Protein 2EBW (pdb70)

Foldseek 3Di:
DPDDDDDDAAQQQALAEEEEDDCAVVGPVVCCVLQVNRNHHYDDVVDVVRHQAYEYDDDDPVCLVVCPPGWYFHPVQSVVCVVVVHRDDRPVRTPSD

Structure (mmCIF, N/CA/C/O backbone):
data_2EBW
#
_entry.id   2EBW
#
loop_
_atom_site.group_PDB
_atom_site.id
_atom_site.type_symbol
_atom_site.label_atom_id
_atom_site.label_alt_id
_atom_site.label_comp_id
_atom_site.label_asym_id
_atom_site.label_entity_id
_atom_site.label_seq_id
_atom_site.pdbx_PDB_ins_code
_atom_site.Cartn_x
_atom_site.Cartn_y
_atom_site.Cartn_z
_atom_site.occupancy
_atom_site.B_iso_or_equiv
_atom_site.auth_seq_id
_atom_site.auth_comp_id
_atom_site.auth_asym_id
_atom_site.auth_atom_id
_atom_site.pdbx_PDB_model_num
ATOM 1 N N . GLY A 1 1 ? -8.580 23.520 -10.836 1.00 0.00 37 GLY A N 1
ATOM 2 C CA . GLY A 1 1 ? -9.092 23.256 -9.504 1.00 0.00 37 GLY A CA 1
ATOM 3 C C . GLY A 1 1 ? -8.009 22.802 -8.546 1.00 0.00 37 GLY A C 1
ATOM 4 O O . GLY A 1 1 ? -7.257 21.874 -8.843 1.00 0.00 37 GLY A O 1
ATOM 8 N N . SER A 1 2 ? -7.928 23.459 -7.393 1.00 0.00 38 SER A N 1
ATOM 9 C CA . SER A 1 2 ? -6.925 23.121 -6.390 1.00 0.00 38 SER A CA 1
ATOM 10 C C . SER A 1 2 ? -7.254 23.775 -5.051 1.00 0.00 38 SER A C 1
ATOM 11 O O . SER A 1 2 ? -7.955 24.785 -4.997 1.00 0.00 38 SER A O 1
ATOM 19 N N . SER A 1 3 ? -6.741 23.191 -3.973 1.00 0.00 39 SER A N 1
ATOM 20 C CA . SER A 1 3 ? -6.983 23.713 -2.633 1.00 0.00 39 SER A CA 1
ATOM 21 C C . SER A 1 3 ? -5.813 24.574 -2.166 1.00 0.00 39 SER A C 1
ATOM 22 O O . SER A 1 3 ? -4.738 24.557 -2.764 1.00 0.00 39 SER A O 1
ATOM 30 N N . GLY A 1 4 ? -6.032 25.328 -1.093 1.00 0.00 40 GLY A N 1
ATOM 31 C CA . GLY A 1 4 ? -4.988 26.185 -0.563 1.00 0.00 40 GLY A CA 1
ATOM 32 C C . GLY A 1 4 ? -3.947 25.413 0.224 1.00 0.00 40 GLY A C 1
ATOM 33 O O . GLY A 1 4 ? -2.769 25.407 -0.133 1.00 0.00 40 GLY A O 1
ATOM 37 N N . SER A 1 5 ? -4.382 24.762 1.298 1.00 0.00 41 SER A N 1
ATOM 38 C CA . SER A 1 5 ? -3.478 23.988 2.140 1.00 0.00 41 SER A CA 1
ATOM 39 C C . SER A 1 5 ? -3.995 22.565 2.328 1.00 0.00 41 SER A C 1
ATOM 40 O O . SER A 1 5 ? -4.810 22.300 3.212 1.00 0.00 41 SER A O 1
ATOM 48 N N . SER A 1 6 ? -3.515 21.653 1.489 1.00 0.00 42 SER A N 1
ATOM 49 C CA . SER A 1 6 ? -3.931 20.257 1.559 1.00 0.00 42 SER A CA 1
ATOM 50 C C . SER A 1 6 ? -3.674 19.682 2.948 1.00 0.00 42 SER A C 1
ATOM 51 O O . SER A 1 6 ? -4.554 19.071 3.552 1.00 0.00 42 SER A O 1
ATOM 59 N N . GLY A 1 7 ? -2.458 19.883 3.449 1.00 0.00 43 GLY A N 1
ATOM 60 C CA . GLY A 1 7 ? -2.105 19.379 4.763 1.00 0.00 43 GLY A CA 1
ATOM 61 C C . GLY A 1 7 ? -0.680 18.867 4.824 1.00 0.00 43 GLY A C 1
ATOM 62 O O . GLY A 1 7 ? 0.229 19.585 5.242 1.00 0.00 43 GLY A O 1
ATOM 66 N N . THR A 1 8 ? -0.482 17.620 4.408 1.00 0.00 44 THR A N 1
ATOM 67 C CA . THR A 1 8 ? 0.842 17.011 4.419 1.00 0.00 44 THR A CA 1
ATOM 68 C C . THR A 1 8 ? 1.339 16.749 3.002 1.00 0.00 44 THR A C 1
ATOM 69 O O . THR A 1 8 ? 1.138 15.665 2.454 1.00 0.00 44 THR A O 1
ATOM 80 N N . SER A 1 9 ? 1.990 17.747 2.414 1.00 0.00 45 SER A N 1
ATOM 81 C CA . SER A 1 9 ? 2.513 17.625 1.058 1.00 0.00 45 SER A CA 1
ATOM 82 C C . SER A 1 9 ? 3.695 16.661 1.017 1.00 0.00 45 SER A C 1
ATOM 83 O O . SER A 1 9 ? 4.830 17.039 1.307 1.00 0.00 45 SER A O 1
ATOM 91 N N . SER A 1 10 ? 3.419 15.412 0.655 1.00 0.00 46 SER A N 1
ATOM 92 C CA . SER A 1 10 ? 4.457 14.391 0.579 1.00 0.00 46 SER A CA 1
ATOM 93 C C . SER A 1 10 ? 4.141 13.375 -0.515 1.00 0.00 46 SER A C 1
ATOM 94 O O . SER A 1 10 ? 3.056 12.794 -0.545 1.00 0.00 46 SER A O 1
ATOM 102 N N . THR A 1 11 ? 5.098 13.166 -1.414 1.00 0.00 47 THR A N 1
ATOM 103 C CA . THR A 1 11 ? 4.923 12.222 -2.510 1.00 0.00 47 THR A CA 1
ATOM 104 C C . THR A 1 11 ? 5.731 10.950 -2.275 1.00 0.00 47 THR A C 1
ATOM 105 O O . THR A 1 11 ? 6.385 10.442 -3.186 1.00 0.00 47 THR A O 1
ATOM 116 N N . ILE A 1 12 ? 5.679 10.441 -1.049 1.00 0.00 48 ILE A N 1
ATOM 117 C CA . ILE A 1 12 ? 6.405 9.227 -0.696 1.00 0.00 48 ILE A CA 1
ATOM 118 C C . ILE A 1 12 ? 5.770 7.999 -1.342 1.00 0.00 48 ILE A C 1
ATOM 119 O O . ILE A 1 12 ? 6.411 6.958 -1.483 1.00 0.00 48 ILE A O 1
ATOM 135 N N . PHE A 1 13 ? 4.507 8.130 -1.733 1.00 0.00 49 PHE A N 1
ATOM 136 C CA . PHE A 1 13 ? 3.785 7.032 -2.364 1.00 0.00 49 PHE A CA 1
ATOM 137 C C . PHE A 1 13 ? 3.310 7.425 -3.760 1.00 0.00 49 PHE A C 1
ATOM 138 O O . PHE A 1 13 ? 2.203 7.078 -4.171 1.00 0.00 49 PHE A O 1
ATOM 155 N N . SER A 1 14 ? 4.156 8.151 -4.484 1.00 0.00 50 SER A N 1
ATOM 156 C CA . SER A 1 14 ? 3.822 8.596 -5.832 1.00 0.00 50 SER A CA 1
ATOM 157 C C . SER A 1 14 ? 3.830 7.423 -6.808 1.00 0.00 50 SER A C 1
ATOM 158 O O . SER A 1 14 ? 4.778 6.641 -6.848 1.00 0.00 50 SER A O 1
ATOM 166 N N . GLY A 1 15 ? 2.764 7.309 -7.595 1.00 0.00 51 GLY A N 1
ATOM 167 C CA . GLY A 1 15 ? 2.667 6.230 -8.560 1.00 0.00 51 GLY A CA 1
ATOM 168 C C . GLY A 1 15 ? 2.766 4.863 -7.914 1.00 0.00 51 GLY A C 1
ATOM 169 O O . GLY A 1 15 ? 3.349 3.939 -8.483 1.00 0.00 51 GLY A O 1
ATOM 173 N N . VAL A 1 16 ? 2.197 4.732 -6.719 1.00 0.00 52 VAL A N 1
ATOM 174 C CA . VAL A 1 16 ? 2.224 3.467 -5.994 1.00 0.00 52 VAL A CA 1
ATOM 175 C C . VAL A 1 16 ? 0.814 2.941 -5.754 1.00 0.00 52 VAL A C 1
ATOM 176 O O . VAL A 1 16 ? 0.133 3.364 -4.820 1.00 0.00 52 VAL A O 1
ATOM 189 N N . ALA A 1 17 ? 0.381 2.015 -6.603 1.00 0.00 53 ALA A N 1
ATOM 190 C CA . ALA A 1 17 ? -0.948 1.428 -6.481 1.00 0.00 53 ALA A CA 1
ATOM 191 C C . ALA A 1 17 ? -0.932 0.220 -5.551 1.00 0.00 53 ALA A C 1
ATOM 192 O O . ALA A 1 17 ? -0.083 -0.663 -5.680 1.00 0.00 53 ALA A O 1
ATOM 199 N N . ILE A 1 18 ? -1.874 0.188 -4.615 1.00 0.00 54 ILE A N 1
ATOM 200 C CA . ILE A 1 18 ? -1.968 -0.913 -3.663 1.00 0.00 54 ILE A CA 1
ATOM 201 C C . ILE A 1 18 ? -3.325 -1.601 -3.751 1.00 0.00 54 ILE A C 1
ATOM 202 O O . ILE A 1 18 ? -4.318 -0.992 -4.150 1.00 0.00 54 ILE A O 1
ATOM 218 N N . TYR A 1 19 ? -3.361 -2.875 -3.375 1.00 0.00 55 TYR A N 1
ATOM 219 C CA . TYR A 1 19 ? -4.597 -3.648 -3.412 1.00 0.00 55 TYR A CA 1
ATOM 220 C C . TYR A 1 19 ? -4.723 -4.534 -2.176 1.00 0.00 55 TYR A C 1
ATOM 221 O O . TYR A 1 19 ? -4.014 -5.531 -2.038 1.00 0.00 55 TYR A O 1
ATOM 239 N N . VAL A 1 20 ? -5.631 -4.162 -1.280 1.00 0.00 56 VAL A N 1
ATOM 240 C CA . VAL A 1 20 ? -5.852 -4.923 -0.056 1.00 0.00 56 VAL A CA 1
ATOM 241 C C . VAL A 1 20 ? -6.699 -6.162 -0.324 1.00 0.00 56 VAL A C 1
ATOM 242 O O . VAL A 1 20 ? -7.797 -6.070 -0.870 1.00 0.00 56 VAL A O 1
ATOM 255 N N . ASN A 1 21 ? -6.179 -7.322 0.064 1.00 0.00 57 ASN A N 1
ATOM 256 C CA . ASN A 1 21 ? -6.887 -8.582 -0.135 1.00 0.00 57 ASN A CA 1
ATOM 257 C C . ASN A 1 21 ? -7.074 -9.316 1.189 1.00 0.00 57 ASN A C 1
ATOM 258 O O . ASN A 1 21 ? -6.104 -9.685 1.849 1.00 0.00 57 ASN A O 1
ATOM 269 N N . GLY A 1 22 ? -8.331 -9.524 1.572 1.00 0.00 58 GLY A N 1
ATOM 270 C CA . GLY A 1 22 ? -8.623 -10.213 2.815 1.00 0.00 58 GLY A CA 1
ATOM 271 C C . GLY A 1 22 ? -8.489 -9.309 4.025 1.00 0.00 58 GLY A C 1
ATOM 272 O O . GLY A 1 22 ? -8.381 -8.090 3.888 1.00 0.00 58 GLY A O 1
ATOM 276 N N . TYR A 1 23 ? -8.498 -9.906 5.211 1.00 0.00 59 TYR A N 1
ATOM 277 C CA . TYR A 1 23 ? -8.382 -9.146 6.450 1.00 0.00 59 TYR A CA 1
ATOM 278 C C . TYR A 1 23 ? -7.028 -8.446 6.535 1.00 0.00 59 TYR A C 1
ATOM 279 O O . TYR A 1 23 ? -5.986 -9.051 6.282 1.00 0.00 59 TYR A O 1
ATOM 297 N N . THR A 1 24 ? -7.053 -7.166 6.893 1.00 0.00 60 THR A N 1
ATOM 298 C CA . THR A 1 24 ? -5.830 -6.382 7.011 1.00 0.00 60 THR A CA 1
ATOM 299 C C . THR A 1 24 ? -5.979 -5.285 8.059 1.00 0.00 60 THR A C 1
ATOM 300 O O . THR A 1 24 ? -7.089 -4.842 8.354 1.00 0.00 60 THR A O 1
ATOM 311 N N . ASP A 1 25 ? -4.854 -4.850 8.617 1.00 0.00 61 ASP A N 1
ATOM 312 C CA . ASP A 1 25 ? -4.860 -3.802 9.631 1.00 0.00 61 ASP A CA 1
ATOM 313 C C . ASP A 1 25 ? -3.887 -2.686 9.265 1.00 0.00 61 ASP A C 1
ATOM 314 O O . ASP A 1 25 ? -2.683 -2.902 9.122 1.00 0.00 61 ASP A O 1
ATOM 323 N N . PRO A 1 26 ? -4.418 -1.465 9.109 1.00 0.00 62 PRO A N 1
ATOM 324 C CA . PRO A 1 26 ? -5.849 -1.196 9.277 1.00 0.00 62 PRO A CA 1
ATOM 325 C C . PRO A 1 26 ? -6.689 -1.811 8.162 1.00 0.00 62 PRO A C 1
ATOM 326 O O . PRO A 1 26 ? -6.167 -2.506 7.290 1.00 0.00 62 PRO A O 1
ATOM 337 N N . SER A 1 27 ? -7.992 -1.550 8.196 1.00 0.00 63 SER A N 1
ATOM 338 C CA . SER A 1 27 ? -8.904 -2.081 7.190 1.00 0.00 63 SER A CA 1
ATOM 339 C C . SER A 1 27 ? -8.568 -1.529 5.808 1.00 0.00 63 SER A C 1
ATOM 340 O O . SER A 1 27 ? -7.734 -0.635 5.670 1.00 0.00 63 SER A O 1
ATOM 348 N N . ALA A 1 28 ? -9.225 -2.070 4.787 1.00 0.00 64 ALA A N 1
ATOM 349 C CA . ALA A 1 28 ? -8.999 -1.631 3.415 1.00 0.00 64 ALA A CA 1
ATOM 350 C C . ALA A 1 28 ? -9.463 -0.192 3.215 1.00 0.00 64 ALA A C 1
ATOM 351 O O . ALA A 1 28 ? -8.810 0.588 2.523 1.00 0.00 64 ALA A O 1
ATOM 358 N N . GLU A 1 29 ? -10.593 0.151 3.825 1.00 0.00 65 GLU A N 1
ATOM 359 C CA . GLU A 1 29 ? -11.143 1.496 3.712 1.00 0.00 65 GLU A CA 1
ATOM 360 C C . GLU A 1 29 ? -10.126 2.540 4.161 1.00 0.00 65 GLU A C 1
ATOM 361 O O . GLU A 1 29 ? -9.976 3.587 3.532 1.00 0.00 65 GLU A O 1
ATOM 373 N N . GLU A 1 30 ? -9.429 2.247 5.255 1.00 0.00 66 GLU A N 1
ATOM 374 C CA . GLU A 1 30 ? -8.427 3.161 5.790 1.00 0.00 66 GLU A CA 1
ATOM 375 C C . GLU A 1 30 ? -7.297 3.376 4.788 1.00 0.00 66 GLU A C 1
ATOM 376 O O . GLU A 1 30 ? -6.935 4.512 4.477 1.00 0.00 66 GLU A O 1
ATOM 388 N N . LEU A 1 31 ? -6.743 2.278 4.285 1.00 0.00 67 LEU A N 1
ATOM 389 C CA . LEU A 1 31 ? -5.653 2.345 3.318 1.00 0.00 67 LEU A CA 1
ATOM 390 C C . LEU A 1 31 ? -6.130 2.948 2.000 1.00 0.00 67 LEU A C 1
ATOM 391 O O . LEU A 1 31 ? -5.332 3.459 1.215 1.00 0.00 67 LEU A O 1
ATOM 407 N N . ARG A 1 32 ? -7.437 2.887 1.767 1.00 0.00 68 ARG A N 1
ATOM 408 C CA . ARG A 1 32 ? -8.021 3.428 0.545 1.00 0.00 68 ARG A CA 1
ATOM 409 C C . ARG A 1 32 ? -7.769 4.929 0.440 1.00 0.00 68 ARG A C 1
ATOM 410 O O . ARG A 1 32 ? -7.349 5.427 -0.604 1.00 0.00 68 ARG A O 1
ATOM 431 N N . LYS A 1 33 ? -8.028 5.645 1.529 1.00 0.00 69 LYS A N 1
ATOM 432 C CA . LYS A 1 33 ? -7.828 7.089 1.561 1.00 0.00 69 LYS A CA 1
ATOM 433 C C . LYS A 1 33 ? -6.357 7.430 1.772 1.00 0.00 69 LYS A C 1
ATOM 434 O O . LYS A 1 33 ? -5.752 8.139 0.966 1.00 0.00 69 LYS A O 1
ATOM 453 N N . LEU A 1 34 ? -5.785 6.920 2.857 1.00 0.00 70 LEU A N 1
ATOM 454 C CA . LEU A 1 34 ? -4.383 7.170 3.172 1.00 0.00 70 LEU A CA 1
ATOM 455 C C . LEU A 1 34 ? -3.545 7.255 1.900 1.00 0.00 70 LEU A C 1
ATOM 456 O O . LEU A 1 34 ? -2.582 8.017 1.829 1.00 0.00 70 LEU A O 1
ATOM 472 N N . MET A 1 35 ? -3.922 6.470 0.896 1.00 0.00 71 MET A N 1
ATOM 473 C CA . MET A 1 35 ? -3.208 6.460 -0.375 1.00 0.00 71 MET A CA 1
ATOM 474 C C . MET A 1 35 ? -3.421 7.768 -1.130 1.00 0.00 71 MET A C 1
ATOM 475 O O . MET A 1 35 ? -2.491 8.556 -1.300 1.00 0.00 71 MET A O 1
ATOM 489 N N . MET A 1 36 ? -4.652 7.993 -1.580 1.00 0.00 72 MET A N 1
ATOM 490 C CA . MET A 1 36 ? -4.986 9.207 -2.315 1.00 0.00 72 MET A CA 1
ATOM 491 C C . MET A 1 36 ? -4.404 10.437 -1.627 1.00 0.00 72 MET A C 1
ATOM 492 O O . MET A 1 36 ? -3.831 11.312 -2.278 1.00 0.00 72 MET A O 1
ATOM 506 N N . LEU A 1 37 ? -4.553 10.499 -0.308 1.00 0.00 73 LEU A N 1
ATOM 507 C CA . LEU A 1 37 ? -4.042 11.623 0.469 1.00 0.00 73 LEU A CA 1
ATOM 508 C C . LEU A 1 37 ? -2.522 11.704 0.373 1.00 0.00 73 LEU A C 1
ATOM 509 O O . LEU A 1 37 ? -1.941 12.786 0.457 1.00 0.00 73 LEU A O 1
ATOM 525 N N . HIS A 1 38 ? -1.883 10.552 0.194 1.00 0.00 74 HIS A N 1
ATOM 526 C CA . HIS A 1 38 ? -0.430 10.493 0.084 1.00 0.00 74 HIS A CA 1
ATOM 527 C C . HIS A 1 38 ? -0.002 10.325 -1.371 1.00 0.00 74 HIS A C 1
ATOM 528 O O . HIS A 1 38 ? 1.059 9.770 -1.657 1.00 0.00 74 HIS A O 1
ATOM 542 N N . GLY A 1 39 ? -0.835 10.807 -2.288 1.00 0.00 75 GLY A N 1
ATOM 543 C CA . GLY A 1 39 ? -0.526 10.700 -3.702 1.00 0.00 75 GLY A CA 1
ATOM 544 C C . GLY A 1 39 ? -0.426 9.260 -4.166 1.00 0.00 75 GLY A C 1
ATOM 545 O O . GLY A 1 39 ? 0.456 8.912 -4.950 1.00 0.00 75 GLY A O 1
ATOM 549 N N . GLY A 1 40 ? -1.334 8.419 -3.678 1.00 0.00 76 GLY A N 1
ATOM 550 C CA . GLY A 1 40 ? -1.325 7.018 -4.057 1.00 0.00 76 GLY A CA 1
ATOM 551 C C . GLY A 1 40 ? -2.522 6.640 -4.907 1.00 0.00 76 GLY A C 1
ATOM 552 O O . GLY A 1 40 ? -3.357 7.487 -5.225 1.00 0.00 76 GLY A O 1
ATOM 556 N N . GLN A 1 41 ? -2.605 5.366 -5.278 1.00 0.00 77 GLN A N 1
ATOM 557 C CA . GLN A 1 41 ? -3.708 4.880 -6.098 1.00 0.00 77 GLN A CA 1
ATOM 558 C C . GLN A 1 41 ? -4.371 3.666 -5.456 1.00 0.00 77 GLN A C 1
ATOM 559 O O . GLN A 1 41 ? -3.696 2.803 -4.893 1.00 0.00 77 GLN A O 1
ATOM 573 N N . TYR A 1 42 ? -5.695 3.607 -5.542 1.00 0.00 78 TYR A N 1
ATOM 574 C CA . TYR A 1 42 ? -6.449 2.500 -4.966 1.00 0.00 78 TYR A CA 1
ATOM 575 C C . TYR A 1 42 ? -7.261 1.778 -6.038 1.00 0.00 78 TYR A C 1
ATOM 576 O O . TYR A 1 42 ? -7.935 2.409 -6.852 1.00 0.00 78 TYR A O 1
ATOM 594 N N . HIS A 1 43 ? -7.192 0.451 -6.030 1.00 0.00 79 HIS A N 1
ATOM 595 C CA . HIS A 1 43 ? -7.921 -0.358 -6.999 1.00 0.00 79 HIS A CA 1
ATOM 596 C C . HIS A 1 43 ? -8.843 -1.351 -6.296 1.00 0.00 79 HIS A C 1
ATOM 597 O O . HIS A 1 43 ? -8.404 -2.124 -5.445 1.00 0.00 79 HIS A O 1
ATOM 611 N N . VAL A 1 44 ? -10.122 -1.321 -6.656 1.00 0.00 80 VAL A N 1
ATOM 612 C CA . VAL A 1 44 ? -11.105 -2.218 -6.060 1.00 0.00 80 VAL A CA 1
ATOM 613 C C . VAL A 1 44 ? -10.829 -3.668 -6.443 1.00 0.00 80 VAL A C 1
ATOM 614 O O . VAL A 1 44 ? -10.958 -4.574 -5.618 1.00 0.00 80 VAL A O 1
ATOM 627 N N . TYR A 1 45 ? -10.449 -3.881 -7.697 1.00 0.00 81 TYR A N 1
ATOM 628 C CA . TYR A 1 45 ? -10.157 -5.221 -8.191 1.00 0.00 81 TYR A CA 1
ATOM 629 C C . TYR A 1 45 ? -8.654 -5.427 -8.353 1.00 0.00 81 TYR A C 1
ATOM 630 O O . TYR A 1 45 ? -7.903 -4.471 -8.551 1.00 0.00 81 TYR A O 1
ATOM 648 N N . TYR A 1 46 ? -8.223 -6.680 -8.269 1.00 0.00 82 TYR A N 1
ATOM 649 C CA . TYR A 1 46 ? -6.810 -7.013 -8.405 1.00 0.00 82 TYR A CA 1
ATOM 650 C C . TYR A 1 46 ? -6.365 -6.918 -9.861 1.00 0.00 82 TYR A C 1
ATOM 651 O O . TYR A 1 46 ? -6.865 -7.641 -10.723 1.00 0.00 82 TYR A O 1
ATOM 669 N N . SER A 1 47 ? -5.421 -6.020 -10.128 1.00 0.00 83 SER A N 1
ATOM 670 C CA . SER A 1 47 ? -4.910 -5.827 -11.480 1.00 0.00 83 SER A CA 1
ATOM 671 C C . SER A 1 47 ? -3.415 -6.123 -11.543 1.00 0.00 83 SER A C 1
ATOM 672 O O . SER A 1 47 ? -2.675 -5.842 -10.599 1.00 0.00 83 SER A O 1
ATOM 680 N N . ARG A 1 48 ? -2.977 -6.691 -12.661 1.00 0.00 84 ARG A N 1
ATOM 681 C CA . ARG A 1 48 ? -1.571 -7.027 -12.848 1.00 0.00 84 ARG A CA 1
ATOM 682 C C . ARG A 1 48 ? -0.814 -5.864 -13.484 1.00 0.00 84 ARG A C 1
ATOM 683 O O . ARG A 1 48 ? 0.414 -5.802 -13.423 1.00 0.00 84 ARG A O 1
ATOM 704 N N . SER A 1 49 ? -1.556 -4.946 -14.094 1.00 0.00 85 SER A N 1
ATOM 705 C CA . SER A 1 49 ? -0.955 -3.787 -14.745 1.00 0.00 85 SER A CA 1
ATOM 706 C C . SER A 1 49 ? -1.099 -2.541 -13.877 1.00 0.00 85 SER A C 1
ATOM 707 O O . SER A 1 49 ? -0.129 -1.821 -13.637 1.00 0.00 85 SER A O 1
ATOM 715 N N . LYS A 1 50 ? -2.316 -2.292 -13.408 1.00 0.00 86 LYS A N 1
ATOM 716 C CA . LYS A 1 50 ? -2.590 -1.134 -12.565 1.00 0.00 86 LYS A CA 1
ATOM 717 C C . LYS A 1 50 ? -1.890 -1.265 -11.216 1.00 0.00 86 LYS A C 1
ATOM 718 O O . LYS A 1 50 ? -0.913 -0.567 -10.940 1.00 0.00 86 LYS A O 1
ATOM 737 N N . THR A 1 51 ? -2.393 -2.166 -10.378 1.00 0.00 87 THR A N 1
ATOM 738 C CA . THR A 1 51 ? -1.815 -2.389 -9.059 1.00 0.00 87 THR A CA 1
ATOM 739 C C . THR A 1 51 ? -0.335 -2.741 -9.158 1.00 0.00 87 THR A C 1
ATOM 740 O O . THR A 1 51 ? 0.058 -3.599 -9.950 1.00 0.00 87 THR A O 1
ATOM 751 N N . THR A 1 52 ? 0.483 -2.074 -8.350 1.00 0.00 88 THR A N 1
ATOM 752 C CA . THR A 1 52 ? 1.920 -2.316 -8.348 1.00 0.00 88 THR A CA 1
ATOM 753 C C . THR A 1 52 ? 2.309 -3.308 -7.257 1.00 0.00 88 THR A C 1
ATOM 754 O O . THR A 1 52 ? 3.278 -4.054 -7.399 1.00 0.00 88 THR A O 1
ATOM 765 N N . HIS A 1 53 ? 1.546 -3.313 -6.169 1.00 0.00 89 HIS A N 1
ATOM 766 C CA . HIS A 1 53 ? 1.811 -4.215 -5.054 1.00 0.00 89 HIS A CA 1
ATOM 767 C C . HIS A 1 53 ? 0.513 -4.818 -4.523 1.00 0.00 89 HIS A C 1
ATOM 768 O O . HIS A 1 53 ? -0.576 -4.321 -4.810 1.00 0.00 89 HIS A O 1
ATOM 782 N N . ILE A 1 54 ? 0.638 -5.890 -3.748 1.00 0.00 90 ILE A N 1
ATOM 783 C CA . ILE A 1 54 ? -0.524 -6.559 -3.178 1.00 0.00 90 ILE A CA 1
ATOM 784 C C . ILE A 1 54 ? -0.485 -6.524 -1.654 1.00 0.00 90 ILE A C 1
ATOM 785 O O . ILE A 1 54 ? 0.239 -7.295 -1.023 1.00 0.00 90 ILE A O 1
ATOM 801 N N . ILE A 1 55 ? -1.271 -5.626 -1.068 1.00 0.00 91 ILE A N 1
ATOM 802 C CA . ILE A 1 55 ? -1.328 -5.493 0.382 1.00 0.00 91 ILE A CA 1
ATOM 803 C C . ILE A 1 55 ? -2.105 -6.646 1.010 1.00 0.00 91 ILE A C 1
ATOM 804 O O . ILE A 1 55 ? -3.235 -6.934 0.616 1.00 0.00 91 ILE A O 1
ATOM 820 N N . ALA A 1 56 ? -1.491 -7.301 1.989 1.00 0.00 92 ALA A N 1
ATOM 821 C CA . ALA A 1 56 ? -2.126 -8.420 2.675 1.00 0.00 92 ALA A CA 1
ATOM 822 C C . ALA A 1 56 ? -1.340 -8.819 3.919 1.00 0.00 92 ALA A C 1
ATOM 823 O O . ALA A 1 56 ? -0.127 -8.620 3.991 1.00 0.00 92 ALA A O 1
ATOM 830 N N . THR A 1 57 ? -2.039 -9.383 4.900 1.00 0.00 93 THR A N 1
ATOM 831 C CA . THR A 1 57 ? -1.407 -9.808 6.142 1.00 0.00 93 THR A CA 1
ATOM 832 C C . THR A 1 57 ? -1.138 -11.308 6.137 1.00 0.00 93 THR A C 1
ATOM 833 O O . THR A 1 57 ? -0.098 -11.763 6.611 1.00 0.00 93 THR A O 1
ATOM 844 N N . ASN A 1 58 ? -2.081 -12.072 5.597 1.00 0.00 94 ASN A N 1
ATOM 845 C CA . ASN A 1 58 ? -1.945 -13.523 5.530 1.00 0.00 94 ASN A CA 1
ATOM 846 C C . ASN A 1 58 ? -2.683 -14.083 4.318 1.00 0.00 94 ASN A C 1
ATOM 847 O O . ASN A 1 58 ? -3.723 -13.560 3.914 1.00 0.00 94 ASN A O 1
ATOM 858 N N . LEU A 1 59 ? -2.140 -15.150 3.743 1.00 0.00 95 LEU A N 1
ATOM 859 C CA . LEU A 1 59 ? -2.746 -15.783 2.577 1.00 0.00 95 LEU A CA 1
ATOM 860 C C . LEU A 1 59 ? -2.724 -17.303 2.709 1.00 0.00 95 LEU A C 1
ATOM 861 O O . LEU A 1 59 ? -1.779 -17.891 3.235 1.00 0.00 95 LEU A O 1
ATOM 877 N N . PRO A 1 60 ? -3.788 -17.955 2.218 1.00 0.00 96 PRO A N 1
ATOM 878 C CA . PRO A 1 60 ? -3.913 -19.415 2.267 1.00 0.00 96 PRO A CA 1
ATOM 879 C C . PRO A 1 60 ? -2.931 -20.113 1.332 1.00 0.00 96 PRO A C 1
ATOM 880 O O . PRO A 1 60 ? -2.600 -19.595 0.266 1.00 0.00 96 PRO A O 1
ATOM 891 N N . ASN A 1 61 ? -2.468 -21.290 1.739 1.00 0.00 97 ASN A N 1
ATOM 892 C CA . ASN A 1 61 ? -1.523 -22.059 0.937 1.00 0.00 97 ASN A CA 1
ATOM 893 C C . ASN A 1 61 ? -1.909 -22.026 -0.538 1.00 0.00 97 ASN A C 1
ATOM 894 O O . ASN A 1 61 ? -1.047 -21.975 -1.415 1.00 0.00 97 ASN A O 1
ATOM 905 N N . ALA A 1 62 ? -3.211 -22.054 -0.805 1.00 0.00 98 ALA A N 1
ATOM 906 C CA . ALA A 1 62 ? -3.712 -22.025 -2.173 1.00 0.00 98 ALA A CA 1
ATOM 907 C C . ALA A 1 62 ? -3.375 -20.702 -2.853 1.00 0.00 98 ALA A C 1
ATOM 908 O O . ALA A 1 62 ? -2.749 -20.678 -3.913 1.00 0.00 98 ALA A O 1
ATOM 915 N N . LYS A 1 63 ? -3.794 -19.602 -2.237 1.00 0.00 99 LYS A N 1
ATOM 916 C CA . LYS A 1 63 ? -3.537 -18.274 -2.781 1.00 0.00 99 LYS A CA 1
ATOM 917 C C . LYS A 1 63 ? -2.053 -18.089 -3.085 1.00 0.00 99 LYS A C 1
ATOM 918 O O . LYS A 1 63 ? -1.687 -17.584 -4.147 1.00 0.00 99 LYS A O 1
ATOM 937 N N . ILE A 1 64 ? -1.206 -18.502 -2.149 1.00 0.00 100 ILE A N 1
ATOM 938 C CA . ILE A 1 64 ? 0.237 -18.384 -2.320 1.00 0.00 100 ILE A CA 1
ATOM 939 C C . ILE A 1 64 ? 0.688 -19.009 -3.636 1.00 0.00 100 ILE A C 1
ATOM 940 O O . ILE A 1 64 ? 1.800 -18.764 -4.104 1.00 0.00 100 ILE A O 1
ATOM 956 N N . LYS A 1 65 ? -0.183 -19.818 -4.229 1.00 0.00 101 LYS A N 1
ATOM 957 C CA . LYS A 1 65 ? 0.123 -20.478 -5.493 1.00 0.00 101 LYS A CA 1
ATOM 958 C C . LYS A 1 65 ? -0.283 -19.603 -6.675 1.00 0.00 101 LYS A C 1
ATOM 959 O O . LYS A 1 65 ? 0.299 -19.696 -7.755 1.00 0.00 101 LYS A O 1
ATOM 978 N N . GLU A 1 66 ? -1.284 -18.755 -6.462 1.00 0.00 102 GLU A N 1
ATOM 979 C CA . GLU A 1 66 ? -1.766 -17.864 -7.510 1.00 0.00 102 GLU A CA 1
ATOM 980 C C . GLU A 1 66 ? -0.970 -16.562 -7.527 1.00 0.00 102 GLU A C 1
ATOM 981 O O . GLU A 1 66 ? -1.044 -15.788 -8.482 1.00 0.00 102 GLU A O 1
ATOM 993 N N . LEU A 1 67 ? -0.208 -16.328 -6.464 1.00 0.00 103 LEU A N 1
ATOM 994 C CA . LEU A 1 67 ? 0.602 -15.120 -6.355 1.00 0.00 103 LEU A CA 1
ATOM 995 C C . LEU A 1 67 ? 2.088 -15.463 -6.320 1.00 0.00 103 LEU A C 1
ATOM 996 O O . LEU A 1 67 ? 2.862 -14.846 -5.588 1.00 0.00 103 LEU A O 1
ATOM 1012 N N . LYS A 1 68 ? 2.481 -16.449 -7.119 1.00 0.00 104 LYS A N 1
ATOM 1013 C CA . LYS A 1 68 ? 3.875 -16.873 -7.183 1.00 0.00 104 LYS A CA 1
ATOM 1014 C C . LYS A 1 68 ? 4.680 -15.957 -8.100 1.00 0.00 104 LYS A C 1
ATOM 1015 O O . LYS A 1 68 ? 4.765 -16.188 -9.305 1.00 0.00 104 LYS A O 1
ATOM 1034 N N . GLY A 1 69 ? 5.272 -14.917 -7.519 1.00 0.00 105 GLY A N 1
ATOM 1035 C CA . GLY A 1 69 ? 6.063 -13.984 -8.299 1.00 0.00 105 GLY A CA 1
ATOM 1036 C C . GLY A 1 69 ? 5.836 -12.544 -7.885 1.00 0.00 105 GLY A C 1
ATOM 1037 O O . GLY A 1 69 ? 6.784 -11.769 -7.766 1.00 0.00 105 GLY A O 1
ATOM 1041 N N . GLU A 1 70 ? 4.575 -12.184 -7.666 1.00 0.00 106 GLU A N 1
ATOM 1042 C CA . GLU A 1 70 ? 4.226 -10.826 -7.265 1.00 0.00 106 GLU A CA 1
ATOM 1043 C C . GLU A 1 70 ? 4.830 -10.489 -5.905 1.00 0.00 106 GLU A C 1
ATOM 1044 O O . GLU A 1 70 ? 5.411 -11.347 -5.240 1.00 0.00 106 GLU A O 1
ATOM 1056 N N . LYS A 1 71 ? 4.688 -9.232 -5.497 1.00 0.00 107 LYS A N 1
ATOM 1057 C CA . LYS A 1 71 ? 5.218 -8.779 -4.216 1.00 0.00 107 LYS A CA 1
ATOM 1058 C C . LYS A 1 71 ? 4.088 -8.417 -3.258 1.00 0.00 107 LYS A C 1
ATOM 1059 O O . LYS A 1 71 ? 3.437 -7.384 -3.411 1.00 0.00 107 LYS A O 1
ATOM 1078 N N . VAL A 1 72 ? 3.861 -9.275 -2.268 1.00 0.00 108 VAL A N 1
ATOM 1079 C CA . VAL A 1 72 ? 2.811 -9.045 -1.282 1.00 0.00 108 VAL A CA 1
ATOM 1080 C C . VAL A 1 72 ? 3.379 -8.433 -0.007 1.00 0.00 108 VAL A C 1
ATOM 1081 O O . VAL A 1 72 ? 3.995 -9.125 0.805 1.00 0.00 108 VAL A O 1
ATOM 1094 N N . ILE A 1 73 ? 3.169 -7.132 0.163 1.00 0.00 109 ILE A N 1
ATOM 1095 C CA . ILE A 1 73 ? 3.659 -6.427 1.341 1.00 0.00 109 ILE A CA 1
ATOM 1096 C C . ILE A 1 73 ? 2.561 -6.277 2.388 1.00 0.00 109 ILE A C 1
ATOM 1097 O O . ILE A 1 73 ? 1.394 -6.070 2.054 1.00 0.00 109 ILE A O 1
ATOM 1113 N N . ARG A 1 74 ? 2.942 -6.380 3.657 1.00 0.00 110 ARG A N 1
ATOM 1114 C CA . ARG A 1 74 ? 1.990 -6.255 4.754 1.00 0.00 110 ARG A CA 1
ATOM 1115 C C . ARG A 1 74 ? 1.428 -4.838 4.827 1.00 0.00 110 ARG A C 1
ATOM 1116 O O . ARG A 1 74 ? 2.056 -3.871 4.394 1.00 0.00 110 ARG A O 1
ATOM 1137 N N . PRO A 1 75 ? 0.216 -4.710 5.387 1.00 0.00 111 PRO A N 1
ATOM 1138 C CA . PRO A 1 75 ? -0.457 -3.416 5.530 1.00 0.00 111 PRO A CA 1
ATOM 1139 C C . PRO A 1 75 ? 0.222 -2.520 6.560 1.00 0.00 111 PRO A C 1
ATOM 1140 O O . PRO A 1 75 ? -0.238 -1.410 6.829 1.00 0.00 111 PRO A O 1
ATOM 1151 N N . GLU A 1 76 ? 1.318 -3.008 7.133 1.00 0.00 112 GLU A N 1
ATOM 1152 C CA . GLU A 1 76 ? 2.059 -2.250 8.134 1.00 0.00 112 GLU A CA 1
ATOM 1153 C C . GLU A 1 76 ? 3.157 -1.416 7.481 1.00 0.00 112 GLU A C 1
ATOM 1154 O O . GLU A 1 76 ? 3.629 -0.434 8.055 1.00 0.00 112 GLU A O 1
ATOM 1166 N N . TRP A 1 77 ? 3.558 -1.813 6.279 1.00 0.00 113 TRP A N 1
ATOM 1167 C CA . TRP A 1 77 ? 4.601 -1.103 5.548 1.00 0.00 113 TRP A CA 1
ATOM 1168 C C . TRP A 1 77 ? 4.163 0.320 5.219 1.00 0.00 113 TRP A C 1
ATOM 1169 O O . TRP A 1 77 ? 4.979 1.242 5.200 1.00 0.00 113 TRP A O 1
ATOM 1190 N N . ILE A 1 78 ? 2.871 0.491 4.961 1.00 0.00 114 ILE A N 1
ATOM 1191 C CA . ILE A 1 78 ? 2.325 1.803 4.635 1.00 0.00 114 ILE A CA 1
ATOM 1192 C C . ILE A 1 78 ? 2.001 2.594 5.897 1.00 0.00 114 ILE A C 1
ATOM 1193 O O . ILE A 1 78 ? 2.427 3.739 6.053 1.00 0.00 114 ILE A O 1
ATOM 1209 N N . VAL A 1 79 ? 1.246 1.975 6.799 1.00 0.00 115 VAL A N 1
ATOM 1210 C CA . VAL A 1 79 ? 0.867 2.620 8.051 1.00 0.00 115 VAL A CA 1
ATOM 1211 C C . VAL A 1 79 ? 2.078 3.241 8.738 1.00 0.00 115 VAL A C 1
ATOM 1212 O O . VAL A 1 79 ? 2.076 4.426 9.069 1.00 0.00 115 VAL A O 1
ATOM 1225 N N . GLU A 1 80 ? 3.112 2.431 8.949 1.00 0.00 116 GLU A N 1
ATOM 1226 C CA . GLU A 1 80 ? 4.330 2.902 9.597 1.00 0.00 116 GLU A CA 1
ATOM 1227 C C . GLU A 1 80 ? 4.959 4.046 8.807 1.00 0.00 116 GLU A C 1
ATOM 1228 O O . GLU A 1 80 ? 5.321 5.079 9.371 1.00 0.00 116 GLU A O 1
ATOM 1240 N N . SER A 1 81 ? 5.088 3.853 7.498 1.00 0.00 117 SER A N 1
ATOM 1241 C CA . SER A 1 81 ? 5.677 4.866 6.631 1.00 0.00 117 SER A CA 1
ATOM 1242 C C . SER A 1 81 ? 4.949 6.199 6.778 1.00 0.00 117 SER A C 1
ATOM 1243 O O . SER A 1 81 ? 5.570 7.262 6.764 1.00 0.00 117 SER A O 1
ATOM 1251 N N . ILE A 1 82 ? 3.630 6.132 6.919 1.00 0.00 118 ILE A N 1
ATOM 1252 C CA . ILE A 1 82 ? 2.817 7.332 7.071 1.00 0.00 118 ILE A CA 1
ATOM 1253 C C . ILE A 1 82 ? 3.042 7.980 8.433 1.00 0.00 118 ILE A C 1
ATOM 1254 O O . ILE A 1 82 ? 3.347 9.170 8.524 1.00 0.00 118 ILE A O 1
ATOM 1270 N N . LYS A 1 83 ? 2.891 7.190 9.490 1.00 0.00 119 LYS A N 1
ATOM 1271 C CA . LYS A 1 83 ? 3.080 7.684 10.849 1.00 0.00 119 LYS A CA 1
ATOM 1272 C C . LYS A 1 83 ? 4.422 8.397 10.986 1.00 0.00 119 LYS A C 1
ATOM 1273 O O . LYS A 1 83 ? 4.542 9.377 11.721 1.00 0.00 119 LYS A O 1
ATOM 1292 N N . ALA A 1 84 ? 5.427 7.898 10.274 1.00 0.00 120 ALA A N 1
ATOM 1293 C CA . ALA A 1 84 ? 6.759 8.490 10.315 1.00 0.00 120 ALA A CA 1
ATOM 1294 C C . ALA A 1 84 ? 6.868 9.664 9.348 1.00 0.00 120 ALA A C 1
ATOM 1295 O O . ALA A 1 84 ? 7.680 10.567 9.542 1.00 0.00 120 ALA A O 1
ATOM 1302 N N . GLY A 1 85 ? 6.044 9.644 8.305 1.00 0.00 121 GLY A N 1
ATOM 1303 C CA . GLY A 1 85 ? 6.065 10.712 7.323 1.00 0.00 121 GLY A CA 1
ATOM 1304 C C . GLY A 1 85 ? 7.121 10.499 6.256 1.00 0.00 121 GLY A C 1
ATOM 1305 O O . GLY A 1 85 ? 7.553 11.448 5.603 1.00 0.00 121 GLY A O 1
ATOM 1309 N N . ARG A 1 86 ? 7.538 9.249 6.080 1.00 0.00 122 ARG A N 1
ATOM 1310 C CA . ARG A 1 86 ? 8.552 8.915 5.088 1.00 0.00 122 ARG A CA 1
ATOM 1311 C C . ARG A 1 86 ? 8.408 7.466 4.630 1.00 0.00 122 ARG A C 1
ATOM 1312 O O . ARG A 1 86 ? 7.998 6.598 5.402 1.00 0.00 122 ARG A O 1
ATOM 1333 N N . LEU A 1 87 ? 8.747 7.213 3.371 1.00 0.00 123 LEU A N 1
ATOM 1334 C CA . LEU A 1 87 ? 8.656 5.870 2.810 1.00 0.00 123 LEU A CA 1
ATOM 1335 C C . LEU A 1 87 ? 9.668 4.935 3.465 1.00 0.00 123 LEU A C 1
ATOM 1336 O O . LEU A 1 87 ? 10.864 5.228 3.505 1.00 0.00 123 LEU A O 1
ATOM 1352 N N . LEU A 1 88 ? 9.181 3.810 3.976 1.00 0.00 124 LEU A N 1
ATOM 1353 C CA . LEU A 1 88 ? 10.044 2.830 4.628 1.00 0.00 124 LEU A CA 1
ATOM 1354 C C . LEU A 1 88 ? 10.386 1.687 3.677 1.00 0.00 124 LEU A C 1
ATOM 1355 O O . LEU A 1 88 ? 9.941 1.667 2.530 1.00 0.00 124 LEU A O 1
ATOM 1371 N N . SER A 1 89 ? 11.176 0.736 4.164 1.00 0.00 125 SER A N 1
ATOM 1372 C CA . SER A 1 89 ? 11.579 -0.410 3.357 1.00 0.00 125 SER A CA 1
ATOM 1373 C C . SER A 1 89 ? 10.428 -1.399 3.204 1.00 0.00 125 SER A C 1
ATOM 1374 O O . SER A 1 89 ? 9.490 -1.405 4.003 1.00 0.00 125 SER A O 1
ATOM 1382 N N . TYR A 1 90 ? 10.505 -2.232 2.173 1.00 0.00 126 TYR A N 1
ATOM 1383 C CA . TYR A 1 90 ? 9.469 -3.224 1.913 1.00 0.00 126 TYR A CA 1
ATOM 1384 C C . TYR A 1 90 ? 10.030 -4.639 2.019 1.00 0.00 126 TYR A C 1
ATOM 1385 O O . TYR A 1 90 ? 9.288 -5.598 2.235 1.00 0.00 126 TYR A O 1
ATOM 1403 N N . ILE A 1 91 ? 11.344 -4.760 1.867 1.00 0.00 127 ILE A N 1
ATOM 1404 C CA . ILE A 1 91 ? 12.006 -6.056 1.948 1.00 0.00 127 ILE A CA 1
ATOM 1405 C C . ILE A 1 91 ? 11.511 -6.852 3.151 1.00 0.00 127 ILE A C 1
ATOM 1406 O O . ILE A 1 91 ? 10.988 -7.959 3.022 1.00 0.00 127 ILE A O 1
ATOM 1422 N N . PRO A 1 92 ? 11.678 -6.276 4.351 1.00 0.00 128 PRO A N 1
ATOM 1423 C CA . PRO A 1 92 ? 11.253 -6.913 5.601 1.00 0.00 128 PRO A CA 1
ATOM 1424 C C . PRO A 1 92 ? 9.735 -6.975 5.733 1.00 0.00 128 PRO A C 1
ATOM 1425 O O . PRO A 1 92 ? 9.207 -7.619 6.640 1.00 0.00 128 PRO A O 1
ATOM 1436 N N . TYR A 1 93 ? 9.039 -6.302 4.823 1.00 0.00 129 TYR A N 1
ATOM 1437 C CA . TYR A 1 93 ? 7.581 -6.280 4.840 1.00 0.00 129 TYR A CA 1
ATOM 1438 C C . TYR A 1 93 ? 7.010 -7.261 3.821 1.00 0.00 129 TYR A C 1
ATOM 1439 O O . TYR A 1 93 ? 5.811 -7.255 3.543 1.00 0.00 129 TYR A O 1
ATOM 1457 N N . GLN A 1 94 ? 7.878 -8.103 3.269 1.00 0.00 130 GLN A N 1
ATOM 1458 C CA . GLN A 1 94 ? 7.460 -9.091 2.280 1.00 0.00 130 GLN A CA 1
ATOM 1459 C C . GLN A 1 94 ? 7.131 -10.422 2.947 1.00 0.00 130 GLN A C 1
ATOM 1460 O O . GLN A 1 94 ? 7.994 -11.051 3.561 1.00 0.00 130 GLN A O 1
ATOM 1474 N N . LEU A 1 95 ? 5.878 -10.846 2.823 1.00 0.00 131 LEU A N 1
ATOM 1475 C CA . LEU A 1 95 ? 5.434 -12.104 3.413 1.00 0.00 131 LEU A CA 1
ATOM 1476 C C . LEU A 1 95 ? 6.176 -13.287 2.798 1.00 0.00 131 LEU A C 1
ATOM 1477 O O . LEU A 1 95 ? 7.064 -13.868 3.422 1.00 0.00 131 LEU A O 1
ATOM 1493 N N . TYR A 1 96 ? 5.807 -13.636 1.571 1.00 0.00 132 TYR A N 1
ATOM 1494 C CA . TYR A 1 96 ? 6.437 -14.749 0.871 1.00 0.00 132 TYR A CA 1
ATOM 1495 C C . TYR A 1 96 ? 7.360 -14.245 -0.235 1.00 0.00 132 TYR A C 1
ATOM 1496 O O . TYR A 1 96 ? 6.917 -13.960 -1.349 1.00 0.00 132 TYR A O 1
ATOM 1514 N N . THR A 1 97 ? 8.647 -14.137 0.080 1.00 0.00 133 THR A N 1
ATOM 1515 C CA . THR A 1 97 ? 9.633 -13.668 -0.884 1.00 0.00 133 THR A CA 1
ATOM 1516 C C . THR A 1 97 ? 10.868 -14.561 -0.887 1.00 0.00 133 THR A C 1
ATOM 1517 O O . THR A 1 97 ? 11.104 -15.315 0.058 1.00 0.00 133 THR A O 1
ATOM 1528 N N . GLY A 1 1 ? -15.880 31.424 -2.379 1.00 0.00 37 GLY A N 2
ATOM 1529 C CA . GLY A 1 1 ? -14.953 31.509 -1.266 1.00 0.00 37 GLY A CA 2
ATOM 1530 C C . GLY A 1 1 ? -13.555 31.060 -1.641 1.00 0.00 37 GLY A C 2
ATOM 1531 O O . GLY A 1 1 ? -13.166 31.124 -2.808 1.00 0.00 37 GLY A O 2
ATOM 1535 N N . SER A 1 2 ? -12.795 30.604 -0.650 1.00 0.00 38 SER A N 2
ATOM 1536 C CA . SER A 1 2 ? -11.430 30.146 -0.881 1.00 0.00 38 SER A CA 2
ATOM 1537 C C . SER A 1 2 ? -11.114 28.925 -0.024 1.00 0.00 38 SER A C 2
ATOM 1538 O O . SER A 1 2 ? -11.686 28.742 1.051 1.00 0.00 38 SER A O 2
ATOM 1546 N N . SER A 1 3 ? -10.199 28.091 -0.507 1.00 0.00 39 SER A N 2
ATOM 1547 C CA . SER A 1 3 ? -9.809 26.884 0.212 1.00 0.00 39 SER A CA 2
ATOM 1548 C C . SER A 1 3 ? -8.460 26.369 -0.283 1.00 0.00 39 SER A C 2
ATOM 1549 O O . SER A 1 3 ? -8.225 26.268 -1.486 1.00 0.00 39 SER A O 2
ATOM 1557 N N . GLY A 1 4 ? -7.577 26.045 0.657 1.00 0.00 40 GLY A N 2
ATOM 1558 C CA . GLY A 1 4 ? -6.262 25.545 0.298 1.00 0.00 40 GLY A CA 2
ATOM 1559 C C . GLY A 1 4 ? -6.014 24.143 0.817 1.00 0.00 40 GLY A C 2
ATOM 1560 O O . GLY A 1 4 ? -6.932 23.483 1.305 1.00 0.00 40 GLY A O 2
ATOM 1564 N N . SER A 1 5 ? -4.771 23.685 0.709 1.00 0.00 41 SER A N 2
ATOM 1565 C CA . SER A 1 5 ? -4.406 22.349 1.166 1.00 0.00 41 SER A CA 2
ATOM 1566 C C . SER A 1 5 ? -3.101 22.383 1.956 1.00 0.00 41 SER A C 2
ATOM 1567 O O . SER A 1 5 ? -2.027 22.590 1.393 1.00 0.00 41 SER A O 2
ATOM 1575 N N . SER A 1 6 ? -3.204 22.177 3.265 1.00 0.00 42 SER A N 2
ATOM 1576 C CA . SER A 1 6 ? -2.034 22.187 4.135 1.00 0.00 42 SER A CA 2
ATOM 1577 C C . SER A 1 6 ? -1.342 20.828 4.131 1.00 0.00 42 SER A C 2
ATOM 1578 O O . SER A 1 6 ? -1.892 19.837 4.611 1.00 0.00 42 SER A O 2
ATOM 1586 N N . GLY A 1 7 ? -0.131 20.788 3.584 1.00 0.00 43 GLY A N 2
ATOM 1587 C CA . GLY A 1 7 ? 0.617 19.546 3.526 1.00 0.00 43 GLY A CA 2
ATOM 1588 C C . GLY A 1 7 ? 1.794 19.622 2.573 1.00 0.00 43 GLY A C 2
ATOM 1589 O O . GLY A 1 7 ? 1.663 20.108 1.450 1.00 0.00 43 GLY A O 2
ATOM 1593 N N . THR A 1 8 ? 2.949 19.140 3.022 1.00 0.00 44 THR A N 2
ATOM 1594 C CA . THR A 1 8 ? 4.154 19.158 2.203 1.00 0.00 44 THR A CA 2
ATOM 1595 C C . THR A 1 8 ? 4.012 18.237 0.996 1.00 0.00 44 THR A C 2
ATOM 1596 O O . THR A 1 8 ? 3.097 17.417 0.934 1.00 0.00 44 THR A O 2
ATOM 1607 N N . SER A 1 9 ? 4.925 18.378 0.040 1.00 0.00 45 SER A N 2
ATOM 1608 C CA . SER A 1 9 ? 4.899 17.561 -1.167 1.00 0.00 45 SER A CA 2
ATOM 1609 C C . SER A 1 9 ? 5.678 16.265 -0.963 1.00 0.00 45 SER A C 2
ATOM 1610 O O . SER A 1 9 ? 6.566 15.931 -1.746 1.00 0.00 45 SER A O 2
ATOM 1618 N N . SER A 1 10 ? 5.337 15.538 0.097 1.00 0.00 46 SER A N 2
ATOM 1619 C CA . SER A 1 10 ? 6.006 14.281 0.409 1.00 0.00 46 SER A CA 2
ATOM 1620 C C . SER A 1 10 ? 5.943 13.323 -0.777 1.00 0.00 46 SER A C 2
ATOM 1621 O O . SER A 1 10 ? 6.958 12.767 -1.198 1.00 0.00 46 SER A O 2
ATOM 1629 N N . THR A 1 11 ? 4.741 13.134 -1.314 1.00 0.00 47 THR A N 2
ATOM 1630 C CA . THR A 1 11 ? 4.543 12.244 -2.450 1.00 0.00 47 THR A CA 2
ATOM 1631 C C . THR A 1 11 ? 5.365 10.969 -2.300 1.00 0.00 47 THR A C 2
ATOM 1632 O O . THR A 1 11 ? 6.024 10.530 -3.244 1.00 0.00 47 THR A O 2
ATOM 1643 N N . ILE A 1 12 ? 5.322 10.380 -1.110 1.00 0.00 48 ILE A N 2
ATOM 1644 C CA . ILE A 1 12 ? 6.063 9.154 -0.839 1.00 0.00 48 ILE A CA 2
ATOM 1645 C C . ILE A 1 12 ? 5.430 7.961 -1.547 1.00 0.00 48 ILE A C 2
ATOM 1646 O O . ILE A 1 12 ? 6.118 7.011 -1.921 1.00 0.00 48 ILE A O 2
ATOM 1662 N N . PHE A 1 13 ? 4.115 8.017 -1.728 1.00 0.00 49 PHE A N 2
ATOM 1663 C CA . PHE A 1 13 ? 3.388 6.942 -2.393 1.00 0.00 49 PHE A CA 2
ATOM 1664 C C . PHE A 1 13 ? 2.962 7.359 -3.797 1.00 0.00 49 PHE A C 2
ATOM 1665 O O . PHE A 1 13 ? 1.967 6.866 -4.328 1.00 0.00 49 PHE A O 2
ATOM 1682 N N . SER A 1 14 ? 3.722 8.273 -4.392 1.00 0.00 50 SER A N 2
ATOM 1683 C CA . SER A 1 14 ? 3.421 8.762 -5.733 1.00 0.00 50 SER A CA 2
ATOM 1684 C C . SER A 1 14 ? 3.354 7.608 -6.729 1.00 0.00 50 SER A C 2
ATOM 1685 O O . SER A 1 14 ? 4.223 6.738 -6.748 1.00 0.00 50 SER A O 2
ATOM 1693 N N . GLY A 1 15 ? 2.313 7.609 -7.557 1.00 0.00 51 GLY A N 2
ATOM 1694 C CA . GLY A 1 15 ? 2.150 6.558 -8.545 1.00 0.00 51 GLY A CA 2
ATOM 1695 C C . GLY A 1 15 ? 2.314 5.173 -7.950 1.00 0.00 51 GLY A C 2
ATOM 1696 O O . GLY A 1 15 ? 3.002 4.324 -8.517 1.00 0.00 51 GLY A O 2
ATOM 1700 N N . VAL A 1 16 ? 1.681 4.944 -6.804 1.00 0.00 52 VAL A N 2
ATOM 1701 C CA . VAL A 1 16 ? 1.759 3.653 -6.132 1.00 0.00 52 VAL A CA 2
ATOM 1702 C C . VAL A 1 16 ? 0.371 3.065 -5.907 1.00 0.00 52 VAL A C 2
ATOM 1703 O O . VAL A 1 16 ? -0.372 3.516 -5.036 1.00 0.00 52 VAL A O 2
ATOM 1716 N N . ALA A 1 17 ? 0.027 2.054 -6.698 1.00 0.00 53 ALA A N 2
ATOM 1717 C CA . ALA A 1 17 ? -1.272 1.402 -6.584 1.00 0.00 53 ALA A CA 2
ATOM 1718 C C . ALA A 1 17 ? -1.207 0.214 -5.631 1.00 0.00 53 ALA A C 2
ATOM 1719 O O . ALA A 1 17 ? -0.264 -0.577 -5.673 1.00 0.00 53 ALA A O 2
ATOM 1726 N N . ILE A 1 18 ? -2.215 0.094 -4.773 1.00 0.00 54 ILE A N 2
ATOM 1727 C CA . ILE A 1 18 ? -2.271 -0.999 -3.810 1.00 0.00 54 ILE A CA 2
ATOM 1728 C C . ILE A 1 18 ? -3.601 -1.740 -3.897 1.00 0.00 54 ILE A C 2
ATOM 1729 O O . ILE A 1 18 ? -4.601 -1.190 -4.360 1.00 0.00 54 ILE A O 2
ATOM 1745 N N . TYR A 1 19 ? -3.606 -2.990 -3.448 1.00 0.00 55 TYR A N 2
ATOM 1746 C CA . TYR A 1 19 ? -4.814 -3.807 -3.475 1.00 0.00 55 TYR A CA 2
ATOM 1747 C C . TYR A 1 19 ? -4.925 -4.657 -2.213 1.00 0.00 55 TYR A C 2
ATOM 1748 O O . TYR A 1 19 ? -4.143 -5.585 -2.004 1.00 0.00 55 TYR A O 2
ATOM 1766 N N . VAL A 1 20 ? -5.903 -4.332 -1.373 1.00 0.00 56 VAL A N 2
ATOM 1767 C CA . VAL A 1 20 ? -6.120 -5.066 -0.132 1.00 0.00 56 VAL A CA 2
ATOM 1768 C C . VAL A 1 20 ? -6.833 -6.388 -0.392 1.00 0.00 56 VAL A C 2
ATOM 1769 O O . VAL A 1 20 ? -7.903 -6.419 -0.998 1.00 0.00 56 VAL A O 2
ATOM 1782 N N . ASN A 1 21 ? -6.232 -7.479 0.071 1.00 0.00 57 ASN A N 2
ATOM 1783 C CA . ASN A 1 21 ? -6.809 -8.806 -0.111 1.00 0.00 57 ASN A CA 2
ATOM 1784 C C . ASN A 1 21 ? -7.046 -9.486 1.234 1.00 0.00 57 ASN A C 2
ATOM 1785 O O . ASN A 1 21 ? -6.101 -9.878 1.918 1.00 0.00 57 ASN A O 2
ATOM 1796 N N . GLY A 1 22 ? -8.315 -9.622 1.608 1.00 0.00 58 GLY A N 2
ATOM 1797 C CA . GLY A 1 22 ? -8.653 -10.255 2.869 1.00 0.00 58 GLY A CA 2
ATOM 1798 C C . GLY A 1 22 ? -8.638 -9.280 4.029 1.00 0.00 58 GLY A C 2
ATOM 1799 O O . GLY A 1 22 ? -8.613 -8.065 3.829 1.00 0.00 58 GLY A O 2
ATOM 1803 N N . TYR A 1 23 ? -8.654 -9.811 5.247 1.00 0.00 59 TYR A N 2
ATOM 1804 C CA . TYR A 1 23 ? -8.647 -8.979 6.444 1.00 0.00 59 TYR A CA 2
ATOM 1805 C C . TYR A 1 23 ? -7.262 -8.385 6.686 1.00 0.00 59 TYR A C 2
ATOM 1806 O O . TYR A 1 23 ? -6.253 -9.089 6.633 1.00 0.00 59 TYR A O 2
ATOM 1824 N N . THR A 1 24 ? -7.222 -7.083 6.951 1.00 0.00 60 THR A N 2
ATOM 1825 C CA . THR A 1 24 ? -5.964 -6.392 7.201 1.00 0.00 60 THR A CA 2
ATOM 1826 C C . THR A 1 24 ? -6.142 -5.278 8.225 1.00 0.00 60 THR A C 2
ATOM 1827 O O . THR A 1 24 ? -7.263 -4.857 8.510 1.00 0.00 60 THR A O 2
ATOM 1838 N N . ASP A 1 25 ? -5.030 -4.803 8.776 1.00 0.00 61 ASP A N 2
ATOM 1839 C CA . ASP A 1 25 ? -5.063 -3.735 9.768 1.00 0.00 61 ASP A CA 2
ATOM 1840 C C . ASP A 1 25 ? -4.034 -2.658 9.442 1.00 0.00 61 ASP A C 2
ATOM 1841 O O . ASP A 1 25 ? -2.832 -2.916 9.362 1.00 0.00 61 ASP A O 2
ATOM 1850 N N . PRO A 1 26 ? -4.513 -1.420 9.248 1.00 0.00 62 PRO A N 2
ATOM 1851 C CA . PRO A 1 26 ? -5.940 -1.100 9.341 1.00 0.00 62 PRO A CA 2
ATOM 1852 C C . PRO A 1 26 ? -6.744 -1.697 8.190 1.00 0.00 62 PRO A C 2
ATOM 1853 O O . PRO A 1 26 ? -6.196 -2.387 7.331 1.00 0.00 62 PRO A O 2
ATOM 1864 N N . SER A 1 27 ? -8.045 -1.426 8.180 1.00 0.00 63 SER A N 2
ATOM 1865 C CA . SER A 1 27 ? -8.924 -1.939 7.137 1.00 0.00 63 SER A CA 2
ATOM 1866 C C . SER A 1 27 ? -8.581 -1.321 5.784 1.00 0.00 63 SER A C 2
ATOM 1867 O O . SER A 1 27 ? -7.763 -0.406 5.698 1.00 0.00 63 SER A O 2
ATOM 1875 N N . ALA A 1 28 ? -9.213 -1.829 4.731 1.00 0.00 64 ALA A N 2
ATOM 1876 C CA . ALA A 1 28 ? -8.977 -1.327 3.384 1.00 0.00 64 ALA A CA 2
ATOM 1877 C C . ALA A 1 28 ? -9.482 0.104 3.235 1.00 0.00 64 ALA A C 2
ATOM 1878 O O . ALA A 1 28 ? -8.851 0.929 2.574 1.00 0.00 64 ALA A O 2
ATOM 1885 N N . GLU A 1 29 ? -10.624 0.392 3.852 1.00 0.00 65 GLU A N 2
ATOM 1886 C CA . GLU A 1 29 ? -11.213 1.724 3.786 1.00 0.00 65 GLU A CA 2
ATOM 1887 C C . GLU A 1 29 ? -10.249 2.773 4.335 1.00 0.00 65 GLU A C 2
ATOM 1888 O O . GLU A 1 29 ? -10.045 3.821 3.724 1.00 0.00 65 GLU A O 2
ATOM 1900 N N . GLU A 1 30 ? -9.662 2.481 5.491 1.00 0.00 66 GLU A N 2
ATOM 1901 C CA . GLU A 1 30 ? -8.722 3.399 6.122 1.00 0.00 66 GLU A CA 2
ATOM 1902 C C . GLU A 1 30 ? -7.527 3.666 5.211 1.00 0.00 66 GLU A C 2
ATOM 1903 O O . GLU A 1 30 ? -7.115 4.812 5.028 1.00 0.00 66 GLU A O 2
ATOM 1915 N N . LEU A 1 31 ? -6.974 2.600 4.644 1.00 0.00 67 LEU A N 2
ATOM 1916 C CA . LEU A 1 31 ? -5.826 2.717 3.752 1.00 0.00 67 LEU A CA 2
ATOM 1917 C C . LEU A 1 31 ? -6.204 3.453 2.470 1.00 0.00 67 LEU A C 2
ATOM 1918 O O . LEU A 1 31 ? -5.445 4.284 1.972 1.00 0.00 67 LEU A O 2
ATOM 1934 N N . ARG A 1 32 ? -7.384 3.142 1.942 1.00 0.00 68 ARG A N 2
ATOM 1935 C CA . ARG A 1 32 ? -7.864 3.774 0.719 1.00 0.00 68 ARG A CA 2
ATOM 1936 C C . ARG A 1 32 ? -7.613 5.279 0.750 1.00 0.00 68 ARG A C 2
ATOM 1937 O O . ARG A 1 32 ? -7.143 5.861 -0.227 1.00 0.00 68 ARG A O 2
ATOM 1958 N N . LYS A 1 33 ? -7.931 5.903 1.879 1.00 0.00 69 LYS A N 2
ATOM 1959 C CA . LYS A 1 33 ? -7.741 7.340 2.040 1.00 0.00 69 LYS A CA 2
ATOM 1960 C C . LYS A 1 33 ? -6.263 7.676 2.213 1.00 0.00 69 LYS A C 2
ATOM 1961 O O . LYS A 1 33 ? -5.728 8.543 1.520 1.00 0.00 69 LYS A O 2
ATOM 1980 N N . LEU A 1 34 ? -5.609 6.986 3.140 1.00 0.00 70 LEU A N 2
ATOM 1981 C CA . LEU A 1 34 ? -4.192 7.211 3.403 1.00 0.00 70 LEU A CA 2
ATOM 1982 C C . LEU A 1 34 ? -3.392 7.225 2.104 1.00 0.00 70 LEU A C 2
ATOM 1983 O O . LEU A 1 34 ? -2.348 7.871 2.014 1.00 0.00 70 LEU A O 2
ATOM 1999 N N . MET A 1 35 ? -3.891 6.511 1.101 1.00 0.00 71 MET A N 2
ATOM 2000 C CA . MET A 1 35 ? -3.224 6.445 -0.195 1.00 0.00 71 MET A CA 2
ATOM 2001 C C . MET A 1 35 ? -3.502 7.701 -1.014 1.00 0.00 71 MET A C 2
ATOM 2002 O O . MET A 1 35 ? -2.580 8.420 -1.397 1.00 0.00 71 MET A O 2
ATOM 2016 N N . MET A 1 36 ? -4.779 7.959 -1.279 1.00 0.00 72 MET A N 2
ATOM 2017 C CA . MET A 1 36 ? -5.178 9.129 -2.052 1.00 0.00 72 MET A CA 2
ATOM 2018 C C . MET A 1 36 ? -4.639 10.408 -1.419 1.00 0.00 72 MET A C 2
ATOM 2019 O O . MET A 1 36 ? -4.370 11.390 -2.112 1.00 0.00 72 MET A O 2
ATOM 2033 N N . LEU A 1 37 ? -4.484 10.390 -0.100 1.00 0.00 73 LEU A N 2
ATOM 2034 C CA . LEU A 1 37 ? -3.977 11.549 0.627 1.00 0.00 73 LEU A CA 2
ATOM 2035 C C . LEU A 1 37 ? -2.489 11.750 0.362 1.00 0.00 73 LEU A C 2
ATOM 2036 O O . LEU A 1 37 ? -2.010 12.881 0.273 1.00 0.00 73 LEU A O 2
ATOM 2052 N N . HIS A 1 38 ? -1.761 10.644 0.236 1.00 0.00 74 HIS A N 2
ATOM 2053 C CA . HIS A 1 38 ? -0.326 10.698 -0.021 1.00 0.00 74 HIS A CA 2
ATOM 2054 C C . HIS A 1 38 ? -0.036 10.551 -1.512 1.00 0.00 74 HIS A C 2
ATOM 2055 O O . HIS A 1 38 ? 1.044 10.110 -1.903 1.00 0.00 74 HIS A O 2
ATOM 2069 N N . GLY A 1 39 ? -1.008 10.922 -2.339 1.00 0.00 75 GLY A N 2
ATOM 2070 C CA . GLY A 1 39 ? -0.838 10.823 -3.777 1.00 0.00 75 GLY A CA 2
ATOM 2071 C C . GLY A 1 39 ? -0.648 9.392 -4.240 1.00 0.00 75 GLY A C 2
ATOM 2072 O O . GLY A 1 39 ? 0.255 9.101 -5.024 1.00 0.00 75 GLY A O 2
ATOM 2076 N N . GLY A 1 40 ? -1.500 8.496 -3.753 1.00 0.00 76 GLY A N 2
ATOM 2077 C CA . GLY A 1 40 ? -1.404 7.098 -4.132 1.00 0.00 76 GLY A CA 2
ATOM 2078 C C . GLY A 1 40 ? -2.563 6.652 -5.001 1.00 0.00 76 GLY A C 2
ATOM 2079 O O . GLY A 1 40 ? -3.331 7.477 -5.493 1.00 0.00 76 GLY A O 2
ATOM 2083 N N . GLN A 1 41 ? -2.687 5.342 -5.192 1.00 0.00 77 GLN A N 2
ATOM 2084 C CA . GLN A 1 41 ? -3.760 4.789 -6.009 1.00 0.00 77 GLN A CA 2
ATOM 2085 C C . GLN A 1 41 ? -4.345 3.536 -5.365 1.00 0.00 77 GLN A C 2
ATOM 2086 O O . GLN A 1 41 ? -3.627 2.752 -4.743 1.00 0.00 77 GLN A O 2
ATOM 2100 N N . TYR A 1 42 ? -5.652 3.355 -5.516 1.00 0.00 78 TYR A N 2
ATOM 2101 C CA . TYR A 1 42 ? -6.334 2.199 -4.946 1.00 0.00 78 TYR A CA 2
ATOM 2102 C C . TYR A 1 42 ? -7.079 1.419 -6.025 1.00 0.00 78 TYR A C 2
ATOM 2103 O O . TYR A 1 42 ? -7.754 2.002 -6.875 1.00 0.00 78 TYR A O 2
ATOM 2121 N N . HIS A 1 43 ? -6.953 0.096 -5.984 1.00 0.00 79 HIS A N 2
ATOM 2122 C CA . HIS A 1 43 ? -7.615 -0.765 -6.957 1.00 0.00 79 HIS A CA 2
ATOM 2123 C C . HIS A 1 43 ? -8.430 -1.849 -6.258 1.00 0.00 79 HIS A C 2
ATOM 2124 O O . HIS A 1 43 ? -7.878 -2.716 -5.580 1.00 0.00 79 HIS A O 2
ATOM 2138 N N . VAL A 1 44 ? -9.748 -1.793 -6.425 1.00 0.00 80 VAL A N 2
ATOM 2139 C CA . VAL A 1 44 ? -10.639 -2.769 -5.811 1.00 0.00 80 VAL A CA 2
ATOM 2140 C C . VAL A 1 44 ? -10.176 -4.193 -6.098 1.00 0.00 80 VAL A C 2
ATOM 2141 O O . VAL A 1 44 ? -10.105 -5.028 -5.195 1.00 0.00 80 VAL A O 2
ATOM 2154 N N . TYR A 1 45 ? -9.862 -4.464 -7.359 1.00 0.00 81 TYR A N 2
ATOM 2155 C CA . TYR A 1 45 ? -9.407 -5.788 -7.767 1.00 0.00 81 TYR A CA 2
ATOM 2156 C C . TYR A 1 45 ? -7.899 -5.800 -7.996 1.00 0.00 81 TYR A C 2
ATOM 2157 O O . TYR A 1 45 ? -7.257 -4.750 -8.032 1.00 0.00 81 TYR A O 2
ATOM 2175 N N . TYR A 1 46 ? -7.340 -6.995 -8.149 1.00 0.00 82 TYR A N 2
ATOM 2176 C CA . TYR A 1 46 ? -5.907 -7.146 -8.373 1.00 0.00 82 TYR A CA 2
ATOM 2177 C C . TYR A 1 46 ? -5.564 -6.965 -9.849 1.00 0.00 82 TYR A C 2
ATOM 2178 O O . TYR A 1 46 ? -6.280 -7.447 -10.727 1.00 0.00 82 TYR A O 2
ATOM 2196 N N . SER A 1 47 ? -4.464 -6.269 -10.113 1.00 0.00 83 SER A N 2
ATOM 2197 C CA . SER A 1 47 ? -4.026 -6.021 -11.481 1.00 0.00 83 SER A CA 2
ATOM 2198 C C . SER A 1 47 ? -2.515 -6.190 -11.607 1.00 0.00 83 SER A C 2
ATOM 2199 O O . SER A 1 47 ? -1.762 -5.844 -10.697 1.00 0.00 83 SER A O 2
ATOM 2207 N N . ARG A 1 48 ? -2.078 -6.726 -12.743 1.00 0.00 84 ARG A N 2
ATOM 2208 C CA . ARG A 1 48 ? -0.658 -6.943 -12.988 1.00 0.00 84 ARG A CA 2
ATOM 2209 C C . ARG A 1 48 ? -0.034 -5.732 -13.676 1.00 0.00 84 ARG A C 2
ATOM 2210 O O . ARG A 1 48 ? 1.186 -5.564 -13.673 1.00 0.00 84 ARG A O 2
ATOM 2231 N N . SER A 1 49 ? -0.879 -4.892 -14.264 1.00 0.00 85 SER A N 2
ATOM 2232 C CA . SER A 1 49 ? -0.410 -3.698 -14.960 1.00 0.00 85 SER A CA 2
ATOM 2233 C C . SER A 1 49 ? -0.646 -2.450 -14.115 1.00 0.00 85 SER A C 2
ATOM 2234 O O . SER A 1 49 ? 0.263 -1.647 -13.905 1.00 0.00 85 SER A O 2
ATOM 2242 N N . LYS A 1 50 ? -1.874 -2.292 -13.634 1.00 0.00 86 LYS A N 2
ATOM 2243 C CA . LYS A 1 50 ? -2.233 -1.143 -12.811 1.00 0.00 86 LYS A CA 2
ATOM 2244 C C . LYS A 1 50 ? -1.595 -1.244 -11.429 1.00 0.00 86 LYS A C 2
ATOM 2245 O O . LYS A 1 50 ? -0.672 -0.496 -11.104 1.00 0.00 86 LYS A O 2
ATOM 2264 N N . THR A 1 51 ? -2.092 -2.173 -10.619 1.00 0.00 87 THR A N 2
ATOM 2265 C CA . THR A 1 51 ? -1.571 -2.371 -9.272 1.00 0.00 87 THR A CA 2
ATOM 2266 C C . THR A 1 51 ? -0.103 -2.779 -9.306 1.00 0.00 87 THR A C 2
ATOM 2267 O O . THR A 1 51 ? 0.306 -3.602 -10.126 1.00 0.00 87 THR A O 2
ATOM 2278 N N . THR A 1 52 ? 0.688 -2.199 -8.408 1.00 0.00 88 THR A N 2
ATOM 2279 C CA . THR A 1 52 ? 2.112 -2.502 -8.335 1.00 0.00 88 THR A CA 2
ATOM 2280 C C . THR A 1 52 ? 2.414 -3.450 -7.180 1.00 0.00 88 THR A C 2
ATOM 2281 O O . THR A 1 52 ? 3.213 -4.377 -7.318 1.00 0.00 88 THR A O 2
ATOM 2292 N N . HIS A 1 53 ? 1.770 -3.213 -6.042 1.00 0.00 89 HIS A N 2
ATOM 2293 C CA . HIS A 1 53 ? 1.970 -4.047 -4.862 1.00 0.00 89 HIS A CA 2
ATOM 2294 C C . HIS A 1 53 ? 0.644 -4.622 -4.373 1.00 0.00 89 HIS A C 2
ATOM 2295 O O . HIS A 1 53 ? -0.427 -4.141 -4.745 1.00 0.00 89 HIS A O 2
ATOM 2309 N N . ILE A 1 54 ? 0.723 -5.652 -3.538 1.00 0.00 90 ILE A N 2
ATOM 2310 C CA . ILE A 1 54 ? -0.471 -6.291 -2.998 1.00 0.00 90 ILE A CA 2
ATOM 2311 C C . ILE A 1 54 ? -0.469 -6.261 -1.474 1.00 0.00 90 ILE A C 2
ATOM 2312 O O . ILE A 1 54 ? 0.376 -6.885 -0.831 1.00 0.00 90 ILE A O 2
ATOM 2328 N N . ILE A 1 55 ? -1.421 -5.532 -0.901 1.00 0.00 91 ILE A N 2
ATOM 2329 C CA . ILE A 1 55 ? -1.531 -5.423 0.549 1.00 0.00 91 ILE A CA 2
ATOM 2330 C C . ILE A 1 55 ? -2.360 -6.566 1.125 1.00 0.00 91 ILE A C 2
ATOM 2331 O O . ILE A 1 55 ? -3.555 -6.678 0.854 1.00 0.00 91 ILE A O 2
ATOM 2347 N N . ALA A 1 56 ? -1.717 -7.412 1.923 1.00 0.00 92 ALA A N 2
ATOM 2348 C CA . ALA A 1 56 ? -2.395 -8.545 2.541 1.00 0.00 92 ALA A CA 2
ATOM 2349 C C . ALA A 1 56 ? -1.598 -9.083 3.724 1.00 0.00 92 ALA A C 2
ATOM 2350 O O . ALA A 1 56 ? -0.402 -9.356 3.609 1.00 0.00 92 ALA A O 2
ATOM 2357 N N . THR A 1 57 ? -2.267 -9.234 4.863 1.00 0.00 93 THR A N 2
ATOM 2358 C CA . THR A 1 57 ? -1.620 -9.738 6.068 1.00 0.00 93 THR A CA 2
ATOM 2359 C C . THR A 1 57 ? -1.134 -11.170 5.874 1.00 0.00 93 THR A C 2
ATOM 2360 O O . THR A 1 57 ? 0.051 -11.460 6.032 1.00 0.00 93 THR A O 2
ATOM 2371 N N . ASN A 1 58 ? -2.058 -12.061 5.530 1.00 0.00 94 ASN A N 2
ATOM 2372 C CA . ASN A 1 58 ? -1.723 -13.464 5.313 1.00 0.00 94 ASN A CA 2
ATOM 2373 C C . ASN A 1 58 ? -2.639 -14.087 4.264 1.00 0.00 94 ASN A C 2
ATOM 2374 O O . ASN A 1 58 ? -3.839 -13.810 4.229 1.00 0.00 94 ASN A O 2
ATOM 2385 N N . LEU A 1 59 ? -2.066 -14.928 3.411 1.00 0.00 95 LEU A N 2
ATOM 2386 C CA . LEU A 1 59 ? -2.830 -15.592 2.360 1.00 0.00 95 LEU A CA 2
ATOM 2387 C C . LEU A 1 59 ? -2.766 -17.108 2.515 1.00 0.00 95 LEU A C 2
ATOM 2388 O O . LEU A 1 59 ? -1.763 -17.670 2.955 1.00 0.00 95 LEU A O 2
ATOM 2404 N N . PRO A 1 60 ? -3.860 -17.788 2.142 1.00 0.00 96 PRO A N 2
ATOM 2405 C CA . PRO A 1 60 ? -3.952 -19.248 2.227 1.00 0.00 96 PRO A CA 2
ATOM 2406 C C . PRO A 1 60 ? -3.053 -19.946 1.212 1.00 0.00 96 PRO A C 2
ATOM 2407 O O . PRO A 1 60 ? -2.641 -19.347 0.219 1.00 0.00 96 PRO A O 2
ATOM 2418 N N . ASN A 1 61 ? -2.753 -21.215 1.467 1.00 0.00 97 ASN A N 2
ATOM 2419 C CA . ASN A 1 61 ? -1.902 -21.994 0.575 1.00 0.00 97 ASN A CA 2
ATOM 2420 C C . ASN A 1 61 ? -2.258 -21.729 -0.885 1.00 0.00 97 ASN A C 2
ATOM 2421 O O . ASN A 1 61 ? -1.438 -21.229 -1.653 1.00 0.00 97 ASN A O 2
ATOM 2432 N N . ALA A 1 62 ? -3.488 -22.067 -1.259 1.00 0.00 98 ALA A N 2
ATOM 2433 C CA . ALA A 1 62 ? -3.954 -21.863 -2.625 1.00 0.00 98 ALA A CA 2
ATOM 2434 C C . ALA A 1 62 ? -3.538 -20.492 -3.148 1.00 0.00 98 ALA A C 2
ATOM 2435 O O . ALA A 1 62 ? -2.844 -20.386 -4.159 1.00 0.00 98 ALA A O 2
ATOM 2442 N N . LYS A 1 63 ? -3.968 -19.444 -2.453 1.00 0.00 99 LYS A N 2
ATOM 2443 C CA . LYS A 1 63 ? -3.640 -18.079 -2.846 1.00 0.00 99 LYS A CA 2
ATOM 2444 C C . LYS A 1 63 ? -2.134 -17.906 -3.011 1.00 0.00 99 LYS A C 2
ATOM 2445 O O . LYS A 1 63 ? -1.653 -17.570 -4.094 1.00 0.00 99 LYS A O 2
ATOM 2464 N N . ILE A 1 64 ? -1.394 -18.141 -1.932 1.00 0.00 100 ILE A N 2
ATOM 2465 C CA . ILE A 1 64 ? 0.057 -18.014 -1.960 1.00 0.00 100 ILE A CA 2
ATOM 2466 C C . ILE A 1 64 ? 0.622 -18.449 -3.308 1.00 0.00 100 ILE A C 2
ATOM 2467 O O . ILE A 1 64 ? 1.379 -17.714 -3.943 1.00 0.00 100 ILE A O 2
ATOM 2483 N N . LYS A 1 65 ? 0.248 -19.648 -3.740 1.00 0.00 101 LYS A N 2
ATOM 2484 C CA . LYS A 1 65 ? 0.714 -20.181 -5.015 1.00 0.00 101 LYS A CA 2
ATOM 2485 C C . LYS A 1 65 ? 0.296 -19.276 -6.169 1.00 0.00 101 LYS A C 2
ATOM 2486 O O . LYS A 1 65 ? 1.131 -18.611 -6.781 1.00 0.00 101 LYS A O 2
ATOM 2505 N N . GLU A 1 66 ? -1.001 -19.254 -6.459 1.00 0.00 102 GLU A N 2
ATOM 2506 C CA . GLU A 1 66 ? -1.528 -18.429 -7.540 1.00 0.00 102 GLU A CA 2
ATOM 2507 C C . GLU A 1 66 ? -0.813 -17.082 -7.594 1.00 0.00 102 GLU A C 2
ATOM 2508 O O . GLU A 1 66 ? -0.720 -16.458 -8.652 1.00 0.00 102 GLU A O 2
ATOM 2520 N N . LEU A 1 67 ? -0.310 -16.640 -6.447 1.00 0.00 103 LEU A N 2
ATOM 2521 C CA . LEU A 1 67 ? 0.397 -15.366 -6.362 1.00 0.00 103 LEU A CA 2
ATOM 2522 C C . LEU A 1 67 ? 1.906 -15.584 -6.299 1.00 0.00 103 LEU A C 2
ATOM 2523 O O . LEU A 1 67 ? 2.612 -14.905 -5.554 1.00 0.00 103 LEU A O 2
ATOM 2539 N N . LYS A 1 68 ? 2.394 -16.534 -7.089 1.00 0.00 104 LYS A N 2
ATOM 2540 C CA . LYS A 1 68 ? 3.819 -16.840 -7.127 1.00 0.00 104 LYS A CA 2
ATOM 2541 C C . LYS A 1 68 ? 4.600 -15.712 -7.793 1.00 0.00 104 LYS A C 2
ATOM 2542 O O . LYS A 1 68 ? 4.254 -15.265 -8.886 1.00 0.00 104 LYS A O 2
ATOM 2561 N N . GLY A 1 69 ? 5.657 -15.256 -7.127 1.00 0.00 105 GLY A N 2
ATOM 2562 C CA . GLY A 1 69 ? 6.471 -14.185 -7.670 1.00 0.00 105 GLY A CA 2
ATOM 2563 C C . GLY A 1 69 ? 5.902 -12.813 -7.366 1.00 0.00 105 GLY A C 2
ATOM 2564 O O . GLY A 1 69 ? 6.646 -11.842 -7.232 1.00 0.00 105 GLY A O 2
ATOM 2568 N N . GLU A 1 70 ? 4.580 -12.733 -7.258 1.00 0.00 106 GLU A N 2
ATOM 2569 C CA . GLU A 1 70 ? 3.913 -11.468 -6.971 1.00 0.00 106 GLU A CA 2
ATOM 2570 C C . GLU A 1 70 ? 4.492 -10.820 -5.717 1.00 0.00 106 GLU A C 2
ATOM 2571 O O . GLU A 1 70 ? 5.048 -11.499 -4.853 1.00 0.00 106 GLU A O 2
ATOM 2583 N N . LYS A 1 71 ? 4.359 -9.502 -5.624 1.00 0.00 107 LYS A N 2
ATOM 2584 C CA . LYS A 1 71 ? 4.868 -8.759 -4.477 1.00 0.00 107 LYS A CA 2
ATOM 2585 C C . LYS A 1 71 ? 3.772 -8.543 -3.439 1.00 0.00 107 LYS A C 2
ATOM 2586 O O . LYS A 1 71 ? 2.903 -7.687 -3.608 1.00 0.00 107 LYS A O 2
ATOM 2605 N N . VAL A 1 72 ? 3.819 -9.323 -2.364 1.00 0.00 108 VAL A N 2
ATOM 2606 C CA . VAL A 1 72 ? 2.831 -9.214 -1.297 1.00 0.00 108 VAL A CA 2
ATOM 2607 C C . VAL A 1 72 ? 3.402 -8.474 -0.093 1.00 0.00 108 VAL A C 2
ATOM 2608 O O . VAL A 1 72 ? 4.274 -8.988 0.609 1.00 0.00 108 VAL A O 2
ATOM 2621 N N . ILE A 1 73 ? 2.904 -7.265 0.142 1.00 0.00 109 ILE A N 2
ATOM 2622 C CA . ILE A 1 73 ? 3.363 -6.454 1.263 1.00 0.00 109 ILE A CA 2
ATOM 2623 C C . ILE A 1 73 ? 2.295 -6.360 2.347 1.00 0.00 109 ILE A C 2
ATOM 2624 O O . ILE A 1 73 ? 1.101 -6.461 2.067 1.00 0.00 109 ILE A O 2
ATOM 2640 N N . ARG A 1 74 ? 2.733 -6.163 3.586 1.00 0.00 110 ARG A N 2
ATOM 2641 C CA . ARG A 1 74 ? 1.815 -6.054 4.713 1.00 0.00 110 ARG A CA 2
ATOM 2642 C C . ARG A 1 74 ? 1.266 -4.635 4.832 1.00 0.00 110 ARG A C 2
ATOM 2643 O O . ARG A 1 74 ? 1.871 -3.669 4.368 1.00 0.00 110 ARG A O 2
ATOM 2664 N N . PRO A 1 75 ? 0.093 -4.506 5.469 1.00 0.00 111 PRO A N 2
ATOM 2665 C CA . PRO A 1 75 ? -0.563 -3.210 5.664 1.00 0.00 111 PRO A CA 2
ATOM 2666 C C . PRO A 1 75 ? 0.184 -2.325 6.656 1.00 0.00 111 PRO A C 2
ATOM 2667 O O . PRO A 1 75 ? -0.233 -1.202 6.935 1.00 0.00 111 PRO A O 2
ATOM 2678 N N . GLU A 1 76 ? 1.290 -2.840 7.185 1.00 0.00 112 GLU A N 2
ATOM 2679 C CA . GLU A 1 76 ? 2.094 -2.095 8.146 1.00 0.00 112 GLU A CA 2
ATOM 2680 C C . GLU A 1 76 ? 3.127 -1.225 7.434 1.00 0.00 112 GLU A C 2
ATOM 2681 O O . GLU A 1 76 ? 3.466 -0.138 7.901 1.00 0.00 112 GLU A O 2
ATOM 2693 N N . TRP A 1 77 ? 3.621 -1.712 6.302 1.00 0.00 113 TRP A N 2
ATOM 2694 C CA . TRP A 1 77 ? 4.615 -0.980 5.525 1.00 0.00 113 TRP A CA 2
ATOM 2695 C C . TRP A 1 77 ? 4.150 0.446 5.252 1.00 0.00 113 TRP A C 2
ATOM 2696 O O . TRP A 1 77 ? 4.953 1.380 5.247 1.00 0.00 113 TRP A O 2
ATOM 2717 N N . ILE A 1 78 ? 2.851 0.607 5.026 1.00 0.00 114 ILE A N 2
ATOM 2718 C CA . ILE A 1 78 ? 2.280 1.921 4.753 1.00 0.00 114 IL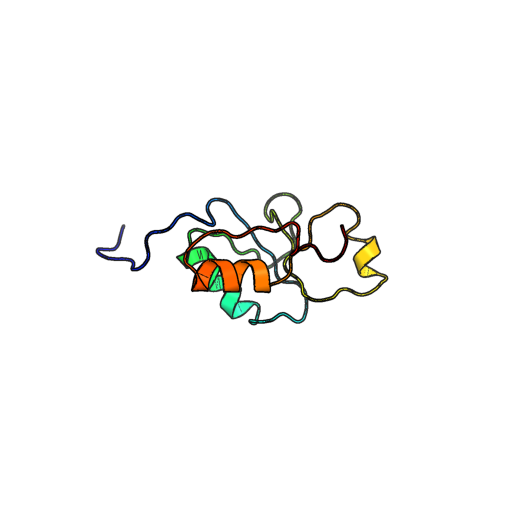E A CA 2
ATOM 2719 C C . ILE A 1 78 ? 1.990 2.673 6.048 1.00 0.00 114 ILE A C 2
ATOM 2720 O O . ILE A 1 78 ? 2.474 3.786 6.254 1.00 0.00 114 ILE A O 2
ATOM 2736 N N . VAL A 1 79 ? 1.197 2.057 6.919 1.00 0.00 115 VAL A N 2
ATOM 2737 C CA . VAL A 1 79 ? 0.844 2.666 8.195 1.00 0.00 115 VAL A CA 2
ATOM 2738 C C . VAL A 1 79 ? 2.067 3.278 8.869 1.00 0.00 115 VAL A C 2
ATOM 2739 O O . VAL A 1 79 ? 2.027 4.416 9.335 1.00 0.00 115 VAL A O 2
ATOM 2752 N N . GLU A 1 80 ? 3.154 2.513 8.917 1.00 0.00 116 GLU A N 2
ATOM 2753 C CA . GLU A 1 80 ? 4.389 2.980 9.535 1.00 0.00 116 GLU A CA 2
ATOM 2754 C C . GLU A 1 80 ? 5.011 4.111 8.720 1.00 0.00 116 GLU A C 2
ATOM 2755 O O . GLU A 1 80 ? 5.480 5.105 9.275 1.00 0.00 116 GLU A O 2
ATOM 2767 N N . SER A 1 81 ? 5.011 3.951 7.400 1.00 0.00 117 SER A N 2
ATOM 2768 C CA . SER A 1 81 ? 5.579 4.955 6.509 1.00 0.00 117 SER A CA 2
ATOM 2769 C C . SER A 1 81 ? 4.901 6.307 6.711 1.00 0.00 117 SER A C 2
ATOM 2770 O O . SER A 1 81 ? 5.546 7.354 6.642 1.00 0.00 117 SER A O 2
ATOM 2778 N N . ILE A 1 82 ? 3.596 6.276 6.960 1.00 0.00 118 ILE A N 2
ATOM 2779 C CA . ILE A 1 82 ? 2.830 7.497 7.173 1.00 0.00 118 ILE A CA 2
ATOM 2780 C C . ILE A 1 82 ? 3.234 8.179 8.476 1.00 0.00 118 ILE A C 2
ATOM 2781 O O . ILE A 1 82 ? 3.673 9.329 8.478 1.00 0.00 118 ILE A O 2
ATOM 2797 N N . LYS A 1 83 ? 3.084 7.461 9.584 1.00 0.00 119 LYS A N 2
ATOM 2798 C CA . LYS A 1 83 ? 3.436 7.994 10.895 1.00 0.00 119 LYS A CA 2
ATOM 2799 C C . LYS A 1 83 ? 4.848 8.571 10.887 1.00 0.00 119 LYS A C 2
ATOM 2800 O O . LYS A 1 83 ? 5.104 9.618 11.480 1.00 0.00 119 LYS A O 2
ATOM 2819 N N . ALA A 1 84 ? 5.760 7.881 10.211 1.00 0.00 120 ALA A N 2
ATOM 2820 C CA . ALA A 1 84 ? 7.145 8.327 10.123 1.00 0.00 120 ALA A CA 2
ATOM 2821 C C . ALA A 1 84 ? 7.277 9.529 9.194 1.00 0.00 120 ALA A C 2
ATOM 2822 O O . ALA A 1 84 ? 8.185 10.345 9.344 1.00 0.00 120 ALA A O 2
ATOM 2829 N N . GLY A 1 85 ? 6.364 9.631 8.232 1.00 0.00 121 GLY A N 2
ATOM 2830 C CA . GLY A 1 85 ? 6.397 10.736 7.292 1.00 0.00 121 GLY A CA 2
ATOM 2831 C C . GLY A 1 85 ? 7.369 10.499 6.153 1.00 0.00 121 GLY A C 2
ATOM 2832 O O . GLY A 1 85 ? 7.939 11.445 5.608 1.00 0.00 121 GLY A O 2
ATOM 2836 N N . ARG A 1 86 ? 7.560 9.234 5.794 1.00 0.00 122 ARG A N 2
ATOM 2837 C CA . ARG A 1 86 ? 8.472 8.876 4.714 1.00 0.00 122 ARG A CA 2
ATOM 2838 C C . ARG A 1 86 ? 8.260 7.429 4.280 1.00 0.00 122 ARG A C 2
ATOM 2839 O O . ARG A 1 86 ? 7.392 6.732 4.808 1.00 0.00 122 ARG A O 2
ATOM 2860 N N . LEU A 1 87 ? 9.057 6.983 3.315 1.00 0.00 123 LEU A N 2
ATOM 2861 C CA . LEU A 1 87 ? 8.956 5.618 2.809 1.00 0.00 123 LEU A CA 2
ATOM 2862 C C . LEU A 1 87 ? 9.967 4.707 3.497 1.00 0.00 123 LEU A C 2
ATOM 2863 O O . LEU A 1 87 ? 11.151 5.033 3.590 1.00 0.00 123 LEU A O 2
ATOM 2879 N N . LEU A 1 88 ? 9.494 3.562 3.976 1.00 0.00 124 LEU A N 2
ATOM 2880 C CA . LEU A 1 88 ? 10.357 2.600 4.653 1.00 0.00 124 LEU A CA 2
ATOM 2881 C C . LEU A 1 88 ? 10.633 1.394 3.762 1.00 0.00 124 LEU A C 2
ATOM 2882 O O . LEU A 1 88 ? 10.125 1.306 2.644 1.00 0.00 124 LEU A O 2
ATOM 2898 N N . SER A 1 89 ? 11.438 0.464 4.266 1.00 0.00 125 SER A N 2
ATOM 2899 C CA . SER A 1 89 ? 11.783 -0.738 3.515 1.00 0.00 125 SER A CA 2
ATOM 2900 C C . SER A 1 89 ? 10.562 -1.636 3.337 1.00 0.00 125 SER A C 2
ATOM 2901 O O . SER A 1 89 ? 9.668 -1.662 4.183 1.00 0.00 125 SER A O 2
ATOM 2909 N N . TYR A 1 90 ? 10.533 -2.370 2.231 1.00 0.00 126 TYR A N 2
ATOM 2910 C CA . TYR A 1 90 ? 9.421 -3.268 1.939 1.00 0.00 126 TYR A CA 2
ATOM 2911 C C . TYR A 1 90 ? 9.888 -4.720 1.908 1.00 0.00 126 TYR A C 2
ATOM 2912 O O . TYR A 1 90 ? 9.078 -5.645 1.962 1.00 0.00 126 TYR A O 2
ATOM 2930 N N . ILE A 1 91 ? 11.200 -4.911 1.821 1.00 0.00 127 ILE A N 2
ATOM 2931 C CA . ILE A 1 91 ? 11.776 -6.250 1.784 1.00 0.00 127 ILE A CA 2
ATOM 2932 C C . ILE A 1 91 ? 11.333 -7.072 2.990 1.00 0.00 127 ILE A C 2
ATOM 2933 O O . ILE A 1 91 ? 10.728 -8.136 2.858 1.00 0.00 127 ILE A O 2
ATOM 2949 N N . PRO A 1 92 ? 11.638 -6.567 4.194 1.00 0.00 128 PRO A N 2
ATOM 2950 C CA . PRO A 1 92 ? 11.279 -7.238 5.447 1.00 0.00 128 PRO A CA 2
ATOM 2951 C C . PRO A 1 92 ? 9.776 -7.212 5.708 1.00 0.00 128 PRO A C 2
ATOM 2952 O O . PRO A 1 92 ? 9.305 -7.715 6.729 1.00 0.00 128 PRO A O 2
ATOM 2963 N N . TYR A 1 93 ? 9.030 -6.623 4.781 1.00 0.00 129 TYR A N 2
ATOM 2964 C CA . TYR A 1 93 ? 7.580 -6.531 4.912 1.00 0.00 129 TYR A CA 2
ATOM 2965 C C . TYR A 1 93 ? 6.882 -7.404 3.874 1.00 0.00 129 TYR A C 2
ATOM 2966 O O . TYR A 1 93 ? 5.671 -7.613 3.937 1.00 0.00 129 TYR A O 2
ATOM 2984 N N . GLN A 1 94 ? 7.657 -7.913 2.921 1.00 0.00 130 GLN A N 2
ATOM 2985 C CA . GLN A 1 94 ? 7.114 -8.764 1.869 1.00 0.00 130 GLN A CA 2
ATOM 2986 C C . GLN A 1 94 ? 6.549 -10.055 2.451 1.00 0.00 130 GLN A C 2
ATOM 2987 O O . GLN A 1 94 ? 6.887 -10.445 3.570 1.00 0.00 130 GLN A O 2
ATOM 3001 N N . LEU A 1 95 ? 5.686 -10.715 1.687 1.00 0.00 131 LEU A N 2
ATOM 3002 C CA . LEU A 1 95 ? 5.073 -11.964 2.127 1.00 0.00 131 LEU A CA 2
ATOM 3003 C C . LEU A 1 95 ? 5.183 -13.035 1.046 1.00 0.00 131 LEU A C 2
ATOM 3004 O O . LEU A 1 95 ? 5.089 -12.740 -0.146 1.00 0.00 131 LEU A O 2
ATOM 3020 N N . TYR A 1 96 ? 5.380 -14.278 1.471 1.00 0.00 132 TYR A N 2
ATOM 3021 C CA . TYR A 1 96 ? 5.503 -15.393 0.540 1.00 0.00 132 TYR A CA 2
ATOM 3022 C C . TYR A 1 96 ? 6.260 -14.973 -0.716 1.00 0.00 132 TYR A C 2
ATOM 3023 O O . TYR A 1 96 ? 5.922 -15.384 -1.827 1.00 0.00 132 TYR A O 2
ATOM 3041 N N . THR A 1 97 ? 7.289 -14.151 -0.533 1.00 0.00 133 THR A N 2
ATOM 3042 C CA . THR A 1 97 ? 8.095 -13.674 -1.649 1.00 0.00 133 THR A CA 2
ATOM 3043 C C . THR A 1 97 ? 9.221 -14.650 -1.971 1.00 0.00 133 THR A C 2
ATOM 3044 O O . THR A 1 97 ? 10.051 -14.961 -1.116 1.00 0.00 133 THR A O 2
ATOM 3055 N N . GLY A 1 1 ? -7.054 29.274 -10.050 1.00 0.00 37 GLY A N 3
ATOM 3056 C CA . GLY A 1 1 ? -5.700 28.770 -9.916 1.00 0.00 37 GLY A CA 3
ATOM 3057 C C . GLY A 1 1 ? -5.301 28.557 -8.469 1.00 0.00 37 GLY A C 3
ATOM 3058 O O . GLY A 1 1 ? -6.152 28.543 -7.580 1.00 0.00 37 GLY A O 3
ATOM 3062 N N . SER A 1 2 ? -4.004 28.388 -8.233 1.00 0.00 38 SER A N 3
ATOM 3063 C CA . SER A 1 2 ? -3.495 28.169 -6.885 1.00 0.00 38 SER A CA 3
ATOM 3064 C C . SER A 1 2 ? -2.693 29.375 -6.404 1.00 0.00 38 SER A C 3
ATOM 3065 O O . SER A 1 2 ? -1.747 29.808 -7.063 1.00 0.00 38 SER A O 3
ATOM 3073 N N . SER A 1 3 ? -3.079 29.913 -5.252 1.00 0.00 39 SER A N 3
ATOM 3074 C CA . SER A 1 3 ? -2.399 31.072 -4.683 1.00 0.00 39 SER A CA 3
ATOM 3075 C C . SER A 1 3 ? -1.263 30.637 -3.763 1.00 0.00 39 SER A C 3
ATOM 3076 O O . SER A 1 3 ? -1.486 30.288 -2.605 1.00 0.00 39 SER A O 3
ATOM 3084 N N . GLY A 1 4 ? -0.041 30.662 -4.288 1.00 0.00 40 GLY A N 3
ATOM 3085 C CA . GLY A 1 4 ? 1.113 30.268 -3.501 1.00 0.00 40 GLY A CA 3
ATOM 3086 C C . GLY A 1 4 ? 2.339 30.018 -4.356 1.00 0.00 40 GLY A C 3
ATOM 3087 O O . GLY A 1 4 ? 2.225 29.731 -5.548 1.00 0.00 40 GLY A O 3
ATOM 3091 N N . SER A 1 5 ? 3.516 30.127 -3.747 1.00 0.00 41 SER A N 3
ATOM 3092 C CA . SER A 1 5 ? 4.769 29.916 -4.462 1.00 0.00 41 SER A CA 3
ATOM 3093 C C . SER A 1 5 ? 5.509 28.700 -3.912 1.00 0.00 41 SER A C 3
ATOM 3094 O O . SER A 1 5 ? 5.997 27.862 -4.670 1.00 0.00 41 SER A O 3
ATOM 3102 N N . SER A 1 6 ? 5.588 28.612 -2.588 1.00 0.00 42 SER A N 3
ATOM 3103 C CA . SER A 1 6 ? 6.272 27.502 -1.935 1.00 0.00 42 SER A CA 3
ATOM 3104 C C . SER A 1 6 ? 5.435 26.228 -2.012 1.00 0.00 42 SER A C 3
ATOM 3105 O O . SER A 1 6 ? 4.704 25.895 -1.080 1.00 0.00 42 SER A O 3
ATOM 3113 N N . GLY A 1 7 ? 5.549 25.519 -3.131 1.00 0.00 43 GLY A N 3
ATOM 3114 C CA . GLY A 1 7 ? 4.798 24.290 -3.310 1.00 0.00 43 GLY A CA 3
ATOM 3115 C C . GLY A 1 7 ? 5.589 23.063 -2.903 1.00 0.00 43 GLY A C 3
ATOM 3116 O O . GLY A 1 7 ? 6.314 22.484 -3.713 1.00 0.00 43 GLY A O 3
ATOM 3120 N N . THR A 1 8 ? 5.453 22.664 -1.642 1.00 0.00 44 THR A N 3
ATOM 3121 C CA . THR A 1 8 ? 6.163 21.500 -1.127 1.00 0.00 44 THR A CA 3
ATOM 3122 C C . THR A 1 8 ? 5.212 20.328 -0.911 1.00 0.00 44 THR A C 3
ATOM 3123 O O . THR A 1 8 ? 4.025 20.519 -0.647 1.00 0.00 44 THR A O 3
ATOM 3134 N N . SER A 1 9 ? 5.742 19.114 -1.025 1.00 0.00 45 SER A N 3
ATOM 3135 C CA . SER A 1 9 ? 4.939 17.910 -0.845 1.00 0.00 45 SER A CA 3
ATOM 3136 C C . SER A 1 9 ? 5.825 16.707 -0.534 1.00 0.00 45 SER A C 3
ATOM 3137 O O . SER A 1 9 ? 7.010 16.693 -0.866 1.00 0.00 45 SER A O 3
ATOM 3145 N N . SER A 1 10 ? 5.241 15.700 0.107 1.00 0.00 46 SER A N 3
ATOM 3146 C CA . SER A 1 10 ? 5.977 14.494 0.467 1.00 0.00 46 SER A CA 3
ATOM 3147 C C . SER A 1 10 ? 6.004 13.506 -0.696 1.00 0.00 46 SER A C 3
ATOM 3148 O O . SER A 1 10 ? 7.053 12.957 -1.036 1.00 0.00 46 SER A O 3
ATOM 3156 N N . THR A 1 11 ? 4.843 13.285 -1.304 1.00 0.00 47 THR A N 3
ATOM 3157 C CA . THR A 1 11 ? 4.732 12.363 -2.427 1.00 0.00 47 THR A CA 3
ATOM 3158 C C . THR A 1 11 ? 5.578 11.116 -2.201 1.00 0.00 47 THR A C 3
ATOM 3159 O O . THR A 1 11 ? 6.363 10.722 -3.065 1.00 0.00 47 THR A O 3
ATOM 3170 N N . ILE A 1 12 ? 5.413 10.498 -1.037 1.00 0.00 48 ILE A N 3
ATOM 3171 C CA . ILE A 1 12 ? 6.161 9.293 -0.699 1.00 0.00 48 ILE A CA 3
ATOM 3172 C C . ILE A 1 12 ? 5.537 8.060 -1.343 1.00 0.00 48 ILE A C 3
ATOM 3173 O O . ILE A 1 12 ? 6.210 7.053 -1.563 1.00 0.00 48 ILE A O 3
ATOM 3189 N N . PHE A 1 13 ? 4.245 8.146 -1.644 1.00 0.00 49 PHE A N 3
ATOM 3190 C CA . PHE A 1 13 ? 3.529 7.037 -2.264 1.00 0.00 49 PHE A CA 3
ATOM 3191 C C . PHE A 1 13 ? 3.019 7.425 -3.648 1.00 0.00 49 PHE A C 3
ATOM 3192 O O . PHE A 1 13 ? 1.910 7.061 -4.038 1.00 0.00 49 PHE A O 3
ATOM 3209 N N . SER A 1 14 ? 3.838 8.167 -4.388 1.00 0.00 50 SER A N 3
ATOM 3210 C CA . SER A 1 14 ? 3.469 8.608 -5.727 1.00 0.00 50 SER A CA 3
ATOM 3211 C C . SER A 1 14 ? 3.473 7.438 -6.706 1.00 0.00 50 SER A C 3
ATOM 3212 O O . SER A 1 14 ? 4.446 6.690 -6.792 1.00 0.00 50 SER A O 3
ATOM 3220 N N . GLY A 1 15 ? 2.377 7.286 -7.443 1.00 0.00 51 GLY A N 3
ATOM 3221 C CA . GLY A 1 15 ? 2.274 6.205 -8.405 1.00 0.00 51 GLY A CA 3
ATOM 3222 C C . GLY A 1 15 ? 2.399 4.840 -7.760 1.00 0.00 51 GLY A C 3
ATOM 3223 O O . GLY A 1 15 ? 3.055 3.948 -8.298 1.00 0.00 51 GLY A O 3
ATOM 3227 N N . VAL A 1 16 ? 1.770 4.675 -6.600 1.00 0.00 52 VAL A N 3
ATOM 3228 C CA . VAL A 1 16 ? 1.814 3.409 -5.879 1.00 0.00 52 VAL A CA 3
ATOM 3229 C C . VAL A 1 16 ? 0.413 2.843 -5.676 1.00 0.00 52 VAL A C 3
ATOM 3230 O O . VAL A 1 16 ? -0.290 3.220 -4.739 1.00 0.00 52 VAL A O 3
ATOM 3243 N N . ALA A 1 17 ? 0.014 1.934 -6.560 1.00 0.00 53 ALA A N 3
ATOM 3244 C CA . ALA A 1 17 ? -1.302 1.314 -6.476 1.00 0.00 53 ALA A CA 3
ATOM 3245 C C . ALA A 1 17 ? -1.259 0.046 -5.630 1.00 0.00 53 ALA A C 3
ATOM 3246 O O . ALA A 1 17 ? -0.566 -0.914 -5.969 1.00 0.00 53 ALA A O 3
ATOM 3253 N N . ILE A 1 18 ? -2.002 0.049 -4.529 1.00 0.00 54 ILE A N 3
ATOM 3254 C CA . ILE A 1 18 ? -2.048 -1.101 -3.635 1.00 0.00 54 ILE A CA 3
ATOM 3255 C C . ILE A 1 18 ? -3.391 -1.817 -3.729 1.00 0.00 54 ILE A C 3
ATOM 3256 O O . ILE A 1 18 ? -4.396 -1.224 -4.122 1.00 0.00 54 ILE A O 3
ATOM 3272 N N . TYR A 1 19 ? -3.401 -3.094 -3.363 1.00 0.00 55 TYR A N 3
ATOM 3273 C CA . TYR A 1 19 ? -4.621 -3.891 -3.406 1.00 0.00 55 TYR A CA 3
ATOM 3274 C C . TYR A 1 19 ? -4.740 -4.772 -2.166 1.00 0.00 55 TYR A C 3
ATOM 3275 O O . TYR A 1 19 ? -4.040 -5.776 -2.033 1.00 0.00 55 TYR A O 3
ATOM 3293 N N . VAL A 1 20 ? -5.633 -4.389 -1.259 1.00 0.00 56 VAL A N 3
ATOM 3294 C CA . VAL A 1 20 ? -5.847 -5.144 -0.030 1.00 0.00 56 VAL A CA 3
ATOM 3295 C C . VAL A 1 20 ? -6.647 -6.413 -0.297 1.00 0.00 56 VAL A C 3
ATOM 3296 O O . VAL A 1 20 ? -7.732 -6.365 -0.876 1.00 0.00 56 VAL A O 3
ATOM 3309 N N . ASN A 1 21 ? -6.105 -7.549 0.131 1.00 0.00 57 ASN A N 3
ATOM 3310 C CA . ASN A 1 21 ? -6.769 -8.833 -0.062 1.00 0.00 57 ASN A CA 3
ATOM 3311 C C . ASN A 1 21 ? -6.961 -9.552 1.270 1.00 0.00 57 ASN A C 3
ATOM 3312 O O . ASN A 1 21 ? -5.996 -9.992 1.895 1.00 0.00 57 ASN A O 3
ATOM 3323 N N . GLY A 1 22 ? -8.214 -9.668 1.699 1.00 0.00 58 GLY A N 3
ATOM 3324 C CA . GLY A 1 22 ? -8.510 -10.334 2.954 1.00 0.00 58 GLY A CA 3
ATOM 3325 C C . GLY A 1 22 ? -8.528 -9.376 4.128 1.00 0.00 58 GLY A C 3
ATOM 3326 O O . GLY A 1 22 ? -8.472 -8.160 3.947 1.00 0.00 58 GLY A O 3
ATOM 3330 N N . TYR A 1 23 ? -8.609 -9.925 5.336 1.00 0.00 59 TYR A N 3
ATOM 3331 C CA . TYR A 1 23 ? -8.639 -9.111 6.545 1.00 0.00 59 TYR A CA 3
ATOM 3332 C C . TYR A 1 23 ? -7.268 -8.504 6.827 1.00 0.00 59 TYR A C 3
ATOM 3333 O O . TYR A 1 23 ? -6.270 -9.217 6.940 1.00 0.00 59 TYR A O 3
ATOM 3351 N N . THR A 1 24 ? -7.226 -7.180 6.940 1.00 0.00 60 THR A N 3
ATOM 3352 C CA . THR A 1 24 ? -5.979 -6.475 7.209 1.00 0.00 60 THR A CA 3
ATOM 3353 C C . THR A 1 24 ? -6.203 -5.303 8.157 1.00 0.00 60 THR A C 3
ATOM 3354 O O . THR A 1 24 ? -7.306 -4.763 8.242 1.00 0.00 60 THR A O 3
ATOM 3365 N N . ASP A 1 25 ? -5.150 -4.913 8.867 1.00 0.00 61 ASP A N 3
ATOM 3366 C CA . ASP A 1 25 ? -5.232 -3.802 9.809 1.00 0.00 61 ASP A CA 3
ATOM 3367 C C . ASP A 1 25 ? -4.150 -2.765 9.522 1.00 0.00 61 ASP A C 3
ATOM 3368 O O . ASP A 1 25 ? -2.956 -3.063 9.519 1.00 0.00 61 ASP A O 3
ATOM 3377 N N . PRO A 1 26 ? -4.576 -1.518 9.272 1.00 0.00 62 PRO A N 3
ATOM 3378 C CA . PRO A 1 26 ? -5.996 -1.152 9.272 1.00 0.00 62 PRO A CA 3
ATOM 3379 C C . PRO A 1 26 ? -6.748 -1.751 8.088 1.00 0.00 62 PRO A C 3
ATOM 3380 O O . PRO A 1 26 ? -6.155 -2.398 7.226 1.00 0.00 62 PRO A O 3
ATOM 3391 N N . SER A 1 27 ? -8.059 -1.529 8.053 1.00 0.00 63 SER A N 3
ATOM 3392 C CA . SER A 1 27 ? -8.893 -2.050 6.976 1.00 0.00 63 SER A CA 3
ATOM 3393 C C . SER A 1 27 ? -8.514 -1.418 5.641 1.00 0.00 63 SER A C 3
ATOM 3394 O O . SER A 1 27 ? -7.684 -0.511 5.584 1.00 0.00 63 SER A O 3
ATOM 3402 N N . ALA A 1 28 ? -9.129 -1.904 4.568 1.00 0.00 64 ALA A N 3
ATOM 3403 C CA . ALA A 1 28 ? -8.858 -1.386 3.232 1.00 0.00 64 ALA A CA 3
ATOM 3404 C C . ALA A 1 28 ? -9.306 0.067 3.105 1.00 0.00 64 ALA A C 3
ATOM 3405 O O . ALA A 1 28 ? -8.586 0.901 2.559 1.00 0.00 64 ALA A O 3
ATOM 3412 N N . GLU A 1 29 ? -10.498 0.360 3.614 1.00 0.00 65 GLU A N 3
ATOM 3413 C CA . GLU A 1 29 ? -11.041 1.712 3.555 1.00 0.00 65 GLU A CA 3
ATOM 3414 C C . GLU A 1 29 ? -10.029 2.728 4.077 1.00 0.00 65 GLU A C 3
ATOM 3415 O O . GLU A 1 29 ? -9.779 3.752 3.442 1.00 0.00 65 GLU A O 3
ATOM 3427 N N . GLU A 1 30 ? -9.451 2.436 5.238 1.00 0.00 66 GLU A N 3
ATOM 3428 C CA . GLU A 1 30 ? -8.468 3.324 5.846 1.00 0.00 66 GLU A CA 3
ATOM 3429 C C . GLU A 1 30 ? -7.311 3.593 4.887 1.00 0.00 66 GLU A C 3
ATOM 3430 O O . GLU A 1 30 ? -6.918 4.741 4.676 1.00 0.00 66 GLU A O 3
ATOM 3442 N N . LEU A 1 31 ? -6.770 2.526 4.310 1.00 0.00 67 LEU A N 3
ATOM 3443 C CA . LEU A 1 31 ? -5.657 2.645 3.373 1.00 0.00 67 LEU A CA 3
ATOM 3444 C C . LEU A 1 31 ? -6.081 3.402 2.118 1.00 0.00 67 LEU A C 3
ATOM 3445 O O . LEU A 1 31 ? -5.290 4.140 1.530 1.00 0.00 67 LEU A O 3
ATOM 3461 N N . ARG A 1 32 ? -7.333 3.215 1.715 1.00 0.00 68 ARG A N 3
ATOM 3462 C CA . ARG A 1 32 ? -7.862 3.882 0.531 1.00 0.00 68 ARG A CA 3
ATOM 3463 C C . ARG A 1 32 ? -7.592 5.382 0.585 1.00 0.00 68 ARG A C 3
ATOM 3464 O O . ARG A 1 32 ? -7.101 5.972 -0.378 1.00 0.00 68 ARG A O 3
ATOM 3485 N N . LYS A 1 33 ? -7.916 5.996 1.718 1.00 0.00 69 LYS A N 3
ATOM 3486 C CA . LYS A 1 33 ? -7.709 7.427 1.900 1.00 0.00 69 LYS A CA 3
ATOM 3487 C C . LYS A 1 33 ? -6.226 7.747 2.057 1.00 0.00 69 LYS A C 3
ATOM 3488 O O . LYS A 1 33 ? -5.665 8.531 1.289 1.00 0.00 69 LYS A O 3
ATOM 3507 N N . LEU A 1 34 ? -5.595 7.135 3.053 1.00 0.00 70 LEU A N 3
ATOM 3508 C CA . LEU A 1 34 ? -4.176 7.353 3.309 1.00 0.00 70 LEU A CA 3
ATOM 3509 C C . LEU A 1 34 ? -3.403 7.500 2.002 1.00 0.00 70 LEU A C 3
ATOM 3510 O O . LEU A 1 34 ? -2.498 8.327 1.895 1.00 0.00 70 LEU A O 3
ATOM 3526 N N . MET A 1 35 ? -3.769 6.695 1.011 1.00 0.00 71 MET A N 3
ATOM 3527 C CA . MET A 1 35 ? -3.112 6.738 -0.291 1.00 0.00 71 MET A CA 3
ATOM 3528 C C . MET A 1 35 ? -3.278 8.109 -0.938 1.00 0.00 71 MET A C 3
ATOM 3529 O O . MET A 1 35 ? -2.308 8.849 -1.102 1.00 0.00 71 MET A O 3
ATOM 3543 N N . MET A 1 36 ? -4.511 8.441 -1.303 1.00 0.00 72 MET A N 3
ATOM 3544 C CA . MET A 1 36 ? -4.803 9.725 -1.932 1.00 0.00 72 MET A CA 3
ATOM 3545 C C . MET A 1 36 ? -4.140 10.867 -1.168 1.00 0.00 72 MET A C 3
ATOM 3546 O O . MET A 1 36 ? -3.455 11.705 -1.756 1.00 0.00 72 MET A O 3
ATOM 3560 N N . LEU A 1 37 ? -4.348 10.894 0.144 1.00 0.00 73 LEU A N 3
ATOM 3561 C CA . LEU A 1 37 ? -3.771 11.934 0.988 1.00 0.00 73 LEU A CA 3
ATOM 3562 C C . LEU A 1 37 ? -2.259 12.009 0.803 1.00 0.00 73 LEU A C 3
ATOM 3563 O O . LEU A 1 37 ? -1.663 13.082 0.906 1.00 0.00 73 LEU A O 3
ATOM 3579 N N . HIS A 1 38 ? -1.644 10.864 0.527 1.00 0.00 74 HIS A N 3
ATOM 3580 C CA . HIS A 1 38 ? -0.201 10.800 0.324 1.00 0.00 74 HIS A CA 3
ATOM 3581 C C . HIS A 1 38 ? 0.132 10.593 -1.151 1.00 0.00 74 HIS A C 3
ATOM 3582 O O . HIS A 1 38 ? 1.183 10.051 -1.490 1.00 0.00 74 HIS A O 3
ATOM 3596 N N . GLY A 1 39 ? -0.773 11.028 -2.023 1.00 0.00 75 GLY A N 3
ATOM 3597 C CA . GLY A 1 39 ? -0.557 10.880 -3.451 1.00 0.00 75 GLY A CA 3
ATOM 3598 C C . GLY A 1 39 ? -0.379 9.432 -3.864 1.00 0.00 75 GLY A C 3
ATOM 3599 O O . GLY A 1 39 ? 0.586 9.088 -4.544 1.00 0.00 75 GLY A O 3
ATOM 3603 N N . GLY A 1 40 ? -1.313 8.581 -3.449 1.00 0.00 76 GLY A N 3
ATOM 3604 C CA . GLY A 1 40 ? -1.235 7.172 -3.788 1.00 0.00 76 GLY A CA 3
ATOM 3605 C C . GLY A 1 40 ? -2.343 6.740 -4.728 1.00 0.00 76 GLY A C 3
ATOM 3606 O O . GLY A 1 40 ? -3.111 7.569 -5.214 1.00 0.00 76 GLY A O 3
ATOM 3610 N N . GLN A 1 41 ? -2.425 5.439 -4.985 1.00 0.00 77 GLN A N 3
ATOM 3611 C CA . GLN A 1 41 ? -3.446 4.899 -5.875 1.00 0.00 77 GLN A CA 3
ATOM 3612 C C . GLN A 1 41 ? -4.105 3.667 -5.263 1.00 0.00 77 GLN A C 3
ATOM 3613 O O . GLN A 1 41 ? -3.458 2.885 -4.567 1.00 0.00 77 GLN A O 3
ATOM 3627 N N . TYR A 1 42 ? -5.397 3.502 -5.527 1.00 0.00 78 TYR A N 3
ATOM 3628 C CA . TYR A 1 42 ? -6.145 2.366 -5.000 1.00 0.00 78 TYR A CA 3
ATOM 3629 C C . TYR A 1 42 ? -6.895 1.644 -6.115 1.00 0.00 78 TYR A C 3
ATOM 3630 O O . TYR A 1 42 ? -7.362 2.265 -7.070 1.00 0.00 78 TYR A O 3
ATOM 3648 N N . HIS A 1 43 ? -7.007 0.325 -5.985 1.00 0.00 79 HIS A N 3
ATOM 3649 C CA . HIS A 1 43 ? -7.702 -0.484 -6.980 1.00 0.00 79 HIS A CA 3
ATOM 3650 C C . HIS A 1 43 ? -8.739 -1.386 -6.319 1.00 0.00 79 HIS A C 3
ATOM 3651 O O . HIS A 1 43 ? -8.473 -2.003 -5.287 1.00 0.00 79 HIS A O 3
ATOM 3665 N N . VAL A 1 44 ? -9.924 -1.457 -6.919 1.00 0.00 80 VAL A N 3
ATOM 3666 C CA . VAL A 1 44 ? -11.001 -2.283 -6.388 1.00 0.00 80 VAL A CA 3
ATOM 3667 C C . VAL A 1 44 ? -10.713 -3.765 -6.599 1.00 0.00 80 VAL A C 3
ATOM 3668 O O . VAL A 1 44 ? -10.997 -4.593 -5.734 1.00 0.00 80 VAL A O 3
ATOM 3681 N N . TYR A 1 45 ? -10.145 -4.092 -7.755 1.00 0.00 81 TYR A N 3
ATOM 3682 C CA . TYR A 1 45 ? -9.819 -5.476 -8.081 1.00 0.00 81 TYR A CA 3
ATOM 3683 C C . TYR A 1 45 ? -8.321 -5.640 -8.321 1.00 0.00 81 TYR A C 3
ATOM 3684 O O . TYR A 1 45 ? -7.625 -4.680 -8.651 1.00 0.00 81 TYR A O 3
ATOM 3702 N N . TYR A 1 46 ? -7.833 -6.864 -8.153 1.00 0.00 82 TYR A N 3
ATOM 3703 C CA . TYR A 1 46 ? -6.418 -7.156 -8.349 1.00 0.00 82 TYR A CA 3
ATOM 3704 C C . TYR A 1 46 ? -6.007 -6.913 -9.797 1.00 0.00 82 TYR A C 3
ATOM 3705 O O . TYR A 1 46 ? -6.765 -7.195 -10.725 1.00 0.00 82 TYR A O 3
ATOM 3723 N N . SER A 1 47 ? -4.801 -6.386 -9.983 1.00 0.00 83 SER A N 3
ATOM 3724 C CA . SER A 1 47 ? -4.289 -6.101 -11.318 1.00 0.00 83 SER A CA 3
ATOM 3725 C C . SER A 1 47 ? -2.809 -6.458 -11.420 1.00 0.00 83 SER A C 3
ATOM 3726 O O . SER A 1 47 ? -2.048 -6.277 -10.469 1.00 0.00 83 SER A O 3
ATOM 3734 N N . ARG A 1 48 ? -2.408 -6.967 -12.580 1.00 0.00 84 ARG A N 3
ATOM 3735 C CA . ARG A 1 48 ? -1.020 -7.352 -12.807 1.00 0.00 84 ARG A CA 3
ATOM 3736 C C . ARG A 1 48 ? -0.225 -6.192 -13.399 1.00 0.00 84 ARG A C 3
ATOM 3737 O O . ARG A 1 48 ? 0.970 -6.048 -13.139 1.00 0.00 84 ARG A O 3
ATOM 3758 N N . SER A 1 49 ? -0.895 -5.367 -14.198 1.00 0.00 85 SER A N 3
ATOM 3759 C CA . SER A 1 49 ? -0.250 -4.223 -14.830 1.00 0.00 85 SER A CA 3
ATOM 3760 C C . SER A 1 49 ? -0.494 -2.949 -14.027 1.00 0.00 85 SER A C 3
ATOM 3761 O O . SER A 1 49 ? 0.445 -2.236 -13.670 1.00 0.00 85 SER A O 3
ATOM 3769 N N . LYS A 1 50 ? -1.762 -2.669 -13.744 1.00 0.00 86 LYS A N 3
ATOM 3770 C CA . LYS A 1 50 ? -2.132 -1.483 -12.982 1.00 0.00 86 LYS A CA 3
ATOM 3771 C C . LYS A 1 50 ? -1.510 -1.515 -11.589 1.00 0.00 86 LYS A C 3
ATOM 3772 O O . LYS A 1 50 ? -0.579 -0.764 -11.296 1.00 0.00 86 LYS A O 3
ATOM 3791 N N . THR A 1 51 ? -2.030 -2.390 -10.734 1.00 0.00 87 THR A N 3
ATOM 3792 C CA . THR A 1 51 ? -1.526 -2.520 -9.373 1.00 0.00 87 THR A CA 3
ATOM 3793 C C . THR A 1 51 ? -0.041 -2.864 -9.367 1.00 0.00 87 THR A C 3
ATOM 3794 O O . THR A 1 51 ? 0.436 -3.619 -10.215 1.00 0.00 87 THR A O 3
ATOM 3805 N N . THR A 1 52 ? 0.688 -2.307 -8.405 1.00 0.00 88 THR A N 3
ATOM 3806 C CA . THR A 1 52 ? 2.120 -2.555 -8.289 1.00 0.00 88 THR A CA 3
ATOM 3807 C C . THR A 1 52 ? 2.415 -3.563 -7.185 1.00 0.00 88 THR A C 3
ATOM 3808 O O . THR A 1 52 ? 3.267 -4.439 -7.341 1.00 0.00 88 THR A O 3
ATOM 3819 N N . HIS A 1 53 ? 1.706 -3.436 -6.068 1.00 0.00 89 HIS A N 3
ATOM 3820 C CA . HIS A 1 53 ? 1.892 -4.338 -4.937 1.00 0.00 89 HIS A CA 3
ATOM 3821 C C . HIS A 1 53 ? 0.550 -4.862 -4.433 1.00 0.00 89 HIS A C 3
ATOM 3822 O O . HIS A 1 53 ? -0.507 -4.386 -4.847 1.00 0.00 89 HIS A O 3
ATOM 3836 N N . ILE A 1 54 ? 0.602 -5.844 -3.539 1.00 0.00 90 ILE A N 3
ATOM 3837 C CA . ILE A 1 54 ? -0.609 -6.431 -2.980 1.00 0.00 90 ILE A CA 3
ATOM 3838 C C . ILE A 1 54 ? -0.549 -6.466 -1.456 1.00 0.00 90 ILE A C 3
ATOM 3839 O O . ILE A 1 54 ? 0.282 -7.164 -0.874 1.00 0.00 90 ILE A O 3
ATOM 3855 N N . ILE A 1 55 ? -1.437 -5.712 -0.817 1.00 0.00 91 ILE A N 3
ATOM 3856 C CA . ILE A 1 55 ? -1.487 -5.660 0.639 1.00 0.00 91 ILE A CA 3
ATOM 3857 C C . ILE A 1 55 ? -2.281 -6.833 1.204 1.00 0.00 91 ILE A C 3
ATOM 3858 O O . ILE A 1 55 ? -3.423 -7.070 0.810 1.00 0.00 91 ILE A O 3
ATOM 3874 N N . ALA A 1 56 ? -1.670 -7.563 2.131 1.00 0.00 92 ALA A N 3
ATOM 3875 C CA . ALA A 1 56 ? -2.321 -8.708 2.754 1.00 0.00 92 ALA A CA 3
ATOM 3876 C C . ALA A 1 56 ? -1.526 -9.206 3.956 1.00 0.00 92 ALA A C 3
ATOM 3877 O O . ALA A 1 56 ? -0.314 -9.410 3.871 1.00 0.00 92 ALA A O 3
ATOM 3884 N N . THR A 1 57 ? -2.214 -9.399 5.077 1.00 0.00 93 THR A N 3
ATOM 3885 C CA . THR A 1 57 ? -1.571 -9.871 6.297 1.00 0.00 93 THR A CA 3
ATOM 3886 C C . THR A 1 57 ? -1.077 -11.304 6.139 1.00 0.00 93 THR A C 3
ATOM 3887 O O . THR A 1 57 ? 0.105 -11.588 6.332 1.00 0.00 93 THR A O 3
ATOM 3898 N N . ASN A 1 58 ? -1.988 -12.204 5.785 1.00 0.00 94 ASN A N 3
ATOM 3899 C CA . ASN A 1 58 ? -1.644 -13.610 5.601 1.00 0.00 94 ASN A CA 3
ATOM 3900 C C . ASN A 1 58 ? -2.541 -14.256 4.550 1.00 0.00 94 ASN A C 3
ATOM 3901 O O . ASN A 1 58 ? -3.745 -14.000 4.503 1.00 0.00 94 ASN A O 3
ATOM 3912 N N . LEU A 1 59 ? -1.947 -15.096 3.709 1.00 0.00 95 LEU A N 3
ATOM 3913 C CA . LEU A 1 59 ? -2.692 -15.781 2.658 1.00 0.00 95 LEU A CA 3
ATOM 3914 C C . LEU A 1 59 ? -2.461 -17.287 2.721 1.00 0.00 95 LEU A C 3
ATOM 3915 O O . LEU A 1 59 ? -1.368 -17.761 3.031 1.00 0.00 95 LEU A O 3
ATOM 3931 N N . PRO A 1 60 ? -3.515 -18.060 2.418 1.00 0.00 96 PRO A N 3
ATOM 3932 C CA . PRO A 1 60 ? -3.451 -19.525 2.430 1.00 0.00 96 PRO A CA 3
ATOM 3933 C C . PRO A 1 60 ? -2.595 -20.078 1.296 1.00 0.00 96 PRO A C 3
ATOM 3934 O O . PRO A 1 60 ? -2.229 -19.352 0.373 1.00 0.00 96 PRO A O 3
ATOM 3945 N N . ASN A 1 61 ? -2.280 -21.367 1.373 1.00 0.00 97 ASN A N 3
ATOM 3946 C CA . ASN A 1 61 ? -1.467 -22.017 0.352 1.00 0.00 97 ASN A CA 3
ATOM 3947 C C . ASN A 1 61 ? -2.021 -21.742 -1.043 1.00 0.00 97 ASN A C 3
ATOM 3948 O O . ASN A 1 61 ? -1.268 -21.506 -1.986 1.00 0.00 97 ASN A O 3
ATOM 3959 N N . ALA A 1 62 ? -3.345 -21.773 -1.164 1.00 0.00 98 ALA A N 3
ATOM 3960 C CA . ALA A 1 62 ? -4.001 -21.525 -2.441 1.00 0.00 98 ALA A CA 3
ATOM 3961 C C . ALA A 1 62 ? -3.666 -20.134 -2.969 1.00 0.00 98 ALA A C 3
ATOM 3962 O O . ALA A 1 62 ? -3.133 -19.988 -4.070 1.00 0.00 98 ALA A O 3
ATOM 3969 N N . LYS A 1 63 ? -3.982 -19.114 -2.179 1.00 0.00 99 LYS A N 3
ATOM 3970 C CA . LYS A 1 63 ? -3.714 -17.734 -2.566 1.00 0.00 99 LYS A CA 3
ATOM 3971 C C . LYS A 1 63 ? -2.251 -17.553 -2.957 1.00 0.00 99 LYS A C 3
ATOM 3972 O O . LYS A 1 63 ? -1.946 -17.080 -4.052 1.00 0.00 99 LYS A O 3
ATOM 3991 N N . ILE A 1 64 ? -1.351 -17.932 -2.056 1.00 0.00 100 ILE A N 3
ATOM 3992 C CA . ILE A 1 64 ? 0.079 -17.813 -2.309 1.00 0.00 100 ILE A CA 3
ATOM 3993 C C . ILE A 1 64 ? 0.429 -18.278 -3.719 1.00 0.00 100 ILE A C 3
ATOM 3994 O O . ILE A 1 64 ? 0.991 -17.523 -4.512 1.00 0.00 100 ILE A O 3
ATOM 4010 N N . LYS A 1 65 ? 0.090 -19.526 -4.025 1.00 0.00 101 LYS A N 3
ATOM 4011 C CA . LYS A 1 65 ? 0.364 -20.092 -5.341 1.00 0.00 101 LYS A CA 3
ATOM 4012 C C . LYS A 1 65 ? -0.135 -19.167 -6.446 1.00 0.00 101 LYS A C 3
ATOM 4013 O O . LYS A 1 65 ? 0.568 -18.921 -7.426 1.00 0.00 101 LYS A O 3
ATOM 4032 N N . GLU A 1 66 ? -1.351 -18.656 -6.281 1.00 0.00 102 GLU A N 3
ATOM 4033 C CA . GLU A 1 66 ? -1.942 -17.757 -7.266 1.00 0.00 102 GLU A CA 3
ATOM 4034 C C . GLU A 1 66 ? -1.102 -16.493 -7.420 1.00 0.00 102 GLU A C 3
ATOM 4035 O O . GLU A 1 66 ? -0.846 -16.036 -8.536 1.00 0.00 102 GLU A O 3
ATOM 4047 N N . LEU A 1 67 ? -0.677 -15.930 -6.294 1.00 0.00 103 LEU A N 3
ATOM 4048 C CA . LEU A 1 67 ? 0.133 -14.717 -6.303 1.00 0.00 103 LEU A CA 3
ATOM 4049 C C . LEU A 1 67 ? 1.612 -15.052 -6.467 1.00 0.00 103 LEU A C 3
ATOM 4050 O O . LEU A 1 67 ? 2.480 -14.357 -5.936 1.00 0.00 103 LEU A O 3
ATOM 4066 N N . LYS A 1 68 ? 1.894 -16.119 -7.206 1.00 0.00 104 LYS A N 3
ATOM 4067 C CA . LYS A 1 68 ? 3.268 -16.545 -7.444 1.00 0.00 104 LYS A CA 3
ATOM 4068 C C . LYS A 1 68 ? 4.107 -15.395 -7.992 1.00 0.00 104 LYS A C 3
ATOM 4069 O O . LYS A 1 68 ? 3.769 -14.799 -9.014 1.00 0.00 104 LYS A O 3
ATOM 4088 N N . GLY A 1 69 ? 5.204 -15.089 -7.306 1.00 0.00 105 GLY A N 3
ATOM 4089 C CA . GLY A 1 69 ? 6.075 -14.012 -7.741 1.00 0.00 105 GLY A CA 3
ATOM 4090 C C . GLY A 1 69 ? 5.620 -12.658 -7.233 1.00 0.00 105 GLY A C 3
ATOM 4091 O O . GLY A 1 69 ? 6.437 -11.841 -6.811 1.00 0.00 105 GLY A O 3
ATOM 4095 N N . GLU A 1 70 ? 4.313 -12.420 -7.276 1.00 0.00 106 GLU A N 3
ATOM 4096 C CA . GLU A 1 70 ? 3.753 -11.154 -6.819 1.00 0.00 106 GLU A CA 3
ATOM 4097 C C . GLU A 1 70 ? 4.431 -10.692 -5.533 1.00 0.00 106 GLU A C 3
ATOM 4098 O O . GLU A 1 70 ? 5.091 -11.474 -4.849 1.00 0.00 106 GLU A O 3
ATOM 4110 N N . LYS A 1 71 ? 4.264 -9.414 -5.209 1.00 0.00 107 LYS A N 3
ATOM 4111 C CA . LYS A 1 71 ? 4.858 -8.845 -4.006 1.00 0.00 107 LYS A CA 3
ATOM 4112 C C . LYS A 1 71 ? 3.795 -8.590 -2.942 1.00 0.00 107 LYS A C 3
ATOM 4113 O O . LYS A 1 71 ? 3.064 -7.602 -3.005 1.00 0.00 107 LYS A O 3
ATOM 4132 N N . VAL A 1 72 ? 3.716 -9.488 -1.964 1.00 0.00 108 VAL A N 3
ATOM 4133 C CA . VAL A 1 72 ? 2.744 -9.359 -0.885 1.00 0.00 108 VAL A CA 3
ATOM 4134 C C . VAL A 1 72 ? 3.328 -8.583 0.291 1.00 0.00 108 VAL A C 3
ATOM 4135 O O . VAL A 1 72 ? 3.993 -9.155 1.155 1.00 0.00 108 VAL A O 3
ATOM 4148 N N . ILE A 1 73 ? 3.074 -7.279 0.317 1.00 0.00 109 ILE A N 3
ATOM 4149 C CA . ILE A 1 73 ? 3.573 -6.426 1.387 1.00 0.00 109 ILE A CA 3
ATOM 4150 C C . ILE A 1 73 ? 2.531 -6.259 2.488 1.00 0.00 109 ILE A C 3
ATOM 4151 O O . ILE A 1 73 ? 1.343 -6.094 2.212 1.00 0.00 109 ILE A O 3
ATOM 4167 N N . ARG A 1 74 ? 2.985 -6.301 3.737 1.00 0.00 110 ARG A N 3
ATOM 4168 C CA . ARG A 1 74 ? 2.092 -6.153 4.880 1.00 0.00 110 ARG A CA 3
ATOM 4169 C C . ARG A 1 74 ? 1.484 -4.754 4.918 1.00 0.00 110 ARG A C 3
ATOM 4170 O O . ARG A 1 74 ? 2.040 -3.794 4.384 1.00 0.00 110 ARG A O 3
ATOM 4191 N N . PRO A 1 75 ? 0.314 -4.635 5.562 1.00 0.00 111 PRO A N 3
ATOM 4192 C CA . PRO A 1 75 ? -0.396 -3.358 5.685 1.00 0.00 111 PRO A CA 3
ATOM 4193 C C . PRO A 1 75 ? 0.324 -2.381 6.608 1.00 0.00 111 PRO A C 3
ATOM 4194 O O . PRO A 1 75 ? -0.110 -1.244 6.783 1.00 0.00 111 PRO A O 3
ATOM 4205 N N . GLU A 1 76 ? 1.428 -2.834 7.196 1.00 0.00 112 GLU A N 3
ATOM 4206 C CA . GLU A 1 76 ? 2.207 -1.998 8.102 1.00 0.00 112 GLU A CA 3
ATOM 4207 C C . GLU A 1 76 ? 3.198 -1.134 7.328 1.00 0.00 112 GLU A C 3
ATOM 4208 O O . GLU A 1 76 ? 3.560 -0.042 7.766 1.00 0.00 112 GLU A O 3
ATOM 4220 N N . TRP A 1 77 ? 3.633 -1.631 6.176 1.00 0.00 113 TRP A N 3
ATOM 4221 C CA . TRP A 1 77 ? 4.583 -0.905 5.340 1.00 0.00 113 TRP A CA 3
ATOM 4222 C C . TRP A 1 77 ? 4.035 0.466 4.959 1.00 0.00 113 TRP A C 3
ATOM 4223 O O . TRP A 1 77 ? 4.796 1.411 4.749 1.00 0.00 113 TRP A O 3
ATOM 4244 N N . ILE A 1 78 ? 2.713 0.567 4.871 1.00 0.00 114 ILE A N 3
ATOM 4245 C CA . ILE A 1 78 ? 2.065 1.823 4.516 1.00 0.00 114 ILE A CA 3
ATOM 4246 C C . ILE A 1 78 ? 1.717 2.633 5.760 1.00 0.00 114 ILE A C 3
ATOM 4247 O O . ILE A 1 78 ? 1.966 3.837 5.820 1.00 0.00 114 ILE A O 3
ATOM 4263 N N . VAL A 1 79 ? 1.140 1.963 6.753 1.00 0.00 115 VAL A N 3
ATOM 4264 C CA . VAL A 1 79 ? 0.760 2.619 7.998 1.00 0.00 115 VAL A CA 3
ATOM 4265 C C . VAL A 1 79 ? 1.959 3.297 8.650 1.00 0.00 115 VAL A C 3
ATOM 4266 O O . VAL A 1 79 ? 1.920 4.488 8.957 1.00 0.00 115 VAL A O 3
ATOM 4279 N N . GLU A 1 80 ? 3.025 2.530 8.860 1.00 0.00 116 GLU A N 3
ATOM 4280 C CA . GLU A 1 80 ? 4.236 3.058 9.476 1.00 0.00 116 GLU A CA 3
ATOM 4281 C C . GLU A 1 80 ? 4.788 4.232 8.673 1.00 0.00 116 GLU A C 3
ATOM 4282 O O . GLU A 1 80 ? 5.135 5.272 9.233 1.00 0.00 116 GLU A O 3
ATOM 4294 N N . SER A 1 81 ? 4.867 4.057 7.358 1.00 0.00 117 SER A N 3
ATOM 4295 C CA . SER A 1 81 ? 5.381 5.100 6.478 1.00 0.00 117 SER A CA 3
ATOM 4296 C C . SER A 1 81 ? 4.654 6.420 6.717 1.00 0.00 117 SER A C 3
ATOM 4297 O O . SER A 1 81 ? 5.257 7.492 6.660 1.00 0.00 117 SER A O 3
ATOM 4305 N N . ILE A 1 82 ? 3.356 6.332 6.983 1.00 0.00 118 ILE A N 3
ATOM 4306 C CA . ILE A 1 82 ? 2.546 7.519 7.232 1.00 0.00 118 ILE A CA 3
ATOM 4307 C C . ILE A 1 82 ? 2.875 8.134 8.588 1.00 0.00 118 ILE A C 3
ATOM 4308 O O . ILE A 1 82 ? 3.199 9.318 8.683 1.00 0.00 118 ILE A O 3
ATOM 4324 N N . LYS A 1 83 ? 2.791 7.322 9.636 1.00 0.00 119 LYS A N 3
ATOM 4325 C CA . LYS A 1 83 ? 3.082 7.784 10.988 1.00 0.00 119 LYS A CA 3
ATOM 4326 C C . LYS A 1 83 ? 4.471 8.411 11.061 1.00 0.00 119 LYS A C 3
ATOM 4327 O O . LYS A 1 83 ? 4.662 9.445 11.700 1.00 0.00 119 LYS A O 3
ATOM 4346 N N . ALA A 1 84 ? 5.436 7.779 10.401 1.00 0.00 120 ALA A N 3
ATOM 4347 C CA . ALA A 1 84 ? 6.806 8.278 10.389 1.00 0.00 120 ALA A CA 3
ATOM 4348 C C . ALA A 1 84 ? 6.935 9.506 9.495 1.00 0.00 120 ALA A C 3
ATOM 4349 O O . ALA A 1 84 ? 7.738 10.399 9.763 1.00 0.00 120 ALA A O 3
ATOM 4356 N N . GLY A 1 85 ? 6.139 9.545 8.431 1.00 0.00 121 GLY A N 3
ATOM 4357 C CA . GLY A 1 85 ? 6.181 10.669 7.514 1.00 0.00 121 GLY A CA 3
ATOM 4358 C C . GLY A 1 85 ? 7.157 10.451 6.375 1.00 0.00 121 GLY A C 3
ATOM 4359 O O . GLY A 1 85 ? 7.683 11.409 5.808 1.00 0.00 121 GLY A O 3
ATOM 4363 N N . ARG A 1 86 ? 7.401 9.189 6.040 1.00 0.00 122 ARG A N 3
ATOM 4364 C CA . ARG A 1 86 ? 8.323 8.848 4.963 1.00 0.00 122 ARG A CA 3
ATOM 4365 C C . ARG A 1 86 ? 8.080 7.426 4.468 1.00 0.00 122 ARG A C 3
ATOM 4366 O O . ARG A 1 86 ? 7.340 6.659 5.087 1.00 0.00 122 ARG A O 3
ATOM 4387 N N . LEU A 1 87 ? 8.706 7.079 3.349 1.00 0.00 123 LEU A N 3
ATOM 4388 C CA . LEU A 1 87 ? 8.558 5.748 2.770 1.00 0.00 123 LEU A CA 3
ATOM 4389 C C . LEU A 1 87 ? 9.585 4.783 3.354 1.00 0.00 123 LEU A C 3
ATOM 4390 O O . LEU A 1 87 ? 10.788 5.047 3.326 1.00 0.00 123 LEU A O 3
ATOM 4406 N N . LEU A 1 88 ? 9.103 3.662 3.880 1.00 0.00 124 LEU A N 3
ATOM 4407 C CA . LEU A 1 88 ? 9.980 2.655 4.469 1.00 0.00 124 LEU A CA 3
ATOM 4408 C C . LEU A 1 88 ? 10.281 1.544 3.468 1.00 0.00 124 LEU A C 3
ATOM 4409 O O . LEU A 1 88 ? 9.735 1.523 2.365 1.00 0.00 124 LEU A O 3
ATOM 4425 N N . SER A 1 89 ? 11.153 0.621 3.862 1.00 0.00 125 SER A N 3
ATOM 4426 C CA . SER A 1 89 ? 11.528 -0.493 2.999 1.00 0.00 125 SER A CA 3
ATOM 4427 C C . SER A 1 89 ? 10.364 -1.465 2.828 1.00 0.00 125 SER A C 3
ATOM 4428 O O . SER A 1 89 ? 9.502 -1.576 3.699 1.00 0.00 125 SER A O 3
ATOM 4436 N N . TYR A 1 90 ? 10.348 -2.165 1.700 1.00 0.00 126 TYR A N 3
ATOM 4437 C CA . TYR A 1 90 ? 9.289 -3.126 1.412 1.00 0.00 126 TYR A CA 3
ATOM 4438 C C . TYR A 1 90 ? 9.832 -4.552 1.417 1.00 0.00 126 TYR A C 3
ATOM 4439 O O . TYR A 1 90 ? 9.077 -5.514 1.563 1.00 0.00 126 TYR A O 3
ATOM 4457 N N . ILE A 1 91 ? 11.144 -4.679 1.256 1.00 0.00 127 ILE A N 3
ATOM 4458 C CA . ILE A 1 91 ? 11.789 -5.986 1.243 1.00 0.00 127 ILE A CA 3
ATOM 4459 C C . ILE A 1 91 ? 11.416 -6.795 2.481 1.00 0.00 127 ILE A C 3
ATOM 4460 O O . ILE A 1 91 ? 10.863 -7.892 2.392 1.00 0.00 127 ILE A O 3
ATOM 4476 N N . PRO A 1 92 ? 11.722 -6.243 3.664 1.00 0.00 128 PRO A N 3
ATOM 4477 C CA . PRO A 1 92 ? 11.425 -6.895 4.943 1.00 0.00 128 PRO A CA 3
ATOM 4478 C C . PRO A 1 92 ? 9.930 -6.936 5.239 1.00 0.00 128 PRO A C 3
ATOM 4479 O O . PRO A 1 92 ? 9.507 -7.444 6.278 1.00 0.00 128 PRO A O 3
ATOM 4490 N N . TYR A 1 93 ? 9.135 -6.400 4.321 1.00 0.00 129 TYR A N 3
ATOM 4491 C CA . TYR A 1 93 ? 7.686 -6.374 4.485 1.00 0.00 129 TYR A CA 3
ATOM 4492 C C . TYR A 1 93 ? 7.012 -7.350 3.525 1.00 0.00 129 TYR A C 3
ATOM 4493 O O . TYR A 1 93 ? 5.812 -7.604 3.624 1.00 0.00 129 TYR A O 3
ATOM 4511 N N . GLN A 1 94 ? 7.794 -7.893 2.598 1.00 0.00 130 GLN A N 3
ATOM 4512 C CA . GLN A 1 94 ? 7.273 -8.841 1.620 1.00 0.00 130 GLN A CA 3
ATOM 4513 C C . GLN A 1 94 ? 6.801 -10.121 2.301 1.00 0.00 130 GLN A C 3
ATOM 4514 O O . GLN A 1 94 ? 7.350 -10.532 3.324 1.00 0.00 130 GLN A O 3
ATOM 4528 N N . LEU A 1 95 ? 5.780 -10.749 1.727 1.00 0.00 131 LEU A N 3
ATOM 4529 C CA . LEU A 1 95 ? 5.233 -11.983 2.279 1.00 0.00 131 LEU A CA 3
ATOM 4530 C C . LEU A 1 95 ? 5.217 -13.089 1.229 1.00 0.00 131 LEU A C 3
ATOM 4531 O O . LEU A 1 95 ? 4.847 -12.860 0.077 1.00 0.00 131 LEU A O 3
ATOM 4547 N N . TYR A 1 96 ? 5.620 -14.289 1.634 1.00 0.00 132 TYR A N 3
ATOM 4548 C CA . TYR A 1 96 ? 5.652 -15.430 0.728 1.00 0.00 132 TYR A CA 3
ATOM 4549 C C . TYR A 1 96 ? 6.405 -15.087 -0.554 1.00 0.00 132 TYR A C 3
ATOM 4550 O O . TYR A 1 96 ? 5.945 -15.383 -1.658 1.00 0.00 132 TYR A O 3
ATOM 4568 N N . THR A 1 97 ? 7.568 -14.461 -0.400 1.00 0.00 133 THR A N 3
ATOM 4569 C CA . THR A 1 97 ? 8.386 -14.076 -1.543 1.00 0.00 133 THR A CA 3
ATOM 4570 C C . THR A 1 97 ? 9.682 -14.878 -1.586 1.00 0.00 133 THR A C 3
ATOM 4571 O O . THR A 1 97 ? 9.903 -15.673 -2.500 1.00 0.00 133 THR A O 3
ATOM 4582 N N . GLY A 1 1 ? -12.634 18.511 2.891 1.00 0.00 37 GLY A N 4
ATOM 4583 C CA . GLY A 1 1 ? -11.312 19.053 2.636 1.00 0.00 37 GLY A CA 4
ATOM 4584 C C . GLY A 1 1 ? -10.590 19.443 3.910 1.00 0.00 37 GLY A C 4
ATOM 4585 O O . GLY A 1 1 ? -10.448 18.632 4.825 1.00 0.00 37 GLY A O 4
ATOM 4589 N N . SER A 1 2 ? -10.131 20.689 3.970 1.00 0.00 38 SER A N 4
ATOM 4590 C CA . SER A 1 2 ? -9.415 21.185 5.140 1.00 0.00 38 SER A CA 4
ATOM 4591 C C . SER A 1 2 ? -9.813 22.624 5.451 1.00 0.00 38 SER A C 4
ATOM 4592 O O . SER A 1 2 ? -9.851 23.476 4.563 1.00 0.00 38 SER A O 4
ATOM 4600 N N . SER A 1 3 ? -10.109 22.888 6.720 1.00 0.00 39 SER A N 4
ATOM 4601 C CA . SER A 1 3 ? -10.508 24.223 7.150 1.00 0.00 39 SER A CA 4
ATOM 4602 C C . SER A 1 3 ? -9.579 25.283 6.565 1.00 0.00 39 SER A C 4
ATOM 4603 O O . SER A 1 3 ? -10.013 26.169 5.831 1.00 0.00 39 SER A O 4
ATOM 4611 N N . GLY A 1 4 ? -8.295 25.184 6.899 1.00 0.00 40 GLY A N 4
ATOM 4612 C CA . GLY A 1 4 ? -7.323 26.139 6.399 1.00 0.00 40 GLY A CA 4
ATOM 4613 C C . GLY A 1 4 ? -5.916 25.577 6.380 1.00 0.00 40 GLY A C 4
ATOM 4614 O O . GLY A 1 4 ? -5.167 25.728 7.345 1.00 0.00 40 GLY A O 4
ATOM 4618 N N . SER A 1 5 ? -5.555 24.926 5.279 1.00 0.00 41 SER A N 4
ATOM 4619 C CA . SER A 1 5 ? -4.229 24.335 5.140 1.00 0.00 41 SER A CA 4
ATOM 4620 C C . SER A 1 5 ? -3.649 24.622 3.758 1.00 0.00 41 SER A C 4
ATOM 4621 O O . SER A 1 5 ? -4.332 24.479 2.744 1.00 0.00 41 SER A O 4
ATOM 4629 N N . SER A 1 6 ? -2.383 25.027 3.727 1.00 0.00 42 SER A N 4
ATOM 4630 C CA . SER A 1 6 ? -1.710 25.337 2.471 1.00 0.00 42 SER A CA 4
ATOM 4631 C C . SER A 1 6 ? -0.916 24.136 1.969 1.00 0.00 42 SER A C 4
ATOM 4632 O O . SER A 1 6 ? 0.285 24.026 2.212 1.00 0.00 42 SER A O 4
ATOM 4640 N N . GLY A 1 7 ? -1.596 23.236 1.266 1.00 0.00 43 GLY A N 4
ATOM 4641 C CA . GLY A 1 7 ? -0.939 22.054 0.740 1.00 0.00 43 GLY A CA 4
ATOM 4642 C C . GLY A 1 7 ? -0.165 21.299 1.804 1.00 0.00 43 GLY A C 4
ATOM 4643 O O . GLY A 1 7 ? 1.001 21.597 2.063 1.00 0.00 43 GLY A O 4
ATOM 4647 N N . THR A 1 8 ? -0.815 20.319 2.423 1.00 0.00 44 THR A N 4
ATOM 4648 C CA . THR A 1 8 ? -0.182 19.522 3.466 1.00 0.00 44 THR A CA 4
ATOM 4649 C C . THR A 1 8 ? -0.155 18.045 3.089 1.00 0.00 44 THR A C 4
ATOM 4650 O O . THR A 1 8 ? -0.398 17.176 3.926 1.00 0.00 44 THR A O 4
ATOM 4661 N N . SER A 1 9 ? 0.143 17.768 1.824 1.00 0.00 45 SER A N 4
ATOM 4662 C CA . SER A 1 9 ? 0.199 16.395 1.335 1.00 0.00 45 SER A CA 4
ATOM 4663 C C . SER A 1 9 ? 1.568 16.087 0.737 1.00 0.00 45 SER A C 4
ATOM 4664 O O . SER A 1 9 ? 2.155 16.916 0.042 1.00 0.00 45 SER A O 4
ATOM 4672 N N . SER A 1 10 ? 2.071 14.887 1.012 1.00 0.00 46 SER A N 4
ATOM 4673 C CA . SER A 1 10 ? 3.373 14.470 0.505 1.00 0.00 46 SER A CA 4
ATOM 4674 C C . SER A 1 10 ? 3.216 13.451 -0.619 1.00 0.00 46 SER A C 4
ATOM 4675 O O . SER A 1 10 ? 2.202 12.759 -0.710 1.00 0.00 46 SER A O 4
ATOM 4683 N N . THR A 1 11 ? 4.230 13.364 -1.476 1.00 0.00 47 THR A N 4
ATOM 4684 C CA . THR A 1 11 ? 4.206 12.432 -2.596 1.00 0.00 47 THR A CA 4
ATOM 4685 C C . THR A 1 11 ? 5.142 11.254 -2.351 1.00 0.00 47 THR A C 4
ATOM 4686 O O . THR A 1 11 ? 5.953 10.905 -3.209 1.00 0.00 47 THR A O 4
ATOM 4697 N N . ILE A 1 12 ? 5.024 10.645 -1.176 1.00 0.00 48 ILE A N 4
ATOM 4698 C CA . ILE A 1 12 ? 5.859 9.505 -0.820 1.00 0.00 48 ILE A CA 4
ATOM 4699 C C . ILE A 1 12 ? 5.278 8.205 -1.367 1.00 0.00 48 ILE A C 4
ATOM 4700 O O . ILE A 1 12 ? 5.902 7.147 -1.277 1.00 0.00 48 ILE A O 4
ATOM 4716 N N . PHE A 1 13 ? 4.080 8.292 -1.936 1.00 0.00 49 PHE A N 4
ATOM 4717 C CA . PHE A 1 13 ? 3.414 7.124 -2.499 1.00 0.00 49 PHE A CA 4
ATOM 4718 C C . PHE A 1 13 ? 3.127 7.324 -3.984 1.00 0.00 49 PHE A C 4
ATOM 4719 O O . PHE A 1 13 ? 2.298 6.626 -4.567 1.00 0.00 49 PHE A O 4
ATOM 4736 N N . SER A 1 14 ? 3.818 8.285 -4.590 1.00 0.00 50 SER A N 4
ATOM 4737 C CA . SER A 1 14 ? 3.634 8.581 -6.006 1.00 0.00 50 SER A CA 4
ATOM 4738 C C . SER A 1 14 ? 3.941 7.356 -6.862 1.00 0.00 50 SER A C 4
ATOM 4739 O O . SER A 1 14 ? 4.985 6.724 -6.709 1.00 0.00 50 SER A O 4
ATOM 4747 N N . GLY A 1 15 ? 3.020 7.027 -7.763 1.00 0.00 51 GLY A N 4
ATOM 4748 C CA . GLY A 1 15 ? 3.209 5.879 -8.630 1.00 0.00 51 GLY A CA 4
ATOM 4749 C C . GLY A 1 15 ? 3.263 4.573 -7.861 1.00 0.00 51 GLY A C 4
ATOM 4750 O O . GLY A 1 15 ? 3.939 3.630 -8.271 1.00 0.00 51 GLY A O 4
ATOM 4754 N N . VAL A 1 16 ? 2.549 4.519 -6.741 1.00 0.00 52 VAL A N 4
ATOM 4755 C CA . VAL A 1 16 ? 2.519 3.320 -5.912 1.00 0.00 52 VAL A CA 4
ATOM 4756 C C . VAL A 1 16 ? 1.085 2.898 -5.609 1.00 0.00 52 VAL A C 4
ATOM 4757 O O . VAL A 1 16 ? 0.457 3.415 -4.685 1.00 0.00 52 VAL A O 4
ATOM 4770 N N . ALA A 1 17 ? 0.574 1.954 -6.392 1.00 0.00 53 ALA A N 4
ATOM 4771 C CA . ALA A 1 17 ? -0.785 1.460 -6.206 1.00 0.00 53 ALA A CA 4
ATOM 4772 C C . ALA A 1 17 ? -0.810 0.265 -5.260 1.00 0.00 53 ALA A C 4
ATOM 4773 O O . ALA A 1 17 ? 0.110 -0.554 -5.255 1.00 0.00 53 ALA A O 4
ATOM 4780 N N . ILE A 1 18 ? -1.867 0.171 -4.460 1.00 0.00 54 ILE A N 4
ATOM 4781 C CA . ILE A 1 18 ? -2.010 -0.925 -3.510 1.00 0.00 54 ILE A CA 4
ATOM 4782 C C . ILE A 1 18 ? -3.376 -1.591 -3.641 1.00 0.00 54 ILE A C 4
ATOM 4783 O O . ILE A 1 18 ? -4.331 -0.981 -4.122 1.00 0.00 54 ILE A O 4
ATOM 4799 N N . TYR A 1 19 ? -3.461 -2.843 -3.207 1.00 0.00 55 TYR A N 4
ATOM 4800 C CA . TYR A 1 19 ? -4.710 -3.592 -3.276 1.00 0.00 55 TYR A CA 4
ATOM 4801 C C . TYR A 1 19 ? -4.869 -4.500 -2.060 1.00 0.00 55 TYR A C 4
ATOM 4802 O O . TYR A 1 19 ? -4.147 -5.486 -1.909 1.00 0.00 55 TYR A O 4
ATOM 4820 N N . VAL A 1 20 ? -5.820 -4.160 -1.196 1.00 0.00 56 VAL A N 4
ATOM 4821 C CA . VAL A 1 20 ? -6.076 -4.945 0.006 1.00 0.00 56 VAL A CA 4
ATOM 4822 C C . VAL A 1 20 ? -6.894 -6.190 -0.314 1.00 0.00 56 VAL A C 4
ATOM 4823 O O . VAL A 1 20 ? -7.956 -6.106 -0.929 1.00 0.00 56 VAL A O 4
ATOM 4836 N N . ASN A 1 21 ? -6.392 -7.346 0.108 1.00 0.00 57 ASN A N 4
ATOM 4837 C CA . ASN A 1 21 ? -7.077 -8.611 -0.134 1.00 0.00 57 ASN A CA 4
ATOM 4838 C C . ASN A 1 21 ? -7.444 -9.291 1.182 1.00 0.00 57 ASN A C 4
ATOM 4839 O O . ASN A 1 21 ? -6.570 -9.697 1.947 1.00 0.00 57 ASN A O 4
ATOM 4850 N N . GLY A 1 22 ? -8.743 -9.413 1.437 1.00 0.00 58 GLY A N 4
ATOM 4851 C CA . GLY A 1 22 ? -9.203 -10.045 2.660 1.00 0.00 58 GLY A CA 4
ATOM 4852 C C . GLY A 1 22 ? -9.193 -9.097 3.842 1.00 0.00 58 GLY A C 4
ATOM 4853 O O . GLY A 1 22 ? -9.363 -7.888 3.679 1.00 0.00 58 GLY A O 4
ATOM 4857 N N . TYR A 1 23 ? -8.994 -9.644 5.036 1.00 0.00 59 TYR A N 4
ATOM 4858 C CA . TYR A 1 23 ? -8.967 -8.838 6.251 1.00 0.00 59 TYR A CA 4
ATOM 4859 C C . TYR A 1 23 ? -7.555 -8.341 6.544 1.00 0.00 59 TYR A C 4
ATOM 4860 O O . TYR A 1 23 ? -6.584 -9.092 6.436 1.00 0.00 59 TYR A O 4
ATOM 4878 N N . THR A 1 24 ? -7.447 -7.069 6.915 1.00 0.00 60 THR A N 4
ATOM 4879 C CA . THR A 1 24 ? -6.155 -6.470 7.224 1.00 0.00 60 THR A CA 4
ATOM 4880 C C . THR A 1 24 ? -6.311 -5.282 8.166 1.00 0.00 60 THR A C 4
ATOM 4881 O O . THR A 1 24 ? -7.362 -4.643 8.205 1.00 0.00 60 THR A O 4
ATOM 4892 N N . ASP A 1 25 ? -5.258 -4.990 8.922 1.00 0.00 61 ASP A N 4
ATOM 4893 C CA . ASP A 1 25 ? -5.278 -3.877 9.863 1.00 0.00 61 ASP A CA 4
ATOM 4894 C C . ASP A 1 25 ? -4.181 -2.868 9.535 1.00 0.00 61 ASP A C 4
ATOM 4895 O O . ASP A 1 25 ? -2.993 -3.191 9.516 1.00 0.00 61 ASP A O 4
ATOM 4904 N N . PRO A 1 26 ? -4.587 -1.618 9.269 1.00 0.00 62 PRO A N 4
ATOM 4905 C CA . PRO A 1 26 ? -5.998 -1.223 9.288 1.00 0.00 62 PRO A CA 4
ATOM 4906 C C . PRO A 1 26 ? -6.785 -1.829 8.131 1.00 0.00 62 PRO A C 4
ATOM 4907 O O . PRO A 1 26 ? -6.220 -2.500 7.268 1.00 0.00 62 PRO A O 4
ATOM 4918 N N . SER A 1 27 ? -8.092 -1.587 8.119 1.00 0.00 63 SER A N 4
ATOM 4919 C CA . SER A 1 27 ? -8.958 -2.112 7.070 1.00 0.00 63 SER A CA 4
ATOM 4920 C C . SER A 1 27 ? -8.610 -1.494 5.719 1.00 0.00 63 SER A C 4
ATOM 4921 O O . SER A 1 27 ? -7.819 -0.555 5.639 1.00 0.00 63 SER A O 4
ATOM 4929 N N . ALA A 1 28 ? -9.207 -2.029 4.659 1.00 0.00 64 ALA A N 4
ATOM 4930 C CA . ALA A 1 28 ? -8.963 -1.530 3.312 1.00 0.00 64 ALA A CA 4
ATOM 4931 C C . ALA A 1 28 ? -9.505 -0.115 3.144 1.00 0.00 64 ALA A C 4
ATOM 4932 O O . ALA A 1 28 ? -8.915 0.706 2.442 1.00 0.00 64 ALA A O 4
ATOM 4939 N N . GLU A 1 29 ? -10.632 0.163 3.792 1.00 0.00 65 GLU A N 4
ATOM 4940 C CA . GLU A 1 29 ? -11.253 1.480 3.712 1.00 0.00 65 GLU A CA 4
ATOM 4941 C C . GLU A 1 29 ? -10.285 2.567 4.170 1.00 0.00 65 GLU A C 4
ATOM 4942 O O . GLU A 1 29 ? -10.043 3.538 3.453 1.00 0.00 65 GLU A O 4
ATOM 4954 N N . GLU A 1 30 ? -9.735 2.396 5.368 1.00 0.00 66 GLU A N 4
ATOM 4955 C CA . GLU A 1 30 ? -8.795 3.363 5.921 1.00 0.00 66 GLU A CA 4
ATOM 4956 C C . GLU A 1 30 ? -7.582 3.527 5.009 1.00 0.00 66 GLU A C 4
ATOM 4957 O O . GLU A 1 30 ? -7.188 4.645 4.675 1.00 0.00 66 GLU A O 4
ATOM 4969 N N . LEU A 1 31 ? -6.995 2.404 4.609 1.00 0.00 67 LEU A N 4
ATOM 4970 C CA . LEU A 1 31 ? -5.827 2.421 3.735 1.00 0.00 67 LEU A CA 4
ATOM 4971 C C . LEU A 1 31 ? -6.133 3.149 2.430 1.00 0.00 67 LEU A C 4
ATOM 4972 O O . LEU A 1 31 ? -5.297 3.887 1.908 1.00 0.00 67 LEU A O 4
ATOM 4988 N N . ARG A 1 32 ? -7.338 2.938 1.910 1.00 0.00 68 ARG A N 4
ATOM 4989 C CA . ARG A 1 32 ? -7.755 3.574 0.666 1.00 0.00 68 ARG A CA 4
ATOM 4990 C C . ARG A 1 32 ? -7.610 5.091 0.756 1.00 0.00 68 ARG A C 4
ATOM 4991 O O . ARG A 1 32 ? -7.163 5.740 -0.189 1.00 0.00 68 ARG A O 4
ATOM 5012 N N . LYS A 1 33 ? -7.992 5.649 1.900 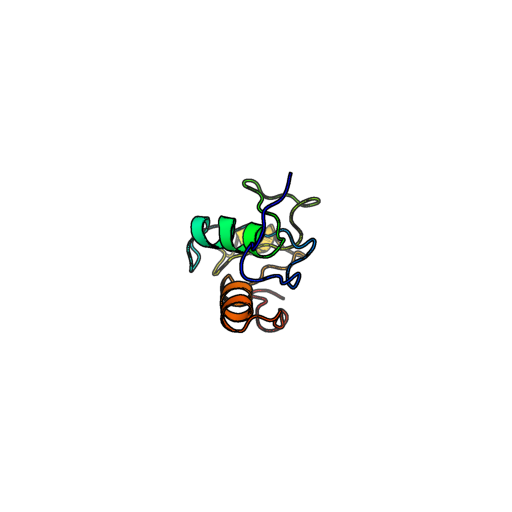1.00 0.00 69 LYS A N 4
ATOM 5013 C CA . LYS A 1 33 ? -7.904 7.089 2.116 1.00 0.00 69 LYS A CA 4
ATOM 5014 C C . LYS A 1 33 ? -6.452 7.527 2.281 1.00 0.00 69 LYS A C 4
ATOM 5015 O O . LYS A 1 33 ? -5.945 8.337 1.504 1.00 0.00 69 LYS A O 4
ATOM 5034 N N . LEU A 1 34 ? -5.788 6.986 3.297 1.00 0.00 70 LEU A N 4
ATOM 5035 C CA . LEU A 1 34 ? -4.393 7.319 3.564 1.00 0.00 70 LEU A CA 4
ATOM 5036 C C . LEU A 1 34 ? -3.633 7.562 2.264 1.00 0.00 70 LEU A C 4
ATOM 5037 O O . LEU A 1 34 ? -2.719 8.384 2.212 1.00 0.00 70 LEU A O 4
ATOM 5053 N N . MET A 1 35 ? -4.020 6.843 1.215 1.00 0.00 71 MET A N 4
ATOM 5054 C CA . MET A 1 35 ? -3.377 6.983 -0.086 1.00 0.00 71 MET A CA 4
ATOM 5055 C C . MET A 1 35 ? -3.768 8.302 -0.747 1.00 0.00 71 MET A C 4
ATOM 5056 O O . MET A 1 35 ? -2.930 9.182 -0.940 1.00 0.00 71 MET A O 4
ATOM 5070 N N . MET A 1 36 ? -5.045 8.430 -1.091 1.00 0.00 72 MET A N 4
ATOM 5071 C CA . MET A 1 36 ? -5.546 9.642 -1.729 1.00 0.00 72 MET A CA 4
ATOM 5072 C C . MET A 1 36 ? -5.086 10.884 -0.973 1.00 0.00 72 MET A C 4
ATOM 5073 O O . MET A 1 36 ? -4.816 11.925 -1.574 1.00 0.00 72 MET A O 4
ATOM 5087 N N . LEU A 1 37 ? -5.000 10.769 0.348 1.00 0.00 73 LEU A N 4
ATOM 5088 C CA . LEU A 1 37 ? -4.573 11.884 1.186 1.00 0.00 73 LEU A CA 4
ATOM 5089 C C . LEU A 1 37 ? -3.065 12.095 1.085 1.00 0.00 73 LEU A C 4
ATOM 5090 O O . LEU A 1 37 ? -2.568 13.203 1.290 1.00 0.00 73 LEU A O 4
ATOM 5106 N N . HIS A 1 38 ? -2.343 11.026 0.766 1.00 0.00 74 HIS A N 4
ATOM 5107 C CA . HIS A 1 38 ? -0.892 11.094 0.635 1.00 0.00 74 HIS A CA 4
ATOM 5108 C C . HIS A 1 38 ? -0.470 10.925 -0.821 1.00 0.00 74 HIS A C 4
ATOM 5109 O O . HIS A 1 38 ? 0.662 10.538 -1.109 1.00 0.00 74 HIS A O 4
ATOM 5123 N N . GLY A 1 39 ? -1.389 11.216 -1.737 1.00 0.00 75 GLY A N 4
ATOM 5124 C CA . GLY A 1 39 ? -1.093 11.089 -3.152 1.00 0.00 75 GLY A CA 4
ATOM 5125 C C . GLY A 1 39 ? -0.779 9.661 -3.552 1.00 0.00 75 GLY A C 4
ATOM 5126 O O . GLY A 1 39 ? 0.250 9.394 -4.172 1.00 0.00 75 GLY A O 4
ATOM 5130 N N . GLY A 1 40 ? -1.669 8.739 -3.196 1.00 0.00 76 GLY A N 4
ATOM 5131 C CA . GLY A 1 40 ? -1.462 7.341 -3.528 1.00 0.00 76 GLY A CA 4
ATOM 5132 C C . GLY A 1 40 ? -2.493 6.821 -4.510 1.00 0.00 76 GLY A C 4
ATOM 5133 O O . GLY A 1 40 ? -3.392 7.554 -4.922 1.00 0.00 76 GLY A O 4
ATOM 5137 N N . GLN A 1 41 ? -2.363 5.553 -4.886 1.00 0.00 77 GLN A N 4
ATOM 5138 C CA . GLN A 1 41 ? -3.290 4.936 -5.828 1.00 0.00 77 GLN A CA 4
ATOM 5139 C C . GLN A 1 41 ? -3.994 3.740 -5.195 1.00 0.00 77 GLN A C 4
ATOM 5140 O O . GLN A 1 41 ? -3.407 3.018 -4.389 1.00 0.00 77 GLN A O 4
ATOM 5154 N N . TYR A 1 42 ? -5.253 3.538 -5.565 1.00 0.00 78 TYR A N 4
ATOM 5155 C CA . TYR A 1 42 ? -6.038 2.431 -5.032 1.00 0.00 78 TYR A CA 4
ATOM 5156 C C . TYR A 1 42 ? -6.851 1.759 -6.134 1.00 0.00 78 TYR A C 4
ATOM 5157 O O . TYR A 1 42 ? -7.587 2.418 -6.868 1.00 0.00 78 TYR A O 4
ATOM 5175 N N . HIS A 1 43 ? -6.714 0.441 -6.242 1.00 0.00 79 HIS A N 4
ATOM 5176 C CA . HIS A 1 43 ? -7.437 -0.322 -7.253 1.00 0.00 79 HIS A CA 4
ATOM 5177 C C . HIS A 1 43 ? -8.393 -1.317 -6.602 1.00 0.00 79 HIS A C 4
ATOM 5178 O O . HIS A 1 43 ? -7.979 -2.166 -5.812 1.00 0.00 79 HIS A O 4
ATOM 5192 N N . VAL A 1 44 ? -9.675 -1.205 -6.937 1.00 0.00 80 VAL A N 4
ATOM 5193 C CA . VAL A 1 44 ? -10.690 -2.095 -6.386 1.00 0.00 80 VAL A CA 4
ATOM 5194 C C . VAL A 1 44 ? -10.481 -3.528 -6.860 1.00 0.00 80 VAL A C 4
ATOM 5195 O O . VAL A 1 44 ? -10.667 -4.479 -6.099 1.00 0.00 80 VAL A O 4
ATOM 5208 N N . TYR A 1 45 ? -10.092 -3.677 -8.122 1.00 0.00 81 TYR A N 4
ATOM 5209 C CA . TYR A 1 45 ? -9.859 -4.996 -8.699 1.00 0.00 81 TYR A CA 4
ATOM 5210 C C . TYR A 1 45 ? -8.367 -5.250 -8.892 1.00 0.00 81 TYR A C 4
ATOM 5211 O O . TYR A 1 45 ? -7.648 -4.411 -9.434 1.00 0.00 81 TYR A O 4
ATOM 5229 N N . TYR A 1 46 ? -7.910 -6.414 -8.445 1.00 0.00 82 TYR A N 4
ATOM 5230 C CA . TYR A 1 46 ? -6.504 -6.780 -8.566 1.00 0.00 82 TYR A CA 4
ATOM 5231 C C . TYR A 1 46 ? -6.020 -6.615 -10.004 1.00 0.00 82 TYR A C 4
ATOM 5232 O O . TYR A 1 46 ? -6.715 -6.984 -10.951 1.00 0.00 82 TYR A O 4
ATOM 5250 N N . SER A 1 47 ? -4.823 -6.059 -10.158 1.00 0.00 83 SER A N 4
ATOM 5251 C CA . SER A 1 47 ? -4.245 -5.842 -11.480 1.00 0.00 83 SER A CA 4
ATOM 5252 C C . SER A 1 47 ? -2.760 -6.191 -11.488 1.00 0.00 83 SER A C 4
ATOM 5253 O O . SER A 1 47 ? -2.024 -5.841 -10.565 1.00 0.00 83 SER A O 4
ATOM 5261 N N . ARG A 1 48 ? -2.327 -6.883 -12.536 1.00 0.00 84 ARG A N 4
ATOM 5262 C CA . ARG A 1 48 ? -0.931 -7.281 -12.665 1.00 0.00 84 ARG A CA 4
ATOM 5263 C C . ARG A 1 48 ? -0.127 -6.214 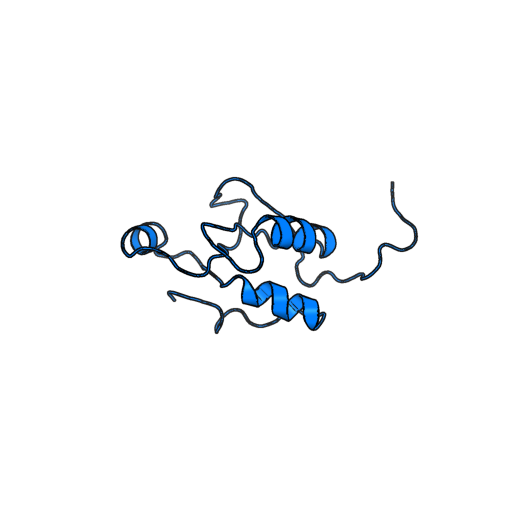-13.404 1.00 0.00 84 ARG A C 4
ATOM 5264 O O . ARG A 1 48 ? 1.102 -6.193 -13.338 1.00 0.00 84 ARG A O 4
ATOM 5285 N N . SER A 1 49 ? -0.830 -5.332 -14.106 1.00 0.00 85 SER A N 4
ATOM 5286 C CA . SER A 1 49 ? -0.183 -4.265 -14.861 1.00 0.00 85 SER A CA 4
ATOM 5287 C C . SER A 1 49 ? -0.259 -2.942 -14.105 1.00 0.00 85 SER A C 4
ATOM 5288 O O . SER A 1 49 ? 0.717 -2.194 -14.039 1.00 0.00 85 SER A O 4
ATOM 5296 N N . LYS A 1 50 ? -1.425 -2.660 -13.535 1.00 0.00 86 LYS A N 4
ATOM 5297 C CA . LYS A 1 50 ? -1.631 -1.428 -12.782 1.00 0.00 86 LYS A CA 4
ATOM 5298 C C . LYS A 1 50 ? -1.012 -1.530 -11.392 1.00 0.00 86 LYS A C 4
ATOM 5299 O O . LYS A 1 50 ? 0.032 -0.937 -11.120 1.00 0.00 86 LYS A O 4
ATOM 5318 N N . THR A 1 51 ? -1.662 -2.289 -10.514 1.00 0.00 87 THR A N 4
ATOM 5319 C CA . THR A 1 51 ? -1.176 -2.469 -9.152 1.00 0.00 87 THR A CA 4
ATOM 5320 C C . THR A 1 51 ? 0.275 -2.936 -9.144 1.00 0.00 87 THR A C 4
ATOM 5321 O O . THR A 1 51 ? 0.677 -3.764 -9.962 1.00 0.00 87 THR A O 4
ATOM 5332 N N . THR A 1 52 ? 1.059 -2.400 -8.213 1.00 0.00 88 THR A N 4
ATOM 5333 C CA . THR A 1 52 ? 2.466 -2.762 -8.099 1.00 0.00 88 THR A CA 4
ATOM 5334 C C . THR A 1 52 ? 2.692 -3.735 -6.947 1.00 0.00 88 THR A C 4
ATOM 5335 O O . THR A 1 52 ? 3.497 -4.661 -7.053 1.00 0.00 88 THR A O 4
ATOM 5346 N N . HIS A 1 53 ? 1.977 -3.519 -5.848 1.00 0.00 89 HIS A N 4
ATOM 5347 C CA . HIS A 1 53 ? 2.099 -4.379 -4.676 1.00 0.00 89 HIS A CA 4
ATOM 5348 C C . HIS A 1 53 ? 0.730 -4.877 -4.222 1.00 0.00 89 HIS A C 4
ATOM 5349 O O . HIS A 1 53 ? -0.302 -4.382 -4.676 1.00 0.00 89 HIS A O 4
ATOM 5363 N N . ILE A 1 54 ? 0.730 -5.858 -3.326 1.00 0.00 90 ILE A N 4
ATOM 5364 C CA . ILE A 1 54 ? -0.512 -6.421 -2.812 1.00 0.00 90 ILE A CA 4
ATOM 5365 C C . ILE A 1 54 ? -0.523 -6.429 -1.287 1.00 0.00 90 ILE A C 4
ATOM 5366 O O . ILE A 1 54 ? 0.362 -7.005 -0.653 1.00 0.00 90 ILE A O 4
ATOM 5382 N N . ILE A 1 55 ? -1.530 -5.786 -0.705 1.00 0.00 91 ILE A N 4
ATOM 5383 C CA . ILE A 1 55 ? -1.657 -5.722 0.746 1.00 0.00 91 ILE A CA 4
ATOM 5384 C C . ILE A 1 55 ? -2.471 -6.896 1.280 1.00 0.00 91 ILE A C 4
ATOM 5385 O O . ILE A 1 55 ? -3.630 -7.080 0.910 1.00 0.00 91 ILE A O 4
ATOM 5401 N N . ALA A 1 56 ? -1.855 -7.687 2.152 1.00 0.00 92 ALA A N 4
ATOM 5402 C CA . ALA A 1 56 ? -2.523 -8.842 2.740 1.00 0.00 92 ALA A CA 4
ATOM 5403 C C . ALA A 1 56 ? -1.797 -9.316 3.994 1.00 0.00 92 ALA A C 4
ATOM 5404 O O . ALA A 1 56 ? -0.576 -9.477 3.995 1.00 0.00 92 ALA A O 4
ATOM 5411 N N . THR A 1 57 ? -2.555 -9.538 5.063 1.00 0.00 93 THR A N 4
ATOM 5412 C CA . THR A 1 57 ? -1.984 -9.991 6.325 1.00 0.00 93 THR A CA 4
ATOM 5413 C C . THR A 1 57 ? -1.401 -11.394 6.192 1.00 0.00 93 THR A C 4
ATOM 5414 O O . THR A 1 57 ? -0.212 -11.606 6.426 1.00 0.00 93 THR A O 4
ATOM 5425 N N . ASN A 1 58 ? -2.246 -12.347 5.814 1.00 0.00 94 ASN A N 4
ATOM 5426 C CA . ASN A 1 58 ? -1.814 -13.730 5.649 1.00 0.00 94 ASN A CA 4
ATOM 5427 C C . ASN A 1 58 ? -2.632 -14.431 4.569 1.00 0.00 94 ASN A C 4
ATOM 5428 O O . ASN A 1 58 ? -3.829 -14.180 4.420 1.00 0.00 94 ASN A O 4
ATOM 5439 N N . LEU A 1 59 ? -1.979 -15.312 3.818 1.00 0.00 95 LEU A N 4
ATOM 5440 C CA . LEU A 1 59 ? -2.646 -16.051 2.751 1.00 0.00 95 LEU A CA 4
ATOM 5441 C C . LEU A 1 59 ? -2.289 -17.532 2.810 1.00 0.00 95 LEU A C 4
ATOM 5442 O O . LEU A 1 59 ? -1.164 -17.913 3.134 1.00 0.00 95 LEU A O 4
ATOM 5458 N N . PRO A 1 60 ? -3.268 -18.390 2.488 1.00 0.00 96 PRO A N 4
ATOM 5459 C CA . PRO A 1 60 ? -3.081 -19.844 2.493 1.00 0.00 96 PRO A CA 4
ATOM 5460 C C . PRO A 1 60 ? -2.164 -20.315 1.369 1.00 0.00 96 PRO A C 4
ATOM 5461 O O . PRO A 1 60 ? -1.858 -19.559 0.448 1.00 0.00 96 PRO A O 4
ATOM 5472 N N . ASN A 1 61 ? -1.730 -21.568 1.451 1.00 0.00 97 ASN A N 4
ATOM 5473 C CA . ASN A 1 61 ? -0.848 -22.140 0.440 1.00 0.00 97 ASN A CA 4
ATOM 5474 C C . ASN A 1 61 ? -1.416 -21.926 -0.960 1.00 0.00 97 ASN A C 4
ATOM 5475 O O . ASN A 1 61 ? -0.695 -21.540 -1.880 1.00 0.00 97 ASN A O 4
ATOM 5486 N N . ALA A 1 62 ? -2.711 -22.179 -1.113 1.00 0.00 98 ALA A N 4
ATOM 5487 C CA . ALA A 1 62 ? -3.376 -22.011 -2.399 1.00 0.00 98 ALA A CA 4
ATOM 5488 C C . ALA A 1 62 ? -3.070 -20.644 -3.001 1.00 0.00 98 ALA A C 4
ATOM 5489 O O . ALA A 1 62 ? -2.497 -20.546 -4.086 1.00 0.00 98 ALA A O 4
ATOM 5496 N N . LYS A 1 63 ? -3.457 -19.590 -2.291 1.00 0.00 99 LYS A N 4
ATOM 5497 C CA . LYS A 1 63 ? -3.224 -18.227 -2.755 1.00 0.00 99 LYS A CA 4
ATOM 5498 C C . LYS A 1 63 ? -1.753 -18.014 -3.098 1.00 0.00 99 LYS A C 4
ATOM 5499 O O . LYS A 1 63 ? -1.421 -17.579 -4.201 1.00 0.00 99 LYS A O 4
ATOM 5518 N N . ILE A 1 64 ? -0.878 -18.323 -2.148 1.00 0.00 100 ILE A N 4
ATOM 5519 C CA . ILE A 1 64 ? 0.557 -18.167 -2.352 1.00 0.00 100 ILE A CA 4
ATOM 5520 C C . ILE A 1 64 ? 0.966 -18.619 -3.750 1.00 0.00 100 ILE A C 4
ATOM 5521 O O . ILE A 1 64 ? 1.464 -17.826 -4.550 1.00 0.00 100 ILE A O 4
ATOM 5537 N N . LYS A 1 65 ? 0.750 -19.897 -4.039 1.00 0.00 101 LYS A N 4
ATOM 5538 C CA . LYS A 1 65 ? 1.093 -20.456 -5.342 1.00 0.00 101 LYS A CA 4
ATOM 5539 C C . LYS A 1 65 ? 0.411 -19.679 -6.463 1.00 0.00 101 LYS A C 4
ATOM 5540 O O . LYS A 1 65 ? 0.988 -19.479 -7.531 1.00 0.00 101 LYS A O 4
ATOM 5559 N N . GLU A 1 66 ? -0.820 -19.244 -6.212 1.00 0.00 102 GLU A N 4
ATOM 5560 C CA . GLU A 1 66 ? -1.579 -18.488 -7.202 1.00 0.00 102 GLU A CA 4
ATOM 5561 C C . GLU A 1 66 ? -0.941 -17.125 -7.452 1.00 0.00 102 GLU A C 4
ATOM 5562 O O . GLU A 1 66 ? -1.007 -16.589 -8.559 1.00 0.00 102 GLU A O 4
ATOM 5574 N N . LEU A 1 67 ? -0.324 -16.568 -6.415 1.00 0.00 103 LEU A N 4
ATOM 5575 C CA . LEU A 1 67 ? 0.326 -15.266 -6.521 1.00 0.00 103 LEU A CA 4
ATOM 5576 C C . LEU A 1 67 ? 1.827 -15.423 -6.743 1.00 0.00 103 LEU A C 4
ATOM 5577 O O . LEU A 1 67 ? 2.631 -14.691 -6.167 1.00 0.00 103 LEU A O 4
ATOM 5593 N N . LYS A 1 68 ? 2.198 -16.382 -7.585 1.00 0.00 104 LYS A N 4
ATOM 5594 C CA . LYS A 1 68 ? 3.602 -16.635 -7.888 1.00 0.00 104 LYS A CA 4
ATOM 5595 C C . LYS A 1 68 ? 4.255 -15.403 -8.507 1.00 0.00 104 LYS A C 4
ATOM 5596 O O . LYS A 1 68 ? 3.715 -14.803 -9.435 1.00 0.00 104 LYS A O 4
ATOM 5615 N N . GLY A 1 69 ? 5.421 -15.032 -7.986 1.00 0.00 105 GLY A N 4
ATOM 5616 C CA . GLY A 1 69 ? 6.129 -13.875 -8.501 1.00 0.00 105 GLY A CA 4
ATOM 5617 C C . GLY A 1 69 ? 5.607 -12.573 -7.926 1.00 0.00 105 GLY A C 4
ATOM 5618 O O . GLY A 1 69 ? 6.365 -11.621 -7.741 1.00 0.00 105 GLY A O 4
ATOM 5622 N N . GLU A 1 70 ? 4.308 -12.531 -7.644 1.00 0.00 106 GLU A N 4
ATOM 5623 C CA . GLU A 1 70 ? 3.686 -11.334 -7.089 1.00 0.00 106 GLU A CA 4
ATOM 5624 C C . GLU A 1 70 ? 4.414 -10.877 -5.828 1.00 0.00 106 GLU A C 4
ATOM 5625 O O . GLU A 1 70 ? 5.254 -11.597 -5.287 1.00 0.00 106 GLU A O 4
ATOM 5637 N N . LYS A 1 71 ? 4.086 -9.676 -5.365 1.00 0.00 107 LYS A N 4
ATOM 5638 C CA . LYS A 1 71 ? 4.707 -9.121 -4.168 1.00 0.00 107 LYS A CA 4
ATOM 5639 C C . LYS A 1 71 ? 3.656 -8.791 -3.114 1.00 0.00 107 LYS A C 4
ATOM 5640 O O . LYS A 1 71 ? 2.985 -7.761 -3.191 1.00 0.00 107 LYS A O 4
ATOM 5659 N N . VAL A 1 72 ? 3.517 -9.671 -2.127 1.00 0.00 108 VAL A N 4
ATOM 5660 C CA . VAL A 1 72 ? 2.549 -9.472 -1.055 1.00 0.00 108 VAL A CA 4
ATOM 5661 C C . VAL A 1 72 ? 3.193 -8.789 0.147 1.00 0.00 108 VAL A C 4
ATOM 5662 O O . VAL A 1 72 ? 3.938 -9.414 0.902 1.00 0.00 108 VAL A O 4
ATOM 5675 N N . ILE A 1 73 ? 2.899 -7.505 0.318 1.00 0.00 109 ILE A N 4
ATOM 5676 C CA . ILE A 1 73 ? 3.448 -6.738 1.429 1.00 0.00 109 ILE A CA 4
ATOM 5677 C C . ILE A 1 73 ? 2.402 -6.522 2.518 1.00 0.00 109 ILE A C 4
ATOM 5678 O O . ILE A 1 73 ? 1.225 -6.309 2.228 1.00 0.00 109 ILE A O 4
ATOM 5694 N N . ARG A 1 74 ? 2.841 -6.577 3.771 1.00 0.00 110 ARG A N 4
ATOM 5695 C CA . ARG A 1 74 ? 1.943 -6.387 4.904 1.00 0.00 110 ARG A CA 4
ATOM 5696 C C . ARG A 1 74 ? 1.392 -4.964 4.927 1.00 0.00 110 ARG A C 4
ATOM 5697 O O . ARG A 1 74 ? 2.004 -4.026 4.417 1.00 0.00 110 ARG A O 4
ATOM 5718 N N . PRO A 1 75 ? 0.207 -4.798 5.533 1.00 0.00 111 PRO A N 4
ATOM 5719 C CA . PRO A 1 75 ? -0.453 -3.493 5.638 1.00 0.00 111 PRO A CA 4
ATOM 5720 C C . PRO A 1 75 ? 0.275 -2.550 6.589 1.00 0.00 111 PRO A C 4
ATOM 5721 O O . PRO A 1 75 ? -0.176 -1.432 6.835 1.00 0.00 111 PRO A O 4
ATOM 5732 N N . GLU A 1 76 ? 1.405 -3.008 7.120 1.00 0.00 112 GLU A N 4
ATOM 5733 C CA . GLU A 1 76 ? 2.195 -2.203 8.044 1.00 0.00 112 GLU A CA 4
ATOM 5734 C C . GLU A 1 76 ? 3.224 -1.364 7.292 1.00 0.00 112 GLU A C 4
ATOM 5735 O O . GLU A 1 76 ? 3.584 -0.269 7.725 1.00 0.00 112 GLU A O 4
ATOM 5747 N N . TRP A 1 77 ? 3.694 -1.886 6.164 1.00 0.00 113 TRP A N 4
ATOM 5748 C CA . TRP A 1 77 ? 4.682 -1.186 5.352 1.00 0.00 113 TRP A CA 4
ATOM 5749 C C . TRP A 1 77 ? 4.239 0.245 5.069 1.00 0.00 113 TRP A C 4
ATOM 5750 O O . TRP A 1 77 ? 5.056 1.167 5.061 1.00 0.00 113 TRP A O 4
ATOM 5771 N N . ILE A 1 78 ? 2.943 0.424 4.837 1.00 0.00 114 ILE A N 4
ATOM 5772 C CA . ILE A 1 78 ? 2.393 1.744 4.555 1.00 0.00 114 ILE A CA 4
ATOM 5773 C C . ILE A 1 78 ? 2.218 2.552 5.837 1.00 0.00 114 ILE A C 4
ATOM 5774 O O . ILE A 1 78 ? 2.760 3.648 5.971 1.00 0.00 114 ILE A O 4
ATOM 5790 N N . VAL A 1 79 ? 1.457 2.001 6.778 1.00 0.00 115 VAL A N 4
ATOM 5791 C CA . VAL A 1 79 ? 1.212 2.668 8.051 1.00 0.00 115 VAL A CA 4
ATOM 5792 C C . VAL A 1 79 ? 2.491 3.290 8.600 1.00 0.00 115 VAL A C 4
ATOM 5793 O O . VAL A 1 79 ? 2.577 4.505 8.774 1.00 0.00 115 VAL A O 4
ATOM 5806 N N . GLU A 1 80 ? 3.483 2.448 8.871 1.00 0.00 116 GLU A N 4
ATOM 5807 C CA . GLU A 1 80 ? 4.758 2.916 9.401 1.00 0.00 116 GLU A CA 4
ATOM 5808 C C . GLU A 1 80 ? 5.282 4.100 8.593 1.00 0.00 116 GLU A C 4
ATOM 5809 O O . GLU A 1 80 ? 5.717 5.105 9.156 1.00 0.00 116 GLU A O 4
ATOM 5821 N N . SER A 1 81 ? 5.236 3.973 7.271 1.00 0.00 117 SER A N 4
ATOM 5822 C CA . SER A 1 81 ? 5.710 5.030 6.385 1.00 0.00 117 SER A CA 4
ATOM 5823 C C . SER A 1 81 ? 4.931 6.322 6.615 1.00 0.00 117 SER A C 4
ATOM 5824 O O . SER A 1 81 ? 5.511 7.406 6.683 1.00 0.00 117 SER A O 4
ATOM 5832 N N . ILE A 1 82 ? 3.613 6.197 6.735 1.00 0.00 118 ILE A N 4
ATOM 5833 C CA . ILE A 1 82 ? 2.754 7.353 6.959 1.00 0.00 118 ILE A CA 4
ATOM 5834 C C . ILE A 1 82 ? 3.062 8.016 8.298 1.00 0.00 118 ILE A C 4
ATOM 5835 O O . ILE A 1 82 ? 3.295 9.223 8.367 1.00 0.00 118 ILE A O 4
ATOM 5851 N N . LYS A 1 83 ? 3.064 7.218 9.360 1.00 0.00 119 LYS A N 4
ATOM 5852 C CA . LYS A 1 83 ? 3.346 7.724 10.698 1.00 0.00 119 LYS A CA 4
ATOM 5853 C C . LYS A 1 83 ? 4.707 8.413 10.743 1.00 0.00 119 LYS A C 4
ATOM 5854 O O . LYS A 1 83 ? 4.880 9.422 11.426 1.00 0.00 119 LYS A O 4
ATOM 5873 N N . ALA A 1 84 ? 5.669 7.861 10.010 1.00 0.00 120 ALA A N 4
ATOM 5874 C CA . ALA A 1 84 ? 7.012 8.424 9.964 1.00 0.00 120 ALA A CA 4
ATOM 5875 C C . ALA A 1 84 ? 7.073 9.624 9.024 1.00 0.00 120 ALA A C 4
ATOM 5876 O O . ALA A 1 84 ? 7.903 10.515 9.193 1.00 0.00 120 ALA A O 4
ATOM 5883 N N . GLY A 1 85 ? 6.186 9.639 8.033 1.00 0.00 121 GLY A N 4
ATOM 5884 C CA . GLY A 1 85 ? 6.157 10.734 7.081 1.00 0.00 121 GLY A CA 4
ATOM 5885 C C . GLY A 1 85 ? 7.141 10.540 5.944 1.00 0.00 121 GLY A C 4
ATOM 5886 O O . GLY A 1 85 ? 7.507 11.497 5.262 1.00 0.00 121 GLY A O 4
ATOM 5890 N N . ARG A 1 86 ? 7.571 9.299 5.741 1.00 0.00 122 ARG A N 4
ATOM 5891 C CA . ARG A 1 86 ? 8.521 8.984 4.681 1.00 0.00 122 ARG A CA 4
ATOM 5892 C C . ARG A 1 86 ? 8.332 7.552 4.190 1.00 0.00 122 ARG A C 4
ATOM 5893 O O . ARG A 1 86 ? 7.880 6.682 4.937 1.00 0.00 122 ARG A O 4
ATOM 5914 N N . LEU A 1 87 ? 8.680 7.313 2.931 1.00 0.00 123 LEU A N 4
ATOM 5915 C CA . LEU A 1 87 ? 8.548 5.986 2.339 1.00 0.00 123 LEU A CA 4
ATOM 5916 C C . LEU A 1 87 ? 9.596 5.032 2.903 1.00 0.00 123 LEU A C 4
ATOM 5917 O O . LEU A 1 87 ? 10.785 5.351 2.944 1.00 0.00 123 LEU A O 4
ATOM 5933 N N . LEU A 1 88 ? 9.147 3.858 3.336 1.00 0.00 124 LEU A N 4
ATOM 5934 C CA . LEU A 1 88 ? 10.046 2.855 3.896 1.00 0.00 124 LEU A CA 4
ATOM 5935 C C . LEU A 1 88 ? 10.257 1.705 2.916 1.00 0.00 124 LEU A C 4
ATOM 5936 O O . LEU A 1 88 ? 9.630 1.655 1.858 1.00 0.00 124 LEU A O 4
ATOM 5952 N N . SER A 1 89 ? 11.143 0.782 3.277 1.00 0.00 125 SER A N 4
ATOM 5953 C CA . SER A 1 89 ? 11.439 -0.366 2.429 1.00 0.00 125 SER A CA 4
ATOM 5954 C C . SER A 1 89 ? 10.291 -1.371 2.457 1.00 0.00 125 SER A C 4
ATOM 5955 O O . SER A 1 89 ? 9.431 -1.325 3.337 1.00 0.00 125 SER A O 4
ATOM 5963 N N . TYR A 1 90 ? 10.285 -2.279 1.487 1.00 0.00 126 TYR A N 4
ATOM 5964 C CA . TYR A 1 90 ? 9.242 -3.295 1.398 1.00 0.00 126 TYR A CA 4
ATOM 5965 C C . TYR A 1 90 ? 9.845 -4.696 1.405 1.00 0.00 126 TYR A C 4
ATOM 5966 O O . TYR A 1 90 ? 9.138 -5.688 1.587 1.00 0.00 126 TYR A O 4
ATOM 5984 N N . ILE A 1 91 ? 11.157 -4.770 1.205 1.00 0.00 127 ILE A N 4
ATOM 5985 C CA . ILE A 1 91 ? 11.856 -6.049 1.190 1.00 0.00 127 ILE A CA 4
ATOM 5986 C C . ILE A 1 91 ? 11.615 -6.823 2.481 1.00 0.00 127 ILE A C 4
ATOM 5987 O O . ILE A 1 91 ? 11.107 -7.944 2.477 1.00 0.00 127 ILE A O 4
ATOM 6003 N N . PRO A 1 92 ? 11.986 -6.211 3.616 1.00 0.00 128 PRO A N 4
ATOM 6004 C CA . PRO A 1 92 ? 11.818 -6.823 4.937 1.00 0.00 128 PRO A CA 4
ATOM 6005 C C . PRO A 1 92 ? 10.354 -6.916 5.351 1.00 0.00 128 PRO A C 4
ATOM 6006 O O . PRO A 1 92 ? 10.036 -7.380 6.446 1.00 0.00 128 PRO A O 4
ATOM 6017 N N . TYR A 1 93 ? 9.465 -6.472 4.469 1.00 0.00 129 TYR A N 4
ATOM 6018 C CA . TYR A 1 93 ? 8.034 -6.503 4.744 1.00 0.00 129 TYR A CA 4
ATOM 6019 C C . TYR A 1 93 ? 7.346 -7.593 3.928 1.00 0.00 129 TYR A C 4
ATOM 6020 O O . TYR A 1 93 ? 6.217 -7.985 4.223 1.00 0.00 129 TYR A O 4
ATOM 6038 N N . GLN A 1 94 ? 8.036 -8.079 2.901 1.00 0.00 130 GLN A N 4
ATOM 6039 C CA . GLN A 1 94 ? 7.492 -9.124 2.042 1.00 0.00 130 GLN A CA 4
ATOM 6040 C C . GLN A 1 94 ? 7.227 -10.399 2.837 1.00 0.00 130 GLN A C 4
ATOM 6041 O O . GLN A 1 94 ? 8.156 -11.040 3.329 1.00 0.00 130 GLN A O 4
ATOM 6055 N N . LEU A 1 95 ? 5.954 -10.760 2.958 1.00 0.00 131 LEU A N 4
ATOM 6056 C CA . LEU A 1 95 ? 5.566 -11.959 3.694 1.00 0.00 131 LEU A CA 4
ATOM 6057 C C . LEU A 1 95 ? 6.335 -13.177 3.194 1.00 0.00 131 LEU A C 4
ATOM 6058 O O . LEU A 1 95 ? 7.136 -13.761 3.924 1.00 0.00 131 LEU A O 4
ATOM 6074 N N . TYR A 1 96 ? 6.087 -13.554 1.945 1.00 0.00 132 TYR A N 4
ATOM 6075 C CA . TYR A 1 96 ? 6.756 -14.704 1.346 1.00 0.00 132 TYR A CA 4
ATOM 6076 C C . TYR A 1 96 ? 7.764 -14.259 0.291 1.00 0.00 132 TYR A C 4
ATOM 6077 O O . TYR A 1 96 ? 7.479 -14.279 -0.906 1.00 0.00 132 TYR A O 4
ATOM 6095 N N . THR A 1 97 ? 8.948 -13.858 0.745 1.00 0.00 133 THR A N 4
ATOM 6096 C CA . THR A 1 97 ? 10.000 -13.408 -0.157 1.00 0.00 133 THR A CA 4
ATOM 6097 C C . THR A 1 97 ? 10.383 -14.504 -1.145 1.00 0.00 133 THR A C 4
ATOM 6098 O O . THR A 1 97 ? 10.162 -14.374 -2.349 1.00 0.00 133 THR A O 4
ATOM 6109 N N . GLY A 1 1 ? -14.939 24.328 3.739 1.00 0.00 37 GLY A N 5
ATOM 6110 C CA . GLY A 1 1 ? -13.493 24.297 3.622 1.00 0.00 37 GLY A CA 5
ATOM 6111 C C . GLY A 1 1 ? -12.799 24.483 4.956 1.00 0.00 37 GLY A C 5
ATOM 6112 O O . GLY A 1 1 ? -12.384 23.513 5.589 1.00 0.00 37 GLY A O 5
ATOM 6116 N N . SER A 1 2 ? -12.671 25.735 5.385 1.00 0.00 38 SER A N 5
ATOM 6117 C CA . SER A 1 2 ? -12.016 26.046 6.650 1.00 0.00 38 SER A CA 5
ATOM 6118 C C . SER A 1 2 ? -10.794 25.158 6.863 1.00 0.00 38 SER A C 5
ATOM 6119 O O . SER A 1 2 ? -10.578 24.633 7.954 1.00 0.00 38 SER A O 5
ATOM 6127 N N . SER A 1 3 ? -9.998 24.996 5.811 1.00 0.00 39 SER A N 5
ATOM 6128 C CA . SER A 1 3 ? -8.799 24.169 5.879 1.00 0.00 39 SER A CA 5
ATOM 6129 C C . SER A 1 3 ? -8.072 24.376 7.205 1.00 0.00 39 SER A C 5
ATOM 6130 O O . SER A 1 3 ? -7.371 25.369 7.392 1.00 0.00 39 SER A O 5
ATOM 6138 N N . GLY A 1 4 ? -8.246 23.429 8.122 1.00 0.00 40 GLY A N 5
ATOM 6139 C CA . GLY A 1 4 ? -7.601 23.524 9.418 1.00 0.00 40 GLY A CA 5
ATOM 6140 C C . GLY A 1 4 ? -6.200 22.946 9.413 1.00 0.00 40 GLY A C 5
ATOM 6141 O O . GLY A 1 4 ? -5.926 21.957 10.093 1.00 0.00 40 GLY A O 5
ATOM 6145 N N . SER A 1 5 ? -5.309 23.562 8.642 1.00 0.00 41 SER A N 5
ATOM 6146 C CA . SER A 1 5 ? -3.930 23.099 8.546 1.00 0.00 41 SER A CA 5
ATOM 6147 C C . SER A 1 5 ? -3.095 24.052 7.697 1.00 0.00 41 SER A C 5
ATOM 6148 O O . SER A 1 5 ? -3.614 25.015 7.132 1.00 0.00 41 SER A O 5
ATOM 6156 N N . SER A 1 6 ? -1.797 23.777 7.612 1.00 0.00 42 SER A N 5
ATOM 6157 C CA . SER A 1 6 ? -0.888 24.611 6.836 1.00 0.00 42 SER A CA 5
ATOM 6158 C C . SER A 1 6 ? -0.599 23.981 5.476 1.00 0.00 42 SER A C 5
ATOM 6159 O O . SER A 1 6 ? -0.660 24.648 4.445 1.00 0.00 42 SER A O 5
ATOM 6167 N N . GLY A 1 7 ? -0.285 22.689 5.484 1.00 0.00 43 GLY A N 5
ATOM 6168 C CA . GLY A 1 7 ? 0.008 21.989 4.247 1.00 0.00 43 GLY A CA 5
ATOM 6169 C C . GLY A 1 7 ? 0.491 20.571 4.484 1.00 0.00 43 GLY A C 5
ATOM 6170 O O . GLY A 1 7 ? 1.649 20.248 4.214 1.00 0.00 43 GLY A O 5
ATOM 6174 N N . THR A 1 8 ? -0.397 19.722 4.991 1.00 0.00 44 THR A N 5
ATOM 6175 C CA . THR A 1 8 ? -0.054 18.332 5.266 1.00 0.00 44 THR A CA 5
ATOM 6176 C C . THR A 1 8 ? -0.234 17.465 4.025 1.00 0.00 44 THR A C 5
ATOM 6177 O O . THR A 1 8 ? -1.297 16.882 3.813 1.00 0.00 44 THR A O 5
ATOM 6188 N N . SER A 1 9 ? 0.812 17.385 3.209 1.00 0.00 45 SER A N 5
ATOM 6189 C CA . SER A 1 9 ? 0.768 16.591 1.987 1.00 0.00 45 SER A CA 5
ATOM 6190 C C . SER A 1 9 ? 2.172 16.183 1.553 1.00 0.00 45 SER A C 5
ATOM 6191 O O . SER A 1 9 ? 3.096 16.997 1.556 1.00 0.00 45 SER A O 5
ATOM 6199 N N . SER A 1 10 ? 2.325 14.916 1.181 1.00 0.00 46 SER A N 5
ATOM 6200 C CA . SER A 1 10 ? 3.618 14.397 0.749 1.00 0.00 46 SER A CA 5
ATOM 6201 C C . SER A 1 10 ? 3.448 13.401 -0.395 1.00 0.00 46 SER A C 5
ATOM 6202 O O . SER A 1 10 ? 2.476 12.647 -0.438 1.00 0.00 46 SER A O 5
ATOM 6210 N N . THR A 1 11 ? 4.402 13.404 -1.320 1.00 0.00 47 THR A N 5
ATOM 6211 C CA . THR A 1 11 ? 4.360 12.503 -2.465 1.00 0.00 47 THR A CA 5
ATOM 6212 C C . THR A 1 11 ? 5.294 11.315 -2.265 1.00 0.00 47 THR A C 5
ATOM 6213 O O . THR A 1 11 ? 6.095 10.989 -3.142 1.00 0.00 47 THR A O 5
ATOM 6224 N N . ILE A 1 12 ? 5.187 10.672 -1.107 1.00 0.00 48 ILE A N 5
ATOM 6225 C CA . ILE A 1 12 ? 6.021 9.519 -0.794 1.00 0.00 48 ILE A CA 5
ATOM 6226 C C . ILE A 1 12 ? 5.463 8.249 -1.426 1.00 0.00 48 ILE A C 5
ATOM 6227 O O . ILE A 1 12 ? 6.165 7.244 -1.550 1.00 0.00 48 ILE A O 5
ATOM 6243 N N . PHE A 1 13 ? 4.197 8.300 -1.826 1.00 0.00 49 PHE A N 5
ATOM 6244 C CA . PHE A 1 13 ? 3.544 7.153 -2.446 1.00 0.00 49 PHE A CA 5
ATOM 6245 C C . PHE A 1 13 ? 3.150 7.466 -3.887 1.00 0.00 49 PHE A C 5
ATOM 6246 O O . PHE A 1 13 ? 2.270 6.820 -4.455 1.00 0.00 49 PHE A O 5
ATOM 6263 N N . SER A 1 14 ? 3.809 8.461 -4.471 1.00 0.00 50 SER A N 5
ATOM 6264 C CA . SER A 1 14 ? 3.525 8.863 -5.844 1.00 0.00 50 SER A CA 5
ATOM 6265 C C . SER A 1 14 ? 3.724 7.694 -6.805 1.00 0.00 50 SER A C 5
ATOM 6266 O O . SER A 1 14 ? 4.824 7.158 -6.928 1.00 0.00 50 SER A O 5
ATOM 6274 N N . GLY A 1 15 ? 2.649 7.305 -7.484 1.00 0.00 51 GLY A N 5
ATOM 6275 C CA . GLY A 1 15 ? 2.725 6.203 -8.424 1.00 0.00 51 GLY A CA 5
ATOM 6276 C C . GLY A 1 15 ? 2.837 4.858 -7.734 1.00 0.00 51 GLY A C 5
ATOM 6277 O O . GLY A 1 15 ? 3.656 4.022 -8.116 1.00 0.00 51 GLY A O 5
ATOM 6281 N N . VAL A 1 16 ? 2.013 4.649 -6.712 1.00 0.00 52 VAL A N 5
ATOM 6282 C CA . VAL A 1 16 ? 2.023 3.396 -5.966 1.00 0.00 52 VAL A CA 5
ATOM 6283 C C . VAL A 1 16 ? 0.609 2.861 -5.770 1.00 0.00 52 VAL A C 5
ATOM 6284 O O . VAL A 1 16 ? -0.114 3.302 -4.878 1.00 0.00 52 VAL A O 5
ATOM 6297 N N . ALA A 1 17 ? 0.222 1.907 -6.611 1.00 0.00 53 ALA A N 5
ATOM 6298 C CA . ALA A 1 17 ? -1.105 1.310 -6.529 1.00 0.00 53 ALA A CA 5
ATOM 6299 C C . ALA A 1 17 ? -1.089 0.053 -5.666 1.00 0.00 53 ALA A C 5
ATOM 6300 O O . ALA A 1 17 ? -0.318 -0.874 -5.917 1.00 0.00 53 ALA A O 5
ATOM 6307 N N . ILE A 1 18 ? -1.943 0.029 -4.648 1.00 0.00 54 ILE A N 5
ATOM 6308 C CA . ILE A 1 18 ? -2.026 -1.115 -3.748 1.00 0.00 54 ILE A CA 5
ATOM 6309 C C . ILE A 1 18 ? -3.369 -1.825 -3.884 1.00 0.00 54 ILE A C 5
ATOM 6310 O O . ILE A 1 18 ? -4.319 -1.276 -4.442 1.00 0.00 54 ILE A O 5
ATOM 6326 N N . TYR A 1 19 ? -3.440 -3.048 -3.370 1.00 0.00 55 TYR A N 5
ATOM 6327 C CA . TYR A 1 19 ? -4.666 -3.834 -3.435 1.00 0.00 55 TYR A CA 5
ATOM 6328 C C . TYR A 1 19 ? -4.830 -4.691 -2.183 1.00 0.00 55 TYR A C 5
ATOM 6329 O O . TYR A 1 19 ? -4.072 -5.634 -1.958 1.00 0.00 55 TYR A O 5
ATOM 6347 N N . VAL A 1 20 ? -5.828 -4.355 -1.371 1.00 0.00 56 VAL A N 5
ATOM 6348 C CA . VAL A 1 20 ? -6.095 -5.093 -0.143 1.00 0.00 56 VAL A CA 5
ATOM 6349 C C . VAL A 1 20 ? -6.852 -6.384 -0.431 1.00 0.00 56 VAL A C 5
ATOM 6350 O O . VAL A 1 20 ? -7.847 -6.384 -1.154 1.00 0.00 56 VAL A O 5
ATOM 6363 N N . ASN A 1 21 ? -6.374 -7.485 0.141 1.00 0.00 57 ASN A N 5
ATOM 6364 C CA . ASN A 1 21 ? -7.006 -8.784 -0.054 1.00 0.00 57 ASN A CA 5
ATOM 6365 C C . ASN A 1 21 ? -7.406 -9.402 1.282 1.00 0.00 57 ASN A C 5
ATOM 6366 O O . ASN A 1 21 ? -6.553 -9.728 2.107 1.00 0.00 57 ASN A O 5
ATOM 6377 N N . GLY A 1 22 ? -8.710 -9.559 1.489 1.00 0.00 58 GLY A N 5
ATOM 6378 C CA . GLY A 1 22 ? -9.200 -10.136 2.727 1.00 0.00 58 GLY A CA 5
ATOM 6379 C C . GLY A 1 22 ? -9.219 -9.137 3.866 1.00 0.00 58 GLY A C 5
ATOM 6380 O O . GLY A 1 22 ? -9.494 -7.954 3.659 1.00 0.00 58 GLY A O 5
ATOM 6384 N N . TYR A 1 23 ? -8.927 -9.611 5.072 1.00 0.00 59 TYR A N 5
ATOM 6385 C CA . TYR A 1 23 ? -8.916 -8.751 6.250 1.00 0.00 59 TYR A CA 5
ATOM 6386 C C . TYR A 1 23 ? -7.495 -8.315 6.592 1.00 0.00 59 TYR A C 5
ATOM 6387 O O . TYR A 1 23 ? -6.608 -9.145 6.791 1.00 0.00 59 TYR A O 5
ATOM 6405 N N . THR A 1 24 ? -7.285 -7.003 6.659 1.00 0.00 60 THR A N 5
ATOM 6406 C CA . THR A 1 24 ? -5.973 -6.454 6.976 1.00 0.00 60 THR A CA 5
ATOM 6407 C C . THR A 1 24 ? -6.074 -5.369 8.041 1.00 0.00 60 THR A C 5
ATOM 6408 O O . THR A 1 24 ? -7.154 -4.835 8.296 1.00 0.00 60 THR A O 5
ATOM 6419 N N . ASP A 1 25 ? -4.944 -5.046 8.659 1.00 0.00 61 ASP A N 5
ATOM 6420 C CA . ASP A 1 25 ? -4.905 -4.021 9.696 1.00 0.00 61 ASP A CA 5
ATOM 6421 C C . ASP A 1 25 ? -3.869 -2.952 9.365 1.00 0.00 61 ASP A C 5
ATOM 6422 O O . ASP A 1 25 ? -2.670 -3.218 9.282 1.00 0.00 61 ASP A O 5
ATOM 6431 N N . PRO A 1 26 ? -4.340 -1.711 9.170 1.00 0.00 62 PRO A N 5
ATOM 6432 C CA . PRO A 1 26 ? -5.765 -1.382 9.265 1.00 0.00 62 PRO A CA 5
ATOM 6433 C C . PRO A 1 26 ? -6.576 -1.976 8.118 1.00 0.00 62 PRO A C 5
ATOM 6434 O O . PRO A 1 26 ? -6.022 -2.600 7.213 1.00 0.00 62 PRO A O 5
ATOM 6445 N N . SER A 1 27 ? -7.889 -1.778 8.163 1.00 0.00 63 SER A N 5
ATOM 6446 C CA . SER A 1 27 ? -8.776 -2.297 7.128 1.00 0.00 63 SER A CA 5
ATOM 6447 C C . SER A 1 27 ? -8.472 -1.654 5.779 1.00 0.00 63 SER A C 5
ATOM 6448 O O . SER A 1 27 ? -7.626 -0.766 5.679 1.00 0.00 63 SER A O 5
ATOM 6456 N N . ALA A 1 28 ? -9.169 -2.110 4.743 1.00 0.00 64 ALA A N 5
ATOM 6457 C CA . ALA A 1 28 ? -8.976 -1.579 3.399 1.00 0.00 64 ALA A CA 5
ATOM 6458 C C . ALA A 1 28 ? -9.472 -0.140 3.301 1.00 0.00 64 ALA A C 5
ATOM 6459 O O . ALA A 1 28 ? -8.845 0.699 2.656 1.00 0.00 64 ALA A O 5
ATOM 6466 N N . GLU A 1 29 ? -10.602 0.136 3.944 1.00 0.00 65 GLU A N 5
ATOM 6467 C CA . GLU A 1 29 ? -11.182 1.474 3.927 1.00 0.00 65 GLU A CA 5
ATOM 6468 C C . GLU A 1 29 ? -10.191 2.504 4.461 1.00 0.00 65 GLU A C 5
ATOM 6469 O O . GLU A 1 29 ? -10.117 3.626 3.961 1.00 0.00 65 GLU A O 5
ATOM 6481 N N . GLU A 1 30 ? -9.432 2.113 5.480 1.00 0.00 66 GLU A N 5
ATOM 6482 C CA . GLU A 1 30 ? -8.446 3.003 6.082 1.00 0.00 66 GLU A CA 5
ATOM 6483 C C . GLU A 1 30 ? -7.338 3.340 5.088 1.00 0.00 66 GLU A C 5
ATOM 6484 O O . GLU A 1 30 ? -7.070 4.511 4.813 1.00 0.00 66 GLU A O 5
ATOM 6496 N N . LEU A 1 31 ? -6.697 2.307 4.554 1.00 0.00 67 LEU A N 5
ATOM 6497 C CA . LEU A 1 31 ? -5.617 2.492 3.591 1.00 0.00 67 LEU A CA 5
ATOM 6498 C C . LEU A 1 31 ? -6.112 3.234 2.353 1.00 0.00 67 LEU A C 5
ATOM 6499 O O . LEU A 1 31 ? -5.437 4.128 1.842 1.00 0.00 67 LEU A O 5
ATOM 6515 N N . ARG A 1 32 ? -7.295 2.858 1.878 1.00 0.00 68 ARG A N 5
ATOM 6516 C CA . ARG A 1 32 ? -7.881 3.489 0.702 1.00 0.00 68 ARG A CA 5
ATOM 6517 C C . ARG A 1 32 ? -7.690 5.002 0.744 1.00 0.00 68 ARG A C 5
ATOM 6518 O O . ARG A 1 32 ? -7.077 5.587 -0.149 1.00 0.00 68 ARG A O 5
ATOM 6539 N N . LYS A 1 33 ? -8.221 5.631 1.788 1.00 0.00 69 LYS A N 5
ATOM 6540 C CA . LYS A 1 33 ? -8.110 7.076 1.948 1.00 0.00 69 LYS A CA 5
ATOM 6541 C C . LYS A 1 33 ? -6.650 7.498 2.080 1.00 0.00 69 LYS A C 5
ATOM 6542 O O . LYS A 1 33 ? -6.141 8.272 1.268 1.00 0.00 69 LYS A O 5
ATOM 6561 N N . LEU A 1 34 ? -5.981 6.984 3.106 1.00 0.00 70 LEU A N 5
ATOM 6562 C CA . LEU A 1 34 ? -4.578 7.307 3.344 1.00 0.00 70 LEU A CA 5
ATOM 6563 C C . LEU A 1 34 ? -3.823 7.456 2.027 1.00 0.00 70 LEU A C 5
ATOM 6564 O O . LEU A 1 34 ? -3.183 8.477 1.779 1.00 0.00 70 LEU A O 5
ATOM 6580 N N . MET A 1 35 ? -3.905 6.431 1.185 1.00 0.00 71 MET A N 5
ATOM 6581 C CA . MET A 1 35 ? -3.232 6.450 -0.109 1.00 0.00 71 MET A CA 5
ATOM 6582 C C . MET A 1 35 ? -3.466 7.776 -0.824 1.00 0.00 71 MET A C 5
ATOM 6583 O O . MET A 1 35 ? -2.549 8.584 -0.970 1.00 0.00 71 MET A O 5
ATOM 6597 N N . MET A 1 36 ? -4.700 7.994 -1.269 1.00 0.00 72 MET A N 5
ATOM 6598 C CA . MET A 1 36 ? -5.054 9.223 -1.968 1.00 0.00 72 MET A CA 5
ATOM 6599 C C . MET A 1 36 ? -4.463 10.440 -1.263 1.00 0.00 72 MET A C 5
ATOM 6600 O O . MET A 1 36 ? -3.843 11.296 -1.894 1.00 0.00 72 MET A O 5
ATOM 6614 N N . LEU A 1 37 ? -4.660 10.510 0.049 1.00 0.00 73 LEU A N 5
ATOM 6615 C CA . LEU A 1 37 ? -4.147 11.623 0.841 1.00 0.00 73 LEU A CA 5
ATOM 6616 C C . LEU A 1 37 ? -2.646 11.796 0.629 1.00 0.00 73 LEU A C 5
ATOM 6617 O O . LEU A 1 37 ? -2.125 12.910 0.687 1.00 0.00 73 LEU A O 5
ATOM 6633 N N . HIS A 1 38 ? -1.957 10.686 0.381 1.00 0.00 74 HIS A N 5
ATOM 6634 C CA . HIS A 1 38 ? -0.516 10.716 0.157 1.00 0.00 74 HIS A CA 5
ATOM 6635 C C . HIS A 1 38 ? -0.194 10.577 -1.328 1.00 0.00 74 HIS A C 5
ATOM 6636 O O . HIS A 1 38 ? 0.880 10.107 -1.699 1.00 0.00 74 HIS A O 5
ATOM 6650 N N . GLY A 1 39 ? -1.134 10.990 -2.174 1.00 0.00 75 GLY A N 5
ATOM 6651 C CA . GLY A 1 39 ? -0.932 10.903 -3.608 1.00 0.00 75 GLY A CA 5
ATOM 6652 C C . GLY A 1 39 ? -0.916 9.471 -4.105 1.00 0.00 75 GLY A C 5
ATOM 6653 O O . GLY A 1 39 ? -0.702 9.220 -5.290 1.00 0.00 75 GLY A O 5
ATOM 6657 N N . GLY A 1 40 ? -1.142 8.527 -3.196 1.00 0.00 76 GLY A N 5
ATOM 6658 C CA . GLY A 1 40 ? -1.147 7.125 -3.568 1.00 0.00 76 GLY A CA 5
ATOM 6659 C C . GLY A 1 40 ? -2.362 6.747 -4.391 1.00 0.00 76 GLY A C 5
ATOM 6660 O O . GLY A 1 40 ? -3.301 7.532 -4.518 1.00 0.00 76 GLY A O 5
ATOM 6664 N N . GLN A 1 41 ? -2.344 5.542 -4.952 1.00 0.00 77 GLN A N 5
ATOM 6665 C CA . GLN A 1 41 ? -3.452 5.064 -5.770 1.00 0.00 77 GLN A CA 5
ATOM 6666 C C . GLN A 1 41 ? -4.045 3.784 -5.189 1.00 0.00 77 GLN A C 5
ATOM 6667 O O . GLN A 1 41 ? -3.334 2.976 -4.591 1.00 0.00 77 GLN A O 5
ATOM 6681 N N . TYR A 1 42 ? -5.349 3.607 -5.368 1.00 0.00 78 TYR A N 5
ATOM 6682 C CA . TYR A 1 42 ? -6.037 2.427 -4.859 1.00 0.00 78 TYR A CA 5
ATOM 6683 C C . TYR A 1 42 ? -6.803 1.721 -5.973 1.00 0.00 78 TYR A C 5
ATOM 6684 O O . TYR A 1 42 ? -7.185 2.338 -6.968 1.00 0.00 78 TYR A O 5
ATOM 6702 N N . HIS A 1 43 ? -7.025 0.422 -5.798 1.00 0.00 79 HIS A N 5
ATOM 6703 C CA . HIS A 1 43 ? -7.747 -0.371 -6.787 1.00 0.00 79 HIS A CA 5
ATOM 6704 C C . HIS A 1 43 ? -8.678 -1.371 -6.108 1.00 0.00 79 HIS A C 5
ATOM 6705 O O . HIS A 1 43 ? -8.301 -2.021 -5.133 1.00 0.00 79 HIS A O 5
ATOM 6719 N N . VAL A 1 44 ? -9.895 -1.488 -6.630 1.00 0.00 80 VAL A N 5
ATOM 6720 C CA . VAL A 1 44 ? -10.879 -2.409 -6.074 1.00 0.00 80 VAL A CA 5
ATOM 6721 C C . VAL A 1 44 ? -10.608 -3.840 -6.524 1.00 0.00 80 VAL A C 5
ATOM 6722 O O . VAL A 1 44 ? -10.750 -4.784 -5.747 1.00 0.00 80 VAL A O 5
ATOM 6735 N N . TYR A 1 45 ? -10.217 -3.994 -7.784 1.00 0.00 81 TYR A N 5
ATOM 6736 C CA . TYR A 1 45 ? -9.927 -5.311 -8.339 1.00 0.00 81 TYR A CA 5
ATOM 6737 C C . TYR A 1 45 ? -8.430 -5.487 -8.572 1.00 0.00 81 TYR A C 5
ATOM 6738 O O . TYR A 1 45 ? -7.762 -4.593 -9.093 1.00 0.00 81 TYR A O 5
ATOM 6756 N N . TYR A 1 46 ? -7.910 -6.646 -8.184 1.00 0.00 82 TYR A N 5
ATOM 6757 C CA . TYR A 1 46 ? -6.491 -6.940 -8.348 1.00 0.00 82 TYR A CA 5
ATOM 6758 C C . TYR A 1 46 ? -6.017 -6.573 -9.751 1.00 0.00 82 TYR A C 5
ATOM 6759 O O . TYR A 1 46 ? -6.765 -6.691 -10.721 1.00 0.00 82 TYR A O 5
ATOM 6777 N N . SER A 1 47 ? -4.768 -6.128 -9.849 1.00 0.00 83 SER A N 5
ATOM 6778 C CA . SER A 1 47 ? -4.194 -5.741 -11.132 1.00 0.00 83 SER A CA 5
ATOM 6779 C C . SER A 1 47 ? -2.738 -6.187 -11.232 1.00 0.00 83 SER A C 5
ATOM 6780 O O . SER A 1 47 ? -2.001 -6.164 -10.246 1.00 0.00 83 SER A O 5
ATOM 6788 N N . ARG A 1 48 ? -2.331 -6.592 -12.430 1.00 0.00 84 ARG A N 5
ATOM 6789 C CA . ARG A 1 48 ? -0.964 -7.044 -12.660 1.00 0.00 84 ARG A CA 5
ATOM 6790 C C . ARG A 1 48 ? -0.080 -5.890 -13.125 1.00 0.00 84 ARG A C 5
ATOM 6791 O O . ARG A 1 48 ? 1.080 -5.785 -12.726 1.00 0.00 84 ARG A O 5
ATOM 6812 N N . SER A 1 49 ? -0.637 -5.029 -13.970 1.00 0.00 85 SER A N 5
ATOM 6813 C CA . SER A 1 49 ? 0.102 -3.885 -14.492 1.00 0.00 85 SER A CA 5
ATOM 6814 C C . SER A 1 49 ? -0.189 -2.630 -13.674 1.00 0.00 85 SER A C 5
ATOM 6815 O O . SER A 1 49 ? 0.726 -1.967 -13.186 1.00 0.00 85 SER A O 5
ATOM 6823 N N . LYS A 1 50 ? -1.471 -2.312 -13.528 1.00 0.00 86 LYS A N 5
ATOM 6824 C CA . LYS A 1 50 ? -1.886 -1.138 -12.768 1.00 0.00 86 LYS A CA 5
ATOM 6825 C C . LYS A 1 50 ? -1.346 -1.194 -11.342 1.00 0.00 86 LYS A C 5
ATOM 6826 O O . LYS A 1 50 ? -0.559 -0.341 -10.931 1.00 0.00 86 LYS A O 5
ATOM 6845 N N . THR A 1 51 ? -1.773 -2.205 -10.592 1.00 0.00 87 THR A N 5
ATOM 6846 C CA . THR A 1 51 ? -1.333 -2.372 -9.212 1.00 0.00 87 THR A CA 5
ATOM 6847 C C . THR A 1 51 ? 0.128 -2.804 -9.150 1.00 0.00 87 THR A C 5
ATOM 6848 O O . THR A 1 51 ? 0.547 -3.720 -9.860 1.00 0.00 87 THR A O 5
ATOM 6859 N N . THR A 1 52 ? 0.901 -2.140 -8.297 1.00 0.00 88 THR A N 5
ATOM 6860 C CA . THR A 1 52 ? 2.316 -2.455 -8.142 1.00 0.00 88 THR A CA 5
ATOM 6861 C C . THR A 1 52 ? 2.529 -3.507 -7.060 1.00 0.00 88 THR A C 5
ATOM 6862 O O . THR A 1 52 ? 3.200 -4.516 -7.285 1.00 0.00 88 THR A O 5
ATOM 6873 N N . HIS A 1 53 ? 1.955 -3.267 -5.886 1.00 0.00 89 HIS A N 5
ATOM 6874 C CA . HIS A 1 53 ? 2.082 -4.196 -4.769 1.00 0.00 89 HIS A CA 5
ATOM 6875 C C . HIS A 1 53 ? 0.711 -4.685 -4.310 1.00 0.00 89 HIS A C 5
ATOM 6876 O O . HIS A 1 53 ? -0.312 -4.078 -4.626 1.00 0.00 89 HIS A O 5
ATOM 6890 N N . ILE A 1 54 ? 0.700 -5.785 -3.565 1.00 0.00 90 ILE A N 5
ATOM 6891 C CA . ILE A 1 54 ? -0.545 -6.354 -3.063 1.00 0.00 90 ILE A CA 5
ATOM 6892 C C . ILE A 1 54 ? -0.551 -6.404 -1.539 1.00 0.00 90 ILE A C 5
ATOM 6893 O O . ILE A 1 54 ? 0.298 -7.051 -0.925 1.00 0.00 90 ILE A O 5
ATOM 6909 N N . ILE A 1 55 ? -1.516 -5.718 -0.934 1.00 0.00 91 ILE A N 5
ATOM 6910 C CA . ILE A 1 55 ? -1.635 -5.686 0.518 1.00 0.00 91 ILE A CA 5
ATOM 6911 C C . ILE A 1 55 ? -2.511 -6.827 1.023 1.00 0.00 91 ILE A C 5
ATOM 6912 O O . ILE A 1 55 ? -3.677 -6.942 0.643 1.00 0.00 91 ILE A O 5
ATOM 6928 N N . ALA A 1 56 ? -1.944 -7.667 1.882 1.00 0.00 92 ALA A N 5
ATOM 6929 C CA . ALA A 1 56 ? -2.675 -8.797 2.442 1.00 0.00 92 ALA A CA 5
ATOM 6930 C C . ALA A 1 56 ? -1.936 -9.391 3.636 1.00 0.00 92 ALA A C 5
ATOM 6931 O O . ALA A 1 56 ? -0.748 -9.706 3.551 1.00 0.00 92 ALA A O 5
ATOM 6938 N N . THR A 1 57 ? -2.646 -9.543 4.750 1.00 0.00 93 THR A N 5
ATOM 6939 C CA . THR A 1 57 ? -2.057 -10.097 5.962 1.00 0.00 93 THR A CA 5
ATOM 6940 C C . THR A 1 57 ? -1.533 -11.509 5.723 1.00 0.00 93 THR A C 5
ATOM 6941 O O . THR A 1 57 ? -0.341 -11.772 5.874 1.00 0.00 93 THR A O 5
ATOM 6952 N N . ASN A 1 58 ? -2.432 -12.413 5.348 1.00 0.00 94 ASN A N 5
ATOM 6953 C CA . ASN A 1 58 ? -2.060 -13.799 5.088 1.00 0.00 94 ASN A CA 5
ATOM 6954 C C . ASN A 1 58 ? -2.978 -14.421 4.040 1.00 0.00 94 ASN A C 5
ATOM 6955 O O . ASN A 1 58 ? -4.199 -14.279 4.106 1.00 0.00 94 ASN A O 5
ATOM 6966 N N . LEU A 1 59 ? -2.381 -15.111 3.074 1.00 0.00 95 LEU A N 5
ATOM 6967 C CA . LEU A 1 59 ? -3.145 -15.756 2.011 1.00 0.00 95 LEU A CA 5
ATOM 6968 C C . LEU A 1 59 ? -3.115 -17.273 2.164 1.00 0.00 95 LEU A C 5
ATOM 6969 O O . LEU A 1 59 ? -2.113 -17.861 2.570 1.00 0.00 95 LEU A O 5
ATOM 6985 N N . PRO A 1 60 ? -4.239 -17.924 1.829 1.00 0.00 96 PRO A N 5
ATOM 6986 C CA . PRO A 1 60 ? -4.366 -19.382 1.917 1.00 0.00 96 PRO A CA 5
ATOM 6987 C C . PRO A 1 60 ? -3.521 -20.102 0.872 1.00 0.00 96 PRO A C 5
ATOM 6988 O O . PRO A 1 60 ? -3.299 -19.587 -0.223 1.00 0.00 96 PRO A O 5
ATOM 6999 N N . ASN A 1 61 ? -3.052 -21.297 1.218 1.00 0.00 97 ASN A N 5
ATOM 7000 C CA . ASN A 1 61 ? -2.230 -22.088 0.309 1.00 0.00 97 ASN A CA 5
ATOM 7001 C C . ASN A 1 61 ? -2.676 -21.891 -1.137 1.00 0.00 97 ASN A C 5
ATOM 7002 O O . ASN A 1 61 ? -1.913 -21.403 -1.971 1.00 0.00 97 ASN A O 5
ATOM 7013 N N . ALA A 1 62 ? -3.915 -22.274 -1.426 1.00 0.00 98 ALA A N 5
ATOM 7014 C CA . ALA A 1 62 ? -4.463 -22.137 -2.770 1.00 0.00 98 ALA A CA 5
ATOM 7015 C C . ALA A 1 62 ? -4.146 -20.765 -3.355 1.00 0.00 98 ALA A C 5
ATOM 7016 O O . ALA A 1 62 ? -3.493 -20.656 -4.393 1.00 0.00 98 ALA A O 5
ATOM 7023 N N . LYS A 1 63 ? -4.615 -19.718 -2.683 1.00 0.00 99 LYS A N 5
ATOM 7024 C CA . LYS A 1 63 ? -4.381 -18.352 -3.135 1.00 0.00 99 LYS A CA 5
ATOM 7025 C C . LYS A 1 63 ? -2.894 -18.100 -3.361 1.00 0.00 99 LYS A C 5
ATOM 7026 O O . LYS A 1 63 ? -2.475 -17.754 -4.466 1.00 0.00 99 LYS A O 5
ATOM 7045 N N . ILE A 1 64 ? -2.102 -18.276 -2.309 1.00 0.00 100 ILE A N 5
ATOM 7046 C CA . ILE A 1 64 ? -0.662 -18.070 -2.394 1.00 0.00 100 ILE A CA 5
ATOM 7047 C C . ILE A 1 64 ? -0.127 -18.489 -3.759 1.00 0.00 100 ILE A C 5
ATOM 7048 O O . ILE A 1 64 ? 0.525 -17.705 -4.450 1.00 0.00 100 ILE A O 5
ATOM 7064 N N . LYS A 1 65 ? -0.408 -19.729 -4.144 1.00 0.00 101 LYS A N 5
ATOM 7065 C CA . LYS A 1 65 ? 0.042 -20.253 -5.428 1.00 0.00 101 LYS A CA 5
ATOM 7066 C C . LYS A 1 65 ? -0.359 -19.320 -6.566 1.00 0.00 101 LYS A C 5
ATOM 7067 O O . LYS A 1 65 ? 0.436 -19.047 -7.465 1.00 0.00 101 LYS A O 5
ATOM 7086 N N . GLU A 1 66 ? -1.595 -18.834 -6.520 1.00 0.00 102 GLU A N 5
ATOM 7087 C CA . GLU A 1 66 ? -2.099 -17.931 -7.548 1.00 0.00 102 GLU A CA 5
ATOM 7088 C C . GLU A 1 66 ? -1.264 -16.656 -7.609 1.00 0.00 102 GLU A C 5
ATOM 7089 O O . GLU A 1 66 ? -1.009 -16.118 -8.688 1.00 0.00 102 GLU A O 5
ATOM 7101 N N . LEU A 1 67 ? -0.841 -16.176 -6.445 1.00 0.00 103 LEU A N 5
ATOM 7102 C CA . LEU A 1 67 ? -0.034 -14.964 -6.365 1.00 0.00 103 LEU A CA 5
ATOM 7103 C C . LEU A 1 67 ? 1.447 -15.282 -6.541 1.00 0.00 103 LEU A C 5
ATOM 7104 O O . LEU A 1 67 ? 2.302 -14.704 -5.869 1.00 0.00 103 LEU A O 5
ATOM 7120 N N . LYS A 1 68 ? 1.745 -16.203 -7.451 1.00 0.00 104 LYS A N 5
ATOM 7121 C CA . LYS A 1 68 ? 3.123 -16.596 -7.720 1.00 0.00 104 LYS A CA 5
ATOM 7122 C C . LYS A 1 68 ? 3.916 -15.434 -8.309 1.00 0.00 104 LYS A C 5
ATOM 7123 O O . LYS A 1 68 ? 3.565 -14.900 -9.360 1.00 0.00 104 LYS A O 5
ATOM 7142 N N . GLY A 1 69 ? 4.988 -15.048 -7.624 1.00 0.00 105 GLY A N 5
ATOM 7143 C CA . GLY A 1 69 ? 5.814 -13.952 -8.096 1.00 0.00 105 GLY A CA 5
ATOM 7144 C C . GLY A 1 69 ? 5.329 -12.604 -7.599 1.00 0.00 105 GLY A C 5
ATOM 7145 O O . GLY A 1 69 ? 6.113 -11.664 -7.473 1.00 0.00 105 GLY A O 5
ATOM 7149 N N . GLU A 1 70 ? 4.033 -12.510 -7.319 1.00 0.00 106 GLU A N 5
ATOM 7150 C CA . GLU A 1 70 ? 3.445 -11.266 -6.836 1.00 0.00 106 GLU A CA 5
ATOM 7151 C C . GLU A 1 70 ? 4.228 -10.722 -5.644 1.00 0.00 106 GLU A C 5
ATOM 7152 O O . GLU A 1 70 ? 4.934 -11.462 -4.959 1.00 0.00 106 GLU A O 5
ATOM 7164 N N . LYS A 1 71 ? 4.097 -9.421 -5.403 1.00 0.00 107 LYS A N 5
ATOM 7165 C CA . LYS A 1 71 ? 4.790 -8.775 -4.294 1.00 0.00 107 LYS A CA 5
ATOM 7166 C C . LYS A 1 71 ? 3.833 -8.504 -3.138 1.00 0.00 107 LYS A C 5
ATOM 7167 O O . LYS A 1 71 ? 3.283 -7.409 -3.018 1.00 0.00 107 LYS A O 5
ATOM 7186 N N . VAL A 1 72 ? 3.639 -9.508 -2.289 1.00 0.00 108 VAL A N 5
ATOM 7187 C CA . VAL A 1 72 ? 2.750 -9.377 -1.140 1.00 0.00 108 VAL A CA 5
ATOM 7188 C C . VAL A 1 72 ? 3.437 -8.642 0.005 1.00 0.00 108 VAL A C 5
ATOM 7189 O O . VAL A 1 72 ? 4.450 -9.102 0.533 1.00 0.00 108 VAL A O 5
ATOM 7202 N N . ILE A 1 73 ? 2.879 -7.497 0.385 1.00 0.00 109 ILE A N 5
ATOM 7203 C CA . ILE A 1 73 ? 3.438 -6.699 1.469 1.00 0.00 109 ILE A CA 5
ATOM 7204 C C . ILE A 1 73 ? 2.407 -6.468 2.569 1.00 0.00 109 ILE A C 5
ATOM 7205 O O . ILE A 1 73 ? 1.222 -6.278 2.293 1.00 0.00 109 ILE A O 5
ATOM 7221 N N . ARG A 1 74 ? 2.866 -6.484 3.816 1.00 0.00 110 ARG A N 5
ATOM 7222 C CA . ARG A 1 74 ? 1.984 -6.276 4.958 1.00 0.00 110 ARG A CA 5
ATOM 7223 C C . ARG A 1 74 ? 1.409 -4.862 4.950 1.00 0.00 110 ARG A C 5
ATOM 7224 O O . ARG A 1 74 ? 2.023 -3.919 4.451 1.00 0.00 110 ARG A O 5
ATOM 7245 N N . PRO A 1 75 ? 0.202 -4.710 5.516 1.00 0.00 111 PRO A N 5
ATOM 7246 C CA . PRO A 1 75 ? -0.481 -3.416 5.587 1.00 0.00 111 PRO A CA 5
ATOM 7247 C C . PRO A 1 75 ? 0.201 -2.452 6.552 1.00 0.00 111 PRO A C 5
ATOM 7248 O O . PRO A 1 75 ? -0.245 -1.319 6.729 1.00 0.00 111 PRO A O 5
ATOM 7259 N N . GLU A 1 76 ? 1.283 -2.910 7.172 1.00 0.00 112 GLU A N 5
ATOM 7260 C CA . GLU A 1 76 ? 2.026 -2.087 8.120 1.00 0.00 112 GLU A CA 5
ATOM 7261 C C . GLU A 1 76 ? 3.057 -1.223 7.399 1.00 0.00 112 GLU A C 5
ATOM 7262 O O . GLU A 1 76 ? 3.292 -0.075 7.775 1.00 0.00 112 GLU A O 5
ATOM 7274 N N . TRP A 1 77 ? 3.669 -1.785 6.363 1.00 0.00 113 TRP A N 5
ATOM 7275 C CA . TRP A 1 77 ? 4.675 -1.067 5.589 1.00 0.00 113 TRP A CA 5
ATOM 7276 C C . TRP A 1 77 ? 4.185 0.329 5.220 1.00 0.00 113 TRP A C 5
ATOM 7277 O O . TRP A 1 77 ? 4.951 1.293 5.249 1.00 0.00 113 TRP A O 5
ATOM 7298 N N . ILE A 1 78 ? 2.906 0.430 4.875 1.00 0.00 114 ILE A N 5
ATOM 7299 C CA . ILE A 1 78 ? 2.315 1.710 4.503 1.00 0.00 114 ILE A CA 5
ATOM 7300 C C . ILE A 1 78 ? 2.138 2.609 5.721 1.00 0.00 114 ILE A C 5
ATOM 7301 O O . ILE A 1 78 ? 2.764 3.665 5.823 1.00 0.00 114 ILE A O 5
ATOM 7317 N N . VAL A 1 79 ? 1.283 2.183 6.645 1.00 0.00 115 VAL A N 5
ATOM 7318 C CA . VAL A 1 79 ? 1.026 2.949 7.859 1.00 0.00 115 VAL A CA 5
ATOM 7319 C C . VAL A 1 79 ? 2.324 3.471 8.465 1.00 0.00 115 VAL A C 5
ATOM 7320 O O . VAL A 1 79 ? 2.441 4.656 8.778 1.00 0.00 115 VAL A O 5
ATOM 7333 N N . GLU A 1 80 ? 3.296 2.579 8.627 1.00 0.00 116 GLU A N 5
ATOM 7334 C CA . GLU A 1 80 ? 4.586 2.952 9.196 1.00 0.00 116 GLU A CA 5
ATOM 7335 C C . GLU A 1 80 ? 5.222 4.090 8.403 1.00 0.00 116 GLU A C 5
ATOM 7336 O O . GLU A 1 80 ? 5.757 5.038 8.978 1.00 0.00 116 GLU A O 5
ATOM 7348 N N . SER A 1 81 ? 5.159 3.989 7.079 1.00 0.00 117 SER A N 5
ATOM 7349 C CA . SER A 1 81 ? 5.732 5.008 6.207 1.00 0.00 117 SER A CA 5
ATOM 7350 C C . SER A 1 81 ? 5.056 6.357 6.431 1.00 0.00 117 SER A C 5
ATOM 7351 O O . SER A 1 81 ? 5.713 7.399 6.433 1.00 0.00 117 SER A O 5
ATOM 7359 N N . ILE A 1 82 ? 3.741 6.330 6.618 1.00 0.00 118 ILE A N 5
ATOM 7360 C CA . ILE A 1 82 ? 2.977 7.550 6.844 1.00 0.00 118 ILE A CA 5
ATOM 7361 C C . ILE A 1 82 ? 3.297 8.156 8.206 1.00 0.00 118 ILE A C 5
ATOM 7362 O O . ILE A 1 82 ? 3.707 9.312 8.303 1.00 0.00 118 ILE A O 5
ATOM 7378 N N . LYS A 1 83 ? 3.109 7.366 9.258 1.00 0.00 119 LYS A N 5
ATOM 7379 C CA . LYS A 1 83 ? 3.381 7.821 10.616 1.00 0.00 119 LYS A CA 5
ATOM 7380 C C . LYS A 1 83 ? 4.787 8.405 10.723 1.00 0.00 119 LYS A C 5
ATOM 7381 O O . LYS A 1 83 ? 5.010 9.383 11.434 1.00 0.00 119 LYS A O 5
ATOM 7400 N N . ALA A 1 84 ? 5.730 7.798 10.011 1.00 0.00 120 ALA A N 5
ATOM 7401 C CA . ALA A 1 84 ? 7.113 8.259 10.023 1.00 0.00 120 ALA A CA 5
ATOM 7402 C C . ALA A 1 84 ? 7.273 9.535 9.203 1.00 0.00 120 ALA A C 5
ATOM 7403 O O . ALA A 1 84 ? 8.119 10.376 9.504 1.00 0.00 120 ALA A O 5
ATOM 7410 N N . GLY A 1 85 ? 6.454 9.672 8.164 1.00 0.00 121 GLY A N 5
ATOM 7411 C CA . GLY A 1 85 ? 6.523 10.848 7.317 1.00 0.00 121 GLY A CA 5
ATOM 7412 C C . GLY A 1 85 ? 7.473 10.667 6.150 1.00 0.00 121 GLY A C 5
ATOM 7413 O O . GLY A 1 85 ? 8.042 11.637 5.648 1.00 0.00 121 GLY A O 5
ATOM 7417 N N . ARG A 1 86 ? 7.647 9.423 5.718 1.00 0.00 122 ARG A N 5
ATOM 7418 C CA . ARG A 1 86 ? 8.538 9.118 4.605 1.00 0.00 122 ARG A CA 5
ATOM 7419 C C . ARG A 1 86 ? 8.308 7.698 4.097 1.00 0.00 122 ARG A C 5
ATOM 7420 O O . ARG A 1 86 ? 7.654 6.889 4.757 1.00 0.00 122 ARG A O 5
ATOM 7441 N N . LEU A 1 87 ? 8.848 7.401 2.921 1.00 0.00 123 LEU A N 5
ATOM 7442 C CA . LEU A 1 87 ? 8.702 6.078 2.323 1.00 0.00 123 LEU A CA 5
ATOM 7443 C C . LEU A 1 87 ? 9.749 5.114 2.871 1.00 0.00 123 LEU A C 5
ATOM 7444 O O . LEU A 1 87 ? 10.940 5.425 2.899 1.00 0.00 123 LEU A O 5
ATOM 7460 N N . LEU A 1 88 ? 9.298 3.942 3.303 1.00 0.00 124 LEU A N 5
ATOM 7461 C CA . LEU A 1 88 ? 10.196 2.930 3.848 1.00 0.00 124 LEU A CA 5
ATOM 7462 C C . LEU A 1 88 ? 10.339 1.754 2.887 1.00 0.00 124 LEU A C 5
ATOM 7463 O O . LEU A 1 88 ? 9.745 1.745 1.809 1.00 0.00 124 LEU A O 5
ATOM 7479 N N . SER A 1 89 ? 11.130 0.763 3.286 1.00 0.00 125 SER A N 5
ATOM 7480 C CA . SER A 1 89 ? 11.353 -0.417 2.459 1.00 0.00 125 SER A CA 5
ATOM 7481 C C . SER A 1 89 ? 10.284 -1.474 2.722 1.00 0.00 125 SER A C 5
ATOM 7482 O O . SER A 1 89 ? 9.551 -1.399 3.708 1.00 0.00 125 SER A O 5
ATOM 7490 N N . TYR A 1 90 ? 10.203 -2.457 1.833 1.00 0.00 126 TYR A N 5
ATOM 7491 C CA . TYR A 1 90 ? 9.223 -3.528 1.966 1.00 0.00 126 TYR A CA 5
ATOM 7492 C C . TYR A 1 90 ? 9.911 -4.873 2.179 1.00 0.00 126 TYR A C 5
ATOM 7493 O O . TYR A 1 90 ? 9.271 -5.860 2.543 1.00 0.00 126 TYR A O 5
ATOM 7511 N N . ILE A 1 91 ? 11.220 -4.903 1.950 1.00 0.00 127 ILE A N 5
ATOM 7512 C CA . ILE A 1 91 ? 11.996 -6.125 2.118 1.00 0.00 127 ILE A CA 5
ATOM 7513 C C . ILE A 1 91 ? 11.588 -6.865 3.387 1.00 0.00 127 ILE A C 5
ATOM 7514 O O . ILE A 1 91 ? 11.173 -8.024 3.354 1.00 0.00 127 ILE A O 5
ATOM 7530 N N . PRO A 1 92 ? 11.706 -6.181 4.535 1.00 0.00 128 PRO A N 5
ATOM 7531 C CA . PRO A 1 92 ? 11.352 -6.753 5.837 1.00 0.00 128 PRO A CA 5
ATOM 7532 C C . PRO A 1 92 ? 9.848 -6.950 5.995 1.00 0.00 128 PRO A C 5
ATOM 7533 O O . PRO A 1 92 ? 9.399 -7.728 6.837 1.00 0.00 128 PRO A O 5
ATOM 7544 N N . TYR A 1 93 ? 9.075 -6.241 5.180 1.00 0.00 129 TYR A N 5
ATOM 7545 C CA . TYR A 1 93 ? 7.621 -6.336 5.231 1.00 0.00 129 TYR A CA 5
ATOM 7546 C C . TYR A 1 93 ? 7.100 -7.289 4.159 1.00 0.00 129 TYR A C 5
ATOM 7547 O O . TYR A 1 93 ? 5.893 -7.481 4.019 1.00 0.00 129 TYR A O 5
ATOM 7565 N N . GLN A 1 94 ? 8.020 -7.882 3.405 1.00 0.00 130 GLN A N 5
ATOM 7566 C CA . GLN A 1 94 ? 7.655 -8.814 2.346 1.00 0.00 130 GLN A CA 5
ATOM 7567 C C . GLN A 1 94 ? 7.010 -10.070 2.924 1.00 0.00 130 GLN A C 5
ATOM 7568 O O . GLN A 1 94 ? 7.382 -10.530 4.004 1.00 0.00 130 GLN A O 5
ATOM 7582 N N . LEU A 1 95 ? 6.042 -10.619 2.199 1.00 0.00 131 LEU A N 5
ATOM 7583 C CA . LEU A 1 95 ? 5.344 -11.822 2.640 1.00 0.00 131 LEU A CA 5
ATOM 7584 C C . LEU A 1 95 ? 5.562 -12.968 1.658 1.00 0.00 131 LEU A C 5
ATOM 7585 O O . LEU A 1 95 ? 5.831 -12.745 0.477 1.00 0.00 131 LEU A O 5
ATOM 7601 N N . TYR A 1 96 ? 5.442 -14.195 2.153 1.00 0.00 132 TYR A N 5
ATOM 7602 C CA . TYR A 1 96 ? 5.625 -15.377 1.319 1.00 0.00 132 TYR A CA 5
ATOM 7603 C C . TYR A 1 96 ? 6.748 -15.162 0.309 1.00 0.00 132 TYR A C 5
ATOM 7604 O O . TYR A 1 96 ? 6.615 -15.501 -0.868 1.00 0.00 132 TYR A O 5
ATOM 7622 N N . THR A 1 97 ? 7.856 -14.595 0.776 1.00 0.00 133 THR A N 5
ATOM 7623 C CA . THR A 1 97 ? 9.003 -14.333 -0.084 1.00 0.00 133 THR A CA 5
ATOM 7624 C C . THR A 1 97 ? 9.247 -15.494 -1.042 1.00 0.00 133 THR A C 5
ATOM 7625 O O . THR A 1 97 ? 9.734 -16.551 -0.641 1.00 0.00 133 THR A O 5
ATOM 7636 N N . GLY A 1 1 ? -19.516 30.231 2.727 1.00 0.00 37 GLY A N 6
ATOM 7637 C CA . GLY A 1 1 ? -18.108 29.927 2.906 1.00 0.00 37 GLY A CA 6
ATOM 7638 C C . GLY A 1 1 ? -17.866 28.461 3.205 1.00 0.00 37 GLY A C 6
ATOM 7639 O O . GLY A 1 1 ? -18.415 27.916 4.163 1.00 0.00 37 GLY A O 6
ATOM 7643 N N . SER A 1 2 ? -17.042 27.819 2.382 1.00 0.00 38 SER A N 6
ATOM 7644 C CA . SER A 1 2 ? -16.733 26.405 2.560 1.00 0.00 38 SER A CA 6
ATOM 7645 C C . SER A 1 2 ? -15.317 26.095 2.086 1.00 0.00 38 SER A C 6
ATOM 7646 O O . SER A 1 2 ? -14.858 26.629 1.076 1.00 0.00 38 SER A O 6
ATOM 7654 N N . SER A 1 3 ? -14.629 25.227 2.821 1.00 0.00 39 SER A N 6
ATOM 7655 C CA . SER A 1 3 ? -13.263 24.848 2.479 1.00 0.00 39 SER A CA 6
ATOM 7656 C C . SER A 1 3 ? -13.059 23.345 2.647 1.00 0.00 39 SER A C 6
ATOM 7657 O O . SER A 1 3 ? -13.784 22.688 3.392 1.00 0.00 39 SER A O 6
ATOM 7665 N N . GLY A 1 4 ? -12.064 22.808 1.946 1.00 0.00 40 GLY A N 6
ATOM 7666 C CA . GLY A 1 4 ? -11.781 21.387 2.031 1.00 0.00 40 GLY A CA 6
ATOM 7667 C C . GLY A 1 4 ? -10.396 21.041 1.520 1.00 0.00 40 GLY A C 6
ATOM 7668 O O . GLY A 1 4 ? -10.233 20.654 0.363 1.00 0.00 40 GLY A O 6
ATOM 7672 N N . SER A 1 5 ? -9.396 21.183 2.384 1.00 0.00 41 SER A N 6
ATOM 7673 C CA . SER A 1 5 ? -8.017 20.887 2.013 1.00 0.00 41 SER A CA 6
ATOM 7674 C C . SER A 1 5 ? -7.716 19.401 2.180 1.00 0.00 41 SER A C 6
ATOM 7675 O O . SER A 1 5 ? -7.951 18.824 3.241 1.00 0.00 41 SER A O 6
ATOM 7683 N N . SER A 1 6 ? -7.195 18.787 1.122 1.00 0.00 42 SER A N 6
ATOM 7684 C CA . SER A 1 6 ? -6.865 17.367 1.149 1.00 0.00 42 SER A CA 6
ATOM 7685 C C . SER A 1 6 ? -5.472 17.143 1.729 1.00 0.00 42 SER A C 6
ATOM 7686 O O . SER A 1 6 ? -5.286 16.330 2.633 1.00 0.00 42 SER A O 6
ATOM 7694 N N . GLY A 1 7 ? -4.494 17.873 1.201 1.00 0.00 43 GLY A N 6
ATOM 7695 C CA . GLY A 1 7 ? -3.129 17.741 1.677 1.00 0.00 43 GLY A CA 6
ATOM 7696 C C . GLY A 1 7 ? -2.108 17.948 0.576 1.00 0.00 43 GLY A C 6
ATOM 7697 O O . GLY A 1 7 ? -1.444 18.983 0.520 1.00 0.00 43 GLY A O 6
ATOM 7701 N N . THR A 1 8 ? -1.979 16.958 -0.303 1.00 0.00 44 THR A N 6
ATOM 7702 C CA . THR A 1 8 ? -1.030 17.035 -1.406 1.00 0.00 44 THR A CA 6
ATOM 7703 C C . THR A 1 8 ? 0.265 17.712 -0.970 1.00 0.00 44 THR A C 6
ATOM 7704 O O . THR A 1 8 ? 0.756 18.621 -1.639 1.00 0.00 44 THR A O 6
ATOM 7715 N N . SER A 1 9 ? 0.814 17.262 0.154 1.00 0.00 45 SER A N 6
ATOM 7716 C CA . SER A 1 9 ? 2.051 17.827 0.680 1.00 0.00 45 SER A CA 6
ATOM 7717 C C . SER A 1 9 ? 3.149 16.770 0.738 1.00 0.00 45 SER A C 6
ATOM 7718 O O . SER A 1 9 ? 4.330 17.092 0.874 1.00 0.00 45 SER A O 6
ATOM 7726 N N . SER A 1 10 ? 2.751 15.506 0.635 1.00 0.00 46 SER A N 6
ATOM 7727 C CA . SER A 1 10 ? 3.700 14.400 0.680 1.00 0.00 46 SER A CA 6
ATOM 7728 C C . SER A 1 10 ? 3.422 13.400 -0.438 1.00 0.00 46 SER A C 6
ATOM 7729 O O . SER A 1 10 ? 2.319 12.864 -0.549 1.00 0.00 46 SER A O 6
ATOM 7737 N N . THR A 1 11 ? 4.432 13.153 -1.267 1.00 0.00 47 THR A N 6
ATOM 7738 C CA . THR A 1 11 ? 4.298 12.219 -2.378 1.00 0.00 47 THR A CA 6
ATOM 7739 C C . THR A 1 11 ? 5.272 11.055 -2.238 1.00 0.00 47 THR A C 6
ATOM 7740 O O . THR A 1 11 ? 5.934 10.668 -3.201 1.00 0.00 47 THR A O 6
ATOM 7751 N N . ILE A 1 12 ? 5.354 10.500 -1.033 1.00 0.00 48 ILE A N 6
ATOM 7752 C CA . ILE A 1 12 ? 6.246 9.378 -0.769 1.00 0.00 48 ILE A CA 6
ATOM 7753 C C . ILE A 1 12 ? 5.750 8.108 -1.454 1.00 0.00 48 ILE A C 6
ATOM 7754 O O . ILE A 1 12 ? 6.541 7.237 -1.816 1.00 0.00 48 ILE A O 6
ATOM 7770 N N . PHE A 1 13 ? 4.437 8.011 -1.629 1.00 0.00 49 PHE A N 6
ATOM 7771 C CA . PHE A 1 13 ? 3.835 6.849 -2.272 1.00 0.00 49 PHE A CA 6
ATOM 7772 C C . PHE A 1 13 ? 3.305 7.207 -3.657 1.00 0.00 49 PHE A C 6
ATOM 7773 O O . PHE A 1 13 ? 2.335 6.618 -4.134 1.00 0.00 49 PHE A O 6
ATOM 7790 N N . SER A 1 14 ? 3.950 8.177 -4.29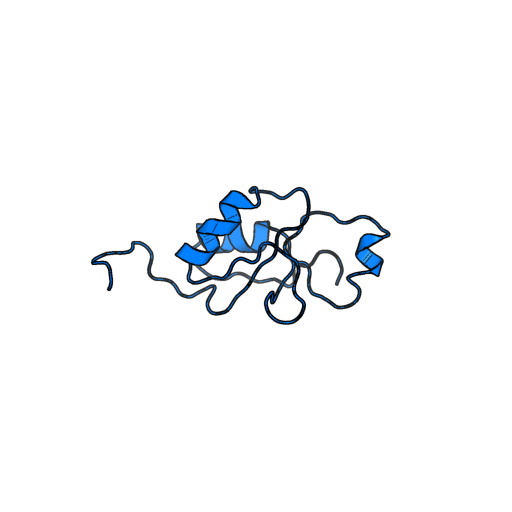8 1.00 0.00 50 SER A N 6
ATOM 7791 C CA . SER A 1 14 ? 3.542 8.617 -5.627 1.00 0.00 50 SER A CA 6
ATOM 7792 C C . SER A 1 14 ? 3.533 7.448 -6.608 1.00 0.00 50 SER A C 6
ATOM 7793 O O . SER A 1 14 ? 4.474 6.658 -6.658 1.00 0.00 50 SER A O 6
ATOM 7801 N N . GLY A 1 15 ? 2.460 7.346 -7.387 1.00 0.00 51 GLY A N 6
ATOM 7802 C CA . GLY A 1 15 ? 2.347 6.271 -8.356 1.00 0.00 51 GLY A CA 6
ATOM 7803 C C . GLY A 1 15 ? 2.435 4.901 -7.715 1.00 0.00 51 GLY A C 6
ATOM 7804 O O . GLY A 1 15 ? 3.074 3.996 -8.251 1.00 0.00 51 GLY A O 6
ATOM 7808 N N . VAL A 1 16 ? 1.792 4.746 -6.562 1.00 0.00 52 VAL A N 6
ATOM 7809 C CA . VAL A 1 16 ? 1.800 3.476 -5.846 1.00 0.00 52 VAL A CA 6
ATOM 7810 C C . VAL A 1 16 ? 0.388 2.925 -5.687 1.00 0.00 52 VAL A C 6
ATOM 7811 O O . VAL A 1 16 ? -0.357 3.345 -4.803 1.00 0.00 52 VAL A O 6
ATOM 7824 N N . ALA A 1 17 ? 0.026 1.982 -6.551 1.00 0.00 53 ALA A N 6
ATOM 7825 C CA . ALA A 1 17 ? -1.296 1.371 -6.506 1.00 0.00 53 ALA A CA 6
ATOM 7826 C C . ALA A 1 17 ? -1.288 0.106 -5.654 1.00 0.00 53 ALA A C 6
ATOM 7827 O O . ALA A 1 17 ? -0.672 -0.896 -6.020 1.00 0.00 53 ALA A O 6
ATOM 7834 N N . ILE A 1 18 ? -1.974 0.159 -4.517 1.00 0.00 54 ILE A N 6
ATOM 7835 C CA . ILE A 1 18 ? -2.045 -0.983 -3.614 1.00 0.00 54 ILE A CA 6
ATOM 7836 C C . ILE A 1 18 ? -3.413 -1.652 -3.681 1.00 0.00 54 ILE A C 6
ATOM 7837 O O . ILE A 1 18 ? -4.427 -0.994 -3.913 1.00 0.00 54 ILE A O 6
ATOM 7853 N N . TYR A 1 19 ? -3.434 -2.964 -3.475 1.00 0.00 55 TYR A N 6
ATOM 7854 C CA . TYR A 1 19 ? -4.678 -3.724 -3.512 1.00 0.00 55 TYR A CA 6
ATOM 7855 C C . TYR A 1 19 ? -4.784 -4.655 -2.309 1.00 0.00 55 TYR A C 6
ATOM 7856 O O . TYR A 1 19 ? -4.135 -5.699 -2.257 1.00 0.00 55 TYR A O 6
ATOM 7874 N N . VAL A 1 20 ? -5.610 -4.269 -1.341 1.00 0.00 56 VAL A N 6
ATOM 7875 C CA . VAL A 1 20 ? -5.804 -5.068 -0.137 1.00 0.00 56 VAL A CA 6
ATOM 7876 C C . VAL A 1 20 ? -6.588 -6.339 -0.443 1.00 0.00 56 VAL A C 6
ATOM 7877 O O . VAL A 1 20 ? -7.659 -6.290 -1.047 1.00 0.00 56 VAL A O 6
ATOM 7890 N N . ASN A 1 21 ? -6.048 -7.477 -0.019 1.00 0.00 57 ASN A N 6
ATOM 7891 C CA . ASN A 1 21 ? -6.697 -8.763 -0.247 1.00 0.00 57 ASN A CA 6
ATOM 7892 C C . ASN A 1 21 ? -7.010 -9.457 1.075 1.00 0.00 57 ASN A C 6
ATOM 7893 O O . ASN A 1 21 ? -6.108 -9.904 1.782 1.00 0.00 57 ASN A O 6
ATOM 7904 N N . GLY A 1 22 ? -8.296 -9.543 1.402 1.00 0.00 58 GLY A N 6
ATOM 7905 C CA . GLY A 1 22 ? -8.705 -10.184 2.639 1.00 0.00 58 GLY A CA 6
ATOM 7906 C C . GLY A 1 22 ? -8.768 -9.214 3.801 1.00 0.00 58 GLY A C 6
ATOM 7907 O O . GLY A 1 22 ? -8.845 -8.001 3.604 1.00 0.00 58 GLY A O 6
ATOM 7911 N N . TYR A 1 23 ? -8.736 -9.748 5.017 1.00 0.00 59 TYR A N 6
ATOM 7912 C CA . TYR A 1 23 ? -8.794 -8.921 6.217 1.00 0.00 59 TYR A CA 6
ATOM 7913 C C . TYR A 1 23 ? -7.408 -8.406 6.591 1.00 0.00 59 TYR A C 6
ATOM 7914 O O . TYR A 1 23 ? -6.410 -9.115 6.454 1.00 0.00 59 TYR A O 6
ATOM 7932 N N . THR A 1 24 ? -7.353 -7.166 7.067 1.00 0.00 60 THR A N 6
ATOM 7933 C CA . THR A 1 24 ? -6.090 -6.554 7.461 1.00 0.00 60 THR A CA 6
ATOM 7934 C C . THR A 1 24 ? -6.314 -5.429 8.465 1.00 0.00 60 THR A C 6
ATOM 7935 O O . THR A 1 24 ? -7.446 -5.160 8.868 1.00 0.00 60 THR A O 6
ATOM 7946 N N . ASP A 1 25 ? -5.229 -4.775 8.866 1.00 0.00 61 ASP A N 6
ATOM 7947 C CA . ASP A 1 25 ? -5.308 -3.677 9.822 1.00 0.00 61 ASP A CA 6
ATOM 7948 C C . ASP A 1 25 ? -4.249 -2.620 9.525 1.00 0.00 61 ASP A C 6
ATOM 7949 O O . ASP A 1 25 ? -3.048 -2.889 9.537 1.00 0.00 61 ASP A O 6
ATOM 7958 N N . PRO A 1 26 ? -4.703 -1.389 9.249 1.00 0.00 62 PRO A N 6
ATOM 7959 C CA . PRO A 1 26 ? -6.131 -1.057 9.230 1.00 0.00 62 PRO A CA 6
ATOM 7960 C C . PRO A 1 26 ? -6.859 -1.695 8.052 1.00 0.00 62 PRO A C 6
ATOM 7961 O O . PRO A 1 26 ? -6.255 -2.403 7.247 1.00 0.00 62 PRO A O 6
ATOM 7972 N N . SER A 1 27 ? -8.160 -1.440 7.958 1.00 0.00 63 SER A N 6
ATOM 7973 C CA . SER A 1 27 ? -8.971 -1.993 6.879 1.00 0.00 63 SER A CA 6
ATOM 7974 C C . SER A 1 27 ? -8.669 -1.292 5.558 1.00 0.00 63 SER A C 6
ATOM 7975 O O . SER A 1 27 ? -8.194 -0.157 5.540 1.00 0.00 63 SER A O 6
ATOM 7983 N N . ALA A 1 28 ? -8.949 -1.977 4.455 1.00 0.00 64 ALA A N 6
ATOM 7984 C CA . ALA A 1 28 ? -8.710 -1.421 3.129 1.00 0.00 64 ALA A CA 6
ATOM 7985 C C . ALA A 1 28 ? -9.292 -0.016 3.009 1.00 0.00 64 ALA A C 6
ATOM 7986 O O . ALA A 1 28 ? -8.664 0.880 2.446 1.00 0.00 64 ALA A O 6
ATOM 7993 N N . GLU A 1 29 ? -10.496 0.168 3.542 1.00 0.00 65 GLU A N 6
ATOM 7994 C CA . GLU A 1 29 ? -11.163 1.464 3.493 1.00 0.00 65 GLU A CA 6
ATOM 7995 C C . GLU A 1 29 ? -10.235 2.572 3.983 1.00 0.00 65 GLU A C 6
ATOM 7996 O O . GLU A 1 29 ? -10.045 3.581 3.304 1.00 0.00 65 GLU A O 6
ATOM 8008 N N . GLU A 1 30 ? -9.659 2.375 5.165 1.00 0.00 66 GLU A N 6
ATOM 8009 C CA . GLU A 1 30 ? -8.752 3.358 5.745 1.00 0.00 66 GLU A CA 6
ATOM 8010 C C . GLU A 1 30 ? -7.559 3.606 4.828 1.00 0.00 66 GLU A C 6
ATOM 8011 O O . GLU A 1 30 ? -7.271 4.745 4.459 1.00 0.00 66 GLU A O 6
ATOM 8023 N N . LEU A 1 31 ? -6.867 2.532 4.463 1.00 0.00 67 LEU A N 6
ATOM 8024 C CA . LEU A 1 31 ? -5.704 2.631 3.588 1.00 0.00 67 LEU A CA 6
ATOM 8025 C C . LEU A 1 31 ? -6.052 3.370 2.301 1.00 0.00 67 LEU A C 6
ATOM 8026 O O . LEU A 1 31 ? -5.255 4.157 1.789 1.00 0.00 67 LEU A O 6
ATOM 8042 N N . ARG A 1 32 ? -7.249 3.114 1.783 1.00 0.00 68 ARG A N 6
ATOM 8043 C CA . ARG A 1 32 ? -7.704 3.756 0.555 1.00 0.00 68 ARG A CA 6
ATOM 8044 C C . ARG A 1 32 ? -7.630 5.276 0.677 1.00 0.00 68 ARG A C 6
ATOM 8045 O O . ARG A 1 32 ? -7.199 5.963 -0.249 1.00 0.00 68 ARG A O 6
ATOM 8066 N N . LYS A 1 33 ? -8.054 5.793 1.825 1.00 0.00 69 LYS A N 6
ATOM 8067 C CA . LYS A 1 33 ? -8.036 7.231 2.069 1.00 0.00 69 LYS A CA 6
ATOM 8068 C C . LYS A 1 33 ? -6.605 7.748 2.166 1.00 0.00 69 LYS A C 6
ATOM 8069 O O . LYS A 1 33 ? -6.240 8.722 1.506 1.00 0.00 69 LYS A O 6
ATOM 8088 N N . LEU A 1 34 ? -5.798 7.091 2.992 1.00 0.00 70 LEU A N 6
ATOM 8089 C CA . LEU A 1 34 ? -4.405 7.484 3.174 1.00 0.00 70 LEU A CA 6
ATOM 8090 C C . LEU A 1 34 ? -3.697 7.622 1.830 1.00 0.00 70 LEU A C 6
ATOM 8091 O O . LEU A 1 34 ? -3.190 8.691 1.492 1.00 0.00 70 LEU A O 6
ATOM 8107 N N . MET A 1 35 ? -3.670 6.535 1.067 1.00 0.00 71 MET A N 6
ATOM 8108 C CA . MET A 1 35 ? -3.028 6.536 -0.243 1.00 0.00 71 MET A CA 6
ATOM 8109 C C . MET A 1 35 ? -3.503 7.720 -1.080 1.00 0.00 71 MET A C 6
ATOM 8110 O O . MET A 1 35 ? -2.715 8.592 -1.442 1.00 0.00 71 MET A O 6
ATOM 8124 N N . MET A 1 36 ? -4.797 7.742 -1.384 1.00 0.00 72 MET A N 6
ATOM 8125 C CA . MET A 1 36 ? -5.376 8.820 -2.177 1.00 0.00 72 MET A CA 6
ATOM 8126 C C . MET A 1 36 ? -5.022 10.181 -1.587 1.00 0.00 72 MET A C 6
ATOM 8127 O O . MET A 1 36 ? -4.312 10.972 -2.209 1.00 0.00 72 MET A O 6
ATOM 8141 N N . LEU A 1 37 ? -5.520 10.448 -0.385 1.00 0.00 73 LEU A N 6
ATOM 8142 C CA . LEU A 1 37 ? -5.255 11.714 0.289 1.00 0.00 73 LEU A CA 6
ATOM 8143 C C . LEU A 1 37 ? -3.783 12.095 0.174 1.00 0.00 73 LEU A C 6
ATOM 8144 O O . LEU A 1 37 ? -3.447 13.261 -0.040 1.00 0.00 73 LEU A O 6
ATOM 8160 N N . HIS A 1 38 ? -2.908 11.105 0.315 1.00 0.00 74 HIS A N 6
ATOM 8161 C CA . HIS A 1 38 ? -1.471 11.336 0.224 1.00 0.00 74 HIS A CA 6
ATOM 8162 C C . HIS A 1 38 ? -1.042 11.528 -1.227 1.00 0.00 74 HIS A C 6
ATOM 8163 O O . HIS A 1 38 ? -0.028 12.167 -1.506 1.00 0.00 74 HIS A O 6
ATOM 8177 N N . GLY A 1 39 ? -1.821 10.970 -2.149 1.00 0.00 75 GLY A N 6
ATOM 8178 C CA . GLY A 1 39 ? -1.505 11.091 -3.560 1.00 0.00 75 GLY A CA 6
ATOM 8179 C C . GLY A 1 39 ? -1.541 9.757 -4.279 1.00 0.00 75 GLY A C 6
ATOM 8180 O O . GLY A 1 39 ? -1.757 9.701 -5.488 1.00 0.00 75 GLY A O 6
ATOM 8184 N N . GLY A 1 40 ? -1.326 8.678 -3.532 1.00 0.00 76 GLY A N 6
ATOM 8185 C CA . GLY A 1 40 ? -1.338 7.353 -4.123 1.00 0.00 76 GLY A CA 6
ATOM 8186 C C . GLY A 1 40 ? -2.697 6.977 -4.678 1.00 0.00 76 GLY A C 6
ATOM 8187 O O . GLY A 1 40 ? -3.604 7.807 -4.730 1.00 0.00 76 GLY A O 6
ATOM 8191 N N . GLN A 1 41 ? -2.837 5.723 -5.097 1.00 0.00 77 GLN A N 6
ATOM 8192 C CA . GLN A 1 41 ? -4.096 5.241 -5.654 1.00 0.00 77 GLN A CA 6
ATOM 8193 C C . GLN A 1 41 ? -4.493 3.909 -5.027 1.00 0.00 77 GLN A C 6
ATOM 8194 O O . GLN A 1 41 ? -3.747 3.339 -4.230 1.00 0.00 77 GLN A O 6
ATOM 8208 N N . TYR A 1 42 ? -5.673 3.418 -5.391 1.00 0.00 78 TYR A N 6
ATOM 8209 C CA . TYR A 1 42 ? -6.171 2.154 -4.862 1.00 0.00 78 TYR A CA 6
ATOM 8210 C C . TYR A 1 42 ? -7.085 1.464 -5.870 1.00 0.00 78 TYR A C 6
ATOM 8211 O O . TYR A 1 42 ? -8.176 1.949 -6.171 1.00 0.00 78 TYR A O 6
ATOM 8229 N N . HIS A 1 43 ? -6.630 0.327 -6.388 1.00 0.00 79 HIS A N 6
ATOM 8230 C CA . HIS A 1 43 ? -7.406 -0.433 -7.362 1.00 0.00 79 HIS A CA 6
ATOM 8231 C C . HIS A 1 43 ? -8.323 -1.433 -6.665 1.00 0.00 79 HIS A C 6
ATOM 8232 O O . HIS A 1 43 ? -7.862 -2.432 -6.111 1.00 0.00 79 HIS A O 6
ATOM 8246 N N . VAL A 1 44 ? -9.623 -1.158 -6.696 1.00 0.00 80 VAL A N 6
ATOM 8247 C CA . VAL A 1 44 ? -10.605 -2.034 -6.068 1.00 0.00 80 VAL A CA 6
ATOM 8248 C C . VAL A 1 44 ? -10.471 -3.465 -6.577 1.00 0.00 80 VAL A C 6
ATOM 8249 O O . VAL A 1 44 ? -10.524 -4.419 -5.801 1.00 0.00 80 VAL A O 6
ATOM 8262 N N . TYR A 1 45 ? -10.296 -3.607 -7.886 1.00 0.00 81 TYR A N 6
ATOM 8263 C CA . TYR A 1 45 ? -10.155 -4.922 -8.500 1.00 0.00 81 TYR A CA 6
ATOM 8264 C C . TYR A 1 45 ? -8.686 -5.262 -8.730 1.00 0.00 81 TYR A C 6
ATOM 8265 O O . TYR A 1 45 ? -7.934 -4.467 -9.294 1.00 0.00 81 TYR A O 6
ATOM 8283 N N . TYR A 1 46 ? -8.284 -6.449 -8.290 1.00 0.00 82 TYR A N 6
ATOM 8284 C CA . TYR A 1 46 ? -6.905 -6.895 -8.445 1.00 0.00 82 TYR A CA 6
ATOM 8285 C C . TYR A 1 46 ? -6.406 -6.638 -9.864 1.00 0.00 82 TYR A C 6
ATOM 8286 O O . TYR A 1 46 ? -7.140 -6.820 -10.835 1.00 0.00 82 TYR A O 6
ATOM 8304 N N . SER A 1 47 ? -5.151 -6.214 -9.975 1.00 0.00 83 SER A N 6
ATOM 8305 C CA . SER A 1 47 ? -4.552 -5.929 -11.274 1.00 0.00 83 SER A CA 6
ATOM 8306 C C . SER A 1 47 ? -3.118 -6.445 -11.336 1.00 0.00 83 SER A C 6
ATOM 8307 O O . SER A 1 47 ? -2.384 -6.391 -10.349 1.00 0.00 83 SER A O 6
ATOM 8315 N N . ARG A 1 48 ? -2.726 -6.946 -12.503 1.00 0.00 84 ARG A N 6
ATOM 8316 C CA . ARG A 1 48 ? -1.381 -7.473 -12.696 1.00 0.00 84 ARG A CA 6
ATOM 8317 C C . ARG A 1 48 ? -0.443 -6.391 -13.222 1.00 0.00 84 ARG A C 6
ATOM 8318 O O . ARG A 1 48 ? 0.756 -6.405 -12.943 1.00 0.00 84 ARG A O 6
ATOM 8339 N N . SER A 1 49 ? -0.997 -5.454 -13.985 1.00 0.00 85 SER A N 6
ATOM 8340 C CA . SER A 1 49 ? -0.210 -4.367 -14.555 1.00 0.00 85 SER A CA 6
ATOM 8341 C C . SER A 1 49 ? -0.437 -3.070 -13.783 1.00 0.00 85 SER A C 6
ATOM 8342 O O . SER A 1 49 ? 0.511 -2.435 -13.320 1.00 0.00 85 SER A O 6
ATOM 8350 N N . LYS A 1 50 ? -1.701 -2.683 -13.649 1.00 0.00 86 LYS A N 6
ATOM 8351 C CA . LYS A 1 50 ? -2.055 -1.463 -12.934 1.00 0.00 86 LYS A CA 6
ATOM 8352 C C . LYS A 1 50 ? -1.457 -1.462 -11.531 1.00 0.00 86 LYS A C 6
ATOM 8353 O O . LYS A 1 50 ? -0.655 -0.593 -11.187 1.00 0.00 86 LYS A O 6
ATOM 8372 N N . THR A 1 51 ? -1.852 -2.442 -10.723 1.00 0.00 87 THR A N 6
ATOM 8373 C CA . THR A 1 51 ? -1.354 -2.554 -9.358 1.00 0.00 87 THR A CA 6
ATOM 8374 C C . THR A 1 51 ? 0.133 -2.887 -9.340 1.00 0.00 87 THR A C 6
ATOM 8375 O O . THR A 1 51 ? 0.618 -3.657 -10.170 1.00 0.00 87 THR A O 6
ATOM 8386 N N . THR A 1 52 ? 0.854 -2.304 -8.388 1.00 0.00 88 THR A N 6
ATOM 8387 C CA . THR A 1 52 ? 2.287 -2.539 -8.262 1.00 0.00 88 THR A CA 6
ATOM 8388 C C . THR A 1 52 ? 2.585 -3.539 -7.150 1.00 0.00 88 THR A C 6
ATOM 8389 O O . THR A 1 52 ? 3.473 -4.382 -7.280 1.00 0.00 88 THR A O 6
ATOM 8400 N N . HIS A 1 53 ? 1.836 -3.440 -6.056 1.00 0.00 89 HIS A N 6
ATOM 8401 C CA . HIS A 1 53 ? 2.020 -4.337 -4.920 1.00 0.00 89 HIS A CA 6
ATOM 8402 C C . HIS A 1 53 ? 0.677 -4.856 -4.416 1.00 0.00 89 HIS A C 6
ATOM 8403 O O . HIS A 1 53 ? -0.374 -4.298 -4.733 1.00 0.00 89 HIS A O 6
ATOM 8417 N N . ILE A 1 54 ? 0.719 -5.926 -3.630 1.00 0.00 90 ILE A N 6
ATOM 8418 C CA . ILE A 1 54 ? -0.494 -6.520 -3.082 1.00 0.00 90 ILE A CA 6
ATOM 8419 C C . ILE A 1 54 ? -0.456 -6.542 -1.558 1.00 0.00 90 ILE A C 6
ATOM 8420 O O . ILE A 1 54 ? 0.233 -7.366 -0.956 1.00 0.00 90 ILE A O 6
ATOM 8436 N N . ILE A 1 55 ? -1.201 -5.632 -0.939 1.00 0.00 91 ILE A N 6
ATOM 8437 C CA . ILE A 1 55 ? -1.254 -5.549 0.515 1.00 0.00 91 ILE A CA 6
ATOM 8438 C C . ILE A 1 55 ? -2.111 -6.667 1.099 1.00 0.00 91 ILE A C 6
ATOM 8439 O O . ILE A 1 55 ? -3.275 -6.827 0.732 1.00 0.00 91 ILE A O 6
ATOM 8455 N N . ALA A 1 56 ? -1.527 -7.438 2.010 1.00 0.00 92 ALA A N 6
ATOM 8456 C CA . ALA A 1 56 ? -2.238 -8.539 2.648 1.00 0.00 92 ALA A CA 6
ATOM 8457 C C . ALA A 1 56 ? -1.460 -9.074 3.846 1.00 0.00 92 ALA A C 6
ATOM 8458 O O . ALA A 1 56 ? -0.263 -9.346 3.751 1.00 0.00 92 ALA A O 6
ATOM 8465 N N . THR A 1 57 ? -2.148 -9.224 4.973 1.00 0.00 93 THR A N 6
ATOM 8466 C CA . THR A 1 57 ? -1.521 -9.725 6.190 1.00 0.00 93 THR A CA 6
ATOM 8467 C C . THR A 1 57 ? -1.075 -11.173 6.023 1.00 0.00 93 THR A C 6
ATOM 8468 O O . THR A 1 57 ? 0.096 -11.497 6.211 1.00 0.00 93 THR A O 6
ATOM 8479 N N . ASN A 1 58 ? -2.018 -12.040 5.668 1.00 0.00 94 ASN A N 6
ATOM 8480 C CA . ASN A 1 58 ? -1.721 -13.455 5.475 1.00 0.00 94 ASN A CA 6
ATOM 8481 C C . ASN A 1 58 ? -2.652 -14.069 4.433 1.00 0.00 94 ASN A C 6
ATOM 8482 O O . ASN A 1 58 ? -3.836 -13.736 4.370 1.00 0.00 94 ASN A O 6
ATOM 8493 N N . LEU A 1 59 ? -2.108 -14.967 3.619 1.00 0.00 95 LEU A N 6
ATOM 8494 C CA . LEU A 1 59 ? -2.890 -15.629 2.580 1.00 0.00 95 LEU A CA 6
ATOM 8495 C C . LEU A 1 59 ? -2.733 -17.144 2.662 1.00 0.00 95 LEU A C 6
ATOM 8496 O O . LEU A 1 59 ? -1.680 -17.664 3.032 1.00 0.00 95 LEU A O 6
ATOM 8512 N N . PRO A 1 60 ? -3.804 -17.870 2.309 1.00 0.00 96 PRO A N 6
ATOM 8513 C CA . PRO A 1 60 ? -3.809 -19.335 2.332 1.00 0.00 96 PRO A CA 6
ATOM 8514 C C . PRO A 1 60 ? -2.921 -19.936 1.247 1.00 0.00 96 PRO A C 6
ATOM 8515 O O . PRO A 1 60 ? -2.511 -19.245 0.315 1.00 0.00 96 PRO A O 6
ATOM 8526 N N . ASN A 1 61 ? -2.629 -21.226 1.374 1.00 0.00 97 ASN A N 6
ATOM 8527 C CA . ASN A 1 61 ? -1.789 -21.919 0.404 1.00 0.00 97 ASN A CA 6
ATOM 8528 C C . ASN A 1 61 ? -2.293 -21.685 -1.017 1.00 0.00 97 ASN A C 6
ATOM 8529 O O . ASN A 1 61 ? -1.530 -21.296 -1.901 1.00 0.00 97 ASN A O 6
ATOM 8540 N N . ALA A 1 62 ? -3.584 -21.923 -1.228 1.00 0.00 98 ALA A N 6
ATOM 8541 C CA . ALA A 1 62 ? -4.190 -21.736 -2.540 1.00 0.00 98 ALA A CA 6
ATOM 8542 C C . ALA A 1 62 ? -3.888 -20.347 -3.092 1.00 0.00 98 ALA A C 6
ATOM 8543 O O . ALA A 1 62 ? -3.531 -20.195 -4.261 1.00 0.00 98 ALA A O 6
ATOM 8550 N N . LYS A 1 63 ? -4.032 -19.334 -2.244 1.00 0.00 99 LYS A N 6
ATOM 8551 C CA . LYS A 1 63 ? -3.774 -17.956 -2.645 1.00 0.00 99 LYS A CA 6
ATOM 8552 C C . LYS A 1 63 ? -2.281 -17.721 -2.853 1.00 0.00 99 LYS A C 6
ATOM 8553 O O . LYS A 1 63 ? -1.880 -16.945 -3.721 1.00 0.00 99 LYS A O 6
ATOM 8572 N N . ILE A 1 64 ? -1.463 -18.396 -2.052 1.00 0.00 100 ILE A N 6
ATOM 8573 C CA . ILE A 1 64 ? -0.015 -18.262 -2.151 1.00 0.00 100 ILE A CA 6
ATOM 8574 C C . ILE A 1 64 ? 0.501 -18.833 -3.467 1.00 0.00 100 ILE A C 6
ATOM 8575 O O . ILE A 1 64 ? 1.316 -18.212 -4.150 1.00 0.00 100 ILE A O 6
ATOM 8591 N N . LYS A 1 65 ? 0.021 -20.021 -3.819 1.00 0.00 101 LYS A N 6
ATOM 8592 C CA . LYS A 1 65 ? 0.431 -20.677 -5.055 1.00 0.00 101 LYS A CA 6
ATOM 8593 C C . LYS A 1 65 ? 0.010 -19.858 -6.271 1.00 0.00 101 LYS A C 6
ATOM 8594 O O . LYS A 1 65 ? 0.734 -19.789 -7.264 1.00 0.00 101 LYS A O 6
ATOM 8613 N N . GLU A 1 66 ? -1.162 -19.238 -6.184 1.00 0.00 102 GLU A N 6
ATOM 8614 C CA . GLU A 1 66 ? -1.677 -18.423 -7.278 1.00 0.00 102 GLU A CA 6
ATOM 8615 C C . GLU A 1 66 ? -1.074 -17.021 -7.244 1.00 0.00 102 GLU A C 6
ATOM 8616 O O . GLU A 1 66 ? -0.972 -16.351 -8.272 1.00 0.00 102 GLU A O 6
ATOM 8628 N N . LEU A 1 67 ? -0.675 -16.585 -6.054 1.00 0.00 103 LEU A N 6
ATOM 8629 C CA . LEU A 1 67 ? -0.081 -15.263 -5.884 1.00 0.00 103 LEU A CA 6
ATOM 8630 C C . LEU A 1 67 ? 1.442 -15.345 -5.895 1.00 0.00 103 LEU A C 6
ATOM 8631 O O . LEU A 1 67 ? 2.119 -14.600 -5.186 1.00 0.00 103 LEU A O 6
ATOM 8647 N N . LYS A 1 68 ? 1.975 -16.253 -6.705 1.00 0.00 104 LYS A N 6
ATOM 8648 C CA . LYS A 1 68 ? 3.418 -16.430 -6.812 1.00 0.00 104 LYS A CA 6
ATOM 8649 C C . LYS A 1 68 ? 4.029 -15.381 -7.735 1.00 0.00 104 LYS A C 6
ATOM 8650 O O . LYS A 1 68 ? 3.475 -15.070 -8.789 1.00 0.00 104 LYS A O 6
ATOM 8669 N N . GLY A 1 69 ? 5.175 -14.840 -7.333 1.00 0.00 105 GLY A N 6
ATOM 8670 C CA . GLY A 1 69 ? 5.842 -13.832 -8.137 1.00 0.00 105 GLY A CA 6
ATOM 8671 C C . GLY A 1 69 ? 5.527 -12.422 -7.678 1.00 0.00 105 GLY A C 6
ATOM 8672 O O . GLY A 1 69 ? 6.432 -11.619 -7.457 1.00 0.00 105 GLY A O 6
ATOM 8676 N N . GLU A 1 70 ? 4.240 -12.121 -7.536 1.00 0.00 106 GLU A N 6
ATOM 8677 C CA . GLU A 1 70 ? 3.809 -10.797 -7.103 1.00 0.00 106 GLU A CA 6
ATOM 8678 C C . GLU A 1 70 ? 4.536 -10.379 -5.828 1.00 0.00 106 GLU A C 6
ATOM 8679 O O . GLU A 1 70 ? 5.376 -11.113 -5.309 1.00 0.00 106 GLU A O 6
ATOM 8691 N N . LYS A 1 71 ? 4.205 -9.193 -5.328 1.00 0.00 107 LYS A N 6
ATOM 8692 C CA . LYS A 1 71 ? 4.824 -8.675 -4.114 1.00 0.00 107 LYS A CA 6
ATOM 8693 C C . LYS A 1 71 ? 3.792 -8.516 -3.002 1.00 0.00 107 LYS A C 6
ATOM 8694 O O . LYS A 1 71 ? 3.004 -7.570 -3.004 1.00 0.00 107 LYS A O 6
ATOM 8713 N N . VAL A 1 72 ? 3.802 -9.447 -2.053 1.00 0.00 108 VAL A N 6
ATOM 8714 C CA . VAL A 1 72 ? 2.868 -9.408 -0.934 1.00 0.00 108 VAL A CA 6
ATOM 8715 C C . VAL A 1 72 ? 3.456 -8.642 0.246 1.00 0.00 108 VAL A C 6
ATOM 8716 O O . VAL A 1 72 ? 4.160 -9.213 1.080 1.00 0.00 108 VAL A O 6
ATOM 8729 N N . ILE A 1 73 ? 3.162 -7.348 0.310 1.00 0.00 109 ILE A N 6
ATOM 8730 C CA . ILE A 1 73 ? 3.660 -6.505 1.390 1.00 0.00 109 ILE A CA 6
ATOM 8731 C C . ILE A 1 73 ? 2.614 -6.341 2.487 1.00 0.00 109 ILE A C 6
ATOM 8732 O O . ILE A 1 73 ? 1.417 -6.265 2.211 1.00 0.00 109 ILE A O 6
ATOM 8748 N N . ARG A 1 74 ? 3.075 -6.286 3.732 1.00 0.00 110 ARG A N 6
ATOM 8749 C CA . ARG A 1 74 ? 2.179 -6.131 4.872 1.00 0.00 110 ARG A CA 6
ATOM 8750 C C . ARG A 1 74 ? 1.655 -4.700 4.960 1.00 0.00 110 ARG A C 6
ATOM 8751 O O . ARG A 1 74 ? 2.289 -3.751 4.499 1.00 0.00 110 ARG A O 6
ATOM 8772 N N . PRO A 1 75 ? 0.469 -4.541 5.566 1.00 0.00 111 PRO A N 6
ATOM 8773 C CA . PRO A 1 75 ? -0.167 -3.230 5.729 1.00 0.00 111 PRO A CA 6
ATOM 8774 C C . PRO A 1 75 ? 0.573 -2.347 6.729 1.00 0.00 111 PRO A C 6
ATOM 8775 O O . PRO A 1 75 ? 0.172 -1.212 6.984 1.00 0.00 111 PRO A O 6
ATOM 8786 N N . GLU A 1 76 ? 1.655 -2.876 7.292 1.00 0.00 112 GLU A N 6
ATOM 8787 C CA . GLU A 1 76 ? 2.450 -2.135 8.264 1.00 0.00 112 GLU A CA 6
ATOM 8788 C C . GLU A 1 76 ? 3.495 -1.269 7.565 1.00 0.00 112 GLU A C 6
ATOM 8789 O O . GLU A 1 76 ? 3.874 -0.211 8.066 1.00 0.00 112 GLU A O 6
ATOM 8801 N N . TRP A 1 77 ? 3.955 -1.727 6.407 1.00 0.00 113 TRP A N 6
ATOM 8802 C CA . TRP A 1 77 ? 4.956 -0.995 5.639 1.00 0.00 113 TRP A CA 6
ATOM 8803 C C . TRP A 1 77 ? 4.462 0.407 5.298 1.00 0.00 113 TRP A C 6
ATOM 8804 O O . TRP A 1 77 ? 5.225 1.372 5.348 1.00 0.00 113 TRP A O 6
ATOM 8825 N N . ILE A 1 78 ? 3.184 0.511 4.951 1.00 0.00 114 ILE A N 6
ATOM 8826 C CA . ILE A 1 78 ? 2.590 1.796 4.603 1.00 0.00 114 ILE A CA 6
ATOM 8827 C C . ILE A 1 78 ? 2.187 2.572 5.852 1.00 0.00 114 ILE A C 6
ATOM 8828 O O . ILE A 1 78 ? 2.538 3.742 6.010 1.00 0.00 114 ILE A O 6
ATOM 8844 N N . VAL A 1 79 ? 1.450 1.913 6.740 1.00 0.00 115 VAL A N 6
ATOM 8845 C CA . VAL A 1 79 ? 1.001 2.539 7.978 1.00 0.00 115 VAL A CA 6
ATOM 8846 C C . VAL A 1 79 ? 2.173 3.142 8.744 1.00 0.00 115 VAL A C 6
ATOM 8847 O O . VAL A 1 79 ? 2.053 4.213 9.339 1.00 0.00 115 VAL A O 6
ATOM 8860 N N . GLU A 1 80 ? 3.306 2.448 8.724 1.00 0.00 116 GLU A N 6
ATOM 8861 C CA . GLU A 1 80 ? 4.501 2.915 9.418 1.00 0.00 116 GLU A CA 6
ATOM 8862 C C . GLU A 1 80 ? 5.188 4.026 8.629 1.00 0.00 116 GLU A C 6
ATOM 8863 O O . GLU A 1 80 ? 5.749 4.957 9.207 1.00 0.00 116 GLU A O 6
ATOM 8875 N N . SER A 1 81 ? 5.141 3.919 7.305 1.00 0.00 117 SER A N 6
ATOM 8876 C CA . SER A 1 81 ? 5.763 4.911 6.436 1.00 0.00 117 SER A CA 6
ATOM 8877 C C . SER A 1 81 ? 5.109 6.278 6.616 1.00 0.00 117 SER A C 6
ATOM 8878 O O . SER A 1 81 ? 5.787 7.305 6.636 1.00 0.00 117 SER A O 6
ATOM 8886 N N . ILE A 1 82 ? 3.786 6.281 6.746 1.00 0.00 118 ILE A N 6
ATOM 8887 C CA . ILE A 1 82 ? 3.040 7.520 6.925 1.00 0.00 118 ILE A CA 6
ATOM 8888 C C . ILE A 1 82 ? 3.328 8.143 8.287 1.00 0.00 118 ILE A C 6
ATOM 8889 O O . ILE A 1 82 ? 3.714 9.309 8.379 1.00 0.00 118 ILE A O 6
ATOM 8905 N N . LYS A 1 83 ? 3.140 7.359 9.342 1.00 0.00 119 LYS A N 6
ATOM 8906 C CA . LYS A 1 83 ? 3.382 7.831 10.700 1.00 0.00 119 LYS A CA 6
ATOM 8907 C C . LYS A 1 83 ? 4.778 8.434 10.826 1.00 0.00 119 LYS A C 6
ATOM 8908 O O . LYS A 1 83 ? 4.958 9.483 11.443 1.00 0.00 119 LYS A O 6
ATOM 8927 N N . ALA A 1 84 ? 5.762 7.764 10.235 1.00 0.00 120 ALA A N 6
ATOM 8928 C CA . ALA A 1 84 ? 7.141 8.236 10.278 1.00 0.00 120 ALA A CA 6
ATOM 8929 C C . ALA A 1 84 ? 7.323 9.478 9.412 1.00 0.00 120 ALA A C 6
ATOM 8930 O O . ALA A 1 84 ? 8.131 10.351 9.725 1.00 0.00 120 ALA A O 6
ATOM 8937 N N . GLY A 1 85 ? 6.567 9.549 8.321 1.00 0.00 121 GLY A N 6
ATOM 8938 C CA . GLY A 1 85 ? 6.662 10.688 7.427 1.00 0.00 121 GLY A CA 6
ATOM 8939 C C . GLY A 1 85 ? 7.640 10.455 6.293 1.00 0.00 121 GLY A C 6
ATOM 8940 O O . GLY A 1 85 ? 8.228 11.401 5.767 1.00 0.00 121 GLY A O 6
ATOM 8944 N N . ARG A 1 86 ? 7.817 9.193 5.916 1.00 0.00 122 ARG A N 6
ATOM 8945 C CA . ARG A 1 86 ? 8.734 8.839 4.839 1.00 0.00 122 ARG A CA 6
ATOM 8946 C C . ARG A 1 86 ? 8.529 7.391 4.405 1.00 0.00 122 ARG A C 6
ATOM 8947 O O . ARG A 1 86 ? 7.757 6.651 5.017 1.00 0.00 122 ARG A O 6
ATOM 8968 N N . LEU A 1 87 ? 9.225 6.992 3.346 1.00 0.00 123 LEU A N 6
ATOM 8969 C CA . LEU A 1 87 ? 9.119 5.632 2.829 1.00 0.00 123 LEU A CA 6
ATOM 8970 C C . LEU A 1 87 ? 10.099 4.703 3.538 1.00 0.00 123 LEU A C 6
ATOM 8971 O O . LEU A 1 87 ? 11.293 4.993 3.628 1.00 0.00 123 LEU A O 6
ATOM 8987 N N . LEU A 1 88 ? 9.588 3.583 4.037 1.00 0.00 124 LEU A N 6
ATOM 8988 C CA . LEU A 1 88 ? 10.418 2.608 4.737 1.00 0.00 124 LEU A CA 6
ATOM 8989 C C . LEU A 1 88 ? 10.708 1.403 3.849 1.00 0.00 124 LEU A C 6
ATOM 8990 O O . LEU A 1 88 ? 10.222 1.318 2.721 1.00 0.00 124 LEU A O 6
ATOM 9006 N N . SER A 1 89 ? 11.502 0.470 4.366 1.00 0.00 125 SER A N 6
ATOM 9007 C CA . SER A 1 89 ? 11.858 -0.731 3.619 1.00 0.00 125 SER A CA 6
ATOM 9008 C C . SER A 1 89 ? 10.636 -1.620 3.406 1.00 0.00 125 SER A C 6
ATOM 9009 O O . SER A 1 89 ? 9.708 -1.623 4.215 1.00 0.00 125 SER A O 6
ATOM 9017 N N . TYR A 1 90 ? 10.644 -2.372 2.311 1.00 0.00 126 TYR A N 6
ATOM 9018 C CA . TYR A 1 90 ? 9.537 -3.264 1.989 1.00 0.00 126 TYR A CA 6
ATOM 9019 C C . TYR A 1 90 ? 10.004 -4.715 1.933 1.00 0.00 126 TYR A C 6
ATOM 9020 O O . TYR A 1 90 ? 9.197 -5.642 2.005 1.00 0.00 126 TYR A O 6
ATOM 9038 N N . ILE A 1 91 ? 11.313 -4.904 1.806 1.00 0.00 127 ILE A N 6
ATOM 9039 C CA . ILE A 1 91 ? 11.890 -6.241 1.742 1.00 0.00 127 ILE A CA 6
ATOM 9040 C C . ILE A 1 91 ? 11.456 -7.084 2.936 1.00 0.00 127 ILE A C 6
ATOM 9041 O O . ILE A 1 91 ? 10.848 -8.145 2.791 1.00 0.00 127 ILE A O 6
ATOM 9057 N N . PRO A 1 92 ? 11.772 -6.602 4.147 1.00 0.00 128 PRO A N 6
ATOM 9058 C CA . PRO A 1 92 ? 11.422 -7.294 5.391 1.00 0.00 128 PRO A CA 6
ATOM 9059 C C . PRO A 1 92 ? 9.923 -7.270 5.666 1.00 0.00 128 PRO A C 6
ATOM 9060 O O . PRO A 1 92 ? 9.463 -7.761 6.697 1.00 0.00 128 PRO A O 6
ATOM 9071 N N . TYR A 1 93 ? 9.165 -6.697 4.737 1.00 0.00 129 TYR A N 6
ATOM 9072 C CA . TYR A 1 93 ? 7.717 -6.608 4.881 1.00 0.00 129 TYR A CA 6
ATOM 9073 C C . TYR A 1 93 ? 7.014 -7.552 3.909 1.00 0.00 129 TYR A C 6
ATOM 9074 O O . TYR A 1 93 ? 5.827 -7.840 4.057 1.00 0.00 129 TYR A O 6
ATOM 9092 N N . GLN A 1 94 ? 7.758 -8.029 2.916 1.00 0.00 130 GLN A N 6
ATOM 9093 C CA . GLN A 1 94 ? 7.207 -8.939 1.919 1.00 0.00 130 GLN A CA 6
ATOM 9094 C C . GLN A 1 94 ? 6.691 -10.216 2.575 1.00 0.00 130 GLN A C 6
ATOM 9095 O O . GLN A 1 94 ? 7.130 -10.589 3.664 1.00 0.00 130 GLN A O 6
ATOM 9109 N N . LEU A 1 95 ? 5.756 -10.883 1.906 1.00 0.00 131 LEU A N 6
ATOM 9110 C CA . LEU A 1 95 ? 5.180 -12.119 2.424 1.00 0.00 131 LEU A CA 6
ATOM 9111 C C . LEU A 1 95 ? 5.250 -13.231 1.382 1.00 0.00 131 LEU A C 6
ATOM 9112 O O . LEU A 1 95 ? 5.018 -12.999 0.195 1.00 0.00 131 LEU A O 6
ATOM 9128 N N . TYR A 1 96 ? 5.571 -14.438 1.834 1.00 0.00 132 TYR A N 6
ATOM 9129 C CA . TYR A 1 96 ? 5.672 -15.586 0.941 1.00 0.00 132 TYR A CA 6
ATOM 9130 C C . TYR A 1 96 ? 6.578 -15.275 -0.246 1.00 0.00 132 TYR A C 6
ATOM 9131 O O . TYR A 1 96 ? 6.245 -15.575 -1.393 1.00 0.00 132 TYR A O 6
ATOM 9149 N N . THR A 1 97 ? 7.728 -14.671 0.038 1.00 0.00 133 THR A N 6
ATOM 9150 C CA . THR A 1 97 ? 8.683 -14.317 -1.005 1.00 0.00 133 THR A CA 6
ATOM 9151 C C . THR A 1 97 ? 10.034 -14.980 -0.760 1.00 0.00 133 THR A C 6
ATOM 9152 O O . THR A 1 97 ? 10.772 -15.274 -1.701 1.00 0.00 133 THR A O 6
ATOM 9163 N N . GLY A 1 1 ? -21.560 21.786 4.273 1.00 0.00 37 GLY A N 7
ATOM 9164 C CA . GLY A 1 1 ? -20.327 21.661 5.028 1.00 0.00 37 GLY A CA 7
ATOM 9165 C C . GLY A 1 1 ? -19.212 21.030 4.217 1.00 0.00 37 GLY A C 7
ATOM 9166 O O . GLY A 1 1 ? -19.302 19.867 3.825 1.00 0.00 37 GLY A O 7
ATOM 9170 N N . SER A 1 2 ? -18.158 21.799 3.964 1.00 0.00 38 SER A N 7
ATOM 9171 C CA . SER A 1 2 ? -17.023 21.311 3.190 1.00 0.00 38 SER A CA 7
ATOM 9172 C C . SER A 1 2 ? -15.708 21.813 3.777 1.00 0.00 38 SER A C 7
ATOM 9173 O O . SER A 1 2 ? -15.469 23.018 3.852 1.00 0.00 38 SER A O 7
ATOM 9181 N N . SER A 1 3 ? -14.858 20.880 4.193 1.00 0.00 39 SER A N 7
ATOM 9182 C CA . SER A 1 3 ? -13.568 21.226 4.778 1.00 0.00 39 SER A CA 7
ATOM 9183 C C . SER A 1 3 ? -12.879 22.319 3.966 1.00 0.00 39 SER A C 7
ATOM 9184 O O . SER A 1 3 ? -12.516 22.113 2.809 1.00 0.00 39 SER A O 7
ATOM 9192 N N . GLY A 1 4 ? -12.704 23.484 4.582 1.00 0.00 40 GLY A N 7
ATOM 9193 C CA . GLY A 1 4 ? -12.060 24.593 3.903 1.00 0.00 40 GLY A CA 7
ATOM 9194 C C . GLY A 1 4 ? -10.704 24.926 4.493 1.00 0.00 40 GLY A C 7
ATOM 9195 O O . GLY A 1 4 ? -10.537 25.964 5.134 1.00 0.00 40 GLY A O 7
ATOM 9199 N N . SER A 1 5 ? -9.734 24.044 4.278 1.00 0.00 41 SER A N 7
ATOM 9200 C CA . SER A 1 5 ? -8.387 24.247 4.798 1.00 0.00 41 SER A CA 7
ATOM 9201 C C . SER A 1 5 ? -7.372 23.420 4.015 1.00 0.00 41 SER A C 7
ATOM 9202 O O . SER A 1 5 ? -7.390 22.190 4.057 1.00 0.00 41 SER A O 7
ATOM 9210 N N . SER A 1 6 ? -6.486 24.106 3.299 1.00 0.00 42 SER A N 7
ATOM 9211 C CA . SER A 1 6 ? -5.465 23.437 2.502 1.00 0.00 42 SER A CA 7
ATOM 9212 C C . SER A 1 6 ? -4.157 23.322 3.279 1.00 0.00 42 SER A C 7
ATOM 9213 O O . SER A 1 6 ? -3.944 24.027 4.265 1.00 0.00 42 SER A O 7
ATOM 9221 N N . GLY A 1 7 ? -3.284 22.427 2.828 1.00 0.00 43 GLY A N 7
ATOM 9222 C CA . GLY A 1 7 ? -2.008 22.236 3.492 1.00 0.00 43 GLY A CA 7
ATOM 9223 C C . GLY A 1 7 ? -0.994 21.536 2.609 1.00 0.00 43 GLY A C 7
ATOM 9224 O O . GLY A 1 7 ? -1.311 21.123 1.493 1.00 0.00 43 GLY A O 7
ATOM 9228 N N . THR A 1 8 ? 0.232 21.404 3.107 1.00 0.00 44 THR A N 7
ATOM 9229 C CA . THR A 1 8 ? 1.297 20.752 2.355 1.00 0.00 44 THR A CA 7
ATOM 9230 C C . THR A 1 8 ? 0.881 19.354 1.913 1.00 0.00 44 THR A C 7
ATOM 9231 O O . THR A 1 8 ? -0.033 18.758 2.483 1.00 0.00 44 THR A O 7
ATOM 9242 N N . SER A 1 9 ? 1.559 18.835 0.894 1.00 0.00 45 SER A N 7
ATOM 9243 C CA . SER A 1 9 ? 1.258 17.506 0.374 1.00 0.00 45 SER A CA 7
ATOM 9244 C C . SER A 1 9 ? 2.478 16.595 0.470 1.00 0.00 45 SER A C 7
ATOM 9245 O O . SER A 1 9 ? 3.598 17.060 0.683 1.00 0.00 45 SER A O 7
ATOM 9253 N N . SER A 1 10 ? 2.252 15.295 0.312 1.00 0.00 46 SER A N 7
ATOM 9254 C CA . SER A 1 10 ? 3.331 14.317 0.384 1.00 0.00 46 SER A CA 7
ATOM 9255 C C . SER A 1 10 ? 3.227 13.307 -0.754 1.00 0.00 46 SER A C 7
ATOM 9256 O O . SER A 1 10 ? 2.271 12.533 -0.829 1.00 0.00 46 SER A O 7
ATOM 9264 N N . THR A 1 11 ? 4.217 13.320 -1.641 1.00 0.00 47 THR A N 7
ATOM 9265 C CA . THR A 1 11 ? 4.237 12.407 -2.777 1.00 0.00 47 THR A CA 7
ATOM 9266 C C . THR A 1 11 ? 5.184 11.239 -2.527 1.00 0.00 47 THR A C 7
ATOM 9267 O O . THR A 1 11 ? 6.073 10.964 -3.334 1.00 0.00 47 THR A O 7
ATOM 9278 N N . ILE A 1 12 ? 4.988 10.554 -1.405 1.00 0.00 48 ILE A N 7
ATOM 9279 C CA . ILE A 1 12 ? 5.823 9.414 -1.050 1.00 0.00 48 ILE A CA 7
ATOM 9280 C C . ILE A 1 12 ? 5.313 8.134 -1.703 1.00 0.00 48 ILE A C 7
ATOM 9281 O O . ILE A 1 12 ? 6.086 7.219 -1.988 1.00 0.00 48 ILE A O 7
ATOM 9297 N N . PHE A 1 13 ? 4.007 8.077 -1.940 1.00 0.00 49 PHE A N 7
ATOM 9298 C CA . PHE A 1 13 ? 3.392 6.909 -2.561 1.00 0.00 49 PHE A CA 7
ATOM 9299 C C . PHE A 1 13 ? 3.104 7.167 -4.037 1.00 0.00 49 PHE A C 7
ATOM 9300 O O . PHE A 1 13 ? 2.305 6.465 -4.656 1.00 0.00 49 PHE A O 7
ATOM 9317 N N . SER A 1 14 ? 3.762 8.178 -4.595 1.00 0.00 50 SER A N 7
ATOM 9318 C CA . SER A 1 14 ? 3.574 8.532 -5.997 1.00 0.00 50 SER A CA 7
ATOM 9319 C C . SER A 1 14 ? 3.932 7.360 -6.905 1.00 0.00 50 SER A C 7
ATOM 9320 O O . SER A 1 14 ? 5.055 6.859 -6.878 1.00 0.00 50 SER A O 7
ATOM 9328 N N . GLY A 1 15 ? 2.966 6.927 -7.711 1.00 0.00 51 GLY A N 7
ATOM 9329 C CA . GLY A 1 15 ? 3.198 5.817 -8.617 1.00 0.00 51 GLY A CA 7
ATOM 9330 C C . GLY A 1 15 ? 3.205 4.479 -7.904 1.00 0.00 51 GLY A C 7
ATOM 9331 O O . GLY A 1 15 ? 3.681 3.482 -8.446 1.00 0.00 51 GLY A O 7
ATOM 9335 N N . VAL A 1 16 ? 2.677 4.457 -6.685 1.00 0.00 52 VAL A N 7
ATOM 9336 C CA . VAL A 1 16 ? 2.625 3.232 -5.896 1.00 0.00 52 VAL A CA 7
ATOM 9337 C C . VAL A 1 16 ? 1.186 2.852 -5.566 1.00 0.00 52 VAL A C 7
ATOM 9338 O O . VAL A 1 16 ? 0.560 3.452 -4.693 1.00 0.00 52 VAL A O 7
ATOM 9351 N N . ALA A 1 17 ? 0.669 1.850 -6.268 1.00 0.00 53 ALA A N 7
ATOM 9352 C CA . ALA A 1 17 ? -0.696 1.387 -6.048 1.00 0.00 53 ALA A CA 7
ATOM 9353 C C . ALA A 1 17 ? -0.724 0.189 -5.105 1.00 0.00 53 ALA A C 7
ATOM 9354 O O . ALA A 1 17 ? 0.207 -0.616 -5.081 1.00 0.00 53 ALA A O 7
ATOM 9361 N N . ILE A 1 18 ? -1.797 0.078 -4.329 1.00 0.00 54 ILE A N 7
ATOM 9362 C CA . ILE A 1 18 ? -1.945 -1.022 -3.384 1.00 0.00 54 ILE A CA 7
ATOM 9363 C C . ILE A 1 18 ? -3.317 -1.676 -3.513 1.00 0.00 54 ILE A C 7
ATOM 9364 O O . ILE A 1 18 ? -4.289 -1.031 -3.908 1.00 0.00 54 ILE A O 7
ATOM 9380 N N . TYR A 1 19 ? -3.389 -2.958 -3.174 1.00 0.00 55 TYR A N 7
ATOM 9381 C CA . TYR A 1 19 ? -4.642 -3.700 -3.252 1.00 0.00 55 TYR A CA 7
ATOM 9382 C C . TYR A 1 19 ? -4.808 -4.618 -2.045 1.00 0.00 55 TYR A C 7
ATOM 9383 O O . TYR A 1 19 ? -4.077 -5.596 -1.889 1.00 0.00 55 TYR A O 7
ATOM 9401 N N . VAL A 1 20 ? -5.775 -4.294 -1.192 1.00 0.00 56 VAL A N 7
ATOM 9402 C CA . VAL A 1 20 ? -6.040 -5.089 0.001 1.00 0.00 56 VAL A CA 7
ATOM 9403 C C . VAL A 1 20 ? -6.774 -6.379 -0.349 1.00 0.00 56 VAL A C 7
ATOM 9404 O O . VAL A 1 20 ? -7.745 -6.367 -1.104 1.00 0.00 56 VAL A O 7
ATOM 9417 N N . ASN A 1 21 ? -6.302 -7.491 0.205 1.00 0.00 57 ASN A N 7
ATOM 9418 C CA . ASN A 1 21 ? -6.913 -8.791 -0.049 1.00 0.00 57 ASN A CA 7
ATOM 9419 C C . ASN A 1 21 ? -7.173 -9.534 1.257 1.00 0.00 57 ASN A C 7
ATOM 9420 O O . ASN A 1 21 ? -6.242 -9.988 1.921 1.00 0.00 57 ASN A O 7
ATOM 9431 N N . GLY A 1 22 ? -8.446 -9.655 1.620 1.00 0.00 58 GLY A N 7
ATOM 9432 C CA . GLY A 1 22 ? -8.806 -10.345 2.845 1.00 0.00 58 GLY A CA 7
ATOM 9433 C C . GLY A 1 22 ? -8.701 -9.452 4.066 1.00 0.00 58 GLY A C 7
ATOM 9434 O O . GLY A 1 22 ? -8.578 -8.233 3.943 1.00 0.00 58 GLY A O 7
ATOM 9438 N N . TYR A 1 23 ? -8.752 -10.058 5.246 1.00 0.00 59 TYR A N 7
ATOM 9439 C CA . TYR A 1 23 ? -8.666 -9.310 6.494 1.00 0.00 59 TYR A CA 7
ATOM 9440 C C . TYR A 1 23 ? -7.276 -8.705 6.672 1.00 0.00 59 TYR A C 7
ATOM 9441 O O . TYR A 1 23 ? -6.269 -9.412 6.640 1.00 0.00 59 TYR A O 7
ATOM 9459 N N . THR A 1 24 ? -7.231 -7.389 6.860 1.00 0.00 60 THR A N 7
ATOM 9460 C CA . THR A 1 24 ? -5.967 -6.687 7.042 1.00 0.00 60 THR A CA 7
ATOM 9461 C C . THR A 1 24 ? -6.116 -5.533 8.027 1.00 0.00 60 THR A C 7
ATOM 9462 O O . THR A 1 24 ? -7.208 -4.993 8.204 1.00 0.00 60 THR A O 7
ATOM 9473 N N . ASP A 1 25 ? -5.012 -5.160 8.665 1.00 0.00 61 ASP A N 7
ATOM 9474 C CA . ASP A 1 25 ? -5.020 -4.068 9.632 1.00 0.00 61 ASP A CA 7
ATOM 9475 C C . ASP A 1 25 ? -3.895 -3.078 9.344 1.00 0.00 61 ASP A C 7
ATOM 9476 O O . ASP A 1 25 ? -2.719 -3.437 9.289 1.00 0.00 61 ASP A O 7
ATOM 9485 N N . PRO A 1 26 ? -4.263 -1.803 9.153 1.00 0.00 62 PRO A N 7
ATOM 9486 C CA . PRO A 1 26 ? -5.660 -1.364 9.215 1.00 0.00 62 PRO A CA 7
ATOM 9487 C C . PRO A 1 26 ? -6.482 -1.879 8.039 1.00 0.00 62 PRO A C 7
ATOM 9488 O O . PRO A 1 26 ? -5.931 -2.324 7.032 1.00 0.00 62 PRO A O 7
ATOM 9499 N N . SER A 1 27 ? -7.803 -1.816 8.173 1.00 0.00 63 SER A N 7
ATOM 9500 C CA . SER A 1 27 ? -8.701 -2.279 7.122 1.00 0.00 63 SER A CA 7
ATOM 9501 C C . SER A 1 27 ? -8.346 -1.640 5.783 1.00 0.00 63 SER A C 7
ATOM 9502 O O . SER A 1 27 ? -7.534 -0.718 5.719 1.00 0.00 63 SER A O 7
ATOM 9510 N N . ALA A 1 28 ? -8.960 -2.138 4.715 1.00 0.00 64 ALA A N 7
ATOM 9511 C CA . ALA A 1 28 ? -8.711 -1.616 3.377 1.00 0.00 64 ALA A CA 7
ATOM 9512 C C . ALA A 1 28 ? -9.112 -0.148 3.277 1.00 0.00 64 ALA A C 7
ATOM 9513 O O . ALA A 1 28 ? -8.344 0.682 2.793 1.00 0.00 64 ALA A O 7
ATOM 9520 N N . GLU A 1 29 ? -10.320 0.163 3.737 1.00 0.00 65 GLU A N 7
ATOM 9521 C CA . GLU A 1 29 ? -10.823 1.531 3.697 1.00 0.00 65 GLU A CA 7
ATOM 9522 C C . GLU A 1 29 ? -9.795 2.505 4.265 1.00 0.00 65 GLU A C 7
ATOM 9523 O O . GLU A 1 29 ? -9.603 3.599 3.735 1.00 0.00 65 GLU A O 7
ATOM 9535 N N . GLU A 1 30 ? -9.138 2.099 5.347 1.00 0.00 66 GLU A N 7
ATOM 9536 C CA . GLU A 1 30 ? -8.131 2.936 5.988 1.00 0.00 66 GLU A CA 7
ATOM 9537 C C . GLU A 1 30 ? -7.006 3.275 5.015 1.00 0.00 66 GLU A C 7
ATOM 9538 O O . GLU A 1 30 ? -6.603 4.432 4.892 1.00 0.00 66 GLU A O 7
ATOM 9550 N N . LEU A 1 31 ? -6.502 2.257 4.326 1.00 0.00 67 LEU A N 7
ATOM 9551 C CA . LEU A 1 31 ? -5.422 2.445 3.363 1.00 0.00 67 LEU A CA 7
ATOM 9552 C C . LEU A 1 31 ? -5.926 3.155 2.111 1.00 0.00 67 LEU A C 7
ATOM 9553 O O . LEU A 1 31 ? -5.157 3.802 1.400 1.00 0.00 67 LEU A O 7
ATOM 9569 N N . ARG A 1 32 ? -7.223 3.031 1.848 1.00 0.00 68 ARG A N 7
ATOM 9570 C CA . ARG A 1 32 ? -7.830 3.662 0.682 1.00 0.00 68 ARG A CA 7
ATOM 9571 C C . ARG A 1 32 ? -7.574 5.166 0.683 1.00 0.00 68 ARG A C 7
ATOM 9572 O O . ARG A 1 32 ? -7.239 5.751 -0.347 1.00 0.00 68 ARG A O 7
ATOM 9593 N N . LYS A 1 33 ? -7.736 5.788 1.847 1.00 0.00 69 LYS A N 7
ATOM 9594 C CA . LYS A 1 33 ? -7.522 7.224 1.983 1.00 0.00 69 LYS A CA 7
ATOM 9595 C C . LYS A 1 33 ? -6.041 7.539 2.163 1.00 0.00 69 LYS A C 7
ATOM 9596 O O . LYS A 1 33 ? -5.487 8.388 1.464 1.00 0.00 69 LYS A O 7
ATOM 9615 N N . LEU A 1 34 ? -5.403 6.849 3.103 1.00 0.00 70 LEU A N 7
ATOM 9616 C CA . LEU A 1 34 ? -3.985 7.054 3.373 1.00 0.00 70 LEU A CA 7
ATOM 9617 C C . LEU A 1 34 ? -3.202 7.224 2.075 1.00 0.00 70 LEU A C 7
ATOM 9618 O O . LEU A 1 34 ? -2.150 7.862 2.052 1.00 0.00 70 LEU A O 7
ATOM 9634 N N . MET A 1 35 ? -3.724 6.650 0.996 1.00 0.00 71 MET A N 7
ATOM 9635 C CA . MET A 1 35 ? -3.076 6.741 -0.307 1.00 0.00 71 MET A CA 7
ATOM 9636 C C . MET A 1 35 ? -3.349 8.094 -0.957 1.00 0.00 71 MET A C 7
ATOM 9637 O O . MET A 1 35 ? -2.454 8.931 -1.069 1.00 0.00 71 MET A O 7
ATOM 9651 N N . MET A 1 36 ? -4.591 8.300 -1.384 1.00 0.00 72 MET A N 7
ATOM 9652 C CA . MET A 1 36 ? -4.981 9.552 -2.023 1.00 0.00 72 MET A CA 7
ATOM 9653 C C . MET A 1 36 ? -4.422 10.749 -1.259 1.00 0.00 72 MET A C 7
ATOM 9654 O O . MET A 1 36 ? -3.961 11.720 -1.859 1.00 0.00 72 MET A O 7
ATOM 9668 N N . LEU A 1 37 ? -4.468 10.672 0.067 1.00 0.00 73 LEU A N 7
ATOM 9669 C CA . LEU A 1 37 ? -3.967 11.750 0.913 1.00 0.00 73 LEU A CA 7
ATOM 9670 C C . LEU A 1 37 ? -2.464 11.934 0.726 1.00 0.00 73 LEU A C 7
ATOM 9671 O O . LEU A 1 37 ? -1.965 13.059 0.697 1.00 0.00 73 LEU A O 7
ATOM 9687 N N . HIS A 1 38 ? -1.748 10.822 0.598 1.00 0.00 74 HIS A N 7
ATOM 9688 C CA . HIS A 1 38 ? -0.302 10.860 0.411 1.00 0.00 74 HIS A CA 7
ATOM 9689 C C . HIS A 1 38 ? 0.061 10.685 -1.060 1.00 0.00 74 HIS A C 7
ATOM 9690 O O . HIS A 1 38 ? 1.159 10.240 -1.390 1.00 0.00 74 HIS A O 7
ATOM 9704 N N . GLY A 1 39 ? -0.871 11.038 -1.941 1.00 0.00 75 GLY A N 7
ATOM 9705 C CA . GLY A 1 39 ? -0.630 10.911 -3.366 1.00 0.00 75 GLY A CA 7
ATOM 9706 C C . GLY A 1 39 ? -0.457 9.469 -3.799 1.00 0.00 75 GLY A C 7
ATOM 9707 O O . GLY A 1 39 ? 0.528 9.123 -4.450 1.00 0.00 75 GLY A O 7
ATOM 9711 N N . GLY A 1 40 ? -1.417 8.623 -3.435 1.00 0.00 76 GLY A N 7
ATOM 9712 C CA . GLY A 1 40 ? -1.346 7.220 -3.797 1.00 0.00 76 GLY A CA 7
ATOM 9713 C C . GLY A 1 40 ? -2.498 6.791 -4.683 1.00 0.00 76 GLY A C 7
ATOM 9714 O O . GLY A 1 40 ? -3.233 7.629 -5.206 1.00 0.00 76 GLY A O 7
ATOM 9718 N N . GLN A 1 41 ? -2.656 5.482 -4.854 1.00 0.00 77 GLN A N 7
ATOM 9719 C CA . GLN A 1 41 ? -3.726 4.944 -5.685 1.00 0.00 77 GLN A CA 7
ATOM 9720 C C . GLN A 1 41 ? -4.414 3.771 -4.995 1.00 0.00 77 GLN A C 7
ATOM 9721 O O . GLN A 1 41 ? -3.842 3.138 -4.107 1.00 0.00 77 GLN A O 7
ATOM 9735 N N . TYR A 1 42 ? -5.644 3.486 -5.409 1.00 0.00 78 TYR A N 7
ATOM 9736 C CA . TYR A 1 42 ? -6.411 2.390 -4.829 1.00 0.00 78 TYR A CA 7
ATOM 9737 C C . TYR A 1 42 ? -7.215 1.660 -5.900 1.00 0.00 78 TYR A C 7
ATOM 9738 O O . TYR A 1 42 ? -8.014 2.266 -6.614 1.00 0.00 78 TYR A O 7
ATOM 9756 N N . HIS A 1 43 ? -6.997 0.353 -6.007 1.00 0.00 79 HIS A N 7
ATOM 9757 C CA . HIS A 1 43 ? -7.701 -0.462 -6.990 1.00 0.00 79 HIS A CA 7
ATOM 9758 C C . HIS A 1 43 ? -8.551 -1.527 -6.305 1.00 0.00 79 HIS A C 7
ATOM 9759 O O . HIS A 1 43 ? -8.059 -2.285 -5.468 1.00 0.00 79 HIS A O 7
ATOM 9773 N N . VAL A 1 44 ? -9.830 -1.579 -6.664 1.00 0.00 80 VAL A N 7
ATOM 9774 C CA . VAL A 1 44 ? -10.748 -2.552 -6.083 1.00 0.00 80 VAL A CA 7
ATOM 9775 C C . VAL A 1 44 ? -10.504 -3.945 -6.651 1.00 0.00 80 VAL A C 7
ATOM 9776 O O . VAL A 1 44 ? -10.622 -4.945 -5.943 1.00 0.00 80 VAL A O 7
ATOM 9789 N N . TYR A 1 45 ? -10.161 -4.004 -7.933 1.00 0.00 81 TYR A N 7
ATOM 9790 C CA . TYR A 1 45 ? -9.901 -5.275 -8.598 1.00 0.00 81 TYR A CA 7
ATOM 9791 C C . TYR A 1 45 ? -8.429 -5.401 -8.978 1.00 0.00 81 TYR A C 7
ATOM 9792 O O . TYR A 1 45 ? -7.907 -4.604 -9.759 1.00 0.00 81 TYR A O 7
ATOM 9810 N N . TYR A 1 46 ? -7.765 -6.407 -8.420 1.00 0.00 82 TYR A N 7
ATOM 9811 C CA . TYR A 1 46 ? -6.352 -6.637 -8.697 1.00 0.00 82 TYR A CA 7
ATOM 9812 C C . TYR A 1 46 ? -6.032 -6.355 -10.162 1.00 0.00 82 TYR A C 7
ATOM 9813 O O . TYR A 1 46 ? -6.670 -6.897 -11.064 1.00 0.00 82 TYR A O 7
ATOM 9831 N N . SER A 1 47 ? -5.037 -5.504 -10.390 1.00 0.00 83 SER A N 7
ATOM 9832 C CA . SER A 1 47 ? -4.632 -5.146 -11.744 1.00 0.00 83 SER A CA 7
ATOM 9833 C C . SER A 1 47 ? -3.118 -5.246 -11.903 1.00 0.00 83 SER A C 7
ATOM 9834 O O . SER A 1 47 ? -2.375 -4.384 -11.433 1.00 0.00 83 SER A O 7
ATOM 9842 N N . ARG A 1 48 ? -2.668 -6.305 -12.569 1.00 0.00 84 ARG A N 7
ATOM 9843 C CA . ARG A 1 48 ? -1.243 -6.519 -12.789 1.00 0.00 84 ARG A CA 7
ATOM 9844 C C . ARG A 1 48 ? -0.631 -5.356 -13.564 1.00 0.00 84 ARG A C 7
ATOM 9845 O O . ARG A 1 48 ? 0.579 -5.133 -13.517 1.00 0.00 84 ARG A O 7
ATOM 9866 N N . SER A 1 49 ? -1.475 -4.617 -14.277 1.00 0.00 85 SER A N 7
ATOM 9867 C CA . SER A 1 49 ? -1.018 -3.479 -15.065 1.00 0.00 85 SER A CA 7
ATOM 9868 C C . SER A 1 49 ? -1.055 -2.196 -14.240 1.00 0.00 85 SER A C 7
ATOM 9869 O O . SER A 1 49 ? -0.213 -1.313 -14.405 1.00 0.00 85 SER A O 7
ATOM 9877 N N . LYS A 1 50 ? -2.037 -2.100 -13.351 1.00 0.00 86 LYS A N 7
ATOM 9878 C CA . LYS A 1 50 ? -2.186 -0.927 -12.498 1.00 0.00 86 LYS A CA 7
ATOM 9879 C C . LYS A 1 50 ? -1.571 -1.173 -11.124 1.00 0.00 86 LYS A C 7
ATOM 9880 O O . LYS A 1 50 ? -0.592 -0.528 -10.745 1.00 0.00 86 LYS A O 7
ATOM 9899 N N . THR A 1 51 ? -2.150 -2.110 -10.380 1.00 0.00 87 THR A N 7
ATOM 9900 C CA . THR A 1 51 ? -1.658 -2.441 -9.048 1.00 0.00 87 THR A CA 7
ATOM 9901 C C . THR A 1 51 ? -0.212 -2.921 -9.099 1.00 0.00 87 THR A C 7
ATOM 9902 O O . THR A 1 51 ? 0.119 -3.850 -9.837 1.00 0.00 87 THR A O 7
ATOM 9913 N N . THR A 1 52 ? 0.646 -2.283 -8.310 1.00 0.00 88 THR A N 7
ATOM 9914 C CA . THR A 1 52 ? 2.058 -2.645 -8.265 1.00 0.00 88 THR A CA 7
ATOM 9915 C C . THR A 1 52 ? 2.330 -3.661 -7.162 1.00 0.00 88 THR A C 7
ATOM 9916 O O . THR A 1 52 ? 3.024 -4.655 -7.378 1.00 0.00 88 THR A O 7
ATOM 9927 N N . HIS A 1 53 ? 1.779 -3.407 -5.980 1.00 0.00 89 HIS A N 7
ATOM 9928 C CA . HIS A 1 53 ? 1.962 -4.301 -4.842 1.00 0.00 89 HIS A CA 7
ATOM 9929 C C . HIS A 1 53 ? 0.619 -4.816 -4.334 1.00 0.00 89 HIS A C 7
ATOM 9930 O O . HIS A 1 53 ? -0.435 -4.286 -4.690 1.00 0.00 89 HIS A O 7
ATOM 9944 N N . ILE A 1 54 ? 0.663 -5.851 -3.503 1.00 0.00 90 ILE A N 7
ATOM 9945 C CA . ILE A 1 54 ? -0.550 -6.437 -2.946 1.00 0.00 90 ILE A CA 7
ATOM 9946 C C . ILE A 1 54 ? -0.510 -6.439 -1.422 1.00 0.00 90 ILE A C 7
ATOM 9947 O O . ILE A 1 54 ? 0.354 -7.072 -0.814 1.00 0.00 90 ILE A O 7
ATOM 9963 N N . ILE A 1 55 ? -1.452 -5.729 -0.810 1.00 0.00 91 ILE A N 7
ATOM 9964 C CA . ILE A 1 55 ? -1.527 -5.651 0.643 1.00 0.00 91 ILE A CA 7
ATOM 9965 C C . ILE A 1 55 ? -2.371 -6.786 1.212 1.00 0.00 91 ILE A C 7
ATOM 9966 O O . ILE A 1 55 ? -3.571 -6.871 0.952 1.00 0.00 91 ILE A O 7
ATOM 9982 N N . ALA A 1 56 ? -1.736 -7.656 1.991 1.00 0.00 92 ALA A N 7
ATOM 9983 C CA . ALA A 1 56 ? -2.430 -8.784 2.600 1.00 0.00 92 ALA A CA 7
ATOM 9984 C C . ALA A 1 56 ? -1.636 -9.349 3.772 1.00 0.00 92 ALA A C 7
ATOM 9985 O O . ALA A 1 56 ? -0.440 -9.621 3.653 1.00 0.00 92 ALA A O 7
ATOM 9992 N N . THR A 1 57 ? -2.307 -9.524 4.907 1.00 0.00 93 THR A N 7
ATOM 9993 C CA . THR A 1 57 ? -1.663 -10.055 6.102 1.00 0.00 93 THR A CA 7
ATOM 9994 C C . THR A 1 57 ? -1.123 -11.459 5.858 1.00 0.00 93 THR A C 7
ATOM 9995 O O . THR A 1 57 ? 0.074 -11.707 5.997 1.00 0.00 93 THR A O 7
ATOM 10006 N N . ASN A 1 58 ? -2.014 -12.375 5.493 1.00 0.00 94 ASN A N 7
ATOM 10007 C CA . ASN A 1 58 ? -1.626 -13.756 5.229 1.00 0.00 94 ASN A CA 7
ATOM 10008 C C . ASN A 1 58 ? -2.545 -14.390 4.189 1.00 0.00 94 ASN A C 7
ATOM 10009 O O . ASN A 1 58 ? -3.737 -14.085 4.128 1.00 0.00 94 ASN A O 7
ATOM 10020 N N . LEU A 1 59 ? -1.983 -15.275 3.372 1.00 0.00 95 LEU A N 7
ATOM 10021 C CA . LEU A 1 59 ? -2.751 -15.953 2.334 1.00 0.00 95 LEU A CA 7
ATOM 10022 C C . LEU A 1 59 ? -2.518 -17.460 2.381 1.00 0.00 95 LEU A C 7
ATOM 10023 O O . LEU A 1 59 ? -1.417 -17.934 2.662 1.00 0.00 95 LEU A O 7
ATOM 10039 N N . PRO A 1 60 ? -3.577 -18.232 2.098 1.00 0.00 96 PRO A N 7
ATOM 10040 C CA . PRO A 1 60 ? -3.512 -19.696 2.098 1.00 0.00 96 PRO A CA 7
ATOM 10041 C C . PRO A 1 60 ? -2.682 -20.240 0.940 1.00 0.00 96 PRO A C 7
ATOM 10042 O O . PRO A 1 60 ? -2.619 -19.634 -0.128 1.00 0.00 96 PRO A O 7
ATOM 10053 N N . ASN A 1 61 ? -2.048 -21.388 1.160 1.00 0.00 97 ASN A N 7
ATOM 10054 C CA . ASN A 1 61 ? -1.222 -22.013 0.134 1.00 0.00 97 ASN A CA 7
ATOM 10055 C C . ASN A 1 61 ? -1.860 -21.863 -1.244 1.00 0.00 97 ASN A C 7
ATOM 10056 O O . ASN A 1 61 ? -1.164 -21.727 -2.250 1.00 0.00 97 ASN A O 7
ATOM 10067 N N . ALA A 1 62 ? -3.188 -21.888 -1.281 1.00 0.00 98 ALA A N 7
ATOM 10068 C CA . ALA A 1 62 ? -3.920 -21.753 -2.535 1.00 0.00 98 ALA A CA 7
ATOM 10069 C C . ALA A 1 62 ? -3.721 -20.367 -3.139 1.00 0.00 98 ALA A C 7
ATOM 10070 O O . ALA A 1 62 ? -3.224 -20.231 -4.257 1.00 0.00 98 ALA A O 7
ATOM 10077 N N . LYS A 1 63 ? -4.113 -19.339 -2.393 1.00 0.00 99 LYS A N 7
ATOM 10078 C CA . LYS A 1 63 ? -3.977 -17.963 -2.855 1.00 0.00 99 LYS A CA 7
ATOM 10079 C C . LYS A 1 63 ? -2.515 -17.619 -3.119 1.00 0.00 99 LYS A C 7
ATOM 10080 O O . LYS A 1 63 ? -2.212 -16.645 -3.809 1.00 0.00 99 LYS A O 7
ATOM 10099 N N . ILE A 1 64 ? -1.613 -18.424 -2.566 1.00 0.00 100 ILE A N 7
ATOM 10100 C CA . ILE A 1 64 ? -0.183 -18.205 -2.745 1.00 0.00 100 ILE A CA 7
ATOM 10101 C C . ILE A 1 64 ? 0.292 -18.746 -4.089 1.00 0.00 100 ILE A C 7
ATOM 10102 O O . ILE A 1 64 ? 1.357 -18.373 -4.581 1.00 0.00 100 ILE A O 7
ATOM 10118 N N . LYS A 1 65 ? -0.507 -19.628 -4.681 1.00 0.00 101 LYS A N 7
ATOM 10119 C CA . LYS A 1 65 ? -0.171 -20.220 -5.971 1.00 0.00 101 LYS A CA 7
ATOM 10120 C C . LYS A 1 65 ? -0.669 -19.345 -7.117 1.00 0.00 101 LYS A C 7
ATOM 10121 O O . LYS A 1 65 ? -0.142 -19.403 -8.228 1.00 0.00 101 LYS A O 7
ATOM 10140 N N . GLU A 1 66 ? -1.685 -18.534 -6.839 1.00 0.00 102 GLU A N 7
ATOM 10141 C CA . GLU A 1 66 ? -2.252 -17.647 -7.848 1.00 0.00 102 GLU A CA 7
ATOM 10142 C C .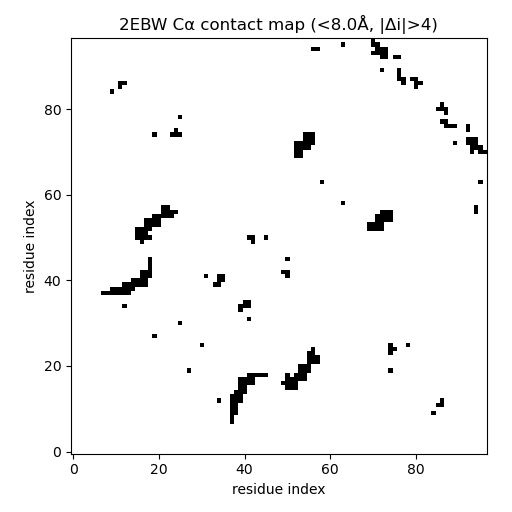 GLU A 1 66 ? -1.487 -16.328 -7.904 1.00 0.00 102 GLU A C 7
ATOM 10143 O O . GLU A 1 66 ? -1.711 -15.504 -8.792 1.00 0.00 102 GLU A O 7
ATOM 10155 N N . LEU A 1 67 ? -0.583 -16.134 -6.950 1.00 0.00 103 LEU A N 7
ATOM 10156 C CA . LEU A 1 67 ? 0.216 -14.915 -6.889 1.00 0.00 103 LEU A CA 7
ATOM 10157 C C . LEU A 1 67 ? 1.706 -15.236 -6.960 1.00 0.00 103 LEU A C 7
ATOM 10158 O O . LEU A 1 67 ? 2.516 -14.636 -6.254 1.00 0.00 103 LEU A O 7
ATOM 10174 N N . LYS A 1 68 ? 2.061 -16.186 -7.819 1.00 0.00 104 LYS A N 7
ATOM 10175 C CA . LYS A 1 68 ? 3.453 -16.585 -7.986 1.00 0.00 104 LYS A CA 7
ATOM 10176 C C . LYS A 1 68 ? 4.277 -15.449 -8.582 1.00 0.00 104 LYS A C 7
ATOM 10177 O O . LYS A 1 68 ? 3.932 -14.901 -9.628 1.00 0.00 104 LYS A O 7
ATOM 10196 N N . GLY A 1 69 ? 5.371 -15.101 -7.911 1.00 0.00 105 GLY A N 7
ATOM 10197 C CA . GLY A 1 69 ? 6.228 -14.033 -8.390 1.00 0.00 105 GLY A CA 7
ATOM 10198 C C . GLY A 1 69 ? 5.807 -12.673 -7.869 1.00 0.00 105 GLY A C 7
ATOM 10199 O O . GLY A 1 69 ? 6.646 -11.805 -7.633 1.00 0.00 105 GLY A O 7
ATOM 10203 N N . GLU A 1 70 ? 4.502 -12.487 -7.692 1.00 0.00 106 GLU A N 7
ATOM 10204 C CA . GLU A 1 70 ? 3.972 -11.222 -7.198 1.00 0.00 106 GLU A CA 7
ATOM 10205 C C . GLU A 1 70 ? 4.707 -10.780 -5.936 1.00 0.00 106 GLU A C 7
ATOM 10206 O O . GLU A 1 70 ? 5.520 -11.522 -5.384 1.00 0.00 106 GLU A O 7
ATOM 10218 N N . LYS A 1 71 ? 4.415 -9.565 -5.483 1.00 0.00 107 LYS A N 7
ATOM 10219 C CA . LYS A 1 71 ? 5.046 -9.022 -4.286 1.00 0.00 107 LYS A CA 7
ATOM 10220 C C . LYS A 1 71 ? 4.001 -8.679 -3.229 1.00 0.00 107 LYS A C 7
ATOM 10221 O O . LYS A 1 71 ? 3.382 -7.616 -3.276 1.00 0.00 107 LYS A O 7
ATOM 10240 N N . VAL A 1 72 ? 3.812 -9.585 -2.275 1.00 0.00 108 VAL A N 7
ATOM 10241 C CA . VAL A 1 72 ? 2.845 -9.377 -1.204 1.00 0.00 108 VAL A CA 7
ATOM 10242 C C . VAL A 1 72 ? 3.483 -8.665 -0.017 1.00 0.00 108 VAL A C 7
ATOM 10243 O O . VAL A 1 72 ? 4.492 -9.120 0.523 1.00 0.00 108 VAL A O 7
ATOM 10256 N N . ILE A 1 73 ? 2.889 -7.546 0.384 1.00 0.00 109 ILE A N 7
ATOM 10257 C CA . ILE A 1 73 ? 3.400 -6.772 1.509 1.00 0.00 109 ILE A CA 7
ATOM 10258 C C . ILE A 1 73 ? 2.329 -6.585 2.579 1.00 0.00 109 ILE A C 7
ATOM 10259 O O . ILE A 1 73 ? 1.139 -6.512 2.274 1.00 0.00 109 ILE A O 7
ATOM 10275 N N . ARG A 1 74 ? 2.761 -6.508 3.833 1.00 0.00 110 ARG A N 7
ATOM 10276 C CA . ARG A 1 74 ? 1.840 -6.329 4.949 1.00 0.00 110 ARG A CA 7
ATOM 10277 C C . ARG A 1 74 ? 1.301 -4.902 4.985 1.00 0.00 110 ARG A C 7
ATOM 10278 O O . ARG A 1 74 ? 1.942 -3.958 4.525 1.00 0.00 110 ARG A O 7
ATOM 10299 N N . PRO A 1 75 ? 0.092 -4.740 5.545 1.00 0.00 111 PRO A N 7
ATOM 10300 C CA . PRO A 1 75 ? -0.560 -3.432 5.655 1.00 0.00 111 PRO A CA 7
ATOM 10301 C C . PRO A 1 75 ? 0.135 -2.520 6.659 1.00 0.00 111 PRO A C 7
ATOM 10302 O O . PRO A 1 75 ? -0.283 -1.383 6.871 1.00 0.00 111 PRO A O 7
ATOM 10313 N N . GLU A 1 76 ? 1.199 -3.027 7.274 1.00 0.00 112 GLU A N 7
ATOM 10314 C CA . GLU A 1 76 ? 1.952 -2.256 8.257 1.00 0.00 112 GLU A CA 7
ATOM 10315 C C . GLU A 1 76 ? 3.045 -1.433 7.581 1.00 0.00 112 GLU A C 7
ATOM 10316 O O . GLU A 1 76 ? 3.443 -0.381 8.081 1.00 0.00 112 GLU A O 7
ATOM 10328 N N . TRP A 1 77 ? 3.526 -1.920 6.443 1.00 0.00 113 TRP A N 7
ATOM 10329 C CA . TRP A 1 77 ? 4.573 -1.230 5.698 1.00 0.00 113 TRP A CA 7
ATOM 10330 C C . TRP A 1 77 ? 4.146 0.191 5.348 1.00 0.00 113 TRP A C 7
ATOM 10331 O O . TRP A 1 77 ? 4.963 1.112 5.346 1.00 0.00 113 TRP A O 7
ATOM 10352 N N . ILE A 1 78 ? 2.862 0.362 5.051 1.00 0.00 114 ILE A N 7
ATOM 10353 C CA . ILE A 1 78 ? 2.327 1.672 4.701 1.00 0.00 114 ILE A CA 7
ATOM 10354 C C . ILE A 1 78 ? 2.067 2.511 5.947 1.00 0.00 114 ILE A C 7
ATOM 10355 O O . ILE A 1 78 ? 2.628 3.596 6.107 1.00 0.00 114 ILE A O 7
ATOM 10371 N N . VAL A 1 79 ? 1.214 2.001 6.830 1.00 0.00 115 VAL A N 7
ATOM 10372 C CA . VAL A 1 79 ? 0.881 2.702 8.064 1.00 0.00 115 VAL A CA 7
ATOM 10373 C C . VAL A 1 79 ? 2.109 3.386 8.656 1.00 0.00 115 VAL A C 7
ATOM 10374 O O . VAL A 1 79 ? 2.038 4.531 9.103 1.00 0.00 115 VAL A O 7
ATOM 10387 N N . GLU A 1 80 ? 3.233 2.678 8.654 1.00 0.00 116 GLU A N 7
ATOM 10388 C CA . GLU A 1 80 ? 4.477 3.217 9.191 1.00 0.00 116 GLU A CA 7
ATOM 10389 C C . GLU A 1 80 ? 4.976 4.382 8.340 1.00 0.00 116 GLU A C 7
ATOM 10390 O O . GLU A 1 80 ? 5.438 5.395 8.866 1.00 0.00 116 GLU A O 7
ATOM 10402 N N . SER A 1 81 ? 4.880 4.230 7.024 1.00 0.00 117 SER A N 7
ATOM 10403 C CA . SER A 1 81 ? 5.326 5.266 6.099 1.00 0.00 117 SER A CA 7
ATOM 10404 C C . SER A 1 81 ? 4.678 6.606 6.433 1.00 0.00 117 SER A C 7
ATOM 10405 O O . SER A 1 81 ? 5.357 7.630 6.523 1.00 0.00 117 SER A O 7
ATOM 10413 N N . ILE A 1 82 ? 3.362 6.591 6.615 1.00 0.00 118 ILE A N 7
ATOM 10414 C CA . ILE A 1 82 ? 2.623 7.804 6.940 1.00 0.00 118 ILE A CA 7
ATOM 10415 C C . ILE A 1 82 ? 3.096 8.400 8.261 1.00 0.00 118 ILE A C 7
ATOM 10416 O O . ILE A 1 82 ? 3.519 9.555 8.318 1.00 0.00 118 ILE A O 7
ATOM 10432 N N . LYS A 1 83 ? 3.025 7.604 9.322 1.00 0.00 119 LYS A N 7
ATOM 10433 C CA . LYS A 1 83 ? 3.449 8.050 10.644 1.00 0.00 119 LYS A CA 7
ATOM 10434 C C . LYS A 1 83 ? 4.844 8.666 10.589 1.00 0.00 119 LYS A C 7
ATOM 10435 O O . LYS A 1 83 ? 5.111 9.679 11.234 1.00 0.00 119 LYS A O 7
ATOM 10454 N N . ALA A 1 84 ? 5.728 8.047 9.813 1.00 0.00 120 ALA A N 7
ATOM 10455 C CA . ALA A 1 84 ? 7.094 8.536 9.672 1.00 0.00 120 ALA A CA 7
ATOM 10456 C C . ALA A 1 84 ? 7.157 9.719 8.711 1.00 0.00 120 ALA A C 7
ATOM 10457 O O . ALA A 1 84 ? 8.089 10.520 8.757 1.00 0.00 120 ALA A O 7
ATOM 10464 N N . GLY A 1 85 ? 6.157 9.821 7.840 1.00 0.00 121 GLY A N 7
ATOM 10465 C CA . GLY A 1 85 ? 6.119 10.909 6.880 1.00 0.00 121 GLY A CA 7
ATOM 10466 C C . GLY A 1 85 ? 6.954 10.623 5.647 1.00 0.00 121 GLY A C 7
ATOM 10467 O O . GLY A 1 85 ? 7.113 11.487 4.783 1.00 0.00 121 GLY A O 7
ATOM 10471 N N . ARG A 1 86 ? 7.489 9.410 5.565 1.00 0.00 122 ARG A N 7
ATOM 10472 C CA . ARG A 1 86 ? 8.315 9.014 4.430 1.00 0.00 122 ARG A CA 7
ATOM 10473 C C . ARG A 1 86 ? 8.099 7.543 4.087 1.00 0.00 122 ARG A C 7
ATOM 10474 O O . ARG A 1 86 ? 7.693 6.750 4.937 1.00 0.00 122 ARG A O 7
ATOM 10495 N N . LEU A 1 87 ? 8.371 7.187 2.837 1.00 0.00 123 LEU A N 7
ATOM 10496 C CA . LEU A 1 87 ? 8.206 5.811 2.380 1.00 0.00 123 LEU A CA 7
ATOM 10497 C C . LEU A 1 87 ? 9.281 4.907 2.975 1.00 0.00 123 LEU A C 7
ATOM 10498 O O . LEU A 1 87 ? 10.451 5.284 3.052 1.00 0.00 123 LEU A O 7
ATOM 10514 N N . LEU A 1 88 ? 8.877 3.713 3.393 1.00 0.00 124 LEU A N 7
ATOM 10515 C CA . LEU A 1 88 ? 9.807 2.753 3.979 1.00 0.00 124 LEU A CA 7
ATOM 10516 C C . LEU A 1 88 ? 10.041 1.576 3.038 1.00 0.00 124 LEU A C 7
ATOM 10517 O O . LEU A 1 88 ? 9.531 1.554 1.917 1.00 0.00 124 LEU A O 7
ATOM 10533 N N . SER A 1 89 ? 10.813 0.599 3.501 1.00 0.00 125 SER A N 7
ATOM 10534 C CA . SER A 1 89 ? 11.116 -0.581 2.699 1.00 0.00 125 SER A CA 7
ATOM 10535 C C . SER A 1 89 ? 10.166 -1.726 3.037 1.00 0.00 125 SER A C 7
ATOM 10536 O O . SER A 1 89 ? 9.708 -1.853 4.173 1.00 0.00 125 SER A O 7
ATOM 10544 N N . TYR A 1 90 ? 9.875 -2.558 2.043 1.00 0.00 126 TYR A N 7
ATOM 10545 C CA . TYR A 1 90 ? 8.978 -3.691 2.233 1.00 0.00 126 TYR A CA 7
ATOM 10546 C C . TYR A 1 90 ? 9.764 -4.962 2.544 1.00 0.00 126 TYR A C 7
ATOM 10547 O O . TYR A 1 90 ? 9.201 -5.956 3.003 1.00 0.00 126 TYR A O 7
ATOM 10565 N N . ILE A 1 91 ? 11.067 -4.920 2.290 1.00 0.00 127 ILE A N 7
ATOM 10566 C CA . ILE A 1 91 ? 11.932 -6.066 2.545 1.00 0.00 127 ILE A CA 7
ATOM 10567 C C . ILE A 1 91 ? 11.488 -6.823 3.792 1.00 0.00 127 ILE A C 7
ATOM 10568 O O . ILE A 1 91 ? 11.185 -8.016 3.750 1.00 0.00 127 ILE A O 7
ATOM 10584 N N . PRO A 1 92 ? 11.446 -6.115 4.930 1.00 0.00 128 PRO A N 7
ATOM 10585 C CA . PRO A 1 92 ? 11.038 -6.699 6.211 1.00 0.00 128 PRO A CA 7
ATOM 10586 C C . PRO A 1 92 ? 9.550 -7.032 6.249 1.00 0.00 128 PRO A C 7
ATOM 10587 O O . PRO A 1 92 ? 9.142 -8.025 6.852 1.00 0.00 128 PRO A O 7
ATOM 10598 N N . TYR A 1 93 ? 8.745 -6.198 5.601 1.00 0.00 129 TYR A N 7
ATOM 10599 C CA . TYR A 1 93 ? 7.302 -6.403 5.562 1.00 0.00 129 TYR A CA 7
ATOM 10600 C C . TYR A 1 93 ? 6.904 -7.238 4.348 1.00 0.00 129 TYR A C 7
ATOM 10601 O O . TYR A 1 93 ? 5.732 -7.289 3.976 1.00 0.00 129 TYR A O 7
ATOM 10619 N N . GLN A 1 94 ? 7.887 -7.890 3.737 1.00 0.00 130 GLN A N 7
ATOM 10620 C CA . GLN A 1 94 ? 7.640 -8.722 2.566 1.00 0.00 130 GLN A CA 7
ATOM 10621 C C . GLN A 1 94 ? 6.960 -10.029 2.960 1.00 0.00 130 GLN A C 7
ATOM 10622 O O . GLN A 1 94 ? 7.233 -10.586 4.025 1.00 0.00 130 GLN A O 7
ATOM 10636 N N . LEU A 1 95 ? 6.075 -10.514 2.097 1.00 0.00 131 LEU A N 7
ATOM 10637 C CA . LEU A 1 95 ? 5.356 -11.756 2.355 1.00 0.00 131 LEU A CA 7
ATOM 10638 C C . LEU A 1 95 ? 5.532 -12.738 1.201 1.00 0.00 131 LEU A C 7
ATOM 10639 O O . LEU A 1 95 ? 5.516 -12.347 0.033 1.00 0.00 131 LEU A O 7
ATOM 10655 N N . TYR A 1 96 ? 5.698 -14.012 1.535 1.00 0.00 132 TYR A N 7
ATOM 10656 C CA . TYR A 1 96 ? 5.877 -15.050 0.526 1.00 0.00 132 TYR A CA 7
ATOM 10657 C C . TYR A 1 96 ? 6.719 -14.538 -0.638 1.00 0.00 132 TYR A C 7
ATOM 10658 O O . TYR A 1 96 ? 6.318 -14.631 -1.799 1.00 0.00 132 TYR A O 7
ATOM 10676 N N . THR A 1 97 ? 7.890 -13.996 -0.320 1.00 0.00 133 THR A N 7
ATOM 10677 C CA . THR A 1 97 ? 8.790 -13.468 -1.338 1.00 0.00 133 THR A CA 7
ATOM 10678 C C . THR A 1 97 ? 8.702 -14.280 -2.624 1.00 0.00 133 THR A C 7
ATOM 10679 O O . THR A 1 97 ? 9.534 -15.151 -2.880 1.00 0.00 133 THR A O 7
ATOM 10690 N N . GLY A 1 1 ? 3.484 39.916 -3.857 1.00 0.00 37 GLY A N 8
ATOM 10691 C CA . GLY A 1 1 ? 4.245 38.915 -4.582 1.00 0.00 37 GLY A CA 8
ATOM 10692 C C . GLY A 1 1 ? 4.368 37.613 -3.816 1.00 0.00 37 GLY A C 8
ATOM 10693 O O . GLY A 1 1 ? 5.326 37.413 -3.069 1.00 0.00 37 GLY A O 8
ATOM 10697 N N . SER A 1 2 ? 3.395 36.726 -3.998 1.00 0.00 38 SER A N 8
ATOM 10698 C CA . SER A 1 2 ? 3.396 35.439 -3.314 1.00 0.00 38 SER A CA 8
ATOM 10699 C C . SER A 1 2 ? 2.430 34.466 -3.985 1.00 0.00 38 SER A C 8
ATOM 10700 O O . SER A 1 2 ? 1.281 34.808 -4.263 1.00 0.00 38 SER A O 8
ATOM 10708 N N . SER A 1 3 ? 2.906 33.252 -4.241 1.00 0.00 39 SER A N 8
ATOM 10709 C CA . SER A 1 3 ? 2.087 32.230 -4.882 1.00 0.00 39 SER A CA 8
ATOM 10710 C C . SER A 1 3 ? 2.553 30.832 -4.485 1.00 0.00 39 SER A C 8
ATOM 10711 O O . SER A 1 3 ? 3.640 30.661 -3.935 1.00 0.00 39 SER A O 8
ATOM 10719 N N . GLY A 1 4 ? 1.720 29.835 -4.768 1.00 0.00 40 GLY A N 8
ATOM 10720 C CA . GLY A 1 4 ? 2.063 28.465 -4.433 1.00 0.00 40 GLY A CA 8
ATOM 10721 C C . GLY A 1 4 ? 1.109 27.461 -5.051 1.00 0.00 40 GLY A C 8
ATOM 10722 O O . GLY A 1 4 ? -0.109 27.603 -4.941 1.00 0.00 40 GLY A O 8
ATOM 10726 N N . SER A 1 5 ? 1.664 26.445 -5.704 1.00 0.00 41 SER A N 8
ATOM 10727 C CA . SER A 1 5 ? 0.854 25.417 -6.347 1.00 0.00 41 SER A CA 8
ATOM 10728 C C . SER A 1 5 ? 0.788 24.160 -5.485 1.00 0.00 41 SER A C 8
ATOM 10729 O O . SER A 1 5 ? 1.794 23.724 -4.925 1.00 0.00 41 SER A O 8
ATOM 10737 N N . SER A 1 6 ? -0.404 23.581 -5.383 1.00 0.00 42 SER A N 8
ATOM 10738 C CA . SER A 1 6 ? -0.604 22.376 -4.587 1.00 0.00 42 SER A CA 8
ATOM 10739 C C . SER A 1 6 ? 0.262 21.232 -5.106 1.00 0.00 42 SER A C 8
ATOM 10740 O O . SER A 1 6 ? 0.714 21.251 -6.251 1.00 0.00 42 SER A O 8
ATOM 10748 N N . GLY A 1 7 ? 0.488 20.236 -4.256 1.00 0.00 43 GLY A N 8
ATOM 10749 C CA . GLY A 1 7 ? 1.298 19.097 -4.646 1.00 0.00 43 GLY A CA 8
ATOM 10750 C C . GLY A 1 7 ? 2.175 18.594 -3.515 1.00 0.00 43 GLY A C 8
ATOM 10751 O O . GLY A 1 7 ? 3.204 19.194 -3.204 1.00 0.00 43 GLY A O 8
ATOM 10755 N N . THR A 1 8 ? 1.766 17.490 -2.897 1.00 0.00 44 THR A N 8
ATOM 10756 C CA . THR A 1 8 ? 2.519 16.909 -1.793 1.00 0.00 44 THR A CA 8
ATOM 10757 C C . THR A 1 8 ? 3.921 16.507 -2.236 1.00 0.00 44 THR A C 8
ATOM 10758 O O . THR A 1 8 ? 4.090 15.586 -3.036 1.00 0.00 44 THR A O 8
ATOM 10769 N N . SER A 1 9 ? 4.925 17.202 -1.711 1.00 0.00 45 SER A N 8
ATOM 10770 C CA . SER A 1 9 ? 6.314 16.918 -2.055 1.00 0.00 45 SER A CA 8
ATOM 10771 C C . SER A 1 9 ? 6.699 15.503 -1.635 1.00 0.00 45 SER A C 8
ATOM 10772 O O . SER A 1 9 ? 7.445 14.817 -2.335 1.00 0.00 45 SER A O 8
ATOM 10780 N N . SER A 1 10 ? 6.186 15.073 -0.487 1.00 0.00 46 SER A N 8
ATOM 10781 C CA . SER A 1 10 ? 6.478 13.741 0.030 1.00 0.00 46 SER A CA 8
ATOM 10782 C C . SER A 1 10 ? 6.504 12.714 -1.098 1.00 0.00 46 SER A C 8
ATOM 10783 O O . SER A 1 10 ? 7.518 12.054 -1.331 1.00 0.00 46 SER A O 8
ATOM 10791 N N . THR A 1 11 ? 5.381 12.584 -1.798 1.00 0.00 47 THR A N 8
ATOM 10792 C CA . THR A 1 11 ? 5.273 11.637 -2.901 1.00 0.00 47 THR A CA 8
ATOM 10793 C C . THR A 1 11 ? 5.904 10.298 -2.540 1.00 0.00 47 THR A C 8
ATOM 10794 O O . THR A 1 11 ? 6.373 9.566 -3.412 1.00 0.00 47 THR A O 8
ATOM 10805 N N . ILE A 1 12 ? 5.913 9.982 -1.249 1.00 0.00 48 ILE A N 8
ATOM 10806 C CA . ILE A 1 12 ? 6.485 8.728 -0.774 1.00 0.00 48 ILE A CA 8
ATOM 10807 C C . ILE A 1 12 ? 5.783 7.530 -1.403 1.00 0.00 48 ILE A C 8
ATOM 10808 O O . ILE A 1 12 ? 6.346 6.438 -1.483 1.00 0.00 48 ILE A O 8
ATOM 10824 N N . PHE A 1 13 ? 4.549 7.741 -1.850 1.00 0.00 49 PHE A N 8
ATOM 10825 C CA . PHE A 1 13 ? 3.769 6.678 -2.473 1.00 0.00 49 PHE A CA 8
ATOM 10826 C C . PHE A 1 13 ? 3.289 7.098 -3.859 1.00 0.00 49 PHE A C 8
ATOM 10827 O O . PHE A 1 13 ? 2.195 6.730 -4.287 1.00 0.00 49 PHE A O 8
ATOM 10844 N N . SER A 1 14 ? 4.115 7.872 -4.557 1.00 0.00 50 SER A N 8
ATOM 10845 C CA . SER A 1 14 ? 3.773 8.346 -5.893 1.00 0.00 50 SER A CA 8
ATOM 10846 C C . SER A 1 14 ? 3.450 7.177 -6.818 1.00 0.00 50 SER A C 8
ATOM 10847 O O . SER A 1 14 ? 4.115 6.142 -6.784 1.00 0.00 50 SER A O 8
ATOM 10855 N N . GLY A 1 15 ? 2.424 7.350 -7.645 1.00 0.00 51 GLY A N 8
ATOM 10856 C CA . GLY A 1 15 ? 2.029 6.302 -8.568 1.00 0.00 51 GLY A CA 8
ATOM 10857 C C . GLY A 1 15 ? 2.136 4.920 -7.955 1.00 0.00 51 GLY A C 8
ATOM 10858 O O . GLY A 1 15 ? 2.554 3.970 -8.618 1.00 0.00 51 GLY A O 8
ATOM 10862 N N . VAL A 1 16 ? 1.758 4.806 -6.686 1.00 0.00 52 VAL A N 8
ATOM 10863 C CA . VAL A 1 16 ? 1.814 3.529 -5.984 1.00 0.00 52 VAL A CA 8
ATOM 10864 C C . VAL A 1 16 ? 0.414 3.022 -5.655 1.00 0.00 52 VAL A C 8
ATOM 10865 O O . VAL A 1 16 ? -0.276 3.582 -4.804 1.00 0.00 52 VAL A O 8
ATOM 10878 N N . ALA A 1 17 ? 0.002 1.957 -6.335 1.00 0.00 53 ALA A N 8
ATOM 10879 C CA . ALA A 1 17 ? -1.314 1.371 -6.113 1.00 0.00 53 ALA A CA 8
ATOM 10880 C C . ALA A 1 17 ? -1.226 0.152 -5.202 1.00 0.00 53 ALA A C 8
ATOM 10881 O O . ALA A 1 17 ? -0.238 -0.583 -5.226 1.00 0.00 53 ALA A O 8
ATOM 10888 N N . ILE A 1 18 ? -2.264 -0.058 -4.400 1.00 0.00 54 ILE A N 8
ATOM 10889 C CA . ILE A 1 18 ? -2.303 -1.189 -3.481 1.00 0.00 54 ILE A CA 8
ATOM 10890 C C . ILE A 1 18 ? -3.660 -1.885 -3.523 1.00 0.00 54 ILE A C 8
ATOM 10891 O O . ILE A 1 18 ? -4.698 -1.237 -3.659 1.00 0.00 54 ILE A O 8
ATOM 10907 N N . TYR A 1 19 ? -3.644 -3.208 -3.404 1.00 0.00 55 TYR A N 8
ATOM 10908 C CA . TYR A 1 19 ? -4.873 -3.992 -3.429 1.00 0.00 55 TYR A CA 8
ATOM 10909 C C . TYR A 1 19 ? -4.950 -4.922 -2.222 1.00 0.00 55 TYR A C 8
ATOM 10910 O O . TYR A 1 19 ? -4.257 -5.937 -2.160 1.00 0.00 55 TYR A O 8
ATOM 10928 N N . VAL A 1 20 ? -5.800 -4.567 -1.263 1.00 0.00 56 VAL A N 8
ATOM 10929 C CA . VAL A 1 20 ? -5.971 -5.370 -0.058 1.00 0.00 56 VAL A CA 8
ATOM 10930 C C . VAL A 1 20 ? -6.713 -6.666 -0.361 1.00 0.00 56 VAL A C 8
ATOM 10931 O O . VAL A 1 20 ? -7.772 -6.655 -0.988 1.00 0.00 56 VAL A O 8
ATOM 10944 N N . ASN A 1 21 ? -6.151 -7.783 0.089 1.00 0.00 57 ASN A N 8
ATOM 10945 C CA . ASN A 1 21 ? -6.760 -9.089 -0.135 1.00 0.00 57 ASN A CA 8
ATOM 10946 C C . ASN A 1 21 ? -7.246 -9.695 1.179 1.00 0.00 57 ASN A C 8
ATOM 10947 O O . ASN A 1 21 ? -6.446 -10.065 2.037 1.00 0.00 57 ASN A O 8
ATOM 10958 N N . GLY A 1 22 ? -8.563 -9.792 1.328 1.00 0.00 58 GLY A N 8
ATOM 10959 C CA . GLY A 1 22 ? -9.133 -10.353 2.539 1.00 0.00 58 GLY A CA 8
ATOM 10960 C C . GLY A 1 22 ? -9.145 -9.364 3.687 1.00 0.00 58 GLY A C 8
ATOM 10961 O O . GLY A 1 22 ? -9.353 -8.168 3.483 1.00 0.00 58 GLY A O 8
ATOM 10965 N N . TYR A 1 23 ? -8.922 -9.863 4.898 1.00 0.00 59 TYR A N 8
ATOM 10966 C CA . TYR A 1 23 ? -8.911 -9.015 6.084 1.00 0.00 59 TYR A CA 8
ATOM 10967 C C . TYR A 1 23 ? -7.516 -8.452 6.339 1.00 0.00 59 TYR A C 8
ATOM 10968 O O . TYR A 1 23 ? -6.511 -9.129 6.121 1.00 0.00 59 TYR A O 8
ATOM 10986 N N . THR A 1 24 ? -7.463 -7.208 6.803 1.00 0.00 60 THR A N 8
ATOM 10987 C CA . THR A 1 24 ? -6.193 -6.552 7.088 1.00 0.00 60 THR A CA 8
ATOM 10988 C C . THR A 1 24 ? -6.369 -5.431 8.106 1.00 0.00 60 THR A C 8
ATOM 10989 O O . THR A 1 24 ? -7.493 -5.050 8.436 1.00 0.00 60 THR A O 8
ATOM 11000 N N . ASP A 1 25 ? -5.253 -4.907 8.601 1.00 0.00 61 ASP A N 8
ATOM 11001 C CA . ASP A 1 25 ? -5.285 -3.828 9.581 1.00 0.00 61 ASP A CA 8
ATOM 11002 C C . ASP A 1 25 ? -4.175 -2.816 9.312 1.00 0.00 61 ASP A C 8
ATOM 11003 O O . ASP A 1 25 ? -2.991 -3.153 9.272 1.00 0.00 61 ASP A O 8
ATOM 11012 N N . PRO A 1 26 ? -4.564 -1.547 9.121 1.00 0.00 62 PRO A N 8
ATOM 11013 C CA . PRO A 1 26 ? -5.970 -1.135 9.165 1.00 0.00 62 PRO A CA 8
ATOM 11014 C C . PRO A 1 26 ? -6.766 -1.661 7.976 1.00 0.00 62 PRO A C 8
ATOM 11015 O O . PRO A 1 26 ? -6.194 -2.139 6.996 1.00 0.00 62 PRO A O 8
ATOM 11026 N N . SER A 1 27 ? -8.089 -1.570 8.068 1.00 0.00 63 SER A N 8
ATOM 11027 C CA . SER A 1 27 ? -8.964 -2.040 7.000 1.00 0.00 63 SER A CA 8
ATOM 11028 C C . SER A 1 27 ? -8.605 -1.379 5.673 1.00 0.00 63 SER A C 8
ATOM 11029 O O . SER A 1 27 ? -7.914 -0.361 5.641 1.00 0.00 63 SER A O 8
ATOM 11037 N N . ALA A 1 28 ? -9.079 -1.967 4.579 1.00 0.00 64 ALA A N 8
ATOM 11038 C CA . ALA A 1 28 ? -8.811 -1.435 3.249 1.00 0.00 64 ALA A CA 8
ATOM 11039 C C . ALA A 1 28 ? -9.279 0.012 3.131 1.00 0.00 64 ALA A C 8
ATOM 11040 O O . ALA A 1 28 ? -8.531 0.881 2.686 1.00 0.00 64 ALA A O 8
ATOM 11047 N N . GLU A 1 29 ? -10.522 0.261 3.532 1.00 0.00 65 GLU A N 8
ATOM 11048 C CA . GLU A 1 29 ? -11.090 1.603 3.469 1.00 0.00 65 GLU A CA 8
ATOM 11049 C C . GLU A 1 29 ? -10.117 2.632 4.037 1.00 0.00 65 GLU A C 8
ATOM 11050 O O . GLU A 1 29 ? -9.974 3.729 3.498 1.00 0.00 65 GLU A O 8
ATOM 11062 N N . GLU A 1 30 ? -9.452 2.270 5.130 1.00 0.00 66 GLU A N 8
ATOM 11063 C CA . GLU A 1 30 ? -8.494 3.162 5.772 1.00 0.00 66 GLU A CA 8
ATOM 11064 C C . GLU A 1 30 ? -7.307 3.437 4.854 1.00 0.00 66 GLU A C 8
ATOM 11065 O O . GLU A 1 30 ? -6.961 4.590 4.595 1.00 0.00 66 GLU A O 8
ATOM 11077 N N . LEU A 1 31 ? -6.685 2.369 4.365 1.00 0.00 67 LEU A N 8
ATOM 11078 C CA . LEU A 1 31 ? -5.535 2.494 3.476 1.00 0.00 67 LEU A CA 8
ATOM 11079 C C . LEU A 1 31 ? -5.899 3.282 2.222 1.00 0.00 67 LEU A C 8
ATOM 11080 O O . LEU A 1 31 ? -5.236 4.259 1.877 1.00 0.00 67 LEU A O 8
ATOM 11096 N N . ARG A 1 32 ? -6.959 2.850 1.545 1.00 0.00 68 ARG A N 8
ATOM 11097 C CA . ARG A 1 32 ? -7.412 3.516 0.330 1.00 0.00 68 ARG A CA 8
ATOM 11098 C C . ARG A 1 32 ? -7.181 5.022 0.416 1.00 0.00 68 ARG A C 8
ATOM 11099 O O . ARG A 1 32 ? -6.531 5.612 -0.446 1.00 0.00 68 ARG A O 8
ATOM 11120 N N . LYS A 1 33 ? -7.719 5.639 1.464 1.00 0.00 69 LYS A N 8
ATOM 11121 C CA . LYS A 1 33 ? -7.572 7.075 1.665 1.00 0.00 69 LYS A CA 8
ATOM 11122 C C . LYS A 1 33 ? -6.106 7.450 1.860 1.00 0.00 69 LYS A C 8
ATOM 11123 O O . LYS A 1 33 ? -5.565 8.281 1.130 1.00 0.00 69 LYS A O 8
ATOM 11142 N N . LEU A 1 34 ? -5.469 6.832 2.848 1.00 0.00 70 LEU A N 8
ATOM 11143 C CA . LEU A 1 34 ? -4.065 7.099 3.138 1.00 0.00 70 LEU A CA 8
ATOM 11144 C C . LEU A 1 34 ? -3.276 7.322 1.852 1.00 0.00 70 LEU A C 8
ATOM 11145 O O . LEU A 1 34 ? -2.750 8.410 1.616 1.00 0.00 70 LEU A O 8
ATOM 11161 N N . MET A 1 35 ? -3.199 6.286 1.024 1.00 0.00 71 MET A N 8
ATOM 11162 C CA . MET A 1 35 ? -2.477 6.370 -0.240 1.00 0.00 71 MET A CA 8
ATOM 11163 C C . MET A 1 35 ? -2.716 7.718 -0.914 1.00 0.00 71 MET A C 8
ATOM 11164 O O . MET A 1 35 ? -1.785 8.498 -1.111 1.00 0.00 71 MET A O 8
ATOM 11178 N N . MET A 1 36 ? -3.970 7.984 -1.267 1.00 0.00 72 MET A N 8
ATOM 11179 C CA . MET A 1 36 ? -4.331 9.237 -1.918 1.00 0.00 72 MET A CA 8
ATOM 11180 C C . MET A 1 36 ? -3.813 10.432 -1.123 1.00 0.00 72 MET A C 8
ATOM 11181 O O . MET A 1 36 ? -3.240 11.365 -1.687 1.00 0.00 72 MET A O 8
ATOM 11195 N N . LEU A 1 37 ? -4.019 10.397 0.189 1.00 0.00 73 LEU A N 8
ATOM 11196 C CA . LEU A 1 37 ? -3.573 11.478 1.062 1.00 0.00 73 LEU A CA 8
ATOM 11197 C C . LEU A 1 37 ? -2.071 11.703 0.925 1.00 0.00 73 LEU A C 8
ATOM 11198 O O . LEU A 1 37 ? -1.564 12.785 1.227 1.00 0.00 73 LEU A O 8
ATOM 11214 N N . HIS A 1 38 ? -1.363 10.676 0.466 1.00 0.00 74 HIS A N 8
ATOM 11215 C CA . HIS A 1 38 ? 0.082 10.764 0.286 1.00 0.00 74 HIS A CA 8
ATOM 11216 C C . HIS A 1 38 ? 0.439 10.886 -1.193 1.00 0.00 74 HIS A C 8
ATOM 11217 O O . HIS A 1 38 ? 1.587 11.154 -1.544 1.00 0.00 74 HIS A O 8
ATOM 11231 N N . GLY A 1 39 ? -0.553 10.685 -2.055 1.00 0.00 75 GLY A N 8
ATOM 11232 C CA . GLY A 1 39 ? -0.323 10.776 -3.485 1.00 0.00 75 GLY A CA 8
ATOM 11233 C C . GLY A 1 39 ? -0.193 9.415 -4.139 1.00 0.00 75 GLY A C 8
ATOM 11234 O O . GLY A 1 39 ? 0.678 9.204 -4.981 1.00 0.00 75 GLY A O 8
ATOM 11238 N N . GLY A 1 40 ? -1.063 8.487 -3.749 1.00 0.00 76 GLY A N 8
ATOM 11239 C CA . GLY A 1 40 ? -1.023 7.150 -4.312 1.00 0.00 76 GLY A CA 8
ATOM 11240 C C . GLY A 1 40 ? -2.290 6.801 -5.067 1.00 0.00 76 GLY A C 8
ATOM 11241 O O . GLY A 1 40 ? -2.934 7.674 -5.648 1.00 0.00 76 GLY A O 8
ATOM 11245 N N . GLN A 1 41 ? -2.648 5.521 -5.058 1.00 0.00 77 GLN A N 8
ATOM 11246 C CA . GLN A 1 41 ? -3.846 5.059 -5.749 1.00 0.00 77 GLN A CA 8
ATOM 11247 C C . GLN A 1 41 ? -4.405 3.802 -5.089 1.00 0.00 77 GLN A C 8
ATOM 11248 O O . GLN A 1 41 ? -3.717 3.138 -4.314 1.00 0.00 77 GLN A O 8
ATOM 11262 N N . TYR A 1 42 ? -5.655 3.482 -5.402 1.00 0.00 78 TYR A N 8
ATOM 11263 C CA . TYR A 1 42 ? -6.307 2.307 -4.837 1.00 0.00 78 TYR A CA 8
ATOM 11264 C C . TYR A 1 42 ? -7.182 1.616 -5.879 1.00 0.00 78 TYR A C 8
ATOM 11265 O O . TYR A 1 42 ? -7.932 2.266 -6.607 1.00 0.00 78 TYR A O 8
ATOM 11283 N N . HIS A 1 43 ? -7.081 0.292 -5.943 1.00 0.00 79 HIS A N 8
ATOM 11284 C CA . HIS A 1 43 ? -7.863 -0.490 -6.894 1.00 0.00 79 HIS A CA 8
ATOM 11285 C C . HIS A 1 43 ? -8.707 -1.537 -6.173 1.00 0.00 79 HIS A C 8
ATOM 11286 O O . HIS A 1 43 ? -8.235 -2.201 -5.250 1.00 0.00 79 HIS A O 8
ATOM 11300 N N . VAL A 1 44 ? -9.958 -1.678 -6.600 1.00 0.00 80 VAL A N 8
ATOM 11301 C CA . VAL A 1 44 ? -10.867 -2.645 -5.995 1.00 0.00 80 VAL A CA 8
ATOM 11302 C C . VAL A 1 44 ? -10.753 -4.005 -6.674 1.00 0.00 80 VAL A C 8
ATOM 11303 O O . VAL A 1 44 ? -10.877 -5.046 -6.027 1.00 0.00 80 VAL A O 8
ATOM 11316 N N . TYR A 1 45 ? -10.517 -3.990 -7.981 1.00 0.00 81 TYR A N 8
ATOM 11317 C CA . TYR A 1 45 ? -10.388 -5.223 -8.749 1.00 0.00 81 TYR A CA 8
ATOM 11318 C C . TYR A 1 45 ? -8.925 -5.519 -9.063 1.00 0.00 81 TYR A C 8
ATOM 11319 O O . TYR A 1 45 ? -8.293 -4.816 -9.852 1.00 0.00 81 TYR A O 8
ATOM 11337 N N . TYR A 1 46 ? -8.393 -6.565 -8.440 1.00 0.00 82 TYR A N 8
ATOM 11338 C CA . TYR A 1 46 ? -7.004 -6.954 -8.650 1.00 0.00 82 TYR A CA 8
ATOM 11339 C C . TYR A 1 46 ? -6.584 -6.716 -10.098 1.00 0.00 82 TYR A C 8
ATOM 11340 O O . TYR A 1 46 ? -7.224 -7.205 -11.029 1.00 0.00 82 TYR A O 8
ATOM 11358 N N . SER A 1 47 ? -5.505 -5.962 -10.278 1.00 0.00 83 SER A N 8
ATOM 11359 C CA . SER A 1 47 ? -5.000 -5.656 -11.611 1.00 0.00 83 SER A CA 8
ATOM 11360 C C . SER A 1 47 ? -3.512 -5.973 -11.715 1.00 0.00 83 SER A C 8
ATOM 11361 O O . SER A 1 47 ? -2.710 -5.514 -10.901 1.00 0.00 83 SER A O 8
ATOM 11369 N N . ARG A 1 48 ? -3.150 -6.761 -12.722 1.00 0.00 84 ARG A N 8
ATOM 11370 C CA . ARG A 1 48 ? -1.759 -7.142 -12.933 1.00 0.00 84 ARG A CA 8
ATOM 11371 C C . ARG A 1 48 ? -1.012 -6.063 -13.712 1.00 0.00 84 ARG A C 8
ATOM 11372 O O . ARG A 1 48 ? 0.219 -6.050 -13.749 1.00 0.00 84 ARG A O 8
ATOM 11393 N N . SER A 1 49 ? -1.764 -5.161 -14.332 1.00 0.00 85 SER A N 8
ATOM 11394 C CA . SER A 1 49 ? -1.174 -4.080 -15.114 1.00 0.00 85 SER A CA 8
ATOM 11395 C C . SER A 1 49 ? -1.201 -2.769 -14.335 1.00 0.00 85 SER A C 8
ATOM 11396 O O . SER A 1 49 ? -0.221 -2.024 -14.316 1.00 0.00 85 SER A O 8
ATOM 11404 N N . LYS A 1 50 ? -2.331 -2.493 -13.692 1.00 0.00 86 LYS A N 8
ATOM 11405 C CA . LYS A 1 50 ? -2.488 -1.272 -12.910 1.00 0.00 86 LYS A CA 8
ATOM 11406 C C . LYS A 1 50 ? -1.803 -1.404 -11.553 1.00 0.00 86 LYS A C 8
ATOM 11407 O O . LYS A 1 50 ? -0.743 -0.822 -11.321 1.00 0.00 86 LYS A O 8
ATOM 11426 N N . THR A 1 51 ? -2.415 -2.174 -10.659 1.00 0.00 87 THR A N 8
ATOM 11427 C CA . THR A 1 51 ? -1.864 -2.383 -9.326 1.00 0.00 87 THR A CA 8
ATOM 11428 C C . THR A 1 51 ? -0.391 -2.770 -9.393 1.00 0.00 87 THR A C 8
ATOM 11429 O O . THR A 1 51 ? 0.035 -3.476 -10.308 1.00 0.00 87 THR A O 8
ATOM 11440 N N . THR A 1 52 ? 0.384 -2.303 -8.419 1.00 0.00 88 THR A N 8
ATOM 11441 C CA . THR A 1 52 ? 1.810 -2.599 -8.369 1.00 0.00 88 THR A CA 8
ATOM 11442 C C . THR A 1 52 ? 2.127 -3.584 -7.249 1.00 0.00 88 THR A C 8
ATOM 11443 O O . THR A 1 52 ? 2.907 -4.519 -7.433 1.00 0.00 88 THR A O 8
ATOM 11454 N N . HIS A 1 53 ? 1.519 -3.368 -6.087 1.00 0.00 89 HIS A N 8
ATOM 11455 C CA . HIS A 1 53 ? 1.736 -4.238 -4.937 1.00 0.00 89 HIS A CA 8
ATOM 11456 C C . HIS A 1 53 ? 0.424 -4.862 -4.472 1.00 0.00 89 HIS A C 8
ATOM 11457 O O . HIS A 1 53 ? -0.657 -4.427 -4.870 1.00 0.00 89 HIS A O 8
ATOM 11471 N N . ILE A 1 54 ? 0.526 -5.885 -3.630 1.00 0.00 90 ILE A N 8
ATOM 11472 C CA . ILE A 1 54 ? -0.652 -6.568 -3.112 1.00 0.00 90 ILE A CA 8
ATOM 11473 C C . ILE A 1 54 ? -0.616 -6.650 -1.590 1.00 0.00 90 ILE A C 8
ATOM 11474 O O . ILE A 1 54 ? 0.181 -7.392 -1.017 1.00 0.00 90 ILE A O 8
ATOM 11490 N N . ILE A 1 55 ? -1.486 -5.883 -0.941 1.00 0.00 91 ILE A N 8
ATOM 11491 C CA . ILE A 1 55 ? -1.556 -5.870 0.515 1.00 0.00 91 ILE A CA 8
ATOM 11492 C C . ILE A 1 55 ? -2.311 -7.087 1.040 1.00 0.00 91 ILE A C 8
ATOM 11493 O O . ILE A 1 55 ? -3.408 -7.395 0.577 1.00 0.00 91 ILE A O 8
ATOM 11509 N N . ALA A 1 56 ? -1.716 -7.773 2.010 1.00 0.00 92 ALA A N 8
ATOM 11510 C CA . ALA A 1 56 ? -2.334 -8.953 2.601 1.00 0.00 92 ALA A CA 8
ATOM 11511 C C . ALA A 1 56 ? -1.583 -9.398 3.851 1.00 0.00 92 ALA A C 8
ATOM 11512 O O . ALA A 1 56 ? -0.363 -9.567 3.829 1.00 0.00 92 ALA A O 8
ATOM 11519 N N . THR A 1 57 ? -2.319 -9.587 4.942 1.00 0.00 93 THR A N 8
ATOM 11520 C CA . THR A 1 57 ? -1.722 -10.011 6.202 1.00 0.00 93 THR A CA 8
ATOM 11521 C C . THR A 1 57 ? -1.289 -11.472 6.142 1.00 0.00 93 THR A C 8
ATOM 11522 O O . THR A 1 57 ? -0.198 -11.824 6.588 1.00 0.00 93 THR A O 8
ATOM 11533 N N . ASN A 1 58 ? -2.151 -12.317 5.587 1.00 0.00 94 ASN A N 8
ATOM 11534 C CA . ASN A 1 58 ? -1.857 -13.740 5.468 1.00 0.00 94 ASN A CA 8
ATOM 11535 C C . ASN A 1 58 ? -2.539 -14.336 4.240 1.00 0.00 94 ASN A C 8
ATOM 11536 O O . ASN A 1 58 ? -3.615 -13.893 3.837 1.00 0.00 94 ASN A O 8
ATOM 11547 N N . LEU A 1 59 ? -1.905 -15.343 3.648 1.00 0.00 95 LEU A N 8
ATOM 11548 C CA . LEU A 1 59 ? -2.450 -16.001 2.466 1.00 0.00 95 LEU A CA 8
ATOM 11549 C C . LEU A 1 59 ? -2.216 -17.507 2.525 1.00 0.00 95 LEU A C 8
ATOM 11550 O O . LEU A 1 59 ? -1.188 -17.982 3.007 1.00 0.00 95 LEU A O 8
ATOM 11566 N N . PRO A 1 60 ? -3.192 -18.277 2.021 1.00 0.00 96 PRO A N 8
ATOM 11567 C CA . PRO A 1 60 ? -3.115 -19.741 2.002 1.00 0.00 96 PRO A CA 8
ATOM 11568 C C . PRO A 1 60 ? -2.068 -20.254 1.019 1.00 0.00 96 PRO A C 8
ATOM 11569 O O . PRO A 1 60 ? -1.783 -19.610 0.010 1.00 0.00 96 PRO A O 8
ATOM 11580 N N . ASN A 1 61 ? -1.500 -21.417 1.320 1.00 0.00 97 ASN A N 8
ATOM 11581 C CA . ASN A 1 61 ? -0.484 -22.016 0.462 1.00 0.00 97 ASN A CA 8
ATOM 11582 C C . ASN A 1 61 ? -0.828 -21.814 -1.011 1.00 0.00 97 ASN A C 8
ATOM 11583 O O . ASN A 1 61 ? -0.018 -21.303 -1.783 1.00 0.00 97 ASN A O 8
ATOM 11594 N N . ALA A 1 62 ? -2.036 -22.217 -1.391 1.00 0.00 98 ALA A N 8
ATOM 11595 C CA . ALA A 1 62 ? -2.488 -22.078 -2.770 1.00 0.00 98 ALA A CA 8
ATOM 11596 C C . ALA A 1 62 ? -2.291 -20.652 -3.271 1.00 0.00 98 ALA A C 8
ATOM 11597 O O . ALA A 1 62 ? -1.674 -20.428 -4.313 1.00 0.00 98 ALA A O 8
ATOM 11604 N N . LYS A 1 63 ? -2.820 -19.689 -2.524 1.00 0.00 99 LYS A N 8
ATOM 11605 C CA . LYS A 1 63 ? -2.702 -18.283 -2.891 1.00 0.00 99 LYS A CA 8
ATOM 11606 C C . LYS A 1 63 ? -1.241 -17.892 -3.086 1.00 0.00 99 LYS A C 8
ATOM 11607 O O . LYS A 1 63 ? -0.867 -17.350 -4.127 1.00 0.00 99 LYS A O 8
ATOM 11626 N N . ILE A 1 64 ? -0.419 -18.171 -2.080 1.00 0.00 100 ILE A N 8
ATOM 11627 C CA . ILE A 1 64 ? 1.002 -17.851 -2.143 1.00 0.00 100 ILE A CA 8
ATOM 11628 C C . ILE A 1 64 ? 1.567 -18.128 -3.532 1.00 0.00 100 ILE A C 8
ATOM 11629 O O . ILE A 1 64 ? 2.162 -17.252 -4.159 1.00 0.00 100 ILE A O 8
ATOM 11645 N N . LYS A 1 65 ? 1.376 -19.354 -4.008 1.00 0.00 101 LYS A N 8
ATOM 11646 C CA . LYS A 1 65 ? 1.863 -19.748 -5.324 1.00 0.00 101 LYS A CA 8
ATOM 11647 C C . LYS A 1 65 ? 1.138 -18.981 -6.425 1.00 0.00 101 LYS A C 8
ATOM 11648 O O . LYS A 1 65 ? 1.758 -18.518 -7.382 1.00 0.00 101 LYS A O 8
ATOM 11667 N N . GLU A 1 66 ? -0.177 -18.849 -6.281 1.00 0.00 102 GLU A N 8
ATOM 11668 C CA . GLU A 1 66 ? -0.984 -18.136 -7.264 1.00 0.00 102 GLU A CA 8
ATOM 11669 C C . GLU A 1 66 ? -0.434 -16.734 -7.508 1.00 0.00 102 GLU A C 8
ATOM 11670 O O . GLU A 1 66 ? -0.703 -16.119 -8.540 1.00 0.00 102 GLU A O 8
ATOM 11682 N N . LEU A 1 67 ? 0.338 -16.234 -6.549 1.00 0.00 103 LEU A N 8
ATOM 11683 C CA . LEU A 1 67 ? 0.927 -14.904 -6.657 1.00 0.00 103 LEU A CA 8
ATOM 11684 C C . LEU A 1 67 ? 2.433 -14.992 -6.883 1.00 0.00 103 LEU A C 8
ATOM 11685 O O . LEU A 1 67 ? 3.180 -14.080 -6.529 1.00 0.00 103 LEU A O 8
ATOM 11701 N N . LYS A 1 68 ? 2.873 -16.096 -7.478 1.00 0.00 104 LYS A N 8
ATOM 11702 C CA . LYS A 1 68 ? 4.290 -16.303 -7.756 1.00 0.00 104 LYS A CA 8
ATOM 11703 C C . LYS A 1 68 ? 4.887 -15.095 -8.470 1.00 0.00 104 LYS A C 8
ATOM 11704 O O . LYS A 1 68 ? 4.372 -14.651 -9.496 1.00 0.00 104 LYS A O 8
ATOM 11723 N N . GLY A 1 69 ? 5.977 -14.568 -7.922 1.00 0.00 105 GLY A N 8
ATOM 11724 C CA . GLY A 1 69 ? 6.626 -13.416 -8.521 1.00 0.00 105 GLY A CA 8
ATOM 11725 C C . GLY A 1 69 ? 6.084 -12.104 -7.992 1.00 0.00 105 GLY A C 8
ATOM 11726 O O . GLY A 1 69 ? 6.848 -11.200 -7.654 1.00 0.00 105 GLY A O 8
ATOM 11730 N N . GLU A 1 70 ? 4.761 -11.998 -7.921 1.00 0.00 106 GLU A N 8
ATOM 11731 C CA . GLU A 1 70 ? 4.117 -10.784 -7.431 1.00 0.00 106 GLU A CA 8
ATOM 11732 C C . GLU A 1 70 ? 4.737 -10.335 -6.111 1.00 0.00 106 GLU A C 8
ATOM 11733 O O . GLU A 1 70 ? 5.423 -11.105 -5.440 1.00 0.00 106 GLU A O 8
ATOM 11745 N N . LYS A 1 71 ? 4.489 -9.082 -5.745 1.00 0.00 107 LYS A N 8
ATOM 11746 C CA . LYS A 1 71 ? 5.021 -8.527 -4.505 1.00 0.00 107 LYS A CA 8
ATOM 11747 C C . LYS A 1 71 ? 3.899 -8.248 -3.509 1.00 0.00 107 LYS A C 8
ATOM 11748 O O . LYS A 1 71 ? 3.037 -7.404 -3.751 1.00 0.00 107 LYS A O 8
ATOM 11767 N N . VAL A 1 72 ? 3.918 -8.962 -2.388 1.00 0.00 108 VAL A N 8
ATOM 11768 C CA . VAL A 1 72 ? 2.905 -8.788 -1.354 1.00 0.00 108 VAL A CA 8
ATOM 11769 C C . VAL A 1 72 ? 3.506 -8.181 -0.092 1.00 0.00 108 VAL A C 8
ATOM 11770 O O . VAL A 1 72 ? 4.349 -8.794 0.564 1.00 0.00 108 VAL A O 8
ATOM 11783 N N . ILE A 1 73 ? 3.066 -6.973 0.244 1.00 0.00 109 ILE A N 8
ATOM 11784 C CA . ILE A 1 73 ? 3.559 -6.283 1.429 1.00 0.00 109 ILE A CA 8
ATOM 11785 C C . ILE A 1 73 ? 2.480 -6.194 2.503 1.00 0.00 109 ILE A C 8
ATOM 11786 O O . ILE A 1 73 ? 1.299 -6.032 2.197 1.00 0.00 109 ILE A O 8
ATOM 11802 N N . ARG A 1 74 ? 2.895 -6.299 3.761 1.00 0.00 110 ARG A N 8
ATOM 11803 C CA . ARG A 1 74 ? 1.963 -6.230 4.881 1.00 0.00 110 ARG A CA 8
ATOM 11804 C C . ARG A 1 74 ? 1.359 -4.834 4.999 1.00 0.00 110 ARG A C 8
ATOM 11805 O O . ARG A 1 74 ? 1.965 -3.834 4.616 1.00 0.00 110 ARG A O 8
ATOM 11826 N N . PRO A 1 75 ? 0.135 -4.764 5.543 1.00 0.00 111 PRO A N 8
ATOM 11827 C CA . PRO A 1 75 ? -0.579 -3.496 5.725 1.00 0.00 111 PRO A CA 8
ATOM 11828 C C . PRO A 1 75 ? 0.056 -2.622 6.801 1.00 0.00 111 PRO A C 8
ATOM 11829 O O . PRO A 1 75 ? -0.450 -1.547 7.118 1.00 0.00 111 PRO A O 8
ATOM 11840 N N . GLU A 1 76 ? 1.168 -3.093 7.359 1.00 0.00 112 GLU A N 8
ATOM 11841 C CA . GLU A 1 76 ? 1.871 -2.353 8.400 1.00 0.00 112 GLU A CA 8
ATOM 11842 C C . GLU A 1 76 ? 2.946 -1.454 7.797 1.00 0.00 112 GLU A C 8
ATOM 11843 O O . GLU A 1 76 ? 3.258 -0.393 8.338 1.00 0.00 112 GLU A O 8
ATOM 11855 N N . TRP A 1 77 ? 3.509 -1.886 6.675 1.00 0.00 113 TRP A N 8
ATOM 11856 C CA . TRP A 1 77 ? 4.550 -1.121 5.998 1.00 0.00 113 TRP A CA 8
ATOM 11857 C C . TRP A 1 77 ? 4.103 0.318 5.765 1.00 0.00 113 TRP A C 8
ATOM 11858 O O . TRP A 1 77 ? 4.816 1.262 6.108 1.00 0.00 113 TRP A O 8
ATOM 11879 N N . ILE A 1 78 ? 2.920 0.479 5.181 1.00 0.00 114 ILE A N 8
ATOM 11880 C CA . ILE A 1 78 ? 2.379 1.804 4.904 1.00 0.00 114 ILE A CA 8
ATOM 11881 C C . ILE A 1 78 ? 2.088 2.560 6.196 1.00 0.00 114 ILE A C 8
ATOM 11882 O O . ILE A 1 78 ? 2.584 3.666 6.406 1.00 0.00 114 ILE A O 8
ATOM 11898 N N . VAL A 1 79 ? 1.281 1.953 7.061 1.00 0.00 115 VAL A N 8
ATOM 11899 C CA . VAL A 1 79 ? 0.925 2.567 8.335 1.00 0.00 115 VAL A CA 8
ATOM 11900 C C . VAL A 1 79 ? 2.133 3.240 8.977 1.00 0.00 115 VAL A C 8
ATOM 11901 O O . VAL A 1 79 ? 2.085 4.419 9.326 1.00 0.00 115 VAL A O 8
ATOM 11914 N N . GLU A 1 80 ? 3.216 2.484 9.127 1.00 0.00 116 GLU A N 8
ATOM 11915 C CA . GLU A 1 80 ? 4.437 3.008 9.727 1.00 0.00 116 GLU A CA 8
ATOM 11916 C C . GLU A 1 80 ? 5.016 4.139 8.882 1.00 0.00 116 GLU A C 8
ATOM 11917 O O . GLU A 1 80 ? 5.439 5.168 9.408 1.00 0.00 116 GLU A O 8
ATOM 11929 N N . SER A 1 81 ? 5.033 3.938 7.568 1.00 0.00 117 SER A N 8
ATOM 11930 C CA . SER A 1 81 ? 5.564 4.938 6.649 1.00 0.00 117 SER A CA 8
ATOM 11931 C C . SER A 1 81 ? 4.820 6.262 6.796 1.00 0.00 117 SER A C 8
ATOM 11932 O O . SER A 1 81 ? 5.416 7.335 6.701 1.00 0.00 117 SER A O 8
ATOM 11940 N N . ILE A 1 82 ? 3.514 6.176 7.029 1.00 0.00 118 ILE A N 8
ATOM 11941 C CA . ILE A 1 82 ? 2.688 7.366 7.190 1.00 0.00 118 ILE A CA 8
ATOM 11942 C C . ILE A 1 82 ? 3.062 8.127 8.458 1.00 0.00 118 ILE A C 8
ATOM 11943 O O . ILE A 1 82 ? 3.427 9.302 8.406 1.00 0.00 118 ILE A O 8
ATOM 11959 N N . LYS A 1 83 ? 2.971 7.449 9.597 1.00 0.00 119 LYS A N 8
ATOM 11960 C CA . LYS A 1 83 ? 3.303 8.058 10.879 1.00 0.00 119 LYS A CA 8
ATOM 11961 C C . LYS A 1 83 ? 4.644 8.781 10.808 1.00 0.00 119 LYS A C 8
ATOM 11962 O O . LYS A 1 83 ? 4.794 9.885 11.330 1.00 0.00 119 LYS A O 8
ATOM 11981 N N . ALA A 1 84 ? 5.616 8.151 10.156 1.00 0.00 120 ALA A N 8
ATOM 11982 C CA . ALA A 1 84 ? 6.944 8.736 10.013 1.00 0.00 120 ALA A CA 8
ATOM 11983 C C . ALA A 1 84 ? 6.939 9.864 8.987 1.00 0.00 120 ALA A C 8
ATOM 11984 O O . ALA A 1 84 ? 7.788 10.754 9.024 1.00 0.00 120 ALA A O 8
ATOM 11991 N N . GLY A 1 85 ? 5.978 9.819 8.069 1.00 0.00 121 GLY A N 8
ATOM 11992 C CA . GLY A 1 85 ? 5.882 10.842 7.044 1.00 0.00 121 GLY A CA 8
ATOM 11993 C C . GLY A 1 85 ? 6.890 10.643 5.930 1.00 0.00 121 GLY A C 8
ATOM 11994 O O . GLY A 1 85 ? 7.114 11.541 5.119 1.00 0.00 121 GLY A O 8
ATOM 11998 N N . ARG A 1 86 ? 7.500 9.463 5.890 1.00 0.00 122 ARG A N 8
ATOM 11999 C CA . ARG A 1 86 ? 8.492 9.150 4.869 1.00 0.00 122 ARG A CA 8
ATOM 12000 C C . ARG A 1 86 ? 8.638 7.640 4.698 1.00 0.00 122 ARG A C 8
ATOM 12001 O O . ARG A 1 86 ? 8.832 6.910 5.671 1.00 0.00 122 ARG A O 8
ATOM 12022 N N . LEU A 1 87 ? 8.544 7.179 3.456 1.00 0.00 123 LEU A N 8
ATOM 12023 C CA . LEU A 1 87 ? 8.665 5.756 3.157 1.00 0.00 123 LEU A CA 8
ATOM 12024 C C . LEU A 1 87 ? 9.818 5.132 3.937 1.00 0.00 123 LEU A C 8
ATOM 12025 O O . LEU A 1 87 ? 10.934 5.652 3.938 1.00 0.00 123 LEU A O 8
ATOM 12041 N N . LEU A 1 88 ? 9.540 4.014 4.599 1.00 0.00 124 LEU A N 8
ATOM 12042 C CA . LEU A 1 88 ? 10.555 3.317 5.382 1.00 0.00 124 LEU A CA 8
ATOM 12043 C C . LEU A 1 88 ? 11.242 2.241 4.547 1.00 0.00 124 LEU A C 8
ATOM 12044 O O . LEU A 1 88 ? 12.381 2.412 4.113 1.00 0.00 124 LEU A O 8
ATOM 12060 N N . SER A 1 89 ? 10.542 1.133 4.326 1.00 0.00 125 SER A N 8
ATOM 12061 C CA . SER A 1 89 ? 11.085 0.028 3.545 1.00 0.00 125 SER A CA 8
ATOM 12062 C C . SER A 1 89 ? 10.037 -1.062 3.343 1.00 0.00 125 SER A C 8
ATOM 12063 O O . SER A 1 89 ? 9.183 -1.284 4.202 1.00 0.00 125 SER A O 8
ATOM 12071 N N . TYR A 1 90 ? 10.108 -1.737 2.201 1.00 0.00 126 TYR A N 8
ATOM 12072 C CA . TYR A 1 90 ? 9.164 -2.803 1.884 1.00 0.00 126 TYR A CA 8
ATOM 12073 C C . TYR A 1 90 ? 9.852 -4.164 1.907 1.00 0.00 126 TYR A C 8
ATOM 12074 O O . TYR A 1 90 ? 9.210 -5.192 2.127 1.00 0.00 126 TYR A O 8
ATOM 12092 N N . ILE A 1 91 ? 11.161 -4.163 1.679 1.00 0.00 127 ILE A N 8
ATOM 12093 C CA . ILE A 1 91 ? 11.937 -5.396 1.675 1.00 0.00 127 ILE A CA 8
ATOM 12094 C C . ILE A 1 91 ? 11.656 -6.227 2.923 1.00 0.00 127 ILE A C 8
ATOM 12095 O O . ILE A 1 91 ? 11.219 -7.375 2.849 1.00 0.00 127 ILE A O 8
ATOM 12111 N N . PRO A 1 92 ? 11.910 -5.632 4.098 1.00 0.00 128 PRO A N 8
ATOM 12112 C CA . PRO A 1 92 ? 11.689 -6.298 5.386 1.00 0.00 128 PRO A CA 8
ATOM 12113 C C . PRO A 1 92 ? 10.208 -6.491 5.692 1.00 0.00 128 PRO A C 8
ATOM 12114 O O . PRO A 1 92 ? 9.847 -7.071 6.717 1.00 0.00 128 PRO A O 8
ATOM 12125 N N . TYR A 1 93 ? 9.356 -6.002 4.799 1.00 0.00 129 TYR A N 8
ATOM 12126 C CA . TYR A 1 93 ? 7.913 -6.120 4.975 1.00 0.00 129 TYR A CA 8
ATOM 12127 C C . TYR A 1 93 ? 7.326 -7.138 4.002 1.00 0.00 129 TYR A C 8
ATOM 12128 O O . TYR A 1 93 ? 6.133 -7.435 4.044 1.00 0.00 129 TYR A O 8
ATOM 12146 N N . GLN A 1 94 ? 8.175 -7.668 3.127 1.00 0.00 130 GLN A N 8
ATOM 12147 C CA . GLN A 1 94 ? 7.741 -8.653 2.143 1.00 0.00 130 GLN A CA 8
ATOM 12148 C C . GLN A 1 94 ? 7.535 -10.017 2.793 1.00 0.00 130 GLN A C 8
ATOM 12149 O O . GLN A 1 94 ? 8.456 -10.579 3.387 1.00 0.00 130 GLN A O 8
ATOM 12163 N N . LEU A 1 95 ? 6.321 -10.544 2.677 1.00 0.00 131 LEU A N 8
ATOM 12164 C CA . LEU A 1 95 ? 5.993 -11.844 3.253 1.00 0.00 131 LEU A CA 8
ATOM 12165 C C . LEU A 1 95 ? 6.689 -12.968 2.493 1.00 0.00 131 LEU A C 8
ATOM 12166 O O . LEU A 1 95 ? 7.668 -13.542 2.973 1.00 0.00 131 LEU A O 8
ATOM 12182 N N . TYR A 1 96 ? 6.180 -13.276 1.306 1.00 0.00 132 TYR A N 8
ATOM 12183 C CA . TYR A 1 96 ? 6.753 -14.332 0.480 1.00 0.00 132 TYR A CA 8
ATOM 12184 C C . TYR A 1 96 ? 7.377 -13.754 -0.787 1.00 0.00 132 TYR A C 8
ATOM 12185 O O . TYR A 1 96 ? 6.752 -13.733 -1.848 1.00 0.00 132 TYR A O 8
ATOM 12203 N N . THR A 1 97 ? 8.616 -13.287 -0.668 1.00 0.00 133 THR A N 8
ATOM 12204 C CA . THR A 1 97 ? 9.326 -12.708 -1.801 1.00 0.00 133 THR A CA 8
ATOM 12205 C C . THR A 1 97 ? 10.412 -13.650 -2.309 1.00 0.00 133 THR A C 8
ATOM 12206 O O . THR A 1 97 ? 10.570 -13.839 -3.515 1.00 0.00 133 THR A O 8
ATOM 12217 N N . GLY A 1 1 ? -17.158 21.877 3.390 1.00 0.00 37 GLY A N 9
ATOM 12218 C CA . GLY A 1 1 ? -16.126 21.846 2.370 1.00 0.00 37 GLY A CA 9
ATOM 12219 C C . GLY A 1 1 ? -15.397 20.517 2.325 1.00 0.00 37 GLY A C 9
ATOM 12220 O O . GLY A 1 1 ? -14.545 20.240 3.169 1.00 0.00 37 GLY A O 9
ATOM 12224 N N . SER A 1 2 ? -15.732 19.694 1.337 1.00 0.00 38 SER A N 9
ATOM 12225 C CA . SER A 1 2 ? -15.106 18.385 1.187 1.00 0.00 38 SER A CA 9
ATOM 12226 C C . SER A 1 2 ? -13.868 18.472 0.300 1.00 0.00 38 SER A C 9
ATOM 12227 O O . SER A 1 2 ? -13.683 19.445 -0.432 1.00 0.00 38 SER A O 9
ATOM 12235 N N . SER A 1 3 ? -13.024 17.449 0.371 1.00 0.00 39 SER A N 9
ATOM 12236 C CA . SER A 1 3 ? -11.801 17.410 -0.422 1.00 0.00 39 SER A CA 9
ATOM 12237 C C . SER A 1 3 ? -10.901 18.597 -0.092 1.00 0.00 39 SER A C 9
ATOM 12238 O O . SER A 1 3 ? -10.366 19.253 -0.985 1.00 0.00 39 SER A O 9
ATOM 12246 N N . GLY A 1 4 ? -10.740 18.869 1.200 1.00 0.00 40 GLY A N 9
ATOM 12247 C CA . GLY A 1 4 ? -9.905 19.976 1.626 1.00 0.00 40 GLY A CA 9
ATOM 12248 C C . GLY A 1 4 ? -8.660 19.516 2.357 1.00 0.00 40 GLY A C 9
ATOM 12249 O O . GLY A 1 4 ? -8.723 19.138 3.527 1.00 0.00 40 GLY A O 9
ATOM 12253 N N . SER A 1 5 ? -7.525 19.546 1.667 1.00 0.00 41 SER A N 9
ATOM 12254 C CA . SER A 1 5 ? -6.260 19.123 2.256 1.00 0.00 41 SER A CA 9
ATOM 12255 C C . SER A 1 5 ? -5.759 20.153 3.264 1.00 0.00 41 SER A C 9
ATOM 12256 O O . SER A 1 5 ? -5.341 21.250 2.893 1.00 0.00 41 SER A O 9
ATOM 12264 N N . SER A 1 6 ? -5.805 19.791 4.542 1.00 0.00 42 SER A N 9
ATOM 12265 C CA . SER A 1 6 ? -5.360 20.684 5.606 1.00 0.00 42 SER A CA 9
ATOM 12266 C C . SER A 1 6 ? -4.049 20.194 6.213 1.00 0.00 42 SER A C 9
ATOM 12267 O O . SER A 1 6 ? -4.044 19.384 7.139 1.00 0.00 42 SER A O 9
ATOM 12275 N N . GLY A 1 7 ? -2.936 20.694 5.684 1.00 0.00 43 GLY A N 9
ATOM 12276 C CA . GLY A 1 7 ? -1.633 20.296 6.185 1.00 0.00 43 GLY A CA 9
ATOM 12277 C C . GLY A 1 7 ? -0.654 19.983 5.070 1.00 0.00 43 GLY A C 9
ATOM 12278 O O . GLY A 1 7 ? -0.946 20.206 3.895 1.00 0.00 43 GLY A O 9
ATOM 12282 N N . THR A 1 8 ? 0.514 19.465 5.439 1.00 0.00 44 THR A N 9
ATOM 12283 C CA . THR A 1 8 ? 1.540 19.124 4.462 1.00 0.00 44 THR A CA 9
ATOM 12284 C C . THR A 1 8 ? 1.113 17.937 3.607 1.00 0.00 44 THR A C 9
ATOM 12285 O O . THR A 1 8 ? 0.518 16.982 4.107 1.00 0.00 44 THR A O 9
ATOM 12296 N N . SER A 1 9 ? 1.420 18.002 2.316 1.00 0.00 45 SER A N 9
ATOM 12297 C CA . SER A 1 9 ? 1.064 16.933 1.390 1.00 0.00 45 SER A CA 9
ATOM 12298 C C . SER A 1 9 ? 2.296 16.123 0.996 1.00 0.00 45 SER A C 9
ATOM 12299 O O . SER A 1 9 ? 3.132 16.583 0.218 1.00 0.00 45 SER A O 9
ATOM 12307 N N . SER A 1 10 ? 2.401 14.915 1.540 1.00 0.00 46 SER A N 9
ATOM 12308 C CA . SER A 1 10 ? 3.532 14.041 1.250 1.00 0.00 46 SER A CA 9
ATOM 12309 C C . SER A 1 10 ? 3.227 13.136 0.059 1.00 0.00 46 SER A C 9
ATOM 12310 O O . SER A 1 10 ? 2.184 12.484 0.010 1.00 0.00 46 SER A O 9
ATOM 12318 N N . THR A 1 11 ? 4.146 13.103 -0.901 1.00 0.00 47 THR A N 9
ATOM 12319 C CA . THR A 1 11 ? 3.978 12.280 -2.092 1.00 0.00 47 THR A CA 9
ATOM 12320 C C . THR A 1 11 ? 5.002 11.152 -2.130 1.00 0.00 47 THR A C 9
ATOM 12321 O O . THR A 1 11 ? 5.758 11.020 -3.094 1.00 0.00 47 THR A O 9
ATOM 12332 N N . ILE A 1 12 ? 5.022 10.341 -1.078 1.00 0.00 48 ILE A N 9
ATOM 12333 C CA . ILE A 1 12 ? 5.952 9.222 -0.994 1.00 0.00 48 ILE A CA 9
ATOM 12334 C C . ILE A 1 12 ? 5.424 8.009 -1.750 1.00 0.00 48 ILE A C 9
ATOM 12335 O O . ILE A 1 12 ? 6.194 7.226 -2.307 1.00 0.00 48 ILE A O 9
ATOM 12351 N N . PHE A 1 13 ? 4.103 7.859 -1.768 1.00 0.00 49 PHE A N 9
ATOM 12352 C CA . PHE A 1 13 ? 3.470 6.740 -2.458 1.00 0.00 49 PHE A CA 9
ATOM 12353 C C . PHE A 1 13 ? 2.953 7.169 -3.828 1.00 0.00 49 PHE A C 9
ATOM 12354 O O . PHE A 1 13 ? 1.979 6.614 -4.337 1.00 0.00 49 PHE A O 9
ATOM 12371 N N . SER A 1 14 ? 3.613 8.160 -4.420 1.00 0.00 50 SER A N 9
ATOM 12372 C CA . SER A 1 14 ? 3.218 8.666 -5.729 1.00 0.00 50 SER A CA 9
ATOM 12373 C C . SER A 1 14 ? 3.514 7.641 -6.820 1.00 0.00 50 SER A C 9
ATOM 12374 O O . SER A 1 14 ? 4.672 7.364 -7.129 1.00 0.00 50 SER A O 9
ATOM 12382 N N . GLY A 1 15 ? 2.456 7.081 -7.399 1.00 0.00 51 GLY A N 9
ATOM 12383 C CA . GLY A 1 15 ? 2.622 6.092 -8.448 1.00 0.00 51 GLY A CA 9
ATOM 12384 C C . GLY A 1 15 ? 2.492 4.673 -7.934 1.00 0.00 51 GLY A C 9
ATOM 12385 O O . GLY A 1 15 ? 2.238 3.746 -8.704 1.00 0.00 51 GLY A O 9
ATOM 12389 N N . VAL A 1 16 ? 2.668 4.500 -6.627 1.00 0.00 52 VAL A N 9
ATOM 12390 C CA . VAL A 1 16 ? 2.569 3.183 -6.010 1.00 0.00 52 VAL A CA 9
ATOM 12391 C C . VAL A 1 16 ? 1.114 2.793 -5.776 1.00 0.00 52 VAL A C 9
ATOM 12392 O O . VAL A 1 16 ? 0.427 3.389 -4.948 1.00 0.00 52 VAL A O 9
ATOM 12405 N N . ALA A 1 17 ? 0.651 1.787 -6.512 1.00 0.00 53 ALA A N 9
ATOM 12406 C CA . ALA A 1 17 ? -0.722 1.316 -6.382 1.00 0.00 53 ALA A CA 9
ATOM 12407 C C . ALA A 1 17 ? -0.794 0.070 -5.506 1.00 0.00 53 ALA A C 9
ATOM 12408 O O . ALA A 1 17 ? -0.031 -0.878 -5.694 1.00 0.00 53 ALA A O 9
ATOM 12415 N N . ILE A 1 18 ? -1.715 0.079 -4.548 1.00 0.00 54 ILE A N 9
ATOM 12416 C CA . ILE A 1 18 ? -1.886 -1.051 -3.643 1.00 0.00 54 ILE A CA 9
ATOM 12417 C C . ILE A 1 18 ? -3.254 -1.700 -3.827 1.00 0.00 54 ILE A C 9
ATOM 12418 O O . ILE A 1 18 ? -4.150 -1.121 -4.441 1.00 0.00 54 ILE A O 9
ATOM 12434 N N . TYR A 1 19 ? -3.408 -2.905 -3.289 1.00 0.00 55 TYR A N 9
ATOM 12435 C CA . TYR A 1 19 ? -4.666 -3.634 -3.394 1.00 0.00 55 TYR A CA 9
ATOM 12436 C C . TYR A 1 19 ? -4.844 -4.585 -2.214 1.00 0.00 55 TYR A C 9
ATOM 12437 O O . TYR A 1 19 ? -4.173 -5.613 -2.123 1.00 0.00 55 TYR A O 9
ATOM 12455 N N . VAL A 1 20 ? -5.756 -4.234 -1.312 1.00 0.00 56 VAL A N 9
ATOM 12456 C CA . VAL A 1 20 ? -6.025 -5.057 -0.139 1.00 0.00 56 VAL A CA 9
ATOM 12457 C C . VAL A 1 20 ? -6.795 -6.318 -0.516 1.00 0.00 56 VAL A C 9
ATOM 12458 O O . VAL A 1 20 ? -7.776 -6.260 -1.255 1.00 0.00 56 VAL A O 9
ATOM 12471 N N . ASN A 1 21 ? -6.341 -7.457 -0.003 1.00 0.00 57 ASN A N 9
ATOM 12472 C CA . ASN A 1 21 ? -6.987 -8.733 -0.286 1.00 0.00 57 ASN A CA 9
ATOM 12473 C C . ASN A 1 21 ? -7.432 -9.416 1.004 1.00 0.00 57 ASN A C 9
ATOM 12474 O O . ASN A 1 21 ? -6.607 -9.812 1.826 1.00 0.00 57 ASN A O 9
ATOM 12485 N N . GLY A 1 22 ? -8.744 -9.550 1.174 1.00 0.00 58 GLY A N 9
ATOM 12486 C CA . GLY A 1 22 ? -9.277 -10.185 2.365 1.00 0.00 58 GLY A CA 9
ATOM 12487 C C . GLY A 1 22 ? -9.355 -9.234 3.543 1.00 0.00 58 GLY A C 9
ATOM 12488 O O . GLY A 1 22 ? -9.889 -8.132 3.426 1.00 0.00 58 GLY A O 9
ATOM 12492 N N . TYR A 1 23 ? -8.822 -9.662 4.682 1.00 0.00 59 TYR A N 9
ATOM 12493 C CA . TYR A 1 23 ? -8.838 -8.843 5.888 1.00 0.00 59 TYR A CA 9
ATOM 12494 C C . TYR A 1 23 ? -7.443 -8.309 6.203 1.00 0.00 59 TYR A C 9
ATOM 12495 O O . TYR A 1 23 ? -6.462 -9.053 6.186 1.00 0.00 59 TYR A O 9
ATOM 12513 N N . THR A 1 24 ? -7.363 -7.014 6.490 1.00 0.00 60 THR A N 9
ATOM 12514 C CA . THR A 1 24 ? -6.090 -6.379 6.808 1.00 0.00 60 THR A CA 9
ATOM 12515 C C . THR A 1 24 ? -6.254 -5.340 7.911 1.00 0.00 60 THR A C 9
ATOM 12516 O O . THR A 1 24 ? -7.373 -4.964 8.261 1.00 0.00 60 THR A O 9
ATOM 12527 N N . ASP A 1 25 ? -5.134 -4.878 8.454 1.00 0.00 61 ASP A N 9
ATOM 12528 C CA . ASP A 1 25 ? -5.153 -3.880 9.517 1.00 0.00 61 ASP A CA 9
ATOM 12529 C C . ASP A 1 25 ? -4.137 -2.776 9.244 1.00 0.00 61 ASP A C 9
ATOM 12530 O O . ASP A 1 25 ? -2.933 -3.015 9.154 1.00 0.00 61 ASP A O 9
ATOM 12539 N N . PRO A 1 26 ? -4.632 -1.536 9.109 1.00 0.00 62 PRO A N 9
ATOM 12540 C CA . PRO A 1 26 ? -6.064 -1.240 9.214 1.00 0.00 62 PRO A CA 9
ATOM 12541 C C . PRO A 1 26 ? -6.858 -1.791 8.035 1.00 0.00 62 PRO A C 9
ATOM 12542 O O . PRO A 1 26 ? -6.290 -2.358 7.102 1.00 0.00 62 PRO A O 9
ATOM 12553 N N . SER A 1 27 ? -8.176 -1.622 8.084 1.00 0.00 63 SER A N 9
ATOM 12554 C CA . SER A 1 27 ? -9.049 -2.106 7.022 1.00 0.00 63 SER A CA 9
ATOM 12555 C C . SER A 1 27 ? -8.653 -1.504 5.677 1.00 0.00 63 SER A C 9
ATOM 12556 O O . SER A 1 27 ? -7.710 -0.718 5.590 1.00 0.00 63 SER A O 9
ATOM 12564 N N . ALA A 1 28 ? -9.380 -1.880 4.630 1.00 0.00 64 ALA A N 9
ATOM 12565 C CA . ALA A 1 28 ? -9.107 -1.377 3.289 1.00 0.00 64 ALA A CA 9
ATOM 12566 C C . ALA A 1 28 ? -9.588 0.062 3.134 1.00 0.00 64 ALA A C 9
ATOM 12567 O O . ALA A 1 28 ? -8.969 0.860 2.432 1.00 0.00 64 ALA A O 9
ATOM 12574 N N . GLU A 1 29 ? -10.696 0.385 3.795 1.00 0.00 65 GLU A N 9
ATOM 12575 C CA . GLU A 1 29 ? -11.259 1.728 3.728 1.00 0.00 65 GLU A CA 9
ATOM 12576 C C . GLU A 1 29 ? -10.273 2.759 4.269 1.00 0.00 65 GLU A C 9
ATOM 12577 O O . GLU A 1 29 ? -10.107 3.834 3.694 1.00 0.00 65 GLU A O 9
ATOM 12589 N N . GLU A 1 30 ? -9.624 2.423 5.379 1.00 0.00 66 GLU A N 9
ATOM 12590 C CA . GLU A 1 30 ? -8.656 3.321 5.998 1.00 0.00 66 GLU A CA 9
ATOM 12591 C C . GLU A 1 30 ? -7.478 3.579 5.063 1.00 0.00 66 GLU A C 9
ATOM 12592 O O . GLU A 1 30 ? -7.106 4.727 4.818 1.00 0.00 66 GLU A O 9
ATOM 12604 N N . LEU A 1 31 ? -6.895 2.504 4.545 1.00 0.00 67 LEU A N 9
ATOM 12605 C CA . LEU A 1 31 ? -5.758 2.613 3.637 1.00 0.00 67 LEU A CA 9
ATOM 12606 C C . LEU A 1 31 ? -6.153 3.337 2.354 1.00 0.00 67 LEU A C 9
ATOM 12607 O O . LEU A 1 31 ? -5.417 4.191 1.860 1.00 0.00 67 LEU A O 9
ATOM 12623 N N . ARG A 1 32 ? -7.321 2.991 1.821 1.00 0.00 68 ARG A N 9
ATOM 12624 C CA . ARG A 1 32 ? -7.814 3.608 0.596 1.00 0.00 68 ARG A CA 9
ATOM 12625 C C . ARG A 1 32 ? -7.607 5.120 0.628 1.00 0.00 68 ARG A C 9
ATOM 12626 O O . ARG A 1 32 ? -7.030 5.698 -0.294 1.00 0.00 68 ARG A O 9
ATOM 12647 N N . LYS A 1 33 ? -8.081 5.755 1.694 1.00 0.00 69 LYS A N 9
ATOM 12648 C CA . LYS A 1 33 ? -7.948 7.199 1.847 1.00 0.00 69 LYS A CA 9
ATOM 12649 C C . LYS A 1 33 ? -6.485 7.596 2.011 1.00 0.00 69 LYS A C 9
ATOM 12650 O O . LYS A 1 33 ? -5.937 8.339 1.194 1.00 0.00 69 LYS A O 9
ATOM 12669 N N . LEU A 1 34 ? -5.855 7.096 3.068 1.00 0.00 70 LEU A N 9
ATOM 12670 C CA . LEU A 1 34 ? -4.454 7.397 3.338 1.00 0.00 70 LEU A CA 9
ATOM 12671 C C . LEU A 1 34 ? -3.664 7.524 2.038 1.00 0.00 70 LEU A C 9
ATOM 12672 O O . LEU A 1 34 ? -2.879 8.455 1.866 1.00 0.00 70 LEU A O 9
ATOM 12688 N N . MET A 1 35 ? -3.881 6.581 1.126 1.00 0.00 71 MET A N 9
ATOM 12689 C CA . MET A 1 35 ? -3.192 6.590 -0.159 1.00 0.00 71 MET A CA 9
ATOM 12690 C C . MET A 1 35 ? -3.371 7.931 -0.863 1.00 0.00 71 MET A C 9
ATOM 12691 O O . MET A 1 35 ? -2.410 8.677 -1.051 1.00 0.00 71 MET A O 9
ATOM 12705 N N . MET A 1 36 ? -4.606 8.232 -1.249 1.00 0.00 72 MET A N 9
ATOM 12706 C CA . MET A 1 36 ? -4.910 9.484 -1.932 1.00 0.00 72 MET A CA 9
ATOM 12707 C C . MET A 1 36 ? -4.336 10.673 -1.167 1.00 0.00 72 MET A C 9
ATOM 12708 O O . MET A 1 36 ? -3.646 11.517 -1.740 1.00 0.00 72 MET A O 9
ATOM 12722 N N . LEU A 1 37 ? -4.624 10.733 0.128 1.00 0.00 73 LEU A N 9
ATOM 12723 C CA . LEU A 1 37 ? -4.137 11.819 0.971 1.00 0.00 73 LEU A CA 9
ATOM 12724 C C . LEU A 1 37 ? -2.671 12.121 0.676 1.00 0.00 73 LEU A C 9
ATOM 12725 O O . LEU A 1 37 ? -2.231 13.267 0.768 1.00 0.00 73 LEU A O 9
ATOM 12741 N N . HIS A 1 38 ? -1.919 11.084 0.320 1.00 0.00 74 HIS A N 9
ATOM 12742 C CA . HIS A 1 38 ? -0.502 11.239 0.008 1.00 0.00 74 HIS A CA 9
ATOM 12743 C C . HIS A 1 38 ? -0.268 11.187 -1.499 1.00 0.00 74 HIS A C 9
ATOM 12744 O O . HIS A 1 38 ? 0.773 11.618 -1.991 1.00 0.00 74 HIS A O 9
ATOM 12758 N N . GLY A 1 39 ? -1.245 10.654 -2.227 1.00 0.00 75 GLY A N 9
ATOM 12759 C CA . GLY A 1 39 ? -1.126 10.555 -3.669 1.00 0.00 75 GLY A CA 9
ATOM 12760 C C . GLY A 1 39 ? -1.286 9.132 -4.168 1.00 0.00 75 GLY A C 9
ATOM 12761 O O . GLY A 1 39 ? -1.486 8.903 -5.360 1.00 0.00 75 GLY A O 9
ATOM 12765 N N . GLY A 1 40 ? -1.195 8.172 -3.252 1.00 0.00 76 GLY A N 9
ATOM 12766 C CA . GLY A 1 40 ? -1.331 6.776 -3.625 1.00 0.00 76 GLY A CA 9
ATOM 12767 C C . GLY A 1 40 ? -2.645 6.488 -4.323 1.00 0.00 76 GLY A C 9
ATOM 12768 O O . GLY A 1 40 ? -3.560 7.312 -4.301 1.00 0.00 76 GLY A O 9
ATOM 12772 N N . GLN A 1 41 ? -2.739 5.317 -4.944 1.00 0.00 77 GLN A N 9
ATOM 12773 C CA . GLN A 1 41 ? -3.951 4.925 -5.654 1.00 0.00 77 GLN A CA 9
ATOM 12774 C C . GLN A 1 41 ? -4.504 3.614 -5.103 1.00 0.00 77 GLN A C 9
ATOM 12775 O O . GLN A 1 41 ? -3.750 2.751 -4.653 1.00 0.00 77 GLN A O 9
ATOM 12789 N N . TYR A 1 42 ? -5.824 3.473 -5.141 1.00 0.00 78 TYR A N 9
ATOM 12790 C CA . TYR A 1 42 ? -6.478 2.268 -4.643 1.00 0.00 78 TYR A CA 9
ATOM 12791 C C . TYR A 1 42 ? -7.364 1.645 -5.718 1.00 0.00 78 TYR A C 9
ATOM 12792 O O . TYR A 1 42 ? -8.201 2.321 -6.318 1.00 0.00 78 TYR A O 9
ATOM 12810 N N . HIS A 1 43 ? -7.174 0.351 -5.955 1.00 0.00 79 HIS A N 9
ATOM 12811 C CA . HIS A 1 43 ? -7.956 -0.365 -6.957 1.00 0.00 79 HIS A CA 9
ATOM 12812 C C . HIS A 1 43 ? -8.871 -1.393 -6.298 1.00 0.00 79 HIS A C 9
ATOM 12813 O O . HIS A 1 43 ? -8.474 -2.080 -5.356 1.00 0.00 79 HIS A O 9
ATOM 12827 N N . VAL A 1 44 ? -10.098 -1.493 -6.799 1.00 0.00 80 VAL A N 9
ATOM 12828 C CA . VAL A 1 44 ? -11.070 -2.436 -6.260 1.00 0.00 80 VAL A CA 9
ATOM 12829 C C . VAL A 1 44 ? -10.743 -3.864 -6.682 1.00 0.00 80 VAL A C 9
ATOM 12830 O O . VAL A 1 44 ? -11.074 -4.821 -5.983 1.00 0.00 80 VAL A O 9
ATOM 12843 N N . TYR A 1 45 ? -10.089 -4.000 -7.831 1.00 0.00 81 TYR A N 9
ATOM 12844 C CA . TYR A 1 45 ? -9.718 -5.311 -8.349 1.00 0.00 81 TYR A CA 9
ATOM 12845 C C . TYR A 1 45 ? -8.227 -5.370 -8.665 1.00 0.00 81 TYR A C 9
ATOM 12846 O O . TYR A 1 45 ? -7.710 -4.554 -9.429 1.00 0.00 81 TYR A O 9
ATOM 12864 N N . TYR A 1 46 ? -7.541 -6.341 -8.073 1.00 0.00 82 TYR A N 9
ATOM 12865 C CA . TYR A 1 46 ? -6.108 -6.506 -8.289 1.00 0.00 82 TYR A CA 9
ATOM 12866 C C . TYR A 1 46 ? -5.788 -6.590 -9.778 1.00 0.00 82 TYR A C 9
ATOM 12867 O O . TYR A 1 46 ? -6.354 -7.411 -10.501 1.00 0.00 82 TYR A O 9
ATOM 12885 N N . SER A 1 47 ? -4.876 -5.736 -10.230 1.00 0.00 83 SER A N 9
ATOM 12886 C CA . SER A 1 47 ? -4.481 -5.710 -11.634 1.00 0.00 83 SER A CA 9
ATOM 12887 C C . SER A 1 47 ? -2.966 -5.813 -11.774 1.00 0.00 83 SER A C 9
ATOM 12888 O O . SER A 1 47 ? -2.218 -5.163 -11.043 1.00 0.00 83 SER A O 9
ATOM 12896 N N . ARG A 1 48 ? -2.520 -6.635 -12.719 1.00 0.00 84 ARG A N 9
ATOM 12897 C CA . ARG A 1 48 ? -1.094 -6.825 -12.955 1.00 0.00 84 ARG A CA 9
ATOM 12898 C C . ARG A 1 48 ? -0.527 -5.689 -13.802 1.00 0.00 84 ARG A C 9
ATOM 12899 O O . ARG A 1 48 ? 0.688 -5.561 -13.953 1.00 0.00 84 ARG A O 9
ATOM 12920 N N . SER A 1 49 ? -1.415 -4.868 -14.353 1.00 0.00 85 SER A N 9
ATOM 12921 C CA . SER A 1 49 ? -1.004 -3.746 -15.188 1.00 0.00 85 SER A CA 9
ATOM 12922 C C . SER A 1 49 ? -1.099 -2.432 -14.419 1.00 0.00 85 SER A C 9
ATOM 12923 O O . SER A 1 49 ? -0.237 -1.563 -14.543 1.00 0.00 85 SER A O 9
ATOM 12931 N N . LYS A 1 50 ? -2.154 -2.295 -13.623 1.00 0.00 86 LYS A N 9
ATOM 12932 C CA . LYS A 1 50 ? -2.364 -1.089 -12.830 1.00 0.00 86 LYS A CA 9
ATOM 12933 C C . LYS A 1 50 ? -1.747 -1.236 -11.443 1.00 0.00 86 LYS A C 9
ATOM 12934 O O . LYS A 1 50 ? -0.859 -0.472 -11.062 1.00 0.00 86 LYS A O 9
ATOM 12953 N N . THR A 1 51 ? -2.223 -2.223 -10.690 1.00 0.00 87 THR A N 9
ATOM 12954 C CA . THR A 1 51 ? -1.718 -2.470 -9.345 1.00 0.00 87 THR A CA 9
ATOM 12955 C C . THR A 1 51 ? -0.272 -2.951 -9.380 1.00 0.00 87 THR A C 9
ATOM 12956 O O . THR A 1 51 ? 0.101 -3.771 -10.219 1.00 0.00 87 THR A O 9
ATOM 12967 N N . THR A 1 52 ? 0.540 -2.436 -8.462 1.00 0.00 88 THR A N 9
ATOM 12968 C CA . THR A 1 52 ? 1.946 -2.812 -8.388 1.00 0.00 88 THR A CA 9
ATOM 12969 C C . THR A 1 52 ? 2.172 -3.888 -7.332 1.00 0.00 88 THR A C 9
ATOM 12970 O O . THR A 1 52 ? 2.651 -4.981 -7.637 1.00 0.00 88 THR A O 9
ATOM 12981 N N . HIS A 1 53 ? 1.825 -3.572 -6.088 1.00 0.00 89 HIS A N 9
ATOM 12982 C CA . HIS A 1 53 ? 1.989 -4.514 -4.986 1.00 0.00 89 HIS A CA 9
ATOM 12983 C C . HIS A 1 53 ? 0.633 -4.973 -4.457 1.00 0.00 89 HIS A C 9
ATOM 12984 O O . HIS A 1 53 ? -0.386 -4.322 -4.687 1.00 0.00 89 HIS A O 9
ATOM 12998 N N . ILE A 1 54 ? 0.630 -6.097 -3.750 1.00 0.00 90 ILE A N 9
ATOM 12999 C CA . ILE A 1 54 ? -0.600 -6.642 -3.188 1.00 0.00 90 ILE A CA 9
ATOM 13000 C C . ILE A 1 54 ? -0.558 -6.638 -1.664 1.00 0.00 90 ILE A C 9
ATOM 13001 O O . ILE A 1 54 ? 0.266 -7.319 -1.054 1.00 0.00 90 ILE A O 9
ATOM 13017 N N . ILE A 1 55 ? -1.453 -5.867 -1.056 1.00 0.00 91 ILE A N 9
ATOM 13018 C CA . ILE A 1 55 ? -1.520 -5.776 0.398 1.00 0.00 91 ILE A CA 9
ATOM 13019 C C . ILE A 1 55 ? -2.276 -6.961 0.988 1.00 0.00 91 ILE A C 9
ATOM 13020 O O . ILE A 1 55 ? -3.374 -7.294 0.544 1.00 0.00 91 ILE A O 9
ATOM 13036 N N . ALA A 1 56 ? -1.680 -7.594 1.994 1.00 0.00 92 ALA A N 9
ATOM 13037 C CA . ALA A 1 56 ? -2.299 -8.740 2.648 1.00 0.00 92 ALA A CA 9
ATOM 13038 C C . ALA A 1 56 ? -1.563 -9.101 3.934 1.00 0.00 92 ALA A C 9
ATOM 13039 O O . ALA A 1 56 ? -0.336 -9.015 4.006 1.00 0.00 92 ALA A O 9
ATOM 13046 N N . THR A 1 57 ? -2.319 -9.505 4.950 1.00 0.00 93 THR A N 9
ATOM 13047 C CA . THR A 1 57 ? -1.739 -9.877 6.235 1.00 0.00 93 THR A CA 9
ATOM 13048 C C . THR A 1 57 ? -1.372 -11.356 6.264 1.00 0.00 93 THR A C 9
ATOM 13049 O O . THR A 1 57 ? -0.263 -11.722 6.651 1.00 0.00 93 THR A O 9
ATOM 13060 N N . ASN A 1 58 ? -2.311 -12.202 5.852 1.00 0.00 94 ASN A N 9
ATOM 13061 C CA . ASN A 1 58 ? -2.085 -13.643 5.832 1.00 0.00 94 ASN A CA 9
ATOM 13062 C C . ASN A 1 58 ? -2.888 -14.304 4.716 1.00 0.00 94 ASN A C 9
ATOM 13063 O O . ASN A 1 58 ? -4.025 -13.917 4.441 1.00 0.00 94 ASN A O 9
ATOM 13074 N N . LEU A 1 59 ? -2.291 -15.303 4.076 1.00 0.00 95 LEU A N 9
ATOM 13075 C CA . LEU A 1 59 ? -2.950 -16.019 2.990 1.00 0.00 95 LEU A CA 9
ATOM 13076 C C . LEU A 1 59 ? -2.651 -17.513 3.062 1.00 0.00 95 LEU A C 9
ATOM 13077 O O . LEU A 1 59 ? -1.547 -17.934 3.409 1.00 0.00 95 LEU A O 9
ATOM 13093 N N . PRO A 1 60 ? -3.656 -18.335 2.725 1.00 0.00 96 PRO A N 9
ATOM 13094 C CA . PRO A 1 60 ? -3.523 -19.795 2.740 1.00 0.00 96 PRO A CA 9
ATOM 13095 C C . PRO A 1 60 ? -2.604 -20.306 1.636 1.00 0.00 96 PRO A C 9
ATOM 13096 O O . PRO A 1 60 ? -2.363 -19.615 0.647 1.00 0.00 96 PRO A O 9
ATOM 13107 N N . ASN A 1 61 ? -2.094 -21.521 1.811 1.00 0.00 97 ASN A N 9
ATOM 13108 C CA . ASN A 1 61 ? -1.201 -22.124 0.829 1.00 0.00 97 ASN A CA 9
ATOM 13109 C C . ASN A 1 61 ? -1.774 -21.993 -0.579 1.00 0.00 97 ASN A C 9
ATOM 13110 O O . ASN A 1 61 ? -1.036 -21.799 -1.545 1.00 0.00 97 ASN A O 9
ATOM 13121 N N . ALA A 1 62 ? -3.094 -22.100 -0.688 1.00 0.00 98 ALA A N 9
ATOM 13122 C CA . ALA A 1 62 ? -3.766 -21.990 -1.977 1.00 0.00 98 ALA A CA 9
ATOM 13123 C C . ALA A 1 62 ? -3.489 -20.639 -2.628 1.00 0.00 98 ALA A C 9
ATOM 13124 O O . ALA A 1 62 ? -2.903 -20.567 -3.708 1.00 0.00 98 ALA A O 9
ATOM 13131 N N . LYS A 1 63 ? -3.914 -19.570 -1.963 1.00 0.00 99 LYS A N 9
ATOM 13132 C CA . LYS A 1 63 ? -3.711 -18.220 -2.476 1.00 0.00 99 LYS A CA 9
ATOM 13133 C C . LYS A 1 63 ? -2.239 -17.971 -2.788 1.00 0.00 99 LYS A C 9
ATOM 13134 O O . LYS A 1 63 ? -1.890 -17.566 -3.898 1.00 0.00 99 LYS A O 9
ATOM 13153 N N . ILE A 1 64 ? -1.380 -18.218 -1.805 1.00 0.00 100 ILE A N 9
ATOM 13154 C CA . ILE A 1 64 ? 0.054 -18.023 -1.976 1.00 0.00 100 ILE A CA 9
ATOM 13155 C C . ILE A 1 64 ? 0.549 -18.688 -3.257 1.00 0.00 100 ILE A C 9
ATOM 13156 O O . ILE A 1 64 ? 1.250 -18.070 -4.059 1.00 0.00 100 ILE A O 9
ATOM 13172 N N . LYS A 1 65 ? 0.180 -19.950 -3.443 1.00 0.00 101 LYS A N 9
ATOM 13173 C CA . LYS A 1 65 ? 0.583 -20.699 -4.627 1.00 0.00 101 LYS A CA 9
ATOM 13174 C C . LYS A 1 65 ? 0.039 -20.048 -5.894 1.00 0.00 101 LYS A C 9
ATOM 13175 O O . LYS A 1 65 ? 0.602 -20.210 -6.977 1.00 0.00 101 LYS A O 9
ATOM 13194 N N . GLU A 1 66 ? -1.057 -19.309 -5.751 1.00 0.00 102 GLU A N 9
ATOM 13195 C CA . GLU A 1 66 ? -1.675 -18.632 -6.886 1.00 0.00 102 GLU A CA 9
ATOM 13196 C C . GLU A 1 66 ? -0.973 -17.310 -7.179 1.00 0.00 102 GLU A C 9
ATOM 13197 O O . GLU A 1 66 ? -0.919 -16.863 -8.325 1.00 0.00 102 GLU A O 9
ATOM 13209 N N . LEU A 1 67 ? -0.436 -16.688 -6.135 1.00 0.00 103 LEU A N 9
ATOM 13210 C CA . LEU A 1 67 ? 0.263 -15.415 -6.279 1.00 0.00 103 LEU A CA 9
ATOM 13211 C C . LEU A 1 67 ? 1.772 -15.629 -6.359 1.00 0.00 103 LEU A C 9
ATOM 13212 O O . LEU A 1 67 ? 2.554 -14.748 -6.002 1.00 0.00 103 LEU A O 9
ATOM 13228 N N . LYS A 1 68 ? 2.173 -16.803 -6.833 1.00 0.00 104 LYS A N 9
ATOM 13229 C CA . LYS A 1 68 ? 3.588 -17.132 -6.965 1.00 0.00 104 LYS A CA 9
ATOM 13230 C C . LYS A 1 68 ? 4.321 -16.069 -7.776 1.00 0.00 104 LYS A C 9
ATOM 13231 O O . LYS A 1 68 ? 3.932 -15.754 -8.900 1.00 0.00 104 LYS A O 9
ATOM 13250 N N . GLY A 1 69 ? 5.385 -15.519 -7.198 1.00 0.00 105 GLY A N 9
ATOM 13251 C CA . GLY A 1 69 ? 6.156 -14.498 -7.883 1.00 0.00 105 GLY A CA 9
ATOM 13252 C C . GLY A 1 69 ? 5.750 -13.095 -7.475 1.00 0.00 105 GLY A C 9
ATOM 13253 O O . GLY A 1 69 ? 6.604 -12.248 -7.213 1.00 0.00 105 GLY A O 9
ATOM 13257 N N . GLU A 1 70 ? 4.445 -12.849 -7.423 1.00 0.00 106 GLU A N 9
ATOM 13258 C CA . GLU A 1 70 ? 3.930 -11.538 -7.047 1.00 0.00 106 GLU A CA 9
ATOM 13259 C C . GLU A 1 70 ? 4.622 -11.022 -5.789 1.00 0.00 106 GLU A C 9
ATOM 13260 O O . GLU A 1 70 ? 5.313 -11.768 -5.095 1.00 0.00 106 GLU A O 9
ATOM 13272 N N . LYS A 1 71 ? 4.432 -9.739 -5.500 1.00 0.00 107 LYS A N 9
ATOM 13273 C CA . LYS A 1 71 ? 5.036 -9.121 -4.326 1.00 0.00 107 LYS A CA 9
ATOM 13274 C C . LYS A 1 71 ? 3.976 -8.787 -3.281 1.00 0.00 107 LYS A C 9
ATOM 13275 O O . LYS A 1 71 ? 3.255 -7.796 -3.407 1.00 0.00 107 LYS A O 9
ATOM 13294 N N . VAL A 1 72 ? 3.887 -9.619 -2.248 1.00 0.00 108 VAL A N 9
ATOM 13295 C CA . VAL A 1 72 ? 2.917 -9.410 -1.180 1.00 0.00 108 VAL A CA 9
ATOM 13296 C C . VAL A 1 72 ? 3.542 -8.661 -0.008 1.00 0.00 108 VAL A C 9
ATOM 13297 O O . VAL A 1 72 ? 4.486 -9.144 0.617 1.00 0.00 108 VAL A O 9
ATOM 13310 N N . ILE A 1 73 ? 3.008 -7.480 0.284 1.00 0.00 109 ILE A N 9
ATOM 13311 C CA . ILE A 1 73 ? 3.513 -6.665 1.382 1.00 0.00 109 ILE A CA 9
ATOM 13312 C C . ILE A 1 73 ? 2.444 -6.458 2.449 1.00 0.00 109 ILE A C 9
ATOM 13313 O O . ILE A 1 73 ? 1.257 -6.347 2.141 1.00 0.00 109 ILE A O 9
ATOM 13329 N N . ARG A 1 74 ? 2.873 -6.405 3.706 1.00 0.00 110 ARG A N 9
ATOM 13330 C CA . ARG A 1 74 ? 1.953 -6.211 4.820 1.00 0.00 110 ARG A CA 9
ATOM 13331 C C . ARG A 1 74 ? 1.438 -4.775 4.856 1.00 0.00 110 ARG A C 9
ATOM 13332 O O . ARG A 1 74 ? 2.076 -3.848 4.356 1.00 0.00 110 ARG A O 9
ATOM 13353 N N . PRO A 1 75 ? 0.255 -4.585 5.459 1.00 0.00 111 PRO A N 9
ATOM 13354 C CA . PRO A 1 75 ? -0.372 -3.265 5.574 1.00 0.00 111 PRO A CA 9
ATOM 13355 C C . PRO A 1 75 ? 0.377 -2.349 6.537 1.00 0.00 111 PRO A C 9
ATOM 13356 O O . PRO A 1 75 ? 0.014 -1.186 6.709 1.00 0.00 111 PRO A O 9
ATOM 13367 N N . GLU A 1 76 ? 1.423 -2.882 7.160 1.00 0.00 112 GLU A N 9
ATOM 13368 C CA . GLU A 1 76 ? 2.222 -2.111 8.105 1.00 0.00 112 GLU A CA 9
ATOM 13369 C C . GLU A 1 76 ? 3.307 -1.318 7.381 1.00 0.00 112 GLU A C 9
ATOM 13370 O O . GLU A 1 76 ? 3.670 -0.219 7.798 1.00 0.00 112 GLU A O 9
ATOM 13382 N N . TRP A 1 77 ? 3.820 -1.885 6.295 1.00 0.00 113 TRP A N 9
ATOM 13383 C CA . TRP A 1 77 ? 4.863 -1.232 5.513 1.00 0.00 113 TRP A CA 9
ATOM 13384 C C . TRP A 1 77 ? 4.482 0.209 5.193 1.00 0.00 113 TRP A C 9
ATOM 13385 O O . TRP A 1 77 ? 5.347 1.077 5.072 1.00 0.00 113 TRP A O 9
ATOM 13406 N N . ILE A 1 78 ? 3.184 0.457 5.056 1.00 0.00 114 ILE A N 9
ATOM 13407 C CA . ILE A 1 78 ? 2.690 1.794 4.751 1.00 0.00 114 ILE A CA 9
ATOM 13408 C C . ILE A 1 78 ? 2.374 2.567 6.027 1.00 0.00 114 ILE A C 9
ATOM 13409 O O . ILE A 1 78 ? 2.859 3.681 6.226 1.00 0.00 114 ILE A O 9
ATOM 13425 N N . VAL A 1 79 ? 1.558 1.968 6.889 1.00 0.00 115 VAL A N 9
ATOM 13426 C CA . VAL A 1 79 ? 1.179 2.599 8.147 1.00 0.00 115 VAL A CA 9
ATOM 13427 C C . VAL A 1 79 ? 2.372 3.295 8.794 1.00 0.00 115 VAL A C 9
ATOM 13428 O O . VAL A 1 79 ? 2.297 4.469 9.155 1.00 0.00 115 VAL A O 9
ATOM 13441 N N . GLU A 1 80 ? 3.471 2.561 8.938 1.00 0.00 116 GLU A N 9
ATOM 13442 C CA . GLU A 1 80 ? 4.680 3.108 9.542 1.00 0.00 116 GLU A CA 9
ATOM 13443 C C . GLU A 1 80 ? 5.236 4.256 8.704 1.00 0.00 116 GLU A C 9
ATOM 13444 O O . GLU A 1 80 ? 5.666 5.278 9.239 1.00 0.00 116 GLU A O 9
ATOM 13456 N N . SER A 1 81 ? 5.224 4.079 7.387 1.00 0.00 117 SER A N 9
ATOM 13457 C CA . SER A 1 81 ? 5.731 5.096 6.474 1.00 0.00 117 SER A CA 9
ATOM 13458 C C . SER A 1 81 ? 5.053 6.439 6.727 1.00 0.00 117 SER A C 9
ATOM 13459 O O . SER A 1 81 ? 5.710 7.479 6.776 1.00 0.00 117 SER A O 9
ATOM 13467 N N . ILE A 1 82 ? 3.734 6.408 6.888 1.00 0.00 118 ILE A N 9
ATOM 13468 C CA . ILE A 1 82 ? 2.967 7.622 7.138 1.00 0.00 118 ILE A CA 9
ATOM 13469 C C . ILE A 1 82 ? 3.354 8.253 8.471 1.00 0.00 118 ILE A C 9
ATOM 13470 O O . ILE A 1 82 ? 3.790 9.403 8.523 1.00 0.00 118 ILE A O 9
ATOM 13486 N N . LYS A 1 83 ? 3.194 7.492 9.548 1.00 0.00 119 LYS A N 9
ATOM 13487 C CA . LYS A 1 83 ? 3.529 7.974 10.883 1.00 0.00 119 LYS A CA 9
ATOM 13488 C C . LYS A 1 83 ? 4.913 8.616 10.898 1.00 0.00 119 LYS A C 9
ATOM 13489 O O . LYS A 1 83 ? 5.127 9.637 11.550 1.00 0.00 119 LYS A O 9
ATOM 13508 N N . ALA A 1 84 ? 5.848 8.011 10.173 1.00 0.00 120 ALA A N 9
ATOM 13509 C CA . ALA A 1 84 ? 7.210 8.526 10.101 1.00 0.00 120 ALA A CA 9
ATOM 13510 C C . ALA A 1 84 ? 7.308 9.681 9.110 1.00 0.00 120 ALA A C 9
ATOM 13511 O O . ALA A 1 84 ? 8.168 10.551 9.240 1.00 0.00 120 ALA A O 9
ATOM 13518 N N . GLY A 1 85 ? 6.421 9.683 8.120 1.00 0.00 121 GLY A N 9
ATOM 13519 C CA . GLY A 1 85 ? 6.426 10.736 7.121 1.00 0.00 121 GLY A CA 9
ATOM 13520 C C . GLY A 1 85 ? 7.416 10.471 6.004 1.00 0.00 121 GLY A C 9
ATOM 13521 O O . GLY A 1 85 ? 8.005 11.402 5.454 1.00 0.00 121 GLY A O 9
ATOM 13525 N N . ARG A 1 86 ? 7.602 9.198 5.670 1.00 0.00 122 ARG A N 9
ATOM 13526 C CA . ARG A 1 86 ? 8.530 8.814 4.613 1.00 0.00 122 ARG A CA 9
ATOM 13527 C C . ARG A 1 86 ? 8.358 7.342 4.248 1.00 0.00 122 ARG A C 9
ATOM 13528 O O . ARG A 1 86 ? 7.981 6.523 5.087 1.00 0.00 122 ARG A O 9
ATOM 13549 N N . LEU A 1 87 ? 8.638 7.013 2.992 1.00 0.00 123 LEU A N 9
ATOM 13550 C CA . LEU A 1 87 ? 8.514 5.640 2.515 1.00 0.00 123 LEU A CA 9
ATOM 13551 C C . LEU A 1 87 ? 9.563 4.742 3.163 1.00 0.00 123 LEU A C 9
ATOM 13552 O O . LEU A 1 87 ? 10.757 5.043 3.136 1.00 0.00 123 LEU A O 9
ATOM 13568 N N . LEU A 1 88 ? 9.110 3.637 3.744 1.00 0.00 124 LEU A N 9
ATOM 13569 C CA . LEU A 1 88 ? 10.009 2.692 4.398 1.00 0.00 124 LEU A CA 9
ATOM 13570 C C . LEU A 1 88 ? 10.343 1.528 3.471 1.00 0.00 124 LEU A C 9
ATOM 13571 O O . LEU A 1 88 ? 9.771 1.399 2.389 1.00 0.00 124 LEU A O 9
ATOM 13587 N N . SER A 1 89 ? 11.271 0.681 3.904 1.00 0.00 125 SER A N 9
ATOM 13588 C CA . SER A 1 89 ? 11.683 -0.473 3.113 1.00 0.00 125 SER A CA 9
ATOM 13589 C C . SER A 1 89 ? 10.676 -1.611 3.247 1.00 0.00 125 SER A C 9
ATOM 13590 O O . SER A 1 89 ? 10.171 -1.882 4.337 1.00 0.00 125 SER A O 9
ATOM 13598 N N . TYR A 1 90 ? 10.390 -2.274 2.132 1.00 0.00 126 TYR A N 9
ATOM 13599 C CA . TYR A 1 90 ? 9.442 -3.382 2.124 1.00 0.00 126 TYR A CA 9
ATOM 13600 C C . TYR A 1 90 ? 10.163 -4.718 2.272 1.00 0.00 126 TYR A C 9
ATOM 13601 O O . TYR A 1 90 ? 9.547 -5.738 2.581 1.00 0.00 126 TYR A O 9
ATOM 13619 N N . ILE A 1 91 ? 11.473 -4.703 2.049 1.00 0.00 127 ILE A N 9
ATOM 13620 C CA . ILE A 1 91 ? 12.280 -5.911 2.159 1.00 0.00 127 ILE A CA 9
ATOM 13621 C C . ILE A 1 91 ? 11.915 -6.705 3.409 1.00 0.00 127 ILE A C 9
ATOM 13622 O O . ILE A 1 91 ? 11.530 -7.872 3.343 1.00 0.00 127 ILE A O 9
ATOM 13638 N N . PRO A 1 92 ? 12.036 -6.057 4.577 1.00 0.00 128 PRO A N 9
ATOM 13639 C CA . PRO A 1 92 ? 11.721 -6.682 5.865 1.00 0.00 128 PRO A CA 9
ATOM 13640 C C . PRO A 1 92 ? 10.225 -6.923 6.042 1.00 0.00 128 PRO A C 9
ATOM 13641 O O . PRO A 1 92 ? 9.812 -7.752 6.854 1.00 0.00 128 PRO A O 9
ATOM 13652 N N . TYR A 1 93 ? 9.419 -6.195 5.277 1.00 0.00 129 TYR A N 9
ATOM 13653 C CA . TYR A 1 93 ? 7.969 -6.330 5.351 1.00 0.00 129 TYR A CA 9
ATOM 13654 C C . TYR A 1 93 ? 7.438 -7.160 4.186 1.00 0.00 129 TYR A C 9
ATOM 13655 O O . TYR A 1 93 ? 6.261 -7.079 3.839 1.00 0.00 129 TYR A O 9
ATOM 13673 N N . GLN A 1 94 ? 8.317 -7.957 3.588 1.00 0.00 130 GLN A N 9
ATOM 13674 C CA . GLN A 1 94 ? 7.938 -8.802 2.462 1.00 0.00 130 GLN A CA 9
ATOM 13675 C C . GLN A 1 94 ? 7.333 -10.115 2.946 1.00 0.00 130 GLN A C 9
ATOM 13676 O O . GLN A 1 94 ? 7.829 -10.729 3.892 1.00 0.00 130 GLN A O 9
ATOM 13690 N N . LEU A 1 95 ? 6.257 -10.541 2.293 1.00 0.00 131 LEU A N 9
ATOM 13691 C CA . LEU A 1 95 ? 5.583 -11.782 2.657 1.00 0.00 131 LEU A CA 9
ATOM 13692 C C . LEU A 1 95 ? 6.035 -12.931 1.761 1.00 0.00 131 LEU A C 9
ATOM 13693 O O . LEU A 1 95 ? 6.941 -12.774 0.943 1.00 0.00 131 LEU A O 9
ATOM 13709 N N . TYR A 1 96 ? 5.396 -14.085 1.920 1.00 0.00 132 TYR A N 9
ATOM 13710 C CA . TYR A 1 96 ? 5.732 -15.261 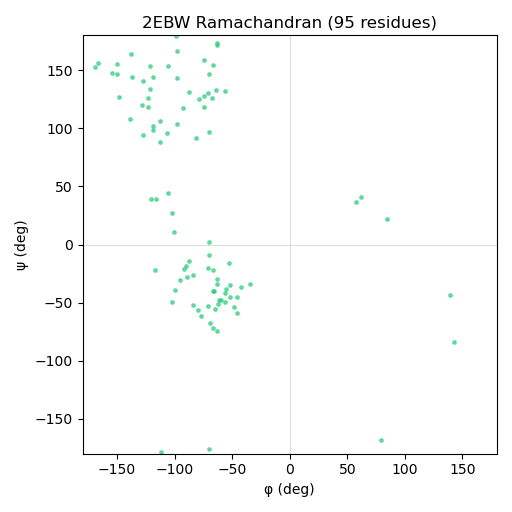1.126 1.00 0.00 132 TYR A CA 9
ATOM 13711 C C . TYR A 1 96 ? 6.220 -14.859 -0.262 1.00 0.00 132 TYR A C 9
ATOM 13712 O O . TYR A 1 96 ? 5.422 -14.604 -1.165 1.00 0.00 132 TYR A O 9
ATOM 13730 N N . THR A 1 97 ? 7.538 -14.803 -0.427 1.00 0.00 133 THR A N 9
ATOM 13731 C CA . THR A 1 97 ? 8.134 -14.432 -1.704 1.00 0.00 133 THR A CA 9
ATOM 13732 C C . THR A 1 97 ? 9.134 -15.484 -2.170 1.00 0.00 133 THR A C 9
ATOM 13733 O O . THR A 1 97 ? 9.862 -16.065 -1.364 1.00 0.00 133 THR A O 9
ATOM 13744 N N . GLY A 1 1 ? -1.924 23.838 -0.146 1.00 0.00 37 GLY A N 10
ATOM 13745 C CA . GLY A 1 1 ? -0.755 24.602 0.250 1.00 0.00 37 GLY A CA 10
ATOM 13746 C C . GLY A 1 1 ? -0.013 23.967 1.409 1.00 0.00 37 GLY A C 10
ATOM 13747 O O . GLY A 1 1 ? 0.362 22.796 1.348 1.00 0.00 37 GLY A O 10
ATOM 13751 N N . SER A 1 2 ? 0.202 24.741 2.468 1.00 0.00 38 SER A N 10
ATOM 13752 C CA . SER A 1 2 ? 0.910 24.249 3.644 1.00 0.00 38 SER A CA 10
ATOM 13753 C C . SER A 1 2 ? 0.083 23.194 4.373 1.00 0.00 38 SER A C 10
ATOM 13754 O O . SER A 1 2 ? 0.589 22.129 4.728 1.00 0.00 38 SER A O 10
ATOM 13762 N N . SER A 1 3 ? -1.192 23.498 4.593 1.00 0.00 39 SER A N 10
ATOM 13763 C CA . SER A 1 3 ? -2.089 22.579 5.283 1.00 0.00 39 SER A CA 10
ATOM 13764 C C . SER A 1 3 ? -2.997 21.859 4.291 1.00 0.00 39 SER A C 10
ATOM 13765 O O . SER A 1 3 ? -3.729 22.491 3.530 1.00 0.00 39 SER A O 10
ATOM 13773 N N . GLY A 1 4 ? -2.945 20.530 4.306 1.00 0.00 40 GLY A N 10
ATOM 13774 C CA . GLY A 1 4 ? -3.767 19.745 3.405 1.00 0.00 40 GLY A CA 10
ATOM 13775 C C . GLY A 1 4 ? -5.047 19.262 4.058 1.00 0.00 40 GLY A C 10
ATOM 13776 O O . GLY A 1 4 ? -5.277 19.506 5.243 1.00 0.00 40 GLY A O 10
ATOM 13780 N N . SER A 1 5 ? -5.883 18.578 3.284 1.00 0.00 41 SER A N 10
ATOM 13781 C CA . SER A 1 5 ? -7.149 18.065 3.794 1.00 0.00 41 SER A CA 10
ATOM 13782 C C . SER A 1 5 ? -7.002 17.589 5.235 1.00 0.00 41 SER A C 10
ATOM 13783 O O . SER A 1 5 ? -7.689 18.074 6.134 1.00 0.00 41 SER A O 10
ATOM 13791 N N . SER A 1 6 ? -6.101 16.635 5.448 1.00 0.00 42 SER A N 10
ATOM 13792 C CA . SER A 1 6 ? -5.865 16.089 6.780 1.00 0.00 42 SER A CA 10
ATOM 13793 C C . SER A 1 6 ? -4.384 15.791 6.990 1.00 0.00 42 SER A C 10
ATOM 13794 O O . SER A 1 6 ? -3.632 15.619 6.031 1.00 0.00 42 SER A O 10
ATOM 13802 N N . GLY A 1 7 ? -3.972 15.730 8.252 1.00 0.00 43 GLY A N 10
ATOM 13803 C CA . GLY A 1 7 ? -2.583 15.453 8.567 1.00 0.00 43 GLY A CA 10
ATOM 13804 C C . GLY A 1 7 ? -1.623 16.195 7.659 1.00 0.00 43 GLY A C 10
ATOM 13805 O O . GLY A 1 7 ? -1.754 17.403 7.458 1.00 0.00 43 GLY A O 10
ATOM 13809 N N . THR A 1 8 ? -0.653 15.472 7.108 1.00 0.00 44 THR A N 10
ATOM 13810 C CA . THR A 1 8 ? 0.335 16.070 6.218 1.00 0.00 44 THR A CA 10
ATOM 13811 C C . THR A 1 8 ? 0.136 15.601 4.782 1.00 0.00 44 THR A C 10
ATOM 13812 O O . THR A 1 8 ? -0.543 14.605 4.532 1.00 0.00 44 THR A O 10
ATOM 13823 N N . SER A 1 9 ? 0.734 16.324 3.840 1.00 0.00 45 SER A N 10
ATOM 13824 C CA . SER A 1 9 ? 0.620 15.983 2.427 1.00 0.00 45 SER A CA 10
ATOM 13825 C C . SER A 1 9 ? 1.990 15.678 1.829 1.00 0.00 45 SER A C 10
ATOM 13826 O O . SER A 1 9 ? 2.765 16.586 1.530 1.00 0.00 45 SER A O 10
ATOM 13834 N N . SER A 1 10 ? 2.281 14.392 1.658 1.00 0.00 46 SER A N 10
ATOM 13835 C CA . SER A 1 10 ? 3.559 13.966 1.099 1.00 0.00 46 SER A CA 10
ATOM 13836 C C . SER A 1 10 ? 3.348 13.039 -0.094 1.00 0.00 46 SER A C 10
ATOM 13837 O O . SER A 1 10 ? 2.400 12.253 -0.126 1.00 0.00 46 SER A O 10
ATOM 13845 N N . THR A 1 11 ? 4.239 13.136 -1.076 1.00 0.00 47 THR A N 10
ATOM 13846 C CA . THR A 1 11 ? 4.152 12.308 -2.272 1.00 0.00 47 THR A CA 10
ATOM 13847 C C . THR A 1 11 ? 5.095 11.114 -2.184 1.00 0.00 47 THR A C 10
ATOM 13848 O O . THR A 1 11 ? 5.761 10.764 -3.159 1.00 0.00 47 THR A O 10
ATOM 13859 N N . ILE A 1 12 ? 5.145 10.490 -1.012 1.00 0.00 48 ILE A N 10
ATOM 13860 C CA . ILE A 1 12 ? 6.005 9.333 -0.799 1.00 0.00 48 ILE A CA 10
ATOM 13861 C C . ILE A 1 12 ? 5.452 8.100 -1.504 1.00 0.00 48 ILE A C 10
ATOM 13862 O O . ILE A 1 12 ? 6.203 7.205 -1.893 1.00 0.00 48 ILE A O 10
ATOM 13878 N N . PHE A 1 13 ? 4.134 8.060 -1.668 1.00 0.00 49 PHE A N 10
ATOM 13879 C CA . PHE A 1 13 ? 3.479 6.936 -2.329 1.00 0.00 49 PHE A CA 10
ATOM 13880 C C . PHE A 1 13 ? 2.995 7.331 -3.721 1.00 0.00 49 PHE A C 10
ATOM 13881 O O . PHE A 1 13 ? 1.944 6.879 -4.175 1.00 0.00 49 PHE A O 10
ATOM 13898 N N . SER A 1 14 ? 3.769 8.177 -4.393 1.00 0.00 50 SER A N 10
ATOM 13899 C CA . SER A 1 14 ? 3.418 8.636 -5.731 1.00 0.00 50 SER A CA 10
ATOM 13900 C C . SER A 1 14 ? 3.539 7.501 -6.744 1.00 0.00 50 SER A C 10
ATOM 13901 O O . SER A 1 14 ? 4.577 6.849 -6.842 1.00 0.00 50 SER A O 10
ATOM 13909 N N . GLY A 1 15 ? 2.467 7.272 -7.497 1.00 0.00 51 GLY A N 10
ATOM 13910 C CA . GLY A 1 15 ? 2.472 6.216 -8.493 1.00 0.00 51 GLY A CA 10
ATOM 13911 C C . GLY A 1 15 ? 2.574 4.836 -7.874 1.00 0.00 51 GLY A C 10
ATOM 13912 O O . GLY A 1 15 ? 3.260 3.961 -8.401 1.00 0.00 51 GLY A O 10
ATOM 13916 N N . VAL A 1 16 ? 1.890 4.641 -6.751 1.00 0.00 52 VAL A N 10
ATOM 13917 C CA . VAL A 1 16 ? 1.907 3.358 -6.059 1.00 0.00 52 VAL A CA 10
ATOM 13918 C C . VAL A 1 16 ? 0.492 2.882 -5.749 1.00 0.00 52 VAL A C 10
ATOM 13919 O O . VAL A 1 16 ? -0.148 3.371 -4.818 1.00 0.00 52 VAL A O 10
ATOM 13932 N N . ALA A 1 17 ? 0.010 1.925 -6.535 1.00 0.00 53 ALA A N 10
ATOM 13933 C CA . ALA A 1 17 ? -1.328 1.381 -6.343 1.00 0.00 53 ALA A CA 10
ATOM 13934 C C . ALA A 1 17 ? -1.288 0.107 -5.505 1.00 0.00 53 ALA A C 10
ATOM 13935 O O . ALA A 1 17 ? -0.466 -0.778 -5.744 1.00 0.00 53 ALA A O 10
ATOM 13942 N N . ILE A 1 18 ? -2.179 0.022 -4.523 1.00 0.00 54 ILE A N 10
ATOM 13943 C CA . ILE A 1 18 ? -2.245 -1.143 -3.651 1.00 0.00 54 ILE A CA 10
ATOM 13944 C C . ILE A 1 18 ? -3.621 -1.798 -3.710 1.00 0.00 54 ILE A C 10
ATOM 13945 O O . ILE A 1 18 ? -4.627 -1.131 -3.954 1.00 0.00 54 ILE A O 10
ATOM 13961 N N . TYR A 1 19 ? -3.658 -3.106 -3.483 1.00 0.00 55 TYR A N 10
ATOM 13962 C CA . TYR A 1 19 ? -4.911 -3.851 -3.511 1.00 0.00 55 TYR A CA 10
ATOM 13963 C C . TYR A 1 19 ? -5.067 -4.703 -2.255 1.00 0.00 55 TYR A C 10
ATOM 13964 O O . TYR A 1 19 ? -4.389 -5.717 -2.090 1.00 0.00 55 TYR A O 10
ATOM 13982 N N . VAL A 1 20 ? -5.966 -4.282 -1.371 1.00 0.00 56 VAL A N 10
ATOM 13983 C CA . VAL A 1 20 ? -6.214 -5.006 -0.130 1.00 0.00 56 VAL A CA 10
ATOM 13984 C C . VAL A 1 20 ? -7.001 -6.286 -0.387 1.00 0.00 56 VAL A C 10
ATOM 13985 O O . VAL A 1 20 ? -8.093 -6.252 -0.953 1.00 0.00 56 VAL A O 10
ATOM 13998 N N . ASN A 1 21 ? -6.439 -7.414 0.033 1.00 0.00 57 ASN A N 10
ATOM 13999 C CA . ASN A 1 21 ? -7.089 -8.707 -0.152 1.00 0.00 57 ASN A CA 10
ATOM 14000 C C . ASN A 1 21 ? -7.373 -9.371 1.192 1.00 0.00 57 ASN A C 10
ATOM 14001 O O . ASN A 1 21 ? -6.453 -9.692 1.944 1.00 0.00 57 ASN A O 10
ATOM 14012 N N . GLY A 1 22 ? -8.653 -9.573 1.487 1.00 0.00 58 GLY A N 10
ATOM 14013 C CA . GLY A 1 22 ? -9.036 -10.198 2.740 1.00 0.00 58 GLY A CA 10
ATOM 14014 C C . GLY A 1 22 ? -9.078 -9.212 3.890 1.00 0.00 58 GLY A C 10
ATOM 14015 O O . GLY A 1 22 ? -9.371 -8.032 3.696 1.00 0.00 58 GLY A O 10
ATOM 14019 N N . TYR A 1 23 ? -8.786 -9.695 5.093 1.00 0.00 59 TYR A N 10
ATOM 14020 C CA . TYR A 1 23 ? -8.795 -8.849 6.280 1.00 0.00 59 TYR A CA 10
ATOM 14021 C C . TYR A 1 23 ? -7.399 -8.308 6.574 1.00 0.00 59 TYR A C 10
ATOM 14022 O O . TYR A 1 23 ? -6.431 -9.065 6.658 1.00 0.00 59 TYR A O 10
ATOM 14040 N N . THR A 1 24 ? -7.303 -6.991 6.732 1.00 0.00 60 THR A N 10
ATOM 14041 C CA . THR A 1 24 ? -6.027 -6.347 7.017 1.00 0.00 60 THR A CA 10
ATOM 14042 C C . THR A 1 24 ? -6.195 -5.218 8.028 1.00 0.00 60 THR A C 10
ATOM 14043 O O . THR A 1 24 ? -7.309 -4.756 8.277 1.00 0.00 60 THR A O 10
ATOM 14054 N N . ASP A 1 25 ? -5.083 -4.778 8.606 1.00 0.00 61 ASP A N 10
ATOM 14055 C CA . ASP A 1 25 ? -5.107 -3.701 9.589 1.00 0.00 61 ASP A CA 10
ATOM 14056 C C . ASP A 1 25 ? -4.046 -2.652 9.272 1.00 0.00 61 ASP A C 10
ATOM 14057 O O . ASP A 1 25 ? -2.852 -2.943 9.203 1.00 0.00 61 ASP A O 10
ATOM 14066 N N . PRO A 1 26 ? -4.490 -1.403 9.073 1.00 0.00 62 PRO A N 10
ATOM 14067 C CA . PRO A 1 26 ? -5.910 -1.045 9.151 1.00 0.00 62 PRO A CA 10
ATOM 14068 C C . PRO A 1 26 ? -6.718 -1.621 7.994 1.00 0.00 62 PRO A C 10
ATOM 14069 O O . PRO A 1 26 ? -6.158 -2.183 7.052 1.00 0.00 62 PRO A O 10
ATOM 14080 N N . SER A 1 27 ? -8.037 -1.479 8.070 1.00 0.00 63 SER A N 10
ATOM 14081 C CA . SER A 1 27 ? -8.923 -1.989 7.030 1.00 0.00 63 SER A CA 10
ATOM 14082 C C . SER A 1 27 ? -8.581 -1.375 5.676 1.00 0.00 63 SER A C 10
ATOM 14083 O O . SER A 1 27 ? -7.661 -0.565 5.565 1.00 0.00 63 SER A O 10
ATOM 14091 N N . ALA A 1 28 ? -9.328 -1.767 4.650 1.00 0.00 64 ALA A N 10
ATOM 14092 C CA . ALA A 1 28 ? -9.106 -1.255 3.303 1.00 0.00 64 ALA A CA 10
ATOM 14093 C C . ALA A 1 28 ? -9.585 0.188 3.180 1.00 0.00 64 ALA A C 10
ATOM 14094 O O . ALA A 1 28 ? -8.919 1.021 2.565 1.00 0.00 64 ALA A O 10
ATOM 14101 N N . GLU A 1 29 ? -10.742 0.475 3.767 1.00 0.00 65 GLU A N 10
ATOM 14102 C CA . GLU A 1 29 ? -11.309 1.818 3.720 1.00 0.00 65 GLU A CA 10
ATOM 14103 C C . GLU A 1 29 ? -10.321 2.845 4.265 1.00 0.00 65 GLU A C 10
ATOM 14104 O O . GLU A 1 29 ? -10.200 3.948 3.732 1.00 0.00 65 GLU A O 10
ATOM 14116 N N . GLU A 1 30 ? -9.619 2.474 5.331 1.00 0.00 66 GLU A N 10
ATOM 14117 C CA . GLU A 1 30 ? -8.642 3.363 5.949 1.00 0.00 66 GLU A CA 10
ATOM 14118 C C . GLU A 1 30 ? -7.466 3.617 5.010 1.00 0.00 66 GLU A C 10
ATOM 14119 O O . GLU A 1 30 ? -7.086 4.764 4.769 1.00 0.00 66 GLU A O 10
ATOM 14131 N N . LEU A 1 31 ? -6.894 2.540 4.484 1.00 0.00 67 LEU A N 10
ATOM 14132 C CA . LEU A 1 31 ? -5.761 2.645 3.572 1.00 0.00 67 LEU A CA 10
ATOM 14133 C C . LEU A 1 31 ? -6.154 3.385 2.297 1.00 0.00 67 LEU A C 10
ATOM 14134 O O . LEU A 1 31 ? -5.367 4.156 1.748 1.00 0.00 67 LEU A O 10
ATOM 14150 N N . ARG A 1 32 ? -7.376 3.146 1.834 1.00 0.00 68 ARG A N 10
ATOM 14151 C CA . ARG A 1 32 ? -7.874 3.791 0.625 1.00 0.00 68 ARG A CA 10
ATOM 14152 C C . ARG A 1 32 ? -7.609 5.293 0.661 1.00 0.00 68 ARG A C 10
ATOM 14153 O O . ARG A 1 32 ? -6.877 5.825 -0.174 1.00 0.00 68 ARG A O 10
ATOM 14174 N N . LYS A 1 33 ? -8.208 5.972 1.633 1.00 0.00 69 LYS A N 10
ATOM 14175 C CA . LYS A 1 33 ? -8.037 7.412 1.780 1.00 0.00 69 LYS A CA 10
ATOM 14176 C C . LYS A 1 33 ? -6.559 7.779 1.860 1.00 0.00 69 LYS A C 10
ATOM 14177 O O . LYS A 1 33 ? -6.039 8.498 1.005 1.00 0.00 69 LYS A O 10
ATOM 14196 N N . LEU A 1 34 ? -5.885 7.280 2.891 1.00 0.00 70 LEU A N 10
ATOM 14197 C CA . LEU A 1 34 ? -4.465 7.554 3.082 1.00 0.00 70 LEU A CA 10
ATOM 14198 C C . LEU A 1 34 ? -3.742 7.639 1.741 1.00 0.00 70 LEU A C 10
ATOM 14199 O O . LEU A 1 34 ? -3.176 8.675 1.395 1.00 0.00 70 LEU A O 10
ATOM 14215 N N . MET A 1 35 ? -3.766 6.542 0.991 1.00 0.00 71 MET A N 10
ATOM 14216 C CA . MET A 1 35 ? -3.115 6.493 -0.313 1.00 0.00 71 MET A CA 10
ATOM 14217 C C . MET A 1 35 ? -3.324 7.800 -1.073 1.00 0.00 71 MET A C 10
ATOM 14218 O O . MET A 1 35 ? -2.385 8.571 -1.267 1.00 0.00 71 MET A O 10
ATOM 14232 N N . MET A 1 36 ? -4.559 8.040 -1.500 1.00 0.00 72 MET A N 10
ATOM 14233 C CA . MET A 1 36 ? -4.889 9.254 -2.238 1.00 0.00 72 MET A CA 10
ATOM 14234 C C . MET A 1 36 ? -4.367 10.490 -1.513 1.00 0.00 72 MET A C 10
ATOM 14235 O O . MET A 1 36 ? -3.614 11.283 -2.080 1.00 0.00 72 MET A O 10
ATOM 14249 N N . LEU A 1 37 ? -4.771 10.648 -0.258 1.00 0.00 73 LEU A N 10
ATOM 14250 C CA . LEU A 1 37 ? -4.343 11.789 0.545 1.00 0.00 73 LEU A CA 10
ATOM 14251 C C . LEU A 1 37 ? -2.868 12.098 0.311 1.00 0.00 73 LEU A C 10
ATOM 14252 O O . LEU A 1 37 ? -2.473 13.261 0.224 1.00 0.00 73 LEU A O 10
ATOM 14268 N N . HIS A 1 38 ? -2.058 11.049 0.207 1.00 0.00 74 HIS A N 10
ATOM 14269 C CA . HIS A 1 38 ? -0.626 11.208 -0.021 1.00 0.00 74 HIS A CA 10
ATOM 14270 C C . HIS A 1 38 ? -0.312 11.223 -1.514 1.00 0.00 74 HIS A C 10
ATOM 14271 O O . HIS A 1 38 ? 0.738 11.708 -1.932 1.00 0.00 74 HIS A O 10
ATOM 14285 N N . GLY A 1 39 ? -1.230 10.687 -2.312 1.00 0.00 75 GLY A N 10
ATOM 14286 C CA . GLY A 1 39 ? -1.031 10.648 -3.749 1.00 0.00 75 GLY A CA 10
ATOM 14287 C C . GLY A 1 39 ? -1.218 9.257 -4.323 1.00 0.00 75 GLY A C 10
ATOM 14288 O O . GLY A 1 39 ? -1.519 9.101 -5.506 1.00 0.00 75 GLY A O 10
ATOM 14292 N N . GLY A 1 40 ? -1.038 8.243 -3.483 1.00 0.00 76 GLY A N 10
ATOM 14293 C CA . GLY A 1 40 ? -1.192 6.871 -3.932 1.00 0.00 76 GLY A CA 10
ATOM 14294 C C . GLY A 1 40 ? -2.540 6.620 -4.578 1.00 0.00 76 GLY A C 10
ATOM 14295 O O . GLY A 1 40 ? -3.360 7.530 -4.690 1.00 0.00 76 GLY A O 10
ATOM 14299 N N . GLN A 1 41 ? -2.767 5.383 -5.006 1.00 0.00 77 GLN A N 10
ATOM 14300 C CA . GLN A 1 41 ? -4.025 5.016 -5.647 1.00 0.00 77 GLN A CA 10
ATOM 14301 C C . GLN A 1 41 ? -4.557 3.700 -5.089 1.00 0.00 77 GLN A C 10
ATOM 14302 O O . GLN A 1 41 ? -3.788 2.844 -4.651 1.00 0.00 77 GLN A O 10
ATOM 14316 N N . TYR A 1 42 ? -5.876 3.546 -5.107 1.00 0.00 78 TYR A N 10
ATOM 14317 C CA . TYR A 1 42 ? -6.511 2.336 -4.599 1.00 0.00 78 TYR A CA 10
ATOM 14318 C C . TYR A 1 42 ? -7.237 1.592 -5.717 1.00 0.00 78 TYR A C 10
ATOM 14319 O O . TYR A 1 42 ? -7.977 2.191 -6.498 1.00 0.00 78 TYR A O 10
ATOM 14337 N N . HIS A 1 43 ? -7.020 0.282 -5.785 1.00 0.00 79 HIS A N 10
ATOM 14338 C CA . HIS A 1 43 ? -7.654 -0.545 -6.805 1.00 0.00 79 HIS A CA 10
ATOM 14339 C C . HIS A 1 43 ? -8.557 -1.596 -6.168 1.00 0.00 79 HIS A C 10
ATOM 14340 O O . HIS A 1 43 ? -8.114 -2.390 -5.338 1.00 0.00 79 HIS A O 10
ATOM 14354 N N . VAL A 1 44 ? -9.827 -1.595 -6.561 1.00 0.00 80 VAL A N 10
ATOM 14355 C CA . VAL A 1 44 ? -10.793 -2.548 -6.028 1.00 0.00 80 VAL A CA 10
ATOM 14356 C C . VAL A 1 44 ? -10.412 -3.979 -6.393 1.00 0.00 80 VAL A C 10
ATOM 14357 O O . VAL A 1 44 ? -10.561 -4.897 -5.587 1.00 0.00 80 VAL A O 10
ATOM 14370 N N . TYR A 1 45 ? -9.920 -4.161 -7.614 1.00 0.00 81 TYR A N 10
ATOM 14371 C CA . TYR A 1 45 ? -9.519 -5.480 -8.087 1.00 0.00 81 TYR A CA 10
ATOM 14372 C C . TYR A 1 45 ? -8.028 -5.514 -8.408 1.00 0.00 81 TYR A C 10
ATOM 14373 O O . TYR A 1 45 ? -7.459 -4.526 -8.873 1.00 0.00 81 TYR A O 10
ATOM 14391 N N . TYR A 1 46 ? -7.401 -6.657 -8.156 1.00 0.00 82 TYR A N 10
ATOM 14392 C CA . TYR A 1 46 ? -5.976 -6.821 -8.416 1.00 0.00 82 TYR A CA 10
ATOM 14393 C C . TYR A 1 46 ? -5.671 -6.664 -9.902 1.00 0.00 82 TYR A C 10
ATOM 14394 O O . TYR A 1 46 ? -6.306 -7.295 -10.748 1.00 0.00 82 TYR A O 10
ATOM 14412 N N . SER A 1 47 ? -4.695 -5.817 -10.213 1.00 0.00 83 SER A N 10
ATOM 14413 C CA . SER A 1 47 ? -4.306 -5.573 -11.597 1.00 0.00 83 SER A CA 10
ATOM 14414 C C . SER A 1 47 ? -2.788 -5.589 -11.747 1.00 0.00 83 SER A C 10
ATOM 14415 O O . SER A 1 47 ? -2.095 -4.704 -11.247 1.00 0.00 83 SER A O 10
ATOM 14423 N N . ARG A 1 48 ? -2.279 -6.604 -12.439 1.00 0.00 84 ARG A N 10
ATOM 14424 C CA . ARG A 1 48 ? -0.843 -6.737 -12.654 1.00 0.00 84 ARG A CA 10
ATOM 14425 C C . ARG A 1 48 ? -0.281 -5.504 -13.355 1.00 0.00 84 ARG A C 10
ATOM 14426 O O . ARG A 1 48 ? 0.825 -5.056 -13.053 1.00 0.00 84 ARG A O 10
ATOM 14447 N N . SER A 1 49 ? -1.051 -4.961 -14.293 1.00 0.00 85 SER A N 10
ATOM 14448 C CA . SER A 1 49 ? -0.628 -3.782 -15.040 1.00 0.00 85 SER A CA 10
ATOM 14449 C C . SER A 1 49 ? -0.789 -2.519 -14.200 1.00 0.00 85 SER A C 10
ATOM 14450 O O . SER A 1 49 ? 0.148 -1.735 -14.051 1.00 0.00 85 SER A O 10
ATOM 14458 N N . LYS A 1 50 ? -1.985 -2.330 -13.652 1.00 0.00 86 LYS A N 10
ATOM 14459 C CA . LYS A 1 50 ? -2.271 -1.163 -12.825 1.00 0.00 86 LYS A CA 10
ATOM 14460 C C . LYS A 1 50 ? -1.675 -1.326 -11.430 1.00 0.00 86 LYS A C 10
ATOM 14461 O O . LYS A 1 50 ? -0.689 -0.673 -11.085 1.00 0.00 86 LYS A O 10
ATOM 14480 N N . THR A 1 51 ? -2.277 -2.202 -10.632 1.00 0.00 87 THR A N 10
ATOM 14481 C CA . THR A 1 51 ? -1.806 -2.450 -9.275 1.00 0.00 87 THR A CA 10
ATOM 14482 C C . THR A 1 51 ? -0.352 -2.907 -9.274 1.00 0.00 87 THR A C 10
ATOM 14483 O O . THR A 1 51 ? 0.043 -3.762 -10.068 1.00 0.00 87 THR A O 10
ATOM 14494 N N . THR A 1 52 ? 0.444 -2.334 -8.376 1.00 0.00 88 THR A N 10
ATOM 14495 C CA . THR A 1 52 ? 1.855 -2.683 -8.272 1.00 0.00 88 THR A CA 10
ATOM 14496 C C . THR A 1 52 ? 2.079 -3.756 -7.213 1.00 0.00 88 THR A C 10
ATOM 14497 O O . THR A 1 52 ? 2.582 -4.840 -7.510 1.00 0.00 88 THR A O 10
ATOM 14508 N N . HIS A 1 53 ? 1.702 -3.448 -5.976 1.00 0.00 89 HIS A N 10
ATOM 14509 C CA . HIS A 1 53 ? 1.862 -4.388 -4.872 1.00 0.00 89 HIS A CA 10
ATOM 14510 C C . HIS A 1 53 ? 0.505 -4.889 -4.385 1.00 0.00 89 HIS A C 10
ATOM 14511 O O . HIS A 1 53 ? -0.539 -4.393 -4.808 1.00 0.00 89 HIS A O 10
ATOM 14525 N N . ILE A 1 54 ? 0.529 -5.876 -3.495 1.00 0.00 90 ILE A N 10
ATOM 14526 C CA . ILE A 1 54 ? -0.699 -6.443 -2.951 1.00 0.00 90 ILE A CA 10
ATOM 14527 C C . ILE A 1 54 ? -0.668 -6.461 -1.427 1.00 0.00 90 ILE A C 10
ATOM 14528 O O . ILE A 1 54 ? 0.052 -7.253 -0.819 1.00 0.00 90 ILE A O 10
ATOM 14544 N N . ILE A 1 55 ? -1.456 -5.583 -0.815 1.00 0.00 91 ILE A N 10
ATOM 14545 C CA . ILE A 1 55 ? -1.521 -5.500 0.639 1.00 0.00 91 ILE A CA 10
ATOM 14546 C C . ILE A 1 55 ? -2.394 -6.610 1.214 1.00 0.00 91 ILE A C 10
ATOM 14547 O O . ILE A 1 55 ? -3.619 -6.572 1.100 1.00 0.00 91 ILE A O 10
ATOM 14563 N N . ALA A 1 56 ? -1.755 -7.595 1.836 1.00 0.00 92 ALA A N 10
ATOM 14564 C CA . ALA A 1 56 ? -2.473 -8.714 2.433 1.00 0.00 92 ALA A CA 10
ATOM 14565 C C . ALA A 1 56 ? -1.718 -9.273 3.634 1.00 0.00 92 ALA A C 10
ATOM 14566 O O . ALA A 1 56 ? -0.518 -9.538 3.558 1.00 0.00 92 ALA A O 10
ATOM 14573 N N . THR A 1 57 ? -2.429 -9.449 4.744 1.00 0.00 93 THR A N 10
ATOM 14574 C CA . THR A 1 57 ? -1.825 -9.974 5.962 1.00 0.00 93 THR A CA 10
ATOM 14575 C C . THR A 1 57 ? -1.277 -11.380 5.743 1.00 0.00 93 THR A C 10
ATOM 14576 O O . THR A 1 57 ? -0.085 -11.626 5.924 1.00 0.00 93 THR A O 10
ATOM 14587 N N . ASN A 1 58 ? -2.154 -12.298 5.351 1.00 0.00 94 ASN A N 10
ATOM 14588 C CA . ASN A 1 58 ? -1.757 -13.679 5.106 1.00 0.00 94 ASN A CA 10
ATOM 14589 C C . ASN A 1 58 ? -2.617 -14.307 4.014 1.00 0.00 94 ASN A C 10
ATOM 14590 O O . ASN A 1 58 ? -3.841 -14.168 4.015 1.00 0.00 94 ASN A O 10
ATOM 14601 N N . LEU A 1 59 ? -1.970 -15.000 3.083 1.00 0.00 95 LEU A N 10
ATOM 14602 C CA . LEU A 1 59 ? -2.675 -15.651 1.984 1.00 0.00 95 LEU A CA 10
ATOM 14603 C C . LEU A 1 59 ? -2.692 -17.165 2.170 1.00 0.00 95 LEU A C 10
ATOM 14604 O O . LEU A 1 59 ? -1.709 -17.775 2.590 1.00 0.00 95 LEU A O 10
ATOM 14620 N N . PRO A 1 60 ? -3.835 -17.788 1.847 1.00 0.00 96 PRO A N 10
ATOM 14621 C CA . PRO A 1 60 ? -4.008 -19.238 1.966 1.00 0.00 96 PRO A CA 10
ATOM 14622 C C . PRO A 1 60 ? -3.184 -20.007 0.938 1.00 0.00 96 PRO A C 10
ATOM 14623 O O . PRO A 1 60 ? -3.023 -19.564 -0.198 1.00 0.00 96 PRO A O 10
ATOM 14634 N N . ASN A 1 61 ? -2.666 -21.161 1.345 1.00 0.00 97 ASN A N 10
ATOM 14635 C CA . ASN A 1 61 ? -1.859 -21.991 0.459 1.00 0.00 97 ASN A CA 10
ATOM 14636 C C . ASN A 1 61 ? -2.356 -21.893 -0.980 1.00 0.00 97 ASN A C 10
ATOM 14637 O O . ASN A 1 61 ? -1.565 -21.747 -1.912 1.00 0.00 97 ASN A O 10
ATOM 14648 N N . ALA A 1 62 ? -3.671 -21.975 -1.153 1.00 0.00 98 ALA A N 10
ATOM 14649 C CA . ALA A 1 62 ? -4.274 -21.893 -2.477 1.00 0.00 98 ALA A CA 10
ATOM 14650 C C . ALA A 1 62 ? -3.887 -20.595 -3.178 1.00 0.00 98 ALA A C 10
ATOM 14651 O O . ALA A 1 62 ? -3.235 -20.611 -4.222 1.00 0.00 98 ALA A O 10
ATOM 14658 N N . LYS A 1 63 ? -4.293 -19.471 -2.596 1.00 0.00 99 LYS A N 10
ATOM 14659 C CA . LYS A 1 63 ? -3.989 -18.163 -3.164 1.00 0.00 99 LYS A CA 10
ATOM 14660 C C . LYS A 1 63 ? -2.481 -17.949 -3.260 1.00 0.00 99 LYS A C 10
ATOM 14661 O O . LYS A 1 63 ? -1.958 -17.628 -4.328 1.00 0.00 99 LYS A O 10
ATOM 14680 N N . ILE A 1 64 ? -1.790 -18.129 -2.140 1.00 0.00 100 ILE A N 10
ATOM 14681 C CA . ILE A 1 64 ? -0.343 -17.959 -2.101 1.00 0.00 100 ILE A CA 10
ATOM 14682 C C . ILE A 1 64 ? 0.296 -18.373 -3.422 1.00 0.00 100 ILE A C 10
ATOM 14683 O O . ILE A 1 64 ? 0.976 -17.578 -4.072 1.00 0.00 100 ILE A O 10
ATOM 14699 N N . LYS A 1 65 ? 0.072 -19.622 -3.815 1.00 0.00 101 LYS A N 10
ATOM 14700 C CA . LYS A 1 65 ? 0.622 -20.143 -5.061 1.00 0.00 101 LYS A CA 10
ATOM 14701 C C . LYS A 1 65 ? 0.215 -19.269 -6.243 1.00 0.00 101 LYS A C 10
ATOM 14702 O O . LYS A 1 65 ? 1.065 -18.693 -6.921 1.00 0.00 101 LYS A O 10
ATOM 14721 N N . GLU A 1 66 ? -1.089 -19.176 -6.482 1.00 0.00 102 GLU A N 10
ATOM 14722 C CA . GLU A 1 66 ? -1.607 -18.371 -7.582 1.00 0.00 102 GLU A CA 10
ATOM 14723 C C . GLU A 1 66 ? -0.930 -17.004 -7.623 1.00 0.00 102 GLU A C 10
ATOM 14724 O O . GLU A 1 66 ? -0.834 -16.377 -8.678 1.00 0.00 102 GLU A O 10
ATOM 14736 N N . LEU A 1 67 ? -0.463 -16.548 -6.466 1.00 0.00 103 LEU A N 10
ATOM 14737 C CA . LEU A 1 67 ? 0.205 -15.254 -6.367 1.00 0.00 103 LEU A CA 10
ATOM 14738 C C . LEU A 1 67 ? 1.718 -15.428 -6.288 1.00 0.00 103 LEU A C 10
ATOM 14739 O O . LEU A 1 67 ? 2.412 -14.637 -5.649 1.00 0.00 103 LEU A O 10
ATOM 14755 N N . LYS A 1 68 ? 2.224 -16.467 -6.944 1.00 0.00 104 LYS A N 10
ATOM 14756 C CA . LYS A 1 68 ? 3.656 -16.743 -6.952 1.00 0.00 104 LYS A CA 10
ATOM 14757 C C . LYS A 1 68 ? 4.430 -15.587 -7.576 1.00 0.00 104 LYS A C 10
ATOM 14758 O O . LYS A 1 68 ? 3.957 -14.944 -8.513 1.00 0.00 104 LYS A O 10
ATOM 14777 N N . GLY A 1 69 ? 5.624 -15.328 -7.052 1.00 0.00 105 GLY A N 10
ATOM 14778 C CA . GLY A 1 69 ? 6.445 -14.250 -7.571 1.00 0.00 105 GLY A CA 10
ATOM 14779 C C . GLY A 1 69 ? 5.960 -12.885 -7.125 1.00 0.00 105 GLY A C 10
ATOM 14780 O O . GLY A 1 69 ? 6.756 -12.039 -6.718 1.00 0.00 105 GLY A O 10
ATOM 14784 N N . GLU A 1 70 ? 4.650 -12.669 -7.202 1.00 0.00 106 GLU A N 10
ATOM 14785 C CA . GLU A 1 70 ? 4.062 -11.395 -6.805 1.00 0.00 106 GLU A CA 10
ATOM 14786 C C . GLU A 1 70 ? 4.755 -10.839 -5.564 1.00 0.00 106 GLU A C 10
ATOM 14787 O O . GLU A 1 70 ? 5.385 -11.578 -4.806 1.00 0.00 106 GLU A O 10
ATOM 14799 N N . LYS A 1 71 ? 4.636 -9.531 -5.364 1.00 0.00 107 LYS A N 10
ATOM 14800 C CA . LYS A 1 71 ? 5.250 -8.874 -4.216 1.00 0.00 107 LYS A CA 10
ATOM 14801 C C . LYS A 1 71 ? 4.192 -8.449 -3.202 1.00 0.00 107 LYS A C 10
ATOM 14802 O O . LYS A 1 71 ? 3.688 -7.327 -3.248 1.00 0.00 107 LYS A O 10
ATOM 14821 N N . VAL A 1 72 ? 3.860 -9.354 -2.286 1.00 0.00 108 VAL A N 10
ATOM 14822 C CA . VAL A 1 72 ? 2.864 -9.072 -1.259 1.00 0.00 108 VAL A CA 10
ATOM 14823 C C . VAL A 1 72 ? 3.502 -8.409 -0.043 1.00 0.00 108 VAL A C 10
ATOM 14824 O O . VAL A 1 72 ? 4.337 -9.008 0.636 1.00 0.00 108 VAL A O 10
ATOM 14837 N N . ILE A 1 73 ? 3.102 -7.171 0.227 1.00 0.00 109 ILE A N 10
ATOM 14838 C CA . ILE A 1 73 ? 3.633 -6.428 1.363 1.00 0.00 109 ILE A CA 10
ATOM 14839 C C . ILE A 1 73 ? 2.578 -6.259 2.451 1.00 0.00 109 ILE A C 10
ATOM 14840 O O . ILE A 1 73 ? 1.403 -6.031 2.161 1.00 0.00 109 ILE A O 10
ATOM 14856 N N . ARG A 1 74 ? 3.005 -6.371 3.705 1.00 0.00 110 ARG A N 10
ATOM 14857 C CA . ARG A 1 74 ? 2.097 -6.231 4.837 1.00 0.00 110 ARG A CA 10
ATOM 14858 C C . ARG A 1 74 ? 1.531 -4.815 4.907 1.00 0.00 110 ARG A C 10
ATOM 14859 O O . ARG A 1 74 ? 2.150 -3.850 4.459 1.00 0.00 110 ARG A O 10
ATOM 14880 N N . PRO A 1 75 ? 0.325 -4.688 5.481 1.00 0.00 111 PRO A N 10
ATOM 14881 C CA . PRO A 1 75 ? -0.351 -3.395 5.623 1.00 0.00 111 PRO A CA 10
ATOM 14882 C C . PRO A 1 75 ? 0.337 -2.490 6.638 1.00 0.00 111 PRO A C 10
ATOM 14883 O O . PRO A 1 75 ? -0.129 -1.384 6.913 1.00 0.00 111 PRO A O 10
ATOM 14894 N N . GLU A 1 76 ? 1.448 -2.966 7.192 1.00 0.00 112 GLU A N 10
ATOM 14895 C CA . GLU A 1 76 ? 2.199 -2.197 8.178 1.00 0.00 112 GLU A CA 10
ATOM 14896 C C . GLU A 1 76 ? 3.244 -1.316 7.500 1.00 0.00 112 GLU A C 10
ATOM 14897 O O . GLU A 1 76 ? 3.539 -0.215 7.965 1.00 0.00 112 GLU A O 10
ATOM 14909 N N . TRP A 1 77 ? 3.800 -1.809 6.399 1.00 0.00 113 TRP A N 10
ATOM 14910 C CA . TRP A 1 77 ? 4.813 -1.068 5.657 1.00 0.00 113 TRP A CA 10
ATOM 14911 C C . TRP A 1 77 ? 4.323 0.337 5.323 1.00 0.00 113 TRP A C 10
ATOM 14912 O O . TRP A 1 77 ? 5.095 1.296 5.354 1.00 0.00 113 TRP A O 10
ATOM 14933 N N . ILE A 1 78 ? 3.039 0.451 5.004 1.00 0.00 114 ILE A N 10
ATOM 14934 C CA . ILE A 1 78 ? 2.447 1.740 4.666 1.00 0.00 114 ILE A CA 10
ATOM 14935 C C . ILE A 1 78 ? 2.184 2.569 5.918 1.00 0.00 114 ILE A C 10
ATOM 14936 O O . ILE A 1 78 ? 2.681 3.688 6.051 1.00 0.00 114 ILE A O 10
ATOM 14952 N N . VAL A 1 79 ? 1.400 2.013 6.836 1.00 0.00 115 VAL A N 10
ATOM 14953 C CA . VAL A 1 79 ? 1.073 2.699 8.080 1.00 0.00 115 VAL A CA 10
ATOM 14954 C C . VAL A 1 79 ? 2.305 3.367 8.680 1.00 0.00 115 VAL A C 10
ATOM 14955 O O . VAL A 1 79 ? 2.320 4.576 8.906 1.00 0.00 115 VAL A O 10
ATOM 14968 N N . GLU A 1 80 ? 3.337 2.569 8.937 1.00 0.00 116 GLU A N 10
ATOM 14969 C CA . GLU A 1 80 ? 4.575 3.083 9.511 1.00 0.00 116 GLU A CA 10
ATOM 14970 C C . GLU A 1 80 ? 5.134 4.224 8.666 1.00 0.00 116 GLU A C 10
ATOM 14971 O O . GLU A 1 80 ? 5.555 5.253 9.194 1.00 0.00 116 GLU A O 10
ATOM 14983 N N . SER A 1 81 ? 5.136 4.033 7.351 1.00 0.00 117 SER A N 10
ATOM 14984 C CA . SER A 1 81 ? 5.647 5.043 6.432 1.00 0.00 117 SER A CA 10
ATOM 14985 C C . SER A 1 81 ? 4.914 6.369 6.619 1.00 0.00 117 SER A C 10
ATOM 14986 O O . SER A 1 81 ? 5.526 7.437 6.599 1.00 0.00 117 SER A O 10
ATOM 14994 N N . ILE A 1 82 ? 3.601 6.290 6.801 1.00 0.00 118 ILE A N 10
ATOM 14995 C CA . ILE A 1 82 ? 2.784 7.482 6.993 1.00 0.00 118 ILE A CA 10
ATOM 14996 C C . ILE A 1 82 ? 3.067 8.131 8.344 1.00 0.00 118 ILE A C 10
ATOM 14997 O O . ILE A 1 82 ? 3.350 9.327 8.424 1.00 0.00 118 ILE A O 10
ATOM 15013 N N . LYS A 1 83 ? 2.991 7.334 9.404 1.00 0.00 119 LYS A N 10
ATOM 15014 C CA . LYS A 1 83 ? 3.242 7.829 10.753 1.00 0.00 119 LYS A CA 10
ATOM 15015 C C . LYS A 1 83 ? 4.639 8.431 10.860 1.00 0.00 119 LYS A C 10
ATOM 15016 O O . LYS A 1 83 ? 4.834 9.459 11.508 1.00 0.00 119 LYS A O 10
ATOM 15035 N N . ALA A 1 84 ? 5.608 7.785 10.219 1.00 0.00 120 ALA A N 10
ATOM 15036 C CA . ALA A 1 84 ? 6.986 8.259 10.241 1.00 0.00 120 ALA A CA 10
ATOM 15037 C C . ALA A 1 84 ? 7.160 9.480 9.343 1.00 0.00 120 ALA A C 10
ATOM 15038 O O . ALA A 1 84 ? 8.006 10.335 9.599 1.00 0.00 120 ALA A O 10
ATOM 15045 N N . GLY A 1 85 ? 6.354 9.553 8.288 1.00 0.00 121 GLY A N 10
ATOM 15046 C CA . GLY A 1 85 ? 6.437 10.672 7.368 1.00 0.00 121 GLY A CA 10
ATOM 15047 C C . GLY A 1 85 ? 7.438 10.435 6.254 1.00 0.00 121 GLY A C 10
ATOM 15048 O O . GLY A 1 85 ? 8.057 11.375 5.757 1.00 0.00 121 GLY A O 10
ATOM 15052 N N . ARG A 1 86 ? 7.598 9.175 5.864 1.00 0.00 122 ARG A N 10
ATOM 15053 C CA . ARG A 1 86 ? 8.534 8.817 4.804 1.00 0.00 122 ARG A CA 10
ATOM 15054 C C . ARG A 1 86 ? 8.353 7.360 4.389 1.00 0.00 122 ARG A C 10
ATOM 15055 O O . ARG A 1 86 ? 7.653 6.595 5.054 1.00 0.00 122 ARG A O 10
ATOM 15076 N N . LEU A 1 87 ? 8.988 6.982 3.285 1.00 0.00 123 LEU A N 10
ATOM 15077 C CA . LEU A 1 87 ? 8.898 5.616 2.780 1.00 0.00 123 LEU A CA 10
ATOM 15078 C C . LEU A 1 87 ? 9.914 4.712 3.470 1.00 0.00 123 LEU A C 10
ATOM 15079 O O . LEU A 1 87 ? 11.092 5.054 3.580 1.00 0.00 123 LEU A O 10
ATOM 15095 N N . LEU A 1 88 ? 9.452 3.555 3.932 1.00 0.00 124 LEU A N 10
ATOM 15096 C CA . LEU A 1 88 ? 10.321 2.599 4.609 1.00 0.00 124 LEU A CA 10
ATOM 15097 C C . LEU A 1 88 ? 10.652 1.422 3.697 1.00 0.00 124 LEU A C 10
ATOM 15098 O O . LEU A 1 88 ? 10.183 1.354 2.561 1.00 0.00 124 LEU A O 10
ATOM 15114 N N . SER A 1 89 ? 11.460 0.497 4.203 1.00 0.00 125 SER A N 10
ATOM 15115 C CA . SER A 1 89 ? 11.855 -0.677 3.434 1.00 0.00 125 SER A CA 10
ATOM 15116 C C . SER A 1 89 ? 10.674 -1.625 3.245 1.00 0.00 125 SER A C 10
ATOM 15117 O O . SER A 1 89 ? 9.748 -1.651 4.056 1.00 0.00 125 SER A O 10
ATOM 15125 N N . TYR A 1 90 ? 10.714 -2.402 2.168 1.00 0.00 126 TYR A N 10
ATOM 15126 C CA . TYR A 1 90 ? 9.647 -3.351 1.870 1.00 0.00 126 TYR A CA 10
ATOM 15127 C C . TYR A 1 90 ? 10.183 -4.779 1.831 1.00 0.00 126 TYR A C 10
ATOM 15128 O O . TYR A 1 90 ? 9.434 -5.739 2.014 1.00 0.00 126 TYR A O 10
ATOM 15146 N N . ILE A 1 91 ? 11.483 -4.910 1.593 1.00 0.00 127 ILE A N 10
ATOM 15147 C CA . ILE A 1 91 ? 12.120 -6.219 1.531 1.00 0.00 127 ILE A CA 10
ATOM 15148 C C . ILE A 1 91 ? 11.740 -7.072 2.737 1.00 0.00 127 ILE A C 10
ATOM 15149 O O . ILE A 1 91 ? 11.181 -8.161 2.606 1.00 0.00 127 ILE A O 10
ATOM 15165 N N . PRO A 1 92 ? 12.048 -6.567 3.940 1.00 0.00 128 PRO A N 10
ATOM 15166 C CA . PRO A 1 92 ? 11.746 -7.265 5.193 1.00 0.00 128 PRO A CA 10
ATOM 15167 C C . PRO A 1 92 ? 10.250 -7.309 5.486 1.00 0.00 128 PRO A C 10
ATOM 15168 O O . PRO A 1 92 ? 9.808 -8.001 6.403 1.00 0.00 128 PRO A O 10
ATOM 15179 N N . TYR A 1 93 ? 9.477 -6.567 4.702 1.00 0.00 129 TYR A N 10
ATOM 15180 C CA . TYR A 1 93 ? 8.030 -6.520 4.879 1.00 0.00 129 TYR A CA 10
ATOM 15181 C C . TYR A 1 93 ? 7.338 -7.541 3.981 1.00 0.00 129 TYR A C 10
ATOM 15182 O O . TYR A 1 93 ? 6.148 -7.812 4.136 1.00 0.00 129 TYR A O 10
ATOM 15200 N N . GLN A 1 94 ? 8.094 -8.104 3.044 1.00 0.00 130 GLN A N 10
ATOM 15201 C CA . GLN A 1 94 ? 7.554 -9.096 2.122 1.00 0.00 130 GLN A CA 10
ATOM 15202 C C . GLN A 1 94 ? 7.292 -10.418 2.836 1.00 0.00 130 GLN A C 10
ATOM 15203 O O . GLN A 1 94 ? 8.207 -11.027 3.392 1.00 0.00 130 GLN A O 10
ATOM 15217 N N . LEU A 1 95 ? 6.038 -10.856 2.817 1.00 0.00 131 LEU A N 10
ATOM 15218 C CA . LEU A 1 95 ? 5.655 -12.107 3.463 1.00 0.00 131 LEU A CA 10
ATOM 15219 C C . LEU A 1 95 ? 6.355 -13.294 2.809 1.00 0.00 131 LEU A C 10
ATOM 15220 O O . LEU A 1 95 ? 7.268 -13.884 3.386 1.00 0.00 131 LEU A O 10
ATOM 15236 N N . TYR A 1 96 ? 5.921 -13.637 1.601 1.00 0.00 132 TYR A N 10
ATOM 15237 C CA . TYR A 1 96 ? 6.505 -14.754 0.869 1.00 0.00 132 TYR A CA 10
ATOM 15238 C C . TYR A 1 96 ? 7.399 -14.255 -0.263 1.00 0.00 132 TYR A C 10
ATOM 15239 O O . TYR A 1 96 ? 6.915 -13.851 -1.321 1.00 0.00 132 TYR A O 10
ATOM 15257 N N . THR A 1 97 ? 8.708 -14.287 -0.033 1.00 0.00 133 THR A N 10
ATOM 15258 C CA . THR A 1 97 ? 9.670 -13.839 -1.032 1.00 0.00 133 THR A CA 10
ATOM 15259 C C . THR A 1 97 ? 10.901 -14.739 -1.052 1.00 0.00 133 THR A C 10
ATOM 15260 O O . THR A 1 97 ? 10.967 -15.733 -0.329 1.00 0.00 133 THR A O 10
ATOM 15271 N N . GLY A 1 1 ? -19.214 12.272 -1.877 1.00 0.00 37 GLY A N 11
ATOM 15272 C CA . GLY A 1 1 ? -18.199 13.247 -2.230 1.00 0.00 37 GLY A CA 11
ATOM 15273 C C . GLY A 1 1 ? -17.589 12.982 -3.592 1.00 0.00 37 GLY A C 11
ATOM 15274 O O . GLY A 1 1 ? -17.518 11.835 -4.035 1.00 0.00 37 GLY A O 11
ATOM 15278 N N . SER A 1 2 ? -17.150 14.044 -4.259 1.00 0.00 38 SER A N 11
ATOM 15279 C CA . SER A 1 2 ? -16.548 13.921 -5.582 1.00 0.00 38 SER A CA 11
ATOM 15280 C C . SER A 1 2 ? -15.028 13.844 -5.481 1.00 0.00 38 SER A C 11
ATOM 15281 O O . SER A 1 2 ? -14.443 14.208 -4.462 1.00 0.00 38 SER A O 11
ATOM 15289 N N . SER A 1 3 ? -14.394 13.366 -6.548 1.00 0.00 39 SER A N 11
ATOM 15290 C CA . SER A 1 3 ? -12.942 13.237 -6.580 1.00 0.00 39 SER A CA 11
ATOM 15291 C C . SER A 1 3 ? -12.382 13.730 -7.911 1.00 0.00 39 SER A C 11
ATOM 15292 O O . SER A 1 3 ? -13.096 13.797 -8.911 1.00 0.00 39 SER A O 11
ATOM 15300 N N . GLY A 1 4 ? -11.097 14.073 -7.915 1.00 0.00 40 GLY A N 11
ATOM 15301 C CA . GLY A 1 4 ? -10.462 14.556 -9.128 1.00 0.00 40 GLY A CA 11
ATOM 15302 C C . GLY A 1 4 ? -9.713 15.855 -8.912 1.00 0.00 40 GLY A C 11
ATOM 15303 O O . GLY A 1 4 ? -9.916 16.825 -9.643 1.00 0.00 40 GLY A O 11
ATOM 15307 N N . SER A 1 5 ? -8.846 15.877 -7.905 1.00 0.00 41 SER A N 11
ATOM 15308 C CA . SER A 1 5 ? -8.068 17.070 -7.592 1.00 0.00 41 SER A CA 11
ATOM 15309 C C . SER A 1 5 ? -7.027 16.772 -6.516 1.00 0.00 41 SER A C 11
ATOM 15310 O O . SER A 1 5 ? -7.353 16.258 -5.446 1.00 0.00 41 SER A O 11
ATOM 15318 N N . SER A 1 6 ? -5.772 17.099 -6.810 1.00 0.00 42 SER A N 11
ATOM 15319 C CA . SER A 1 6 ? -4.682 16.864 -5.871 1.00 0.00 42 SER A CA 11
ATOM 15320 C C . SER A 1 6 ? -4.165 18.180 -5.297 1.00 0.00 42 SER A C 11
ATOM 15321 O O . SER A 1 6 ? -4.316 19.238 -5.908 1.00 0.00 42 SER A O 11
ATOM 15329 N N . GLY A 1 7 ? -3.554 18.106 -4.119 1.00 0.00 43 GLY A N 11
ATOM 15330 C CA . GLY A 1 7 ? -3.024 19.298 -3.482 1.00 0.00 43 GLY A CA 11
ATOM 15331 C C . GLY A 1 7 ? -1.596 19.115 -3.008 1.00 0.00 43 GLY A C 11
ATOM 15332 O O . GLY A 1 7 ? -1.045 18.017 -3.081 1.00 0.00 43 GLY A O 11
ATOM 15336 N N . THR A 1 8 ? -0.992 20.196 -2.523 1.00 0.00 44 THR A N 11
ATOM 15337 C CA . THR A 1 8 ? 0.381 20.151 -2.038 1.00 0.00 44 THR A CA 11
ATOM 15338 C C . THR A 1 8 ? 0.516 19.201 -0.854 1.00 0.00 44 THR A C 11
ATOM 15339 O O . THR A 1 8 ? 0.455 19.622 0.302 1.00 0.00 44 THR A O 11
ATOM 15350 N N . SER A 1 9 ? 0.700 17.918 -1.148 1.00 0.00 45 SER A N 11
ATOM 15351 C CA . SER A 1 9 ? 0.840 16.907 -0.107 1.00 0.00 45 SER A CA 11
ATOM 15352 C C . SER A 1 9 ? 2.042 16.008 -0.381 1.00 0.00 45 SER A C 11
ATOM 15353 O O . SER A 1 9 ? 2.465 15.851 -1.526 1.00 0.00 45 SER A O 11
ATOM 15361 N N . SER A 1 10 ? 2.587 15.421 0.680 1.00 0.00 46 SER A N 11
ATOM 15362 C CA . SER A 1 10 ? 3.743 14.540 0.555 1.00 0.00 46 SER A CA 11
ATOM 15363 C C . SER A 1 10 ? 3.571 13.581 -0.618 1.00 0.00 46 SER A C 11
ATOM 15364 O O . SER A 1 10 ? 2.485 13.048 -0.847 1.00 0.00 46 SER A O 11
ATOM 15372 N N . THR A 1 11 ? 4.652 13.365 -1.361 1.00 0.00 47 THR A N 11
ATOM 15373 C CA . THR A 1 11 ? 4.623 12.471 -2.512 1.00 0.00 47 THR A CA 11
ATOM 15374 C C . THR A 1 11 ? 5.525 11.262 -2.293 1.00 0.00 47 THR A C 11
ATOM 15375 O O . THR A 1 11 ? 6.374 10.949 -3.128 1.00 0.00 47 THR A O 11
ATOM 15386 N N . ILE A 1 12 ? 5.335 10.585 -1.165 1.00 0.00 48 ILE A N 11
ATOM 15387 C CA . ILE A 1 12 ? 6.131 9.409 -0.838 1.00 0.00 48 ILE A CA 11
ATOM 15388 C C . ILE A 1 12 ? 5.533 8.151 -1.458 1.00 0.00 48 ILE A C 11
ATOM 15389 O O . ILE A 1 12 ? 6.180 7.104 -1.511 1.00 0.00 48 ILE A O 11
ATOM 15405 N N . PHE A 1 13 ? 4.296 8.261 -1.929 1.00 0.00 49 PHE A N 11
ATOM 15406 C CA . PHE A 1 13 ? 3.610 7.132 -2.548 1.00 0.00 49 PHE A CA 11
ATOM 15407 C C . PHE A 1 13 ? 3.250 7.443 -3.998 1.00 0.00 49 PHE A C 11
ATOM 15408 O O . PHE A 1 13 ? 2.502 6.701 -4.635 1.00 0.00 49 PHE A O 11
ATOM 15425 N N . SER A 1 14 ? 3.787 8.545 -4.512 1.00 0.00 50 SER A N 11
ATOM 15426 C CA . SER A 1 14 ? 3.519 8.957 -5.884 1.00 0.00 50 SER A CA 11
ATOM 15427 C C . SER A 1 14 ? 3.817 7.823 -6.860 1.00 0.00 50 SER A C 11
ATOM 15428 O O . SER A 1 14 ? 4.963 7.401 -7.008 1.00 0.00 50 SER A O 11
ATOM 15436 N N . GLY A 1 15 ? 2.775 7.333 -7.525 1.00 0.00 51 GLY A N 11
ATOM 15437 C CA . GLY A 1 15 ? 2.944 6.252 -8.478 1.00 0.00 51 GLY A CA 11
ATOM 15438 C C . GLY A 1 15 ? 3.004 4.893 -7.809 1.00 0.00 51 GLY A C 11
ATOM 15439 O O . GLY A 1 15 ? 3.716 3.998 -8.267 1.00 0.00 51 GLY A O 11
ATOM 15443 N N . VAL A 1 16 ? 2.257 4.737 -6.721 1.00 0.00 52 VAL A N 11
ATOM 15444 C CA . VAL A 1 16 ? 2.228 3.478 -5.987 1.00 0.00 52 VAL A CA 11
ATOM 15445 C C . VAL A 1 16 ? 0.797 3.003 -5.765 1.00 0.00 52 VAL A C 11
ATOM 15446 O O . VAL A 1 16 ? 0.077 3.542 -4.925 1.00 0.00 52 VAL A O 11
ATOM 15459 N N . ALA A 1 17 ? 0.390 1.991 -6.524 1.00 0.00 53 ALA A N 11
ATOM 15460 C CA . ALA A 1 17 ? -0.955 1.441 -6.409 1.00 0.00 53 ALA A CA 11
ATOM 15461 C C . ALA A 1 17 ? -0.974 0.226 -5.488 1.00 0.00 53 ALA A C 11
ATOM 15462 O O . ALA A 1 17 ? -0.232 -0.734 -5.697 1.00 0.00 53 ALA A O 11
ATOM 15469 N N . ILE A 1 18 ? -1.827 0.275 -4.470 1.00 0.00 54 ILE A N 11
ATOM 15470 C CA . ILE A 1 18 ? -1.942 -0.823 -3.518 1.00 0.00 54 ILE A CA 11
ATOM 15471 C C . ILE A 1 18 ? -3.289 -1.526 -3.650 1.00 0.00 54 ILE A C 11
ATOM 15472 O O . ILE A 1 18 ? -4.302 -0.897 -3.959 1.00 0.00 54 ILE A O 11
ATOM 15488 N N . TYR A 1 19 ? -3.294 -2.833 -3.411 1.00 0.00 55 TYR A N 11
ATOM 15489 C CA . TYR A 1 19 ? -4.517 -3.621 -3.504 1.00 0.00 55 TYR A CA 11
ATOM 15490 C C . TYR A 1 19 ? -4.662 -4.545 -2.298 1.00 0.00 55 TYR A C 11
ATOM 15491 O O . TYR A 1 19 ? -3.985 -5.568 -2.199 1.00 0.00 55 TYR A O 11
ATOM 15509 N N . VAL A 1 20 ? -5.552 -4.175 -1.382 1.00 0.00 56 VAL A N 11
ATOM 15510 C CA . VAL A 1 20 ? -5.789 -4.969 -0.183 1.00 0.00 56 VAL A CA 11
ATOM 15511 C C . VAL A 1 20 ? -6.585 -6.229 -0.506 1.00 0.00 56 VAL A C 11
ATOM 15512 O O . VAL A 1 20 ? -7.639 -6.165 -1.137 1.00 0.00 56 VAL A O 11
ATOM 15525 N N . ASN A 1 21 ? -6.071 -7.375 -0.069 1.00 0.00 57 ASN A N 11
ATOM 15526 C CA . ASN A 1 21 ? -6.734 -8.651 -0.312 1.00 0.00 57 ASN A CA 11
ATOM 15527 C C . ASN A 1 21 ? -6.976 -9.396 0.997 1.00 0.00 57 ASN A C 11
ATOM 15528 O O . ASN A 1 21 ? -6.038 -9.875 1.634 1.00 0.00 57 ASN A O 11
ATOM 15539 N N . GLY A 1 22 ? -8.242 -9.492 1.392 1.00 0.00 58 GLY A N 11
ATOM 15540 C CA . GLY A 1 22 ? -8.585 -10.180 2.623 1.00 0.00 58 GLY A CA 11
ATOM 15541 C C . GLY A 1 22 ? -8.573 -9.258 3.826 1.00 0.00 58 GLY A C 11
ATOM 15542 O O . GLY A 1 22 ? -8.578 -8.036 3.680 1.00 0.00 58 GLY A O 11
ATOM 15546 N N . TYR A 1 23 ? -8.559 -9.844 5.018 1.00 0.00 59 TYR A N 11
ATOM 15547 C CA . TYR A 1 23 ? -8.551 -9.067 6.251 1.00 0.00 59 TYR A CA 11
ATOM 15548 C C . TYR A 1 23 ? -7.174 -8.461 6.504 1.00 0.00 59 TYR A C 11
ATOM 15549 O O . TYR A 1 23 ? -6.154 -9.145 6.413 1.00 0.00 59 TYR A O 11
ATOM 15567 N N . THR A 1 24 ? -7.152 -7.170 6.823 1.00 0.00 60 THR A N 11
ATOM 15568 C CA . THR A 1 24 ? -5.902 -6.470 7.089 1.00 0.00 60 THR A CA 11
ATOM 15569 C C . THR A 1 24 ? -6.114 -5.316 8.062 1.00 0.00 60 THR A C 11
ATOM 15570 O O . THR A 1 24 ? -7.228 -4.811 8.207 1.00 0.00 60 THR A O 11
ATOM 15581 N N . ASP A 1 25 ? -5.040 -4.901 8.725 1.00 0.00 61 ASP A N 11
ATOM 15582 C CA . ASP A 1 25 ? -5.109 -3.804 9.683 1.00 0.00 61 ASP A CA 11
ATOM 15583 C C . ASP A 1 25 ? -4.036 -2.760 9.391 1.00 0.00 61 ASP A C 11
ATOM 15584 O O . ASP A 1 25 ? -2.840 -3.051 9.372 1.00 0.00 61 ASP A O 11
ATOM 15593 N N . PRO A 1 26 ? -4.472 -1.513 9.158 1.00 0.00 62 PRO A N 11
ATOM 15594 C CA . PRO A 1 26 ? -5.893 -1.154 9.177 1.00 0.00 62 PRO A CA 11
ATOM 15595 C C . PRO A 1 26 ? -6.657 -1.747 7.998 1.00 0.00 62 PRO A C 11
ATOM 15596 O O . PRO A 1 26 ? -6.070 -2.381 7.122 1.00 0.00 62 PRO A O 11
ATOM 15607 N N . SER A 1 27 ? -7.969 -1.537 7.983 1.00 0.00 63 SER A N 11
ATOM 15608 C CA . SER A 1 27 ? -8.814 -2.054 6.913 1.00 0.00 63 SER A CA 11
ATOM 15609 C C . SER A 1 27 ? -8.499 -1.362 5.590 1.00 0.00 63 SER A C 11
ATOM 15610 O O . SER A 1 27 ? -7.757 -0.381 5.552 1.00 0.00 63 SER A O 11
ATOM 15618 N N . ALA A 1 28 ? -9.070 -1.881 4.508 1.00 0.00 64 ALA A N 11
ATOM 15619 C CA . ALA A 1 28 ? -8.852 -1.313 3.183 1.00 0.00 64 ALA A CA 11
ATOM 15620 C C . ALA A 1 28 ? -9.409 0.104 3.095 1.00 0.00 64 ALA A C 11
ATOM 15621 O O . ALA A 1 28 ? -8.776 0.995 2.529 1.00 0.00 64 ALA A O 11
ATOM 15628 N N . GLU A 1 29 ? -10.596 0.305 3.658 1.00 0.00 65 GLU A N 11
ATOM 15629 C CA . GLU A 1 29 ? -11.238 1.614 3.641 1.00 0.00 65 GLU A CA 11
ATOM 15630 C C . GLU A 1 29 ? -10.294 2.689 4.171 1.00 0.00 65 GLU A C 11
ATOM 15631 O O . GLU A 1 29 ? -10.140 3.748 3.564 1.00 0.00 65 GLU A O 11
ATOM 15643 N N . GLU A 1 30 ? -9.664 2.408 5.308 1.00 0.00 66 GLU A N 11
ATOM 15644 C CA . GLU A 1 30 ? -8.736 3.352 5.920 1.00 0.00 66 GLU A CA 11
ATOM 15645 C C . GLU A 1 30 ? -7.594 3.688 4.966 1.00 0.00 66 GLU A C 11
ATOM 15646 O O . GLU A 1 30 ? -7.357 4.855 4.650 1.00 0.00 66 GLU A O 11
ATOM 15658 N N . LEU A 1 31 ? -6.888 2.659 4.512 1.00 0.00 67 LEU A N 11
ATOM 15659 C CA . LEU A 1 31 ? -5.769 2.843 3.594 1.00 0.00 67 LEU A CA 11
ATOM 15660 C C . LEU A 1 31 ? -6.200 3.634 2.363 1.00 0.00 67 LEU A C 11
ATOM 15661 O O . LEU A 1 31 ? -5.450 4.466 1.853 1.00 0.00 67 LEU A O 11
ATOM 15677 N N . ARG A 1 32 ? -7.414 3.368 1.890 1.00 0.00 68 ARG A N 11
ATOM 15678 C CA . ARG A 1 32 ? -7.945 4.055 0.719 1.00 0.00 68 ARG A CA 11
ATOM 15679 C C . ARG A 1 32 ? -7.743 5.563 0.836 1.00 0.00 68 ARG A C 11
ATOM 15680 O O . ARG A 1 32 ? -7.141 6.189 -0.037 1.00 0.00 68 ARG A O 11
ATOM 15701 N N . LYS A 1 33 ? -8.252 6.141 1.918 1.00 0.00 69 LYS A N 11
ATOM 15702 C CA . LYS A 1 33 ? -8.128 7.575 2.151 1.00 0.00 69 LYS A CA 11
ATOM 15703 C C . LYS A 1 33 ? -6.671 7.967 2.371 1.00 0.00 69 LYS A C 11
ATOM 15704 O O . LYS A 1 33 ? -6.236 9.042 1.955 1.00 0.00 69 LYS A O 11
ATOM 15723 N N . LEU A 1 34 ? -5.919 7.088 3.026 1.00 0.00 70 LEU A N 11
ATOM 15724 C CA . LEU A 1 34 ? -4.509 7.342 3.300 1.00 0.00 70 LEU A CA 11
ATOM 15725 C C . LEU A 1 34 ? -3.727 7.525 2.003 1.00 0.00 70 LEU A C 11
ATOM 15726 O O . LEU A 1 34 ? -2.829 8.362 1.922 1.00 0.00 70 LEU A O 11
ATOM 15742 N N . MET A 1 35 ? -4.076 6.738 0.991 1.00 0.00 71 MET A N 11
ATOM 15743 C CA . MET A 1 35 ? -3.409 6.816 -0.303 1.00 0.00 71 MET A CA 11
ATOM 15744 C C . MET A 1 35 ? -3.783 8.103 -1.031 1.00 0.00 71 MET A C 11
ATOM 15745 O O . MET A 1 35 ? -2.925 8.937 -1.318 1.00 0.00 71 MET A O 11
ATOM 15759 N N . MET A 1 36 ? -5.070 8.258 -1.327 1.00 0.00 72 MET A N 11
ATOM 15760 C CA . MET A 1 36 ? -5.557 9.444 -2.021 1.00 0.00 72 MET A CA 11
ATOM 15761 C C . MET A 1 36 ? -4.996 10.713 -1.387 1.00 0.00 72 MET A C 11
ATOM 15762 O O . MET A 1 36 ? -4.715 11.693 -2.078 1.00 0.00 72 MET A O 11
ATOM 15776 N N . LEU A 1 37 ? -4.835 10.689 -0.068 1.00 0.00 73 LEU A N 11
ATOM 15777 C CA . LEU A 1 37 ? -4.308 11.838 0.659 1.00 0.00 73 LEU A CA 11
ATOM 15778 C C . LEU A 1 37 ? -2.793 11.933 0.504 1.00 0.00 73 LEU A C 11
ATOM 15779 O O . LEU A 1 37 ? -2.237 13.025 0.386 1.00 0.00 73 LEU A O 11
ATOM 15795 N N . HIS A 1 38 ? -2.130 10.780 0.504 1.00 0.00 74 HIS A N 11
ATOM 15796 C CA . HIS A 1 38 ? -0.680 10.732 0.361 1.00 0.00 74 HIS A CA 11
ATOM 15797 C C . HIS A 1 38 ? -0.284 10.530 -1.099 1.00 0.00 74 HIS A C 11
ATOM 15798 O O . HIS A 1 38 ? 0.746 9.928 -1.396 1.00 0.00 74 HIS A O 11
ATOM 15812 N N . GLY A 1 39 ? -1.113 11.037 -2.007 1.00 0.00 75 GLY A N 11
ATOM 15813 C CA . GLY A 1 39 ? -0.833 10.901 -3.425 1.00 0.00 75 GLY A CA 11
ATOM 15814 C C . GLY A 1 39 ? -0.613 9.459 -3.836 1.00 0.00 75 GLY A C 11
ATOM 15815 O O . GLY A 1 39 ? 0.407 9.126 -4.439 1.00 0.00 75 GLY A O 11
ATOM 15819 N N . GLY A 1 40 ? -1.572 8.598 -3.508 1.00 0.00 76 GLY A N 11
ATOM 15820 C CA . GLY A 1 40 ? -1.459 7.194 -3.854 1.00 0.00 76 GLY A CA 11
ATOM 15821 C C . GLY A 1 40 ? -2.543 6.743 -4.812 1.00 0.00 76 GLY A C 11
ATOM 15822 O O . GLY A 1 40 ? -3.282 7.565 -5.354 1.00 0.00 76 GLY A O 11
ATOM 15826 N N . GLN A 1 41 ? -2.638 5.434 -5.023 1.00 0.00 77 GLN A N 11
ATOM 15827 C CA . GLN A 1 41 ? -3.639 4.876 -5.925 1.00 0.00 77 GLN A CA 11
ATOM 15828 C C . GLN A 1 41 ? -4.305 3.651 -5.308 1.00 0.00 77 GLN A C 11
ATOM 15829 O O . GLN A 1 41 ? -3.662 2.870 -4.606 1.00 0.00 77 GLN A O 11
ATOM 15843 N N . TYR A 1 42 ? -5.596 3.488 -5.574 1.00 0.00 78 TYR A N 11
ATOM 15844 C CA . TYR A 1 42 ? -6.350 2.359 -5.043 1.00 0.00 78 TYR A CA 11
ATOM 15845 C C . TYR A 1 42 ? -7.133 1.658 -6.149 1.00 0.00 78 TYR A C 11
ATOM 15846 O O . TYR A 1 42 ? -7.631 2.299 -7.075 1.00 0.00 78 TYR A O 11
ATOM 15864 N N . HIS A 1 43 ? -7.239 0.337 -6.045 1.00 0.00 79 HIS A N 11
ATOM 15865 C CA . HIS A 1 43 ? -7.963 -0.453 -7.035 1.00 0.00 79 HIS A CA 11
ATOM 15866 C C . HIS A 1 43 ? -8.917 -1.431 -6.357 1.00 0.00 79 HIS A C 11
ATOM 15867 O O . HIS A 1 43 ? -8.520 -2.191 -5.474 1.00 0.00 79 HIS A O 11
ATOM 15881 N N . VAL A 1 44 ? -10.179 -1.405 -6.776 1.00 0.00 80 VAL A N 11
ATOM 15882 C CA . VAL A 1 44 ? -11.190 -2.290 -6.210 1.00 0.00 80 VAL A CA 11
ATOM 15883 C C . VAL A 1 44 ? -10.955 -3.735 -6.633 1.00 0.00 80 VAL A C 11
ATOM 15884 O O . VAL A 1 44 ? -11.235 -4.668 -5.879 1.00 0.00 80 VAL A O 11
ATOM 15897 N N . TYR A 1 45 ? -10.440 -3.915 -7.844 1.00 0.00 81 TYR A N 11
ATOM 15898 C CA . TYR A 1 45 ? -10.169 -5.247 -8.370 1.00 0.00 81 TYR A CA 11
ATOM 15899 C C . TYR A 1 45 ? -8.675 -5.444 -8.612 1.00 0.00 81 TYR A C 11
ATOM 15900 O O . TYR A 1 45 ? -8.011 -4.588 -9.197 1.00 0.00 81 TYR A O 11
ATOM 15918 N N . TYR A 1 46 ? -8.154 -6.578 -8.157 1.00 0.00 82 TYR A N 11
ATOM 15919 C CA . TYR A 1 46 ? -6.739 -6.889 -8.321 1.00 0.00 82 TYR A CA 11
ATOM 15920 C C . TYR A 1 46 ? -6.295 -6.663 -9.764 1.00 0.00 82 TYR A C 11
ATOM 15921 O O . TYR A 1 46 ? -7.016 -6.993 -10.706 1.00 0.00 82 TYR A O 11
ATOM 15939 N N . SER A 1 47 ? -5.103 -6.098 -9.928 1.00 0.00 83 SER A N 11
ATOM 15940 C CA . SER A 1 47 ? -4.563 -5.824 -11.254 1.00 0.00 83 SER A CA 11
ATOM 15941 C C . SER A 1 47 ? -3.085 -6.194 -11.326 1.00 0.00 83 SER A C 11
ATOM 15942 O O . SER A 1 47 ? -2.327 -5.950 -10.387 1.00 0.00 83 SER A O 11
ATOM 15950 N N . ARG A 1 48 ? -2.682 -6.784 -12.446 1.00 0.00 84 ARG A N 11
ATOM 15951 C CA . ARG A 1 48 ? -1.295 -7.189 -12.641 1.00 0.00 84 ARG A CA 11
ATOM 15952 C C . ARG A 1 48 ? -0.482 -6.060 -13.268 1.00 0.00 84 ARG A C 11
ATOM 15953 O O . ARG A 1 48 ? 0.742 -6.021 -13.145 1.00 0.00 84 ARG A O 11
ATOM 15974 N N . SER A 1 49 ? -1.172 -5.144 -13.940 1.00 0.00 85 SER A N 11
ATOM 15975 C CA . SER A 1 49 ? -0.514 -4.017 -14.591 1.00 0.00 85 SER A CA 11
ATOM 15976 C C . SER A 1 49 ? -0.671 -2.745 -13.763 1.00 0.00 85 SER A C 11
ATOM 15977 O O . SER A 1 49 ? 0.292 -2.010 -13.543 1.00 0.00 85 SER A O 11
ATOM 15985 N N . LYS A 1 50 ? -1.892 -2.492 -13.306 1.00 0.00 86 LYS A N 11
ATOM 15986 C CA . LYS A 1 50 ? -2.179 -1.310 -12.501 1.00 0.00 86 LYS A CA 11
ATOM 15987 C C . LYS A 1 50 ? -1.500 -1.402 -11.138 1.00 0.00 86 LYS A C 11
ATOM 15988 O O . LYS A 1 50 ? -0.555 -0.666 -10.852 1.00 0.00 86 LYS A O 11
ATOM 16007 N N . THR A 1 51 ? -1.986 -2.312 -10.300 1.00 0.00 87 THR A N 11
ATOM 16008 C CA . THR A 1 51 ? -1.426 -2.501 -8.968 1.00 0.00 87 THR A CA 11
ATOM 16009 C C . THR A 1 51 ? 0.033 -2.933 -9.041 1.00 0.00 87 THR A C 11
ATOM 16010 O O . THR A 1 51 ? 0.383 -3.855 -9.779 1.00 0.00 87 THR A O 11
ATOM 16021 N N . THR A 1 52 ? 0.884 -2.262 -8.271 1.00 0.00 88 THR A N 11
ATOM 16022 C CA . THR A 1 52 ? 2.307 -2.577 -8.249 1.00 0.00 88 THR A CA 11
ATOM 16023 C C . THR A 1 52 ? 2.650 -3.492 -7.079 1.00 0.00 88 THR A C 11
ATOM 16024 O O . THR A 1 52 ? 3.659 -4.197 -7.104 1.00 0.00 88 THR A O 11
ATOM 16035 N N . HIS A 1 53 ? 1.803 -3.477 -6.054 1.00 0.00 89 HIS A N 11
ATOM 16036 C CA . HIS A 1 53 ? 2.017 -4.308 -4.874 1.00 0.00 89 HIS A CA 11
ATOM 16037 C C . HIS A 1 53 ? 0.699 -4.897 -4.379 1.00 0.00 89 HIS A C 11
ATOM 16038 O O . HIS A 1 53 ? -0.377 -4.401 -4.713 1.00 0.00 89 HIS A O 11
ATOM 16052 N N . ILE A 1 54 ? 0.793 -5.955 -3.582 1.00 0.00 90 ILE A N 11
ATOM 16053 C CA . ILE A 1 54 ? -0.392 -6.610 -3.040 1.00 0.00 90 ILE A CA 11
ATOM 16054 C C . ILE A 1 54 ? -0.394 -6.570 -1.516 1.00 0.00 90 ILE A C 11
ATOM 16055 O O . ILE A 1 54 ? 0.399 -7.250 -0.866 1.00 0.00 90 ILE A O 11
ATOM 16071 N N . ILE A 1 55 ? -1.293 -5.769 -0.953 1.00 0.00 91 ILE A N 11
ATOM 16072 C CA . ILE A 1 55 ? -1.401 -5.642 0.495 1.00 0.00 91 ILE A CA 11
ATOM 16073 C C . ILE A 1 55 ? -2.238 -6.772 1.085 1.00 0.00 91 ILE A C 11
ATOM 16074 O O . ILE A 1 55 ? -3.447 -6.843 0.863 1.00 0.00 91 ILE A O 11
ATOM 16090 N N . ALA A 1 56 ? -1.588 -7.651 1.840 1.00 0.00 92 ALA A N 11
ATOM 16091 C CA . ALA A 1 56 ? -2.274 -8.775 2.465 1.00 0.00 92 ALA A CA 11
ATOM 16092 C C . ALA A 1 56 ? -1.487 -9.302 3.661 1.00 0.00 92 ALA A C 11
ATOM 16093 O O . ALA A 1 56 ? -0.291 -9.576 3.559 1.00 0.00 92 ALA A O 11
ATOM 16100 N N . THR A 1 57 ? -2.166 -9.440 4.796 1.00 0.00 93 THR A N 11
ATOM 16101 C CA . THR A 1 57 ? -1.530 -9.931 6.012 1.00 0.00 93 THR A CA 11
ATOM 16102 C C . THR A 1 57 ? -1.169 -11.406 5.886 1.00 0.00 93 THR A C 11
ATOM 16103 O O . THR A 1 57 ? 0.000 -11.779 5.982 1.00 0.00 93 THR A O 11
ATOM 16114 N N . ASN A 1 58 ? -2.179 -12.242 5.669 1.00 0.00 94 ASN A N 11
ATOM 16115 C CA . ASN A 1 58 ? -1.967 -13.678 5.530 1.00 0.00 94 ASN A CA 11
ATOM 16116 C C . ASN A 1 58 ? -3.017 -14.297 4.611 1.00 0.00 94 ASN A C 11
ATOM 16117 O O . ASN A 1 58 ? -4.186 -13.910 4.637 1.00 0.00 94 ASN A O 11
ATOM 16128 N N . LEU A 1 59 ? -2.592 -15.260 3.801 1.00 0.00 95 LEU A N 11
ATOM 16129 C CA . LEU A 1 59 ? -3.495 -15.934 2.874 1.00 0.00 95 LEU A CA 11
ATOM 16130 C C . LEU A 1 59 ? -3.370 -17.449 2.996 1.00 0.00 95 LEU A C 11
ATOM 16131 O O . LEU A 1 59 ? -2.303 -17.986 3.295 1.00 0.00 95 LEU A O 11
ATOM 16147 N N . PRO A 1 60 ? -4.484 -18.156 2.758 1.00 0.00 96 PRO A N 11
ATOM 16148 C CA . PRO A 1 60 ? -4.524 -19.620 2.832 1.00 0.00 96 PRO A CA 11
ATOM 16149 C C . PRO A 1 60 ? -3.745 -20.279 1.699 1.00 0.00 96 PRO A C 11
ATOM 16150 O O . PRO A 1 60 ? -3.440 -19.643 0.691 1.00 0.00 96 PRO A O 11
ATOM 16161 N N . ASN A 1 61 ? -3.427 -21.558 1.871 1.00 0.00 97 ASN A N 11
ATOM 16162 C CA . ASN A 1 61 ? -2.684 -22.303 0.862 1.00 0.00 97 ASN A CA 11
ATOM 16163 C C . ASN A 1 61 ? -3.187 -21.972 -0.540 1.00 0.00 97 ASN A C 11
ATOM 16164 O O . ASN A 1 61 ? -2.456 -21.414 -1.358 1.00 0.00 97 ASN A O 11
ATOM 16175 N N . ALA A 1 62 ? -4.442 -22.320 -0.810 1.00 0.00 98 ALA A N 11
ATOM 16176 C CA . ALA A 1 62 ? -5.044 -22.057 -2.111 1.00 0.00 98 ALA A CA 11
ATOM 16177 C C . ALA A 1 62 ? -4.668 -20.670 -2.620 1.00 0.00 98 ALA A C 11
ATOM 16178 O O . ALA A 1 62 ? -4.122 -20.525 -3.713 1.00 0.00 98 ALA A O 11
ATOM 16185 N N . LYS A 1 63 ? -4.965 -19.651 -1.820 1.00 0.00 99 LYS A N 11
ATOM 16186 C CA . LYS A 1 63 ? -4.659 -18.274 -2.188 1.00 0.00 99 LYS A CA 11
ATOM 16187 C C . LYS A 1 63 ? -3.183 -18.121 -2.544 1.00 0.00 99 LYS A C 11
ATOM 16188 O O . LYS A 1 63 ? -2.840 -17.533 -3.570 1.00 0.00 99 LYS A O 11
ATOM 16207 N N . ILE A 1 64 ? -2.316 -18.656 -1.692 1.00 0.00 100 ILE A N 11
ATOM 16208 C CA . ILE A 1 64 ? -0.878 -18.581 -1.918 1.00 0.00 100 ILE A CA 11
ATOM 16209 C C . ILE A 1 64 ? -0.514 -19.085 -3.310 1.00 0.00 100 ILE A C 11
ATOM 16210 O O . ILE A 1 64 ? 0.116 -18.376 -4.095 1.00 0.00 100 ILE A O 11
ATOM 16226 N N . LYS A 1 65 ? -0.915 -20.316 -3.612 1.00 0.00 101 LYS A N 11
ATOM 16227 C CA . LYS A 1 65 ? -0.635 -20.916 -4.910 1.00 0.00 101 LYS A CA 11
ATOM 16228 C C . LYS A 1 65 ? -1.154 -20.034 -6.041 1.00 0.00 101 LYS A C 11
ATOM 16229 O O . LYS A 1 65 ? -0.725 -20.162 -7.187 1.00 0.00 101 LYS A O 11
ATOM 16248 N N . GLU A 1 66 ? -2.078 -19.138 -5.710 1.00 0.00 102 GLU A N 11
ATOM 16249 C CA . GLU A 1 66 ? -2.655 -18.234 -6.699 1.00 0.00 102 GLU A CA 11
ATOM 16250 C C . GLU A 1 66 ? -1.712 -17.068 -6.985 1.00 0.00 102 GLU A C 11
ATOM 16251 O O . GLU A 1 66 ? -1.657 -16.561 -8.106 1.00 0.00 102 GLU A O 11
ATOM 16263 N N . LEU A 1 67 ? -0.973 -16.649 -5.964 1.00 0.00 103 LEU A N 11
ATOM 16264 C CA . LEU A 1 67 ? -0.033 -15.542 -6.104 1.00 0.00 103 LEU A CA 11
ATOM 16265 C C . LEU A 1 67 ? 1.408 -16.042 -6.051 1.00 0.00 103 LEU A C 11
ATOM 16266 O O . LEU A 1 67 ? 2.196 -15.608 -5.211 1.00 0.00 103 LEU A O 11
ATOM 16282 N N . LYS A 1 68 ? 1.745 -16.956 -6.954 1.00 0.00 104 LYS A N 11
ATOM 16283 C CA . LYS A 1 68 ? 3.092 -17.513 -7.013 1.00 0.00 104 LYS A CA 11
ATOM 16284 C C . LYS A 1 68 ? 4.006 -16.637 -7.864 1.00 0.00 104 LYS A C 11
ATOM 16285 O O . LYS A 1 68 ? 4.136 -16.846 -9.069 1.00 0.00 104 LYS A O 11
ATOM 16304 N N . GLY A 1 69 ? 4.638 -15.656 -7.227 1.00 0.00 105 GLY A N 11
ATOM 16305 C CA . GLY A 1 69 ? 5.533 -14.764 -7.941 1.00 0.00 105 GLY A CA 11
ATOM 16306 C C . GLY A 1 69 ? 5.312 -13.309 -7.580 1.00 0.00 105 GLY A C 11
ATOM 16307 O O . GLY A 1 69 ? 6.268 -12.557 -7.393 1.00 0.00 105 GLY A O 11
ATOM 16311 N N . GLU A 1 70 ? 4.047 -12.910 -7.484 1.00 0.00 106 GLU A N 11
ATOM 16312 C CA . GLU A 1 70 ? 3.704 -11.534 -7.145 1.00 0.00 106 GLU A CA 11
ATOM 16313 C C . GLU A 1 70 ? 4.448 -11.080 -5.893 1.00 0.00 106 GLU A C 11
ATOM 16314 O O . GLU A 1 70 ? 5.113 -11.876 -5.229 1.00 0.00 106 GLU A O 11
ATOM 16326 N N . LYS A 1 71 ? 4.332 -9.795 -5.575 1.00 0.00 107 LYS A N 11
ATOM 16327 C CA . LYS A 1 71 ? 4.991 -9.234 -4.402 1.00 0.00 107 LYS A CA 11
ATOM 16328 C C . LYS A 1 71 ? 3.977 -8.914 -3.309 1.00 0.00 107 LYS A C 11
ATOM 16329 O O . LYS A 1 71 ? 3.348 -7.856 -3.321 1.00 0.00 107 LYS A O 11
ATOM 16348 N N . VAL A 1 72 ? 3.824 -9.835 -2.363 1.00 0.00 108 VAL A N 11
ATOM 16349 C CA . VAL A 1 72 ? 2.888 -9.650 -1.260 1.00 0.00 108 VAL A CA 11
ATOM 16350 C C . VAL A 1 72 ? 3.536 -8.884 -0.112 1.00 0.00 108 VAL A C 11
ATOM 16351 O O . VAL A 1 72 ? 4.519 -9.338 0.474 1.00 0.00 108 VAL A O 11
ATOM 16364 N N . ILE A 1 73 ? 2.978 -7.720 0.204 1.00 0.00 109 ILE A N 11
ATOM 16365 C CA . ILE A 1 73 ? 3.500 -6.892 1.284 1.00 0.00 109 ILE A CA 11
ATOM 16366 C C . ILE A 1 73 ? 2.464 -6.708 2.387 1.00 0.00 109 ILE A C 11
ATOM 16367 O O . ILE A 1 73 ? 1.265 -6.634 2.120 1.00 0.00 109 ILE A O 11
ATOM 16383 N N . ARG A 1 74 ? 2.935 -6.634 3.628 1.00 0.00 110 ARG A N 11
ATOM 16384 C CA . ARG A 1 74 ? 2.049 -6.458 4.772 1.00 0.00 110 ARG A CA 11
ATOM 16385 C C . ARG A 1 74 ? 1.513 -5.031 4.830 1.00 0.00 110 ARG A C 11
ATOM 16386 O O . ARG A 1 74 ? 2.143 -4.085 4.357 1.00 0.00 110 ARG A O 11
ATOM 16407 N N . PRO A 1 75 ? 0.321 -4.870 5.423 1.00 0.00 111 PRO A N 11
ATOM 16408 C CA . PRO A 1 75 ? -0.327 -3.562 5.557 1.00 0.00 111 PRO A CA 11
ATOM 16409 C C . PRO A 1 75 ? 0.397 -2.656 6.547 1.00 0.00 111 PRO A C 11
ATOM 16410 O O . PRO A 1 75 ? -0.039 -1.535 6.809 1.00 0.00 111 PRO A O 11
ATOM 16421 N N . GLU A 1 76 ? 1.504 -3.148 7.093 1.00 0.00 112 GLU A N 11
ATOM 16422 C CA . GLU A 1 76 ? 2.288 -2.381 8.054 1.00 0.00 112 GLU A CA 11
ATOM 16423 C C . GLU A 1 76 ? 3.341 -1.534 7.346 1.00 0.00 112 GLU A C 11
ATOM 16424 O O . GLU A 1 76 ? 3.812 -0.533 7.884 1.00 0.00 112 GLU A O 11
ATOM 16436 N N . TRP A 1 77 ? 3.704 -1.944 6.136 1.00 0.00 113 TRP A N 11
ATOM 16437 C CA . TRP A 1 77 ? 4.702 -1.223 5.353 1.00 0.00 113 TRP A CA 11
ATOM 16438 C C . TRP A 1 77 ? 4.275 0.223 5.126 1.00 0.00 113 TRP A C 11
ATOM 16439 O O . TRP A 1 77 ? 5.096 1.138 5.186 1.00 0.00 113 TRP A O 11
ATOM 16460 N N . ILE A 1 78 ? 2.987 0.421 4.865 1.00 0.00 114 ILE A N 11
ATOM 16461 C CA . ILE A 1 78 ? 2.453 1.757 4.630 1.00 0.00 114 ILE A CA 11
ATOM 16462 C C . ILE A 1 78 ? 2.194 2.484 5.945 1.00 0.00 114 ILE A C 11
ATOM 16463 O O . ILE A 1 78 ? 2.806 3.514 6.229 1.00 0.00 114 ILE A O 11
ATOM 16479 N N . VAL A 1 79 ? 1.283 1.940 6.746 1.00 0.00 115 VAL A N 11
ATOM 16480 C CA . VAL A 1 79 ? 0.944 2.535 8.034 1.00 0.00 115 VAL A CA 11
ATOM 16481 C C . VAL A 1 79 ? 2.165 3.183 8.678 1.00 0.00 115 VAL A C 11
ATOM 16482 O O . VAL A 1 79 ? 2.130 4.353 9.059 1.00 0.00 115 VAL A O 11
ATOM 16495 N N . GLU A 1 80 ? 3.243 2.415 8.795 1.00 0.00 116 GLU A N 11
ATOM 16496 C CA . GLU A 1 80 ? 4.475 2.915 9.394 1.00 0.00 116 GLU A CA 11
ATOM 16497 C C . GLU A 1 80 ? 5.027 4.095 8.598 1.00 0.00 116 GLU A C 11
ATOM 16498 O O . GLU A 1 80 ? 5.402 5.120 9.167 1.00 0.00 116 GLU A O 11
ATOM 16510 N N . SER A 1 81 ? 5.073 3.942 7.279 1.00 0.00 117 SER A N 11
ATOM 16511 C CA . SER A 1 81 ? 5.582 4.992 6.404 1.00 0.00 117 SER A CA 11
ATOM 16512 C C . SER A 1 81 ? 4.818 6.295 6.618 1.00 0.00 117 SER A C 11
ATOM 16513 O O . SER A 1 81 ? 5.393 7.381 6.556 1.00 0.00 117 SER A O 11
ATOM 16521 N N . ILE A 1 82 ? 3.518 6.177 6.869 1.00 0.00 118 ILE A N 11
ATOM 16522 C CA . ILE A 1 82 ? 2.675 7.344 7.093 1.00 0.00 118 ILE A CA 11
ATOM 16523 C C . ILE A 1 82 ? 3.047 8.050 8.393 1.00 0.00 118 ILE A C 11
ATOM 16524 O O . ILE A 1 82 ? 3.391 9.232 8.394 1.00 0.00 118 ILE A O 11
ATOM 16540 N N . LYS A 1 83 ? 2.978 7.317 9.499 1.00 0.00 119 LYS A N 11
ATOM 16541 C CA . LYS A 1 83 ? 3.310 7.870 10.806 1.00 0.00 119 LYS A CA 11
ATOM 16542 C C . LYS A 1 83 ? 4.712 8.472 10.802 1.00 0.00 119 LYS A C 11
ATOM 16543 O O . LYS A 1 83 ? 4.925 9.575 11.303 1.00 0.00 119 LYS A O 11
ATOM 16562 N N . ALA A 1 84 ? 5.663 7.740 10.232 1.00 0.00 120 ALA A N 11
ATOM 16563 C CA . ALA A 1 84 ? 7.043 8.203 10.159 1.00 0.00 120 ALA A CA 11
ATOM 16564 C C . ALA A 1 84 ? 7.158 9.452 9.292 1.00 0.00 120 ALA A C 11
ATOM 16565 O O . ALA A 1 84 ? 7.941 10.355 9.586 1.00 0.00 120 ALA A O 11
ATOM 16572 N N . GLY A 1 85 ? 6.373 9.497 8.220 1.00 0.00 121 GLY A N 11
ATOM 16573 C CA . GLY A 1 85 ? 6.403 10.640 7.326 1.00 0.00 121 GLY A CA 11
ATOM 16574 C C . GLY A 1 85 ? 7.393 10.462 6.192 1.00 0.00 121 GLY A C 11
ATOM 16575 O O . GLY A 1 85 ? 7.971 11.435 5.706 1.00 0.00 121 GLY A O 11
ATOM 16579 N N . ARG A 1 86 ? 7.591 9.218 5.770 1.00 0.00 122 ARG A N 11
ATOM 16580 C CA . ARG A 1 86 ? 8.520 8.916 4.688 1.00 0.00 122 ARG A CA 11
ATOM 16581 C C . ARG A 1 86 ? 8.400 7.457 4.258 1.00 0.00 122 ARG A C 11
ATOM 16582 O O . ARG A 1 86 ? 8.123 6.579 5.076 1.00 0.00 122 ARG A O 11
ATOM 16603 N N . LEU A 1 87 ? 8.609 7.206 2.970 1.00 0.00 123 LEU A N 11
ATOM 16604 C CA . LEU A 1 87 ? 8.523 5.854 2.431 1.00 0.00 123 LEU A CA 11
ATOM 16605 C C . LEU A 1 87 ? 9.603 4.959 3.031 1.00 0.00 123 LEU A C 11
ATOM 16606 O O . LEU A 1 87 ? 10.786 5.303 3.021 1.00 0.00 123 LEU A O 11
ATOM 16622 N N . LEU A 1 88 ? 9.190 3.808 3.549 1.00 0.00 124 LEU A N 11
ATOM 16623 C CA . LEU A 1 88 ? 10.122 2.861 4.152 1.00 0.00 124 LEU A CA 11
ATOM 16624 C C . LEU A 1 88 ? 10.351 1.664 3.235 1.00 0.00 124 LEU A C 11
ATOM 16625 O O . LEU A 1 88 ? 9.743 1.561 2.169 1.00 0.00 124 LEU A O 11
ATOM 16641 N N . SER A 1 89 ? 11.228 0.760 3.658 1.00 0.00 125 SER A N 11
ATOM 16642 C CA . SER A 1 89 ? 11.538 -0.430 2.874 1.00 0.00 125 SER A CA 11
ATOM 16643 C C . SER A 1 89 ? 10.491 -1.517 3.099 1.00 0.00 125 SER A C 11
ATOM 16644 O O . SER A 1 89 ? 9.829 -1.550 4.136 1.00 0.00 125 SER A O 11
ATOM 16652 N N . TYR A 1 90 ? 10.348 -2.403 2.120 1.00 0.00 126 TYR A N 11
ATOM 16653 C CA . TYR A 1 90 ? 9.381 -3.490 2.209 1.00 0.00 126 TYR A CA 11
ATOM 16654 C C . TYR A 1 90 ? 10.082 -4.827 2.432 1.00 0.00 126 TYR A C 11
ATOM 16655 O O . TYR A 1 90 ? 9.470 -5.792 2.890 1.00 0.00 126 TYR A O 11
ATOM 16673 N N . ILE A 1 91 ? 11.369 -4.874 2.104 1.00 0.00 127 ILE A N 11
ATOM 16674 C CA . ILE A 1 91 ? 12.154 -6.090 2.269 1.00 0.00 127 ILE A CA 11
ATOM 16675 C C . ILE A 1 91 ? 11.697 -6.878 3.492 1.00 0.00 127 ILE A C 11
ATOM 16676 O O . ILE A 1 91 ? 11.305 -8.042 3.401 1.00 0.00 127 ILE A O 11
ATOM 16692 N N . PRO A 1 92 ? 11.747 -6.231 4.666 1.00 0.00 128 PRO A N 11
ATOM 16693 C CA . PRO A 1 92 ? 11.339 -6.851 5.930 1.00 0.00 128 PRO A CA 11
ATOM 16694 C C . PRO A 1 92 ? 9.833 -7.076 6.006 1.00 0.00 128 PRO A C 11
ATOM 16695 O O . PRO A 1 92 ? 9.366 -7.992 6.683 1.00 0.00 128 PRO A O 11
ATOM 16706 N N . TYR A 1 93 ? 9.078 -6.235 5.308 1.00 0.00 129 TYR A N 11
ATOM 16707 C CA . TYR A 1 93 ? 7.624 -6.341 5.298 1.00 0.00 129 TYR A CA 11
ATOM 16708 C C . TYR A 1 93 ? 7.151 -7.246 4.164 1.00 0.00 129 TYR A C 11
ATOM 16709 O O . TYR A 1 93 ? 5.953 -7.359 3.905 1.00 0.00 129 TYR A O 11
ATOM 16727 N N . GLN A 1 94 ? 8.102 -7.888 3.493 1.00 0.00 130 GLN A N 11
ATOM 16728 C CA . GLN A 1 94 ? 7.784 -8.782 2.386 1.00 0.00 130 GLN A CA 11
ATOM 16729 C C . GLN A 1 94 ? 7.208 -10.099 2.898 1.00 0.00 130 GLN A C 11
ATOM 16730 O O . GLN A 1 94 ? 7.628 -10.609 3.938 1.00 0.00 130 GLN A O 11
ATOM 16744 N N . LEU A 1 95 ? 6.246 -10.644 2.163 1.00 0.00 131 LEU A N 11
ATOM 16745 C CA . LEU A 1 95 ? 5.612 -11.901 2.543 1.00 0.00 131 LEU A CA 11
ATOM 16746 C C . LEU A 1 95 ? 5.939 -13.002 1.539 1.00 0.00 131 LEU A C 11
ATOM 16747 O O . LEU A 1 95 ? 6.409 -12.728 0.434 1.00 0.00 131 LEU A O 11
ATOM 16763 N N . TYR A 1 96 ? 5.687 -14.246 1.929 1.00 0.00 132 TYR A N 11
ATOM 16764 C CA . TYR A 1 96 ? 5.955 -15.388 1.063 1.00 0.00 132 TYR A CA 11
ATOM 16765 C C . TYR A 1 96 ? 7.193 -15.143 0.206 1.00 0.00 132 TYR A C 11
ATOM 16766 O O . TYR A 1 96 ? 7.183 -15.376 -1.003 1.00 0.00 132 TYR A O 11
ATOM 16784 N N . THR A 1 97 ? 8.261 -14.669 0.841 1.00 0.00 133 THR A N 11
ATOM 16785 C CA . THR A 1 97 ? 9.507 -14.391 0.139 1.00 0.00 133 THR A CA 11
ATOM 16786 C C . THR A 1 97 ? 9.905 -15.558 -0.758 1.00 0.00 133 THR A C 11
ATOM 16787 O O . THR A 1 97 ? 10.357 -15.361 -1.886 1.00 0.00 133 THR A O 11
ATOM 16798 N N . GLY A 1 1 ? -12.762 25.871 -0.365 1.00 0.00 37 GLY A N 12
ATOM 16799 C CA . GLY A 1 1 ? -12.366 24.559 -0.843 1.00 0.00 37 GLY A CA 12
ATOM 16800 C C . GLY A 1 1 ? -11.782 24.604 -2.241 1.00 0.00 37 GLY A C 12
ATOM 16801 O O . GLY A 1 1 ? -10.636 25.010 -2.430 1.00 0.00 37 GLY A O 12
ATOM 16805 N N . SER A 1 2 ? -12.572 24.184 -3.224 1.00 0.00 38 SER A N 12
ATOM 16806 C CA . SER A 1 2 ? -12.124 24.172 -4.612 1.00 0.00 38 SER A CA 12
ATOM 16807 C C . SER A 1 2 ? -10.693 23.654 -4.717 1.00 0.00 38 SER A C 12
ATOM 16808 O O . SER A 1 2 ? -9.847 24.263 -5.371 1.00 0.00 38 SER A O 12
ATOM 16816 N N . SER A 1 3 ? -10.430 22.524 -4.068 1.00 0.00 39 SER A N 12
ATOM 16817 C CA . SER A 1 3 ? -9.101 21.925 -4.084 1.00 0.00 39 SER A CA 12
ATOM 16818 C C . SER A 1 3 ? -9.184 20.428 -4.366 1.00 0.00 39 SER A C 12
ATOM 16819 O O . SER A 1 3 ? -9.878 19.690 -3.667 1.00 0.00 39 SER A O 12
ATOM 16827 N N . GLY A 1 4 ? -8.470 19.986 -5.398 1.00 0.00 40 GLY A N 12
ATOM 16828 C CA . GLY A 1 4 ? -8.476 18.580 -5.756 1.00 0.00 40 GLY A CA 12
ATOM 16829 C C . GLY A 1 4 ? -7.103 18.078 -6.157 1.00 0.00 40 GLY A C 12
ATOM 16830 O O . GLY A 1 4 ? -6.880 17.720 -7.314 1.00 0.00 40 GLY A O 12
ATOM 16834 N N . SER A 1 5 ? -6.181 18.053 -5.201 1.00 0.00 41 SER A N 12
ATOM 16835 C CA . SER A 1 5 ? -4.821 17.596 -5.462 1.00 0.00 41 SER A CA 12
ATOM 16836 C C . SER A 1 5 ? -4.536 16.289 -4.729 1.00 0.00 41 SER A C 12
ATOM 16837 O O . SER A 1 5 ? -4.486 16.252 -3.500 1.00 0.00 41 SER A O 12
ATOM 16845 N N . SER A 1 6 ? -4.351 15.217 -5.494 1.00 0.00 42 SER A N 12
ATOM 16846 C CA . SER A 1 6 ? -4.076 13.906 -4.918 1.00 0.00 42 SER A CA 12
ATOM 16847 C C . SER A 1 6 ? -3.152 14.027 -3.710 1.00 0.00 42 SER A C 12
ATOM 16848 O O . SER A 1 6 ? -3.475 13.562 -2.618 1.00 0.00 42 SER A O 12
ATOM 16856 N N . GLY A 1 7 ? -1.998 14.654 -3.916 1.00 0.00 43 GLY A N 12
ATOM 16857 C CA . GLY A 1 7 ? -1.043 14.825 -2.836 1.00 0.00 43 GLY A CA 12
ATOM 16858 C C . GLY A 1 7 ? 0.319 15.269 -3.331 1.00 0.00 43 GLY A C 12
ATOM 16859 O O . GLY A 1 7 ? 1.212 14.446 -3.537 1.00 0.00 43 GLY A O 12
ATOM 16863 N N . THR A 1 8 ? 0.481 16.574 -3.524 1.00 0.00 44 THR A N 12
ATOM 16864 C CA . THR A 1 8 ? 1.743 17.125 -4.001 1.00 0.00 44 THR A CA 12
ATOM 16865 C C . THR A 1 8 ? 2.770 17.198 -2.877 1.00 0.00 44 THR A C 12
ATOM 16866 O O . THR A 1 8 ? 3.906 16.749 -3.032 1.00 0.00 44 THR A O 12
ATOM 16877 N N . SER A 1 9 ? 2.364 17.766 -1.746 1.00 0.00 45 SER A N 12
ATOM 16878 C CA . SER A 1 9 ? 3.251 17.901 -0.597 1.00 0.00 45 SER A CA 12
ATOM 16879 C C . SER A 1 9 ? 4.025 16.608 -0.354 1.00 0.00 45 SER A C 12
ATOM 16880 O O . SER A 1 9 ? 5.243 16.560 -0.525 1.00 0.00 45 SER A O 12
ATOM 16888 N N . SER A 1 10 ? 3.308 15.563 0.046 1.00 0.00 46 SER A N 12
ATOM 16889 C CA . SER A 1 10 ? 3.927 14.271 0.317 1.00 0.00 46 SER A CA 12
ATOM 16890 C C . SER A 1 10 ? 3.752 13.326 -0.868 1.00 0.00 46 SER A C 12
ATOM 16891 O O . SER A 1 10 ? 2.675 12.767 -1.079 1.00 0.00 46 SER A O 12
ATOM 16899 N N . THR A 1 11 ? 4.820 13.151 -1.640 1.00 0.00 47 THR A N 12
ATOM 16900 C CA . THR A 1 11 ? 4.786 12.276 -2.805 1.00 0.00 47 THR A CA 12
ATOM 16901 C C . THR A 1 11 ? 5.652 11.040 -2.589 1.00 0.00 47 THR A C 12
ATOM 16902 O O . THR A 1 11 ? 6.472 10.690 -3.437 1.00 0.00 47 THR A O 12
ATOM 16913 N N . ILE A 1 12 ? 5.463 10.383 -1.450 1.00 0.00 48 ILE A N 12
ATOM 16914 C CA . ILE A 1 12 ? 6.226 9.184 -1.124 1.00 0.00 48 ILE A CA 12
ATOM 16915 C C . ILE A 1 12 ? 5.575 7.940 -1.719 1.00 0.00 48 ILE A C 12
ATOM 16916 O O . ILE A 1 12 ? 6.136 6.845 -1.662 1.00 0.00 48 ILE A O 12
ATOM 16932 N N . PHE A 1 13 ? 4.389 8.116 -2.293 1.00 0.00 49 PHE A N 12
ATOM 16933 C CA . PHE A 1 13 ? 3.662 7.007 -2.900 1.00 0.00 49 PHE A CA 12
ATOM 16934 C C . PHE A 1 13 ? 3.316 7.315 -4.354 1.00 0.00 49 PHE A C 12
ATOM 16935 O O . PHE A 1 13 ? 2.531 6.604 -4.981 1.00 0.00 49 PHE A O 12
ATOM 16952 N N . SER A 1 14 ? 3.908 8.381 -4.883 1.00 0.00 50 SER A N 12
ATOM 16953 C CA . SER A 1 14 ? 3.659 8.787 -6.262 1.00 0.00 50 SER A CA 12
ATOM 16954 C C . SER A 1 14 ? 3.981 7.652 -7.229 1.00 0.00 50 SER A C 12
ATOM 16955 O O . SER A 1 14 ? 5.137 7.260 -7.381 1.00 0.00 50 SER A O 12
ATOM 16963 N N . GLY A 1 15 ? 2.947 7.127 -7.880 1.00 0.00 51 GLY A N 12
ATOM 16964 C CA . GLY A 1 15 ? 3.139 6.042 -8.824 1.00 0.00 51 GLY A CA 12
ATOM 16965 C C . GLY A 1 15 ? 3.151 4.683 -8.152 1.00 0.00 51 GLY A C 12
ATOM 16966 O O . GLY A 1 15 ? 3.780 3.746 -8.641 1.00 0.00 51 GLY A O 12
ATOM 16970 N N . VAL A 1 16 ? 2.455 4.577 -7.024 1.00 0.00 52 VAL A N 12
ATOM 16971 C CA . VAL A 1 16 ? 2.388 3.323 -6.283 1.00 0.00 52 VAL A CA 12
ATOM 16972 C C . VAL A 1 16 ? 0.943 2.920 -6.014 1.00 0.00 52 VAL A C 12
ATOM 16973 O O . VAL A 1 16 ? 0.238 3.572 -5.245 1.00 0.00 52 VAL A O 12
ATOM 16986 N N . ALA A 1 17 ? 0.507 1.839 -6.654 1.00 0.00 53 ALA A N 12
ATOM 16987 C CA . ALA A 1 17 ? -0.854 1.347 -6.483 1.00 0.00 53 ALA A CA 12
ATOM 16988 C C . ALA A 1 17 ? -0.884 0.120 -5.578 1.00 0.00 53 ALA A C 12
ATOM 16989 O O . ALA A 1 17 ? -0.065 -0.789 -5.722 1.00 0.00 53 ALA A O 12
ATOM 16996 N N . ILE A 1 18 ? -1.830 0.101 -4.646 1.00 0.00 54 ILE A N 12
ATOM 16997 C CA . ILE A 1 18 ? -1.966 -1.015 -3.718 1.00 0.00 54 ILE A CA 12
ATOM 16998 C C . ILE A 1 18 ? -3.332 -1.680 -3.853 1.00 0.00 54 ILE A C 12
ATOM 16999 O O . ILE A 1 18 ? -4.245 -1.126 -4.466 1.00 0.00 54 ILE A O 12
ATOM 17015 N N . TYR A 1 19 ? -3.465 -2.868 -3.275 1.00 0.00 55 TYR A N 12
ATOM 17016 C CA . TYR A 1 19 ? -4.720 -3.609 -3.331 1.00 0.00 55 TYR A CA 12
ATOM 17017 C C . TYR A 1 19 ? -4.885 -4.495 -2.100 1.00 0.00 55 TYR A C 12
ATOM 17018 O O . TYR A 1 19 ? -4.183 -5.494 -1.941 1.00 0.00 55 TYR A O 12
ATOM 17036 N N . VAL A 1 20 ? -5.819 -4.122 -1.231 1.00 0.00 56 VAL A N 12
ATOM 17037 C CA . VAL A 1 20 ? -6.079 -4.882 -0.015 1.00 0.00 56 VAL A CA 12
ATOM 17038 C C . VAL A 1 20 ? -6.882 -6.143 -0.316 1.00 0.00 56 VAL A C 12
ATOM 17039 O O . VAL A 1 20 ? -7.917 -6.088 -0.977 1.00 0.00 56 VAL A O 12
ATOM 17052 N N . ASN A 1 21 ? -6.396 -7.279 0.175 1.00 0.00 57 ASN A N 12
ATOM 17053 C CA . ASN A 1 21 ? -7.069 -8.554 -0.041 1.00 0.00 57 ASN A CA 12
ATOM 17054 C C . ASN A 1 21 ? -7.263 -9.297 1.277 1.00 0.00 57 ASN A C 12
ATOM 17055 O O . ASN A 1 21 ? -6.298 -9.630 1.963 1.00 0.00 57 ASN A O 12
ATOM 17066 N N . GLY A 1 22 ? -8.521 -9.555 1.625 1.00 0.00 58 GLY A N 12
ATOM 17067 C CA . GLY A 1 22 ? -8.820 -10.257 2.859 1.00 0.00 58 GLY A CA 12
ATOM 17068 C C . GLY A 1 22 ? -8.758 -9.350 4.072 1.00 0.00 58 GLY A C 12
ATOM 17069 O O . GLY A 1 22 ? -8.709 -8.127 3.939 1.00 0.00 58 GLY A O 12
ATOM 17073 N N . TYR A 1 23 ? -8.761 -9.949 5.258 1.00 0.00 59 TYR A N 12
ATOM 17074 C CA . TYR A 1 23 ? -8.709 -9.186 6.500 1.00 0.00 59 TYR A CA 12
ATOM 17075 C C . TYR A 1 23 ? -7.309 -8.628 6.738 1.00 0.00 59 TYR A C 12
ATOM 17076 O O . TYR A 1 23 ? -6.318 -9.357 6.680 1.00 0.00 59 TYR A O 12
ATOM 17094 N N . THR A 1 24 ? -7.235 -7.328 7.007 1.00 0.00 60 THR A N 12
ATOM 17095 C CA . THR A 1 24 ? -5.958 -6.671 7.254 1.00 0.00 60 THR A CA 12
ATOM 17096 C C . THR A 1 24 ? -6.105 -5.554 8.281 1.00 0.00 60 THR A C 12
ATOM 17097 O O . THR A 1 24 ? -7.215 -5.118 8.585 1.00 0.00 60 THR A O 12
ATOM 17108 N N . ASP A 1 25 ? -4.977 -5.094 8.813 1.00 0.00 61 ASP A N 12
ATOM 17109 C CA . ASP A 1 25 ? -4.980 -4.025 9.805 1.00 0.00 61 ASP A CA 12
ATOM 17110 C C . ASP A 1 25 ? -3.988 -2.930 9.427 1.00 0.00 61 ASP A C 12
ATOM 17111 O O . ASP A 1 25 ? -2.783 -3.160 9.320 1.00 0.00 61 ASP A O 12
ATOM 17120 N N . PRO A 1 26 ? -4.504 -1.710 9.219 1.00 0.00 62 PRO A N 12
ATOM 17121 C CA . PRO A 1 26 ? -5.937 -1.424 9.342 1.00 0.00 62 PRO A CA 12
ATOM 17122 C C . PRO A 1 26 ? -6.754 -2.068 8.228 1.00 0.00 62 PRO A C 12
ATOM 17123 O O . PRO A 1 26 ? -6.235 -2.860 7.442 1.00 0.00 62 PRO A O 12
ATOM 17134 N N . SER A 1 27 ? -8.036 -1.722 8.164 1.00 0.00 63 SER A N 12
ATOM 17135 C CA . SER A 1 27 ? -8.927 -2.269 7.147 1.00 0.00 63 SER A CA 12
ATOM 17136 C C . SER A 1 27 ? -8.579 -1.718 5.768 1.00 0.00 63 SER A C 12
ATOM 17137 O O . SER A 1 27 ? -7.735 -0.832 5.636 1.00 0.00 63 SER A O 12
ATOM 17145 N N . ALA A 1 28 ? -9.236 -2.250 4.742 1.00 0.00 64 ALA A N 12
ATOM 17146 C CA . ALA A 1 28 ? -8.999 -1.811 3.373 1.00 0.00 64 ALA A CA 12
ATOM 17147 C C . ALA A 1 28 ? -9.529 -0.399 3.149 1.00 0.00 64 ALA A C 12
ATOM 17148 O O . ALA A 1 28 ? -8.968 0.367 2.366 1.00 0.00 64 ALA A O 12
ATOM 17155 N N . GLU A 1 29 ? -10.611 -0.061 3.843 1.00 0.00 65 GLU A N 12
ATOM 17156 C CA . GLU A 1 29 ? -11.217 1.260 3.717 1.00 0.00 65 GLU A CA 12
ATOM 17157 C C . GLU A 1 29 ? -10.286 2.339 4.263 1.00 0.00 65 GLU A C 12
ATOM 17158 O O . GLU A 1 29 ? -9.954 3.297 3.566 1.00 0.00 65 GLU A O 12
ATOM 17170 N N . GLU A 1 30 ? -9.870 2.175 5.515 1.00 0.00 66 GLU A N 12
ATOM 17171 C CA . GLU A 1 30 ? -8.979 3.136 6.155 1.00 0.00 66 GLU A CA 12
ATOM 17172 C C . GLU A 1 30 ? -7.754 3.405 5.285 1.00 0.00 66 GLU A C 12
ATOM 17173 O O . GLU A 1 30 ? -7.284 4.540 5.190 1.00 0.00 66 GLU A O 12
ATOM 17185 N N . LEU A 1 31 ? -7.243 2.355 4.653 1.00 0.00 67 LEU A N 12
ATOM 17186 C CA . LEU A 1 31 ? -6.072 2.477 3.790 1.00 0.00 67 LEU A CA 12
ATOM 17187 C C . LEU A 1 31 ? -6.436 3.151 2.471 1.00 0.00 67 LEU A C 12
ATOM 17188 O O . LEU A 1 31 ? -5.740 4.058 2.014 1.00 0.00 67 LEU A O 12
ATOM 17204 N N . ARG A 1 32 ? -7.531 2.704 1.866 1.00 0.00 68 ARG A N 12
ATOM 17205 C CA . ARG A 1 32 ? -7.987 3.265 0.600 1.00 0.00 68 ARG A CA 12
ATOM 17206 C C . ARG A 1 32 ? -7.803 4.779 0.578 1.00 0.00 68 ARG A C 12
ATOM 17207 O O . ARG A 1 32 ? -7.341 5.346 -0.413 1.00 0.00 68 ARG A O 12
ATOM 17228 N N . LYS A 1 33 ? -8.168 5.430 1.678 1.00 0.00 69 LYS A N 12
ATOM 17229 C CA . LYS A 1 33 ? -8.043 6.878 1.787 1.00 0.00 69 LYS A CA 12
ATOM 17230 C C . LYS A 1 33 ? -6.582 7.288 1.947 1.00 0.00 69 LYS A C 12
ATOM 17231 O O . LYS A 1 33 ? -6.053 8.064 1.150 1.00 0.00 69 LYS A O 12
ATOM 17250 N N . LEU A 1 34 ? -5.935 6.762 2.981 1.00 0.00 70 LEU A N 12
ATOM 17251 C CA . LEU A 1 34 ? -4.534 7.072 3.245 1.00 0.00 70 LEU A CA 12
ATOM 17252 C C . LEU A 1 34 ? -3.765 7.268 1.942 1.00 0.00 70 LEU A C 12
ATOM 17253 O O . LEU A 1 34 ? -3.028 8.241 1.785 1.00 0.00 70 LEU A O 12
ATOM 17269 N N . MET A 1 35 ? -3.944 6.338 1.010 1.00 0.00 71 MET A N 12
ATOM 17270 C CA . MET A 1 35 ? -3.269 6.411 -0.281 1.00 0.00 71 MET A CA 12
ATOM 17271 C C . MET A 1 35 ? -3.620 7.707 -1.005 1.00 0.00 71 MET A C 12
ATOM 17272 O O . MET A 1 35 ? -2.736 8.465 -1.405 1.00 0.00 71 MET A O 12
ATOM 17286 N N . MET A 1 36 ? -4.915 7.954 -1.172 1.00 0.00 72 MET A N 12
ATOM 17287 C CA . MET A 1 36 ? -5.382 9.159 -1.848 1.00 0.00 72 MET A CA 12
ATOM 17288 C C . MET A 1 36 ? -5.122 10.397 -0.994 1.00 0.00 72 MET A C 12
ATOM 17289 O O . MET A 1 36 ? -5.174 11.525 -1.486 1.00 0.00 72 MET A O 12
ATOM 17303 N N . LEU A 1 37 ? -4.841 10.179 0.286 1.00 0.00 73 LEU A N 12
ATOM 17304 C CA . LEU A 1 37 ? -4.573 11.276 1.208 1.00 0.00 73 LEU A CA 12
ATOM 17305 C C . LEU A 1 37 ? -3.085 11.613 1.236 1.00 0.00 73 LEU A C 12
ATOM 17306 O O . LEU A 1 37 ? -2.672 12.598 1.848 1.00 0.00 73 LEU A O 12
ATOM 17322 N N . HIS A 1 38 ? -2.285 10.789 0.567 1.00 0.00 74 HIS A N 12
ATOM 17323 C CA . HIS A 1 38 ? -0.843 11.001 0.513 1.00 0.00 74 HIS A CA 12
ATOM 17324 C C . HIS A 1 38 ? -0.352 11.026 -0.932 1.00 0.00 74 HIS A C 12
ATOM 17325 O O . HIS A 1 38 ? 0.851 11.047 -1.188 1.00 0.00 74 HIS A O 12
ATOM 17339 N N . GLY A 1 39 ? -1.292 11.025 -1.872 1.00 0.00 75 GLY A N 12
ATOM 17340 C CA . GLY A 1 39 ? -0.935 11.047 -3.278 1.00 0.00 75 GLY A CA 12
ATOM 17341 C C . GLY A 1 39 ? -0.912 9.661 -3.893 1.00 0.00 75 GLY A C 12
ATOM 17342 O O . GLY A 1 39 ? -0.882 9.516 -5.114 1.00 0.00 75 GLY A O 12
ATOM 17346 N N . GLY A 1 40 ? -0.924 8.638 -3.043 1.00 0.00 76 GLY A N 12
ATOM 17347 C CA . GLY A 1 40 ? -0.902 7.271 -3.528 1.00 0.00 76 GLY A CA 12
ATOM 17348 C C . GLY A 1 40 ? -2.151 6.912 -4.308 1.00 0.00 76 GLY A C 12
ATOM 17349 O O . GLY A 1 40 ? -3.079 7.715 -4.408 1.00 0.00 76 GLY A O 12
ATOM 17353 N N . GLN A 1 41 ? -2.174 5.705 -4.863 1.00 0.00 77 GLN A N 12
ATOM 17354 C CA . GLN A 1 41 ? -3.318 5.244 -5.640 1.00 0.00 77 GLN A CA 12
ATOM 17355 C C . GLN A 1 41 ? -3.929 3.991 -5.020 1.00 0.00 77 GLN A C 12
ATOM 17356 O O . GLN A 1 41 ? -3.311 3.340 -4.177 1.00 0.00 77 GLN A O 12
ATOM 17370 N N . TYR A 1 42 ? -5.144 3.660 -5.442 1.00 0.00 78 TYR A N 12
ATOM 17371 C CA . TYR A 1 42 ? -5.839 2.487 -4.926 1.00 0.00 78 TYR A CA 12
ATOM 17372 C C . TYR A 1 42 ? -6.693 1.838 -6.011 1.00 0.00 78 TYR A C 12
ATOM 17373 O O . TYR A 1 42 ? -7.224 2.519 -6.890 1.00 0.00 78 TYR A O 12
ATOM 17391 N N . HIS A 1 43 ? -6.821 0.517 -5.943 1.00 0.00 79 HIS A N 12
ATOM 17392 C CA . HIS A 1 43 ? -7.611 -0.226 -6.919 1.00 0.00 79 HIS A CA 12
ATOM 17393 C C . HIS A 1 43 ? -8.578 -1.179 -6.222 1.00 0.00 79 HIS A C 12
ATOM 17394 O O . HIS A 1 43 ? -8.210 -1.867 -5.271 1.00 0.00 79 HIS A O 12
ATOM 17408 N N . VAL A 1 44 ? -9.817 -1.212 -6.703 1.00 0.00 80 VAL A N 12
ATOM 17409 C CA . VAL A 1 44 ? -10.837 -2.081 -6.127 1.00 0.00 80 VAL A CA 12
ATOM 17410 C C . VAL A 1 44 ? -10.669 -3.518 -6.606 1.00 0.00 80 VAL A C 12
ATOM 17411 O O . VAL A 1 44 ? -10.874 -4.465 -5.845 1.00 0.00 80 VAL A O 12
ATOM 17424 N N . TYR A 1 45 ? -10.295 -3.675 -7.871 1.00 0.00 81 TYR A N 12
ATOM 17425 C CA . TYR A 1 45 ? -10.101 -4.997 -8.452 1.00 0.00 81 TYR A CA 12
ATOM 17426 C C . TYR A 1 45 ? -8.629 -5.243 -8.768 1.00 0.00 81 TYR A C 12
ATOM 17427 O O . TYR A 1 45 ? -8.014 -4.500 -9.533 1.00 0.00 81 TYR A O 12
ATOM 17445 N N . TYR A 1 46 ? -8.071 -6.292 -8.174 1.00 0.00 82 TYR A N 12
ATOM 17446 C CA . TYR A 1 46 ? -6.670 -6.636 -8.390 1.00 0.00 82 TYR A CA 12
ATOM 17447 C C . TYR A 1 46 ? -6.278 -6.434 -9.850 1.00 0.00 82 TYR A C 12
ATOM 17448 O O . TYR A 1 46 ? -7.040 -6.762 -10.760 1.00 0.00 82 TYR A O 12
ATOM 17466 N N . SER A 1 47 ? -5.084 -5.893 -10.066 1.00 0.00 83 SER A N 12
ATOM 17467 C CA . SER A 1 47 ? -4.590 -5.644 -11.415 1.00 0.00 83 SER A CA 12
ATOM 17468 C C . SER A 1 47 ? -3.114 -6.013 -11.530 1.00 0.00 83 SER A C 12
ATOM 17469 O O . SER A 1 47 ? -2.340 -5.821 -10.592 1.00 0.00 83 SER A O 12
ATOM 17477 N N . ARG A 1 48 ? -2.731 -6.543 -12.687 1.00 0.00 84 ARG A N 12
ATOM 17478 C CA . ARG A 1 48 ? -1.348 -6.940 -12.925 1.00 0.00 84 ARG A CA 12
ATOM 17479 C C . ARG A 1 48 ? -0.561 -5.805 -13.575 1.00 0.00 84 ARG A C 12
ATOM 17480 O O . ARG A 1 48 ? 0.645 -5.676 -13.369 1.00 0.00 84 ARG A O 12
ATOM 17501 N N . SER A 1 49 ? -1.253 -4.986 -14.360 1.00 0.00 85 SER A N 12
ATOM 17502 C CA . SER A 1 49 ? -0.618 -3.865 -15.043 1.00 0.00 85 SER A CA 12
ATOM 17503 C C . SER A 1 49 ? -0.750 -2.584 -14.225 1.00 0.00 85 SER A C 12
ATOM 17504 O O . SER A 1 49 ? 0.197 -1.806 -14.110 1.00 0.00 85 SER A O 12
ATOM 17512 N N . LYS A 1 50 ? -1.933 -2.372 -13.657 1.00 0.00 86 LYS A N 12
ATOM 17513 C CA . LYS A 1 50 ? -2.191 -1.188 -12.847 1.00 0.00 86 LYS A CA 12
ATOM 17514 C C . LYS A 1 50 ? -1.504 -1.296 -11.490 1.00 0.00 86 LYS A C 12
ATOM 17515 O O . LYS A 1 50 ? -0.504 -0.624 -11.233 1.00 0.00 86 LYS A O 12
ATOM 17534 N N . THR A 1 51 ? -2.045 -2.146 -10.623 1.00 0.00 87 THR A N 12
ATOM 17535 C CA . THR A 1 51 ? -1.484 -2.342 -9.292 1.00 0.00 87 THR A CA 12
ATOM 17536 C C . THR A 1 51 ? -0.052 -2.860 -9.371 1.00 0.00 87 THR A C 12
ATOM 17537 O O . THR A 1 51 ? 0.256 -3.748 -10.167 1.00 0.00 87 THR A O 12
ATOM 17548 N N . THR A 1 52 ? 0.821 -2.301 -8.538 1.00 0.00 88 THR A N 12
ATOM 17549 C CA . THR A 1 52 ? 2.221 -2.706 -8.513 1.00 0.00 88 THR A CA 12
ATOM 17550 C C . THR A 1 52 ? 2.487 -3.693 -7.382 1.00 0.00 88 THR A C 12
ATOM 17551 O O . THR A 1 52 ? 3.274 -4.628 -7.533 1.00 0.00 88 THR A O 12
ATOM 17562 N N . HIS A 1 53 ? 1.828 -3.478 -6.248 1.00 0.00 89 HIS A N 12
ATOM 17563 C CA . HIS A 1 53 ? 1.993 -4.350 -5.091 1.00 0.00 89 HIS A CA 12
ATOM 17564 C C . HIS A 1 53 ? 0.639 -4.816 -4.563 1.00 0.00 89 HIS A C 12
ATOM 17565 O O . HIS A 1 53 ? -0.406 -4.318 -4.984 1.00 0.00 89 HIS A O 12
ATOM 17579 N N . ILE A 1 54 ? 0.666 -5.773 -3.642 1.00 0.00 90 ILE A N 12
ATOM 17580 C CA . ILE A 1 54 ? -0.559 -6.305 -3.058 1.00 0.00 90 ILE A CA 12
ATOM 17581 C C . ILE A 1 54 ? -0.480 -6.320 -1.535 1.00 0.00 90 ILE A C 12
ATOM 17582 O O . ILE A 1 54 ? 0.383 -6.980 -0.955 1.00 0.00 90 ILE A O 12
ATOM 17598 N N . ILE A 1 55 ? -1.387 -5.591 -0.894 1.00 0.00 91 ILE A N 12
ATOM 17599 C CA . ILE A 1 55 ? -1.422 -5.523 0.562 1.00 0.00 91 ILE A CA 12
ATOM 17600 C C . ILE A 1 55 ? -2.287 -6.636 1.143 1.00 0.00 91 ILE A C 12
ATOM 17601 O O . ILE A 1 55 ? -3.467 -6.754 0.816 1.00 0.00 91 ILE A O 12
ATOM 17617 N N . ALA A 1 56 ? -1.691 -7.450 2.009 1.00 0.00 92 ALA A N 12
ATOM 17618 C CA . ALA A 1 56 ? -2.408 -8.551 2.639 1.00 0.00 92 ALA A CA 12
ATOM 17619 C C . ALA A 1 56 ? -1.593 -9.157 3.777 1.00 0.00 92 ALA A C 12
ATOM 17620 O O . ALA A 1 56 ? -0.423 -9.499 3.603 1.00 0.00 92 ALA A O 12
ATOM 17627 N N . THR A 1 57 ? -2.219 -9.288 4.943 1.00 0.00 93 THR A N 12
ATOM 17628 C CA . THR A 1 57 ? -1.551 -9.851 6.109 1.00 0.00 93 THR A CA 12
ATOM 17629 C C . THR A 1 57 ? -1.131 -11.295 5.859 1.00 0.00 93 THR A C 12
ATOM 17630 O O . THR A 1 57 ? 0.043 -11.640 5.981 1.00 0.00 93 THR A O 12
ATOM 17641 N N . ASN A 1 58 ? -2.100 -12.135 5.509 1.00 0.00 94 ASN A N 12
ATOM 17642 C CA . ASN A 1 58 ? -1.830 -13.543 5.241 1.00 0.00 94 ASN A CA 12
ATOM 17643 C C . ASN A 1 58 ? -2.787 -14.089 4.185 1.00 0.00 94 ASN A C 12
ATOM 17644 O O . ASN A 1 58 ? -3.966 -13.737 4.159 1.00 0.00 94 ASN A O 12
ATOM 17655 N N . LEU A 1 59 ? -2.270 -14.952 3.317 1.00 0.00 95 LEU A N 12
ATOM 17656 C CA . LEU A 1 59 ? -3.078 -15.548 2.259 1.00 0.00 95 LEU A CA 12
ATOM 17657 C C . LEU A 1 59 ? -2.983 -17.070 2.293 1.00 0.00 95 LEU A C 12
ATOM 17658 O O . LEU A 1 59 ? -1.956 -17.645 2.655 1.00 0.00 95 LEU A O 12
ATOM 17674 N N . PRO A 1 60 ? -4.079 -17.740 1.905 1.00 0.00 96 PRO A N 12
ATOM 17675 C CA . PRO A 1 60 ? -4.143 -19.205 1.880 1.00 0.00 96 PRO A CA 12
ATOM 17676 C C . PRO A 1 60 ? -3.268 -19.805 0.785 1.00 0.00 96 PRO A C 12
ATOM 17677 O O . PRO A 1 60 ? -2.775 -19.092 -0.088 1.00 0.00 96 PRO A O 12
ATOM 17688 N N . ASN A 1 61 ? -3.081 -21.120 0.837 1.00 0.00 97 ASN A N 12
ATOM 17689 C CA . ASN A 1 61 ? -2.265 -21.815 -0.151 1.00 0.00 97 ASN A CA 12
ATOM 17690 C C . ASN A 1 61 ? -2.669 -21.417 -1.567 1.00 0.00 97 ASN A C 12
ATOM 17691 O O . ASN A 1 61 ? -1.872 -20.851 -2.315 1.00 0.00 97 ASN A O 12
ATOM 17702 N N . ALA A 1 62 ? -3.913 -21.714 -1.928 1.00 0.00 98 ALA A N 12
ATOM 17703 C CA . ALA A 1 62 ? -4.424 -21.385 -3.253 1.00 0.00 98 ALA A CA 12
ATOM 17704 C C . ALA A 1 62 ? -4.034 -19.966 -3.654 1.00 0.00 98 ALA A C 12
ATOM 17705 O O . ALA A 1 62 ? -3.418 -19.752 -4.698 1.00 0.00 98 ALA A O 12
ATOM 17712 N N . LYS A 1 63 ? -4.398 -18.999 -2.819 1.00 0.00 99 LYS A N 12
ATOM 17713 C CA . LYS A 1 63 ? -4.087 -17.600 -3.086 1.00 0.00 99 LYS A CA 12
ATOM 17714 C C . LYS A 1 63 ? -2.599 -17.417 -3.366 1.00 0.00 99 LYS A C 12
ATOM 17715 O O . LYS A 1 63 ? -2.214 -16.894 -4.412 1.00 0.00 99 LYS A O 12
ATOM 17734 N N . ILE A 1 64 ? -1.767 -17.853 -2.425 1.00 0.00 100 ILE A N 12
ATOM 17735 C CA . ILE A 1 64 ? -0.321 -17.740 -2.573 1.00 0.00 100 ILE A CA 12
ATOM 17736 C C . ILE A 1 64 ? 0.138 -18.287 -3.920 1.00 0.00 100 ILE A C 12
ATOM 17737 O O . ILE A 1 64 ? 0.766 -17.580 -4.709 1.00 0.00 100 ILE A O 12
ATOM 17753 N N . LYS A 1 65 ? -0.180 -19.550 -4.179 1.00 0.00 101 LYS A N 12
ATOM 17754 C CA . LYS A 1 65 ? 0.196 -20.194 -5.433 1.00 0.00 101 LYS A CA 12
ATOM 17755 C C . LYS A 1 65 ? -0.254 -19.361 -6.628 1.00 0.00 101 LYS A C 12
ATOM 17756 O O . LYS A 1 65 ? 0.450 -19.271 -7.634 1.00 0.00 101 LYS A O 12
ATOM 17775 N N . GLU A 1 66 ? -1.431 -18.753 -6.511 1.00 0.00 102 GLU A N 12
ATOM 17776 C CA . GLU A 1 66 ? -1.973 -17.927 -7.583 1.00 0.00 102 GLU A CA 12
ATOM 17777 C C . GLU A 1 66 ? -1.181 -16.630 -7.726 1.00 0.00 102 GLU A C 12
ATOM 17778 O O . GLU A 1 66 ? -1.116 -16.045 -8.807 1.00 0.00 102 GLU A O 12
ATOM 17790 N N . LEU A 1 67 ? -0.580 -16.188 -6.626 1.00 0.00 103 LEU A N 12
ATOM 17791 C CA . LEU A 1 67 ? 0.208 -14.960 -6.627 1.00 0.00 103 LEU A CA 12
ATOM 17792 C C . LEU A 1 67 ? 1.701 -15.272 -6.630 1.00 0.00 103 LEU A C 12
ATOM 17793 O O . LEU A 1 67 ? 2.476 -14.658 -5.896 1.00 0.00 103 LEU A O 12
ATOM 17809 N N . LYS A 1 68 ? 2.099 -16.228 -7.463 1.00 0.00 104 LYS A N 12
ATOM 17810 C CA . LYS A 1 68 ? 3.499 -16.620 -7.565 1.00 0.00 104 LYS A CA 12
ATOM 17811 C C . LYS A 1 68 ? 4.343 -15.481 -8.128 1.00 0.00 104 LYS A C 12
ATOM 17812 O O . LYS A 1 68 ? 4.058 -14.957 -9.204 1.00 0.00 104 LYS A O 12
ATOM 17831 N N . GLY A 1 69 ? 5.386 -15.103 -7.394 1.00 0.00 105 GLY A N 12
ATOM 17832 C CA . GLY A 1 69 ? 6.256 -14.030 -7.837 1.00 0.00 105 GLY A CA 12
ATOM 17833 C C . GLY A 1 69 ? 5.788 -12.670 -7.358 1.00 0.00 105 GLY A C 12
ATOM 17834 O O . GLY A 1 69 ? 6.602 -11.786 -7.091 1.00 0.00 105 GLY A O 12
ATOM 17838 N N . GLU A 1 70 ? 4.474 -12.501 -7.250 1.00 0.00 106 GLU A N 12
ATOM 17839 C CA . GLU A 1 70 ? 3.901 -11.237 -6.802 1.00 0.00 106 GLU A CA 12
ATOM 17840 C C . GLU A 1 70 ? 4.672 -10.683 -5.608 1.00 0.00 106 GLU A C 12
ATOM 17841 O O . GLU A 1 70 ? 5.430 -11.402 -4.955 1.00 0.00 106 GLU A O 12
ATOM 17853 N N . LYS A 1 71 ? 4.474 -9.400 -5.327 1.00 0.00 107 LYS A N 12
ATOM 17854 C CA . LYS A 1 71 ? 5.149 -8.747 -4.211 1.00 0.00 107 LYS A CA 12
ATOM 17855 C C . LYS A 1 71 ? 4.166 -8.438 -3.086 1.00 0.00 107 LYS A C 12
ATOM 17856 O O . LYS A 1 71 ? 3.724 -7.300 -2.929 1.00 0.00 107 LYS A O 12
ATOM 17875 N N . VAL A 1 72 ? 3.829 -9.459 -2.304 1.00 0.00 108 VAL A N 12
ATOM 17876 C CA . VAL A 1 72 ? 2.901 -9.296 -1.192 1.00 0.00 108 VAL A CA 12
ATOM 17877 C C . VAL A 1 72 ? 3.553 -8.543 -0.038 1.00 0.00 108 VAL A C 12
ATOM 17878 O O . VAL A 1 72 ? 4.566 -8.981 0.508 1.00 0.00 108 VAL A O 12
ATOM 17891 N N . ILE A 1 73 ? 2.965 -7.409 0.329 1.00 0.00 109 ILE A N 12
ATOM 17892 C CA . ILE A 1 73 ? 3.488 -6.596 1.420 1.00 0.00 109 ILE A CA 12
ATOM 17893 C C . ILE A 1 73 ? 2.452 -6.429 2.526 1.00 0.00 109 ILE A C 12
ATOM 17894 O O . ILE A 1 73 ? 1.253 -6.348 2.261 1.00 0.00 109 ILE A O 12
ATOM 17910 N N . ARG A 1 74 ? 2.924 -6.376 3.768 1.00 0.00 110 ARG A N 12
ATOM 17911 C CA . ARG A 1 74 ? 2.039 -6.218 4.915 1.00 0.00 110 ARG A CA 12
ATOM 17912 C C . ARG A 1 74 ? 1.468 -4.804 4.970 1.00 0.00 110 ARG A C 12
ATOM 17913 O O . ARG A 1 74 ? 2.070 -3.845 4.486 1.00 0.00 110 ARG A O 12
ATOM 17934 N N . PRO A 1 75 ? 0.278 -4.669 5.574 1.00 0.00 111 PRO A N 12
ATOM 17935 C CA . PRO A 1 75 ? -0.401 -3.376 5.707 1.00 0.00 111 PRO A CA 12
ATOM 17936 C C . PRO A 1 75 ? 0.311 -2.446 6.684 1.00 0.00 111 PRO A C 12
ATOM 17937 O O . PRO A 1 75 ? -0.125 -1.317 6.908 1.00 0.00 111 PRO A O 12
ATOM 17948 N N . GLU A 1 76 ? 1.407 -2.928 7.262 1.00 0.00 112 GLU A N 12
ATOM 17949 C CA . GLU A 1 76 ? 2.177 -2.138 8.215 1.00 0.00 112 GLU A CA 12
ATOM 17950 C C . GLU A 1 76 ? 3.234 -1.302 7.500 1.00 0.00 112 GLU A C 12
ATOM 17951 O O . GLU A 1 76 ? 3.679 -0.274 8.012 1.00 0.00 112 GLU A O 12
ATOM 17963 N N . TRP A 1 77 ? 3.632 -1.750 6.314 1.00 0.00 113 TRP A N 12
ATOM 17964 C CA . TRP A 1 77 ? 4.637 -1.044 5.528 1.00 0.00 113 TRP A CA 12
ATOM 17965 C C . TRP A 1 77 ? 4.161 0.359 5.169 1.00 0.00 113 TRP A C 12
ATOM 17966 O O . TRP A 1 77 ? 4.957 1.296 5.101 1.00 0.00 113 TRP A O 12
ATOM 17987 N N . ILE A 1 78 ? 2.860 0.497 4.940 1.00 0.00 114 ILE A N 12
ATOM 17988 C CA . ILE A 1 78 ? 2.279 1.787 4.589 1.00 0.00 114 ILE A CA 12
ATOM 17989 C C . ILE A 1 78 ? 2.009 2.625 5.834 1.00 0.00 114 ILE A C 12
ATOM 17990 O O . ILE A 1 78 ? 2.438 3.776 5.925 1.00 0.00 114 ILE A O 12
ATOM 18006 N N . VAL A 1 79 ? 1.297 2.040 6.792 1.00 0.00 115 VAL A N 12
ATOM 18007 C CA . VAL A 1 79 ? 0.972 2.732 8.033 1.00 0.00 115 VAL A CA 12
ATOM 18008 C C . VAL A 1 79 ? 2.203 3.412 8.622 1.00 0.00 115 VAL A C 12
ATOM 18009 O O . VAL A 1 79 ? 2.221 4.627 8.813 1.00 0.00 115 VAL A O 12
ATOM 18022 N N . GLU A 1 80 ? 3.232 2.619 8.906 1.00 0.00 116 GLU A N 12
ATOM 18023 C CA . GLU A 1 80 ? 4.467 3.145 9.473 1.00 0.00 116 GLU A CA 12
ATOM 18024 C C . GLU A 1 80 ? 5.040 4.255 8.595 1.00 0.00 116 GLU A C 12
ATOM 18025 O O . GLU A 1 80 ? 5.365 5.339 9.080 1.00 0.00 116 GLU A O 12
ATOM 18037 N N . SER A 1 81 ? 5.161 3.975 7.302 1.00 0.00 117 SER A N 12
ATOM 18038 C CA . SER A 1 81 ? 5.698 4.946 6.356 1.00 0.00 117 SER A CA 12
ATOM 18039 C C . SER A 1 81 ? 4.938 6.266 6.444 1.00 0.00 117 SER A C 12
ATOM 18040 O O . SER A 1 81 ? 5.516 7.340 6.270 1.00 0.00 117 SER A O 12
ATOM 18048 N N . ILE A 1 82 ? 3.640 6.178 6.714 1.00 0.00 118 ILE A N 12
ATOM 18049 C CA . ILE A 1 82 ? 2.801 7.365 6.825 1.00 0.00 118 ILE A CA 12
ATOM 18050 C C . ILE A 1 82 ? 3.115 8.142 8.099 1.00 0.00 118 ILE A C 12
ATOM 18051 O O . ILE A 1 82 ? 3.409 9.337 8.055 1.00 0.00 118 ILE A O 12
ATOM 18067 N N . LYS A 1 83 ? 3.052 7.456 9.235 1.00 0.00 119 LYS A N 12
ATOM 18068 C CA . LYS A 1 83 ? 3.332 8.079 10.523 1.00 0.00 119 LYS A CA 12
ATOM 18069 C C . LYS A 1 83 ? 4.735 8.678 10.544 1.00 0.00 119 LYS A C 12
ATOM 18070 O O . LYS A 1 83 ? 4.945 9.772 11.068 1.00 0.00 119 LYS A O 12
ATOM 18089 N N . ALA A 1 84 ? 5.691 7.955 9.970 1.00 0.00 120 ALA A N 12
ATOM 18090 C CA . ALA A 1 84 ? 7.072 8.418 9.919 1.00 0.00 120 ALA A CA 12
ATOM 18091 C C . ALA A 1 84 ? 7.224 9.592 8.958 1.00 0.00 120 ALA A C 12
ATOM 18092 O O . ALA A 1 84 ? 8.094 10.443 9.135 1.00 0.00 120 ALA A O 12
ATOM 18099 N N . GLY A 1 85 ? 6.370 9.631 7.940 1.00 0.00 121 GLY A N 12
ATOM 18100 C CA . GLY A 1 85 ? 6.426 10.705 6.965 1.00 0.00 121 GLY A CA 12
ATOM 18101 C C . GLY A 1 85 ? 7.462 10.456 5.888 1.00 0.00 121 GLY A C 12
ATOM 18102 O O . GLY A 1 85 ? 8.032 11.398 5.335 1.00 0.00 121 GLY A O 12
ATOM 18106 N N . ARG A 1 86 ? 7.709 9.185 5.589 1.00 0.00 122 ARG A N 12
ATOM 18107 C CA . ARG A 1 86 ? 8.686 8.815 4.572 1.00 0.00 122 ARG A CA 12
ATOM 18108 C C . ARG A 1 86 ? 8.559 7.339 4.207 1.00 0.00 122 ARG A C 12
ATOM 18109 O O . ARG A 1 86 ? 8.260 6.501 5.060 1.00 0.00 122 ARG A O 12
ATOM 18130 N N . LEU A 1 87 ? 8.787 7.027 2.936 1.00 0.00 123 LEU A N 12
ATOM 18131 C CA . LEU A 1 87 ? 8.698 5.652 2.458 1.00 0.00 123 LEU A CA 12
ATOM 18132 C C . LEU A 1 87 ? 9.715 4.762 3.166 1.00 0.00 123 LEU A C 12
ATOM 18133 O O . LEU A 1 87 ? 10.896 5.098 3.252 1.00 0.00 123 LEU A O 12
ATOM 18149 N N . LEU A 1 88 ? 9.248 3.625 3.670 1.00 0.00 124 LEU A N 12
ATOM 18150 C CA . LEU A 1 88 ? 10.117 2.684 4.369 1.00 0.00 124 LEU A CA 12
ATOM 18151 C C . LEU A 1 88 ? 10.400 1.460 3.505 1.00 0.00 124 LEU A C 12
ATOM 18152 O O . LEU A 1 88 ? 9.766 1.258 2.469 1.00 0.00 124 LEU A O 12
ATOM 18168 N N . SER A 1 89 ? 11.356 0.644 3.939 1.00 0.00 125 SER A N 12
ATOM 18169 C CA . SER A 1 89 ? 11.725 -0.561 3.204 1.00 0.00 125 SER A CA 12
ATOM 18170 C C . SER A 1 89 ? 10.657 -1.639 3.357 1.00 0.00 125 SER A C 12
ATOM 18171 O O . SER A 1 89 ? 10.138 -1.864 4.451 1.00 0.00 125 SER A O 12
ATOM 18179 N N . TYR A 1 90 ? 10.332 -2.303 2.253 1.00 0.00 126 TYR A N 12
ATOM 18180 C CA . TYR A 1 90 ? 9.324 -3.356 2.263 1.00 0.00 126 TYR A CA 12
ATOM 18181 C C . TYR A 1 90 ? 9.969 -4.726 2.450 1.00 0.00 126 TYR A C 12
ATOM 18182 O O . TYR A 1 90 ? 9.322 -5.673 2.897 1.00 0.00 126 TYR A O 12
ATOM 18200 N N . ILE A 1 91 ? 11.249 -4.822 2.104 1.00 0.00 127 ILE A N 12
ATOM 18201 C CA . ILE A 1 91 ? 11.983 -6.074 2.235 1.00 0.00 127 ILE A CA 12
ATOM 18202 C C . ILE A 1 91 ? 11.506 -6.867 3.447 1.00 0.00 127 ILE A C 12
ATOM 18203 O O . ILE A 1 91 ? 11.067 -8.012 3.338 1.00 0.00 127 ILE A O 12
ATOM 18219 N N . PRO A 1 92 ? 11.592 -6.245 4.632 1.00 0.00 128 PRO A N 12
ATOM 18220 C CA . PRO A 1 92 ? 11.172 -6.872 5.888 1.00 0.00 128 PRO A CA 12
ATOM 18221 C C . PRO A 1 92 ? 9.658 -7.039 5.975 1.00 0.00 128 PRO A C 12
ATOM 18222 O O . PRO A 1 92 ? 9.162 -7.973 6.605 1.00 0.00 128 PRO A O 12
ATOM 18233 N N . TYR A 1 93 ? 8.930 -6.129 5.339 1.00 0.00 129 TYR A N 12
ATOM 18234 C CA . TYR A 1 93 ? 7.473 -6.174 5.346 1.00 0.00 129 TYR A CA 12
ATOM 18235 C C . TYR A 1 93 ? 6.948 -7.017 4.187 1.00 0.00 129 TYR A C 12
ATOM 18236 O O . TYR A 1 93 ? 5.766 -6.961 3.852 1.00 0.00 129 TYR A O 12
ATOM 18254 N N . GLN A 1 94 ? 7.838 -7.797 3.581 1.00 0.00 130 GLN A N 12
ATOM 18255 C CA . GLN A 1 94 ? 7.465 -8.651 2.460 1.00 0.00 130 GLN A CA 12
ATOM 18256 C C . GLN A 1 94 ? 6.858 -9.961 2.952 1.00 0.00 130 GLN A C 12
ATOM 18257 O O . GLN A 1 94 ? 7.156 -10.420 4.056 1.00 0.00 130 GLN A O 12
ATOM 18271 N N . LEU A 1 95 ? 6.005 -10.558 2.128 1.00 0.00 131 LEU A N 12
ATOM 18272 C CA . LEU A 1 95 ? 5.354 -11.816 2.479 1.00 0.00 131 LEU A CA 12
ATOM 18273 C C . LEU A 1 95 ? 5.529 -12.848 1.370 1.00 0.00 131 LEU A C 12
ATOM 18274 O O . LEU A 1 95 ? 5.548 -12.506 0.187 1.00 0.00 131 LEU A O 12
ATOM 18290 N N . TYR A 1 96 ? 5.655 -14.111 1.759 1.00 0.00 132 TYR A N 12
ATOM 18291 C CA . TYR A 1 96 ? 5.829 -15.194 0.798 1.00 0.00 132 TYR A CA 12
ATOM 18292 C C . TYR A 1 96 ? 6.829 -14.804 -0.286 1.00 0.00 132 TYR A C 12
ATOM 18293 O O . TYR A 1 96 ? 6.583 -15.002 -1.476 1.00 0.00 132 TYR A O 12
ATOM 18311 N N . THR A 1 97 ? 7.962 -14.249 0.135 1.00 0.00 133 THR A N 12
ATOM 18312 C CA . THR A 1 97 ? 9.001 -13.831 -0.798 1.00 0.00 133 THR A CA 12
ATOM 18313 C C . THR A 1 97 ? 9.072 -14.768 -1.998 1.00 0.00 133 THR A C 12
ATOM 18314 O O . THR A 1 97 ? 9.724 -14.465 -2.998 1.00 0.00 133 THR A O 12
ATOM 18325 N N . GLY A 1 1 ? -17.743 12.544 -2.738 1.00 0.00 37 GLY A N 13
ATOM 18326 C CA . GLY A 1 1 ? -17.208 13.892 -2.796 1.00 0.00 37 GLY A CA 13
ATOM 18327 C C . GLY A 1 1 ? -16.999 14.492 -1.420 1.00 0.00 37 GLY A C 13
ATOM 18328 O O . GLY A 1 1 ? -17.777 14.241 -0.500 1.00 0.00 37 GLY A O 13
ATOM 18332 N N . SER A 1 2 ? -15.943 15.288 -1.277 1.00 0.00 38 SER A N 13
ATOM 18333 C CA . SER A 1 2 ? -15.630 15.921 -0.002 1.00 0.00 38 SER A CA 13
ATOM 18334 C C . SER A 1 2 ? -14.538 16.973 -0.171 1.00 0.00 38 SER A C 13
ATOM 18335 O O . SER A 1 2 ? -13.654 16.835 -1.016 1.00 0.00 38 SER A O 13
ATOM 18343 N N . SER A 1 3 ? -14.607 18.025 0.639 1.00 0.00 39 SER A N 13
ATOM 18344 C CA . SER A 1 3 ? -13.628 19.103 0.577 1.00 0.00 39 SER A CA 13
ATOM 18345 C C . SER A 1 3 ? -12.309 18.676 1.213 1.00 0.00 39 SER A C 13
ATOM 18346 O O . SER A 1 3 ? -12.248 18.385 2.407 1.00 0.00 39 SER A O 13
ATOM 18354 N N . GLY A 1 4 ? -11.253 18.640 0.405 1.00 0.00 40 GLY A N 13
ATOM 18355 C CA . GLY A 1 4 ? -9.949 18.247 0.906 1.00 0.00 40 GLY A CA 13
ATOM 18356 C C . GLY A 1 4 ? -9.420 19.201 1.958 1.00 0.00 40 GLY A C 13
ATOM 18357 O O . GLY A 1 4 ? -10.138 19.571 2.887 1.00 0.00 40 GLY A O 13
ATOM 18361 N N . SER A 1 5 ? -8.160 19.599 1.815 1.00 0.00 41 SER A N 13
ATOM 18362 C CA . SER A 1 5 ? -7.534 20.511 2.764 1.00 0.00 41 SER A CA 13
ATOM 18363 C C . SER A 1 5 ? -6.377 21.263 2.113 1.00 0.00 41 SER A C 13
ATOM 18364 O O . SER A 1 5 ? -5.767 20.780 1.159 1.00 0.00 41 SER A O 13
ATOM 18372 N N . SER A 1 6 ? -6.082 22.449 2.636 1.00 0.00 42 SER A N 13
ATOM 18373 C CA . SER A 1 6 ? -5.001 23.271 2.104 1.00 0.00 42 SER A CA 13
ATOM 18374 C C . SER A 1 6 ? -3.739 23.122 2.948 1.00 0.00 42 SER A C 13
ATOM 18375 O O . SER A 1 6 ? -3.808 22.972 4.167 1.00 0.00 42 SER A O 13
ATOM 18383 N N . GLY A 1 7 ? -2.585 23.165 2.288 1.00 0.00 43 GLY A N 13
ATOM 18384 C CA . GLY A 1 7 ? -1.323 23.033 2.992 1.00 0.00 43 GLY A CA 13
ATOM 18385 C C . GLY A 1 7 ? -0.340 22.143 2.258 1.00 0.00 43 GLY A C 13
ATOM 18386 O O . GLY A 1 7 ? -0.580 21.747 1.117 1.00 0.00 43 GLY A O 13
ATOM 18390 N N . THR A 1 8 ? 0.774 21.828 2.913 1.00 0.00 44 THR A N 13
ATOM 18391 C CA . THR A 1 8 ? 1.799 20.982 2.315 1.00 0.00 44 THR A CA 13
ATOM 18392 C C . THR A 1 8 ? 1.249 19.597 1.991 1.00 0.00 44 THR A C 13
ATOM 18393 O O . THR A 1 8 ? 0.179 19.217 2.467 1.00 0.00 44 THR A O 13
ATOM 18404 N N . SER A 1 9 ? 1.988 18.847 1.181 1.00 0.00 45 SER A N 13
ATOM 18405 C CA . SER A 1 9 ? 1.572 17.504 0.791 1.00 0.00 45 SER A CA 13
ATOM 18406 C C . SER A 1 9 ? 2.780 16.587 0.630 1.00 0.00 45 SER A C 13
ATOM 18407 O O . SER A 1 9 ? 3.755 16.937 -0.034 1.00 0.00 45 SER A O 13
ATOM 18415 N N . SER A 1 10 ? 2.708 15.410 1.244 1.00 0.00 46 SER A N 13
ATOM 18416 C CA . SER A 1 10 ? 3.796 14.442 1.173 1.00 0.00 46 SER A CA 13
ATOM 18417 C C . SER A 1 10 ? 3.549 13.427 0.061 1.00 0.00 46 SER A C 13
ATOM 18418 O O . SER A 1 10 ? 2.736 12.513 0.207 1.00 0.00 46 SER A O 13
ATOM 18426 N N . THR A 1 11 ? 4.256 13.593 -1.052 1.00 0.00 47 THR A N 13
ATOM 18427 C CA . THR A 1 11 ? 4.114 12.694 -2.190 1.00 0.00 47 THR A CA 13
ATOM 18428 C C . THR A 1 11 ? 5.123 11.553 -2.119 1.00 0.00 47 THR A C 13
ATOM 18429 O O . THR A 1 11 ? 5.956 11.393 -3.012 1.00 0.00 47 THR A O 13
ATOM 18440 N N . ILE A 1 12 ? 5.043 10.764 -1.053 1.00 0.00 48 ILE A N 13
ATOM 18441 C CA . ILE A 1 12 ? 5.949 9.638 -0.867 1.00 0.00 48 ILE A CA 13
ATOM 18442 C C . ILE A 1 12 ? 5.428 8.391 -1.575 1.00 0.00 48 ILE A C 13
ATOM 18443 O O . ILE A 1 12 ? 6.205 7.546 -2.019 1.00 0.00 48 ILE A O 13
ATOM 18459 N N . PHE A 1 13 ? 4.107 8.285 -1.678 1.00 0.00 49 PHE A N 13
ATOM 18460 C CA . PHE A 1 13 ? 3.482 7.142 -2.333 1.00 0.00 49 PHE A CA 13
ATOM 18461 C C . PHE A 1 13 ? 3.114 7.476 -3.776 1.00 0.00 49 PHE A C 13
ATOM 18462 O O . PHE A 1 13 ? 2.381 6.734 -4.429 1.00 0.00 49 PHE A O 13
ATOM 18479 N N . SER A 1 14 ? 3.629 8.599 -4.267 1.00 0.00 50 SER A N 13
ATOM 18480 C CA . SER A 1 14 ? 3.352 9.035 -5.630 1.00 0.00 50 SER A CA 13
ATOM 18481 C C . SER A 1 14 ? 3.681 7.932 -6.631 1.00 0.00 50 SER A C 13
ATOM 18482 O O . SER A 1 14 ? 4.847 7.623 -6.871 1.00 0.00 50 SER A O 13
ATOM 18490 N N . GLY A 1 15 ? 2.641 7.340 -7.212 1.00 0.00 51 GLY A N 13
ATOM 18491 C CA . GLY A 1 15 ? 2.839 6.276 -8.180 1.00 0.00 51 GLY A CA 13
ATOM 18492 C C . GLY A 1 15 ? 2.968 4.914 -7.527 1.00 0.00 51 GLY A C 13
ATOM 18493 O O . GLY A 1 15 ? 3.750 4.075 -7.974 1.00 0.00 51 GLY A O 13
ATOM 18497 N N . VAL A 1 16 ? 2.200 4.694 -6.464 1.00 0.00 52 VAL A N 13
ATOM 18498 C CA . VAL A 1 16 ? 2.232 3.425 -5.748 1.00 0.00 52 VAL A CA 13
ATOM 18499 C C . VAL A 1 16 ? 0.824 2.889 -5.516 1.00 0.00 52 VAL A C 13
ATOM 18500 O O . VAL A 1 16 ? 0.149 3.279 -4.564 1.00 0.00 52 VAL A O 13
ATOM 18513 N N . ALA A 1 17 ? 0.387 1.991 -6.393 1.00 0.00 53 ALA A N 13
ATOM 18514 C CA . ALA A 1 17 ? -0.941 1.399 -6.283 1.00 0.00 53 ALA A CA 13
ATOM 18515 C C . ALA A 1 17 ? -0.916 0.158 -5.397 1.00 0.00 53 ALA A C 13
ATOM 18516 O O . ALA A 1 17 ? 0.054 -0.600 -5.401 1.00 0.00 53 ALA A O 13
ATOM 18523 N N . ILE A 1 18 ? -1.988 -0.042 -4.638 1.00 0.00 54 ILE A N 13
ATOM 18524 C CA . ILE A 1 18 ? -2.089 -1.191 -3.747 1.00 0.00 54 ILE A CA 13
ATOM 18525 C C . ILE A 1 18 ? -3.421 -1.911 -3.927 1.00 0.00 54 ILE A C 13
ATOM 18526 O O . ILE A 1 18 ? -4.377 -1.346 -4.459 1.00 0.00 54 ILE A O 13
ATOM 18542 N N . TYR A 1 19 ? -3.477 -3.160 -3.479 1.00 0.00 55 TYR A N 13
ATOM 18543 C CA . TYR A 1 19 ? -4.692 -3.959 -3.591 1.00 0.00 55 TYR A CA 13
ATOM 18544 C C . TYR A 1 19 ? -4.912 -4.795 -2.334 1.00 0.00 55 TYR A C 13
ATOM 18545 O O . TYR A 1 19 ? -4.172 -5.741 -2.066 1.00 0.00 55 TYR A O 13
ATOM 18563 N N . VAL A 1 20 ? -5.937 -4.438 -1.566 1.00 0.00 56 VAL A N 13
ATOM 18564 C CA . VAL A 1 20 ? -6.258 -5.156 -0.338 1.00 0.00 56 VAL A CA 13
ATOM 18565 C C . VAL A 1 20 ? -7.156 -6.355 -0.620 1.00 0.00 56 VAL A C 13
ATOM 18566 O O . VAL A 1 20 ? -8.249 -6.210 -1.164 1.00 0.00 56 VAL A O 13
ATOM 18579 N N . ASN A 1 21 ? -6.686 -7.540 -0.246 1.00 0.00 57 ASN A N 13
ATOM 18580 C CA . ASN A 1 21 ? -7.447 -8.766 -0.459 1.00 0.00 57 ASN A CA 13
ATOM 18581 C C . ASN A 1 21 ? -7.903 -9.361 0.870 1.00 0.00 57 ASN A C 13
ATOM 18582 O O . ASN A 1 21 ? -7.086 -9.797 1.680 1.00 0.00 57 ASN A O 13
ATOM 18593 N N . GLY A 1 22 ? -9.215 -9.377 1.086 1.00 0.00 58 GLY A N 13
ATOM 18594 C CA . GLY A 1 22 ? -9.757 -9.921 2.317 1.00 0.00 58 GLY A CA 13
ATOM 18595 C C . GLY A 1 22 ? -9.617 -8.965 3.485 1.00 0.00 58 GLY A C 13
ATOM 18596 O O . GLY A 1 22 ? -9.699 -7.748 3.313 1.00 0.00 58 GLY A O 13
ATOM 18600 N N . TYR A 1 23 ? -9.407 -9.515 4.676 1.00 0.00 59 TYR A N 13
ATOM 18601 C CA . TYR A 1 23 ? -9.260 -8.702 5.878 1.00 0.00 59 TYR A CA 13
ATOM 18602 C C . TYR A 1 23 ? -7.816 -8.242 6.050 1.00 0.00 59 TYR A C 13
ATOM 18603 O O . TYR A 1 23 ? -6.876 -8.987 5.771 1.00 0.00 59 TYR A O 13
ATOM 18621 N N . THR A 1 24 ? -7.647 -7.007 6.513 1.00 0.00 60 THR A N 13
ATOM 18622 C CA . THR A 1 24 ? -6.319 -6.445 6.724 1.00 0.00 60 THR A CA 13
ATOM 18623 C C . THR A 1 24 ? -6.329 -5.416 7.849 1.00 0.00 60 THR A C 13
ATOM 18624 O O . THR A 1 24 ? -7.371 -4.847 8.173 1.00 0.00 60 THR A O 13
ATOM 18635 N N . ASP A 1 25 ? -5.162 -5.182 8.440 1.00 0.00 61 ASP A N 13
ATOM 18636 C CA . ASP A 1 25 ? -5.037 -4.219 9.528 1.00 0.00 61 ASP A CA 13
ATOM 18637 C C . ASP A 1 25 ? -4.003 -3.149 9.191 1.00 0.00 61 ASP A C 13
ATOM 18638 O O . ASP A 1 25 ? -2.813 -3.426 9.042 1.00 0.00 61 ASP A O 13
ATOM 18647 N N . PRO A 1 26 ? -4.467 -1.897 9.065 1.00 0.00 62 PRO A N 13
ATOM 18648 C CA . PRO A 1 26 ? -5.882 -1.556 9.239 1.00 0.00 62 PRO A CA 13
ATOM 18649 C C . PRO A 1 26 ? -6.752 -2.096 8.109 1.00 0.00 62 PRO A C 13
ATOM 18650 O O . PRO A 1 26 ? -6.289 -2.873 7.274 1.00 0.00 62 PRO A O 13
ATOM 18661 N N . SER A 1 27 ? -8.014 -1.678 8.088 1.00 0.00 63 SER A N 13
ATOM 18662 C CA . SER A 1 27 ? -8.949 -2.123 7.061 1.00 0.00 63 SER A CA 13
ATOM 18663 C C . SER A 1 27 ? -8.567 -1.558 5.697 1.00 0.00 63 SER A C 13
ATOM 18664 O O . SER A 1 27 ? -7.605 -0.801 5.573 1.00 0.00 63 SER A O 13
ATOM 18672 N N . ALA A 1 28 ? -9.328 -1.934 4.674 1.00 0.00 64 ALA A N 13
ATOM 18673 C CA . ALA A 1 28 ? -9.071 -1.464 3.318 1.00 0.00 64 ALA A CA 13
ATOM 18674 C C . ALA A 1 28 ? -9.428 0.011 3.171 1.00 0.00 64 ALA A C 13
ATOM 18675 O O . ALA A 1 28 ? -8.689 0.779 2.557 1.00 0.00 64 ALA A O 13
ATOM 18682 N N . GLU A 1 29 ? -10.567 0.399 3.737 1.00 0.00 65 GLU A N 13
ATOM 18683 C CA . GLU A 1 29 ? -11.022 1.782 3.667 1.00 0.00 65 GLU A CA 13
ATOM 18684 C C . GLU A 1 29 ? -9.974 2.730 4.244 1.00 0.00 65 GLU A C 13
ATOM 18685 O O . GLU A 1 29 ? -9.662 3.761 3.651 1.00 0.00 65 GLU A O 13
ATOM 18697 N N . GLU A 1 30 ? -9.436 2.371 5.406 1.00 0.00 66 GLU A N 13
ATOM 18698 C CA . GLU A 1 30 ? -8.425 3.190 6.064 1.00 0.00 66 GLU A CA 13
ATOM 18699 C C . GLU A 1 30 ? -7.226 3.415 5.147 1.00 0.00 66 GLU A C 13
ATOM 18700 O O . GLU A 1 30 ? -6.692 4.522 5.065 1.00 0.00 66 GLU A O 13
ATOM 18712 N N . LEU A 1 31 ? -6.808 2.358 4.460 1.00 0.00 67 LEU A N 13
ATOM 18713 C CA . LEU A 1 31 ? -5.672 2.439 3.548 1.00 0.00 67 LEU A CA 13
ATOM 18714 C C . LEU A 1 31 ? -6.061 3.147 2.255 1.00 0.00 67 LEU A C 13
ATOM 18715 O O . LEU A 1 31 ? -5.243 3.833 1.641 1.00 0.00 67 LEU A O 13
ATOM 18731 N N . ARG A 1 32 ? -7.314 2.978 1.847 1.00 0.00 68 ARG A N 13
ATOM 18732 C CA . ARG A 1 32 ? -7.812 3.602 0.627 1.00 0.00 68 ARG A CA 13
ATOM 18733 C C . ARG A 1 32 ? -7.527 5.101 0.628 1.00 0.00 68 ARG A C 13
ATOM 18734 O O . ARG A 1 32 ? -6.992 5.643 -0.339 1.00 0.00 68 ARG A O 13
ATOM 18755 N N . LYS A 1 33 ? -7.889 5.766 1.720 1.00 0.00 69 LYS A N 13
ATOM 18756 C CA . LYS A 1 33 ? -7.672 7.202 1.849 1.00 0.00 69 LYS A CA 13
ATOM 18757 C C . LYS A 1 33 ? -6.189 7.516 2.017 1.00 0.00 69 LYS A C 13
ATOM 18758 O O . LYS A 1 33 ? -5.592 8.204 1.189 1.00 0.00 69 LYS A O 13
ATOM 18777 N N . LEU A 1 34 ? -5.600 7.006 3.093 1.00 0.00 70 LEU A N 13
ATOM 18778 C CA . LEU A 1 34 ? -4.185 7.231 3.369 1.00 0.00 70 LEU A CA 13
ATOM 18779 C C . LEU A 1 34 ? -3.380 7.288 2.075 1.00 0.00 70 LEU A C 13
ATOM 18780 O O . LEU A 1 34 ? -2.399 8.024 1.974 1.00 0.00 70 LEU A O 13
ATOM 18796 N N . MET A 1 35 ? -3.803 6.508 1.086 1.00 0.00 71 MET A N 13
ATOM 18797 C CA . MET A 1 35 ? -3.124 6.472 -0.204 1.00 0.00 71 MET A CA 13
ATOM 18798 C C . MET A 1 35 ? -3.409 7.739 -1.004 1.00 0.00 71 MET A C 13
ATOM 18799 O O . MET A 1 35 ? -2.501 8.515 -1.301 1.00 0.00 71 MET A O 13
ATOM 18813 N N . MET A 1 36 ? -4.676 7.942 -1.349 1.00 0.00 72 MET A N 13
ATOM 18814 C CA . MET A 1 36 ? -5.081 9.116 -2.114 1.00 0.00 72 MET A CA 13
ATOM 18815 C C . MET A 1 36 ? -4.544 10.393 -1.475 1.00 0.00 72 MET A C 13
ATOM 18816 O O . MET A 1 36 ? -4.046 11.283 -2.166 1.00 0.00 72 MET A O 13
ATOM 18830 N N . LEU A 1 37 ? -4.648 10.477 -0.154 1.00 0.00 73 LEU A N 13
ATOM 18831 C CA . LEU A 1 37 ? -4.173 11.646 0.579 1.00 0.00 73 LEU A CA 13
ATOM 18832 C C . LEU A 1 37 ? -2.671 11.831 0.392 1.00 0.00 73 LEU A C 13
ATOM 18833 O O . LEU A 1 37 ? -2.146 12.934 0.550 1.00 0.00 73 LEU A O 13
ATOM 18849 N N . HIS A 1 38 ? -1.983 10.745 0.054 1.00 0.00 74 HIS A N 13
ATOM 18850 C CA . HIS A 1 38 ? -0.540 10.789 -0.157 1.00 0.00 74 HIS A CA 13
ATOM 18851 C C . HIS A 1 38 ? -0.203 10.640 -1.637 1.00 0.00 74 HIS A C 13
ATOM 18852 O O . HIS A 1 38 ? 0.951 10.418 -2.002 1.00 0.00 74 HIS A O 13
ATOM 18866 N N . GLY A 1 39 ? -1.219 10.764 -2.486 1.00 0.00 75 GLY A N 13
ATOM 18867 C CA . GLY A 1 39 ? -1.009 10.640 -3.917 1.00 0.00 75 GLY A CA 13
ATOM 18868 C C . GLY A 1 39 ? -1.082 9.202 -4.391 1.00 0.00 75 GLY A C 13
ATOM 18869 O O . GLY A 1 39 ? -1.136 8.938 -5.591 1.00 0.00 75 GLY A O 13
ATOM 18873 N N . GLY A 1 40 ? -1.083 8.267 -3.445 1.00 0.00 76 GLY A N 13
ATOM 18874 C CA . GLY A 1 40 ? -1.148 6.860 -3.792 1.00 0.00 76 GLY A CA 13
ATOM 18875 C C . GLY A 1 40 ? -2.366 6.525 -4.630 1.00 0.00 76 GLY A C 13
ATOM 18876 O O . GLY A 1 40 ? -3.017 7.417 -5.173 1.00 0.00 76 GLY A O 13
ATOM 18880 N N . GLN A 1 41 ? -2.675 5.237 -4.735 1.00 0.00 77 GLN A N 13
ATOM 18881 C CA . GLN A 1 41 ? -3.822 4.787 -5.515 1.00 0.00 77 GLN A CA 13
ATOM 18882 C C . GLN A 1 41 ? -4.434 3.529 -4.907 1.00 0.00 77 GLN A C 13
ATOM 18883 O O . GLN A 1 41 ? -3.730 2.701 -4.329 1.00 0.00 77 GLN A O 13
ATOM 18897 N N . TYR A 1 42 ? -5.748 3.393 -5.042 1.00 0.00 78 TYR A N 13
ATOM 18898 C CA . TYR A 1 42 ? -6.456 2.237 -4.504 1.00 0.00 78 TYR A CA 13
ATOM 18899 C C . TYR A 1 42 ? -7.274 1.545 -5.590 1.00 0.00 78 TYR A C 13
ATOM 18900 O O . TYR A 1 42 ? -8.042 2.186 -6.309 1.00 0.00 78 TYR A O 13
ATOM 18918 N N . HIS A 1 43 ? -7.105 0.232 -5.703 1.00 0.00 79 HIS A N 13
ATOM 18919 C CA . HIS A 1 43 ? -7.828 -0.550 -6.700 1.00 0.00 79 HIS A CA 13
ATOM 18920 C C . HIS A 1 43 ? -8.736 -1.577 -6.031 1.00 0.00 79 HIS A C 13
ATOM 18921 O O . HIS A 1 43 ? -8.346 -2.226 -5.059 1.00 0.00 79 HIS A O 13
ATOM 18935 N N . VAL A 1 44 ? -9.948 -1.720 -6.557 1.00 0.00 80 VAL A N 13
ATOM 18936 C CA . VAL A 1 44 ? -10.911 -2.669 -6.011 1.00 0.00 80 VAL A CA 13
ATOM 18937 C C . VAL A 1 44 ? -10.626 -4.085 -6.500 1.00 0.00 80 VAL A C 13
ATOM 18938 O O . VAL A 1 44 ? -10.884 -5.060 -5.794 1.00 0.00 80 VAL A O 13
ATOM 18951 N N . TYR A 1 45 ? -10.091 -4.189 -7.711 1.00 0.00 81 TYR A N 13
ATOM 18952 C CA . TYR A 1 45 ? -9.772 -5.486 -8.296 1.00 0.00 81 TYR A CA 13
ATOM 18953 C C . TYR A 1 45 ? -8.275 -5.610 -8.563 1.00 0.00 81 TYR A C 13
ATOM 18954 O O . TYR A 1 45 ? -7.613 -4.634 -8.917 1.00 0.00 81 TYR A O 13
ATOM 18972 N N . TYR A 1 46 ? -7.748 -6.817 -8.391 1.00 0.00 82 TYR A N 13
ATOM 18973 C CA . TYR A 1 46 ? -6.329 -7.070 -8.611 1.00 0.00 82 TYR A CA 13
ATOM 18974 C C . TYR A 1 46 ? -5.943 -6.786 -10.059 1.00 0.00 82 TYR A C 13
ATOM 18975 O O . TYR A 1 46 ? -6.559 -7.303 -10.991 1.00 0.00 82 TYR A O 13
ATOM 18993 N N . SER A 1 47 ? -4.917 -5.960 -10.240 1.00 0.00 83 SER A N 13
ATOM 18994 C CA . SER A 1 47 ? -4.449 -5.604 -11.575 1.00 0.00 83 SER A CA 13
ATOM 18995 C C . SER A 1 47 ? -2.925 -5.606 -11.634 1.00 0.00 83 SER A C 13
ATOM 18996 O O . SER A 1 47 ? -2.269 -4.729 -11.071 1.00 0.00 83 SER A O 13
ATOM 19004 N N . ARG A 1 48 ? -2.367 -6.598 -12.321 1.00 0.00 84 ARG A N 13
ATOM 19005 C CA . ARG A 1 48 ? -0.920 -6.716 -12.454 1.00 0.00 84 ARG A CA 13
ATOM 19006 C C . ARG A 1 48 ? -0.360 -5.592 -13.321 1.00 0.00 84 ARG A C 13
ATOM 19007 O O . ARG A 1 48 ? 0.854 -5.418 -13.421 1.00 0.00 84 ARG A O 13
ATOM 19028 N N . SER A 1 49 ? -1.254 -4.833 -13.946 1.00 0.00 85 SER A N 13
ATOM 19029 C CA . SER A 1 49 ? -0.849 -3.728 -14.808 1.00 0.00 85 SER A CA 13
ATOM 19030 C C . SER A 1 49 ? -0.882 -2.406 -14.048 1.00 0.00 85 SER A C 13
ATOM 19031 O O . SER A 1 49 ? 0.098 -1.661 -14.031 1.00 0.00 85 SER A O 13
ATOM 19039 N N . LYS A 1 50 ? -2.018 -2.120 -13.421 1.00 0.00 86 LYS A N 13
ATOM 19040 C CA . LYS A 1 50 ? -2.181 -0.888 -12.657 1.00 0.00 86 LYS A CA 13
ATOM 19041 C C . LYS A 1 50 ? -1.620 -1.044 -11.248 1.00 0.00 86 LYS A C 13
ATOM 19042 O O . LYS A 1 50 ? -0.751 -0.279 -10.826 1.00 0.00 86 LYS A O 13
ATOM 19061 N N . THR A 1 51 ? -2.120 -2.039 -10.522 1.00 0.00 87 THR A N 13
ATOM 19062 C CA . THR A 1 51 ? -1.668 -2.295 -9.161 1.00 0.00 87 THR A CA 13
ATOM 19063 C C . THR A 1 51 ? -0.193 -2.681 -9.134 1.00 0.00 87 THR A C 13
ATOM 19064 O O . THR A 1 51 ? 0.284 -3.414 -10.001 1.00 0.00 87 THR A O 13
ATOM 19075 N N . THR A 1 52 ? 0.526 -2.183 -8.133 1.00 0.00 88 THR A N 13
ATOM 19076 C CA . THR A 1 52 ? 1.947 -2.475 -7.993 1.00 0.00 88 THR A CA 13
ATOM 19077 C C . THR A 1 52 ? 2.186 -3.555 -6.944 1.00 0.00 88 THR A C 13
ATOM 19078 O O . THR A 1 52 ? 2.779 -4.595 -7.233 1.00 0.00 88 THR A O 13
ATOM 19089 N N . HIS A 1 53 ? 1.721 -3.301 -5.725 1.00 0.00 89 HIS A N 13
ATOM 19090 C CA . HIS A 1 53 ? 1.884 -4.253 -4.631 1.00 0.00 89 HIS A CA 13
ATOM 19091 C C . HIS A 1 53 ? 0.529 -4.761 -4.147 1.00 0.00 89 HIS A C 13
ATOM 19092 O O . HIS A 1 53 ? -0.501 -4.130 -4.384 1.00 0.00 89 HIS A O 13
ATOM 19106 N N . ILE A 1 54 ? 0.539 -5.904 -3.470 1.00 0.00 90 ILE A N 13
ATOM 19107 C CA . ILE A 1 54 ? -0.689 -6.496 -2.953 1.00 0.00 90 ILE A CA 13
ATOM 19108 C C . ILE A 1 54 ? -0.702 -6.491 -1.428 1.00 0.00 90 ILE A C 13
ATOM 19109 O O . ILE A 1 54 ? 0.127 -7.140 -0.789 1.00 0.00 90 ILE A O 13
ATOM 19125 N N . ILE A 1 55 ? -1.648 -5.758 -0.852 1.00 0.00 91 ILE A N 13
ATOM 19126 C CA . ILE A 1 55 ? -1.770 -5.672 0.598 1.00 0.00 91 ILE A CA 13
ATOM 19127 C C . ILE A 1 55 ? -2.591 -6.832 1.150 1.00 0.00 91 ILE A C 13
ATOM 19128 O O . ILE A 1 55 ? -3.755 -7.007 0.792 1.00 0.00 91 ILE A O 13
ATOM 19144 N N . ALA A 1 56 ? -1.977 -7.620 2.026 1.00 0.00 92 ALA A N 13
ATOM 19145 C CA . ALA A 1 56 ? -2.653 -8.761 2.632 1.00 0.00 92 ALA A CA 13
ATOM 19146 C C . ALA A 1 56 ? -1.880 -9.279 3.840 1.00 0.00 92 ALA A C 13
ATOM 19147 O O . ALA A 1 56 ? -0.650 -9.338 3.825 1.00 0.00 92 ALA A O 13
ATOM 19154 N N . THR A 1 57 ? -2.609 -9.654 4.887 1.00 0.00 93 THR A N 13
ATOM 19155 C CA . THR A 1 57 ? -1.992 -10.165 6.104 1.00 0.00 93 THR A CA 13
ATOM 19156 C C . THR A 1 57 ? -1.438 -11.570 5.892 1.00 0.00 93 THR A C 13
ATOM 19157 O O . THR A 1 57 ? -0.258 -11.824 6.129 1.00 0.00 93 THR A O 13
ATOM 19168 N N . ASN A 1 58 ? -2.299 -12.478 5.444 1.00 0.00 94 ASN A N 13
ATOM 19169 C CA . ASN A 1 58 ? -1.895 -13.858 5.200 1.00 0.00 94 ASN A CA 13
ATOM 19170 C C . ASN A 1 58 ? -2.574 -14.410 3.950 1.00 0.00 94 ASN A C 13
ATOM 19171 O O . ASN A 1 58 ? -3.638 -13.938 3.547 1.00 0.00 94 ASN A O 13
ATOM 19182 N N . LEU A 1 59 ? -1.952 -15.414 3.340 1.00 0.00 95 LEU A N 13
ATOM 19183 C CA . LEU A 1 59 ? -2.495 -16.032 2.136 1.00 0.00 95 LEU A CA 13
ATOM 19184 C C . LEU A 1 59 ? -2.273 -17.541 2.150 1.00 0.00 95 LEU A C 13
ATOM 19185 O O . LEU A 1 59 ? -1.256 -18.038 2.634 1.00 0.00 95 LEU A O 13
ATOM 19201 N N . PRO A 1 60 ? -3.245 -18.288 1.605 1.00 0.00 96 PRO A N 13
ATOM 19202 C CA . PRO A 1 60 ? -3.176 -19.751 1.541 1.00 0.00 96 PRO A CA 13
ATOM 19203 C C . PRO A 1 60 ? -2.116 -20.239 0.560 1.00 0.00 96 PRO A C 13
ATOM 19204 O O . PRO A 1 60 ? -1.643 -19.480 -0.285 1.00 0.00 96 PRO A O 13
ATOM 19215 N N . ASN A 1 61 ? -1.748 -21.511 0.677 1.00 0.00 97 ASN A N 13
ATOM 19216 C CA . ASN A 1 61 ? -0.744 -22.100 -0.200 1.00 0.00 97 ASN A CA 13
ATOM 19217 C C . ASN A 1 61 ? -1.123 -21.911 -1.666 1.00 0.00 97 ASN A C 13
ATOM 19218 O O . ASN A 1 61 ? -0.266 -21.658 -2.511 1.00 0.00 97 ASN A O 13
ATOM 19229 N N . ALA A 1 62 ? -2.414 -22.036 -1.958 1.00 0.00 98 ALA A N 13
ATOM 19230 C CA . ALA A 1 62 ? -2.907 -21.877 -3.320 1.00 0.00 98 ALA A CA 13
ATOM 19231 C C . ALA A 1 62 ? -2.641 -20.468 -3.839 1.00 0.00 98 ALA A C 13
ATOM 19232 O O . ALA A 1 62 ? -2.144 -20.288 -4.951 1.00 0.00 98 ALA A O 13
ATOM 19239 N N . LYS A 1 63 ? -2.976 -19.470 -3.028 1.00 0.00 99 LYS A N 13
ATOM 19240 C CA . LYS A 1 63 ? -2.773 -18.076 -3.404 1.00 0.00 99 LYS A CA 13
ATOM 19241 C C . LYS A 1 63 ? -1.306 -17.808 -3.726 1.00 0.00 99 LYS A C 13
ATOM 19242 O O . LYS A 1 63 ? -0.975 -17.343 -4.817 1.00 0.00 99 LYS A O 13
ATOM 19261 N N . ILE A 1 64 ? -0.432 -18.104 -2.770 1.00 0.00 100 ILE A N 13
ATOM 19262 C CA . ILE A 1 64 ? 0.999 -17.897 -2.954 1.00 0.00 100 ILE A CA 13
ATOM 19263 C C . ILE A 1 64 ? 1.439 -18.308 -4.355 1.00 0.00 100 ILE A C 13
ATOM 19264 O O . ILE A 1 64 ? 2.125 -17.557 -5.049 1.00 0.00 100 ILE A O 13
ATOM 19280 N N . LYS A 1 65 ? 1.039 -19.506 -4.767 1.00 0.00 101 LYS A N 13
ATOM 19281 C CA . LYS A 1 65 ? 1.388 -20.019 -6.087 1.00 0.00 101 LYS A CA 13
ATOM 19282 C C . LYS A 1 65 ? 0.893 -19.080 -7.183 1.00 0.00 101 LYS A C 13
ATOM 19283 O O . LYS A 1 65 ? 1.634 -18.746 -8.106 1.00 0.00 101 LYS A O 13
ATOM 19302 N N . GLU A 1 66 ? -0.362 -18.658 -7.072 1.00 0.00 102 GLU A N 13
ATOM 19303 C CA . GLU A 1 66 ? -0.954 -17.757 -8.054 1.00 0.00 102 GLU A CA 13
ATOM 19304 C C . GLU A 1 66 ? -0.182 -16.442 -8.121 1.00 0.00 102 GLU A C 13
ATOM 19305 O O . GLU A 1 66 ? 0.005 -15.873 -9.198 1.00 0.00 102 GLU A O 13
ATOM 19317 N N . LEU A 1 67 ? 0.263 -15.965 -6.964 1.00 0.00 103 LEU A N 13
ATOM 19318 C CA . LEU A 1 67 ? 1.014 -14.717 -6.890 1.00 0.00 103 LEU A CA 13
ATOM 19319 C C . LEU A 1 67 ? 2.499 -14.959 -7.143 1.00 0.00 103 LEU A C 13
ATOM 19320 O O . LEU A 1 67 ? 3.357 -14.359 -6.495 1.00 0.00 103 LEU A O 13
ATOM 19336 N N . LYS A 1 68 ? 2.796 -15.842 -8.091 1.00 0.00 104 LYS A N 13
ATOM 19337 C CA . LYS A 1 68 ? 4.176 -16.162 -8.434 1.00 0.00 104 LYS A CA 13
ATOM 19338 C C . LYS A 1 68 ? 4.933 -14.911 -8.871 1.00 0.00 104 LYS A C 13
ATOM 19339 O O . LYS A 1 68 ? 4.494 -14.190 -9.765 1.00 0.00 104 LYS A O 13
ATOM 19358 N N . GLY A 1 69 ? 6.073 -14.661 -8.234 1.00 0.00 105 GLY A N 13
ATOM 19359 C CA . GLY A 1 69 ? 6.872 -13.498 -8.572 1.00 0.00 105 GLY A CA 13
ATOM 19360 C C . GLY A 1 69 ? 6.385 -12.240 -7.881 1.00 0.00 105 GLY A C 13
ATOM 19361 O O . GLY A 1 69 ? 7.184 -11.384 -7.503 1.00 0.00 105 GLY A O 13
ATOM 19365 N N . GLU A 1 70 ? 5.071 -12.126 -7.717 1.00 0.00 106 GLU A N 13
ATOM 19366 C CA . GLU A 1 70 ? 4.480 -10.961 -7.070 1.00 0.00 106 GLU A CA 13
ATOM 19367 C C . GLU A 1 70 ? 5.133 -10.703 -5.715 1.00 0.00 106 GLU A C 13
ATOM 19368 O O . GLU A 1 70 ? 5.911 -11.519 -5.221 1.00 0.00 106 GLU A O 13
ATOM 19380 N N . LYS A 1 71 ? 4.810 -9.560 -5.118 1.00 0.00 107 LYS A N 13
ATOM 19381 C CA . LYS A 1 71 ? 5.363 -9.191 -3.820 1.00 0.00 107 LYS A CA 13
ATOM 19382 C C . LYS A 1 71 ? 4.262 -8.732 -2.870 1.00 0.00 107 LYS A C 13
ATOM 19383 O O . LYS A 1 71 ? 3.834 -7.578 -2.912 1.00 0.00 107 LYS A O 13
ATOM 19402 N N . VAL A 1 72 ? 3.808 -9.641 -2.013 1.00 0.00 108 VAL A N 13
ATOM 19403 C CA . VAL A 1 72 ? 2.759 -9.328 -1.051 1.00 0.00 108 VAL A CA 13
ATOM 19404 C C . VAL A 1 72 ? 3.332 -8.643 0.185 1.00 0.00 108 VAL A C 13
ATOM 19405 O O . VAL A 1 72 ? 4.043 -9.263 0.976 1.00 0.00 108 VAL A O 13
ATOM 19418 N N . ILE A 1 73 ? 3.018 -7.362 0.344 1.00 0.00 109 ILE A N 13
ATOM 19419 C CA . ILE A 1 73 ? 3.501 -6.593 1.484 1.00 0.00 109 ILE A CA 13
ATOM 19420 C C . ILE A 1 73 ? 2.402 -6.400 2.522 1.00 0.00 109 ILE A C 13
ATOM 19421 O O . ILE A 1 73 ? 1.230 -6.245 2.179 1.00 0.00 109 ILE A O 13
ATOM 19437 N N . ARG A 1 74 ? 2.788 -6.410 3.794 1.00 0.00 110 ARG A N 13
ATOM 19438 C CA . ARG A 1 74 ? 1.834 -6.235 4.883 1.00 0.00 110 ARG A CA 13
ATOM 19439 C C . ARG A 1 74 ? 1.304 -4.805 4.917 1.00 0.00 110 ARG A C 13
ATOM 19440 O O . ARG A 1 74 ? 1.971 -3.859 4.497 1.00 0.00 110 ARG A O 13
ATOM 19461 N N . PRO A 1 75 ? 0.074 -4.641 5.428 1.00 0.00 111 PRO A N 13
ATOM 19462 C CA . PRO A 1 75 ? -0.573 -3.330 5.528 1.00 0.00 111 PRO A CA 13
ATOM 19463 C C . PRO A 1 75 ? 0.086 -2.437 6.574 1.00 0.00 111 PRO A C 13
ATOM 19464 O O . PRO A 1 75 ? -0.340 -1.303 6.791 1.00 0.00 111 PRO A O 13
ATOM 19475 N N . GLU A 1 76 ? 1.128 -2.955 7.216 1.00 0.00 112 GLU A N 13
ATOM 19476 C CA . GLU A 1 76 ? 1.845 -2.203 8.239 1.00 0.00 112 GLU A CA 13
ATOM 19477 C C . GLU A 1 76 ? 2.952 -1.357 7.616 1.00 0.00 112 GLU A C 13
ATOM 19478 O O . GLU A 1 76 ? 3.268 -0.272 8.105 1.00 0.00 112 GLU A O 13
ATOM 19490 N N . TRP A 1 77 ? 3.537 -1.862 6.536 1.00 0.00 113 TRP A N 13
ATOM 19491 C CA . TRP A 1 77 ? 4.609 -1.153 5.846 1.00 0.00 113 TRP A CA 13
ATOM 19492 C C . TRP A 1 77 ? 4.171 0.255 5.462 1.00 0.00 113 TRP A C 13
ATOM 19493 O O . TRP A 1 77 ? 4.921 1.217 5.634 1.00 0.00 113 TRP A O 13
ATOM 19514 N N . ILE A 1 78 ? 2.955 0.370 4.940 1.00 0.00 114 ILE A N 13
ATOM 19515 C CA . ILE A 1 78 ? 2.418 1.663 4.532 1.00 0.00 114 ILE A CA 13
ATOM 19516 C C . ILE A 1 78 ? 2.177 2.563 5.739 1.00 0.00 114 ILE A C 13
ATOM 19517 O O . ILE A 1 78 ? 2.659 3.695 5.789 1.00 0.00 114 ILE A O 13
ATOM 19533 N N . VAL A 1 79 ? 1.428 2.053 6.711 1.00 0.00 115 VAL A N 13
ATOM 19534 C CA . VAL A 1 79 ? 1.125 2.809 7.920 1.00 0.00 115 VAL A CA 13
ATOM 19535 C C . VAL A 1 79 ? 2.398 3.340 8.570 1.00 0.00 115 VAL A C 13
ATOM 19536 O O . VAL A 1 79 ? 2.418 4.448 9.105 1.00 0.00 115 VAL A O 13
ATOM 19549 N N . GLU A 1 80 ? 3.459 2.541 8.519 1.00 0.00 116 GLU A N 13
ATOM 19550 C CA . GLU A 1 80 ? 4.737 2.931 9.104 1.00 0.00 116 GLU A CA 13
ATOM 19551 C C . GLU A 1 80 ? 5.365 4.080 8.321 1.00 0.00 116 GLU A C 13
ATOM 19552 O O . GLU A 1 80 ? 5.905 5.021 8.905 1.00 0.00 116 GLU A O 13
ATOM 19564 N N . SER A 1 81 ? 5.292 3.997 6.997 1.00 0.00 117 SER A N 13
ATOM 19565 C CA . SER A 1 81 ? 5.857 5.027 6.133 1.00 0.00 117 SER A CA 13
ATOM 19566 C C . SER A 1 81 ? 5.169 6.368 6.367 1.00 0.00 117 SER A C 13
ATOM 19567 O O . SER A 1 81 ? 5.775 7.427 6.196 1.00 0.00 117 SER A O 13
ATOM 19575 N N . ILE A 1 82 ? 3.900 6.316 6.757 1.00 0.00 118 ILE A N 13
ATOM 19576 C CA . ILE A 1 82 ? 3.130 7.526 7.015 1.00 0.00 118 ILE A CA 13
ATOM 19577 C C . ILE A 1 82 ? 3.477 8.119 8.377 1.00 0.00 118 ILE A C 13
ATOM 19578 O O . ILE A 1 82 ? 3.813 9.298 8.486 1.00 0.00 118 ILE A O 13
ATOM 19594 N N . LYS A 1 83 ? 3.395 7.292 9.414 1.00 0.00 119 LYS A N 13
ATOM 19595 C CA . LYS A 1 83 ? 3.703 7.732 10.770 1.00 0.00 119 LYS A CA 13
ATOM 19596 C C . LYS A 1 83 ? 5.086 8.373 10.832 1.00 0.00 119 LYS A C 13
ATOM 19597 O O . LYS A 1 83 ? 5.282 9.383 11.507 1.00 0.00 119 LYS A O 13
ATOM 19616 N N . ALA A 1 84 ? 6.041 7.780 10.123 1.00 0.00 120 ALA A N 13
ATOM 19617 C CA . ALA A 1 84 ? 7.404 8.296 10.096 1.00 0.00 120 ALA A CA 13
ATOM 19618 C C . ALA A 1 84 ? 7.496 9.560 9.248 1.00 0.00 120 ALA A C 13
ATOM 19619 O O . ALA A 1 84 ? 8.247 10.480 9.568 1.00 0.00 120 ALA A O 13
ATOM 19626 N N . GLY A 1 85 ? 6.727 9.597 8.164 1.00 0.00 121 GLY A N 13
ATOM 19627 C CA . GLY A 1 85 ? 6.737 10.753 7.287 1.00 0.00 121 GLY A CA 13
ATOM 19628 C C . GLY A 1 85 ? 7.660 10.570 6.098 1.00 0.00 121 GLY A C 13
ATOM 19629 O O . GLY A 1 85 ? 8.102 11.546 5.491 1.00 0.00 121 GLY A O 13
ATOM 19633 N N . ARG A 1 86 ? 7.953 9.317 5.766 1.00 0.00 122 ARG A N 13
ATOM 19634 C CA . ARG A 1 86 ? 8.831 9.010 4.644 1.00 0.00 122 ARG A CA 13
ATOM 19635 C C . ARG A 1 86 ? 8.648 7.565 4.190 1.00 0.00 122 ARG A C 13
ATOM 19636 O O . ARG A 1 86 ? 8.393 6.675 5.003 1.00 0.00 122 ARG A O 13
ATOM 19657 N N . LEU A 1 87 ? 8.779 7.338 2.887 1.00 0.00 123 LEU A N 13
ATOM 19658 C CA . LEU A 1 87 ? 8.627 6.001 2.324 1.00 0.00 123 LEU A CA 13
ATOM 19659 C C . LEU A 1 87 ? 9.660 5.043 2.911 1.00 0.00 123 LEU A C 13
ATOM 19660 O O . LEU A 1 87 ? 10.826 5.400 3.084 1.00 0.00 123 LEU A O 13
ATOM 19676 N N . LEU A 1 88 ? 9.225 3.825 3.213 1.00 0.00 124 LEU A N 13
ATOM 19677 C CA . LEU A 1 88 ? 10.112 2.814 3.777 1.00 0.00 124 LEU A CA 13
ATOM 19678 C C . LEU A 1 88 ? 10.291 1.647 2.812 1.00 0.00 124 LEU A C 13
ATOM 19679 O O . LEU A 1 88 ? 9.680 1.611 1.744 1.00 0.00 124 LEU A O 13
ATOM 19695 N N . SER A 1 89 ? 11.133 0.692 3.196 1.00 0.00 125 SER A N 13
ATOM 19696 C CA . SER A 1 89 ? 11.394 -0.477 2.364 1.00 0.00 125 SER A CA 13
ATOM 19697 C C . SER A 1 89 ? 10.418 -1.604 2.688 1.00 0.00 125 SER A C 13
ATOM 19698 O O . SER A 1 89 ? 9.948 -1.727 3.819 1.00 0.00 125 SER A O 13
ATOM 19706 N N . TYR A 1 90 ? 10.117 -2.423 1.686 1.00 0.00 126 TYR A N 13
ATOM 19707 C CA . TYR A 1 90 ? 9.195 -3.539 1.862 1.00 0.00 126 TYR A CA 13
ATOM 19708 C C . TYR A 1 90 ? 9.954 -4.851 2.031 1.00 0.00 126 TYR A C 13
ATOM 19709 O O . TYR A 1 90 ? 9.377 -5.870 2.413 1.00 0.00 126 TYR A O 13
ATOM 19727 N N . ILE A 1 91 ? 11.251 -4.818 1.745 1.00 0.00 127 ILE A N 13
ATOM 19728 C CA . ILE A 1 91 ? 12.091 -6.004 1.867 1.00 0.00 127 ILE A CA 13
ATOM 19729 C C . ILE A 1 91 ? 11.819 -6.737 3.176 1.00 0.00 127 ILE A C 13
ATOM 19730 O O . ILE A 1 91 ? 11.454 -7.913 3.193 1.00 0.00 127 ILE A O 13
ATOM 19746 N N . PRO A 1 92 ? 11.998 -6.028 4.300 1.00 0.00 128 PRO A N 13
ATOM 19747 C CA . PRO A 1 92 ? 11.776 -6.591 5.635 1.00 0.00 128 PRO A CA 13
ATOM 19748 C C . PRO A 1 92 ? 10.299 -6.849 5.917 1.00 0.00 128 PRO A C 13
ATOM 19749 O O . PRO A 1 92 ? 9.953 -7.690 6.747 1.00 0.00 128 PRO A O 13
ATOM 19760 N N . TYR A 1 93 ? 9.433 -6.120 5.221 1.00 0.00 129 TYR A N 13
ATOM 19761 C CA . TYR A 1 93 ? 7.994 -6.269 5.398 1.00 0.00 129 TYR A CA 13
ATOM 19762 C C . TYR A 1 93 ? 7.421 -7.264 4.393 1.00 0.00 129 TYR A C 13
ATOM 19763 O O . TYR A 1 93 ? 6.216 -7.509 4.366 1.00 0.00 129 TYR A O 13
ATOM 19781 N N . GLN A 1 94 ? 8.296 -7.833 3.570 1.00 0.00 130 GLN A N 13
ATOM 19782 C CA . GLN A 1 94 ? 7.878 -8.802 2.564 1.00 0.00 130 GLN A CA 13
ATOM 19783 C C . GLN A 1 94 ? 7.417 -10.101 3.216 1.00 0.00 130 GLN A C 13
ATOM 19784 O O . GLN A 1 94 ? 8.223 -10.848 3.773 1.00 0.00 130 GLN A O 13
ATOM 19798 N N . LEU A 1 95 ? 6.118 -10.365 3.144 1.00 0.00 131 LEU A N 13
ATOM 19799 C CA . LEU A 1 95 ? 5.549 -11.575 3.728 1.00 0.00 131 LEU A CA 13
ATOM 19800 C C . LEU A 1 95 ? 6.341 -12.808 3.305 1.00 0.00 131 LEU A C 13
ATOM 19801 O O . LEU A 1 95 ? 7.094 -13.377 4.096 1.00 0.00 131 LEU A O 13
ATOM 19817 N N . TYR A 1 96 ? 6.168 -13.214 2.052 1.00 0.00 132 TYR A N 13
ATOM 19818 C CA . TYR A 1 96 ? 6.867 -14.380 1.523 1.00 0.00 132 TYR A CA 13
ATOM 19819 C C . TYR A 1 96 ? 8.162 -13.970 0.828 1.00 0.00 132 TYR A C 13
ATOM 19820 O O . TYR A 1 96 ? 8.362 -14.250 -0.354 1.00 0.00 132 TYR A O 13
ATOM 19838 N N . THR A 1 97 ? 9.040 -13.305 1.572 1.00 0.00 133 THR A N 13
ATOM 19839 C CA . THR A 1 97 ? 10.315 -12.855 1.029 1.00 0.00 133 THR A CA 13
ATOM 19840 C C . THR A 1 97 ? 10.874 -13.863 0.031 1.00 0.00 133 THR A C 13
ATOM 19841 O O . THR A 1 97 ? 11.259 -14.972 0.403 1.00 0.00 133 THR A O 13
ATOM 19852 N N . GLY A 1 1 ? -16.184 13.053 -0.663 1.00 0.00 37 GLY A N 14
ATOM 19853 C CA . GLY A 1 1 ? -16.755 14.093 -1.499 1.00 0.00 37 GLY A CA 14
ATOM 19854 C C . GLY A 1 1 ? -16.464 15.485 -0.972 1.00 0.00 37 GLY A C 14
ATOM 19855 O O . GLY A 1 1 ? -17.341 16.138 -0.407 1.00 0.00 37 GLY A O 14
ATOM 19859 N N . SER A 1 2 ? -15.228 15.939 -1.155 1.00 0.00 38 SER A N 14
ATOM 19860 C CA . SER A 1 2 ? -14.823 17.260 -0.689 1.00 0.00 38 SER A CA 14
ATOM 19861 C C . SER A 1 2 ? -13.734 17.842 -1.587 1.00 0.00 38 SER A C 14
ATOM 19862 O O . SER A 1 2 ? -12.946 17.107 -2.181 1.00 0.00 38 SER A O 14
ATOM 19870 N N . SER A 1 3 ? -13.699 19.167 -1.679 1.00 0.00 39 SER A N 14
ATOM 19871 C CA . SER A 1 3 ? -12.711 19.849 -2.507 1.00 0.00 39 SER A CA 14
ATOM 19872 C C . SER A 1 3 ? -11.337 19.203 -2.356 1.00 0.00 39 SER A C 14
ATOM 19873 O O . SER A 1 3 ? -11.072 18.501 -1.381 1.00 0.00 39 SER A O 14
ATOM 19881 N N . GLY A 1 4 ? -10.465 19.447 -3.330 1.00 0.00 40 GLY A N 14
ATOM 19882 C CA . GLY A 1 4 ? -9.129 18.882 -3.288 1.00 0.00 40 GLY A CA 14
ATOM 19883 C C . GLY A 1 4 ? -8.091 19.883 -2.822 1.00 0.00 40 GLY A C 14
ATOM 19884 O O . GLY A 1 4 ? -8.241 21.087 -3.032 1.00 0.00 40 GLY A O 14
ATOM 19888 N N . SER A 1 5 ? -7.035 19.386 -2.187 1.00 0.00 41 SER A N 14
ATOM 19889 C CA . SER A 1 5 ? -5.969 20.246 -1.684 1.00 0.00 41 SER A CA 14
ATOM 19890 C C . SER A 1 5 ? -5.283 20.985 -2.829 1.00 0.00 41 SER A C 14
ATOM 19891 O O . SER A 1 5 ? -5.248 20.503 -3.961 1.00 0.00 41 SER A O 14
ATOM 19899 N N . SER A 1 6 ? -4.738 22.159 -2.525 1.00 0.00 42 SER A N 14
ATOM 19900 C CA . SER A 1 6 ? -4.056 22.968 -3.528 1.00 0.00 42 SER A CA 14
ATOM 19901 C C . SER A 1 6 ? -2.684 23.410 -3.028 1.00 0.00 42 SER A C 14
ATOM 19902 O O . SER A 1 6 ? -2.548 23.898 -1.906 1.00 0.00 42 SER A O 14
ATOM 19910 N N . GLY A 1 7 ? -1.670 23.237 -3.869 1.00 0.00 43 GLY A N 14
ATOM 19911 C CA . GLY A 1 7 ? -0.321 23.623 -3.495 1.00 0.00 43 GLY A CA 14
ATOM 19912 C C . GLY A 1 7 ? 0.684 22.511 -3.721 1.00 0.00 43 GLY A C 14
ATOM 19913 O O . GLY A 1 7 ? 0.976 22.148 -4.861 1.00 0.00 43 GLY A O 14
ATOM 19917 N N . THR A 1 8 ? 1.217 21.967 -2.631 1.00 0.00 44 THR A N 14
ATOM 19918 C CA . THR A 1 8 ? 2.198 20.892 -2.714 1.00 0.00 44 THR A CA 14
ATOM 19919 C C . THR A 1 8 ? 1.948 19.836 -1.644 1.00 0.00 44 THR A C 14
ATOM 19920 O O . THR A 1 8 ? 1.379 20.127 -0.592 1.00 0.00 44 THR A O 14
ATOM 19931 N N . SER A 1 9 ? 2.378 18.608 -1.919 1.00 0.00 45 SER A N 14
ATOM 19932 C CA . SER A 1 9 ? 2.198 17.508 -0.979 1.00 0.00 45 SER A CA 14
ATOM 19933 C C . SER A 1 9 ? 3.331 16.494 -1.108 1.00 0.00 45 SER A C 14
ATOM 19934 O O . SER A 1 9 ? 4.167 16.591 -2.006 1.00 0.00 45 SER A O 14
ATOM 19942 N N . SER A 1 10 ? 3.351 15.521 -0.202 1.00 0.00 46 SER A N 14
ATOM 19943 C CA . SER A 1 10 ? 4.383 14.490 -0.210 1.00 0.00 46 SER A CA 14
ATOM 19944 C C . SER A 1 10 ? 4.178 13.526 -1.375 1.00 0.00 46 SER A C 14
ATOM 19945 O O . SER A 1 10 ? 3.080 13.419 -1.923 1.00 0.00 46 SER A O 14
ATOM 19953 N N . THR A 1 11 ? 5.244 12.825 -1.749 1.00 0.00 47 THR A N 14
ATOM 19954 C CA . THR A 1 11 ? 5.184 11.871 -2.848 1.00 0.00 47 THR A CA 14
ATOM 19955 C C . THR A 1 11 ? 5.768 10.523 -2.440 1.00 0.00 47 THR A C 14
ATOM 19956 O O . THR A 1 11 ? 6.180 9.732 -3.289 1.00 0.00 47 THR A O 14
ATOM 19967 N N . ILE A 1 12 ? 5.801 10.269 -1.136 1.00 0.00 48 ILE A N 14
ATOM 19968 C CA . ILE A 1 12 ? 6.333 9.016 -0.616 1.00 0.00 48 ILE A CA 14
ATOM 19969 C C . ILE A 1 12 ? 5.638 7.817 -1.252 1.00 0.00 48 ILE A C 14
ATOM 19970 O O . ILE A 1 12 ? 6.161 6.703 -1.238 1.00 0.00 48 ILE A O 14
ATOM 19986 N N . PHE A 1 13 ? 4.456 8.053 -1.811 1.00 0.00 49 PHE A N 14
ATOM 19987 C CA . PHE A 1 13 ? 3.688 6.993 -2.454 1.00 0.00 49 PHE A CA 14
ATOM 19988 C C . PHE A 1 13 ? 3.274 7.400 -3.865 1.00 0.00 49 PHE A C 14
ATOM 19989 O O . PHE A 1 13 ? 2.232 6.976 -4.364 1.00 0.00 49 PHE A O 14
ATOM 20006 N N . SER A 1 14 ? 4.099 8.226 -4.502 1.00 0.00 50 SER A N 14
ATOM 20007 C CA . SER A 1 14 ? 3.818 8.694 -5.854 1.00 0.00 50 SER A CA 14
ATOM 20008 C C . SER A 1 14 ? 3.415 7.533 -6.758 1.00 0.00 50 SER A C 14
ATOM 20009 O O . SER A 1 14 ? 4.086 6.502 -6.800 1.00 0.00 50 SER A O 14
ATOM 20017 N N . GLY A 1 15 ? 2.314 7.709 -7.483 1.00 0.00 51 GLY A N 14
ATOM 20018 C CA . GLY A 1 15 ? 1.840 6.669 -8.377 1.00 0.00 51 GLY A CA 14
ATOM 20019 C C . GLY A 1 15 ? 2.007 5.281 -7.792 1.00 0.00 51 GLY A C 14
ATOM 20020 O O . GLY A 1 15 ? 2.426 4.353 -8.484 1.00 0.00 51 GLY A O 14
ATOM 20024 N N . VAL A 1 16 ? 1.680 5.137 -6.511 1.00 0.00 52 VAL A N 14
ATOM 20025 C CA . VAL A 1 16 ? 1.796 3.852 -5.832 1.00 0.00 52 VAL A CA 14
ATOM 20026 C C . VAL A 1 16 ? 0.422 3.275 -5.510 1.00 0.00 52 VAL A C 14
ATOM 20027 O O . VAL A 1 16 ? -0.244 3.716 -4.575 1.00 0.00 52 VAL A O 14
ATOM 20040 N N . ALA A 1 17 ? 0.004 2.285 -6.292 1.00 0.00 53 ALA A N 14
ATOM 20041 C CA . ALA A 1 17 ? -1.289 1.644 -6.089 1.00 0.00 53 ALA A CA 14
ATOM 20042 C C . ALA A 1 17 ? -1.148 0.372 -5.262 1.00 0.00 53 ALA A C 14
ATOM 20043 O O . ALA A 1 17 ? -0.138 -0.328 -5.349 1.00 0.00 53 ALA A O 14
ATOM 20050 N N . ILE A 1 18 ? -2.165 0.078 -4.459 1.00 0.00 54 ILE A N 14
ATOM 20051 C CA . ILE A 1 18 ? -2.153 -1.111 -3.616 1.00 0.00 54 ILE A CA 14
ATOM 20052 C C . ILE A 1 18 ? -3.482 -1.855 -3.695 1.00 0.00 54 ILE A C 14
ATOM 20053 O O . ILE A 1 18 ? -4.541 -1.242 -3.833 1.00 0.00 54 ILE A O 14
ATOM 20069 N N . TYR A 1 19 ? -3.419 -3.179 -3.607 1.00 0.00 55 TYR A N 14
ATOM 20070 C CA . TYR A 1 19 ? -4.617 -4.007 -3.670 1.00 0.00 55 TYR A CA 14
ATOM 20071 C C . TYR A 1 19 ? -4.780 -4.828 -2.394 1.00 0.00 55 TYR A C 14
ATOM 20072 O O . TYR A 1 19 ? -4.038 -5.781 -2.156 1.00 0.00 55 TYR A O 14
ATOM 20090 N N . VAL A 1 20 ? -5.757 -4.450 -1.575 1.00 0.00 56 VAL A N 14
ATOM 20091 C CA . VAL A 1 20 ? -6.020 -5.151 -0.324 1.00 0.00 56 VAL A CA 14
ATOM 20092 C C . VAL A 1 20 ? -6.794 -6.441 -0.569 1.00 0.00 56 VAL A C 14
ATOM 20093 O O . VAL A 1 20 ? -7.860 -6.429 -1.182 1.00 0.00 56 VAL A O 14
ATOM 20106 N N . ASN A 1 21 ? -6.250 -7.552 -0.084 1.00 0.00 57 ASN A N 14
ATOM 20107 C CA . ASN A 1 21 ? -6.890 -8.852 -0.250 1.00 0.00 57 ASN A CA 14
ATOM 20108 C C . ASN A 1 21 ? -7.163 -9.501 1.103 1.00 0.00 57 ASN A C 14
ATOM 20109 O O . ASN A 1 21 ? -6.238 -9.902 1.809 1.00 0.00 57 ASN A O 14
ATOM 20120 N N . GLY A 1 22 ? -8.440 -9.601 1.459 1.00 0.00 58 GLY A N 14
ATOM 20121 C CA . GLY A 1 22 ? -8.811 -10.203 2.727 1.00 0.00 58 GLY A CA 14
ATOM 20122 C C . GLY A 1 22 ? -8.814 -9.202 3.865 1.00 0.00 58 GLY A C 14
ATOM 20123 O O . GLY A 1 22 ? -8.851 -7.993 3.637 1.00 0.00 58 GLY A O 14
ATOM 20127 N N . TYR A 1 23 ? -8.775 -9.706 5.094 1.00 0.00 59 TYR A N 14
ATOM 20128 C CA . TYR A 1 23 ? -8.777 -8.847 6.272 1.00 0.00 59 TYR A CA 14
ATOM 20129 C C . TYR A 1 23 ? -7.366 -8.368 6.599 1.00 0.00 59 TYR A C 14
ATOM 20130 O O . TYR A 1 23 ? -6.445 -9.170 6.758 1.00 0.00 59 TYR A O 14
ATOM 20148 N N . THR A 1 24 ? -7.203 -7.052 6.698 1.00 0.00 60 THR A N 14
ATOM 20149 C CA . THR A 1 24 ? -5.906 -6.463 7.006 1.00 0.00 60 THR A CA 14
ATOM 20150 C C . THR A 1 24 ? -6.038 -5.351 8.040 1.00 0.00 60 THR A C 14
ATOM 20151 O O . THR A 1 24 ? -7.146 -4.955 8.402 1.00 0.00 60 THR A O 14
ATOM 20162 N N . ASP A 1 25 ? -4.902 -4.850 8.511 1.00 0.00 61 ASP A N 14
ATOM 20163 C CA . ASP A 1 25 ? -4.890 -3.781 9.503 1.00 0.00 61 ASP A CA 14
ATOM 20164 C C . ASP A 1 25 ? -3.822 -2.744 9.172 1.00 0.00 61 ASP A C 14
ATOM 20165 O O . ASP A 1 25 ? -2.632 -3.048 9.089 1.00 0.00 61 ASP A O 14
ATOM 20174 N N . PRO A 1 26 ? -4.254 -1.489 8.977 1.00 0.00 62 PRO A N 14
ATOM 20175 C CA . PRO A 1 26 ? -5.669 -1.116 9.072 1.00 0.00 62 PRO A CA 14
ATOM 20176 C C . PRO A 1 26 ? -6.497 -1.684 7.925 1.00 0.00 62 PRO A C 14
ATOM 20177 O O . PRO A 1 26 ? -5.952 -2.198 6.948 1.00 0.00 62 PRO A O 14
ATOM 20188 N N . SER A 1 27 ? -7.817 -1.588 8.050 1.00 0.00 63 SER A N 14
ATOM 20189 C CA . SER A 1 27 ? -8.721 -2.096 7.025 1.00 0.00 63 SER A CA 14
ATOM 20190 C C . SER A 1 27 ? -8.381 -1.505 5.660 1.00 0.00 63 SER A C 14
ATOM 20191 O O . SER A 1 27 ? -7.509 -0.644 5.544 1.00 0.00 63 SER A O 14
ATOM 20199 N N . ALA A 1 28 ? -9.077 -1.974 4.629 1.00 0.00 64 ALA A N 14
ATOM 20200 C CA . ALA A 1 28 ? -8.851 -1.492 3.273 1.00 0.00 64 ALA A CA 14
ATOM 20201 C C . ALA A 1 28 ? -9.308 -0.045 3.121 1.00 0.00 64 ALA A C 14
ATOM 20202 O O . ALA A 1 28 ? -8.613 0.775 2.521 1.00 0.00 64 ALA A O 14
ATOM 20209 N N . GLU A 1 29 ? -10.480 0.262 3.670 1.00 0.00 65 GLU A N 14
ATOM 20210 C CA . GLU A 1 29 ? -11.029 1.610 3.593 1.00 0.00 65 GLU A CA 14
ATOM 20211 C C . GLU A 1 29 ? -10.026 2.636 4.115 1.00 0.00 65 GLU A C 14
ATOM 20212 O O . GLU A 1 29 ? -9.923 3.742 3.586 1.00 0.00 65 GLU A O 14
ATOM 20224 N N . GLU A 1 30 ? -9.292 2.260 5.157 1.00 0.00 66 GLU A N 14
ATOM 20225 C CA . GLU A 1 30 ? -8.299 3.147 5.752 1.00 0.00 66 GLU A CA 14
ATOM 20226 C C . GLU A 1 30 ? -7.133 3.377 4.795 1.00 0.00 66 GLU A C 14
ATOM 20227 O O . GLU A 1 30 ? -6.677 4.507 4.613 1.00 0.00 66 GLU A O 14
ATOM 20239 N N . LEU A 1 31 ? -6.653 2.298 4.186 1.00 0.00 67 LEU A N 14
ATOM 20240 C CA . LEU A 1 31 ? -5.539 2.381 3.248 1.00 0.00 67 LEU A CA 14
ATOM 20241 C C . LEU A 1 31 ? -5.984 3.001 1.927 1.00 0.00 67 LEU A C 14
ATOM 20242 O O . LEU A 1 31 ? -5.169 3.538 1.176 1.00 0.00 67 LEU A O 14
ATOM 20258 N N . ARG A 1 32 ? -7.282 2.925 1.651 1.00 0.00 68 ARG A N 14
ATOM 20259 C CA . ARG A 1 32 ? -7.836 3.480 0.422 1.00 0.00 68 ARG A CA 14
ATOM 20260 C C . ARG A 1 32 ? -7.633 4.992 0.369 1.00 0.00 68 ARG A C 14
ATOM 20261 O O . ARG A 1 32 ? -7.241 5.541 -0.662 1.00 0.00 68 ARG A O 14
ATOM 20282 N N . LYS A 1 33 ? -7.903 5.660 1.485 1.00 0.00 69 LYS A N 14
ATOM 20283 C CA . LYS A 1 33 ? -7.750 7.107 1.567 1.00 0.00 69 LYS A CA 14
ATOM 20284 C C . LYS A 1 33 ? -6.287 7.490 1.762 1.00 0.00 69 LYS A C 14
ATOM 20285 O O . LYS A 1 33 ? -5.716 8.229 0.959 1.00 0.00 69 LYS A O 14
ATOM 20304 N N . LEU A 1 34 ? -5.684 6.981 2.831 1.00 0.00 70 LEU A N 14
ATOM 20305 C CA . LEU A 1 34 ? -4.286 7.269 3.131 1.00 0.00 70 LEU A CA 14
ATOM 20306 C C . LEU A 1 34 ? -3.456 7.327 1.852 1.00 0.00 70 LEU A C 14
ATOM 20307 O O . LEU A 1 34 ? -2.588 8.186 1.703 1.00 0.00 70 LEU A O 14
ATOM 20323 N N . MET A 1 35 ? -3.732 6.408 0.932 1.00 0.00 71 MET A N 14
ATOM 20324 C CA . MET A 1 35 ? -3.013 6.358 -0.336 1.00 0.00 71 MET A CA 14
ATOM 20325 C C . MET A 1 35 ? -3.188 7.659 -1.113 1.00 0.00 71 MET A C 14
ATOM 20326 O O . MET A 1 35 ? -2.239 8.423 -1.284 1.00 0.00 71 MET A O 14
ATOM 20340 N N . MET A 1 36 ? -4.408 7.903 -1.581 1.00 0.00 72 MET A N 14
ATOM 20341 C CA . MET A 1 36 ? -4.707 9.112 -2.339 1.00 0.00 72 MET A CA 14
ATOM 20342 C C . MET A 1 36 ? -4.218 10.353 -1.599 1.00 0.00 72 MET A C 14
ATOM 20343 O O . MET A 1 36 ? -3.653 11.266 -2.202 1.00 0.00 72 MET A O 14
ATOM 20357 N N . LEU A 1 37 ? -4.440 10.380 -0.289 1.00 0.00 73 LEU A N 14
ATOM 20358 C CA . LEU A 1 37 ? -4.022 11.510 0.534 1.00 0.00 73 LEU A CA 14
ATOM 20359 C C . LEU A 1 37 ? -2.516 11.731 0.431 1.00 0.00 73 LEU A C 14
ATOM 20360 O O . LEU A 1 37 ? -2.026 12.843 0.630 1.00 0.00 73 LEU A O 14
ATOM 20376 N N . HIS A 1 38 ? -1.787 10.665 0.116 1.00 0.00 74 HIS A N 14
ATOM 20377 C CA . HIS A 1 38 ? -0.336 10.744 -0.017 1.00 0.00 74 HIS A CA 14
ATOM 20378 C C . HIS A 1 38 ? 0.086 10.572 -1.473 1.00 0.00 74 HIS A C 14
ATOM 20379 O O . HIS A 1 38 ? 1.182 10.093 -1.759 1.00 0.00 74 HIS A O 14
ATOM 20393 N N . GLY A 1 39 ? -0.793 10.967 -2.390 1.00 0.00 75 GLY A N 14
ATOM 20394 C CA . GLY A 1 39 ? -0.493 10.848 -3.804 1.00 0.00 75 GLY A CA 14
ATOM 20395 C C . GLY A 1 39 ? -0.628 9.424 -4.308 1.00 0.00 75 GLY A C 14
ATOM 20396 O O . GLY A 1 39 ? -0.578 9.177 -5.512 1.00 0.00 75 GLY A O 14
ATOM 20400 N N . GLY A 1 40 ? -0.797 8.484 -3.383 1.00 0.00 76 GLY A N 14
ATOM 20401 C CA . GLY A 1 40 ? -0.935 7.090 -3.759 1.00 0.00 76 GLY A CA 14
ATOM 20402 C C . GLY A 1 40 ? -2.220 6.818 -4.517 1.00 0.00 76 GLY A C 14
ATOM 20403 O O . GLY A 1 40 ? -2.787 7.720 -5.131 1.00 0.00 76 GLY A O 14
ATOM 20407 N N . GLN A 1 41 ? -2.677 5.571 -4.475 1.00 0.00 77 GLN A N 14
ATOM 20408 C CA . GLN A 1 41 ? -3.901 5.183 -5.165 1.00 0.00 77 GLN A CA 14
ATOM 20409 C C . GLN A 1 41 ? -4.485 3.908 -4.564 1.00 0.00 77 GLN A C 14
ATOM 20410 O O . GLN A 1 41 ? -3.862 3.268 -3.717 1.00 0.00 77 GLN A O 14
ATOM 20424 N N . TYR A 1 42 ? -5.683 3.545 -5.009 1.00 0.00 78 TYR A N 14
ATOM 20425 C CA . TYR A 1 42 ? -6.352 2.348 -4.513 1.00 0.00 78 TYR A CA 14
ATOM 20426 C C . TYR A 1 42 ? -7.095 1.634 -5.638 1.00 0.00 78 TYR A C 14
ATOM 20427 O O . TYR A 1 42 ? -7.610 2.269 -6.559 1.00 0.00 78 TYR A O 14
ATOM 20445 N N . HIS A 1 43 ? -7.147 0.308 -5.555 1.00 0.00 79 HIS A N 14
ATOM 20446 C CA . HIS A 1 43 ? -7.829 -0.494 -6.564 1.00 0.00 79 HIS A CA 14
ATOM 20447 C C . HIS A 1 43 ? -8.759 -1.512 -5.912 1.00 0.00 79 HIS A C 14
ATOM 20448 O O . HIS A 1 43 ? -8.336 -2.306 -5.072 1.00 0.00 79 HIS A O 14
ATOM 20462 N N . VAL A 1 44 ? -10.029 -1.483 -6.304 1.00 0.00 80 VAL A N 14
ATOM 20463 C CA . VAL A 1 44 ? -11.019 -2.403 -5.758 1.00 0.00 80 VAL A CA 14
ATOM 20464 C C . VAL A 1 44 ? -10.756 -3.832 -6.221 1.00 0.00 80 VAL A C 14
ATOM 20465 O O . VAL A 1 44 ? -10.815 -4.773 -5.429 1.00 0.00 80 VAL A O 14
ATOM 20478 N N . TYR A 1 45 ? -10.464 -3.987 -7.507 1.00 0.00 81 TYR A N 14
ATOM 20479 C CA . TYR A 1 45 ? -10.193 -5.302 -8.076 1.00 0.00 81 TYR A CA 14
ATOM 20480 C C . TYR A 1 45 ? -8.693 -5.524 -8.243 1.00 0.00 81 TYR A C 14
ATOM 20481 O O . TYR A 1 45 ? -7.903 -4.582 -8.180 1.00 0.00 81 TYR A O 14
ATOM 20499 N N . TYR A 1 46 ? -8.308 -6.777 -8.457 1.00 0.00 82 TYR A N 14
ATOM 20500 C CA . TYR A 1 46 ? -6.903 -7.126 -8.632 1.00 0.00 82 TYR A CA 14
ATOM 20501 C C . TYR A 1 46 ? -6.423 -6.767 -10.035 1.00 0.00 82 TYR A C 14
ATOM 20502 O O . TYR A 1 46 ? -7.138 -6.962 -11.017 1.00 0.00 82 TYR A O 14
ATOM 20520 N N . SER A 1 47 ? -5.205 -6.240 -10.119 1.00 0.00 83 SER A N 14
ATOM 20521 C CA . SER A 1 47 ? -4.629 -5.849 -11.400 1.00 0.00 83 SER A CA 14
ATOM 20522 C C . SER A 1 47 ? -3.149 -6.214 -11.464 1.00 0.00 83 SER A C 14
ATOM 20523 O O . SER A 1 47 ? -2.422 -6.080 -10.479 1.00 0.00 83 SER A O 14
ATOM 20531 N N . ARG A 1 48 ? -2.709 -6.676 -12.630 1.00 0.00 84 ARG A N 14
ATOM 20532 C CA . ARG A 1 48 ? -1.317 -7.062 -12.823 1.00 0.00 84 ARG A CA 14
ATOM 20533 C C . ARG A 1 48 ? -0.501 -5.896 -13.373 1.00 0.00 84 ARG A C 14
ATOM 20534 O O . ARG A 1 48 ? 0.708 -5.813 -13.154 1.00 0.00 84 ARG A O 14
ATOM 20555 N N . SER A 1 49 ? -1.169 -4.999 -14.089 1.00 0.00 85 SER A N 14
ATOM 20556 C CA . SER A 1 49 ? -0.506 -3.840 -14.675 1.00 0.00 85 SER A CA 14
ATOM 20557 C C . SER A 1 49 ? -0.681 -2.609 -13.791 1.00 0.00 85 SER A C 14
ATOM 20558 O O . SER A 1 49 ? 0.290 -1.937 -13.443 1.00 0.00 85 SER A O 14
ATOM 20566 N N . LYS A 1 50 ? -1.926 -2.319 -13.430 1.00 0.00 86 LYS A N 14
ATOM 20567 C CA . LYS A 1 50 ? -2.231 -1.171 -12.585 1.00 0.00 86 LYS A CA 14
ATOM 20568 C C . LYS A 1 50 ? -1.624 -1.341 -11.196 1.00 0.00 86 LYS A C 14
ATOM 20569 O O . LYS A 1 50 ? -0.642 -0.683 -10.852 1.00 0.00 86 LYS A O 14
ATOM 20588 N N . THR A 1 51 ? -2.215 -2.228 -10.402 1.00 0.00 87 THR A N 14
ATOM 20589 C CA . THR A 1 51 ? -1.733 -2.485 -9.051 1.00 0.00 87 THR A CA 14
ATOM 20590 C C . THR A 1 51 ? -0.258 -2.871 -9.058 1.00 0.00 87 THR A C 14
ATOM 20591 O O . THR A 1 51 ? 0.142 -3.827 -9.723 1.00 0.00 87 THR A O 14
ATOM 20602 N N . THR A 1 52 ? 0.549 -2.122 -8.312 1.00 0.00 88 THR A N 14
ATOM 20603 C CA . THR A 1 52 ? 1.980 -2.386 -8.233 1.00 0.00 88 THR A CA 14
ATOM 20604 C C . THR A 1 52 ? 2.297 -3.364 -7.108 1.00 0.00 88 THR A C 14
ATOM 20605 O O . THR A 1 52 ? 3.134 -4.254 -7.263 1.00 0.00 88 THR A O 14
ATOM 20616 N N . HIS A 1 53 ? 1.623 -3.195 -5.975 1.00 0.00 89 HIS A N 14
ATOM 20617 C CA . HIS A 1 53 ? 1.833 -4.065 -4.823 1.00 0.00 89 HIS A CA 14
ATOM 20618 C C . HIS A 1 53 ? 0.519 -4.700 -4.376 1.00 0.00 89 HIS A C 14
ATOM 20619 O O . HIS A 1 53 ? -0.561 -4.245 -4.753 1.00 0.00 89 HIS A O 14
ATOM 20633 N N . ILE A 1 54 ? 0.621 -5.752 -3.571 1.00 0.00 90 ILE A N 14
ATOM 20634 C CA . ILE A 1 54 ? -0.559 -6.449 -3.073 1.00 0.00 90 ILE A CA 14
ATOM 20635 C C . ILE A 1 54 ? -0.548 -6.529 -1.550 1.00 0.00 90 ILE A C 14
ATOM 20636 O O . ILE A 1 54 ? 0.161 -7.351 -0.967 1.00 0.00 90 ILE A O 14
ATOM 20652 N N . ILE A 1 55 ? -1.338 -5.673 -0.912 1.00 0.00 91 ILE A N 14
ATOM 20653 C CA . ILE A 1 55 ? -1.421 -5.650 0.543 1.00 0.00 91 ILE A CA 14
ATOM 20654 C C . ILE A 1 55 ? -2.302 -6.781 1.062 1.00 0.00 91 ILE A C 14
ATOM 20655 O O . ILE A 1 55 ? -3.476 -6.881 0.704 1.00 0.00 91 ILE A O 14
ATOM 20671 N N . ALA A 1 56 ? -1.729 -7.630 1.909 1.00 0.00 92 ALA A N 14
ATOM 20672 C CA . ALA A 1 56 ? -2.464 -8.752 2.480 1.00 0.00 92 ALA A CA 14
ATOM 20673 C C . ALA A 1 56 ? -1.722 -9.342 3.674 1.00 0.00 92 ALA A C 14
ATOM 20674 O O . ALA A 1 56 ? -0.522 -9.611 3.603 1.00 0.00 92 ALA A O 14
ATOM 20681 N N . THR A 1 57 ? -2.443 -9.543 4.773 1.00 0.00 93 THR A N 14
ATOM 20682 C CA . THR A 1 57 ? -1.852 -10.100 5.984 1.00 0.00 93 THR A CA 14
ATOM 20683 C C . THR A 1 57 ? -1.430 -11.549 5.772 1.00 0.00 93 THR A C 14
ATOM 20684 O O . THR A 1 57 ? -0.273 -11.906 5.990 1.00 0.00 93 THR A O 14
ATOM 20695 N N . ASN A 1 58 ? -2.376 -12.380 5.347 1.00 0.00 94 ASN A N 14
ATOM 20696 C CA . ASN A 1 58 ? -2.101 -13.792 5.106 1.00 0.00 94 ASN A CA 14
ATOM 20697 C C . ASN A 1 58 ? -2.978 -14.333 3.980 1.00 0.00 94 ASN A C 14
ATOM 20698 O O . ASN A 1 58 ? -4.137 -13.940 3.838 1.00 0.00 94 ASN A O 14
ATOM 20709 N N . LEU A 1 59 ? -2.418 -15.235 3.183 1.00 0.00 95 LEU A N 14
ATOM 20710 C CA . LEU A 1 59 ? -3.148 -15.831 2.070 1.00 0.00 95 LEU A CA 14
ATOM 20711 C C . LEU A 1 59 ? -3.014 -17.351 2.081 1.00 0.00 95 LEU A C 14
ATOM 20712 O O . LEU A 1 59 ? -2.006 -17.906 2.520 1.00 0.00 95 LEU A O 14
ATOM 20728 N N . PRO A 1 60 ? -4.053 -18.041 1.587 1.00 0.00 96 PRO A N 14
ATOM 20729 C CA . PRO A 1 60 ? -4.074 -19.505 1.527 1.00 0.00 96 PRO A CA 14
ATOM 20730 C C . PRO A 1 60 ? -3.091 -20.057 0.499 1.00 0.00 96 PRO A C 14
ATOM 20731 O O . PRO A 1 60 ? -2.627 -19.334 -0.380 1.00 0.00 96 PRO A O 14
ATOM 20742 N N . ASN A 1 61 ? -2.780 -21.344 0.617 1.00 0.00 97 ASN A N 14
ATOM 20743 C CA . ASN A 1 61 ? -1.853 -21.993 -0.302 1.00 0.00 97 ASN A CA 14
ATOM 20744 C C . ASN A 1 61 ? -2.385 -21.951 -1.732 1.00 0.00 97 ASN A C 14
ATOM 20745 O O . ASN A 1 61 ? -1.615 -21.914 -2.691 1.00 0.00 97 ASN A O 14
ATOM 20756 N N . ALA A 1 62 ? -3.707 -21.957 -1.866 1.00 0.00 98 ALA A N 14
ATOM 20757 C CA . ALA A 1 62 ? -4.342 -21.917 -3.177 1.00 0.00 98 ALA A CA 14
ATOM 20758 C C . ALA A 1 62 ? -4.216 -20.534 -3.806 1.00 0.00 98 ALA A C 14
ATOM 20759 O O . ALA A 1 62 ? -4.422 -20.366 -5.008 1.00 0.00 98 ALA A O 14
ATOM 20766 N N . LYS A 1 63 ? -3.876 -19.545 -2.986 1.00 0.00 99 LYS A N 14
ATOM 20767 C CA . LYS A 1 63 ? -3.721 -18.175 -3.462 1.00 0.00 99 LYS A CA 14
ATOM 20768 C C . LYS A 1 63 ? -2.277 -17.902 -3.872 1.00 0.00 99 LYS A C 14
ATOM 20769 O O . LYS A 1 63 ? -2.021 -17.336 -4.935 1.00 0.00 99 LYS A O 14
ATOM 20788 N N . ILE A 1 64 ? -1.339 -18.308 -3.023 1.00 0.00 100 ILE A N 14
ATOM 20789 C CA . ILE A 1 64 ? 0.078 -18.108 -3.299 1.00 0.00 100 ILE A CA 14
ATOM 20790 C C . ILE A 1 64 ? 0.458 -18.674 -4.663 1.00 0.00 100 ILE A C 14
ATOM 20791 O O . ILE A 1 64 ? 1.503 -18.337 -5.219 1.00 0.00 100 ILE A O 14
ATOM 20807 N N . LYS A 1 65 ? -0.400 -19.536 -5.199 1.00 0.00 101 LYS A N 14
ATOM 20808 C CA . LYS A 1 65 ? -0.158 -20.148 -6.500 1.00 0.00 101 LYS A CA 14
ATOM 20809 C C . LYS A 1 65 ? -0.635 -19.238 -7.627 1.00 0.00 101 LYS A C 14
ATOM 20810 O O . LYS A 1 65 ? -0.061 -19.229 -8.715 1.00 0.00 101 LYS A O 14
ATOM 20829 N N . GLU A 1 66 ? -1.688 -18.472 -7.357 1.00 0.00 102 GLU A N 14
ATOM 20830 C CA . GLU A 1 66 ? -2.241 -17.557 -8.349 1.00 0.00 102 GLU A CA 14
ATOM 20831 C C . GLU A 1 66 ? -1.525 -16.210 -8.306 1.00 0.00 102 GLU A C 14
ATOM 20832 O O . GLU A 1 66 ? -1.552 -15.449 -9.274 1.00 0.00 102 GLU A O 14
ATOM 20844 N N . LEU A 1 67 ? -0.887 -15.922 -7.177 1.00 0.00 103 LEU A N 14
ATOM 20845 C CA . LEU A 1 67 ? -0.165 -14.666 -7.006 1.00 0.00 103 LEU A CA 14
ATOM 20846 C C . LEU A 1 67 ? 1.343 -14.897 -7.039 1.00 0.00 103 LEU A C 14
ATOM 20847 O O . LEU A 1 67 ? 2.104 -14.199 -6.369 1.00 0.00 103 LEU A O 14
ATOM 20863 N N . LYS A 1 68 ? 1.768 -15.880 -7.825 1.00 0.00 104 LYS A N 14
ATOM 20864 C CA . LYS A 1 68 ? 3.185 -16.201 -7.950 1.00 0.00 104 LYS A CA 14
ATOM 20865 C C . LYS A 1 68 ? 3.965 -15.015 -8.507 1.00 0.00 104 LYS A C 14
ATOM 20866 O O . LYS A 1 68 ? 3.460 -14.263 -9.340 1.00 0.00 104 LYS A O 14
ATOM 20885 N N . GLY A 1 69 ? 5.201 -14.854 -8.043 1.00 0.00 105 GLY A N 14
ATOM 20886 C CA . GLY A 1 69 ? 6.031 -13.757 -8.507 1.00 0.00 105 GLY A CA 14
ATOM 20887 C C . GLY A 1 69 ? 5.649 -12.433 -7.876 1.00 0.00 105 GLY A C 14
ATOM 20888 O O . GLY A 1 69 ? 6.517 -11.653 -7.484 1.00 0.00 105 GLY A O 14
ATOM 20892 N N . GLU A 1 70 ? 4.348 -12.179 -7.778 1.00 0.00 106 GLU A N 14
ATOM 20893 C CA . GLU A 1 70 ? 3.855 -10.938 -7.191 1.00 0.00 106 GLU A CA 14
ATOM 20894 C C . GLU A 1 70 ? 4.662 -10.565 -5.951 1.00 0.00 106 GLU A C 14
ATOM 20895 O O . GLU A 1 70 ? 5.380 -11.393 -5.391 1.00 0.00 106 GLU A O 14
ATOM 20907 N N . LYS A 1 71 ? 4.538 -9.311 -5.528 1.00 0.00 107 LYS A N 14
ATOM 20908 C CA . LYS A 1 71 ? 5.253 -8.825 -4.354 1.00 0.00 107 LYS A CA 14
ATOM 20909 C C . LYS A 1 71 ? 4.282 -8.472 -3.232 1.00 0.00 107 LYS A C 14
ATOM 20910 O O . LYS A 1 71 ? 3.809 -7.338 -3.141 1.00 0.00 107 LYS A O 14
ATOM 20929 N N . VAL A 1 72 ? 3.989 -9.448 -2.379 1.00 0.00 108 VAL A N 14
ATOM 20930 C CA . VAL A 1 72 ? 3.076 -9.238 -1.262 1.00 0.00 108 VAL A CA 14
ATOM 20931 C C . VAL A 1 72 ? 3.743 -8.437 -0.150 1.00 0.00 108 VAL A C 14
ATOM 20932 O O . VAL A 1 72 ? 4.847 -8.763 0.288 1.00 0.00 108 VAL A O 14
ATOM 20945 N N . ILE A 1 73 ? 3.066 -7.387 0.303 1.00 0.00 109 ILE A N 14
ATOM 20946 C CA . ILE A 1 73 ? 3.593 -6.540 1.366 1.00 0.00 109 ILE A CA 14
ATOM 20947 C C . ILE A 1 73 ? 2.564 -6.343 2.473 1.00 0.00 109 ILE A C 14
ATOM 20948 O O . ILE A 1 73 ? 1.381 -6.130 2.205 1.00 0.00 109 ILE A O 14
ATOM 20964 N N . ARG A 1 74 ? 3.022 -6.416 3.719 1.00 0.00 110 ARG A N 14
ATOM 20965 C CA . ARG A 1 74 ? 2.141 -6.245 4.868 1.00 0.00 110 ARG A CA 14
ATOM 20966 C C . ARG A 1 74 ? 1.606 -4.818 4.936 1.00 0.00 110 ARG A C 14
ATOM 20967 O O . ARG A 1 74 ? 2.217 -3.875 4.432 1.00 0.00 110 ARG A O 14
ATOM 20988 N N . PRO A 1 75 ? 0.437 -4.654 5.574 1.00 0.00 111 PRO A N 14
ATOM 20989 C CA . PRO A 1 75 ? -0.206 -3.345 5.723 1.00 0.00 111 PRO A CA 14
ATOM 20990 C C . PRO A 1 75 ? 0.555 -2.430 6.677 1.00 0.00 111 PRO A C 14
ATOM 20991 O O . PRO A 1 75 ? 0.219 -1.256 6.824 1.00 0.00 111 PRO A O 14
ATOM 21002 N N . GLU A 1 76 ? 1.582 -2.977 7.321 1.00 0.00 112 GLU A N 14
ATOM 21003 C CA . GLU A 1 76 ? 2.390 -2.208 8.260 1.00 0.00 112 GLU A CA 14
ATOM 21004 C C . GLU A 1 76 ? 3.431 -1.371 7.524 1.00 0.00 112 GLU A C 14
ATOM 21005 O O . GLU A 1 76 ? 3.881 -0.340 8.025 1.00 0.00 112 GLU A O 14
ATOM 21017 N N . TRP A 1 77 ? 3.810 -1.821 6.334 1.00 0.00 113 TRP A N 14
ATOM 21018 C CA . TRP A 1 77 ? 4.799 -1.114 5.528 1.00 0.00 113 TRP A CA 14
ATOM 21019 C C . TRP A 1 77 ? 4.343 0.310 5.234 1.00 0.00 113 TRP A C 14
ATOM 21020 O O . TRP A 1 77 ? 5.154 1.237 5.201 1.00 0.00 113 TRP A O 14
ATOM 21041 N N . ILE A 1 78 ? 3.043 0.479 5.020 1.00 0.00 114 ILE A N 14
ATOM 21042 C CA . ILE A 1 78 ? 2.481 1.792 4.730 1.00 0.00 114 ILE A CA 14
ATOM 21043 C C . ILE A 1 78 ? 2.092 2.519 6.012 1.00 0.00 114 ILE A C 14
ATOM 21044 O O . ILE A 1 78 ? 2.576 3.617 6.287 1.00 0.00 114 ILE A O 14
ATOM 21060 N N . VAL A 1 79 ? 1.214 1.899 6.795 1.00 0.00 115 VAL A N 14
ATOM 21061 C CA . VAL A 1 79 ? 0.762 2.486 8.051 1.00 0.00 115 VAL A CA 14
ATOM 21062 C C . VAL A 1 79 ? 1.912 3.165 8.786 1.00 0.00 115 VAL A C 14
ATOM 21063 O O . VAL A 1 79 ? 1.749 4.248 9.348 1.00 0.00 115 VAL A O 14
ATOM 21076 N N . GLU A 1 80 ? 3.075 2.522 8.776 1.00 0.00 116 GLU A N 14
ATOM 21077 C CA . GLU A 1 80 ? 4.253 3.065 9.443 1.00 0.00 116 GLU A CA 14
ATOM 21078 C C . GLU A 1 80 ? 4.853 4.214 8.637 1.00 0.00 116 GLU A C 14
ATOM 21079 O O . GLU A 1 80 ? 5.256 5.234 9.196 1.00 0.00 116 GLU A O 14
ATOM 21091 N N . SER A 1 81 ? 4.909 4.040 7.321 1.00 0.00 117 SER A N 14
ATOM 21092 C CA . SER A 1 81 ? 5.463 5.060 6.438 1.00 0.00 117 SER A CA 14
ATOM 21093 C C . SER A 1 81 ? 4.783 6.406 6.668 1.00 0.00 117 SER A C 14
ATOM 21094 O O . SER A 1 81 ? 5.429 7.454 6.634 1.00 0.00 117 SER A O 14
ATOM 21102 N N . ILE A 1 82 ? 3.476 6.369 6.904 1.00 0.00 118 ILE A N 14
ATOM 21103 C CA . ILE A 1 82 ? 2.708 7.585 7.141 1.00 0.00 118 ILE A CA 14
ATOM 21104 C C . ILE A 1 82 ? 3.052 8.196 8.496 1.00 0.00 118 ILE A C 14
ATOM 21105 O O . ILE A 1 82 ? 3.465 9.353 8.580 1.00 0.00 118 ILE A O 14
ATOM 21121 N N . LYS A 1 83 ? 2.879 7.411 9.554 1.00 0.00 119 LYS A N 14
ATOM 21122 C CA . LYS A 1 83 ? 3.174 7.873 10.905 1.00 0.00 119 LYS A CA 14
ATOM 21123 C C . LYS A 1 83 ? 4.565 8.493 10.977 1.00 0.00 119 LYS A C 14
ATOM 21124 O O . LYS A 1 83 ? 4.822 9.370 11.801 1.00 0.00 119 LYS A O 14
ATOM 21143 N N . ALA A 1 84 ? 5.459 8.033 10.108 1.00 0.00 120 ALA A N 14
ATOM 21144 C CA . ALA A 1 84 ? 6.823 8.545 10.072 1.00 0.00 120 ALA A CA 14
ATOM 21145 C C . ALA A 1 84 ? 6.938 9.735 9.124 1.00 0.00 120 ALA A C 14
ATOM 21146 O O . ALA A 1 84 ? 7.842 10.559 9.253 1.00 0.00 120 ALA A O 14
ATOM 21153 N N . GLY A 1 85 ? 6.014 9.817 8.171 1.00 0.00 121 GLY A N 14
ATOM 21154 C CA . GLY A 1 85 ? 6.030 10.909 7.215 1.00 0.00 121 GLY A CA 14
ATOM 21155 C C . GLY A 1 85 ? 6.978 10.654 6.060 1.00 0.00 121 GLY A C 14
ATOM 21156 O O . GLY A 1 85 ? 7.293 11.565 5.294 1.00 0.00 121 GLY A O 14
ATOM 21160 N N . ARG A 1 86 ? 7.436 9.413 5.935 1.00 0.00 122 ARG A N 14
ATOM 21161 C CA . ARG A 1 86 ? 8.356 9.042 4.867 1.00 0.00 122 ARG A CA 14
ATOM 21162 C C . ARG A 1 86 ? 8.130 7.597 4.432 1.00 0.00 122 ARG A C 14
ATOM 21163 O O . ARG A 1 86 ? 7.460 6.827 5.121 1.00 0.00 122 ARG A O 14
ATOM 21184 N N . LEU A 1 87 ? 8.693 7.235 3.284 1.00 0.00 123 LEU A N 14
ATOM 21185 C CA . LEU A 1 87 ? 8.553 5.882 2.756 1.00 0.00 123 LEU A CA 14
ATOM 21186 C C . LEU A 1 87 ? 9.595 4.950 3.364 1.00 0.00 123 LEU A C 14
ATOM 21187 O O . LEU A 1 87 ? 10.743 5.340 3.579 1.00 0.00 123 LEU A O 14
ATOM 21203 N N . LEU A 1 88 ? 9.189 3.715 3.637 1.00 0.00 124 LEU A N 14
ATOM 21204 C CA . LEU A 1 88 ? 10.088 2.724 4.219 1.00 0.00 124 LEU A CA 14
ATOM 21205 C C . LEU A 1 88 ? 10.341 1.579 3.243 1.00 0.00 124 LEU A C 14
ATOM 21206 O O . LEU A 1 88 ? 9.847 1.590 2.116 1.00 0.00 124 LEU A O 14
ATOM 21222 N N . SER A 1 89 ? 11.113 0.592 3.685 1.00 0.00 125 SER A N 14
ATOM 21223 C CA . SER A 1 89 ? 11.434 -0.560 2.850 1.00 0.00 125 SER A CA 14
ATOM 21224 C C . SER A 1 89 ? 10.441 -1.694 3.085 1.00 0.00 125 SER A C 14
ATOM 21225 O O . SER A 1 89 ? 9.979 -1.908 4.207 1.00 0.00 125 SER A O 14
ATOM 21233 N N . TYR A 1 90 ? 10.117 -2.419 2.020 1.00 0.00 126 TYR A N 14
ATOM 21234 C CA . TYR A 1 90 ? 9.177 -3.530 2.109 1.00 0.00 126 TYR A CA 14
ATOM 21235 C C . TYR A 1 90 ? 9.911 -4.847 2.339 1.00 0.00 126 TYR A C 14
ATOM 21236 O O . TYR A 1 90 ? 9.317 -5.833 2.777 1.00 0.00 126 TYR A O 14
ATOM 21254 N N . ILE A 1 91 ? 11.206 -4.855 2.041 1.00 0.00 127 ILE A N 14
ATOM 21255 C CA . ILE A 1 91 ? 12.023 -6.050 2.217 1.00 0.00 127 ILE A CA 14
ATOM 21256 C C . ILE A 1 91 ? 11.587 -6.837 3.449 1.00 0.00 127 ILE A C 14
ATOM 21257 O O . ILE A 1 91 ? 11.216 -8.008 3.368 1.00 0.00 127 ILE A O 14
ATOM 21273 N N . PRO A 1 92 ? 11.631 -6.180 4.617 1.00 0.00 128 PRO A N 14
ATOM 21274 C CA . PRO A 1 92 ? 11.242 -6.798 5.888 1.00 0.00 128 PRO A CA 14
ATOM 21275 C C . PRO A 1 92 ? 9.740 -7.051 5.974 1.00 0.00 128 PRO A C 14
ATOM 21276 O O . PRO A 1 92 ? 9.301 -8.056 6.533 1.00 0.00 128 PRO A O 14
ATOM 21287 N N . TYR A 1 93 ? 8.958 -6.133 5.418 1.00 0.00 129 TYR A N 14
ATOM 21288 C CA . TYR A 1 93 ? 7.505 -6.255 5.434 1.00 0.00 129 TYR A CA 14
ATOM 21289 C C . TYR A 1 93 ? 7.021 -7.152 4.298 1.00 0.00 129 TYR A C 14
ATOM 21290 O O . TYR A 1 93 ? 5.819 -7.311 4.088 1.00 0.00 129 TYR A O 14
ATOM 21308 N N . GLN A 1 94 ? 7.968 -7.736 3.570 1.00 0.00 130 GLN A N 14
ATOM 21309 C CA . GLN A 1 94 ? 7.639 -8.617 2.456 1.00 0.00 130 GLN A CA 14
ATOM 21310 C C . GLN A 1 94 ? 7.095 -9.950 2.958 1.00 0.00 130 GLN A C 14
ATOM 21311 O O . GLN A 1 94 ? 7.515 -10.450 4.002 1.00 0.00 130 GLN A O 14
ATOM 21325 N N . LEU A 1 95 ? 6.157 -10.520 2.209 1.00 0.00 131 LEU A N 14
ATOM 21326 C CA . LEU A 1 95 ? 5.554 -11.796 2.578 1.00 0.00 131 LEU A CA 14
ATOM 21327 C C . LEU A 1 95 ? 5.880 -12.871 1.546 1.00 0.00 131 LEU A C 14
ATOM 21328 O O . LEU A 1 95 ? 6.327 -12.568 0.439 1.00 0.00 131 LEU A O 14
ATOM 21344 N N . TYR A 1 96 ? 5.650 -14.126 1.914 1.00 0.00 132 TYR A N 14
ATOM 21345 C CA . TYR A 1 96 ? 5.918 -15.246 1.020 1.00 0.00 132 TYR A CA 14
ATOM 21346 C C . TYR A 1 96 ? 7.137 -14.966 0.146 1.00 0.00 132 TYR A C 14
ATOM 21347 O O . TYR A 1 96 ? 7.097 -15.142 -1.072 1.00 0.00 132 TYR A O 14
ATOM 21365 N N . THR A 1 97 ? 8.222 -14.527 0.777 1.00 0.00 133 THR A N 14
ATOM 21366 C CA . THR A 1 97 ? 9.452 -14.221 0.059 1.00 0.00 133 THR A CA 14
ATOM 21367 C C . THR A 1 97 ? 10.045 -15.474 -0.575 1.00 0.00 133 THR A C 14
ATOM 21368 O O . THR A 1 97 ? 9.597 -16.590 -0.306 1.00 0.00 133 THR A O 14
ATOM 21379 N N . GLY A 1 1 ? -18.692 29.283 -4.998 1.00 0.00 37 GLY A N 15
ATOM 21380 C CA . GLY A 1 1 ? -19.054 27.979 -4.473 1.00 0.00 37 GLY A CA 15
ATOM 21381 C C . GLY A 1 1 ? -17.848 27.187 -4.005 1.00 0.00 37 GLY A C 15
ATOM 21382 O O . GLY A 1 1 ? -16.764 27.298 -4.578 1.00 0.00 37 GLY A O 15
ATOM 21386 N N . SER A 1 2 ? -18.036 26.387 -2.961 1.00 0.00 38 SER A N 15
ATOM 21387 C CA . SER A 1 2 ? -16.954 25.578 -2.413 1.00 0.00 38 SER A CA 15
ATOM 21388 C C . SER A 1 2 ? -16.523 24.503 -3.407 1.00 0.00 38 SER A C 15
ATOM 21389 O O . SER A 1 2 ? -17.290 24.112 -4.287 1.00 0.00 38 SER A O 15
ATOM 21397 N N . SER A 1 3 ? -15.290 24.030 -3.259 1.00 0.00 39 SER A N 15
ATOM 21398 C CA . SER A 1 3 ? -14.754 23.003 -4.144 1.00 0.00 39 SER A CA 15
ATOM 21399 C C . SER A 1 3 ? -14.335 21.768 -3.353 1.00 0.00 39 SER A C 15
ATOM 21400 O O . SER A 1 3 ? -14.627 20.638 -3.743 1.00 0.00 39 SER A O 15
ATOM 21408 N N . GLY A 1 4 ? -13.647 21.992 -2.237 1.00 0.00 40 GLY A N 15
ATOM 21409 C CA . GLY A 1 4 ? -13.198 20.889 -1.408 1.00 0.00 40 GLY A CA 15
ATOM 21410 C C . GLY A 1 4 ? -11.698 20.682 -1.481 1.00 0.00 40 GLY A C 15
ATOM 21411 O O . GLY A 1 4 ? -11.161 20.353 -2.538 1.00 0.00 40 GLY A O 15
ATOM 21415 N N . SER A 1 5 ? -11.020 20.877 -0.354 1.00 0.00 41 SER A N 15
ATOM 21416 C CA . SER A 1 5 ? -9.572 20.715 -0.296 1.00 0.00 41 SER A CA 15
ATOM 21417 C C . SER A 1 5 ? -9.195 19.494 0.537 1.00 0.00 41 SER A C 15
ATOM 21418 O O . SER A 1 5 ? -9.440 19.451 1.743 1.00 0.00 41 SER A O 15
ATOM 21426 N N . SER A 1 6 ? -8.598 18.502 -0.116 1.00 0.00 42 SER A N 15
ATOM 21427 C CA . SER A 1 6 ? -8.190 17.277 0.562 1.00 0.00 42 SER A CA 15
ATOM 21428 C C . SER A 1 6 ? -7.041 17.548 1.529 1.00 0.00 42 SER A C 15
ATOM 21429 O O . SER A 1 6 ? -7.135 17.254 2.720 1.00 0.00 42 SER A O 15
ATOM 21437 N N . GLY A 1 7 ? -5.956 18.111 1.006 1.00 0.00 43 GLY A N 15
ATOM 21438 C CA . GLY A 1 7 ? -4.804 18.412 1.835 1.00 0.00 43 GLY A CA 15
ATOM 21439 C C . GLY A 1 7 ? -3.731 17.346 1.745 1.00 0.00 43 GLY A C 15
ATOM 21440 O O . GLY A 1 7 ? -3.891 16.246 2.275 1.00 0.00 43 GLY A O 15
ATOM 21444 N N . THR A 1 8 ? -2.632 17.669 1.070 1.00 0.00 44 THR A N 15
ATOM 21445 C CA . THR A 1 8 ? -1.529 16.730 0.910 1.00 0.00 44 THR A CA 15
ATOM 21446 C C . THR A 1 8 ? -0.330 17.140 1.758 1.00 0.00 44 THR A C 15
ATOM 21447 O O . THR A 1 8 ? -0.048 18.327 1.919 1.00 0.00 44 THR A O 15
ATOM 21458 N N . SER A 1 9 ? 0.373 16.150 2.299 1.00 0.00 45 SER A N 15
ATOM 21459 C CA . SER A 1 9 ? 1.540 16.408 3.134 1.00 0.00 45 SER A CA 15
ATOM 21460 C C . SER A 1 9 ? 2.829 16.210 2.342 1.00 0.00 45 SER A C 15
ATOM 21461 O O . SER A 1 9 ? 3.706 17.074 2.334 1.00 0.00 45 SER A O 15
ATOM 21469 N N . SER A 1 10 ? 2.936 15.064 1.676 1.00 0.00 46 SER A N 15
ATOM 21470 C CA . SER A 1 10 ? 4.119 14.749 0.884 1.00 0.00 46 SER A CA 15
ATOM 21471 C C . SER A 1 10 ? 3.792 13.720 -0.195 1.00 0.00 46 SER A C 15
ATOM 21472 O O . SER A 1 10 ? 2.745 13.072 -0.155 1.00 0.00 46 SER A O 15
ATOM 21480 N N . THR A 1 11 ? 4.696 13.575 -1.159 1.00 0.00 47 THR A N 15
ATOM 21481 C CA . THR A 1 11 ? 4.504 12.627 -2.249 1.00 0.00 47 THR A CA 15
ATOM 21482 C C . THR A 1 11 ? 5.394 11.402 -2.075 1.00 0.00 47 THR A C 15
ATOM 21483 O O . THR A 1 11 ? 6.170 11.055 -2.966 1.00 0.00 47 THR A O 15
ATOM 21494 N N . ILE A 1 12 ? 5.276 10.750 -0.923 1.00 0.00 48 ILE A N 15
ATOM 21495 C CA . ILE A 1 12 ? 6.069 9.561 -0.634 1.00 0.00 48 ILE A CA 15
ATOM 21496 C C . ILE A 1 12 ? 5.487 8.331 -1.322 1.00 0.00 48 ILE A C 15
ATOM 21497 O O . ILE A 1 12 ? 6.192 7.352 -1.567 1.00 0.00 48 ILE A O 15
ATOM 21513 N N . PHE A 1 13 ? 4.196 8.389 -1.632 1.00 0.00 49 PHE A N 15
ATOM 21514 C CA . PHE A 1 13 ? 3.518 7.280 -2.293 1.00 0.00 49 PHE A CA 15
ATOM 21515 C C . PHE A 1 13 ? 3.050 7.682 -3.688 1.00 0.00 49 PHE A C 15
ATOM 21516 O O . PHE A 1 13 ? 1.968 7.293 -4.127 1.00 0.00 49 PHE A O 15
ATOM 21533 N N . SER A 1 14 ? 3.873 8.464 -4.380 1.00 0.00 50 SER A N 15
ATOM 21534 C CA . SER A 1 14 ? 3.542 8.924 -5.723 1.00 0.00 50 SER A CA 15
ATOM 21535 C C . SER A 1 14 ? 3.637 7.779 -6.727 1.00 0.00 50 SER A C 15
ATOM 21536 O O . SER A 1 14 ? 4.688 7.160 -6.882 1.00 0.00 50 SER A O 15
ATOM 21544 N N . GLY A 1 15 ? 2.528 7.504 -7.409 1.00 0.00 51 GLY A N 15
ATOM 21545 C CA . GLY A 1 15 ? 2.506 6.435 -8.389 1.00 0.00 51 GLY A CA 15
ATOM 21546 C C . GLY A 1 15 ? 2.605 5.062 -7.753 1.00 0.00 51 GLY A C 15
ATOM 21547 O O . GLY A 1 15 ? 3.259 4.167 -8.289 1.00 0.00 51 GLY A O 15
ATOM 21551 N N . VAL A 1 16 ? 1.955 4.895 -6.606 1.00 0.00 52 VAL A N 15
ATOM 21552 C CA . VAL A 1 16 ? 1.972 3.623 -5.895 1.00 0.00 52 VAL A CA 15
ATOM 21553 C C . VAL A 1 16 ? 0.559 3.091 -5.685 1.00 0.00 52 VAL A C 15
ATOM 21554 O O . VAL A 1 16 ? -0.134 3.494 -4.751 1.00 0.00 52 VAL A O 15
ATOM 21567 N N . ALA A 1 17 ? 0.137 2.184 -6.559 1.00 0.00 53 ALA A N 15
ATOM 21568 C CA . ALA A 1 17 ? -1.193 1.595 -6.468 1.00 0.00 53 ALA A CA 15
ATOM 21569 C C . ALA A 1 17 ? -1.170 0.312 -5.644 1.00 0.00 53 ALA A C 15
ATOM 21570 O O . ALA A 1 17 ? -0.453 -0.635 -5.971 1.00 0.00 53 ALA A O 15
ATOM 21577 N N . ILE A 1 18 ? -1.957 0.287 -4.574 1.00 0.00 54 ILE A N 15
ATOM 21578 C CA . ILE A 1 18 ? -2.027 -0.880 -3.704 1.00 0.00 54 ILE A CA 15
ATOM 21579 C C . ILE A 1 18 ? -3.352 -1.615 -3.874 1.00 0.00 54 ILE A C 15
ATOM 21580 O O . ILE A 1 18 ? -4.327 -1.051 -4.372 1.00 0.00 54 ILE A O 15
ATOM 21596 N N . TYR A 1 19 ? -3.381 -2.875 -3.456 1.00 0.00 55 TYR A N 15
ATOM 21597 C CA . TYR A 1 19 ? -4.587 -3.688 -3.563 1.00 0.00 55 TYR A CA 15
ATOM 21598 C C . TYR A 1 19 ? -4.763 -4.567 -2.328 1.00 0.00 55 TYR A C 15
ATOM 21599 O O . TYR A 1 19 ? -4.046 -5.551 -2.145 1.00 0.00 55 TYR A O 15
ATOM 21617 N N . VAL A 1 20 ? -5.723 -4.203 -1.483 1.00 0.00 56 VAL A N 15
ATOM 21618 C CA . VAL A 1 20 ? -5.995 -4.958 -0.266 1.00 0.00 56 VAL A CA 15
ATOM 21619 C C . VAL A 1 20 ? -6.612 -6.315 -0.587 1.00 0.00 56 VAL A C 15
ATOM 21620 O O . VAL A 1 20 ? -7.629 -6.399 -1.274 1.00 0.00 56 VAL A O 15
ATOM 21633 N N . ASN A 1 21 ? -5.989 -7.376 -0.084 1.00 0.00 57 ASN A N 15
ATOM 21634 C CA . ASN A 1 21 ? -6.476 -8.731 -0.318 1.00 0.00 57 ASN A CA 15
ATOM 21635 C C . ASN A 1 21 ? -6.704 -9.462 1.002 1.00 0.00 57 ASN A C 15
ATOM 21636 O O . ASN A 1 21 ? -5.758 -9.762 1.729 1.00 0.00 57 ASN A O 15
ATOM 21647 N N . GLY A 1 22 ? -7.967 -9.746 1.305 1.00 0.00 58 GLY A N 15
ATOM 21648 C CA . GLY A 1 22 ? -8.297 -10.439 2.536 1.00 0.00 58 GLY A CA 15
ATOM 21649 C C . GLY A 1 22 ? -8.406 -9.499 3.720 1.00 0.00 58 GLY A C 15
ATOM 21650 O O . GLY A 1 22 ? -8.555 -8.289 3.549 1.00 0.00 58 GLY A O 15
ATOM 21654 N N . TYR A 1 23 ? -8.333 -10.056 4.924 1.00 0.00 59 TYR A N 15
ATOM 21655 C CA . TYR A 1 23 ? -8.429 -9.260 6.141 1.00 0.00 59 TYR A CA 15
ATOM 21656 C C . TYR A 1 23 ? -7.082 -8.632 6.488 1.00 0.00 59 TYR A C 15
ATOM 21657 O O . TYR A 1 23 ? -6.067 -9.322 6.586 1.00 0.00 59 TYR A O 15
ATOM 21675 N N . THR A 1 24 ? -7.081 -7.315 6.674 1.00 0.00 60 THR A N 15
ATOM 21676 C CA . THR A 1 24 ? -5.861 -6.592 7.010 1.00 0.00 60 THR A CA 15
ATOM 21677 C C . THR A 1 24 ? -6.139 -5.484 8.019 1.00 0.00 60 THR A C 15
ATOM 21678 O O . THR A 1 24 ? -7.277 -5.038 8.168 1.00 0.00 60 THR A O 15
ATOM 21689 N N . ASP A 1 25 ? -5.094 -5.044 8.711 1.00 0.00 61 ASP A N 15
ATOM 21690 C CA . ASP A 1 25 ? -5.225 -3.986 9.706 1.00 0.00 61 ASP A CA 15
ATOM 21691 C C . ASP A 1 25 ? -4.220 -2.868 9.447 1.00 0.00 61 ASP A C 15
ATOM 21692 O O . ASP A 1 25 ? -3.007 -3.081 9.435 1.00 0.00 61 ASP A O 15
ATOM 21701 N N . PRO A 1 26 ? -4.734 -1.648 9.233 1.00 0.00 62 PRO A N 15
ATOM 21702 C CA . PRO A 1 26 ? -6.176 -1.383 9.243 1.00 0.00 62 PRO A CA 15
ATOM 21703 C C . PRO A 1 26 ? -6.888 -2.000 8.045 1.00 0.00 62 PRO A C 15
ATOM 21704 O O . PRO A 1 26 ? -6.293 -2.761 7.282 1.00 0.00 62 PRO A O 15
ATOM 21715 N N . SER A 1 27 ? -8.164 -1.667 7.884 1.00 0.00 63 SER A N 15
ATOM 21716 C CA . SER A 1 27 ? -8.958 -2.192 6.780 1.00 0.00 63 SER A CA 15
ATOM 21717 C C . SER A 1 27 ? -8.606 -1.486 5.474 1.00 0.00 63 SER A C 15
ATOM 21718 O O . SER A 1 27 ? -7.872 -0.498 5.468 1.00 0.00 63 SER A O 15
ATOM 21726 N N . ALA A 1 28 ? -9.134 -2.002 4.369 1.00 0.00 64 ALA A N 15
ATOM 21727 C CA . ALA A 1 28 ? -8.877 -1.421 3.057 1.00 0.00 64 ALA A CA 15
ATOM 21728 C C . ALA A 1 28 ? -9.353 0.027 2.994 1.00 0.00 64 ALA A C 15
ATOM 21729 O O . ALA A 1 28 ? -8.665 0.893 2.454 1.00 0.00 64 ALA A O 15
ATOM 21736 N N . GLU A 1 29 ? -10.533 0.281 3.550 1.00 0.00 65 GLU A N 15
ATOM 21737 C CA . GLU A 1 29 ? -11.100 1.625 3.556 1.00 0.00 65 GLU A CA 15
ATOM 21738 C C . GLU A 1 29 ? -10.115 2.629 4.147 1.00 0.00 65 GLU A C 15
ATOM 21739 O O . GLU A 1 29 ? -9.972 3.743 3.644 1.00 0.00 65 GLU A O 15
ATOM 21751 N N . GLU A 1 30 ? -9.439 2.225 5.218 1.00 0.00 66 GLU A N 15
ATOM 21752 C CA . GLU A 1 30 ? -8.468 3.090 5.878 1.00 0.00 66 GLU A CA 15
ATOM 21753 C C . GLU A 1 30 ? -7.331 3.457 4.928 1.00 0.00 66 GLU A C 15
ATOM 21754 O O . GLU A 1 30 ? -7.018 4.634 4.742 1.00 0.00 66 GLU A O 15
ATOM 21766 N N . LEU A 1 31 ? -6.717 2.442 4.331 1.00 0.00 67 LEU A N 15
ATOM 21767 C CA . LEU A 1 31 ? -5.614 2.656 3.400 1.00 0.00 67 LEU A CA 15
ATOM 21768 C C . LEU A 1 31 ? -6.084 3.420 2.166 1.00 0.00 67 LEU A C 15
ATOM 21769 O O . LEU A 1 31 ? -5.333 4.206 1.587 1.00 0.00 67 LEU A O 15
ATOM 21785 N N . ARG A 1 32 ? -7.330 3.186 1.770 1.00 0.00 68 ARG A N 15
ATOM 21786 C CA . ARG A 1 32 ? -7.900 3.853 0.606 1.00 0.00 68 ARG A CA 15
ATOM 21787 C C . ARG A 1 32 ? -7.614 5.351 0.643 1.00 0.00 68 ARG A C 15
ATOM 21788 O O . ARG A 1 32 ? -7.126 5.926 -0.330 1.00 0.00 68 ARG A O 15
ATOM 21809 N N . LYS A 1 33 ? -7.922 5.979 1.773 1.00 0.00 69 LYS A N 15
ATOM 21810 C CA . LYS A 1 33 ? -7.698 7.410 1.939 1.00 0.00 69 LYS A CA 15
ATOM 21811 C C . LYS A 1 33 ? -6.210 7.715 2.079 1.00 0.00 69 LYS A C 15
ATOM 21812 O O . LYS A 1 33 ? -5.657 8.521 1.329 1.00 0.00 69 LYS A O 15
ATOM 21831 N N . LEU A 1 34 ? -5.566 7.066 3.043 1.00 0.00 70 LEU A N 15
ATOM 21832 C CA . LEU A 1 34 ? -4.140 7.266 3.281 1.00 0.00 70 LEU A CA 15
ATOM 21833 C C . LEU A 1 34 ? -3.390 7.452 1.966 1.00 0.00 70 LEU A C 15
ATOM 21834 O O . LEU A 1 34 ? -2.610 8.391 1.812 1.00 0.00 70 LEU A O 15
ATOM 21850 N N . MET A 1 35 ? -3.633 6.551 1.019 1.00 0.00 71 MET A N 15
ATOM 21851 C CA . MET A 1 35 ? -2.983 6.618 -0.284 1.00 0.00 71 MET A CA 15
ATOM 21852 C C . MET A 1 35 ? -3.255 7.958 -0.960 1.00 0.00 71 MET A C 15
ATOM 21853 O O . MET A 1 35 ? -2.332 8.726 -1.232 1.00 0.00 71 MET A O 15
ATOM 21867 N N . MET A 1 36 ? -4.528 8.233 -1.228 1.00 0.00 72 MET A N 15
ATOM 21868 C CA . MET A 1 36 ? -4.920 9.482 -1.870 1.00 0.00 72 MET A CA 15
ATOM 21869 C C . MET A 1 36 ? -4.255 10.675 -1.192 1.00 0.00 72 MET A C 15
ATOM 21870 O O . MET A 1 36 ? -3.744 11.576 -1.859 1.00 0.00 72 MET A O 15
ATOM 21884 N N . LEU A 1 37 ? -4.265 10.676 0.136 1.00 0.00 73 LEU A N 15
ATOM 21885 C CA . LEU A 1 37 ? -3.663 11.760 0.905 1.00 0.00 73 LEU A CA 15
ATOM 21886 C C . LEU A 1 37 ? -2.175 11.887 0.594 1.00 0.00 73 LEU A C 15
ATOM 21887 O O . LEU A 1 37 ? -1.629 12.990 0.556 1.00 0.00 73 LEU A O 15
ATOM 21903 N N . HIS A 1 38 ? -1.523 10.750 0.369 1.00 0.00 74 HIS A N 15
ATOM 21904 C CA . HIS A 1 38 ? -0.098 10.734 0.058 1.00 0.00 74 HIS A CA 15
ATOM 21905 C C . HIS A 1 38 ? 0.128 10.550 -1.440 1.00 0.00 74 HIS A C 15
ATOM 21906 O O . HIS A 1 38 ? 1.158 10.026 -1.862 1.00 0.00 74 HIS A O 15
ATOM 21920 N N . GLY A 1 39 ? -0.842 10.984 -2.238 1.00 0.00 75 GLY A N 15
ATOM 21921 C CA . GLY A 1 39 ? -0.729 10.858 -3.680 1.00 0.00 75 GLY A CA 15
ATOM 21922 C C . GLY A 1 39 ? -0.635 9.413 -4.129 1.00 0.00 75 GLY A C 15
ATOM 21923 O O . GLY A 1 39 ? 0.253 9.052 -4.901 1.00 0.00 75 GLY A O 15
ATOM 21927 N N . GLY A 1 40 ? -1.553 8.583 -3.644 1.00 0.00 76 GLY A N 15
ATOM 21928 C CA . GLY A 1 40 ? -1.551 7.179 -4.011 1.00 0.00 76 GLY A CA 15
ATOM 21929 C C . GLY A 1 40 ? -2.792 6.779 -4.783 1.00 0.00 76 GLY A C 15
ATOM 21930 O O . GLY A 1 40 ? -3.633 7.621 -5.097 1.00 0.00 76 GLY A O 15
ATOM 21934 N N . GLN A 1 41 ? -2.906 5.491 -5.093 1.00 0.00 77 GLN A N 15
ATOM 21935 C CA . GLN A 1 41 ? -4.053 4.983 -5.836 1.00 0.00 77 GLN A CA 15
ATOM 21936 C C . GLN A 1 41 ? -4.607 3.720 -5.186 1.00 0.00 77 GLN A C 15
ATOM 21937 O O . GLN A 1 41 ? -3.883 2.990 -4.508 1.00 0.00 77 GLN A O 15
ATOM 21951 N N . TYR A 1 42 ? -5.894 3.468 -5.397 1.00 0.00 78 TYR A N 15
ATOM 21952 C CA . TYR A 1 42 ? -6.545 2.294 -4.829 1.00 0.00 78 TYR A CA 15
ATOM 21953 C C . TYR A 1 42 ? -7.373 1.566 -5.884 1.00 0.00 78 TYR A C 15
ATOM 21954 O O . TYR A 1 42 ? -8.167 2.178 -6.599 1.00 0.00 78 TYR A O 15
ATOM 21972 N N . HIS A 1 43 ? -7.181 0.254 -5.975 1.00 0.00 79 HIS A N 15
ATOM 21973 C CA . HIS A 1 43 ? -7.909 -0.560 -6.942 1.00 0.00 79 HIS A CA 15
ATOM 21974 C C . HIS A 1 43 ? -8.813 -1.566 -6.234 1.00 0.00 79 HIS A C 15
ATOM 21975 O O . HIS A 1 43 ? -8.355 -2.348 -5.402 1.00 0.00 79 HIS A O 15
ATOM 21989 N N . VAL A 1 44 ? -10.099 -1.538 -6.571 1.00 0.00 80 VAL A N 15
ATOM 21990 C CA . VAL A 1 44 ? -11.066 -2.447 -5.968 1.00 0.00 80 VAL A CA 15
ATOM 21991 C C . VAL A 1 44 ? -10.708 -3.900 -6.256 1.00 0.00 80 VAL A C 15
ATOM 21992 O O . VAL A 1 44 ? -10.814 -4.762 -5.383 1.00 0.00 80 VAL A O 15
ATOM 22005 N N . TYR A 1 45 ? -10.283 -4.167 -7.486 1.00 0.00 81 TYR A N 15
ATOM 22006 C CA . TYR A 1 45 ? -9.911 -5.517 -7.891 1.00 0.00 81 TYR A CA 15
ATOM 22007 C C . TYR A 1 45 ? -8.399 -5.639 -8.055 1.00 0.00 81 TYR A C 15
ATOM 22008 O O . TYR A 1 45 ? -7.663 -4.669 -7.874 1.00 0.00 81 TYR A O 15
ATOM 22026 N N . TYR A 1 46 ? -7.943 -6.838 -8.399 1.00 0.00 82 TYR A N 15
ATOM 22027 C CA . TYR A 1 46 ? -6.519 -7.090 -8.586 1.00 0.00 82 TYR A CA 15
ATOM 22028 C C . TYR A 1 46 ? -6.103 -6.821 -10.029 1.00 0.00 82 TYR A C 15
ATOM 22029 O O . TYR A 1 46 ? -6.827 -7.153 -10.967 1.00 0.00 82 TYR A O 15
ATOM 22047 N N . SER A 1 47 ? -4.931 -6.217 -10.197 1.00 0.00 83 SER A N 15
ATOM 22048 C CA . SER A 1 47 ? -4.419 -5.900 -11.525 1.00 0.00 83 SER A CA 15
ATOM 22049 C C . SER A 1 47 ? -2.956 -6.312 -11.656 1.00 0.00 83 SER A C 15
ATOM 22050 O O . SER A 1 47 ? -2.172 -6.166 -10.717 1.00 0.00 83 SER A O 15
ATOM 22058 N N . ARG A 1 48 ? -2.595 -6.827 -12.826 1.00 0.00 84 ARG A N 15
ATOM 22059 C CA . ARG A 1 48 ? -1.227 -7.262 -13.080 1.00 0.00 84 ARG A CA 15
ATOM 22060 C C . ARG A 1 48 ? -0.405 -6.137 -13.701 1.00 0.00 84 ARG A C 15
ATOM 22061 O O . ARG A 1 48 ? 0.823 -6.131 -13.616 1.00 0.00 84 ARG A O 15
ATOM 22082 N N . SER A 1 49 ? -1.091 -5.186 -14.328 1.00 0.00 85 SER A N 15
ATOM 22083 C CA . SER A 1 49 ? -0.425 -4.057 -14.967 1.00 0.00 85 SER A CA 15
ATOM 22084 C C . SER A 1 49 ? -0.552 -2.798 -14.116 1.00 0.00 85 SER A C 15
ATOM 22085 O O . SER A 1 49 ? 0.441 -2.132 -13.818 1.00 0.00 85 SER A O 15
ATOM 22093 N N . LYS A 1 50 ? -1.780 -2.476 -13.726 1.00 0.00 86 LYS A N 15
ATOM 22094 C CA . LYS A 1 50 ? -2.040 -1.298 -12.907 1.00 0.00 86 LYS A CA 15
ATOM 22095 C C . LYS A 1 50 ? -1.434 -1.457 -11.517 1.00 0.00 86 LYS A C 15
ATOM 22096 O O . LYS A 1 50 ? -0.407 -0.855 -11.203 1.00 0.00 86 LYS A O 15
ATOM 22115 N N . THR A 1 51 ? -2.076 -2.273 -10.686 1.00 0.00 87 THR A N 15
ATOM 22116 C CA . THR A 1 51 ? -1.600 -2.512 -9.329 1.00 0.00 87 THR A CA 15
ATOM 22117 C C . THR A 1 51 ? -0.114 -2.850 -9.320 1.00 0.00 87 THR A C 15
ATOM 22118 O O . THR A 1 51 ? 0.353 -3.667 -10.115 1.00 0.00 87 THR A O 15
ATOM 22129 N N . THR A 1 52 ? 0.626 -2.219 -8.414 1.00 0.00 88 THR A N 15
ATOM 22130 C CA . THR A 1 52 ? 2.060 -2.453 -8.301 1.00 0.00 88 THR A CA 15
ATOM 22131 C C . THR A 1 52 ? 2.368 -3.462 -7.200 1.00 0.00 88 THR A C 15
ATOM 22132 O O . THR A 1 52 ? 3.192 -4.360 -7.379 1.00 0.00 88 THR A O 15
ATOM 22143 N N . HIS A 1 53 ? 1.699 -3.311 -6.061 1.00 0.00 89 HIS A N 15
ATOM 22144 C CA . HIS A 1 53 ? 1.900 -4.211 -4.931 1.00 0.00 89 HIS A CA 15
ATOM 22145 C C . HIS A 1 53 ? 0.566 -4.742 -4.416 1.00 0.00 89 HIS A C 15
ATOM 22146 O O . HIS A 1 53 ? -0.496 -4.230 -4.772 1.00 0.00 89 HIS A O 15
ATOM 22160 N N . ILE A 1 54 ? 0.629 -5.770 -3.577 1.00 0.00 90 ILE A N 15
ATOM 22161 C CA . ILE A 1 54 ? -0.574 -6.370 -3.013 1.00 0.00 90 ILE A CA 15
ATOM 22162 C C . ILE A 1 54 ? -0.499 -6.426 -1.491 1.00 0.00 90 ILE A C 15
ATOM 22163 O O . ILE A 1 54 ? 0.328 -7.144 -0.926 1.00 0.00 90 ILE A O 15
ATOM 22179 N N . ILE A 1 55 ? -1.367 -5.666 -0.832 1.00 0.00 91 ILE A N 15
ATOM 22180 C CA . ILE A 1 55 ? -1.401 -5.631 0.624 1.00 0.00 91 ILE A CA 15
ATOM 22181 C C . ILE A 1 55 ? -2.204 -6.800 1.184 1.00 0.00 91 ILE A C 15
ATOM 22182 O O . ILE A 1 55 ? -3.328 -7.056 0.754 1.00 0.00 91 ILE A O 15
ATOM 22198 N N . ALA A 1 56 ? -1.619 -7.506 2.146 1.00 0.00 92 ALA A N 15
ATOM 22199 C CA . ALA A 1 56 ? -2.282 -8.646 2.767 1.00 0.00 92 ALA A CA 15
ATOM 22200 C C . ALA A 1 56 ? -1.528 -9.110 4.009 1.00 0.00 92 ALA A C 15
ATOM 22201 O O . ALA A 1 56 ? -0.320 -9.346 3.963 1.00 0.00 92 ALA A O 15
ATOM 22208 N N . THR A 1 57 ? -2.248 -9.239 5.119 1.00 0.00 93 THR A N 15
ATOM 22209 C CA . THR A 1 57 ? -1.646 -9.673 6.374 1.00 0.00 93 THR A CA 15
ATOM 22210 C C . THR A 1 57 ? -1.334 -11.165 6.347 1.00 0.00 93 THR A C 15
ATOM 22211 O O . THR A 1 57 ? -0.210 -11.579 6.628 1.00 0.00 93 THR A O 15
ATOM 22222 N N . ASN A 1 58 ? -2.336 -11.969 6.006 1.00 0.00 94 ASN A N 15
ATOM 22223 C CA . ASN A 1 58 ? -2.168 -13.416 5.943 1.00 0.00 94 ASN A CA 15
ATOM 22224 C C . ASN A 1 58 ? -3.095 -14.026 4.895 1.00 0.00 94 ASN A C 15
ATOM 22225 O O . ASN A 1 58 ? -4.231 -13.582 4.721 1.00 0.00 94 ASN A O 15
ATOM 22236 N N . LEU A 1 59 ? -2.602 -15.045 4.199 1.00 0.00 95 LEU A N 15
ATOM 22237 C CA . LEU A 1 59 ? -3.386 -15.717 3.169 1.00 0.00 95 LEU A CA 15
ATOM 22238 C C . LEU A 1 59 ? -3.278 -17.232 3.305 1.00 0.00 95 LEU A C 15
ATOM 22239 O O . LEU A 1 59 ? -2.232 -17.776 3.660 1.00 0.00 95 LEU A O 15
ATOM 22255 N N . PRO A 1 60 ? -4.384 -17.933 3.013 1.00 0.00 96 PRO A N 15
ATOM 22256 C CA . PRO A 1 60 ? -4.439 -19.395 3.093 1.00 0.00 96 PRO A CA 15
ATOM 22257 C C . PRO A 1 60 ? -3.609 -20.067 2.004 1.00 0.00 96 PRO A C 15
ATOM 22258 O O . PRO A 1 60 ? -3.312 -19.462 0.975 1.00 0.00 96 PRO A O 15
ATOM 22269 N N . ASN A 1 61 ? -3.237 -21.321 2.239 1.00 0.00 97 ASN A N 15
ATOM 22270 C CA . ASN A 1 61 ? -2.440 -22.075 1.277 1.00 0.00 97 ASN A CA 15
ATOM 22271 C C . ASN A 1 61 ? -2.982 -21.895 -0.138 1.00 0.00 97 ASN A C 15
ATOM 22272 O O . ASN A 1 61 ? -2.219 -21.745 -1.091 1.00 0.00 97 ASN A O 15
ATOM 22283 N N . ALA A 1 62 ? -4.305 -21.912 -0.265 1.00 0.00 98 ALA A N 15
ATOM 22284 C CA . ALA A 1 62 ? -4.950 -21.748 -1.562 1.00 0.00 98 ALA A CA 15
ATOM 22285 C C . ALA A 1 62 ? -4.569 -20.417 -2.200 1.00 0.00 98 ALA A C 15
ATOM 22286 O O . ALA A 1 62 ? -3.978 -20.380 -3.280 1.00 0.00 98 ALA A O 15
ATOM 22293 N N . LYS A 1 63 ? -4.913 -19.324 -1.527 1.00 0.00 99 LYS A N 15
ATOM 22294 C CA . LYS A 1 63 ? -4.607 -17.989 -2.028 1.00 0.00 99 LYS A CA 15
ATOM 22295 C C . LYS A 1 63 ? -3.127 -17.862 -2.372 1.00 0.00 99 LYS A C 15
ATOM 22296 O O . LYS A 1 63 ? -2.767 -17.319 -3.417 1.00 0.00 99 LYS A O 15
ATOM 22315 N N . ILE A 1 64 ? -2.273 -18.368 -1.488 1.00 0.00 100 ILE A N 15
ATOM 22316 C CA . ILE A 1 64 ? -0.832 -18.314 -1.701 1.00 0.00 100 ILE A CA 15
ATOM 22317 C C . ILE A 1 64 ? -0.459 -18.858 -3.076 1.00 0.00 100 ILE A C 15
ATOM 22318 O O . ILE A 1 64 ? 0.362 -18.275 -3.785 1.00 0.00 100 ILE A O 15
ATOM 22334 N N . LYS A 1 65 ? -1.067 -19.979 -3.448 1.00 0.00 101 LYS A N 15
ATOM 22335 C CA . LYS A 1 65 ? -0.802 -20.602 -4.739 1.00 0.00 101 LYS A CA 15
ATOM 22336 C C . LYS A 1 65 ? -1.294 -19.718 -5.881 1.00 0.00 101 LYS A C 15
ATOM 22337 O O . LYS A 1 65 ? -0.763 -19.769 -6.990 1.00 0.00 101 LYS A O 15
ATOM 22356 N N . GLU A 1 66 ? -2.310 -18.908 -5.601 1.00 0.00 102 GLU A N 15
ATOM 22357 C CA . GLU A 1 66 ? -2.872 -18.012 -6.605 1.00 0.00 102 GLU A CA 15
ATOM 22358 C C . GLU A 1 66 ? -1.926 -16.848 -6.886 1.00 0.00 102 GLU A C 15
ATOM 22359 O O . GLU A 1 66 ? -1.873 -16.332 -8.003 1.00 0.00 102 GLU A O 15
ATOM 22371 N N . LEU A 1 67 ? -1.181 -16.440 -5.865 1.00 0.00 103 LEU A N 15
ATOM 22372 C CA . LEU A 1 67 ? -0.236 -15.336 -6.001 1.00 0.00 103 LEU A CA 15
ATOM 22373 C C . LEU A 1 67 ? 1.202 -15.840 -5.939 1.00 0.00 103 LEU A C 15
ATOM 22374 O O . LEU A 1 67 ? 1.999 -15.377 -5.122 1.00 0.00 103 LEU A O 15
ATOM 22390 N N . LYS A 1 68 ? 1.529 -16.789 -6.809 1.00 0.00 104 LYS A N 15
ATOM 22391 C CA . LYS A 1 68 ? 2.873 -17.354 -6.857 1.00 0.00 104 LYS A CA 15
ATOM 22392 C C . LYS A 1 68 ? 3.796 -16.490 -7.711 1.00 0.00 104 LYS A C 15
ATOM 22393 O O . LYS A 1 68 ? 3.918 -16.699 -8.917 1.00 0.00 104 LYS A O 15
ATOM 22412 N N . GLY A 1 69 ? 4.446 -15.519 -7.076 1.00 0.00 105 GLY A N 15
ATOM 22413 C CA . GLY A 1 69 ? 5.351 -14.640 -7.793 1.00 0.00 105 GLY A CA 15
ATOM 22414 C C . GLY A 1 69 ? 5.168 -13.184 -7.412 1.00 0.00 105 GLY A C 15
ATOM 22415 O O . GLY A 1 69 ? 6.141 -12.441 -7.291 1.00 0.00 105 GLY A O 15
ATOM 22419 N N . GLU A 1 70 ? 3.917 -12.776 -7.223 1.00 0.00 106 GLU A N 15
ATOM 22420 C CA . GLU A 1 70 ? 3.611 -11.398 -6.856 1.00 0.00 106 GLU A CA 15
ATOM 22421 C C . GLU A 1 70 ? 4.413 -10.971 -5.630 1.00 0.00 106 GLU A C 15
ATOM 22422 O O . GLU A 1 70 ? 5.113 -11.779 -5.019 1.00 0.00 106 GLU A O 15
ATOM 22434 N N . LYS A 1 71 ? 4.306 -9.695 -5.276 1.00 0.00 107 LYS A N 15
ATOM 22435 C CA . LYS A 1 71 ? 5.019 -9.158 -4.123 1.00 0.00 107 LYS A CA 15
ATOM 22436 C C . LYS A 1 71 ? 4.046 -8.761 -3.017 1.00 0.00 107 LYS A C 15
ATOM 22437 O O . LYS A 1 71 ? 3.622 -7.608 -2.935 1.00 0.00 107 LYS A O 15
ATOM 22456 N N . VAL A 1 72 ? 3.697 -9.722 -2.169 1.00 0.00 108 VAL A N 15
ATOM 22457 C CA . VAL A 1 72 ? 2.776 -9.472 -1.066 1.00 0.00 108 VAL A CA 15
ATOM 22458 C C . VAL A 1 72 ? 3.460 -8.701 0.057 1.00 0.00 108 VAL A C 15
ATOM 22459 O O . VAL A 1 72 ? 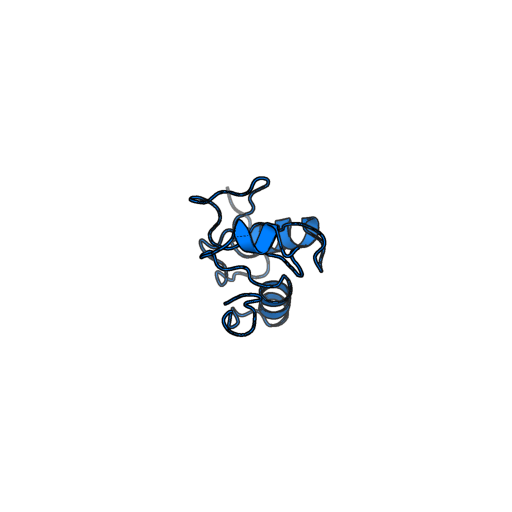4.463 -9.152 0.612 1.00 0.00 108 VAL A O 15
ATOM 22472 N N . ILE A 1 73 ? 2.911 -7.537 0.388 1.00 0.00 109 ILE A N 15
ATOM 22473 C CA . ILE A 1 73 ? 3.468 -6.704 1.447 1.00 0.00 109 ILE A CA 15
ATOM 22474 C C . ILE A 1 73 ? 2.458 -6.497 2.571 1.00 0.00 109 ILE A C 15
ATOM 22475 O O . ILE A 1 73 ? 1.265 -6.325 2.323 1.00 0.00 109 ILE A O 15
ATOM 22491 N N . ARG A 1 74 ? 2.946 -6.513 3.807 1.00 0.00 110 ARG A N 15
ATOM 22492 C CA . ARG A 1 74 ? 2.087 -6.325 4.970 1.00 0.00 110 ARG A CA 15
ATOM 22493 C C . ARG A 1 74 ? 1.509 -4.913 4.997 1.00 0.00 110 ARG A C 15
ATOM 22494 O O . ARG A 1 74 ? 2.102 -3.963 4.486 1.00 0.00 110 ARG A O 15
ATOM 22515 N N . PRO A 1 75 ? 0.323 -4.771 5.607 1.00 0.00 111 PRO A N 15
ATOM 22516 C CA . PRO A 1 75 ? -0.361 -3.479 5.715 1.00 0.00 111 PRO A CA 15
ATOM 22517 C C . PRO A 1 75 ? 0.352 -2.523 6.665 1.00 0.00 111 PRO A C 15
ATOM 22518 O O . PRO A 1 75 ? -0.047 -1.369 6.814 1.00 0.00 111 PRO A O 15
ATOM 22529 N N . GLU A 1 76 ? 1.410 -3.012 7.306 1.00 0.00 112 GLU A N 15
ATOM 22530 C CA . GLU A 1 76 ? 2.178 -2.200 8.242 1.00 0.00 112 GLU A CA 15
ATOM 22531 C C . GLU A 1 76 ? 3.207 -1.347 7.505 1.00 0.00 112 GLU A C 15
ATOM 22532 O O . GLU A 1 76 ? 3.538 -0.244 7.939 1.00 0.00 112 GLU A O 15
ATOM 22544 N N . TRP A 1 77 ? 3.707 -1.867 6.391 1.00 0.00 113 TRP A N 15
ATOM 22545 C CA . TRP A 1 77 ? 4.699 -1.154 5.594 1.00 0.00 113 TRP A CA 15
ATOM 22546 C C . TRP A 1 77 ? 4.244 0.273 5.307 1.00 0.00 113 TRP A C 15
ATOM 22547 O O . TRP A 1 77 ? 5.062 1.187 5.210 1.00 0.00 113 TRP A O 15
ATOM 22568 N N . ILE A 1 78 ? 2.935 0.455 5.172 1.00 0.00 114 ILE A N 15
ATOM 22569 C CA . ILE A 1 78 ? 2.372 1.772 4.898 1.00 0.00 114 ILE A CA 15
ATOM 22570 C C . ILE A 1 78 ? 2.093 2.530 6.191 1.00 0.00 114 ILE A C 15
ATOM 22571 O O . ILE A 1 78 ? 2.677 3.584 6.444 1.00 0.00 114 ILE A O 15
ATOM 22587 N N . VAL A 1 79 ? 1.196 1.987 7.008 1.00 0.00 115 VAL A N 15
ATOM 22588 C CA . VAL A 1 79 ? 0.841 2.610 8.277 1.00 0.00 115 VAL A CA 15
ATOM 22589 C C . VAL A 1 79 ? 2.063 3.228 8.947 1.00 0.00 115 VAL A C 15
ATOM 22590 O O . VAL A 1 79 ? 1.967 4.268 9.598 1.00 0.00 115 VAL A O 15
ATOM 22603 N N . GLU A 1 80 ? 3.213 2.581 8.781 1.00 0.00 116 GLU A N 15
ATOM 22604 C CA . GLU A 1 80 ? 4.455 3.068 9.370 1.00 0.00 116 GLU A CA 15
ATOM 22605 C C . GLU A 1 80 ? 5.032 4.218 8.550 1.00 0.00 116 GLU A C 15
ATOM 22606 O O . GLU A 1 80 ? 5.479 5.224 9.100 1.00 0.00 116 GLU A O 15
ATOM 22618 N N . SER A 1 81 ? 5.019 4.061 7.230 1.00 0.00 117 SER A N 15
ATOM 22619 C CA . SER A 1 81 ? 5.544 5.083 6.333 1.00 0.00 117 SER A CA 15
ATOM 22620 C C . SER A 1 81 ? 4.818 6.410 6.536 1.00 0.00 117 SER A C 15
ATOM 22621 O O . SER A 1 81 ? 5.423 7.479 6.456 1.00 0.00 117 SER A O 15
ATOM 22629 N N . ILE A 1 82 ? 3.518 6.331 6.800 1.00 0.00 118 ILE A N 15
ATOM 22630 C CA . ILE A 1 82 ? 2.710 7.524 7.015 1.00 0.00 118 ILE A CA 15
ATOM 22631 C C . ILE A 1 82 ? 3.041 8.179 8.352 1.00 0.00 118 ILE A C 15
ATOM 22632 O O . ILE A 1 82 ? 3.385 9.359 8.410 1.00 0.00 118 ILE A O 15
ATOM 22648 N N . LYS A 1 83 ? 2.937 7.403 9.426 1.00 0.00 119 LYS A N 15
ATOM 22649 C CA . LYS A 1 83 ? 3.228 7.905 10.764 1.00 0.00 119 LYS A CA 15
ATOM 22650 C C . LYS A 1 83 ? 4.639 8.481 10.833 1.00 0.00 119 LYS A C 15
ATOM 22651 O O . LYS A 1 83 ? 4.852 9.557 11.391 1.00 0.00 119 LYS A O 15
ATOM 22670 N N . ALA A 1 84 ? 5.597 7.759 10.263 1.00 0.00 120 ALA A N 15
ATOM 22671 C CA . ALA A 1 84 ? 6.986 8.201 10.258 1.00 0.00 120 ALA A CA 15
ATOM 22672 C C . ALA A 1 84 ? 7.161 9.452 9.404 1.00 0.00 120 ALA A C 15
ATOM 22673 O O . ALA A 1 84 ? 7.949 10.337 9.735 1.00 0.00 120 ALA A O 15
ATOM 22680 N N . GLY A 1 85 ? 6.420 9.520 8.302 1.00 0.00 121 GLY A N 15
ATOM 22681 C CA . GLY A 1 85 ? 6.509 10.667 7.417 1.00 0.00 121 GLY A CA 15
ATOM 22682 C C . GLY A 1 85 ? 7.517 10.464 6.304 1.00 0.00 121 GLY A C 15
ATOM 22683 O O . GLY A 1 85 ? 8.152 11.417 5.852 1.00 0.00 121 GLY A O 15
ATOM 22687 N N . ARG A 1 86 ? 7.667 9.219 5.863 1.00 0.00 122 ARG A N 15
ATOM 22688 C CA . ARG A 1 86 ? 8.608 8.894 4.798 1.00 0.00 122 ARG A CA 15
ATOM 22689 C C . ARG A 1 86 ? 8.405 7.462 4.312 1.00 0.00 122 ARG A C 15
ATOM 22690 O O . ARG A 1 86 ? 8.023 6.581 5.083 1.00 0.00 122 ARG A O 15
ATOM 22711 N N . LEU A 1 87 ? 8.663 7.237 3.028 1.00 0.00 123 LEU A N 15
ATOM 22712 C CA . LEU A 1 87 ? 8.509 5.912 2.438 1.00 0.00 123 LEU A CA 15
ATOM 22713 C C . LEU A 1 87 ? 9.581 4.958 2.954 1.00 0.00 123 LEU A C 15
ATOM 22714 O O . LEU A 1 87 ? 10.777 5.230 2.840 1.00 0.00 123 LEU A O 15
ATOM 22730 N N . LEU A 1 88 ? 9.145 3.838 3.520 1.00 0.00 124 LEU A N 15
ATOM 22731 C CA . LEU A 1 88 ? 10.067 2.840 4.052 1.00 0.00 124 LEU A CA 15
ATOM 22732 C C . LEU A 1 88 ? 10.231 1.676 3.080 1.00 0.00 124 LEU A C 15
ATOM 22733 O O . LEU A 1 88 ? 9.567 1.621 2.045 1.00 0.00 124 LEU A O 15
ATOM 22749 N N . SER A 1 89 ? 11.117 0.747 3.422 1.00 0.00 125 SER A N 15
ATOM 22750 C CA . SER A 1 89 ? 11.369 -0.416 2.579 1.00 0.00 125 SER A CA 15
ATOM 22751 C C . SER A 1 89 ? 10.297 -1.481 2.787 1.00 0.00 125 SER A C 15
ATOM 22752 O O . SER A 1 89 ? 9.560 -1.451 3.773 1.00 0.00 125 SER A O 15
ATOM 22760 N N . TYR A 1 90 ? 10.216 -2.420 1.852 1.00 0.00 126 TYR A N 15
ATOM 22761 C CA . TYR A 1 90 ? 9.233 -3.494 1.930 1.00 0.00 126 TYR A CA 15
ATOM 22762 C C . TYR A 1 90 ? 9.915 -4.844 2.131 1.00 0.00 126 TYR A C 15
ATOM 22763 O O . TYR A 1 90 ? 9.316 -5.782 2.657 1.00 0.00 126 TYR A O 15
ATOM 22781 N N . ILE A 1 91 ? 11.171 -4.933 1.708 1.00 0.00 127 ILE A N 15
ATOM 22782 C CA . ILE A 1 91 ? 11.936 -6.166 1.842 1.00 0.00 127 ILE A CA 15
ATOM 22783 C C . ILE A 1 91 ? 11.527 -6.934 3.094 1.00 0.00 127 ILE A C 15
ATOM 22784 O O . ILE A 1 91 ? 11.139 -8.101 3.038 1.00 0.00 127 ILE A O 15
ATOM 22800 N N . PRO A 1 92 ? 11.612 -6.264 4.253 1.00 0.00 128 PRO A N 15
ATOM 22801 C CA . PRO A 1 92 ? 11.252 -6.862 5.542 1.00 0.00 128 PRO A CA 15
ATOM 22802 C C . PRO A 1 92 ? 9.751 -7.096 5.674 1.00 0.00 128 PRO A C 15
ATOM 22803 O O . PRO A 1 92 ? 9.316 -8.078 6.276 1.00 0.00 128 PRO A O 15
ATOM 22814 N N . TYR A 1 93 ? 8.964 -6.188 5.108 1.00 0.00 129 TYR A N 15
ATOM 22815 C CA . TYR A 1 93 ? 7.511 -6.294 5.164 1.00 0.00 129 TYR A CA 15
ATOM 22816 C C . TYR A 1 93 ? 6.985 -7.181 4.040 1.00 0.00 129 TYR A C 15
ATOM 22817 O O . TYR A 1 93 ? 5.798 -7.155 3.718 1.00 0.00 129 TYR A O 15
ATOM 22835 N N . GLN A 1 94 ? 7.879 -7.967 3.448 1.00 0.00 130 GLN A N 15
ATOM 22836 C CA . GLN A 1 94 ? 7.507 -8.863 2.360 1.00 0.00 130 GLN A CA 15
ATOM 22837 C C . GLN A 1 94 ? 6.951 -10.176 2.902 1.00 0.00 130 GLN A C 15
ATOM 22838 O O . GLN A 1 94 ? 7.349 -10.635 3.974 1.00 0.00 130 GLN A O 15
ATOM 22852 N N . LEU A 1 95 ? 6.030 -10.776 2.157 1.00 0.00 131 LEU A N 15
ATOM 22853 C CA . LEU A 1 95 ? 5.419 -12.037 2.562 1.00 0.00 131 LEU A CA 15
ATOM 22854 C C . LEU A 1 95 ? 5.578 -13.094 1.474 1.00 0.00 131 LEU A C 15
ATOM 22855 O O . LEU A 1 95 ? 5.716 -12.769 0.295 1.00 0.00 131 LEU A O 15
ATOM 22871 N N . TYR A 1 96 ? 5.555 -14.359 1.878 1.00 0.00 132 TYR A N 15
ATOM 22872 C CA . TYR A 1 96 ? 5.696 -15.464 0.938 1.00 0.00 132 TYR A CA 15
ATOM 22873 C C . TYR A 1 96 ? 6.757 -15.153 -0.113 1.00 0.00 132 TYR A C 15
ATOM 22874 O O . TYR A 1 96 ? 6.548 -15.366 -1.308 1.00 0.00 132 TYR A O 15
ATOM 22892 N N . THR A 1 97 ? 7.900 -14.647 0.341 1.00 0.00 133 THR A N 15
ATOM 22893 C CA . THR A 1 97 ? 8.995 -14.306 -0.558 1.00 0.00 133 THR A CA 15
ATOM 22894 C C . THR A 1 97 ? 9.330 -15.469 -1.484 1.00 0.00 133 THR A C 15
ATOM 22895 O O . THR A 1 97 ? 8.845 -16.586 -1.296 1.00 0.00 133 THR A O 15
ATOM 22906 N N . GLY A 1 1 ? -12.454 25.753 0.607 1.00 0.00 37 GLY A N 16
ATOM 22907 C CA . GLY A 1 1 ? -11.940 25.616 -0.743 1.00 0.00 37 GLY A CA 16
ATOM 22908 C C . GLY A 1 1 ? -10.428 25.699 -0.799 1.00 0.00 37 GLY A C 16
ATOM 22909 O O . GLY A 1 1 ? -9.863 26.785 -0.930 1.00 0.00 37 GLY A O 16
ATOM 22913 N N . SER A 1 2 ? -9.769 24.549 -0.697 1.00 0.00 38 SER A N 16
ATOM 22914 C CA . SER A 1 2 ? -8.312 24.496 -0.730 1.00 0.00 38 SER A CA 16
ATOM 22915 C C . SER A 1 2 ? -7.817 24.010 -2.089 1.00 0.00 38 SER A C 16
ATOM 22916 O O . SER A 1 2 ? -8.440 23.155 -2.719 1.00 0.00 38 SER A O 16
ATOM 22924 N N . SER A 1 3 ? -6.693 24.561 -2.534 1.00 0.00 39 SER A N 16
ATOM 22925 C CA . SER A 1 3 ? -6.115 24.187 -3.820 1.00 0.00 39 SER A CA 16
ATOM 22926 C C . SER A 1 3 ? -4.659 23.762 -3.658 1.00 0.00 39 SER A C 16
ATOM 22927 O O . SER A 1 3 ? -3.741 24.527 -3.953 1.00 0.00 39 SER A O 16
ATOM 22935 N N . GLY A 1 4 ? -4.456 22.536 -3.186 1.00 0.00 40 GLY A N 16
ATOM 22936 C CA . GLY A 1 4 ? -3.110 22.029 -2.992 1.00 0.00 40 GLY A CA 16
ATOM 22937 C C . GLY A 1 4 ? -2.729 21.940 -1.528 1.00 0.00 40 GLY A C 16
ATOM 22938 O O . GLY A 1 4 ? -2.988 22.862 -0.755 1.00 0.00 40 GLY A O 16
ATOM 22942 N N . SER A 1 5 ? -2.113 20.826 -1.145 1.00 0.00 41 SER A N 16
ATOM 22943 C CA . SER A 1 5 ? -1.701 20.617 0.238 1.00 0.00 41 SER A CA 16
ATOM 22944 C C . SER A 1 5 ? -0.791 21.747 0.711 1.00 0.00 41 SER A C 16
ATOM 22945 O O . SER A 1 5 ? 0.415 21.730 0.469 1.00 0.00 41 SER A O 16
ATOM 22953 N N . SER A 1 6 ? -1.380 22.729 1.386 1.00 0.00 42 SER A N 16
ATOM 22954 C CA . SER A 1 6 ? -0.625 23.870 1.890 1.00 0.00 42 SER A CA 16
ATOM 22955 C C . SER A 1 6 ? 0.755 23.437 2.376 1.00 0.00 42 SER A C 16
ATOM 22956 O O . SER A 1 6 ? 0.883 22.491 3.153 1.00 0.00 42 SER A O 16
ATOM 22964 N N . GLY A 1 7 ? 1.786 24.136 1.912 1.00 0.00 43 GLY A N 16
ATOM 22965 C CA . GLY A 1 7 ? 3.143 23.810 2.310 1.00 0.00 43 GLY A CA 16
ATOM 22966 C C . GLY A 1 7 ? 3.866 22.975 1.272 1.00 0.00 43 GLY A C 16
ATOM 22967 O O . GLY A 1 7 ? 4.163 23.452 0.176 1.00 0.00 43 GLY A O 16
ATOM 22971 N N . THR A 1 8 ? 4.153 21.723 1.617 1.00 0.00 44 THR A N 16
ATOM 22972 C CA . THR A 1 8 ? 4.849 20.820 0.708 1.00 0.00 44 THR A CA 16
ATOM 22973 C C . THR A 1 8 ? 4.085 19.511 0.542 1.00 0.00 44 THR A C 16
ATOM 22974 O O . THR A 1 8 ? 3.451 19.029 1.480 1.00 0.00 44 THR A O 16
ATOM 22985 N N . SER A 1 9 ? 4.151 18.941 -0.656 1.00 0.00 45 SER A N 16
ATOM 22986 C CA . SER A 1 9 ? 3.463 17.688 -0.946 1.00 0.00 45 SER A CA 16
ATOM 22987 C C . SER A 1 9 ? 4.414 16.503 -0.812 1.00 0.00 45 SER A C 16
ATOM 22988 O O . SER A 1 9 ? 5.159 16.183 -1.739 1.00 0.00 45 SER A O 16
ATOM 22996 N N . SER A 1 10 ? 4.383 15.854 0.347 1.00 0.00 46 SER A N 16
ATOM 22997 C CA . SER A 1 10 ? 5.244 14.706 0.605 1.00 0.00 46 SER A CA 16
ATOM 22998 C C . SER A 1 10 ? 5.285 13.775 -0.604 1.00 0.00 46 SER A C 16
ATOM 22999 O O . SER A 1 10 ? 6.350 13.305 -1.005 1.00 0.00 46 SER A O 16
ATOM 23007 N N . THR A 1 11 ? 4.116 13.513 -1.180 1.00 0.00 47 THR A N 16
ATOM 23008 C CA . THR A 1 11 ? 4.016 12.639 -2.342 1.00 0.00 47 THR A CA 16
ATOM 23009 C C . THR A 1 11 ? 5.017 11.492 -2.255 1.00 0.00 47 THR A C 16
ATOM 23010 O O . THR A 1 11 ? 5.763 11.235 -3.200 1.00 0.00 47 THR A O 16
ATOM 23021 N N . ILE A 1 12 ? 5.028 10.808 -1.116 1.00 0.00 48 ILE A N 16
ATOM 23022 C CA . ILE A 1 12 ? 5.937 9.687 -0.908 1.00 0.00 48 ILE A CA 16
ATOM 23023 C C . ILE A 1 12 ? 5.398 8.415 -1.553 1.00 0.00 48 ILE A C 16
ATOM 23024 O O . ILE A 1 12 ? 6.133 7.447 -1.750 1.00 0.00 48 ILE A O 16
ATOM 23040 N N . PHE A 1 13 ? 4.111 8.425 -1.883 1.00 0.00 49 PHE A N 16
ATOM 23041 C CA . PHE A 1 13 ? 3.473 7.272 -2.508 1.00 0.00 49 PHE A CA 16
ATOM 23042 C C . PHE A 1 13 ? 3.116 7.569 -3.962 1.00 0.00 49 PHE A C 16
ATOM 23043 O O . PHE A 1 13 ? 2.282 6.889 -4.559 1.00 0.00 49 PHE A O 16
ATOM 23060 N N . SER A 1 14 ? 3.754 8.591 -4.524 1.00 0.00 50 SER A N 16
ATOM 23061 C CA . SER A 1 14 ? 3.501 8.982 -5.906 1.00 0.00 50 SER A CA 16
ATOM 23062 C C . SER A 1 14 ? 3.923 7.877 -6.870 1.00 0.00 50 SER A C 16
ATOM 23063 O O . SER A 1 14 ? 5.110 7.590 -7.020 1.00 0.00 50 SER A O 16
ATOM 23071 N N . GLY A 1 15 ? 2.942 7.261 -7.521 1.00 0.00 51 GLY A N 16
ATOM 23072 C CA . GLY A 1 15 ? 3.231 6.194 -8.462 1.00 0.00 51 GLY A CA 16
ATOM 23073 C C . GLY A 1 15 ? 3.224 4.827 -7.808 1.00 0.00 51 GLY A C 16
ATOM 23074 O O . GLY A 1 15 ? 3.721 3.855 -8.378 1.00 0.00 51 GLY A O 16
ATOM 23078 N N . VAL A 1 16 ? 2.662 4.750 -6.606 1.00 0.00 52 VAL A N 16
ATOM 23079 C CA . VAL A 1 16 ? 2.593 3.491 -5.873 1.00 0.00 52 VAL A CA 16
ATOM 23080 C C . VAL A 1 16 ? 1.152 3.017 -5.728 1.00 0.00 52 VAL A C 16
ATOM 23081 O O . VAL A 1 16 ? 0.356 3.626 -5.014 1.00 0.00 52 VAL A O 16
ATOM 23094 N N . ALA A 1 17 ? 0.822 1.926 -6.411 1.00 0.00 53 ALA A N 16
ATOM 23095 C CA . ALA A 1 17 ? -0.524 1.368 -6.357 1.00 0.00 53 ALA A CA 16
ATOM 23096 C C . ALA A 1 17 ? -0.587 0.179 -5.403 1.00 0.00 53 ALA A C 16
ATOM 23097 O O . ALA A 1 17 ? 0.308 -0.666 -5.391 1.00 0.00 53 ALA A O 16
ATOM 23104 N N . ILE A 1 18 ? -1.649 0.122 -4.607 1.00 0.00 54 ILE A N 16
ATOM 23105 C CA . ILE A 1 18 ? -1.828 -0.964 -3.651 1.00 0.00 54 ILE A CA 16
ATOM 23106 C C . ILE A 1 18 ? -3.197 -1.617 -3.811 1.00 0.00 54 ILE A C 16
ATOM 23107 O O . ILE A 1 18 ? -4.136 -1.000 -4.314 1.00 0.00 54 ILE A O 16
ATOM 23123 N N . TYR A 1 19 ? -3.303 -2.869 -3.378 1.00 0.00 55 TYR A N 16
ATOM 23124 C CA . TYR A 1 19 ? -4.557 -3.607 -3.474 1.00 0.00 55 TYR A CA 16
ATOM 23125 C C . TYR A 1 19 ? -4.751 -4.510 -2.260 1.00 0.00 55 TYR A C 16
ATOM 23126 O O . TYR A 1 19 ? -4.003 -5.465 -2.056 1.00 0.00 55 TYR A O 16
ATOM 23144 N N . VAL A 1 20 ? -5.764 -4.200 -1.456 1.00 0.00 56 VAL A N 16
ATOM 23145 C CA . VAL A 1 20 ? -6.060 -4.983 -0.263 1.00 0.00 56 VAL A CA 16
ATOM 23146 C C . VAL A 1 20 ? -6.761 -6.288 -0.622 1.00 0.00 56 VAL A C 16
ATOM 23147 O O . VAL A 1 20 ? -7.613 -6.323 -1.508 1.00 0.00 56 VAL A O 16
ATOM 23160 N N . ASN A 1 21 ? -6.397 -7.360 0.074 1.00 0.00 57 ASN A N 16
ATOM 23161 C CA . ASN A 1 21 ? -6.991 -8.669 -0.172 1.00 0.00 57 ASN A CA 16
ATOM 23162 C C . ASN A 1 21 ? -7.272 -9.394 1.141 1.00 0.00 57 ASN A C 16
ATOM 23163 O O . ASN A 1 21 ? -6.352 -9.754 1.873 1.00 0.00 57 ASN A O 16
ATOM 23174 N N . GLY A 1 22 ? -8.553 -9.605 1.432 1.00 0.00 58 GLY A N 16
ATOM 23175 C CA . GLY A 1 22 ? -8.933 -10.286 2.656 1.00 0.00 58 GLY A CA 16
ATOM 23176 C C . GLY A 1 22 ? -8.998 -9.348 3.845 1.00 0.00 58 GLY A C 16
ATOM 23177 O O . GLY A 1 22 ? -9.525 -8.240 3.743 1.00 0.00 58 GLY A O 16
ATOM 23181 N N . TYR A 1 23 ? -8.463 -9.793 4.977 1.00 0.00 59 TYR A N 16
ATOM 23182 C CA . TYR A 1 23 ? -8.466 -8.987 6.192 1.00 0.00 59 TYR A CA 16
ATOM 23183 C C . TYR A 1 23 ? -7.090 -8.378 6.445 1.00 0.00 59 TYR A C 16
ATOM 23184 O O . TYR A 1 23 ? -6.067 -9.055 6.334 1.00 0.00 59 TYR A O 16
ATOM 23202 N N . THR A 1 24 ? -7.073 -7.094 6.788 1.00 0.00 60 THR A N 16
ATOM 23203 C CA . THR A 1 24 ? -5.824 -6.391 7.057 1.00 0.00 60 THR A CA 16
ATOM 23204 C C . THR A 1 24 ? -6.015 -5.323 8.128 1.00 0.00 60 THR A C 16
ATOM 23205 O O . THR A 1 24 ? -7.135 -4.885 8.389 1.00 0.00 60 THR A O 16
ATOM 23216 N N . ASP A 1 25 ? -4.914 -4.908 8.745 1.00 0.00 61 ASP A N 16
ATOM 23217 C CA . ASP A 1 25 ? -4.959 -3.889 9.787 1.00 0.00 61 ASP A CA 16
ATOM 23218 C C . ASP A 1 25 ? -4.028 -2.728 9.453 1.00 0.00 61 ASP A C 16
ATOM 23219 O O . ASP A 1 25 ? -2.810 -2.881 9.366 1.00 0.00 61 ASP A O 16
ATOM 23228 N N . PRO A 1 26 ? -4.614 -1.536 9.258 1.00 0.00 62 PRO A N 16
ATOM 23229 C CA . PRO A 1 26 ? -6.063 -1.341 9.358 1.00 0.00 62 PRO A CA 16
ATOM 23230 C C . PRO A 1 26 ? -6.818 -2.009 8.214 1.00 0.00 62 PRO A C 16
ATOM 23231 O O . PRO A 1 26 ? -6.259 -2.824 7.480 1.00 0.00 62 PRO A O 16
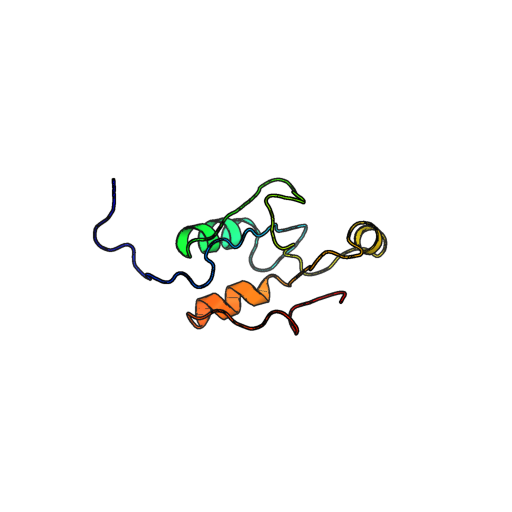ATOM 23242 N N . SER A 1 27 ? -8.092 -1.658 8.066 1.00 0.00 63 SER A N 16
ATOM 23243 C CA . SER A 1 27 ? -8.924 -2.226 7.013 1.00 0.00 63 SER A CA 16
ATOM 23244 C C . SER A 1 27 ? -8.582 -1.611 5.659 1.00 0.00 63 SER A C 16
ATOM 23245 O O . SER A 1 27 ? -7.875 -0.607 5.582 1.00 0.00 63 SER A O 16
ATOM 23253 N N . ALA A 1 28 ? -9.091 -2.221 4.594 1.00 0.00 64 ALA A N 16
ATOM 23254 C CA . ALA A 1 28 ? -8.842 -1.733 3.243 1.00 0.00 64 ALA A CA 16
ATOM 23255 C C . ALA A 1 28 ? -9.355 -0.308 3.070 1.00 0.00 64 ALA A C 16
ATOM 23256 O O . ALA A 1 28 ? -8.684 0.535 2.476 1.00 0.00 64 ALA A O 16
ATOM 23263 N N . GLU A 1 29 ? -10.549 -0.046 3.593 1.00 0.00 65 GLU A N 16
ATOM 23264 C CA . GLU A 1 29 ? -11.152 1.278 3.494 1.00 0.00 65 GLU A CA 16
ATOM 23265 C C . GLU A 1 29 ? -10.226 2.342 4.075 1.00 0.00 65 GLU A C 16
ATOM 23266 O O . GLU A 1 29 ? -9.910 3.331 3.415 1.00 0.00 65 GLU A O 16
ATOM 23278 N N . GLU A 1 30 ? -9.794 2.130 5.314 1.00 0.00 66 GLU A N 16
ATOM 23279 C CA . GLU A 1 30 ? -8.904 3.072 5.984 1.00 0.00 66 GLU A CA 16
ATOM 23280 C C . GLU A 1 30 ? -7.684 3.376 5.120 1.00 0.00 66 GLU A C 16
ATOM 23281 O O . GLU A 1 30 ? -7.339 4.538 4.899 1.00 0.00 66 GLU A O 16
ATOM 23293 N N . LEU A 1 31 ? -7.033 2.325 4.635 1.00 0.00 67 LEU A N 16
ATOM 23294 C CA . LEU A 1 31 ? -5.850 2.478 3.795 1.00 0.00 67 LEU A CA 16
ATOM 23295 C C . LEU A 1 31 ? -6.198 3.180 2.487 1.00 0.00 67 LEU A C 16
ATOM 23296 O O . LEU A 1 31 ? -5.442 4.022 2.002 1.00 0.00 67 LEU A O 16
ATOM 23312 N N . ARG A 1 32 ? -7.348 2.830 1.921 1.00 0.00 68 ARG A N 16
ATOM 23313 C CA . ARG A 1 32 ? -7.797 3.427 0.669 1.00 0.00 68 ARG A CA 16
ATOM 23314 C C . ARG A 1 32 ? -7.724 4.950 0.736 1.00 0.00 68 ARG A C 16
ATOM 23315 O O . ARG A 1 32 ? -7.460 5.615 -0.266 1.00 0.00 68 ARG A O 16
ATOM 23336 N N . LYS A 1 33 ? -7.960 5.497 1.924 1.00 0.00 69 LYS A N 16
ATOM 23337 C CA . LYS A 1 33 ? -7.920 6.940 2.124 1.00 0.00 69 LYS A CA 16
ATOM 23338 C C . LYS A 1 33 ? -6.482 7.433 2.253 1.00 0.00 69 LYS A C 16
ATOM 23339 O O . LYS A 1 33 ? -6.068 8.358 1.554 1.00 0.00 69 LYS A O 16
ATOM 23358 N N . LEU A 1 34 ? -5.726 6.808 3.148 1.00 0.00 70 LEU A N 16
ATOM 23359 C CA . LEU A 1 34 ? -4.333 7.182 3.367 1.00 0.00 70 LEU A CA 16
ATOM 23360 C C . LEU A 1 34 ? -3.637 7.487 2.045 1.00 0.00 70 LEU A C 16
ATOM 23361 O O . LEU A 1 34 ? -3.148 8.596 1.831 1.00 0.00 70 LEU A O 16
ATOM 23377 N N . MET A 1 35 ? -3.598 6.496 1.160 1.00 0.00 71 MET A N 16
ATOM 23378 C CA . MET A 1 35 ? -2.964 6.660 -0.143 1.00 0.00 71 MET A CA 16
ATOM 23379 C C . MET A 1 35 ? -3.352 7.995 -0.772 1.00 0.00 71 MET A C 16
ATOM 23380 O O . MET A 1 35 ? -2.530 8.905 -0.875 1.00 0.00 71 MET A O 16
ATOM 23394 N N . MET A 1 36 ? -4.609 8.104 -1.190 1.00 0.00 72 MET A N 16
ATOM 23395 C CA . MET A 1 36 ? -5.105 9.329 -1.807 1.00 0.00 72 MET A CA 16
ATOM 23396 C C . MET A 1 36 ? -4.750 10.547 -0.961 1.00 0.00 72 MET A C 16
ATOM 23397 O O . MET A 1 36 ? -4.033 11.442 -1.412 1.00 0.00 72 MET A O 16
ATOM 23411 N N . LEU A 1 37 ? -5.255 10.576 0.267 1.00 0.00 73 LEU A N 16
ATOM 23412 C CA . LEU A 1 37 ? -4.991 11.685 1.177 1.00 0.00 73 LEU A CA 16
ATOM 23413 C C . LEU A 1 37 ? -3.519 12.084 1.137 1.00 0.00 73 LEU A C 16
ATOM 23414 O O . LEU A 1 37 ? -3.160 13.210 1.484 1.00 0.00 73 LEU A O 16
ATOM 23430 N N . HIS A 1 38 ? -2.671 11.154 0.709 1.00 0.00 74 HIS A N 16
ATOM 23431 C CA . HIS A 1 38 ? -1.237 11.410 0.620 1.00 0.00 74 HIS A CA 16
ATOM 23432 C C . HIS A 1 38 ? -0.799 11.544 -0.835 1.00 0.00 74 HIS A C 16
ATOM 23433 O O . HIS A 1 38 ? 0.260 12.099 -1.125 1.00 0.00 74 HIS A O 16
ATOM 23447 N N . GLY A 1 39 ? -1.620 11.032 -1.746 1.00 0.00 75 GLY A N 16
ATOM 23448 C CA . GLY A 1 39 ? -1.299 11.104 -3.159 1.00 0.00 75 GLY A CA 16
ATOM 23449 C C . GLY A 1 39 ? -0.913 9.757 -3.736 1.00 0.00 75 GLY A C 16
ATOM 23450 O O . GLY A 1 39 ? 0.014 9.659 -4.538 1.00 0.00 75 GLY A O 16
ATOM 23454 N N . GLY A 1 40 ? -1.627 8.712 -3.325 1.00 0.00 76 GLY A N 16
ATOM 23455 C CA . GLY A 1 40 ? -1.337 7.377 -3.815 1.00 0.00 76 GLY A CA 16
ATOM 23456 C C . GLY A 1 40 ? -2.445 6.829 -4.693 1.00 0.00 76 GLY A C 16
ATOM 23457 O O . GLY A 1 40 ? -3.458 7.493 -4.911 1.00 0.00 76 GLY A O 16
ATOM 23461 N N . GLN A 1 41 ? -2.251 5.616 -5.198 1.00 0.00 77 GLN A N 16
ATOM 23462 C CA . GLN A 1 41 ? -3.242 4.980 -6.060 1.00 0.00 77 GLN A CA 16
ATOM 23463 C C . GLN A 1 41 ? -3.839 3.749 -5.386 1.00 0.00 77 GLN A C 16
ATOM 23464 O O . GLN A 1 41 ? -3.127 2.967 -4.756 1.00 0.00 77 GLN A O 16
ATOM 23478 N N . TYR A 1 42 ? -5.149 3.583 -5.524 1.00 0.00 78 TYR A N 16
ATOM 23479 C CA . TYR A 1 42 ? -5.843 2.448 -4.927 1.00 0.00 78 TYR A CA 16
ATOM 23480 C C . TYR A 1 42 ? -6.800 1.806 -5.927 1.00 0.00 78 TYR A C 16
ATOM 23481 O O . TYR A 1 42 ? -7.788 2.417 -6.338 1.00 0.00 78 TYR A O 16
ATOM 23499 N N . HIS A 1 43 ? -6.501 0.570 -6.314 1.00 0.00 79 HIS A N 16
ATOM 23500 C CA . HIS A 1 43 ? -7.335 -0.156 -7.265 1.00 0.00 79 HIS A CA 16
ATOM 23501 C C . HIS A 1 43 ? -8.407 -0.965 -6.540 1.00 0.00 79 HIS A C 16
ATOM 23502 O O . HIS A 1 43 ? -8.174 -1.487 -5.450 1.00 0.00 79 HIS A O 16
ATOM 23516 N N . VAL A 1 44 ? -9.582 -1.064 -7.153 1.00 0.00 80 VAL A N 16
ATOM 23517 C CA . VAL A 1 44 ? -10.690 -1.809 -6.567 1.00 0.00 80 VAL A CA 16
ATOM 23518 C C . VAL A 1 44 ? -10.645 -3.276 -6.980 1.00 0.00 80 VAL A C 16
ATOM 23519 O O . VAL A 1 44 ? -11.038 -4.159 -6.217 1.00 0.00 80 VAL A O 16
ATOM 23532 N N . TYR A 1 45 ? -10.162 -3.529 -8.191 1.00 0.00 81 TYR A N 16
ATOM 23533 C CA . TYR A 1 45 ? -10.067 -4.889 -8.707 1.00 0.00 81 TYR A CA 16
ATOM 23534 C C . TYR A 1 45 ? -8.611 -5.288 -8.928 1.00 0.00 81 TYR A C 16
ATOM 23535 O O . TYR A 1 45 ? -7.865 -4.596 -9.622 1.00 0.00 81 TYR A O 16
ATOM 23553 N N . TYR A 1 46 ? -8.214 -6.407 -8.334 1.00 0.00 82 TYR A N 16
ATOM 23554 C CA . TYR A 1 46 ? -6.847 -6.898 -8.464 1.00 0.00 82 TYR A CA 16
ATOM 23555 C C . TYR A 1 46 ? -6.326 -6.691 -9.883 1.00 0.00 82 TYR A C 16
ATOM 23556 O O . TYR A 1 46 ? -7.033 -6.941 -10.859 1.00 0.00 82 TYR A O 16
ATOM 23574 N N . SER A 1 47 ? -5.083 -6.232 -9.988 1.00 0.00 83 SER A N 16
ATOM 23575 C CA . SER A 1 47 ? -4.466 -5.987 -11.287 1.00 0.00 83 SER A CA 16
ATOM 23576 C C . SER A 1 47 ? -3.042 -6.532 -11.323 1.00 0.00 83 SER A C 16
ATOM 23577 O O . SER A 1 47 ? -2.321 -6.483 -10.325 1.00 0.00 83 SER A O 16
ATOM 23585 N N . ARG A 1 48 ? -2.642 -7.051 -12.479 1.00 0.00 84 ARG A N 16
ATOM 23586 C CA . ARG A 1 48 ? -1.305 -7.606 -12.646 1.00 0.00 84 ARG A CA 16
ATOM 23587 C C . ARG A 1 48 ? -0.342 -6.552 -13.184 1.00 0.00 84 ARG A C 16
ATOM 23588 O O . ARG A 1 48 ? 0.860 -6.603 -12.922 1.00 0.00 84 ARG A O 16
ATOM 23609 N N . SER A 1 49 ? -0.878 -5.598 -13.938 1.00 0.00 85 SER A N 16
ATOM 23610 C CA . SER A 1 49 ? -0.065 -4.534 -14.517 1.00 0.00 85 SER A CA 16
ATOM 23611 C C . SER A 1 49 ? -0.241 -3.233 -13.740 1.00 0.00 85 SER A C 16
ATOM 23612 O O . SER A 1 49 ? 0.734 -2.564 -13.397 1.00 0.00 85 SER A O 16
ATOM 23620 N N . LYS A 1 50 ? -1.492 -2.879 -13.465 1.00 0.00 86 LYS A N 16
ATOM 23621 C CA . LYS A 1 50 ? -1.799 -1.659 -12.728 1.00 0.00 86 LYS A CA 16
ATOM 23622 C C . LYS A 1 50 ? -1.218 -1.715 -11.318 1.00 0.00 86 LYS A C 16
ATOM 23623 O O . LYS A 1 50 ? -0.255 -1.015 -11.004 1.00 0.00 86 LYS A O 16
ATOM 23642 N N . THR A 1 51 ? -1.809 -2.554 -10.472 1.00 0.00 87 THR A N 16
ATOM 23643 C CA . THR A 1 51 ? -1.350 -2.701 -9.097 1.00 0.00 87 THR A CA 16
ATOM 23644 C C . THR A 1 51 ? 0.103 -3.159 -9.048 1.00 0.00 87 THR A C 16
ATOM 23645 O O . THR A 1 51 ? 0.481 -4.133 -9.701 1.00 0.00 87 THR A O 16
ATOM 23656 N N . THR A 1 52 ? 0.916 -2.453 -8.269 1.00 0.00 88 THR A N 16
ATOM 23657 C CA . THR A 1 52 ? 2.328 -2.787 -8.135 1.00 0.00 88 THR A CA 16
ATOM 23658 C C . THR A 1 52 ? 2.561 -3.732 -6.962 1.00 0.00 88 THR A C 16
ATOM 23659 O O . THR A 1 52 ? 3.359 -4.665 -7.052 1.00 0.00 88 THR A O 16
ATOM 23670 N N . HIS A 1 53 ? 1.858 -3.485 -5.861 1.00 0.00 89 HIS A N 16
ATOM 23671 C CA . HIS A 1 53 ? 1.988 -4.316 -4.669 1.00 0.00 89 HIS A CA 16
ATOM 23672 C C . HIS A 1 53 ? 0.619 -4.777 -4.177 1.00 0.00 89 HIS A C 16
ATOM 23673 O O . HIS A 1 53 ? -0.395 -4.129 -4.438 1.00 0.00 89 HIS A O 16
ATOM 23687 N N . ILE A 1 54 ? 0.598 -5.898 -3.464 1.00 0.00 90 ILE A N 16
ATOM 23688 C CA . ILE A 1 54 ? -0.645 -6.444 -2.936 1.00 0.00 90 ILE A CA 16
ATOM 23689 C C . ILE A 1 54 ? -0.649 -6.428 -1.411 1.00 0.00 90 ILE A C 16
ATOM 23690 O O . ILE A 1 54 ? 0.158 -7.103 -0.771 1.00 0.00 90 ILE A O 16
ATOM 23706 N N . ILE A 1 55 ? -1.563 -5.654 -0.836 1.00 0.00 91 ILE A N 16
ATOM 23707 C CA . ILE A 1 55 ? -1.674 -5.552 0.614 1.00 0.00 91 ILE A CA 16
ATOM 23708 C C . ILE A 1 55 ? -2.473 -6.717 1.188 1.00 0.00 91 ILE A C 16
ATOM 23709 O O . ILE A 1 55 ? -3.643 -6.904 0.855 1.00 0.00 91 ILE A O 16
ATOM 23725 N N . ALA A 1 56 ? -1.834 -7.496 2.054 1.00 0.00 92 ALA A N 16
ATOM 23726 C CA . ALA A 1 56 ? -2.486 -8.641 2.677 1.00 0.00 92 ALA A CA 16
ATOM 23727 C C . ALA A 1 56 ? -1.651 -9.189 3.829 1.00 0.00 92 ALA A C 16
ATOM 23728 O O . ALA A 1 56 ? -0.456 -9.446 3.676 1.00 0.00 92 ALA A O 16
ATOM 23735 N N . THR A 1 57 ? -2.286 -9.366 4.983 1.00 0.00 93 THR A N 16
ATOM 23736 C CA . THR A 1 57 ? -1.600 -9.881 6.162 1.00 0.00 93 THR A CA 16
ATOM 23737 C C . THR A 1 57 ? -1.305 -11.370 6.019 1.00 0.00 93 THR A C 16
ATOM 23738 O O . THR A 1 57 ? -0.156 -11.797 6.118 1.00 0.00 93 THR A O 16
ATOM 23749 N N . ASN A 1 58 ? -2.351 -12.156 5.784 1.00 0.00 94 ASN A N 16
ATOM 23750 C CA . ASN A 1 58 ? -2.203 -13.599 5.627 1.00 0.00 94 ASN A CA 16
ATOM 23751 C C . ASN A 1 58 ? -3.191 -14.138 4.597 1.00 0.00 94 ASN A C 16
ATOM 23752 O O . ASN A 1 58 ? -4.318 -13.651 4.488 1.00 0.00 94 ASN A O 16
ATOM 23763 N N . LEU A 1 59 ? -2.763 -15.145 3.845 1.00 0.00 95 LEU A N 16
ATOM 23764 C CA . LEU A 1 59 ? -3.610 -15.752 2.825 1.00 0.00 95 LEU A CA 16
ATOM 23765 C C . LEU A 1 59 ? -3.487 -17.273 2.848 1.00 0.00 95 LEU A C 16
ATOM 23766 O O . LEU A 1 59 ? -2.443 -17.830 3.188 1.00 0.00 95 LEU A O 16
ATOM 23782 N N . PRO A 1 60 ? -4.577 -17.961 2.476 1.00 0.00 96 PRO A N 16
ATOM 23783 C CA . PRO A 1 60 ? -4.615 -19.426 2.444 1.00 0.00 96 PRO A CA 16
ATOM 23784 C C . PRO A 1 60 ? -3.750 -20.003 1.329 1.00 0.00 96 PRO A C 16
ATOM 23785 O O . PRO A 1 60 ? -3.441 -19.321 0.353 1.00 0.00 96 PRO A O 16
ATOM 23796 N N . ASN A 1 61 ? -3.362 -21.266 1.481 1.00 0.00 97 ASN A N 16
ATOM 23797 C CA . ASN A 1 61 ? -2.532 -21.935 0.486 1.00 0.00 97 ASN A CA 16
ATOM 23798 C C . ASN A 1 61 ? -3.059 -21.680 -0.923 1.00 0.00 97 ASN A C 16
ATOM 23799 O O . ASN A 1 61 ? -2.291 -21.392 -1.841 1.00 0.00 97 ASN A O 16
ATOM 23810 N N . ALA A 1 62 ? -4.373 -21.786 -1.086 1.00 0.00 98 ALA A N 16
ATOM 23811 C CA . ALA A 1 62 ? -5.003 -21.564 -2.381 1.00 0.00 98 ALA A CA 16
ATOM 23812 C C . ALA A 1 62 ? -4.570 -20.231 -2.981 1.00 0.00 98 ALA A C 16
ATOM 23813 O O . ALA A 1 62 ? -4.004 -20.183 -4.073 1.00 0.00 98 ALA A O 16
ATOM 23820 N N . LYS A 1 63 ? -4.840 -19.148 -2.260 1.00 0.00 99 LYS A N 16
ATOM 23821 C CA . LYS A 1 63 ? -4.478 -17.812 -2.720 1.00 0.00 99 LYS A CA 16
ATOM 23822 C C . LYS A 1 63 ? -2.998 -17.743 -3.079 1.00 0.00 99 LYS A C 16
ATOM 23823 O O . LYS A 1 63 ? -2.635 -17.311 -4.174 1.00 0.00 99 LYS A O 16
ATOM 23842 N N . ILE A 1 64 ? -2.148 -18.172 -2.153 1.00 0.00 100 ILE A N 16
ATOM 23843 C CA . ILE A 1 64 ? -0.707 -18.161 -2.374 1.00 0.00 100 ILE A CA 16
ATOM 23844 C C . ILE A 1 64 ? -0.362 -18.667 -3.771 1.00 0.00 100 ILE A C 16
ATOM 23845 O O . ILE A 1 64 ? 0.377 -18.020 -4.513 1.00 0.00 100 ILE A O 16
ATOM 23861 N N . LYS A 1 65 ? -0.903 -19.828 -4.123 1.00 0.00 101 LYS A N 16
ATOM 23862 C CA . LYS A 1 65 ? -0.656 -20.422 -5.432 1.00 0.00 101 LYS A CA 16
ATOM 23863 C C . LYS A 1 65 ? -0.980 -19.434 -6.548 1.00 0.00 101 LYS A C 16
ATOM 23864 O O . LYS A 1 65 ? -0.160 -19.193 -7.433 1.00 0.00 101 LYS A O 16
ATOM 23883 N N . GLU A 1 66 ? -2.180 -18.865 -6.498 1.00 0.00 102 GLU A N 16
ATOM 23884 C CA . GLU A 1 66 ? -2.611 -17.902 -7.505 1.00 0.00 102 GLU A CA 16
ATOM 23885 C C . GLU A 1 66 ? -1.687 -16.688 -7.528 1.00 0.00 102 GLU A C 16
ATOM 23886 O O . GLU A 1 66 ? -1.301 -16.207 -8.594 1.00 0.00 102 GLU A O 16
ATOM 23898 N N . LEU A 1 67 ? -1.336 -16.197 -6.344 1.00 0.00 103 LEU A N 16
ATOM 23899 C CA . LEU A 1 67 ? -0.458 -15.038 -6.226 1.00 0.00 103 LEU A CA 16
ATOM 23900 C C . LEU A 1 67 ? 1.004 -15.444 -6.385 1.00 0.00 103 LEU A C 16
ATOM 23901 O O . LEU A 1 67 ? 1.876 -14.960 -5.664 1.00 0.00 103 LEU A O 16
ATOM 23917 N N . LYS A 1 68 ? 1.264 -16.336 -7.336 1.00 0.00 104 LYS A N 16
ATOM 23918 C CA . LYS A 1 68 ? 2.620 -16.806 -7.593 1.00 0.00 104 LYS A CA 16
ATOM 23919 C C . LYS A 1 68 ? 3.434 -15.745 -8.328 1.00 0.00 104 LYS A C 16
ATOM 23920 O O . LYS A 1 68 ? 3.081 -15.334 -9.433 1.00 0.00 104 LYS A O 16
ATOM 23939 N N . GLY A 1 69 ? 4.525 -15.306 -7.708 1.00 0.00 105 GLY A N 16
ATOM 23940 C CA . GLY A 1 69 ? 5.371 -14.299 -8.319 1.00 0.00 105 GLY A CA 16
ATOM 23941 C C . GLY A 1 69 ? 5.065 -12.902 -7.817 1.00 0.00 105 GLY A C 16
ATOM 23942 O O . GLY A 1 69 ? 5.974 -12.104 -7.590 1.00 0.00 105 GLY A O 16
ATOM 23946 N N . GLU A 1 70 ? 3.781 -12.605 -7.643 1.00 0.00 106 GLU A N 16
ATOM 23947 C CA . GLU A 1 70 ? 3.358 -11.294 -7.167 1.00 0.00 106 GLU A CA 16
ATOM 23948 C C . GLU A 1 70 ? 4.106 -10.910 -5.894 1.00 0.00 106 GLU A C 16
ATOM 23949 O O . GLU A 1 70 ? 4.843 -11.716 -5.325 1.00 0.00 106 GLU A O 16
ATOM 23961 N N . LYS A 1 71 ? 3.913 -9.672 -5.452 1.00 0.00 107 LYS A N 16
ATOM 23962 C CA . LYS A 1 71 ? 4.569 -9.179 -4.246 1.00 0.00 107 LYS A CA 16
ATOM 23963 C C . LYS A 1 71 ? 3.543 -8.847 -3.166 1.00 0.00 107 LYS A C 16
ATOM 23964 O O . LYS A 1 71 ? 2.795 -7.876 -3.283 1.00 0.00 107 LYS A O 16
ATOM 23983 N N . VAL A 1 72 ? 3.515 -9.659 -2.115 1.00 0.00 108 VAL A N 16
ATOM 23984 C CA . VAL A 1 72 ? 2.583 -9.451 -1.013 1.00 0.00 108 VAL A CA 16
ATOM 23985 C C . VAL A 1 72 ? 3.261 -8.741 0.154 1.00 0.00 108 VAL A C 16
ATOM 23986 O O . VAL A 1 72 ? 4.135 -9.305 0.813 1.00 0.00 108 VAL A O 16
ATOM 23999 N N . ILE A 1 73 ? 2.852 -7.502 0.403 1.00 0.00 109 ILE A N 16
ATOM 24000 C CA . ILE A 1 73 ? 3.420 -6.715 1.492 1.00 0.00 109 ILE A CA 16
ATOM 24001 C C . ILE A 1 73 ? 2.385 -6.460 2.583 1.00 0.00 109 ILE A C 16
ATOM 24002 O O . ILE A 1 73 ? 1.209 -6.234 2.297 1.00 0.00 109 ILE A O 16
ATOM 24018 N N . ARG A 1 74 ? 2.832 -6.497 3.834 1.00 0.00 110 ARG A N 16
ATOM 24019 C CA . ARG A 1 74 ? 1.945 -6.269 4.968 1.00 0.00 110 ARG A CA 16
ATOM 24020 C C . ARG A 1 74 ? 1.361 -4.860 4.927 1.00 0.00 110 ARG A C 16
ATOM 24021 O O . ARG A 1 74 ? 1.962 -3.927 4.393 1.00 0.00 110 ARG A O 16
ATOM 24042 N N . PRO A 1 75 ? 0.160 -4.700 5.504 1.00 0.00 111 PRO A N 16
ATOM 24043 C CA . PRO A 1 75 ? -0.532 -3.408 5.546 1.00 0.00 111 PRO A CA 16
ATOM 24044 C C . PRO A 1 75 ? 0.156 -2.412 6.474 1.00 0.00 111 PRO A C 16
ATOM 24045 O O . PRO A 1 75 ? -0.255 -1.256 6.572 1.00 0.00 111 PRO A O 16
ATOM 24056 N N . GLU A 1 76 ? 1.205 -2.869 7.152 1.00 0.00 112 GLU A N 16
ATOM 24057 C CA . GLU A 1 76 ? 1.948 -2.016 8.072 1.00 0.00 112 GLU A CA 16
ATOM 24058 C C . GLU A 1 76 ? 3.017 -1.217 7.331 1.00 0.00 112 GLU A C 16
ATOM 24059 O O . GLU A 1 76 ? 3.356 -0.101 7.724 1.00 0.00 112 GLU A O 16
ATOM 24071 N N . TRP A 1 77 ? 3.543 -1.798 6.258 1.00 0.00 113 TRP A N 16
ATOM 24072 C CA . TRP A 1 77 ? 4.573 -1.141 5.462 1.00 0.00 113 TRP A CA 16
ATOM 24073 C C . TRP A 1 77 ? 4.161 0.283 5.107 1.00 0.00 113 TRP A C 16
ATOM 24074 O O . TRP A 1 77 ? 4.998 1.185 5.048 1.00 0.00 113 TRP A O 16
ATOM 24095 N N . ILE A 1 78 ? 2.868 0.479 4.870 1.00 0.00 114 ILE A N 16
ATOM 24096 C CA . ILE A 1 78 ? 2.347 1.795 4.522 1.00 0.00 114 ILE A CA 16
ATOM 24097 C C . ILE A 1 78 ? 2.084 2.630 5.770 1.00 0.00 114 ILE A C 16
ATOM 24098 O O . ILE A 1 78 ? 2.533 3.772 5.872 1.00 0.00 114 ILE A O 16
ATOM 24114 N N . VAL A 1 79 ? 1.355 2.053 6.720 1.00 0.00 115 VAL A N 16
ATOM 24115 C CA . VAL A 1 79 ? 1.035 2.742 7.964 1.00 0.00 115 VAL A CA 16
ATOM 24116 C C . VAL A 1 79 ? 2.285 3.345 8.596 1.00 0.00 115 VAL A C 16
ATOM 24117 O O . VAL A 1 79 ? 2.335 4.542 8.876 1.00 0.00 115 VAL A O 16
ATOM 24130 N N . GLU A 1 80 ? 3.293 2.506 8.816 1.00 0.00 116 GLU A N 16
ATOM 24131 C CA . GLU A 1 80 ? 4.544 2.957 9.416 1.00 0.00 116 GLU A CA 16
ATOM 24132 C C . GLU A 1 80 ? 5.182 4.061 8.578 1.00 0.00 116 GLU A C 16
ATOM 24133 O O . GLU A 1 80 ? 5.665 5.060 9.111 1.00 0.00 116 GLU A O 16
ATOM 24145 N N . SER A 1 81 ? 5.180 3.873 7.262 1.00 0.00 117 SER A N 16
ATOM 24146 C CA . SER A 1 81 ? 5.763 4.850 6.349 1.00 0.00 117 SER A CA 16
ATOM 24147 C C . SER A 1 81 ? 5.114 6.219 6.533 1.00 0.00 117 SER A C 16
ATOM 24148 O O . SER A 1 81 ? 5.737 7.251 6.283 1.00 0.00 117 SER A O 16
ATOM 24156 N N . ILE A 1 82 ? 3.860 6.218 6.971 1.00 0.00 118 ILE A N 16
ATOM 24157 C CA . ILE A 1 82 ? 3.127 7.459 7.190 1.00 0.00 118 ILE A CA 16
ATOM 24158 C C . ILE A 1 82 ? 3.511 8.097 8.520 1.00 0.00 118 ILE A C 16
ATOM 24159 O O . ILE A 1 82 ? 3.922 9.257 8.570 1.00 0.00 118 ILE A O 16
ATOM 24175 N N . LYS A 1 83 ? 3.376 7.332 9.598 1.00 0.00 119 LYS A N 16
ATOM 24176 C CA . LYS A 1 83 ? 3.711 7.820 10.930 1.00 0.00 119 LYS A CA 16
ATOM 24177 C C . LYS A 1 83 ? 5.113 8.419 10.953 1.00 0.00 119 LYS A C 16
ATOM 24178 O O . LYS A 1 83 ? 5.377 9.377 11.679 1.00 0.00 119 LYS A O 16
ATOM 24197 N N . ALA A 1 84 ? 6.009 7.850 10.153 1.00 0.00 120 ALA A N 16
ATOM 24198 C CA . ALA A 1 84 ? 7.383 8.331 10.080 1.00 0.00 120 ALA A CA 16
ATOM 24199 C C . ALA A 1 84 ? 7.482 9.578 9.208 1.00 0.00 120 ALA A C 16
ATOM 24200 O O . ALA A 1 84 ? 8.293 10.466 9.468 1.00 0.00 120 ALA A O 16
ATOM 24207 N N . GLY A 1 85 ? 6.651 9.638 8.171 1.00 0.00 121 GLY A N 16
ATOM 24208 C CA . GLY A 1 85 ? 6.663 10.780 7.277 1.00 0.00 121 GLY A CA 16
ATOM 24209 C C . GLY A 1 85 ? 7.553 10.562 6.069 1.00 0.00 121 GLY A C 16
ATOM 24210 O O . GLY A 1 85 ? 8.129 11.510 5.536 1.00 0.00 121 GLY A O 16
ATOM 24214 N N . ARG A 1 86 ? 7.668 9.310 5.639 1.00 0.00 122 ARG A N 16
ATOM 24215 C CA . ARG A 1 86 ? 8.497 8.971 4.489 1.00 0.00 122 ARG A CA 16
ATOM 24216 C C . ARG A 1 86 ? 8.265 7.525 4.059 1.00 0.00 122 ARG A C 16
ATOM 24217 O O . ARG A 1 86 ? 7.801 6.699 4.846 1.00 0.00 122 ARG A O 16
ATOM 24238 N N . LEU A 1 87 ? 8.591 7.226 2.807 1.00 0.00 123 LEU A N 16
ATOM 24239 C CA . LEU A 1 87 ? 8.418 5.880 2.272 1.00 0.00 123 LEU A CA 16
ATOM 24240 C C . LEU A 1 87 ? 9.509 4.946 2.785 1.00 0.00 123 LEU A C 16
ATOM 24241 O O . LEU A 1 87 ? 10.698 5.259 2.707 1.00 0.00 123 LEU A O 16
ATOM 24257 N N . LEU A 1 88 ? 9.098 3.796 3.309 1.00 0.00 124 LEU A N 16
ATOM 24258 C CA . LEU A 1 88 ? 10.041 2.814 3.833 1.00 0.00 124 LEU A CA 16
ATOM 24259 C C . LEU A 1 88 ? 10.218 1.654 2.858 1.00 0.00 124 LEU A C 16
ATOM 24260 O O . LEU A 1 88 ? 9.581 1.612 1.806 1.00 0.00 124 LEU A O 16
ATOM 24276 N N . SER A 1 89 ? 11.086 0.714 3.217 1.00 0.00 125 SER A N 16
ATOM 24277 C CA . SER A 1 89 ? 11.348 -0.446 2.373 1.00 0.00 125 SER A CA 16
ATOM 24278 C C . SER A 1 89 ? 10.298 -1.530 2.597 1.00 0.00 125 SER A C 16
ATOM 24279 O O . SER A 1 89 ? 9.578 -1.515 3.596 1.00 0.00 125 SER A O 16
ATOM 24287 N N . TYR A 1 90 ? 10.216 -2.469 1.661 1.00 0.00 126 TYR A N 16
ATOM 24288 C CA . TYR A 1 90 ? 9.253 -3.559 1.754 1.00 0.00 126 TYR A CA 16
ATOM 24289 C C . TYR A 1 90 ? 9.961 -4.895 1.962 1.00 0.00 126 TYR A C 16
ATOM 24290 O O . TYR A 1 90 ? 9.345 -5.877 2.378 1.00 0.00 126 TYR A O 16
ATOM 24308 N N . ILE A 1 91 ? 11.257 -4.922 1.671 1.00 0.00 127 ILE A N 16
ATOM 24309 C CA . ILE A 1 91 ? 12.049 -6.135 1.828 1.00 0.00 127 ILE A CA 16
ATOM 24310 C C . ILE A 1 91 ? 11.647 -6.895 3.088 1.00 0.00 127 ILE A C 16
ATOM 24311 O O . ILE A 1 91 ? 11.240 -8.056 3.039 1.00 0.00 127 ILE A O 16
ATOM 24327 N N . PRO A 1 92 ? 11.762 -6.225 4.245 1.00 0.00 128 PRO A N 16
ATOM 24328 C CA . PRO A 1 92 ? 11.413 -6.817 5.540 1.00 0.00 128 PRO A CA 16
ATOM 24329 C C . PRO A 1 92 ? 9.911 -7.026 5.696 1.00 0.00 128 PRO A C 16
ATOM 24330 O O . PRO A 1 92 ? 9.470 -7.991 6.321 1.00 0.00 128 PRO A O 16
ATOM 24341 N N . TYR A 1 93 ? 9.130 -6.116 5.124 1.00 0.00 129 TYR A N 16
ATOM 24342 C CA . TYR A 1 93 ? 7.676 -6.200 5.202 1.00 0.00 129 TYR A CA 16
ATOM 24343 C C . TYR A 1 93 ? 7.126 -7.138 4.132 1.00 0.00 129 TYR A C 16
ATOM 24344 O O . TYR A 1 93 ? 5.913 -7.272 3.973 1.00 0.00 129 TYR A O 16
ATOM 24362 N N . GLN A 1 94 ? 8.028 -7.784 3.401 1.00 0.00 130 GLN A N 16
ATOM 24363 C CA . GLN A 1 94 ? 7.634 -8.709 2.345 1.00 0.00 130 GLN A CA 16
ATOM 24364 C C . GLN A 1 94 ? 7.088 -10.006 2.934 1.00 0.00 130 GLN A C 16
ATOM 24365 O O . GLN A 1 94 ? 7.492 -10.426 4.019 1.00 0.00 130 GLN A O 16
ATOM 24379 N N . LEU A 1 95 ? 6.169 -10.637 2.211 1.00 0.00 131 LEU A N 16
ATOM 24380 C CA . LEU A 1 95 ? 5.566 -11.886 2.662 1.00 0.00 131 LEU A CA 16
ATOM 24381 C C . LEU A 1 95 ? 5.870 -13.020 1.687 1.00 0.00 131 LEU A C 16
ATOM 24382 O O . LEU A 1 95 ? 6.400 -12.791 0.600 1.00 0.00 131 LEU A O 16
ATOM 24398 N N . TYR A 1 96 ? 5.528 -14.241 2.083 1.00 0.00 132 TYR A N 16
ATOM 24399 C CA . TYR A 1 96 ? 5.764 -15.410 1.244 1.00 0.00 132 TYR A CA 16
ATOM 24400 C C . TYR A 1 96 ? 7.044 -15.248 0.431 1.00 0.00 132 TYR A C 16
ATOM 24401 O O . TYR A 1 96 ? 7.098 -15.610 -0.745 1.00 0.00 132 TYR A O 16
ATOM 24419 N N . THR A 1 97 ? 8.076 -14.700 1.066 1.00 0.00 133 THR A N 16
ATOM 24420 C CA . THR A 1 97 ? 9.356 -14.488 0.403 1.00 0.00 133 THR A CA 16
ATOM 24421 C C . THR A 1 97 ? 9.879 -15.783 -0.209 1.00 0.00 133 THR A C 16
ATOM 24422 O O . THR A 1 97 ? 10.810 -15.769 -1.015 1.00 0.00 133 THR A O 16
ATOM 24433 N N . GLY A 1 1 ? -18.848 13.124 7.000 1.00 0.00 37 GLY A N 17
ATOM 24434 C CA . GLY A 1 1 ? -17.825 12.103 6.871 1.00 0.00 37 GLY A CA 17
ATOM 24435 C C . GLY A 1 1 ? -16.601 12.398 7.716 1.00 0.00 37 GLY A C 17
ATOM 24436 O O . GLY A 1 1 ? -16.492 11.927 8.848 1.00 0.00 37 GLY A O 17
ATOM 24440 N N . SER A 1 2 ? -15.677 13.178 7.164 1.00 0.00 38 SER A N 17
ATOM 24441 C CA . SER A 1 2 ? -14.453 13.531 7.873 1.00 0.00 38 SER A CA 17
ATOM 24442 C C . SER A 1 2 ? -14.341 15.043 8.046 1.00 0.00 38 SER A C 17
ATOM 24443 O O . SER A 1 2 ? -15.185 15.798 7.562 1.00 0.00 38 SER A O 17
ATOM 24451 N N . SER A 1 3 ? -13.294 15.477 8.739 1.00 0.00 39 SER A N 17
ATOM 24452 C CA . SER A 1 3 ? -13.073 16.898 8.980 1.00 0.00 39 SER A CA 17
ATOM 24453 C C . SER A 1 3 ? -11.581 17.209 9.067 1.00 0.00 39 SER A C 17
ATOM 24454 O O . SER A 1 3 ? -10.915 16.845 10.035 1.00 0.00 39 SER A O 17
ATOM 24462 N N . GLY A 1 4 ? -11.064 17.885 8.046 1.00 0.00 40 GLY A N 17
ATOM 24463 C CA . GLY A 1 4 ? -9.655 18.233 8.025 1.00 0.00 40 GLY A CA 17
ATOM 24464 C C . GLY A 1 4 ? -8.893 17.503 6.937 1.00 0.00 40 GLY A C 17
ATOM 24465 O O . GLY A 1 4 ? -8.971 17.867 5.763 1.00 0.00 40 GLY A O 17
ATOM 24469 N N . SER A 1 5 ? -8.153 16.470 7.326 1.00 0.00 41 SER A N 17
ATOM 24470 C CA . SER A 1 5 ? -7.369 15.690 6.376 1.00 0.00 41 SER A CA 17
ATOM 24471 C C . SER A 1 5 ? -6.430 16.590 5.578 1.00 0.00 41 SER A C 17
ATOM 24472 O O . SER A 1 5 ? -6.256 16.411 4.373 1.00 0.00 41 SER A O 17
ATOM 24480 N N . SER A 1 6 ? -5.828 17.559 6.259 1.00 0.00 42 SER A N 17
ATOM 24481 C CA . SER A 1 6 ? -4.910 18.491 5.615 1.00 0.00 42 SER A CA 17
ATOM 24482 C C . SER A 1 6 ? -3.854 18.983 6.600 1.00 0.00 42 SER A C 17
ATOM 24483 O O . SER A 1 6 ? -4.045 18.921 7.814 1.00 0.00 42 SER A O 17
ATOM 24491 N N . GLY A 1 7 ? -2.738 19.472 6.067 1.00 0.00 43 GLY A N 17
ATOM 24492 C CA . GLY A 1 7 ? -1.668 19.967 6.912 1.00 0.00 43 GLY A CA 17
ATOM 24493 C C . GLY A 1 7 ? -0.297 19.728 6.311 1.00 0.00 43 GLY A C 17
ATOM 24494 O O . GLY A 1 7 ? 0.452 20.672 6.056 1.00 0.00 43 GLY A O 17
ATOM 24498 N N . THR A 1 8 ? 0.036 18.461 6.085 1.00 0.00 44 THR A N 17
ATOM 24499 C CA . THR A 1 8 ? 1.327 18.100 5.513 1.00 0.00 44 THR A CA 17
ATOM 24500 C C . THR A 1 8 ? 1.160 17.451 4.144 1.00 0.00 44 THR A C 17
ATOM 24501 O O . THR A 1 8 ? 0.119 16.864 3.847 1.00 0.00 44 THR A O 17
ATOM 24512 N N . SER A 1 9 ? 2.191 17.559 3.313 1.00 0.00 45 SER A N 17
ATOM 24513 C CA . SER A 1 9 ? 2.157 16.985 1.973 1.00 0.00 45 SER A CA 17
ATOM 24514 C C . SER A 1 9 ? 3.459 16.253 1.662 1.00 0.00 45 SER A C 17
ATOM 24515 O O . SER A 1 9 ? 4.514 16.872 1.523 1.00 0.00 45 SER A O 17
ATOM 24523 N N . SER A 1 10 ? 3.376 14.931 1.555 1.00 0.00 46 SER A N 17
ATOM 24524 C CA . SER A 1 10 ? 4.548 14.113 1.264 1.00 0.00 46 SER A CA 17
ATOM 24525 C C . SER A 1 10 ? 4.268 13.152 0.112 1.00 0.00 46 SER A C 17
ATOM 24526 O O . SER A 1 10 ? 3.405 12.279 0.212 1.00 0.00 46 SER A O 17
ATOM 24534 N N . THR A 1 11 ? 5.003 13.320 -0.983 1.00 0.00 47 THR A N 17
ATOM 24535 C CA . THR A 1 11 ? 4.834 12.470 -2.155 1.00 0.00 47 THR A CA 17
ATOM 24536 C C . THR A 1 11 ? 5.652 11.190 -2.028 1.00 0.00 47 THR A C 17
ATOM 24537 O O . THR A 1 11 ? 6.434 10.852 -2.917 1.00 0.00 47 THR A O 17
ATOM 24548 N N . ILE A 1 12 ? 5.466 10.482 -0.919 1.00 0.00 48 ILE A N 17
ATOM 24549 C CA . ILE A 1 12 ? 6.186 9.238 -0.678 1.00 0.00 48 ILE A CA 17
ATOM 24550 C C . ILE A 1 12 ? 5.530 8.072 -1.411 1.00 0.00 48 ILE A C 17
ATOM 24551 O O . ILE A 1 12 ? 6.189 7.089 -1.751 1.00 0.00 48 ILE A O 17
ATOM 24567 N N . PHE A 1 13 ? 4.229 8.190 -1.653 1.00 0.00 49 PHE A N 17
ATOM 24568 C CA . PHE A 1 13 ? 3.483 7.146 -2.347 1.00 0.00 49 PHE A CA 17
ATOM 24569 C C . PHE A 1 13 ? 3.005 7.635 -3.711 1.00 0.00 49 PHE A C 17
ATOM 24570 O O . PHE A 1 13 ? 1.893 7.326 -4.139 1.00 0.00 49 PHE A O 17
ATOM 24587 N N . SER A 1 14 ? 3.855 8.400 -4.390 1.00 0.00 50 SER A N 17
ATOM 24588 C CA . SER A 1 14 ? 3.519 8.935 -5.704 1.00 0.00 50 SER A CA 17
ATOM 24589 C C . SER A 1 14 ? 3.638 7.857 -6.777 1.00 0.00 50 SER A C 17
ATOM 24590 O O . SER A 1 14 ? 4.721 7.328 -7.023 1.00 0.00 50 SER A O 17
ATOM 24598 N N . GLY A 1 15 ? 2.515 7.536 -7.412 1.00 0.00 51 GLY A N 17
ATOM 24599 C CA . GLY A 1 15 ? 2.515 6.523 -8.451 1.00 0.00 51 GLY A CA 17
ATOM 24600 C C . GLY A 1 15 ? 2.600 5.117 -7.890 1.00 0.00 51 GLY A C 17
ATOM 24601 O O . GLY A 1 15 ? 3.077 4.202 -8.560 1.00 0.00 51 GLY A O 17
ATOM 24605 N N . VAL A 1 16 ? 2.138 4.945 -6.656 1.00 0.00 52 VAL A N 17
ATOM 24606 C CA . VAL A 1 16 ? 2.164 3.641 -6.004 1.00 0.00 52 VAL A CA 17
ATOM 24607 C C . VAL A 1 16 ? 0.753 3.104 -5.792 1.00 0.00 52 VAL A C 17
ATOM 24608 O O . VAL A 1 16 ? 0.034 3.556 -4.901 1.00 0.00 52 VAL A O 17
ATOM 24621 N N . ALA A 1 17 ? 0.364 2.137 -6.615 1.00 0.00 53 ALA A N 17
ATOM 24622 C CA . ALA A 1 17 ? -0.960 1.536 -6.516 1.00 0.00 53 ALA A CA 17
ATOM 24623 C C . ALA A 1 17 ? -0.934 0.291 -5.635 1.00 0.00 53 ALA A C 17
ATOM 24624 O O . ALA A 1 17 ? -0.064 -0.568 -5.785 1.00 0.00 53 ALA A O 17
ATOM 24631 N N . ILE A 1 18 ? -1.890 0.201 -4.717 1.00 0.00 54 ILE A N 17
ATOM 24632 C CA . ILE A 1 18 ? -1.975 -0.939 -3.813 1.00 0.00 54 ILE A CA 17
ATOM 24633 C C . ILE A 1 18 ? -3.266 -1.720 -4.033 1.00 0.00 54 ILE A C 17
ATOM 24634 O O . ILE A 1 18 ? -4.073 -1.375 -4.897 1.00 0.00 54 ILE A O 17
ATOM 24650 N N . TYR A 1 19 ? -3.456 -2.772 -3.246 1.00 0.00 55 TYR A N 17
ATOM 24651 C CA . TYR A 1 19 ? -4.649 -3.603 -3.355 1.00 0.00 55 TYR A CA 17
ATOM 24652 C C . TYR A 1 19 ? -4.776 -4.534 -2.153 1.00 0.00 55 TYR A C 17
ATOM 24653 O O . TYR A 1 19 ? -4.052 -5.524 -2.040 1.00 0.00 55 TYR A O 17
ATOM 24671 N N . VAL A 1 20 ? -5.704 -4.210 -1.257 1.00 0.00 56 VAL A N 17
ATOM 24672 C CA . VAL A 1 20 ? -5.929 -5.017 -0.064 1.00 0.00 56 VAL A CA 17
ATOM 24673 C C . VAL A 1 20 ? -6.631 -6.326 -0.409 1.00 0.00 56 VAL A C 17
ATOM 24674 O O . VAL A 1 20 ? -7.590 -6.342 -1.180 1.00 0.00 56 VAL A O 17
ATOM 24687 N N . ASN A 1 21 ? -6.146 -7.421 0.166 1.00 0.00 57 ASN A N 17
ATOM 24688 C CA . ASN A 1 21 ? -6.728 -8.736 -0.081 1.00 0.00 57 ASN A CA 17
ATOM 24689 C C . ASN A 1 21 ? -6.982 -9.473 1.230 1.00 0.00 57 ASN A C 17
ATOM 24690 O O . ASN A 1 21 ? -6.046 -9.850 1.934 1.00 0.00 57 ASN A O 17
ATOM 24701 N N . GLY A 1 22 ? -8.256 -9.676 1.552 1.00 0.00 58 GLY A N 17
ATOM 24702 C CA . GLY A 1 22 ? -8.611 -10.368 2.777 1.00 0.00 58 GLY A CA 17
ATOM 24703 C C . GLY A 1 22 ? -8.612 -9.449 3.982 1.00 0.00 58 GLY A C 17
ATOM 24704 O O . GLY A 1 22 ? -8.612 -8.226 3.839 1.00 0.00 58 GLY A O 17
ATOM 24708 N N . TYR A 1 23 ? -8.615 -10.038 5.173 1.00 0.00 59 TYR A N 17
ATOM 24709 C CA . TYR A 1 23 ? -8.621 -9.264 6.408 1.00 0.00 59 TYR A CA 17
ATOM 24710 C C . TYR A 1 23 ? -7.242 -8.673 6.687 1.00 0.00 59 TYR A C 17
ATOM 24711 O O . TYR A 1 23 ? -6.243 -9.390 6.733 1.00 0.00 59 TYR A O 17
ATOM 24729 N N . THR A 1 24 ? -7.197 -7.357 6.873 1.00 0.00 60 THR A N 17
ATOM 24730 C CA . THR A 1 24 ? -5.943 -6.667 7.147 1.00 0.00 60 THR A CA 17
ATOM 24731 C C . THR A 1 24 ? -6.147 -5.528 8.139 1.00 0.00 60 THR A C 17
ATOM 24732 O O . THR A 1 24 ? -7.278 -5.137 8.426 1.00 0.00 60 THR A O 17
ATOM 24743 N N . ASP A 1 25 ? -5.045 -4.999 8.661 1.00 0.00 61 ASP A N 17
ATOM 24744 C CA . ASP A 1 25 ? -5.104 -3.903 9.621 1.00 0.00 61 ASP A CA 17
ATOM 24745 C C . ASP A 1 25 ? -4.019 -2.870 9.332 1.00 0.00 61 ASP A C 17
ATOM 24746 O O . ASP A 1 25 ? -2.827 -3.177 9.297 1.00 0.00 61 ASP A O 17
ATOM 24755 N N . PRO A 1 26 ? -4.440 -1.614 9.118 1.00 0.00 62 PRO A N 17
ATOM 24756 C CA . PRO A 1 26 ? -5.856 -1.236 9.156 1.00 0.00 62 PRO A CA 17
ATOM 24757 C C . PRO A 1 26 ? -6.639 -1.804 7.977 1.00 0.00 62 PRO A C 17
ATOM 24758 O O . PRO A 1 26 ? -6.062 -2.392 7.062 1.00 0.00 62 PRO A O 17
ATOM 24769 N N . SER A 1 27 ? -7.955 -1.623 8.005 1.00 0.00 63 SER A N 17
ATOM 24770 C CA . SER A 1 27 ? -8.818 -2.120 6.940 1.00 0.00 63 SER A CA 17
ATOM 24771 C C . SER A 1 27 ? -8.465 -1.468 5.606 1.00 0.00 63 SER A C 17
ATOM 24772 O O . SER A 1 27 ? -7.715 -0.494 5.559 1.00 0.00 63 SER A O 17
ATOM 24780 N N . ALA A 1 28 ? -9.013 -2.013 4.525 1.00 0.00 64 ALA A N 17
ATOM 24781 C CA . ALA A 1 28 ? -8.759 -1.484 3.191 1.00 0.00 64 ALA A CA 17
ATOM 24782 C C . ALA A 1 28 ? -9.242 -0.042 3.071 1.00 0.00 64 ALA A C 17
ATOM 24783 O O . ALA A 1 28 ? -8.521 0.824 2.577 1.00 0.00 64 ALA A O 17
ATOM 24790 N N . GLU A 1 29 ? -10.466 0.207 3.524 1.00 0.00 65 GLU A N 17
ATOM 24791 C CA . GLU A 1 29 ? -11.045 1.544 3.466 1.00 0.00 65 GLU A CA 17
ATOM 24792 C C . GLU A 1 29 ? -10.081 2.579 4.037 1.00 0.00 65 GLU A C 17
ATOM 24793 O O . GLU A 1 29 ? -9.856 3.630 3.438 1.00 0.00 65 GLU A O 17
ATOM 24805 N N . GLU A 1 30 ? -9.515 2.274 5.201 1.00 0.00 66 GLU A N 17
ATOM 24806 C CA . GLU A 1 30 ? -8.576 3.179 5.854 1.00 0.00 66 GLU A CA 17
ATOM 24807 C C . GLU A 1 30 ? -7.409 3.512 4.929 1.00 0.00 66 GLU A C 17
ATOM 24808 O O . GLU A 1 30 ? -6.978 4.663 4.844 1.00 0.00 66 GLU A O 17
ATOM 24820 N N . LEU A 1 31 ? -6.900 2.497 4.239 1.00 0.00 67 LEU A N 17
ATOM 24821 C CA . LEU A 1 31 ? -5.782 2.680 3.321 1.00 0.00 67 LEU A CA 17
ATOM 24822 C C . LEU A 1 31 ? -6.225 3.423 2.064 1.00 0.00 67 LEU A C 17
ATOM 24823 O O . LEU A 1 31 ? -5.483 4.242 1.521 1.00 0.00 67 LEU A O 17
ATOM 24839 N N . ARG A 1 32 ? -7.440 3.134 1.610 1.00 0.00 68 ARG A N 17
ATOM 24840 C CA . ARG A 1 32 ? -7.983 3.776 0.418 1.00 0.00 68 ARG A CA 17
ATOM 24841 C C . ARG A 1 32 ? -7.740 5.282 0.453 1.00 0.00 68 ARG A C 17
ATOM 24842 O O . ARG A 1 32 ? -7.198 5.857 -0.491 1.00 0.00 68 ARG A O 17
ATOM 24863 N N . LYS A 1 33 ? -8.146 5.916 1.549 1.00 0.00 69 LYS A N 17
ATOM 24864 C CA . LYS A 1 33 ? -7.972 7.354 1.709 1.00 0.00 69 LYS A CA 17
ATOM 24865 C C . LYS A 1 33 ? -6.495 7.714 1.832 1.00 0.00 69 LYS A C 17
ATOM 24866 O O . LYS A 1 33 ? -5.974 8.514 1.054 1.00 0.00 69 LYS A O 17
ATOM 24885 N N . LEU A 1 34 ? -5.826 7.118 2.812 1.00 0.00 70 LEU A N 17
ATOM 24886 C CA . LEU A 1 34 ? -4.407 7.375 3.036 1.00 0.00 70 LEU A CA 17
ATOM 24887 C C . LEU A 1 34 ? -3.666 7.531 1.712 1.00 0.00 70 LEU A C 17
ATOM 24888 O O . LEU A 1 34 ? -2.811 8.403 1.567 1.00 0.00 70 LEU A O 17
ATOM 24904 N N . MET A 1 35 ? -4.002 6.680 0.748 1.00 0.00 71 MET A N 17
ATOM 24905 C CA . MET A 1 35 ? -3.371 6.725 -0.566 1.00 0.00 71 MET A CA 17
ATOM 24906 C C . MET A 1 35 ? -3.681 8.041 -1.273 1.00 0.00 71 MET A C 17
ATOM 24907 O O . MET A 1 35 ? -2.800 8.879 -1.458 1.00 0.00 71 MET A O 17
ATOM 24921 N N . MET A 1 36 ? -4.939 8.215 -1.665 1.00 0.00 72 MET A N 17
ATOM 24922 C CA . MET A 1 36 ? -5.365 9.430 -2.350 1.00 0.00 72 MET A CA 17
ATOM 24923 C C . MET A 1 36 ? -4.766 10.666 -1.687 1.00 0.00 72 MET A C 17
ATOM 24924 O O . MET A 1 36 ? -4.506 11.673 -2.347 1.00 0.00 72 MET A O 17
ATOM 24938 N N . LEU A 1 37 ? -4.551 10.584 -0.379 1.00 0.00 73 LEU A N 17
ATOM 24939 C CA . LEU A 1 37 ? -3.983 11.697 0.374 1.00 0.00 73 LEU A CA 17
ATOM 24940 C C . LEU A 1 37 ? -2.470 11.762 0.192 1.00 0.00 73 LEU A C 17
ATOM 24941 O O . LEU A 1 37 ? -1.892 12.845 0.093 1.00 0.00 73 LEU A O 17
ATOM 24957 N N . HIS A 1 38 ? -1.834 10.596 0.147 1.00 0.00 74 HIS A N 17
ATOM 24958 C CA . HIS A 1 38 ? -0.388 10.521 -0.027 1.00 0.00 74 HIS A CA 17
ATOM 24959 C C . HIS A 1 38 ? -0.020 10.459 -1.506 1.00 0.00 74 HIS A C 17
ATOM 24960 O O . HIS A 1 38 ? 0.991 9.868 -1.881 1.00 0.00 74 HIS A O 17
ATOM 24974 N N . GLY A 1 39 ? -0.851 11.073 -2.344 1.00 0.00 75 GLY A N 17
ATOM 24975 C CA . GLY A 1 39 ? -0.596 11.075 -3.772 1.00 0.00 75 GLY A CA 17
ATOM 24976 C C . GLY A 1 39 ? -0.496 9.676 -4.345 1.00 0.00 75 GLY A C 17
ATOM 24977 O O . GLY A 1 39 ? 0.283 9.428 -5.265 1.00 0.00 75 GLY A O 17
ATOM 24981 N N . GLY A 1 40 ? -1.286 8.756 -3.800 1.00 0.00 76 GLY A N 17
ATOM 24982 C CA . GLY A 1 40 ? -1.266 7.385 -4.274 1.00 0.00 76 GLY A CA 17
ATOM 24983 C C . GLY A 1 40 ? -2.554 6.994 -4.971 1.00 0.00 76 GLY A C 17
ATOM 24984 O O . GLY A 1 40 ? -3.448 7.821 -5.147 1.00 0.00 76 GLY A O 17
ATOM 24988 N N . GLN A 1 41 ? -2.649 5.729 -5.370 1.00 0.00 77 GLN A N 17
ATOM 24989 C CA . GLN A 1 41 ? -3.837 5.232 -6.054 1.00 0.00 77 GLN A CA 17
ATOM 24990 C C . GLN A 1 41 ? -4.437 4.045 -5.308 1.00 0.00 77 GLN A C 17
ATOM 24991 O O . GLN A 1 41 ? -3.828 3.507 -4.383 1.00 0.00 77 GLN A O 17
ATOM 25005 N N . TYR A 1 42 ? -5.635 3.641 -5.715 1.00 0.00 78 TYR A N 17
ATOM 25006 C CA . TYR A 1 42 ? -6.320 2.520 -5.083 1.00 0.00 78 TYR A CA 17
ATOM 25007 C C . TYR A 1 42 ? -7.157 1.750 -6.100 1.00 0.00 78 TYR A C 17
ATOM 25008 O O . TYR A 1 42 ? -7.849 2.343 -6.929 1.00 0.00 78 TYR A O 17
ATOM 25026 N N . HIS A 1 43 ? -7.090 0.424 -6.030 1.00 0.00 79 HIS A N 17
ATOM 25027 C CA . HIS A 1 43 ? -7.842 -0.429 -6.943 1.00 0.00 79 HIS A CA 17
ATOM 25028 C C . HIS A 1 43 ? -8.739 -1.393 -6.172 1.00 0.00 79 HIS A C 17
ATOM 25029 O O . HIS A 1 43 ? -8.351 -1.917 -5.128 1.00 0.00 79 HIS A O 17
ATOM 25043 N N . VAL A 1 44 ? -9.940 -1.621 -6.692 1.00 0.00 80 VAL A N 17
ATOM 25044 C CA . VAL A 1 44 ? -10.892 -2.521 -6.053 1.00 0.00 80 VAL A CA 17
ATOM 25045 C C . VAL A 1 44 ? -10.598 -3.975 -6.408 1.00 0.00 80 VAL A C 17
ATOM 25046 O O . VAL A 1 44 ? -10.793 -4.876 -5.592 1.00 0.00 80 VAL A O 17
ATOM 25059 N N . TYR A 1 45 ? -10.126 -4.195 -7.630 1.00 0.00 81 TYR A N 17
ATOM 25060 C CA . TYR A 1 45 ? -9.805 -5.540 -8.094 1.00 0.00 81 TYR A CA 17
ATOM 25061 C C . TYR A 1 45 ? -8.325 -5.658 -8.442 1.00 0.00 81 TYR A C 17
ATOM 25062 O O . TYR A 1 45 ? -7.766 -4.800 -9.126 1.00 0.00 81 TYR A O 17
ATOM 25080 N N . TYR A 1 46 ? -7.695 -6.726 -7.967 1.00 0.00 82 TYR A N 17
ATOM 25081 C CA . TYR A 1 46 ? -6.279 -6.957 -8.226 1.00 0.00 82 TYR A CA 17
ATOM 25082 C C . TYR A 1 46 ? -5.977 -6.873 -9.719 1.00 0.00 82 TYR A C 17
ATOM 25083 O O . TYR A 1 46 ? -6.703 -7.429 -10.543 1.00 0.00 82 TYR A O 17
ATOM 25101 N N . SER A 1 47 ? -4.899 -6.173 -10.059 1.00 0.00 83 SER A N 17
ATOM 25102 C CA . SER A 1 47 ? -4.501 -6.012 -11.453 1.00 0.00 83 SER A CA 17
ATOM 25103 C C . SER A 1 47 ? -2.984 -6.078 -11.595 1.00 0.00 83 SER A C 17
ATOM 25104 O O . SER A 1 47 ? -2.254 -5.346 -10.926 1.00 0.00 83 SER A O 17
ATOM 25112 N N . ARG A 1 48 ? -2.516 -6.961 -12.472 1.00 0.00 84 ARG A N 17
ATOM 25113 C CA . ARG A 1 48 ? -1.086 -7.124 -12.703 1.00 0.00 84 ARG A CA 17
ATOM 25114 C C . ARG A 1 48 ? -0.533 -5.968 -13.531 1.00 0.00 84 ARG A C 17
ATOM 25115 O O . ARG A 1 48 ? 0.677 -5.745 -13.575 1.00 0.00 84 ARG A O 17
ATOM 25136 N N . SER A 1 49 ? -1.428 -5.235 -14.187 1.00 0.00 85 SER A N 17
ATOM 25137 C CA . SER A 1 49 ? -1.029 -4.105 -15.017 1.00 0.00 85 SER A CA 17
ATOM 25138 C C . SER A 1 49 ? -1.108 -2.799 -14.232 1.00 0.00 85 SER A C 17
ATOM 25139 O O . SER A 1 49 ? -0.224 -1.949 -14.327 1.00 0.00 85 SER A O 17
ATOM 25147 N N . LYS A 1 50 ? -2.175 -2.648 -13.454 1.00 0.00 86 LYS A N 17
ATOM 25148 C CA . LYS A 1 50 ? -2.372 -1.448 -12.650 1.00 0.00 86 LYS A CA 17
ATOM 25149 C C . LYS A 1 50 ? -1.731 -1.603 -11.274 1.00 0.00 86 LYS A C 17
ATOM 25150 O O . LYS A 1 50 ? -0.681 -1.022 -10.997 1.00 0.00 86 LYS A O 17
ATOM 25169 N N . THR A 1 51 ? -2.369 -2.392 -10.415 1.00 0.00 87 THR A N 17
ATOM 25170 C CA . THR A 1 51 ? -1.861 -2.624 -9.069 1.00 0.00 87 THR A CA 17
ATOM 25171 C C . THR A 1 51 ? -0.398 -3.051 -9.099 1.00 0.00 87 THR A C 17
ATOM 25172 O O . THR A 1 51 ? -0.025 -3.979 -9.818 1.00 0.00 87 THR A O 17
ATOM 25183 N N . THR A 1 52 ? 0.429 -2.368 -8.313 1.00 0.00 88 THR A N 17
ATOM 25184 C CA . THR A 1 52 ? 1.852 -2.677 -8.250 1.00 0.00 88 THR A CA 17
ATOM 25185 C C . THR A 1 52 ? 2.157 -3.632 -7.103 1.00 0.00 88 THR A C 17
ATOM 25186 O O . THR A 1 52 ? 2.824 -4.651 -7.290 1.00 0.00 88 THR A O 17
ATOM 25197 N N . HIS A 1 53 ? 1.666 -3.299 -5.914 1.00 0.00 89 HIS A N 17
ATOM 25198 C CA . HIS A 1 53 ? 1.885 -4.129 -4.735 1.00 0.00 89 HIS A CA 17
ATOM 25199 C C . HIS A 1 53 ? 0.576 -4.748 -4.255 1.00 0.00 89 HIS A C 17
ATOM 25200 O O . HIS A 1 53 ? -0.507 -4.315 -4.648 1.00 0.00 89 HIS A O 17
ATOM 25214 N N . ILE A 1 54 ? 0.684 -5.763 -3.404 1.00 0.00 90 ILE A N 17
ATOM 25215 C CA . ILE A 1 54 ? -0.491 -6.441 -2.871 1.00 0.00 90 ILE A CA 17
ATOM 25216 C C . ILE A 1 54 ? -0.489 -6.427 -1.346 1.00 0.00 90 ILE A C 17
ATOM 25217 O O . ILE A 1 54 ? 0.270 -7.160 -0.710 1.00 0.00 90 ILE A O 17
ATOM 25233 N N . ILE A 1 55 ? -1.343 -5.591 -0.766 1.00 0.00 91 ILE A N 17
ATOM 25234 C CA . ILE A 1 55 ? -1.441 -5.485 0.684 1.00 0.00 91 ILE A CA 17
ATOM 25235 C C . ILE A 1 55 ? -2.189 -6.676 1.273 1.00 0.00 91 ILE A C 17
ATOM 25236 O O . ILE A 1 55 ? -3.351 -6.916 0.946 1.00 0.00 91 ILE A O 17
ATOM 25252 N N . ALA A 1 56 ? -1.515 -7.418 2.145 1.00 0.00 92 ALA A N 17
ATOM 25253 C CA . ALA A 1 56 ? -2.116 -8.583 2.783 1.00 0.00 92 ALA A CA 17
ATOM 25254 C C . ALA A 1 56 ? -1.285 -9.047 3.974 1.00 0.00 92 ALA A C 17
ATOM 25255 O O . ALA A 1 56 ? -0.067 -9.199 3.874 1.00 0.00 92 ALA A O 17
ATOM 25262 N N . THR A 1 57 ? -1.950 -9.269 5.104 1.00 0.00 93 THR A N 17
ATOM 25263 C CA . THR A 1 57 ? -1.272 -9.714 6.315 1.00 0.00 93 THR A CA 17
ATOM 25264 C C . THR A 1 57 ? -0.854 -11.176 6.206 1.00 0.00 93 THR A C 17
ATOM 25265 O O . THR A 1 57 ? 0.329 -11.501 6.296 1.00 0.00 93 THR A O 17
ATOM 25276 N N . ASN A 1 58 ? -1.833 -12.053 6.010 1.00 0.00 94 ASN A N 17
ATOM 25277 C CA . ASN A 1 58 ? -1.565 -13.482 5.889 1.00 0.00 94 ASN A CA 17
ATOM 25278 C C . ASN A 1 58 ? -2.445 -14.110 4.813 1.00 0.00 94 ASN A C 17
ATOM 25279 O O . ASN A 1 58 ? -3.590 -13.701 4.613 1.00 0.00 94 ASN A O 17
ATOM 25290 N N . LEU A 1 59 ? -1.904 -15.107 4.121 1.00 0.00 95 LEU A N 17
ATOM 25291 C CA . LEU A 1 59 ? -2.639 -15.794 3.065 1.00 0.00 95 LEU A CA 17
ATOM 25292 C C . LEU A 1 59 ? -2.484 -17.306 3.188 1.00 0.00 95 LEU A C 17
ATOM 25293 O O . LEU A 1 59 ? -1.427 -17.819 3.555 1.00 0.00 95 LEU A O 17
ATOM 25309 N N . PRO A 1 60 ? -3.562 -18.039 2.872 1.00 0.00 96 PRO A N 17
ATOM 25310 C CA . PRO A 1 60 ? -3.570 -19.504 2.937 1.00 0.00 96 PRO A CA 17
ATOM 25311 C C . PRO A 1 60 ? -2.702 -20.137 1.856 1.00 0.00 96 PRO A C 17
ATOM 25312 O O . PRO A 1 60 ? -2.463 -19.537 0.808 1.00 0.00 96 PRO A O 17
ATOM 25323 N N . ASN A 1 61 ? -2.231 -21.352 2.117 1.00 0.00 97 ASN A N 17
ATOM 25324 C CA . ASN A 1 61 ? -1.388 -22.066 1.165 1.00 0.00 97 ASN A CA 17
ATOM 25325 C C . ASN A 1 61 ? -1.877 -21.849 -0.264 1.00 0.00 97 ASN A C 17
ATOM 25326 O O . ASN A 1 61 ? -1.132 -21.373 -1.120 1.00 0.00 97 ASN A O 17
ATOM 25337 N N . ALA A 1 62 ? -3.134 -22.200 -0.513 1.00 0.00 98 ALA A N 17
ATOM 25338 C CA . ALA A 1 62 ? -3.723 -22.041 -1.837 1.00 0.00 98 ALA A CA 17
ATOM 25339 C C . ALA A 1 62 ? -3.386 -20.676 -2.428 1.00 0.00 98 ALA A C 17
ATOM 25340 O O . ALA A 1 62 ? -2.777 -20.583 -3.494 1.00 0.00 98 ALA A O 17
ATOM 25347 N N . LYS A 1 63 ? -3.785 -19.619 -1.729 1.00 0.00 99 LYS A N 17
ATOM 25348 C CA . LYS A 1 63 ? -3.525 -18.258 -2.183 1.00 0.00 99 LYS A CA 17
ATOM 25349 C C . LYS A 1 63 ? -2.046 -18.064 -2.500 1.00 0.00 99 LYS A C 17
ATOM 25350 O O . LYS A 1 63 ? -1.687 -17.658 -3.606 1.00 0.00 99 LYS A O 17
ATOM 25369 N N . ILE A 1 64 ? -1.193 -18.357 -1.525 1.00 0.00 100 ILE A N 17
ATOM 25370 C CA . ILE A 1 64 ? 0.247 -18.216 -1.702 1.00 0.00 100 ILE A CA 17
ATOM 25371 C C . ILE A 1 64 ? 0.666 -18.596 -3.118 1.00 0.00 100 ILE A C 17
ATOM 25372 O O . ILE A 1 64 ? 1.267 -17.796 -3.836 1.00 0.00 100 ILE A O 17
ATOM 25388 N N . LYS A 1 65 ? 0.345 -19.822 -3.515 1.00 0.00 101 LYS A N 17
ATOM 25389 C CA . LYS A 1 65 ? 0.684 -20.309 -4.847 1.00 0.00 101 LYS A CA 17
ATOM 25390 C C . LYS A 1 65 ? 0.235 -19.321 -5.919 1.00 0.00 101 LYS A C 17
ATOM 25391 O O . LYS A 1 65 ? 1.059 -18.717 -6.604 1.00 0.00 101 LYS A O 17
ATOM 25410 N N . GLU A 1 66 ? -1.078 -19.161 -6.056 1.00 0.00 102 GLU A N 17
ATOM 25411 C CA . GLU A 1 66 ? -1.636 -18.246 -7.045 1.00 0.00 102 GLU A CA 17
ATOM 25412 C C . GLU A 1 66 ? -0.763 -17.002 -7.187 1.00 0.00 102 GLU A C 17
ATOM 25413 O O . GLU A 1 66 ? -0.453 -16.571 -8.298 1.00 0.00 102 GLU A O 17
ATOM 25425 N N . LEU A 1 67 ? -0.372 -16.429 -6.054 1.00 0.00 103 LEU A N 17
ATOM 25426 C CA . LEU A 1 67 ? 0.465 -15.233 -6.051 1.00 0.00 103 LEU A CA 17
ATOM 25427 C C . LEU A 1 67 ? 1.936 -15.598 -6.223 1.00 0.00 103 LEU A C 17
ATOM 25428 O O . LEU A 1 67 ? 2.814 -14.982 -5.618 1.00 0.00 103 LEU A O 17
ATOM 25444 N N . LYS A 1 68 ? 2.199 -16.601 -7.053 1.00 0.00 104 LYS A N 17
ATOM 25445 C CA . LYS A 1 68 ? 3.563 -17.047 -7.308 1.00 0.00 104 LYS A CA 17
ATOM 25446 C C . LYS A 1 68 ? 4.376 -15.948 -7.986 1.00 0.00 104 LYS A C 17
ATOM 25447 O O . LYS A 1 68 ? 4.254 -15.726 -9.190 1.00 0.00 104 LYS A O 17
ATOM 25466 N N . GLY A 1 69 ? 5.207 -15.265 -7.205 1.00 0.00 105 GLY A N 17
ATOM 25467 C CA . GLY A 1 69 ? 6.029 -14.199 -7.749 1.00 0.00 105 GLY A CA 17
ATOM 25468 C C . GLY A 1 69 ? 5.549 -12.825 -7.327 1.00 0.00 105 GLY A C 17
ATOM 25469 O O . GLY A 1 69 ? 6.354 -11.919 -7.113 1.00 0.00 105 GLY A O 17
ATOM 25473 N N . GLU A 1 70 ? 4.234 -12.669 -7.207 1.00 0.00 106 GLU A N 17
ATOM 25474 C CA . GLU A 1 70 ? 3.650 -11.393 -6.810 1.00 0.00 106 GLU A CA 17
ATOM 25475 C C . GLU A 1 70 ? 4.238 -10.914 -5.487 1.00 0.00 106 GLU A C 17
ATOM 25476 O O . GLU A 1 70 ? 4.620 -11.718 -4.636 1.00 0.00 106 GLU A O 17
ATOM 25488 N N . LYS A 1 71 ? 4.309 -9.597 -5.320 1.00 0.00 107 LYS A N 17
ATOM 25489 C CA . LYS A 1 71 ? 4.850 -9.008 -4.101 1.00 0.00 107 LYS A CA 17
ATOM 25490 C C . LYS A 1 71 ? 3.746 -8.768 -3.076 1.00 0.00 107 LYS A C 17
ATOM 25491 O O . LYS A 1 71 ? 2.862 -7.936 -3.284 1.00 0.00 107 LYS A O 17
ATOM 25510 N N . VAL A 1 72 ? 3.803 -9.501 -1.969 1.00 0.00 108 VAL A N 17
ATOM 25511 C CA . VAL A 1 72 ? 2.810 -9.367 -0.911 1.00 0.00 108 VAL A CA 17
ATOM 25512 C C . VAL A 1 72 ? 3.357 -8.553 0.257 1.00 0.00 108 VAL A C 17
ATOM 25513 O O . VAL A 1 72 ? 4.020 -9.090 1.144 1.00 0.00 108 VAL A O 17
ATOM 25526 N N . ILE A 1 73 ? 3.075 -7.254 0.249 1.00 0.00 109 ILE A N 17
ATOM 25527 C CA . ILE A 1 73 ? 3.538 -6.367 1.309 1.00 0.00 109 ILE A CA 17
ATOM 25528 C C . ILE A 1 73 ? 2.511 -6.269 2.432 1.00 0.00 109 ILE A C 17
ATOM 25529 O O . ILE A 1 73 ? 1.305 -6.257 2.185 1.00 0.00 109 ILE A O 17
ATOM 25545 N N . ARG A 1 74 ? 2.998 -6.198 3.666 1.00 0.00 110 ARG A N 17
ATOM 25546 C CA . ARG A 1 74 ? 2.123 -6.100 4.828 1.00 0.00 110 ARG A CA 17
ATOM 25547 C C . ARG A 1 74 ? 1.486 -4.716 4.915 1.00 0.00 110 ARG A C 17
ATOM 25548 O O . ARG A 1 74 ? 2.032 -3.723 4.434 1.00 0.00 110 ARG A O 17
ATOM 25569 N N . PRO A 1 75 ? 0.302 -4.648 5.541 1.00 0.00 111 PRO A N 17
ATOM 25570 C CA . PRO A 1 75 ? -0.435 -3.391 5.705 1.00 0.00 111 PRO A CA 17
ATOM 25571 C C . PRO A 1 75 ? 0.248 -2.442 6.683 1.00 0.00 111 PRO A C 17
ATOM 25572 O O . PRO A 1 75 ? -0.251 -1.350 6.953 1.00 0.00 111 PRO A O 17
ATOM 25583 N N . GLU A 1 76 ? 1.392 -2.866 7.211 1.00 0.00 112 GLU A N 17
ATOM 25584 C CA . GLU A 1 76 ? 2.143 -2.052 8.160 1.00 0.00 112 GLU A CA 17
ATOM 25585 C C . GLU A 1 76 ? 3.148 -1.161 7.436 1.00 0.00 112 GLU A C 17
ATOM 25586 O O . GLU A 1 76 ? 3.435 -0.047 7.876 1.00 0.00 112 GLU A O 17
ATOM 25598 N N . TRP A 1 77 ? 3.679 -1.659 6.326 1.00 0.00 113 TRP A N 17
ATOM 25599 C CA . TRP A 1 77 ? 4.653 -0.908 5.541 1.00 0.00 113 TRP A CA 17
ATOM 25600 C C . TRP A 1 77 ? 4.130 0.486 5.214 1.00 0.00 113 TRP A C 17
ATOM 25601 O O . TRP A 1 77 ? 4.904 1.437 5.097 1.00 0.00 113 TRP A O 17
ATOM 25622 N N . ILE A 1 78 ? 2.815 0.600 5.067 1.00 0.00 114 ILE A N 17
ATOM 25623 C CA . ILE A 1 78 ? 2.190 1.880 4.754 1.00 0.00 114 ILE A CA 17
ATOM 25624 C C . ILE A 1 78 ? 1.903 2.676 6.023 1.00 0.00 114 ILE A C 17
ATOM 25625 O O . ILE A 1 78 ? 2.316 3.828 6.152 1.00 0.00 114 ILE A O 17
ATOM 25641 N N . VAL A 1 79 ? 1.194 2.053 6.959 1.00 0.00 115 VAL A N 17
ATOM 25642 C CA . VAL A 1 79 ? 0.854 2.702 8.219 1.00 0.00 115 VAL A CA 17
ATOM 25643 C C . VAL A 1 79 ? 2.085 3.326 8.865 1.00 0.00 115 VAL A C 17
ATOM 25644 O O . VAL A 1 79 ? 2.069 4.493 9.255 1.00 0.00 115 VAL A O 17
ATOM 25657 N N . GLU A 1 80 ? 3.152 2.541 8.975 1.00 0.00 116 GLU A N 17
ATOM 25658 C CA . GLU A 1 80 ? 4.393 3.017 9.575 1.00 0.00 116 GLU A CA 17
ATOM 25659 C C . GLU A 1 80 ? 4.957 4.199 8.791 1.00 0.00 116 GLU A C 17
ATOM 25660 O O . GLU A 1 80 ? 5.370 5.203 9.372 1.00 0.00 116 GLU A O 17
ATOM 25672 N N . SER A 1 81 ? 4.970 4.072 7.468 1.00 0.00 117 SER A N 17
ATOM 25673 C CA . SER A 1 81 ? 5.487 5.127 6.604 1.00 0.00 117 SER A CA 17
ATOM 25674 C C . SER A 1 81 ? 4.774 6.449 6.875 1.00 0.00 117 SER A C 17
ATOM 25675 O O . SER A 1 81 ? 5.402 7.507 6.919 1.00 0.00 117 SER A O 17
ATOM 25683 N N . ILE A 1 82 ? 3.460 6.379 7.055 1.00 0.00 118 ILE A N 17
ATOM 25684 C CA . ILE A 1 82 ? 2.661 7.569 7.322 1.00 0.00 118 ILE A CA 17
ATOM 25685 C C . ILE A 1 82 ? 3.035 8.192 8.662 1.00 0.00 118 ILE A C 17
ATOM 25686 O O . ILE A 1 82 ? 3.414 9.361 8.732 1.00 0.00 118 ILE A O 17
ATOM 25702 N N . LYS A 1 83 ? 2.928 7.403 9.726 1.00 0.00 119 LYS A N 17
ATOM 25703 C CA . LYS A 1 83 ? 3.258 7.875 11.066 1.00 0.00 119 LYS A CA 17
ATOM 25704 C C . LYS A 1 83 ? 4.661 8.471 11.103 1.00 0.00 119 LYS A C 17
ATOM 25705 O O . LYS A 1 83 ? 4.886 9.516 11.712 1.00 0.00 119 LYS A O 17
ATOM 25724 N N . ALA A 1 84 ? 5.602 7.800 10.445 1.00 0.00 120 ALA A N 17
ATOM 25725 C CA . ALA A 1 84 ? 6.982 8.266 10.401 1.00 0.00 120 ALA A CA 17
ATOM 25726 C C . ALA A 1 84 ? 7.125 9.470 9.476 1.00 0.00 120 ALA A C 17
ATOM 25727 O O . ALA A 1 84 ? 7.935 10.362 9.723 1.00 0.00 120 ALA A O 17
ATOM 25734 N N . GLY A 1 85 ? 6.333 9.488 8.408 1.00 0.00 121 GLY A N 17
ATOM 25735 C CA . GLY A 1 85 ? 6.388 10.587 7.461 1.00 0.00 121 GLY A CA 17
ATOM 25736 C C . GLY A 1 85 ? 7.374 10.335 6.338 1.00 0.00 121 GLY A C 17
ATOM 25737 O O . GLY A 1 85 ? 7.925 11.275 5.765 1.00 0.00 121 GLY A O 17
ATOM 25741 N N . ARG A 1 86 ? 7.598 9.064 6.023 1.00 0.00 122 ARG A N 17
ATOM 25742 C CA . ARG A 1 86 ? 8.527 8.692 4.963 1.00 0.00 122 ARG A CA 17
ATOM 25743 C C . ARG A 1 86 ? 8.380 7.216 4.605 1.00 0.00 122 ARG A C 17
ATOM 25744 O O . ARG A 1 86 ? 7.978 6.401 5.436 1.00 0.00 122 ARG A O 17
ATOM 25765 N N . LEU A 1 87 ? 8.708 6.878 3.362 1.00 0.00 123 LEU A N 17
ATOM 25766 C CA . LEU A 1 87 ? 8.613 5.500 2.893 1.00 0.00 123 LEU A CA 17
ATOM 25767 C C . LEU A 1 87 ? 9.692 4.632 3.530 1.00 0.00 123 LEU A C 17
ATOM 25768 O O . LEU A 1 87 ? 10.881 4.950 3.462 1.00 0.00 123 LEU A O 17
ATOM 25784 N N . LEU A 1 88 ? 9.272 3.534 4.148 1.00 0.00 124 LEU A N 17
ATOM 25785 C CA . LEU A 1 88 ? 10.204 2.617 4.797 1.00 0.00 124 LEU A CA 17
ATOM 25786 C C . LEU A 1 88 ? 10.544 1.447 3.879 1.00 0.00 124 LEU A C 17
ATOM 25787 O O . LEU A 1 88 ? 10.070 1.377 2.744 1.00 0.00 124 LEU A O 17
ATOM 25803 N N . SER A 1 89 ? 11.366 0.530 4.378 1.00 0.00 125 SER A N 17
ATOM 25804 C CA . SER A 1 89 ? 11.771 -0.637 3.602 1.00 0.00 125 SER A CA 17
ATOM 25805 C C . SER A 1 89 ? 10.604 -1.603 3.424 1.00 0.00 125 SER A C 17
ATOM 25806 O O . SER A 1 89 ? 9.775 -1.765 4.321 1.00 0.00 125 SER A O 17
ATOM 25814 N N . TYR A 1 90 ? 10.546 -2.243 2.262 1.00 0.00 126 TYR A N 17
ATOM 25815 C CA . TYR A 1 90 ? 9.479 -3.192 1.964 1.00 0.00 126 TYR A CA 17
ATOM 25816 C C . TYR A 1 90 ? 10.037 -4.602 1.793 1.00 0.00 126 TYR A C 17
ATOM 25817 O O . TYR A 1 90 ? 9.284 -5.572 1.702 1.00 0.00 126 TYR A O 17
ATOM 25835 N N . ILE A 1 91 ? 11.361 -4.706 1.751 1.00 0.00 127 ILE A N 17
ATOM 25836 C CA . ILE A 1 91 ? 12.020 -5.997 1.593 1.00 0.00 127 ILE A CA 17
ATOM 25837 C C . ILE A 1 91 ? 11.527 -6.997 2.634 1.00 0.00 127 ILE A C 17
ATOM 25838 O O . ILE A 1 91 ? 11.003 -8.062 2.308 1.00 0.00 127 ILE A O 17
ATOM 25854 N N . PRO A 1 92 ? 11.697 -6.647 3.918 1.00 0.00 128 PRO A N 17
ATOM 25855 C CA . PRO A 1 92 ? 11.274 -7.499 5.033 1.00 0.00 128 PRO A CA 17
ATOM 25856 C C . PRO A 1 92 ? 9.756 -7.584 5.154 1.00 0.00 128 PRO A C 17
ATOM 25857 O O . PRO A 1 92 ? 9.224 -8.506 5.773 1.00 0.00 128 PRO A O 17
ATOM 25868 N N . TYR A 1 93 ? 9.065 -6.617 4.561 1.00 0.00 129 TYR A N 17
ATOM 25869 C CA . TYR A 1 93 ? 7.608 -6.582 4.605 1.00 0.00 129 TYR A CA 17
ATOM 25870 C C . TYR A 1 93 ? 7.009 -7.531 3.572 1.00 0.00 129 TYR A C 17
ATOM 25871 O O . TYR A 1 93 ? 5.828 -7.872 3.638 1.00 0.00 129 TYR A O 17
ATOM 25889 N N . GLN A 1 94 ? 7.833 -7.955 2.619 1.00 0.00 130 GLN A N 17
ATOM 25890 C CA . GLN A 1 94 ? 7.385 -8.865 1.571 1.00 0.00 130 GLN A CA 17
ATOM 25891 C C . GLN A 1 94 ? 6.998 -10.220 2.156 1.00 0.00 130 GLN A C 17
ATOM 25892 O O . GLN A 1 94 ? 7.683 -10.748 3.033 1.00 0.00 130 GLN A O 17
ATOM 25906 N N . LEU A 1 95 ? 5.897 -10.777 1.666 1.00 0.00 131 LEU A N 17
ATOM 25907 C CA . LEU A 1 95 ? 5.418 -12.071 2.140 1.00 0.00 131 LEU A CA 17
ATOM 25908 C C . LEU A 1 95 ? 5.411 -13.096 1.011 1.00 0.00 131 LEU A C 17
ATOM 25909 O O . LEU A 1 95 ? 4.963 -12.810 -0.100 1.00 0.00 131 LEU A O 17
ATOM 25925 N N . TYR A 1 96 ? 5.910 -14.293 1.302 1.00 0.00 132 TYR A N 17
ATOM 25926 C CA . TYR A 1 96 ? 5.962 -15.361 0.311 1.00 0.00 132 TYR A CA 17
ATOM 25927 C C . TYR A 1 96 ? 6.759 -14.929 -0.915 1.00 0.00 132 TYR A C 17
ATOM 25928 O O . TYR A 1 96 ? 6.298 -15.060 -2.050 1.00 0.00 132 TYR A O 17
ATOM 25946 N N . THR A 1 97 ? 7.962 -14.412 -0.679 1.00 0.00 133 THR A N 17
ATOM 25947 C CA . THR A 1 97 ? 8.825 -13.959 -1.762 1.00 0.00 133 THR A CA 17
ATOM 25948 C C . THR A 1 97 ? 10.228 -14.538 -1.626 1.00 0.00 133 THR A C 17
ATOM 25949 O O . THR A 1 97 ? 10.496 -15.339 -0.729 1.00 0.00 133 THR A O 17
ATOM 25960 N N . GLY A 1 1 ? -18.994 23.474 -1.645 1.00 0.00 37 GLY A N 18
ATOM 25961 C CA . GLY A 1 1 ? -17.583 23.568 -1.967 1.00 0.00 37 GLY A CA 18
ATOM 25962 C C . GLY A 1 1 ? -16.694 23.263 -0.777 1.00 0.00 37 GLY A C 18
ATOM 25963 O O . GLY A 1 1 ? -17.030 23.598 0.358 1.00 0.00 37 GLY A O 18
ATOM 25967 N N . SER A 1 2 ? -15.558 22.624 -1.037 1.00 0.00 38 SER A N 18
ATOM 25968 C CA . SER A 1 2 ? -14.621 22.269 0.022 1.00 0.00 38 SER A CA 18
ATOM 25969 C C . SER A 1 2 ? -13.677 23.429 0.324 1.00 0.00 38 SER A C 18
ATOM 25970 O O . SER A 1 2 ? -12.940 23.887 -0.548 1.00 0.00 38 SER A O 18
ATOM 25978 N N . SER A 1 3 ? -13.707 23.899 1.567 1.00 0.00 39 SER A N 18
ATOM 25979 C CA . SER A 1 3 ? -12.858 25.008 1.985 1.00 0.00 39 SER A CA 18
ATOM 25980 C C . SER A 1 3 ? -11.386 24.606 1.959 1.00 0.00 39 SER A C 18
ATOM 25981 O O . SER A 1 3 ? -10.907 23.906 2.850 1.00 0.00 39 SER A O 18
ATOM 25989 N N . GLY A 1 4 ? -10.674 25.053 0.929 1.00 0.00 40 GLY A N 18
ATOM 25990 C CA . GLY A 1 4 ? -9.265 24.730 0.805 1.00 0.00 40 GLY A CA 18
ATOM 25991 C C . GLY A 1 4 ? -9.034 23.281 0.426 1.00 0.00 40 GLY A C 18
ATOM 25992 O O . GLY A 1 4 ? -9.843 22.411 0.750 1.00 0.00 40 GLY A O 18
ATOM 25996 N N . SER A 1 5 ? -7.928 23.020 -0.263 1.00 0.00 41 SER A N 18
ATOM 25997 C CA . SER A 1 5 ? -7.596 21.666 -0.692 1.00 0.00 41 SER A CA 18
ATOM 25998 C C . SER A 1 5 ? -6.405 21.125 0.094 1.00 0.00 41 SER A C 18
ATOM 25999 O O . SER A 1 5 ? -5.601 21.888 0.628 1.00 0.00 41 SER A O 18
ATOM 26007 N N . SER A 1 6 ? -6.301 19.801 0.160 1.00 0.00 42 SER A N 18
ATOM 26008 C CA . SER A 1 6 ? -5.212 19.156 0.884 1.00 0.00 42 SER A CA 18
ATOM 26009 C C . SER A 1 6 ? -3.918 19.207 0.077 1.00 0.00 42 SER A C 18
ATOM 26010 O O . SER A 1 6 ? -2.884 19.658 0.569 1.00 0.00 42 SER A O 18
ATOM 26018 N N . GLY A 1 7 ? -3.984 18.742 -1.166 1.00 0.00 43 GLY A N 18
ATOM 26019 C CA . GLY A 1 7 ? -2.812 18.743 -2.023 1.00 0.00 43 GLY A CA 18
ATOM 26020 C C . GLY A 1 7 ? -1.797 17.693 -1.618 1.00 0.00 43 GLY A C 18
ATOM 26021 O O . GLY A 1 7 ? -1.791 17.231 -0.476 1.00 0.00 43 GLY A O 18
ATOM 26025 N N . THR A 1 8 ? -0.936 17.311 -2.556 1.00 0.00 44 THR A N 18
ATOM 26026 C CA . THR A 1 8 ? 0.086 16.307 -2.292 1.00 0.00 44 THR A CA 18
ATOM 26027 C C . THR A 1 8 ? 1.412 16.957 -1.913 1.00 0.00 44 THR A C 18
ATOM 26028 O O . THR A 1 8 ? 2.000 17.696 -2.702 1.00 0.00 44 THR A O 18
ATOM 26039 N N . SER A 1 9 ? 1.877 16.678 -0.699 1.00 0.00 45 SER A N 18
ATOM 26040 C CA . SER A 1 9 ? 3.132 17.239 -0.214 1.00 0.00 45 SER A CA 18
ATOM 26041 C C . SER A 1 9 ? 4.226 16.176 -0.182 1.00 0.00 45 SER A C 18
ATOM 26042 O O . SER A 1 9 ? 5.368 16.433 -0.562 1.00 0.00 45 SER A O 18
ATOM 26050 N N . SER A 1 10 ? 3.867 14.981 0.276 1.00 0.00 46 SER A N 18
ATOM 26051 C CA . SER A 1 10 ? 4.818 13.879 0.362 1.00 0.00 46 SER A CA 18
ATOM 26052 C C . SER A 1 10 ? 4.542 12.838 -0.719 1.00 0.00 46 SER A C 18
ATOM 26053 O O . SER A 1 10 ? 3.515 12.158 -0.696 1.00 0.00 46 SER A O 18
ATOM 26061 N N . THR A 1 11 ? 5.468 12.717 -1.666 1.00 0.00 47 THR A N 18
ATOM 26062 C CA . THR A 1 11 ? 5.325 11.761 -2.756 1.00 0.00 47 THR A CA 18
ATOM 26063 C C . THR A 1 11 ? 5.944 10.416 -2.392 1.00 0.00 47 THR A C 18
ATOM 26064 O O . THR A 1 11 ? 6.515 9.734 -3.244 1.00 0.00 47 THR A O 18
ATOM 26075 N N . ILE A 1 12 ? 5.825 10.040 -1.123 1.00 0.00 48 ILE A N 18
ATOM 26076 C CA . ILE A 1 12 ? 6.371 8.774 -0.648 1.00 0.00 48 ILE A CA 18
ATOM 26077 C C . ILE A 1 12 ? 5.645 7.591 -1.278 1.00 0.00 48 ILE A C 18
ATOM 26078 O O . ILE A 1 12 ? 6.203 6.500 -1.402 1.00 0.00 48 ILE A O 18
ATOM 26094 N N . PHE A 1 13 ? 4.397 7.814 -1.677 1.00 0.00 49 PHE A N 18
ATOM 26095 C CA . PHE A 1 13 ? 3.593 6.766 -2.296 1.00 0.00 49 PHE A CA 18
ATOM 26096 C C . PHE A 1 13 ? 3.135 7.183 -3.690 1.00 0.00 49 PHE A C 18
ATOM 26097 O O . PHE A 1 13 ? 2.076 6.765 -4.158 1.00 0.00 49 PHE A O 18
ATOM 26114 N N . SER A 1 14 ? 3.940 8.011 -4.348 1.00 0.00 50 SER A N 18
ATOM 26115 C CA . SER A 1 14 ? 3.617 8.490 -5.686 1.00 0.00 50 SER A CA 18
ATOM 26116 C C . SER A 1 14 ? 3.286 7.325 -6.614 1.00 0.00 50 SER A C 18
ATOM 26117 O O . SER A 1 14 ? 4.020 6.340 -6.680 1.00 0.00 50 SER A O 18
ATOM 26125 N N . GLY A 1 15 ? 2.172 7.446 -7.332 1.00 0.00 51 GLY A N 18
ATOM 26126 C CA . GLY A 1 15 ? 1.762 6.396 -8.246 1.00 0.00 51 GLY A CA 18
ATOM 26127 C C . GLY A 1 15 ? 1.911 5.013 -7.646 1.00 0.00 51 GLY A C 18
ATOM 26128 O O . GLY A 1 15 ? 2.360 4.082 -8.316 1.00 0.00 51 GLY A O 18
ATOM 26132 N N . VAL A 1 16 ? 1.536 4.876 -6.378 1.00 0.00 52 VAL A N 18
ATOM 26133 C CA . VAL A 1 16 ? 1.631 3.595 -5.687 1.00 0.00 52 VAL A CA 18
ATOM 26134 C C . VAL A 1 16 ? 0.248 3.016 -5.411 1.00 0.00 52 VAL A C 18
ATOM 26135 O O . VAL A 1 16 ? -0.416 3.398 -4.448 1.00 0.00 52 VAL A O 18
ATOM 26148 N N . ALA A 1 17 ? -0.181 2.091 -6.264 1.00 0.00 53 ALA A N 18
ATOM 26149 C CA . ALA A 1 17 ? -1.484 1.456 -6.111 1.00 0.00 53 ALA A CA 18
ATOM 26150 C C . ALA A 1 17 ? -1.396 0.231 -5.207 1.00 0.00 53 ALA A C 18
ATOM 26151 O O . ALA A 1 17 ? -0.439 -0.540 -5.283 1.00 0.00 53 ALA A O 18
ATOM 26158 N N . ILE A 1 18 ? -2.398 0.059 -4.351 1.00 0.00 54 ILE A N 18
ATOM 26159 C CA . ILE A 1 18 ? -2.432 -1.072 -3.433 1.00 0.00 54 ILE A CA 18
ATOM 26160 C C . ILE A 1 18 ? -3.729 -1.862 -3.582 1.00 0.00 54 ILE A C 18
ATOM 26161 O O . ILE A 1 18 ? -4.787 -1.292 -3.851 1.00 0.00 54 ILE A O 18
ATOM 26177 N N . TYR A 1 19 ? -3.639 -3.175 -3.404 1.00 0.00 55 TYR A N 18
ATOM 26178 C CA . TYR A 1 19 ? -4.804 -4.043 -3.519 1.00 0.00 55 TYR A CA 18
ATOM 26179 C C . TYR A 1 19 ? -4.982 -4.886 -2.260 1.00 0.00 55 TYR A C 18
ATOM 26180 O O . TYR A 1 19 ? -4.235 -5.836 -2.024 1.00 0.00 55 TYR A O 18
ATOM 26198 N N . VAL A 1 20 ? -5.977 -4.531 -1.453 1.00 0.00 56 VAL A N 18
ATOM 26199 C CA . VAL A 1 20 ? -6.256 -5.255 -0.219 1.00 0.00 56 VAL A CA 18
ATOM 26200 C C . VAL A 1 20 ? -7.054 -6.524 -0.494 1.00 0.00 56 VAL A C 18
ATOM 26201 O O . VAL A 1 20 ? -8.193 -6.466 -0.955 1.00 0.00 56 VAL A O 18
ATOM 26214 N N . ASN A 1 21 ? -6.448 -7.672 -0.206 1.00 0.00 57 ASN A N 18
ATOM 26215 C CA . ASN A 1 21 ? -7.102 -8.957 -0.423 1.00 0.00 57 ASN A CA 18
ATOM 26216 C C . ASN A 1 21 ? -7.400 -9.646 0.905 1.00 0.00 57 ASN A C 18
ATOM 26217 O O . ASN A 1 21 ? -6.488 -10.022 1.640 1.00 0.00 57 ASN A O 18
ATOM 26228 N N . GLY A 1 22 ? -8.685 -9.809 1.206 1.00 0.00 58 GLY A N 18
ATOM 26229 C CA . GLY A 1 22 ? -9.081 -10.453 2.445 1.00 0.00 58 GLY A CA 18
ATOM 26230 C C . GLY A 1 22 ? -9.204 -9.473 3.594 1.00 0.00 58 GLY A C 18
ATOM 26231 O O . GLY A 1 22 ? -9.610 -8.327 3.401 1.00 0.00 58 GLY A O 18
ATOM 26235 N N . TYR A 1 23 ? -8.855 -9.924 4.794 1.00 0.00 59 TYR A N 18
ATOM 26236 C CA . TYR A 1 23 ? -8.932 -9.080 5.980 1.00 0.00 59 TYR A CA 18
ATOM 26237 C C . TYR A 1 23 ? -7.550 -8.573 6.380 1.00 0.00 59 TYR A C 18
ATOM 26238 O O . TYR A 1 23 ? -6.604 -9.351 6.511 1.00 0.00 59 TYR A O 18
ATOM 26256 N N . THR A 1 24 ? -7.440 -7.263 6.573 1.00 0.00 60 THR A N 18
ATOM 26257 C CA . THR A 1 24 ? -6.174 -6.650 6.957 1.00 0.00 60 THR A CA 18
ATOM 26258 C C . THR A 1 24 ? -6.389 -5.536 7.974 1.00 0.00 60 THR A C 18
ATOM 26259 O O . THR A 1 24 ? -7.525 -5.172 8.280 1.00 0.00 60 THR A O 18
ATOM 26270 N N . ASP A 1 25 ? -5.292 -4.997 8.494 1.00 0.00 61 ASP A N 18
ATOM 26271 C CA . ASP A 1 25 ? -5.361 -3.921 9.477 1.00 0.00 61 ASP A CA 18
ATOM 26272 C C . ASP A 1 25 ? -4.273 -2.882 9.222 1.00 0.00 61 ASP A C 18
ATOM 26273 O O . ASP A 1 25 ? -3.080 -3.185 9.214 1.00 0.00 61 ASP A O 18
ATOM 26282 N N . PRO A 1 26 ? -4.693 -1.626 9.007 1.00 0.00 62 PRO A N 18
ATOM 26283 C CA . PRO A 1 26 ? -6.111 -1.253 9.013 1.00 0.00 62 PRO A CA 18
ATOM 26284 C C . PRO A 1 26 ? -6.863 -1.815 7.811 1.00 0.00 62 PRO A C 18
ATOM 26285 O O . PRO A 1 26 ? -6.258 -2.359 6.887 1.00 0.00 62 PRO A O 18
ATOM 26296 N N . SER A 1 27 ? -8.185 -1.680 7.830 1.00 0.00 63 SER A N 18
ATOM 26297 C CA . SER A 1 27 ? -9.020 -2.177 6.744 1.00 0.00 63 SER A CA 18
ATOM 26298 C C . SER A 1 27 ? -8.646 -1.511 5.423 1.00 0.00 63 SER A C 18
ATOM 26299 O O . SER A 1 27 ? -7.784 -0.633 5.380 1.00 0.00 63 SER A O 18
ATOM 26307 N N . ALA A 1 28 ? -9.301 -1.936 4.347 1.00 0.00 64 ALA A N 18
ATOM 26308 C CA . ALA A 1 28 ? -9.039 -1.381 3.025 1.00 0.00 64 ALA A CA 18
ATOM 26309 C C . ALA A 1 28 ? -9.488 0.074 2.942 1.00 0.00 64 ALA A C 18
ATOM 26310 O O . ALA A 1 28 ? -8.765 0.928 2.430 1.00 0.00 64 ALA A O 18
ATOM 26317 N N . GLU A 1 29 ? -10.687 0.349 3.447 1.00 0.00 65 GLU A N 18
ATOM 26318 C CA . GLU A 1 29 ? -11.232 1.701 3.428 1.00 0.00 65 GLU A CA 18
ATOM 26319 C C . GLU A 1 29 ? -10.233 2.699 4.007 1.00 0.00 65 GLU A C 18
ATOM 26320 O O . GLU A 1 29 ? -9.986 3.754 3.425 1.00 0.00 65 GLU A O 18
ATOM 26332 N N . GLU A 1 30 ? -9.662 2.356 5.157 1.00 0.00 66 GLU A N 18
ATOM 26333 C CA . GLU A 1 30 ? -8.691 3.222 5.816 1.00 0.00 66 GLU A CA 18
ATOM 26334 C C . GLU A 1 30 ? -7.535 3.556 4.877 1.00 0.00 66 GLU A C 18
ATOM 26335 O O . GLU A 1 30 ? -7.191 4.724 4.689 1.00 0.00 66 GLU A O 18
ATOM 26347 N N . LEU A 1 31 ? -6.940 2.524 4.290 1.00 0.00 67 LEU A N 18
ATOM 26348 C CA . LEU A 1 31 ? -5.822 2.707 3.371 1.00 0.00 67 LEU A CA 18
ATOM 26349 C C . LEU A 1 31 ? -6.267 3.447 2.113 1.00 0.00 67 LEU A C 18
ATOM 26350 O O . LEU A 1 31 ? -5.496 4.200 1.519 1.00 0.00 67 LEU A O 18
ATOM 26366 N N . ARG A 1 32 ? -7.516 3.228 1.715 1.00 0.00 68 ARG A N 18
ATOM 26367 C CA . ARG A 1 32 ? -8.064 3.875 0.529 1.00 0.00 68 ARG A CA 18
ATOM 26368 C C . ARG A 1 32 ? -7.773 5.373 0.543 1.00 0.00 68 ARG A C 18
ATOM 26369 O O . ARG A 1 32 ? -7.284 5.931 -0.440 1.00 0.00 68 ARG A O 18
ATOM 26390 N N . LYS A 1 33 ? -8.077 6.019 1.664 1.00 0.00 69 LYS A N 18
ATOM 26391 C CA . LYS A 1 33 ? -7.848 7.451 1.808 1.00 0.00 69 LYS A CA 18
ATOM 26392 C C . LYS A 1 33 ? -6.364 7.749 2.000 1.00 0.00 69 LYS A C 18
ATOM 26393 O O . LYS A 1 33 ? -5.782 8.552 1.270 1.00 0.00 69 LYS A O 18
ATOM 26412 N N . LEU A 1 34 ? -5.757 7.095 2.985 1.00 0.00 70 LEU A N 18
ATOM 26413 C CA . LEU A 1 34 ? -4.340 7.289 3.272 1.00 0.00 70 LEU A CA 18
ATOM 26414 C C . LEU A 1 34 ? -3.539 7.437 1.983 1.00 0.00 70 LEU A C 18
ATOM 26415 O O . LEU A 1 34 ? -2.639 8.272 1.892 1.00 0.00 70 LEU A O 18
ATOM 26431 N N . MET A 1 35 ? -3.872 6.621 0.988 1.00 0.00 71 MET A N 18
ATOM 26432 C CA . MET A 1 35 ? -3.186 6.664 -0.298 1.00 0.00 71 MET A CA 18
ATOM 26433 C C . MET A 1 35 ? -3.371 8.022 -0.968 1.00 0.00 71 MET A C 18
ATOM 26434 O O . MET A 1 35 ? -2.429 8.807 -1.073 1.00 0.00 71 MET A O 18
ATOM 26448 N N . MET A 1 36 ? -4.591 8.291 -1.421 1.00 0.00 72 MET A N 18
ATOM 26449 C CA . MET A 1 36 ? -4.899 9.555 -2.081 1.00 0.00 72 MET A CA 18
ATOM 26450 C C . MET A 1 36 ? -4.271 10.726 -1.333 1.00 0.00 72 MET A C 18
ATOM 26451 O O . MET A 1 36 ? -3.712 11.638 -1.944 1.00 0.00 72 MET A O 18
ATOM 26465 N N . LEU A 1 37 ? -4.366 10.696 -0.008 1.00 0.00 73 LEU A N 18
ATOM 26466 C CA . LEU A 1 37 ? -3.806 11.755 0.823 1.00 0.00 73 LEU A CA 18
ATOM 26467 C C . LEU A 1 37 ? -2.294 11.845 0.646 1.00 0.00 73 LEU A C 18
ATOM 26468 O O . LEU A 1 37 ? -1.731 12.938 0.569 1.00 0.00 73 LEU A O 18
ATOM 26484 N N . HIS A 1 38 ? -1.641 10.689 0.581 1.00 0.00 74 HIS A N 18
ATOM 26485 C CA . HIS A 1 38 ? -0.193 10.637 0.410 1.00 0.00 74 HIS A CA 18
ATOM 26486 C C . HIS A 1 38 ? 0.176 10.547 -1.067 1.00 0.00 74 HIS A C 18
ATOM 26487 O O . HIS A 1 38 ? 1.267 10.099 -1.418 1.00 0.00 74 HIS A O 18
ATOM 26501 N N . GLY A 1 39 ? -0.741 10.974 -1.929 1.00 0.00 75 GLY A N 18
ATOM 26502 C CA . GLY A 1 39 ? -0.493 10.932 -3.359 1.00 0.00 75 GLY A CA 18
ATOM 26503 C C . GLY A 1 39 ? -0.338 9.516 -3.878 1.00 0.00 75 GLY A C 18
ATOM 26504 O O . GLY A 1 39 ? 0.623 9.208 -4.582 1.00 0.00 75 GLY A O 18
ATOM 26508 N N . GLY A 1 40 ? -1.286 8.652 -3.529 1.00 0.00 76 GLY A N 18
ATOM 26509 C CA . GLY A 1 40 ? -1.230 7.271 -3.973 1.00 0.00 76 GLY A CA 18
ATOM 26510 C C . GLY A 1 40 ? -2.433 6.882 -4.810 1.00 0.00 76 GLY A C 18
ATOM 26511 O O . GLY A 1 40 ? -3.133 7.744 -5.339 1.00 0.00 76 GLY A O 18
ATOM 26515 N N . GLN A 1 41 ? -2.671 5.580 -4.931 1.00 0.00 77 GLN A N 18
ATOM 26516 C CA . GLN A 1 41 ? -3.796 5.079 -5.712 1.00 0.00 77 GLN A CA 18
ATOM 26517 C C . GLN A 1 41 ? -4.406 3.844 -5.058 1.00 0.00 77 GLN A C 18
ATOM 26518 O O . GLN A 1 41 ? -3.792 3.220 -4.192 1.00 0.00 77 GLN A O 18
ATOM 26532 N N . TYR A 1 42 ? -5.618 3.497 -5.477 1.00 0.00 78 TYR A N 18
ATOM 26533 C CA . TYR A 1 42 ? -6.313 2.338 -4.929 1.00 0.00 78 TYR A CA 18
ATOM 26534 C C . TYR A 1 42 ? -7.044 1.572 -6.027 1.00 0.00 78 TYR A C 18
ATOM 26535 O O . TYR A 1 42 ? -7.520 2.160 -6.999 1.00 0.00 78 TYR A O 18
ATOM 26553 N N . HIS A 1 43 ? -7.130 0.256 -5.866 1.00 0.00 79 HIS A N 18
ATOM 26554 C CA . HIS A 1 43 ? -7.804 -0.592 -6.842 1.00 0.00 79 HIS A CA 18
ATOM 26555 C C . HIS A 1 43 ? -8.759 -1.561 -6.152 1.00 0.00 79 HIS A C 18
ATOM 26556 O O . HIS A 1 43 ? -8.401 -2.208 -5.167 1.00 0.00 79 HIS A O 18
ATOM 26570 N N . VAL A 1 44 ? -9.978 -1.657 -6.675 1.00 0.00 80 VAL A N 18
ATOM 26571 C CA . VAL A 1 44 ? -10.985 -2.547 -6.110 1.00 0.00 80 VAL A CA 18
ATOM 26572 C C . VAL A 1 44 ? -10.681 -4.003 -6.444 1.00 0.00 80 VAL A C 18
ATOM 26573 O O . VAL A 1 44 ? -10.812 -4.886 -5.595 1.00 0.00 80 VAL A O 18
ATOM 26586 N N . TYR A 1 45 ? -10.274 -4.247 -7.684 1.00 0.00 81 TYR A N 18
ATOM 26587 C CA . TYR A 1 45 ? -9.952 -5.597 -8.131 1.00 0.00 81 TYR A CA 18
ATOM 26588 C C . TYR A 1 45 ? -8.443 -5.795 -8.226 1.00 0.00 81 TYR A C 18
ATOM 26589 O O . TYR A 1 45 ? -7.669 -4.856 -8.037 1.00 0.00 81 TYR A O 18
ATOM 26607 N N . TYR A 1 46 ? -8.031 -7.023 -8.520 1.00 0.00 82 TYR A N 18
ATOM 26608 C CA . TYR A 1 46 ? -6.614 -7.346 -8.638 1.00 0.00 82 TYR A CA 18
ATOM 26609 C C . TYR A 1 46 ? -6.091 -7.001 -10.029 1.00 0.00 82 TYR A C 18
ATOM 26610 O O . TYR A 1 46 ? -6.718 -7.322 -11.038 1.00 0.00 82 TYR A O 18
ATOM 26628 N N . SER A 1 47 ? -4.936 -6.345 -10.074 1.00 0.00 83 SER A N 18
ATOM 26629 C CA . SER A 1 47 ? -4.328 -5.952 -11.339 1.00 0.00 83 SER A CA 18
ATOM 26630 C C . SER A 1 47 ? -2.866 -6.386 -11.398 1.00 0.00 83 SER A C 18
ATOM 26631 O O . SER A 1 47 ? -2.138 -6.289 -10.410 1.00 0.00 83 SER A O 18
ATOM 26639 N N . ARG A 1 48 ? -2.445 -6.866 -12.564 1.00 0.00 84 ARG A N 18
ATOM 26640 C CA . ARG A 1 48 ? -1.071 -7.317 -12.752 1.00 0.00 84 ARG A CA 18
ATOM 26641 C C . ARG A 1 48 ? -0.198 -6.188 -13.292 1.00 0.00 84 ARG A C 18
ATOM 26642 O O . ARG A 1 48 ? 1.014 -6.170 -13.078 1.00 0.00 84 ARG A O 18
ATOM 26663 N N . SER A 1 49 ? -0.822 -5.247 -13.994 1.00 0.00 85 SER A N 18
ATOM 26664 C CA . SER A 1 49 ? -0.101 -4.117 -14.568 1.00 0.00 85 SER A CA 18
ATOM 26665 C C . SER A 1 49 ? -0.306 -2.859 -13.730 1.00 0.00 85 SER A C 18
ATOM 26666 O O . SER A 1 49 ? 0.655 -2.200 -13.332 1.00 0.00 85 SER A O 18
ATOM 26674 N N . LYS A 1 50 ? -1.566 -2.532 -13.464 1.00 0.00 86 LYS A N 18
ATOM 26675 C CA . LYS A 1 50 ? -1.900 -1.354 -12.672 1.00 0.00 86 LYS A CA 18
ATOM 26676 C C . LYS A 1 50 ? -1.373 -1.490 -11.247 1.00 0.00 86 LYS A C 18
ATOM 26677 O O . LYS A 1 50 ? -0.402 -0.834 -10.868 1.00 0.00 86 LYS A O 18
ATOM 26696 N N . THR A 1 51 ? -2.019 -2.346 -10.461 1.00 0.00 87 THR A N 18
ATOM 26697 C CA . THR A 1 51 ? -1.615 -2.567 -9.078 1.00 0.00 87 THR A CA 18
ATOM 26698 C C . THR A 1 51 ? -0.142 -2.948 -8.990 1.00 0.00 87 THR A C 18
ATOM 26699 O O . THR A 1 51 ? 0.295 -3.928 -9.593 1.00 0.00 87 THR A O 18
ATOM 26710 N N . THR A 1 52 ? 0.622 -2.166 -8.233 1.00 0.00 88 THR A N 18
ATOM 26711 C CA . THR A 1 52 ? 2.048 -2.421 -8.066 1.00 0.00 88 THR A CA 18
ATOM 26712 C C . THR A 1 52 ? 2.298 -3.443 -6.963 1.00 0.00 88 THR A C 18
ATOM 26713 O O . THR A 1 52 ? 2.971 -4.451 -7.179 1.00 0.00 88 THR A O 18
ATOM 26724 N N . HIS A 1 53 ? 1.751 -3.177 -5.781 1.00 0.00 89 HIS A N 18
ATOM 26725 C CA . HIS A 1 53 ? 1.915 -4.076 -4.644 1.00 0.00 89 HIS A CA 18
ATOM 26726 C C . HIS A 1 53 ? 0.567 -4.629 -4.191 1.00 0.00 89 HIS A C 18
ATOM 26727 O O . HIS A 1 53 ? -0.484 -4.095 -4.545 1.00 0.00 89 HIS A O 18
ATOM 26741 N N . ILE A 1 54 ? 0.607 -5.701 -3.406 1.00 0.00 90 ILE A N 18
ATOM 26742 C CA . ILE A 1 54 ? -0.611 -6.325 -2.905 1.00 0.00 90 ILE A CA 18
ATOM 26743 C C . ILE A 1 54 ? -0.627 -6.355 -1.381 1.00 0.00 90 ILE A C 18
ATOM 26744 O O . ILE A 1 54 ? 0.133 -7.096 -0.756 1.00 0.00 90 ILE A O 18
ATOM 26760 N N . ILE A 1 55 ? -1.498 -5.546 -0.787 1.00 0.00 91 ILE A N 18
ATOM 26761 C CA . ILE A 1 55 ? -1.615 -5.482 0.664 1.00 0.00 91 ILE A CA 18
ATOM 26762 C C . ILE A 1 55 ? -2.434 -6.650 1.202 1.00 0.00 91 ILE A C 18
ATOM 26763 O O . ILE A 1 55 ? -3.620 -6.780 0.902 1.00 0.00 91 ILE A O 18
ATOM 26779 N N . ALA A 1 56 ? -1.792 -7.497 2.001 1.00 0.00 92 ALA A N 18
ATOM 26780 C CA . ALA A 1 56 ? -2.462 -8.653 2.584 1.00 0.00 92 ALA A CA 18
ATOM 26781 C C . ALA A 1 56 ? -1.721 -9.150 3.821 1.00 0.00 92 ALA A C 18
ATOM 26782 O O . ALA A 1 56 ? -0.498 -9.290 3.811 1.00 0.00 92 ALA A O 18
ATOM 26789 N N . THR A 1 57 ? -2.470 -9.415 4.887 1.00 0.00 93 THR A N 18
ATOM 26790 C CA . THR A 1 57 ? -1.885 -9.895 6.132 1.00 0.00 93 THR A CA 18
ATOM 26791 C C . THR A 1 57 ? -1.373 -11.323 5.985 1.00 0.00 93 THR A C 18
ATOM 26792 O O . THR A 1 57 ? -0.191 -11.593 6.195 1.00 0.00 93 THR A O 18
ATOM 26803 N N . ASN A 1 58 ? -2.269 -12.234 5.621 1.00 0.00 94 ASN A N 18
ATOM 26804 C CA . ASN A 1 58 ? -1.907 -13.636 5.445 1.00 0.00 94 ASN A CA 18
ATOM 26805 C C . ASN A 1 58 ? -2.737 -14.277 4.337 1.00 0.00 94 ASN A C 18
ATOM 26806 O O . ASN A 1 58 ? -3.915 -13.960 4.166 1.00 0.00 94 ASN A O 18
ATOM 26817 N N . LEU A 1 59 ? -2.116 -15.181 3.588 1.00 0.00 95 LEU A N 18
ATOM 26818 C CA . LEU A 1 59 ? -2.797 -15.868 2.496 1.00 0.00 95 LEU A CA 18
ATOM 26819 C C . LEU A 1 59 ? -2.465 -17.357 2.499 1.00 0.00 95 LEU A C 18
ATOM 26820 O O . LEU A 1 59 ? -1.357 -17.771 2.844 1.00 0.00 95 LEU A O 18
ATOM 26836 N N . PRO A 1 60 ? -3.445 -18.183 2.105 1.00 0.00 96 PRO A N 18
ATOM 26837 C CA . PRO A 1 60 ? -3.280 -19.639 2.051 1.00 0.00 96 PRO A CA 18
ATOM 26838 C C . PRO A 1 60 ? -2.332 -20.074 0.938 1.00 0.00 96 PRO A C 18
ATOM 26839 O O . PRO A 1 60 ? -2.164 -19.371 -0.058 1.00 0.00 96 PRO A O 18
ATOM 26850 N N . ASN A 1 61 ? -1.714 -21.237 1.114 1.00 0.00 97 ASN A N 18
ATOM 26851 C CA . ASN A 1 61 ? -0.783 -21.766 0.124 1.00 0.00 97 ASN A CA 18
ATOM 26852 C C . ASN A 1 61 ? -1.349 -21.625 -1.285 1.00 0.00 97 ASN A C 18
ATOM 26853 O O . ASN A 1 61 ? -0.665 -21.160 -2.196 1.00 0.00 97 ASN A O 18
ATOM 26864 N N . ALA A 1 62 ? -2.603 -22.029 -1.456 1.00 0.00 98 ALA A N 18
ATOM 26865 C CA . ALA A 1 62 ? -3.263 -21.945 -2.753 1.00 0.00 98 ALA A CA 18
ATOM 26866 C C . ALA A 1 62 ? -3.070 -20.568 -3.379 1.00 0.00 98 ALA A C 18
ATOM 26867 O O . ALA A 1 62 ? -2.842 -20.448 -4.583 1.00 0.00 98 ALA A O 18
ATOM 26874 N N . LYS A 1 63 ? -3.165 -19.530 -2.555 1.00 0.00 99 LYS A N 18
ATOM 26875 C CA . LYS A 1 63 ? -3.000 -18.160 -3.027 1.00 0.00 99 LYS A CA 18
ATOM 26876 C C . LYS A 1 63 ? -1.525 -17.827 -3.228 1.00 0.00 99 LYS A C 18
ATOM 26877 O O . LYS A 1 63 ? -1.118 -17.401 -4.309 1.00 0.00 99 LYS A O 18
ATOM 26896 N N . ILE A 1 64 ? -0.731 -18.026 -2.182 1.00 0.00 100 ILE A N 18
ATOM 26897 C CA . ILE A 1 64 ? 0.699 -17.749 -2.246 1.00 0.00 100 ILE A CA 18
ATOM 26898 C C . ILE A 1 64 ? 1.253 -18.034 -3.638 1.00 0.00 100 ILE A C 18
ATOM 26899 O O . ILE A 1 64 ? 1.723 -17.130 -4.328 1.00 0.00 100 ILE A O 18
ATOM 26915 N N . LYS A 1 65 ? 1.192 -19.298 -4.045 1.00 0.00 101 LYS A N 18
ATOM 26916 C CA . LYS A 1 65 ? 1.683 -19.704 -5.356 1.00 0.00 101 LYS A CA 18
ATOM 26917 C C . LYS A 1 65 ? 0.987 -18.921 -6.465 1.00 0.00 101 LYS A C 18
ATOM 26918 O O . LYS A 1 65 ? 1.637 -18.243 -7.260 1.00 0.00 101 LYS A O 18
ATOM 26937 N N . GLU A 1 66 ? -0.338 -19.019 -6.510 1.00 0.00 102 GLU A N 18
ATOM 26938 C CA . GLU A 1 66 ? -1.121 -18.319 -7.522 1.00 0.00 102 GLU A CA 18
ATOM 26939 C C . GLU A 1 66 ? -0.601 -16.898 -7.726 1.00 0.00 102 GLU A C 18
ATOM 26940 O O . GLU A 1 66 ? -0.769 -16.311 -8.795 1.00 0.00 102 GLU A O 18
ATOM 26952 N N . LEU A 1 67 ? 0.031 -16.352 -6.693 1.00 0.00 103 LEU A N 18
ATOM 26953 C CA . LEU A 1 67 ? 0.576 -15.000 -6.757 1.00 0.00 103 LEU A CA 18
ATOM 26954 C C . LEU A 1 67 ? 2.096 -15.031 -6.881 1.00 0.00 103 LEU A C 18
ATOM 26955 O O . LEU A 1 67 ? 2.792 -14.182 -6.326 1.00 0.00 103 LEU A O 18
ATOM 26971 N N . LYS A 1 68 ? 2.604 -16.015 -7.615 1.00 0.00 104 LYS A N 18
ATOM 26972 C CA . LYS A 1 68 ? 4.041 -16.156 -7.817 1.00 0.00 104 LYS A CA 18
ATOM 26973 C C . LYS A 1 68 ? 4.608 -14.946 -8.553 1.00 0.00 104 LYS A C 18
ATOM 26974 O O . LYS A 1 68 ? 3.996 -14.433 -9.488 1.00 0.00 104 LYS A O 18
ATOM 26993 N N . GLY A 1 69 ? 5.784 -14.496 -8.124 1.00 0.00 105 GLY A N 18
ATOM 26994 C CA . GLY A 1 69 ? 6.414 -13.351 -8.754 1.00 0.00 105 GLY A CA 18
ATOM 26995 C C . GLY A 1 69 ? 5.984 -12.037 -8.133 1.00 0.00 105 GLY A C 18
ATOM 26996 O O . GLY A 1 69 ? 6.810 -11.158 -7.891 1.00 0.00 105 GLY A O 18
ATOM 27000 N N . GLU A 1 70 ? 4.686 -11.903 -7.876 1.00 0.00 106 GLU A N 18
ATOM 27001 C CA . GLU A 1 70 ? 4.148 -10.685 -7.282 1.00 0.00 106 GLU A CA 18
ATOM 27002 C C . GLU A 1 70 ? 4.803 -10.402 -5.932 1.00 0.00 106 GLU A C 18
ATOM 27003 O O . GLU A 1 70 ? 5.623 -11.185 -5.451 1.00 0.00 106 GLU A O 18
ATOM 27015 N N . LYS A 1 71 ? 4.435 -9.278 -5.327 1.00 0.00 107 LYS A N 18
ATOM 27016 C CA . LYS A 1 71 ? 4.985 -8.891 -4.033 1.00 0.00 107 LYS A CA 18
ATOM 27017 C C . LYS A 1 71 ? 3.877 -8.450 -3.082 1.00 0.00 107 LYS A C 18
ATOM 27018 O O . LYS A 1 71 ? 3.255 -7.407 -3.279 1.00 0.00 107 LYS A O 18
ATOM 27037 N N . VAL A 1 72 ? 3.638 -9.251 -2.048 1.00 0.00 108 VAL A N 18
ATOM 27038 C CA . VAL A 1 72 ? 2.607 -8.942 -1.064 1.00 0.00 108 VAL A CA 18
ATOM 27039 C C . VAL A 1 72 ? 3.207 -8.273 0.168 1.00 0.00 108 VAL A C 18
ATOM 27040 O O . VAL A 1 72 ? 3.862 -8.924 0.983 1.00 0.00 108 VAL A O 18
ATOM 27053 N N . ILE A 1 73 ? 2.978 -6.971 0.298 1.00 0.00 109 ILE A N 18
ATOM 27054 C CA . ILE A 1 73 ? 3.494 -6.214 1.432 1.00 0.00 109 ILE A CA 18
ATOM 27055 C C . ILE A 1 73 ? 2.448 -6.096 2.535 1.00 0.00 109 ILE A C 18
ATOM 27056 O O . ILE A 1 73 ? 1.277 -5.827 2.268 1.00 0.00 109 ILE A O 18
ATOM 27072 N N . ARG A 1 74 ? 2.880 -6.298 3.776 1.00 0.00 110 ARG A N 18
ATOM 27073 C CA . ARG A 1 74 ? 1.981 -6.214 4.921 1.00 0.00 110 ARG A CA 18
ATOM 27074 C C . ARG A 1 74 ? 1.403 -4.808 5.055 1.00 0.00 110 ARG A C 18
ATOM 27075 O O . ARG A 1 74 ? 2.003 -3.820 4.631 1.00 0.00 110 ARG A O 18
ATOM 27096 N N . PRO A 1 75 ? 0.209 -4.714 5.659 1.00 0.00 111 PRO A N 18
ATOM 27097 C CA . PRO A 1 75 ? -0.477 -3.435 5.864 1.00 0.00 111 PRO A CA 18
ATOM 27098 C C . PRO A 1 75 ? 0.224 -2.560 6.898 1.00 0.00 111 PRO A C 18
ATOM 27099 O O . PRO A 1 75 ? -0.244 -1.469 7.219 1.00 0.00 111 PRO A O 18
ATOM 27110 N N . GLU A 1 76 ? 1.349 -3.047 7.414 1.00 0.00 112 GLU A N 18
ATOM 27111 C CA . GLU A 1 76 ? 2.113 -2.309 8.412 1.00 0.00 112 GLU A CA 18
ATOM 27112 C C . GLU A 1 76 ? 3.174 -1.436 7.748 1.00 0.00 112 GLU A C 18
ATOM 27113 O O . GLU A 1 76 ? 3.546 -0.386 8.272 1.00 0.00 112 GLU A O 18
ATOM 27125 N N . TRP A 1 77 ? 3.656 -1.878 6.592 1.00 0.00 113 TRP A N 18
ATOM 27126 C CA . TRP A 1 77 ? 4.675 -1.138 5.856 1.00 0.00 113 TRP A CA 18
ATOM 27127 C C . TRP A 1 77 ? 4.219 0.291 5.583 1.00 0.00 113 TRP A C 18
ATOM 27128 O O . TRP A 1 77 ? 5.021 1.225 5.615 1.00 0.00 113 TRP A O 18
ATOM 27149 N N . ILE A 1 78 ? 2.928 0.455 5.315 1.00 0.00 114 ILE A N 18
ATOM 27150 C CA . ILE A 1 78 ? 2.367 1.771 5.038 1.00 0.00 114 ILE A CA 18
ATOM 27151 C C . ILE A 1 78 ? 2.135 2.552 6.327 1.00 0.00 114 ILE A C 18
ATOM 27152 O O . ILE A 1 78 ? 2.686 3.637 6.516 1.00 0.00 114 ILE A O 18
ATOM 27168 N N . VAL A 1 79 ? 1.316 1.993 7.212 1.00 0.00 115 VAL A N 18
ATOM 27169 C CA . VAL A 1 79 ? 1.014 2.635 8.486 1.00 0.00 115 VAL A CA 18
ATOM 27170 C C . VAL A 1 79 ? 2.267 3.239 9.108 1.00 0.00 115 VAL A C 18
ATOM 27171 O O . VAL A 1 79 ? 2.248 4.370 9.594 1.00 0.00 115 VAL A O 18
ATOM 27184 N N . GLU A 1 80 ? 3.356 2.477 9.090 1.00 0.00 116 GLU A N 18
ATOM 27185 C CA . GLU A 1 80 ? 4.620 2.938 9.654 1.00 0.00 116 GLU A CA 18
ATOM 27186 C C . GLU A 1 80 ? 5.224 4.049 8.799 1.00 0.00 116 GLU A C 18
ATOM 27187 O O . GLU A 1 80 ? 5.650 5.082 9.316 1.00 0.00 116 GLU A O 18
ATOM 27199 N N . SER A 1 81 ? 5.258 3.827 7.489 1.00 0.00 117 SER A N 18
ATOM 27200 C CA . SER A 1 81 ? 5.813 4.807 6.563 1.00 0.00 117 SER A CA 18
ATOM 27201 C C . SER A 1 81 ? 5.122 6.157 6.721 1.00 0.00 117 SER A C 18
ATOM 27202 O O . SER A 1 81 ? 5.766 7.206 6.674 1.00 0.00 117 SER A O 18
ATOM 27210 N N . ILE A 1 82 ? 3.807 6.123 6.908 1.00 0.00 118 ILE A N 18
ATOM 27211 C CA . ILE A 1 82 ? 3.028 7.344 7.074 1.00 0.00 118 ILE A CA 18
ATOM 27212 C C . ILE A 1 82 ? 3.355 8.029 8.397 1.00 0.00 118 ILE A C 18
ATOM 27213 O O . ILE A 1 82 ? 3.715 9.206 8.427 1.00 0.00 118 ILE A O 18
ATOM 27229 N N . LYS A 1 83 ? 3.228 7.284 9.490 1.00 0.00 119 LYS A N 18
ATOM 27230 C CA . LYS A 1 83 ? 3.512 7.817 10.817 1.00 0.00 119 LYS A CA 18
ATOM 27231 C C . LYS A 1 83 ? 4.889 8.473 10.856 1.00 0.00 119 LYS A C 18
ATOM 27232 O O . LYS A 1 83 ? 5.123 9.401 11.630 1.00 0.00 119 LYS A O 18
ATOM 27251 N N . ALA A 1 84 ? 5.796 7.987 10.015 1.00 0.00 120 ALA A N 18
ATOM 27252 C CA . ALA A 1 84 ? 7.147 8.528 9.951 1.00 0.00 120 ALA A CA 18
ATOM 27253 C C . ALA A 1 84 ? 7.225 9.698 8.976 1.00 0.00 120 ALA A C 18
ATOM 27254 O O . ALA A 1 84 ? 8.130 10.527 9.057 1.00 0.00 120 ALA A O 18
ATOM 27261 N N . GLY A 1 85 ? 6.269 9.757 8.053 1.00 0.00 121 GLY A N 18
ATOM 27262 C CA . GLY A 1 85 ? 6.249 10.829 7.075 1.00 0.00 121 GLY A CA 18
ATOM 27263 C C . GLY A 1 85 ? 7.183 10.569 5.910 1.00 0.00 121 GLY A C 18
ATOM 27264 O O . GLY A 1 85 ? 7.445 11.462 5.104 1.00 0.00 121 GLY A O 18
ATOM 27268 N N . ARG A 1 86 ? 7.689 9.343 5.822 1.00 0.00 122 ARG A N 18
ATOM 27269 C CA . ARG A 1 86 ? 8.603 8.969 4.749 1.00 0.00 122 ARG A CA 18
ATOM 27270 C C . ARG A 1 86 ? 8.355 7.531 4.301 1.00 0.00 122 ARG A C 18
ATOM 27271 O O . ARG A 1 86 ? 7.688 6.760 4.992 1.00 0.00 122 ARG A O 18
ATOM 27292 N N . LEU A 1 87 ? 8.896 7.178 3.140 1.00 0.00 123 LEU A N 18
ATOM 27293 C CA . LEU A 1 87 ? 8.734 5.833 2.598 1.00 0.00 123 LEU A CA 18
ATOM 27294 C C . LEU A 1 87 ? 9.795 4.890 3.156 1.00 0.00 123 LEU A C 18
ATOM 27295 O O . LEU A 1 87 ? 10.988 5.196 3.130 1.00 0.00 123 LEU A O 18
ATOM 27311 N N . LEU A 1 88 ? 9.354 3.741 3.657 1.00 0.00 124 LEU A N 18
ATOM 27312 C CA . LEU A 1 88 ? 10.266 2.751 4.218 1.00 0.00 124 LEU A CA 18
ATOM 27313 C C . LEU A 1 88 ? 10.484 1.597 3.245 1.00 0.00 124 LEU A C 18
ATOM 27314 O O . LEU A 1 88 ? 9.749 1.449 2.268 1.00 0.00 124 LEU A O 18
ATOM 27330 N N . SER A 1 89 ? 11.497 0.782 3.519 1.00 0.00 125 SER A N 18
ATOM 27331 C CA . SER A 1 89 ? 11.813 -0.358 2.666 1.00 0.00 125 SER A CA 18
ATOM 27332 C C . SER A 1 89 ? 10.764 -1.456 2.816 1.00 0.00 125 SER A C 18
ATOM 27333 O O . SER A 1 89 ? 10.450 -1.882 3.928 1.00 0.00 125 SER A O 18
ATOM 27341 N N . TYR A 1 90 ? 10.225 -1.908 1.689 1.00 0.00 126 TYR A N 18
ATOM 27342 C CA . TYR A 1 90 ? 9.209 -2.954 1.694 1.00 0.00 126 TYR A CA 18
ATOM 27343 C C . TYR A 1 90 ? 9.850 -4.336 1.607 1.00 0.00 126 TYR A C 18
ATOM 27344 O O . TYR A 1 90 ? 9.174 -5.356 1.749 1.00 0.00 126 TYR A O 18
ATOM 27362 N N . ILE A 1 91 ? 11.157 -4.361 1.372 1.00 0.00 127 ILE A N 18
ATOM 27363 C CA . ILE A 1 91 ? 11.890 -5.616 1.267 1.00 0.00 127 ILE A CA 18
ATOM 27364 C C . ILE A 1 91 ? 11.643 -6.500 2.485 1.00 0.00 127 ILE A C 18
ATOM 27365 O O . ILE A 1 91 ? 11.176 -7.634 2.376 1.00 0.00 127 ILE A O 18
ATOM 27381 N N . PRO A 1 92 ? 11.963 -5.971 3.675 1.00 0.00 128 PRO A N 18
ATOM 27382 C CA . PRO A 1 92 ? 11.782 -6.693 4.937 1.00 0.00 128 PRO A CA 18
ATOM 27383 C C . PRO A 1 92 ? 10.311 -6.868 5.300 1.00 0.00 128 PRO A C 18
ATOM 27384 O O . PRO A 1 92 ? 9.971 -7.630 6.205 1.00 0.00 128 PRO A O 18
ATOM 27395 N N . TYR A 1 93 ? 9.443 -6.158 4.588 1.00 0.00 129 TYR A N 18
ATOM 27396 C CA . TYR A 1 93 ? 8.009 -6.233 4.837 1.00 0.00 129 TYR A CA 18
ATOM 27397 C C . TYR A 1 93 ? 7.354 -7.276 3.936 1.00 0.00 129 TYR A C 18
ATOM 27398 O O . TYR A 1 93 ? 6.253 -7.749 4.216 1.00 0.00 129 TYR A O 18
ATOM 27416 N N . GLN A 1 94 ? 8.040 -7.628 2.854 1.00 0.00 130 GLN A N 18
ATOM 27417 C CA . GLN A 1 94 ? 7.526 -8.615 1.911 1.00 0.00 130 GLN A CA 18
ATOM 27418 C C . GLN A 1 94 ? 7.333 -9.967 2.590 1.00 0.00 130 GLN A C 18
ATOM 27419 O O . GLN A 1 94 ? 8.299 -10.612 2.999 1.00 0.00 130 GLN A O 18
ATOM 27433 N N . LEU A 1 95 ? 6.079 -10.391 2.707 1.00 0.00 131 LEU A N 18
ATOM 27434 C CA . LEU A 1 95 ? 5.759 -11.667 3.337 1.00 0.00 131 LEU A CA 18
ATOM 27435 C C . LEU A 1 95 ? 6.496 -12.813 2.652 1.00 0.00 131 LEU A C 18
ATOM 27436 O O . LEU A 1 95 ? 7.372 -13.443 3.244 1.00 0.00 131 LEU A O 18
ATOM 27452 N N . TYR A 1 96 ? 6.137 -13.076 1.400 1.00 0.00 132 TYR A N 18
ATOM 27453 C CA . TYR A 1 96 ? 6.764 -14.146 0.634 1.00 0.00 132 TYR A CA 18
ATOM 27454 C C . TYR A 1 96 ? 7.709 -13.579 -0.421 1.00 0.00 132 TYR A C 18
ATOM 27455 O O . TYR A 1 96 ? 7.273 -13.083 -1.461 1.00 0.00 132 TYR A O 18
ATOM 27473 N N . THR A 1 97 ? 9.007 -13.655 -0.146 1.00 0.00 133 THR A N 18
ATOM 27474 C CA . THR A 1 97 ? 10.015 -13.150 -1.069 1.00 0.00 133 THR A CA 18
ATOM 27475 C C . THR A 1 97 ? 11.339 -13.885 -0.895 1.00 0.00 133 THR A C 18
ATOM 27476 O O . THR A 1 97 ? 11.744 -14.198 0.225 1.00 0.00 133 THR A O 18
ATOM 27487 N N . GLY A 1 1 ? -15.104 14.167 -0.769 1.00 0.00 37 GLY A N 19
ATOM 27488 C CA . GLY A 1 1 ? -15.777 14.973 0.233 1.00 0.00 37 GLY A CA 19
ATOM 27489 C C . GLY A 1 1 ? -14.984 15.079 1.520 1.00 0.00 37 GLY A C 19
ATOM 27490 O O . GLY A 1 1 ? -15.469 14.704 2.588 1.00 0.00 37 GLY A O 19
ATOM 27494 N N . SER A 1 2 ? -13.760 15.588 1.420 1.00 0.00 38 SER A N 19
ATOM 27495 C CA . SER A 1 2 ? -12.896 15.736 2.585 1.00 0.00 38 SER A CA 19
ATOM 27496 C C . SER A 1 2 ? -12.405 17.174 2.718 1.00 0.00 38 SER A C 19
ATOM 27497 O O . SER A 1 2 ? -11.476 17.591 2.026 1.00 0.00 38 SER A O 19
ATOM 27505 N N . SER A 1 3 ? -13.037 17.928 3.612 1.00 0.00 39 SER A N 19
ATOM 27506 C CA . SER A 1 3 ? -12.668 19.322 3.834 1.00 0.00 39 SER A CA 19
ATOM 27507 C C . SER A 1 3 ? -11.467 19.423 4.770 1.00 0.00 39 SER A C 19
ATOM 27508 O O . SER A 1 3 ? -11.340 18.653 5.721 1.00 0.00 39 SER A O 19
ATOM 27516 N N . GLY A 1 4 ? -10.588 20.382 4.493 1.00 0.00 40 GLY A N 19
ATOM 27517 C CA . GLY A 1 4 ? -9.409 20.568 5.319 1.00 0.00 40 GLY A CA 19
ATOM 27518 C C . GLY A 1 4 ? -8.152 20.771 4.497 1.00 0.00 40 GLY A C 19
ATOM 27519 O O . GLY A 1 4 ? -8.221 20.978 3.285 1.00 0.00 40 GLY A O 19
ATOM 27523 N N . SER A 1 5 ? -7.000 20.714 5.157 1.00 0.00 41 SER A N 19
ATOM 27524 C CA . SER A 1 5 ? -5.721 20.899 4.480 1.00 0.00 41 SER A CA 19
ATOM 27525 C C . SER A 1 5 ? -4.760 19.763 4.815 1.00 0.00 41 SER A C 19
ATOM 27526 O O . SER A 1 5 ? -5.035 18.939 5.686 1.00 0.00 41 SER A O 19
ATOM 27534 N N . SER A 1 6 ? -3.630 19.727 4.115 1.00 0.00 42 SER A N 19
ATOM 27535 C CA . SER A 1 6 ? -2.628 18.690 4.334 1.00 0.00 42 SER A CA 19
ATOM 27536 C C . SER A 1 6 ? -1.371 19.275 4.970 1.00 0.00 42 SER A C 19
ATOM 27537 O O . SER A 1 6 ? -0.934 18.832 6.031 1.00 0.00 42 SER A O 19
ATOM 27545 N N . GLY A 1 7 ? -0.793 20.276 4.312 1.00 0.00 43 GLY A N 19
ATOM 27546 C CA . GLY A 1 7 ? 0.408 20.907 4.827 1.00 0.00 43 GLY A CA 19
ATOM 27547 C C . GLY A 1 7 ? 1.669 20.360 4.188 1.00 0.00 43 GLY A C 19
ATOM 27548 O O . GLY A 1 7 ? 1.842 20.436 2.971 1.00 0.00 43 GLY A O 19
ATOM 27552 N N . THR A 1 8 ? 2.556 19.808 5.011 1.00 0.00 44 THR A N 19
ATOM 27553 C CA . THR A 1 8 ? 3.809 19.249 4.520 1.00 0.00 44 THR A CA 19
ATOM 27554 C C . THR A 1 8 ? 3.575 18.358 3.305 1.00 0.00 44 THR A C 19
ATOM 27555 O O . THR A 1 8 ? 2.656 17.539 3.292 1.00 0.00 44 THR A O 19
ATOM 27566 N N . SER A 1 9 ? 4.413 18.521 2.287 1.00 0.00 45 SER A N 19
ATOM 27567 C CA . SER A 1 9 ? 4.296 17.733 1.066 1.00 0.00 45 SER A CA 19
ATOM 27568 C C . SER A 1 9 ? 5.131 16.460 1.158 1.00 0.00 45 SER A C 19
ATOM 27569 O O . SER A 1 9 ? 6.361 16.509 1.149 1.00 0.00 45 SER A O 19
ATOM 27577 N N . SER A 1 10 ? 4.453 15.320 1.247 1.00 0.00 46 SER A N 19
ATOM 27578 C CA . SER A 1 10 ? 5.132 14.033 1.346 1.00 0.00 46 SER A CA 19
ATOM 27579 C C . SER A 1 10 ? 5.134 13.316 -0.001 1.00 0.00 46 SER A C 19
ATOM 27580 O O . SER A 1 10 ? 6.186 13.121 -0.613 1.00 0.00 46 SER A O 19
ATOM 27588 N N . THR A 1 11 ? 3.949 12.925 -0.459 1.00 0.00 47 THR A N 19
ATOM 27589 C CA . THR A 1 11 ? 3.813 12.229 -1.732 1.00 0.00 47 THR A CA 19
ATOM 27590 C C . THR A 1 11 ? 4.809 11.079 -1.839 1.00 0.00 47 THR A C 19
ATOM 27591 O O . THR A 1 11 ? 5.271 10.746 -2.931 1.00 0.00 47 THR A O 19
ATOM 27602 N N . ILE A 1 12 ? 5.135 10.477 -0.701 1.00 0.00 48 ILE A N 19
ATOM 27603 C CA . ILE A 1 12 ? 6.075 9.363 -0.668 1.00 0.00 48 ILE A CA 19
ATOM 27604 C C . ILE A 1 12 ? 5.535 8.165 -1.442 1.00 0.00 48 ILE A C 19
ATOM 27605 O O . ILE A 1 12 ? 6.299 7.335 -1.934 1.00 0.00 48 ILE A O 19
ATOM 27621 N N . PHE A 1 13 ? 4.213 8.083 -1.547 1.00 0.00 49 PHE A N 19
ATOM 27622 C CA . PHE A 1 13 ? 3.569 6.987 -2.262 1.00 0.00 49 PHE A CA 19
ATOM 27623 C C . PHE A 1 13 ? 3.099 7.439 -3.641 1.00 0.00 49 PHE A C 19
ATOM 27624 O O . PHE A 1 13 ? 2.143 6.893 -4.192 1.00 0.00 49 PHE A O 19
ATOM 27641 N N . SER A 1 14 ? 3.777 8.440 -4.192 1.00 0.00 50 SER A N 19
ATOM 27642 C CA . SER A 1 14 ? 3.426 8.969 -5.505 1.00 0.00 50 SER A CA 19
ATOM 27643 C C . SER A 1 14 ? 3.744 7.957 -6.601 1.00 0.00 50 SER A C 19
ATOM 27644 O O . SER A 1 14 ? 4.905 7.638 -6.850 1.00 0.00 50 SER A O 19
ATOM 27652 N N . GLY A 1 15 ? 2.700 7.455 -7.255 1.00 0.00 51 GLY A N 19
ATOM 27653 C CA . GLY A 1 15 ? 2.887 6.484 -8.317 1.00 0.00 51 GLY A CA 19
ATOM 27654 C C . GLY A 1 15 ? 2.968 5.063 -7.796 1.00 0.00 51 GLY A C 19
ATOM 27655 O O . GLY A 1 15 ? 3.689 4.232 -8.347 1.00 0.00 51 GLY A O 19
ATOM 27659 N N . VAL A 1 16 ? 2.227 4.783 -6.728 1.00 0.00 52 VAL A N 19
ATOM 27660 C CA . VAL A 1 16 ? 2.218 3.453 -6.131 1.00 0.00 52 VAL A CA 19
ATOM 27661 C C . VAL A 1 16 ? 0.793 2.954 -5.922 1.00 0.00 52 VAL A C 19
ATOM 27662 O O . VAL A 1 16 ? 0.061 3.471 -5.078 1.00 0.00 52 VAL A O 19
ATOM 27675 N N . ALA A 1 17 ? 0.405 1.945 -6.696 1.00 0.00 53 ALA A N 19
ATOM 27676 C CA . ALA A 1 17 ? -0.932 1.374 -6.593 1.00 0.00 53 ALA A CA 19
ATOM 27677 C C . ALA A 1 17 ? -0.930 0.126 -5.716 1.00 0.00 53 ALA A C 19
ATOM 27678 O O . ALA A 1 17 ? -0.120 -0.781 -5.913 1.00 0.00 53 ALA A O 19
ATOM 27685 N N . ILE A 1 18 ? -1.841 0.087 -4.749 1.00 0.00 54 ILE A N 19
ATOM 27686 C CA . ILE A 1 18 ? -1.944 -1.050 -3.843 1.00 0.00 54 ILE A CA 19
ATOM 27687 C C . ILE A 1 18 ? -3.284 -1.759 -4.001 1.00 0.00 54 ILE A C 19
ATOM 27688 O O . ILE A 1 18 ? -4.231 -1.203 -4.559 1.00 0.00 54 ILE A O 19
ATOM 27704 N N . TYR A 1 19 ? -3.358 -2.989 -3.506 1.00 0.00 55 TYR A N 19
ATOM 27705 C CA . TYR A 1 19 ? -4.583 -3.776 -3.592 1.00 0.00 55 TYR A CA 19
ATOM 27706 C C . TYR A 1 19 ? -4.736 -4.681 -2.374 1.00 0.00 55 TYR A C 19
ATOM 27707 O O . TYR A 1 19 ? -4.011 -5.663 -2.220 1.00 0.00 55 TYR A O 19
ATOM 27725 N N . VAL A 1 20 ? -5.688 -4.342 -1.509 1.00 0.00 56 VAL A N 19
ATOM 27726 C CA . VAL A 1 20 ? -5.940 -5.124 -0.304 1.00 0.00 56 VAL A CA 19
ATOM 27727 C C . VAL A 1 20 ? -6.755 -6.373 -0.620 1.00 0.00 56 VAL A C 19
ATOM 27728 O O . VAL A 1 20 ? -7.630 -6.353 -1.485 1.00 0.00 56 VAL A O 19
ATOM 27741 N N . ASN A 1 21 ? -6.463 -7.459 0.088 1.00 0.00 57 ASN A N 19
ATOM 27742 C CA . ASN A 1 21 ? -7.169 -8.718 -0.116 1.00 0.00 57 ASN A CA 19
ATOM 27743 C C . ASN A 1 21 ? -7.415 -9.426 1.213 1.00 0.00 57 ASN A C 19
ATOM 27744 O O . ASN A 1 21 ? -6.479 -9.884 1.866 1.00 0.00 57 ASN A O 19
ATOM 27755 N N . GLY A 1 22 ? -8.682 -9.512 1.606 1.00 0.00 58 GLY A N 19
ATOM 27756 C CA . GLY A 1 22 ? -9.029 -10.166 2.854 1.00 0.00 58 GLY A CA 19
ATOM 27757 C C . GLY A 1 22 ? -8.992 -9.217 4.035 1.00 0.00 58 GLY A C 19
ATOM 27758 O O . GLY A 1 22 ? -9.064 -8.000 3.865 1.00 0.00 58 GLY A O 19
ATOM 27762 N N . TYR A 1 23 ? -8.882 -9.774 5.236 1.00 0.00 59 TYR A N 19
ATOM 27763 C CA . TYR A 1 23 ? -8.840 -8.968 6.451 1.00 0.00 59 TYR A CA 19
ATOM 27764 C C . TYR A 1 23 ? -7.444 -8.395 6.677 1.00 0.00 59 TYR A C 19
ATOM 27765 O O . TYR A 1 23 ? -6.449 -9.120 6.648 1.00 0.00 59 TYR A O 19
ATOM 27783 N N . THR A 1 24 ? -7.378 -7.087 6.903 1.00 0.00 60 THR A N 19
ATOM 27784 C CA . THR A 1 24 ? -6.106 -6.414 7.134 1.00 0.00 60 THR A CA 19
ATOM 27785 C C . THR A 1 24 ? -6.271 -5.240 8.092 1.00 0.00 60 THR A C 19
ATOM 27786 O O . THR A 1 24 ? -7.371 -4.714 8.261 1.00 0.00 60 THR A O 19
ATOM 27797 N N . ASP A 1 25 ? -5.171 -4.833 8.716 1.00 0.00 61 ASP A N 19
ATOM 27798 C CA . ASP A 1 25 ? -5.194 -3.719 9.656 1.00 0.00 61 ASP A CA 19
ATOM 27799 C C . ASP A 1 25 ? -4.154 -2.668 9.280 1.00 0.00 61 ASP A C 19
ATOM 27800 O O . ASP A 1 25 ? -2.956 -2.943 9.208 1.00 0.00 61 ASP A O 19
ATOM 27809 N N . PRO A 1 26 ? -4.620 -1.435 9.032 1.00 0.00 62 PRO A N 19
ATOM 27810 C CA . PRO A 1 26 ? -6.044 -1.096 9.113 1.00 0.00 62 PRO A CA 19
ATOM 27811 C C . PRO A 1 26 ? -6.857 -1.736 7.993 1.00 0.00 62 PRO A C 19
ATOM 27812 O O . PRO A 1 26 ? -6.349 -2.566 7.240 1.00 0.00 62 PRO A O 19
ATOM 27823 N N . SER A 1 27 ? -8.123 -1.343 7.888 1.00 0.00 63 SER A N 19
ATOM 27824 C CA . SER A 1 27 ? -9.007 -1.881 6.861 1.00 0.00 63 SER A CA 19
ATOM 27825 C C . SER A 1 27 ? -8.744 -1.214 5.514 1.00 0.00 63 SER A C 19
ATOM 27826 O O . SER A 1 27 ? -8.203 -0.111 5.451 1.00 0.00 63 SER A O 19
ATOM 27834 N N . ALA A 1 28 ? -9.132 -1.893 4.439 1.00 0.00 64 ALA A N 19
ATOM 27835 C CA . ALA A 1 28 ? -8.940 -1.367 3.094 1.00 0.00 64 ALA A CA 19
ATOM 27836 C C . ALA A 1 28 ? -9.459 0.063 2.984 1.00 0.00 64 ALA A C 19
ATOM 27837 O O . ALA A 1 28 ? -8.796 0.931 2.419 1.00 0.00 64 ALA A O 19
ATOM 27844 N N . GLU A 1 29 ? -10.649 0.299 3.527 1.00 0.00 65 GLU A N 19
ATOM 27845 C CA . GLU A 1 29 ? -11.257 1.624 3.488 1.00 0.00 65 GLU A CA 19
ATOM 27846 C C . GLU A 1 29 ? -10.299 2.678 4.037 1.00 0.00 65 GLU A C 19
ATOM 27847 O O . GLU A 1 29 ? -10.068 3.709 3.407 1.00 0.00 65 GLU A O 19
ATOM 27859 N N . GLU A 1 30 ? -9.748 2.410 5.217 1.00 0.00 66 GLU A N 19
ATOM 27860 C CA . GLU A 1 30 ? -8.817 3.336 5.852 1.00 0.00 66 GLU A CA 19
ATOM 27861 C C . GLU A 1 30 ? -7.619 3.609 4.947 1.00 0.00 66 GLU A C 19
ATOM 27862 O O . GLU A 1 30 ? -7.279 4.762 4.678 1.00 0.00 66 GLU A O 19
ATOM 27874 N N . LEU A 1 31 ? -6.982 2.541 4.480 1.00 0.00 67 LEU A N 19
ATOM 27875 C CA . LEU A 1 31 ? -5.821 2.663 3.606 1.00 0.00 67 LEU A CA 19
ATOM 27876 C C . LEU A 1 31 ? -6.181 3.407 2.323 1.00 0.00 67 LEU A C 19
ATOM 27877 O O . LEU A 1 31 ? -5.382 4.183 1.799 1.00 0.00 67 LEU A O 19
ATOM 27893 N N . ARG A 1 32 ? -7.390 3.166 1.826 1.00 0.00 68 ARG A N 19
ATOM 27894 C CA . ARG A 1 32 ? -7.856 3.814 0.606 1.00 0.00 68 ARG A CA 19
ATOM 27895 C C . ARG A 1 32 ? -7.727 5.331 0.712 1.00 0.00 68 ARG A C 19
ATOM 27896 O O . ARG A 1 32 ? -7.359 6.003 -0.252 1.00 0.00 68 ARG A O 19
ATOM 27917 N N . LYS A 1 33 ? -8.033 5.864 1.890 1.00 0.00 69 LYS A N 19
ATOM 27918 C CA . LYS A 1 33 ? -7.952 7.301 2.124 1.00 0.00 69 LYS A CA 19
ATOM 27919 C C . LYS A 1 33 ? -6.499 7.755 2.220 1.00 0.00 69 LYS A C 19
ATOM 27920 O O . LYS A 1 33 ? -6.105 8.746 1.604 1.00 0.00 69 LYS A O 19
ATOM 27939 N N . LEU A 1 34 ? -5.706 7.024 2.996 1.00 0.00 70 LEU A N 19
ATOM 27940 C CA . LEU A 1 34 ? -4.295 7.350 3.171 1.00 0.00 70 LEU A CA 19
ATOM 27941 C C . LEU A 1 34 ? -3.605 7.528 1.822 1.00 0.00 70 LEU A C 19
ATOM 27942 O O . LEU A 1 34 ? -2.929 8.528 1.587 1.00 0.00 70 LEU A O 19
ATOM 27958 N N . MET A 1 35 ? -3.782 6.550 0.940 1.00 0.00 71 MET A N 19
ATOM 27959 C CA . MET A 1 35 ? -3.179 6.600 -0.387 1.00 0.00 71 MET A CA 19
ATOM 27960 C C . MET A 1 35 ? -3.589 7.872 -1.122 1.00 0.00 71 MET A C 19
ATOM 27961 O O . MET A 1 35 ? -2.767 8.759 -1.352 1.00 0.00 71 MET A O 19
ATOM 27975 N N . MET A 1 36 ? -4.863 7.954 -1.489 1.00 0.00 72 MET A N 19
ATOM 27976 C CA . MET A 1 36 ? -5.381 9.119 -2.198 1.00 0.00 72 MET A CA 19
ATOM 27977 C C . MET A 1 36 ? -4.984 10.409 -1.487 1.00 0.00 72 MET A C 19
ATOM 27978 O O . MET A 1 36 ? -4.312 11.265 -2.062 1.00 0.00 72 MET A O 19
ATOM 27992 N N . LEU A 1 37 ? -5.404 10.541 -0.234 1.00 0.00 73 LEU A N 19
ATOM 27993 C CA . LEU A 1 37 ? -5.093 11.727 0.556 1.00 0.00 73 LEU A CA 19
ATOM 27994 C C . LEU A 1 37 ? -3.623 12.107 0.412 1.00 0.00 73 LEU A C 19
ATOM 27995 O O . LEU A 1 37 ? -3.281 13.287 0.330 1.00 0.00 73 LEU A O 19
ATOM 28011 N N . HIS A 1 38 ? -2.757 11.099 0.379 1.00 0.00 74 HIS A N 19
ATOM 28012 C CA . HIS A 1 38 ? -1.323 11.328 0.241 1.00 0.00 74 HIS A CA 19
ATOM 28013 C C . HIS A 1 38 ? -0.938 11.492 -1.226 1.00 0.00 74 HIS A C 19
ATOM 28014 O O . HIS A 1 38 ? 0.112 12.050 -1.544 1.00 0.00 74 HIS A O 19
ATOM 28028 N N . GLY A 1 39 ? -1.795 11.002 -2.117 1.00 0.00 75 GLY A N 19
ATOM 28029 C CA . GLY A 1 39 ? -1.526 11.104 -3.539 1.00 0.00 75 GLY A CA 19
ATOM 28030 C C . GLY A 1 39 ? -1.486 9.750 -4.220 1.00 0.00 75 GLY A C 19
ATOM 28031 O O . GLY A 1 39 ? -1.569 9.661 -5.445 1.00 0.00 75 GLY A O 19
ATOM 28035 N N . GLY A 1 40 ? -1.358 8.693 -3.425 1.00 0.00 76 GLY A N 19
ATOM 28036 C CA . GLY A 1 40 ? -1.307 7.351 -3.976 1.00 0.00 76 GLY A CA 19
ATOM 28037 C C . GLY A 1 40 ? -2.580 6.978 -4.710 1.00 0.00 76 GLY A C 19
ATOM 28038 O O . GLY A 1 40 ? -3.500 7.789 -4.821 1.00 0.00 76 GLY A O 19
ATOM 28042 N N . GLN A 1 41 ? -2.633 5.749 -5.212 1.00 0.00 77 GLN A N 19
ATOM 28043 C CA . GLN A 1 41 ? -3.803 5.271 -5.941 1.00 0.00 77 GLN A CA 19
ATOM 28044 C C . GLN A 1 41 ? -4.350 3.993 -5.315 1.00 0.00 77 GLN A C 19
ATOM 28045 O O . GLN A 1 41 ? -3.693 3.367 -4.482 1.00 0.00 77 GLN A O 19
ATOM 28059 N N . TYR A 1 42 ? -5.556 3.611 -5.719 1.00 0.00 78 TYR A N 19
ATOM 28060 C CA . TYR A 1 42 ? -6.193 2.408 -5.196 1.00 0.00 78 TYR A CA 19
ATOM 28061 C C . TYR A 1 42 ? -7.001 1.703 -6.281 1.00 0.00 78 TYR A C 19
ATOM 28062 O O . TYR A 1 42 ? -7.573 2.346 -7.162 1.00 0.00 78 TYR A O 19
ATOM 28080 N N . HIS A 1 43 ? -7.044 0.377 -6.210 1.00 0.00 79 HIS A N 19
ATOM 28081 C CA . HIS A 1 43 ? -7.784 -0.417 -7.185 1.00 0.00 79 HIS A CA 19
ATOM 28082 C C . HIS A 1 43 ? -8.777 -1.344 -6.490 1.00 0.00 79 HIS A C 19
ATOM 28083 O O . HIS A 1 43 ? -8.445 -1.996 -5.500 1.00 0.00 79 HIS A O 19
ATOM 28097 N N . VAL A 1 44 ? -9.997 -1.396 -7.015 1.00 0.00 80 VAL A N 19
ATOM 28098 C CA . VAL A 1 44 ? -11.039 -2.243 -6.446 1.00 0.00 80 VAL A CA 19
ATOM 28099 C C . VAL A 1 44 ? -10.868 -3.693 -6.883 1.00 0.00 80 VAL A C 19
ATOM 28100 O O . VAL A 1 44 ? -11.201 -4.619 -6.142 1.00 0.00 80 VAL A O 19
ATOM 28113 N N . TYR A 1 45 ? -10.346 -3.884 -8.089 1.00 0.00 81 TYR A N 19
ATOM 28114 C CA . TYR A 1 45 ? -10.132 -5.223 -8.626 1.00 0.00 81 TYR A CA 19
ATOM 28115 C C . TYR A 1 45 ? -8.645 -5.498 -8.826 1.00 0.00 81 TYR A C 19
ATOM 28116 O O . TYR A 1 45 ? -7.902 -4.641 -9.303 1.00 0.00 81 TYR A O 19
ATOM 28134 N N . TYR A 1 46 ? -8.219 -6.701 -8.457 1.00 0.00 82 TYR A N 19
ATOM 28135 C CA . TYR A 1 46 ? -6.820 -7.091 -8.594 1.00 0.00 82 TYR A CA 19
ATOM 28136 C C . TYR A 1 46 ? -6.328 -6.866 -10.020 1.00 0.00 82 TYR A C 19
ATOM 28137 O O . TYR A 1 46 ? -7.041 -7.140 -10.985 1.00 0.00 82 TYR A O 19
ATOM 28155 N N . SER A 1 47 ? -5.104 -6.364 -10.144 1.00 0.00 83 SER A N 19
ATOM 28156 C CA . SER A 1 47 ? -4.516 -6.098 -11.452 1.00 0.00 83 SER A CA 19
ATOM 28157 C C . SER A 1 47 ? -3.045 -6.503 -11.479 1.00 0.00 83 SER A C 19
ATOM 28158 O O . SER A 1 47 ? -2.327 -6.341 -10.492 1.00 0.00 83 SER A O 19
ATOM 28166 N N . ARG A 1 48 ? -2.604 -7.031 -12.616 1.00 0.00 84 ARG A N 19
ATOM 28167 C CA . ARG A 1 48 ? -1.220 -7.461 -12.773 1.00 0.00 84 ARG A CA 19
ATOM 28168 C C . ARG A 1 48 ? -0.365 -6.339 -13.354 1.00 0.00 84 ARG A C 19
ATOM 28169 O O . ARG A 1 48 ? 0.849 -6.303 -13.153 1.00 0.00 84 ARG A O 19
ATOM 28190 N N . SER A 1 49 ? -1.006 -5.426 -14.076 1.00 0.00 85 SER A N 19
ATOM 28191 C CA . SER A 1 49 ? -0.304 -4.306 -14.690 1.00 0.00 85 SER A CA 19
ATOM 28192 C C . SER A 1 49 ? -0.475 -3.037 -13.861 1.00 0.00 85 SER A C 19
ATOM 28193 O O . SER A 1 49 ? 0.501 -2.365 -13.524 1.00 0.00 85 SER A O 19
ATOM 28201 N N . LYS A 1 50 ? -1.722 -2.714 -13.535 1.00 0.00 86 LYS A N 19
ATOM 28202 C CA . LYS A 1 50 ? -2.023 -1.527 -12.744 1.00 0.00 86 LYS A CA 19
ATOM 28203 C C . LYS A 1 50 ? -1.415 -1.634 -11.349 1.00 0.00 86 LYS A C 19
ATOM 28204 O O . LYS A 1 50 ? -0.423 -0.972 -11.040 1.00 0.00 86 LYS A O 19
ATOM 28223 N N . THR A 1 51 ? -2.015 -2.472 -10.509 1.00 0.00 87 THR A N 19
ATOM 28224 C CA . THR A 1 51 ? -1.532 -2.666 -9.148 1.00 0.00 87 THR A CA 19
ATOM 28225 C C . THR A 1 51 ? -0.070 -3.098 -9.139 1.00 0.00 87 THR A C 19
ATOM 28226 O O . THR A 1 51 ? 0.319 -4.024 -9.852 1.00 0.00 87 THR A O 19
ATOM 28237 N N . THR A 1 52 ? 0.737 -2.423 -8.327 1.00 0.00 88 THR A N 19
ATOM 28238 C CA . THR A 1 52 ? 2.157 -2.737 -8.225 1.00 0.00 88 THR A CA 19
ATOM 28239 C C . THR A 1 52 ? 2.418 -3.748 -7.116 1.00 0.00 88 THR A C 19
ATOM 28240 O O . THR A 1 52 ? 3.175 -4.703 -7.297 1.00 0.00 88 THR A O 19
ATOM 28251 N N . HIS A 1 53 ? 1.787 -3.534 -5.965 1.00 0.00 89 HIS A N 19
ATOM 28252 C CA . HIS A 1 53 ? 1.951 -4.430 -4.825 1.00 0.00 89 HIS A CA 19
ATOM 28253 C C . HIS A 1 53 ? 0.595 -4.864 -4.277 1.00 0.00 89 HIS A C 19
ATOM 28254 O O . HIS A 1 53 ? -0.435 -4.275 -4.604 1.00 0.00 89 HIS A O 19
ATOM 28268 N N . ILE A 1 54 ? 0.604 -5.898 -3.442 1.00 0.00 90 ILE A N 19
ATOM 28269 C CA . ILE A 1 54 ? -0.624 -6.410 -2.848 1.00 0.00 90 ILE A CA 19
ATOM 28270 C C . ILE A 1 54 ? -0.559 -6.366 -1.325 1.00 0.00 90 ILE A C 19
ATOM 28271 O O . ILE A 1 54 ? 0.326 -6.965 -0.714 1.00 0.00 90 ILE A O 19
ATOM 28287 N N . ILE A 1 55 ? -1.503 -5.653 -0.719 1.00 0.00 91 ILE A N 19
ATOM 28288 C CA . ILE A 1 55 ? -1.554 -5.533 0.733 1.00 0.00 91 ILE A CA 19
ATOM 28289 C C . ILE A 1 55 ? -2.362 -6.670 1.350 1.00 0.00 91 ILE A C 19
ATOM 28290 O O . ILE A 1 55 ? -3.560 -6.799 1.104 1.00 0.00 91 ILE A O 19
ATOM 28306 N N . ALA A 1 56 ? -1.696 -7.492 2.155 1.00 0.00 92 ALA A N 19
ATOM 28307 C CA . ALA A 1 56 ? -2.353 -8.616 2.812 1.00 0.00 92 ALA A CA 19
ATOM 28308 C C . ALA A 1 56 ? -1.549 -9.093 4.016 1.00 0.00 92 ALA A C 19
ATOM 28309 O O . ALA A 1 56 ? -0.318 -9.114 3.987 1.00 0.00 92 ALA A O 19
ATOM 28316 N N . THR A 1 57 ? -2.253 -9.477 5.077 1.00 0.00 93 THR A N 19
ATOM 28317 C CA . THR A 1 57 ? -1.606 -9.952 6.293 1.00 0.00 93 THR A CA 19
ATOM 28318 C C . THR A 1 57 ? -1.148 -11.398 6.143 1.00 0.00 93 THR A C 19
ATOM 28319 O O . THR A 1 57 ? 0.002 -11.728 6.432 1.00 0.00 93 THR A O 19
ATOM 28330 N N . ASN A 1 58 ? -2.054 -12.257 5.687 1.00 0.00 94 ASN A N 19
ATOM 28331 C CA . ASN A 1 58 ? -1.742 -13.669 5.498 1.00 0.00 94 ASN A CA 19
ATOM 28332 C C . ASN A 1 58 ? -2.543 -14.252 4.338 1.00 0.00 94 ASN A C 19
ATOM 28333 O O . ASN A 1 58 ? -3.636 -13.779 4.023 1.00 0.00 94 ASN A O 19
ATOM 28344 N N . LEU A 1 59 ? -1.992 -15.282 3.705 1.00 0.00 95 LEU A N 19
ATOM 28345 C CA . LEU A 1 59 ? -2.654 -15.931 2.579 1.00 0.00 95 LEU A CA 19
ATOM 28346 C C . LEU A 1 59 ? -2.498 -17.447 2.655 1.00 0.00 95 LEU A C 19
ATOM 28347 O O . LEU A 1 59 ? -1.469 -17.968 3.086 1.00 0.00 95 LEU A O 19
ATOM 28363 N N . PRO A 1 60 ? -3.541 -18.172 2.226 1.00 0.00 96 PRO A N 19
ATOM 28364 C CA . PRO A 1 60 ? -3.543 -19.638 2.233 1.00 0.00 96 PRO A CA 19
ATOM 28365 C C . PRO A 1 60 ? -2.585 -20.224 1.200 1.00 0.00 96 PRO A C 19
ATOM 28366 O O . PRO A 1 60 ? -2.267 -19.582 0.200 1.00 0.00 96 PRO A O 19
ATOM 28377 N N . ASN A 1 61 ? -2.129 -21.447 1.450 1.00 0.00 97 ASN A N 19
ATOM 28378 C CA . ASN A 1 61 ? -1.207 -22.119 0.542 1.00 0.00 97 ASN A CA 19
ATOM 28379 C C . ASN A 1 61 ? -1.697 -22.024 -0.900 1.00 0.00 97 ASN A C 19
ATOM 28380 O O . ASN A 1 61 ? -0.907 -21.837 -1.824 1.00 0.00 97 ASN A O 19
ATOM 28391 N N . ALA A 1 62 ? -3.007 -22.153 -1.083 1.00 0.00 98 ALA A N 19
ATOM 28392 C CA . ALA A 1 62 ? -3.604 -22.079 -2.411 1.00 0.00 98 ALA A CA 19
ATOM 28393 C C . ALA A 1 62 ? -3.352 -20.718 -3.051 1.00 0.00 98 ALA A C 19
ATOM 28394 O O . ALA A 1 62 ? -2.908 -20.631 -4.196 1.00 0.00 98 ALA A O 19
ATOM 28401 N N . LYS A 1 63 ? -3.639 -19.656 -2.305 1.00 0.00 99 LYS A N 19
ATOM 28402 C CA . LYS A 1 63 ? -3.443 -18.298 -2.798 1.00 0.00 99 LYS A CA 19
ATOM 28403 C C . LYS A 1 63 ? -1.987 -18.065 -3.188 1.00 0.00 99 LYS A C 19
ATOM 28404 O O . LYS A 1 63 ? -1.694 -17.642 -4.306 1.00 0.00 99 LYS A O 19
ATOM 28423 N N . ILE A 1 64 ? -1.079 -18.345 -2.259 1.00 0.00 100 ILE A N 19
ATOM 28424 C CA . ILE A 1 64 ? 0.347 -18.168 -2.507 1.00 0.00 100 ILE A CA 19
ATOM 28425 C C . ILE A 1 64 ? 0.726 -18.653 -3.902 1.00 0.00 100 ILE A C 19
ATOM 28426 O O . ILE A 1 64 ? 1.300 -17.907 -4.696 1.00 0.00 100 ILE A O 19
ATOM 28442 N N . LYS A 1 65 ? 0.401 -19.908 -4.195 1.00 0.00 101 LYS A N 19
ATOM 28443 C CA . LYS A 1 65 ? 0.704 -20.493 -5.495 1.00 0.00 101 LYS A CA 19
ATOM 28444 C C . LYS A 1 65 ? 0.115 -19.651 -6.622 1.00 0.00 101 LYS A C 19
ATOM 28445 O O . LYS A 1 65 ? 0.717 -19.515 -7.687 1.00 0.00 101 LYS A O 19
ATOM 28464 N N . GLU A 1 66 ? -1.063 -19.086 -6.379 1.00 0.00 102 GLU A N 19
ATOM 28465 C CA . GLU A 1 66 ? -1.731 -18.255 -7.374 1.00 0.00 102 GLU A CA 19
ATOM 28466 C C . GLU A 1 66 ? -0.989 -16.937 -7.570 1.00 0.00 102 GLU A C 19
ATOM 28467 O O . GLU A 1 66 ? -0.872 -16.437 -8.690 1.00 0.00 102 GLU A O 19
ATOM 28479 N N . LEU A 1 67 ? -0.489 -16.378 -6.473 1.00 0.00 103 LEU A N 19
ATOM 28480 C CA . LEU A 1 67 ? 0.242 -15.116 -6.522 1.00 0.00 103 LEU A CA 19
ATOM 28481 C C . LEU A 1 67 ? 1.736 -15.360 -6.709 1.00 0.00 103 LEU A C 19
ATOM 28482 O O . LEU A 1 67 ? 2.565 -14.735 -6.049 1.00 0.00 103 LEU A O 19
ATOM 28498 N N . LYS A 1 68 ? 2.072 -16.271 -7.616 1.00 0.00 104 LYS A N 19
ATOM 28499 C CA . LYS A 1 68 ? 3.466 -16.596 -7.894 1.00 0.00 104 LYS A CA 19
ATOM 28500 C C . LYS A 1 68 ? 4.150 -15.458 -8.646 1.00 0.00 104 LYS A C 19
ATOM 28501 O O . LYS A 1 68 ? 3.810 -15.165 -9.791 1.00 0.00 104 LYS A O 19
ATOM 28520 N N . GLY A 1 69 ? 5.119 -14.821 -7.994 1.00 0.00 105 GLY A N 19
ATOM 28521 C CA . GLY A 1 69 ? 5.836 -13.725 -8.617 1.00 0.00 105 GLY A CA 19
ATOM 28522 C C . GLY A 1 69 ? 5.498 -12.384 -7.996 1.00 0.00 105 GLY A C 19
ATOM 28523 O O . GLY A 1 69 ? 6.390 -11.628 -7.612 1.00 0.00 105 GLY A O 19
ATOM 28527 N N . GLU A 1 70 ? 4.205 -12.087 -7.899 1.00 0.00 106 GLU A N 19
ATOM 28528 C CA . GLU A 1 70 ? 3.753 -10.826 -7.322 1.00 0.00 106 GLU A CA 19
ATOM 28529 C C . GLU A 1 70 ? 4.481 -10.534 -6.014 1.00 0.00 106 GLU A C 19
ATOM 28530 O O . GLU A 1 70 ? 5.209 -11.379 -5.492 1.00 0.00 106 GLU A O 19
ATOM 28542 N N . LYS A 1 71 ? 4.281 -9.330 -5.488 1.00 0.00 107 LYS A N 19
ATOM 28543 C CA . LYS A 1 71 ? 4.917 -8.924 -4.240 1.00 0.00 107 LYS A CA 19
ATOM 28544 C C . LYS A 1 71 ? 3.873 -8.512 -3.207 1.00 0.00 107 LYS A C 19
ATOM 28545 O O . LYS A 1 71 ? 3.271 -7.444 -3.310 1.00 0.00 107 LYS A O 19
ATOM 28564 N N . VAL A 1 72 ? 3.665 -9.366 -2.209 1.00 0.00 108 VAL A N 19
ATOM 28565 C CA . VAL A 1 72 ? 2.696 -9.089 -1.156 1.00 0.00 108 VAL A CA 19
ATOM 28566 C C . VAL A 1 72 ? 3.359 -8.405 0.035 1.00 0.00 108 VAL A C 19
ATOM 28567 O O . VAL A 1 72 ? 4.188 -9.002 0.724 1.00 0.00 108 VAL A O 19
ATOM 28580 N N . ILE A 1 73 ? 2.990 -7.151 0.271 1.00 0.00 109 ILE A N 19
ATOM 28581 C CA . ILE A 1 73 ? 3.548 -6.387 1.380 1.00 0.00 109 ILE A CA 19
ATOM 28582 C C . ILE A 1 73 ? 2.506 -6.160 2.470 1.00 0.00 109 ILE A C 19
ATOM 28583 O O . ILE A 1 73 ? 1.367 -5.787 2.187 1.00 0.00 109 ILE A O 19
ATOM 28599 N N . ARG A 1 74 ? 2.905 -6.385 3.718 1.00 0.00 110 ARG A N 19
ATOM 28600 C CA . ARG A 1 74 ? 2.006 -6.204 4.851 1.00 0.00 110 ARG A CA 19
ATOM 28601 C C . ARG A 1 74 ? 1.502 -4.765 4.921 1.00 0.00 110 ARG A C 19
ATOM 28602 O O . ARG A 1 74 ? 2.158 -3.829 4.466 1.00 0.00 110 ARG A O 19
ATOM 28623 N N . PRO A 1 75 ? 0.308 -4.584 5.504 1.00 0.00 111 PRO A N 19
ATOM 28624 C CA . PRO A 1 75 ? -0.311 -3.263 5.648 1.00 0.00 111 PRO A CA 19
ATOM 28625 C C . PRO A 1 75 ? 0.423 -2.385 6.655 1.00 0.00 111 PRO A C 19
ATOM 28626 O O . PRO A 1 75 ? 0.008 -1.260 6.930 1.00 0.00 111 PRO A O 19
ATOM 28637 N N . GLU A 1 76 ? 1.517 -2.908 7.202 1.00 0.00 112 GLU A N 19
ATOM 28638 C CA . GLU A 1 76 ? 2.308 -2.170 8.180 1.00 0.00 112 GLU A CA 19
ATOM 28639 C C . GLU A 1 76 ? 3.357 -1.304 7.488 1.00 0.00 112 GLU A C 19
ATOM 28640 O O . GLU A 1 76 ? 3.650 -0.193 7.930 1.00 0.00 112 GLU A O 19
ATOM 28652 N N . TRP A 1 77 ? 3.920 -1.822 6.402 1.00 0.00 113 TRP A N 19
ATOM 28653 C CA . TRP A 1 77 ? 4.938 -1.097 5.650 1.00 0.00 113 TRP A CA 19
ATOM 28654 C C . TRP A 1 77 ? 4.480 0.326 5.346 1.00 0.00 113 TRP A C 19
ATOM 28655 O O . TRP A 1 77 ? 5.267 1.270 5.423 1.00 0.00 113 TRP A O 19
ATOM 28676 N N . ILE A 1 78 ? 3.205 0.472 5.003 1.00 0.00 114 ILE A N 19
ATOM 28677 C CA . ILE A 1 78 ? 2.644 1.780 4.689 1.00 0.00 114 ILE A CA 19
ATOM 28678 C C . ILE A 1 78 ? 2.374 2.581 5.959 1.00 0.00 114 ILE A C 19
ATOM 28679 O O . ILE A 1 78 ? 2.983 3.626 6.188 1.00 0.00 114 ILE A O 19
ATOM 28695 N N . VAL A 1 79 ? 1.458 2.082 6.782 1.00 0.00 115 VAL A N 19
ATOM 28696 C CA . VAL A 1 79 ? 1.108 2.749 8.031 1.00 0.00 115 VAL A CA 19
ATOM 28697 C C . VAL A 1 79 ? 2.343 3.339 8.703 1.00 0.00 115 VAL A C 19
ATOM 28698 O O . VAL A 1 79 ? 2.392 4.533 8.994 1.00 0.00 115 VAL A O 19
ATOM 28711 N N . GLU A 1 80 ? 3.338 2.492 8.947 1.00 0.00 116 GLU A N 19
ATOM 28712 C CA . GLU A 1 80 ? 4.574 2.931 9.586 1.00 0.00 116 GLU A CA 19
ATOM 28713 C C . GLU A 1 80 ? 5.208 4.083 8.811 1.00 0.00 116 GLU A C 19
ATOM 28714 O O . GLU A 1 80 ? 5.595 5.097 9.392 1.00 0.00 116 GLU A O 19
ATOM 28726 N N . SER A 1 81 ? 5.310 3.918 7.496 1.00 0.00 117 SER A N 19
ATOM 28727 C CA . SER A 1 81 ? 5.901 4.941 6.642 1.00 0.00 117 SER A CA 19
ATOM 28728 C C . SER A 1 81 ? 5.229 6.292 6.868 1.00 0.00 117 SER A C 19
ATOM 28729 O O . SER A 1 81 ? 5.899 7.316 7.002 1.00 0.00 117 SER A O 19
ATOM 28737 N N . ILE A 1 82 ? 3.900 6.286 6.908 1.00 0.00 118 ILE A N 19
ATOM 28738 C CA . ILE A 1 82 ? 3.137 7.509 7.118 1.00 0.00 118 ILE A CA 19
ATOM 28739 C C . ILE A 1 82 ? 3.484 8.150 8.457 1.00 0.00 118 ILE A C 19
ATOM 28740 O O . ILE A 1 82 ? 3.950 9.288 8.512 1.00 0.00 118 ILE A O 19
ATOM 28756 N N . LYS A 1 83 ? 3.255 7.411 9.538 1.00 0.00 119 LYS A N 19
ATOM 28757 C CA . LYS A 1 83 ? 3.546 7.905 10.879 1.00 0.00 119 LYS A CA 19
ATOM 28758 C C . LYS A 1 83 ? 4.932 8.540 10.936 1.00 0.00 119 LYS A C 19
ATOM 28759 O O . LYS A 1 83 ? 5.126 9.572 11.577 1.00 0.00 119 LYS A O 19
ATOM 28778 N N . ALA A 1 84 ? 5.892 7.916 10.260 1.00 0.00 120 ALA A N 19
ATOM 28779 C CA . ALA A 1 84 ? 7.259 8.422 10.232 1.00 0.00 120 ALA A CA 19
ATOM 28780 C C . ALA A 1 84 ? 7.388 9.601 9.272 1.00 0.00 120 ALA A C 19
ATOM 28781 O O . ALA A 1 84 ? 8.202 10.498 9.482 1.00 0.00 120 ALA A O 19
ATOM 28788 N N . GLY A 1 85 ? 6.578 9.590 8.217 1.00 0.00 121 GLY A N 19
ATOM 28789 C CA . GLY A 1 85 ? 6.619 10.663 7.241 1.00 0.00 121 GLY A CA 19
ATOM 28790 C C . GLY A 1 85 ? 7.606 10.392 6.122 1.00 0.00 121 GLY A C 19
ATOM 28791 O O . GLY A 1 85 ? 8.186 11.320 5.559 1.00 0.00 121 GLY A O 19
ATOM 28795 N N . ARG A 1 86 ? 7.797 9.117 5.801 1.00 0.00 122 ARG A N 19
ATOM 28796 C CA . ARG A 1 86 ? 8.723 8.726 4.744 1.00 0.00 122 ARG A CA 19
ATOM 28797 C C . ARG A 1 86 ? 8.593 7.239 4.430 1.00 0.00 122 ARG A C 19
ATOM 28798 O O . ARG A 1 86 ? 8.209 6.443 5.288 1.00 0.00 122 ARG A O 19
ATOM 28819 N N . LEU A 1 87 ? 8.914 6.870 3.195 1.00 0.00 123 LEU A N 19
ATOM 28820 C CA . LEU A 1 87 ? 8.833 5.478 2.766 1.00 0.00 123 LEU A CA 19
ATOM 28821 C C . LEU A 1 87 ? 9.918 4.639 3.433 1.00 0.00 123 LEU A C 19
ATOM 28822 O O . LEU A 1 87 ? 11.078 5.046 3.503 1.00 0.00 123 LEU A O 19
ATOM 28838 N N . LEU A 1 88 ? 9.534 3.464 3.921 1.00 0.00 124 LEU A N 19
ATOM 28839 C CA . LEU A 1 88 ? 10.475 2.566 4.581 1.00 0.00 124 LEU A CA 19
ATOM 28840 C C . LEU A 1 88 ? 10.799 1.369 3.692 1.00 0.00 124 LEU A C 19
ATOM 28841 O O . LEU A 1 88 ? 10.320 1.274 2.563 1.00 0.00 124 LEU A O 19
ATOM 28857 N N . SER A 1 89 ? 11.614 0.456 4.212 1.00 0.00 125 SER A N 19
ATOM 28858 C CA . SER A 1 89 ? 12.004 -0.734 3.465 1.00 0.00 125 SER A CA 19
ATOM 28859 C C . SER A 1 89 ? 10.811 -1.663 3.263 1.00 0.00 125 SER A C 19
ATOM 28860 O O . SER A 1 89 ? 9.867 -1.661 4.054 1.00 0.00 125 SER A O 19
ATOM 28868 N N . TYR A 1 90 ? 10.860 -2.456 2.198 1.00 0.00 126 TYR A N 19
ATOM 28869 C CA . TYR A 1 90 ? 9.783 -3.389 1.889 1.00 0.00 126 TYR A CA 19
ATOM 28870 C C . TYR A 1 90 ? 10.291 -4.827 1.892 1.00 0.00 126 TYR A C 19
ATOM 28871 O O . TYR A 1 90 ? 9.587 -5.745 2.314 1.00 0.00 126 TYR A O 19
ATOM 28889 N N . ILE A 1 91 ? 11.518 -5.015 1.418 1.00 0.00 127 ILE A N 19
ATOM 28890 C CA . ILE A 1 91 ? 12.122 -6.341 1.367 1.00 0.00 127 ILE A CA 19
ATOM 28891 C C . ILE A 1 91 ? 11.716 -7.177 2.576 1.00 0.00 127 ILE A C 19
ATOM 28892 O O . ILE A 1 91 ? 11.181 -8.278 2.449 1.00 0.00 127 ILE A O 19
ATOM 28908 N N . PRO A 1 92 ? 11.975 -6.642 3.779 1.00 0.00 128 PRO A N 19
ATOM 28909 C CA . PRO A 1 92 ? 11.643 -7.321 5.035 1.00 0.00 128 PRO A CA 19
ATOM 28910 C C . PRO A 1 92 ? 10.139 -7.386 5.278 1.00 0.00 128 PRO A C 19
ATOM 28911 O O . PRO A 1 92 ? 9.656 -8.250 6.011 1.00 0.00 128 PRO A O 19
ATOM 28922 N N . TYR A 1 93 ? 9.404 -6.469 4.659 1.00 0.00 129 TYR A N 19
ATOM 28923 C CA . TYR A 1 93 ? 7.954 -6.422 4.811 1.00 0.00 129 TYR A CA 19
ATOM 28924 C C . TYR A 1 93 ? 7.278 -7.440 3.897 1.00 0.00 129 TYR A C 19
ATOM 28925 O O . TYR A 1 93 ? 6.081 -7.699 4.019 1.00 0.00 129 TYR A O 19
ATOM 28943 N N . GLN A 1 94 ? 8.054 -8.013 2.984 1.00 0.00 130 GLN A N 19
ATOM 28944 C CA . GLN A 1 94 ? 7.531 -9.003 2.050 1.00 0.00 130 GLN A CA 19
ATOM 28945 C C . GLN A 1 94 ? 7.269 -10.331 2.753 1.00 0.00 130 GLN A C 19
ATOM 28946 O O . GLN A 1 94 ? 8.200 -11.002 3.201 1.00 0.00 130 GLN A O 19
ATOM 28960 N N . LEU A 1 95 ? 5.998 -10.704 2.847 1.00 0.00 131 LEU A N 19
ATOM 28961 C CA . LEU A 1 95 ? 5.613 -11.953 3.497 1.00 0.00 131 LEU A CA 19
ATOM 28962 C C . LEU A 1 95 ? 6.360 -13.136 2.888 1.00 0.00 131 LEU A C 19
ATOM 28963 O O . LEU A 1 95 ? 7.128 -13.815 3.571 1.00 0.00 131 LEU A O 19
ATOM 28979 N N . TYR A 1 96 ? 6.133 -13.374 1.602 1.00 0.00 132 TYR A N 19
ATOM 28980 C CA . TYR A 1 96 ? 6.784 -14.475 0.902 1.00 0.00 132 TYR A CA 19
ATOM 28981 C C . TYR A 1 96 ? 7.831 -13.954 -0.078 1.00 0.00 132 TYR A C 19
ATOM 28982 O O . TYR A 1 96 ? 7.522 -13.641 -1.228 1.00 0.00 132 TYR A O 19
ATOM 29000 N N . THR A 1 97 ? 9.074 -13.865 0.387 1.00 0.00 133 THR A N 19
ATOM 29001 C CA . THR A 1 97 ? 10.168 -13.382 -0.446 1.00 0.00 133 THR A CA 19
ATOM 29002 C C . THR A 1 97 ? 10.639 -14.460 -1.415 1.00 0.00 133 THR A C 19
ATOM 29003 O O . THR A 1 97 ? 10.087 -15.560 -1.452 1.00 0.00 133 THR A O 19
ATOM 29014 N N . GLY A 1 1 ? -12.770 20.062 -13.478 1.00 0.00 37 GLY A N 20
ATOM 29015 C CA . GLY A 1 1 ? -12.570 20.972 -12.365 1.00 0.00 37 GLY A CA 20
ATOM 29016 C C . GLY A 1 1 ? -11.128 21.011 -11.899 1.00 0.00 37 GLY A C 20
ATOM 29017 O O . GLY A 1 1 ? -10.263 21.558 -12.583 1.00 0.00 37 GLY A O 20
ATOM 29021 N N . SER A 1 2 ? -10.869 20.432 -10.731 1.00 0.00 38 SER A N 20
ATOM 29022 C CA . SER A 1 2 ? -9.523 20.407 -10.172 1.00 0.00 38 SER A CA 20
ATOM 29023 C C . SER A 1 2 ? -8.861 21.777 -10.290 1.00 0.00 38 SER A C 20
ATOM 29024 O O . SER A 1 2 ? -7.683 21.882 -10.629 1.00 0.00 38 SER A O 20
ATOM 29032 N N . SER A 1 3 ? -9.629 22.825 -10.006 1.00 0.00 39 SER A N 20
ATOM 29033 C CA . SER A 1 3 ? -9.119 24.189 -10.083 1.00 0.00 39 SER A CA 20
ATOM 29034 C C . SER A 1 3 ? -9.517 24.988 -8.847 1.00 0.00 39 SER A C 20
ATOM 29035 O O . SER A 1 3 ? -10.512 24.684 -8.190 1.00 0.00 39 SER A O 20
ATOM 29043 N N . GLY A 1 4 ? -8.731 26.014 -8.535 1.00 0.00 40 GLY A N 20
ATOM 29044 C CA . GLY A 1 4 ? -9.017 26.843 -7.378 1.00 0.00 40 GLY A CA 20
ATOM 29045 C C . GLY A 1 4 ? -7.780 27.130 -6.550 1.00 0.00 40 GLY A C 20
ATOM 29046 O O . GLY A 1 4 ? -7.320 28.270 -6.483 1.00 0.00 40 GLY A O 20
ATOM 29050 N N . SER A 1 5 ? -7.240 26.093 -5.917 1.00 0.00 41 SER A N 20
ATOM 29051 C CA . SER A 1 5 ? -6.052 26.240 -5.085 1.00 0.00 41 SER A CA 20
ATOM 29052 C C . SER A 1 5 ? -5.065 25.106 -5.342 1.00 0.00 41 SER A C 20
ATOM 29053 O O . SER A 1 5 ? -5.452 23.942 -5.440 1.00 0.00 41 SER A O 20
ATOM 29061 N N . SER A 1 6 ? -3.787 25.455 -5.451 1.00 0.00 42 SER A N 20
ATOM 29062 C CA . SER A 1 6 ? -2.743 24.468 -5.701 1.00 0.00 42 SER A CA 20
ATOM 29063 C C . SER A 1 6 ? -1.791 24.371 -4.512 1.00 0.00 42 SER A C 20
ATOM 29064 O O . SER A 1 6 ? -1.741 25.265 -3.668 1.00 0.00 42 SER A O 20
ATOM 29072 N N . GLY A 1 7 ? -1.038 23.277 -4.453 1.00 0.00 43 GLY A N 20
ATOM 29073 C CA . GLY A 1 7 ? -0.098 23.082 -3.365 1.00 0.00 43 GLY A CA 20
ATOM 29074 C C . GLY A 1 7 ? 0.815 21.893 -3.593 1.00 0.00 43 GLY A C 20
ATOM 29075 O O . GLY A 1 7 ? 0.773 21.262 -4.650 1.00 0.00 43 GLY A O 20
ATOM 29079 N N . THR A 1 8 ? 1.644 21.586 -2.600 1.00 0.00 44 THR A N 20
ATOM 29080 C CA . THR A 1 8 ? 2.573 20.467 -2.699 1.00 0.00 44 THR A CA 20
ATOM 29081 C C . THR A 1 8 ? 2.501 19.582 -1.459 1.00 0.00 44 THR A C 20
ATOM 29082 O O . THR A 1 8 ? 2.970 19.961 -0.386 1.00 0.00 44 THR A O 20
ATOM 29093 N N . SER A 1 9 ? 1.911 18.401 -1.614 1.00 0.00 45 SER A N 20
ATOM 29094 C CA . SER A 1 9 ? 1.775 17.463 -0.506 1.00 0.00 45 SER A CA 20
ATOM 29095 C C . SER A 1 9 ? 2.718 16.276 -0.680 1.00 0.00 45 SER A C 20
ATOM 29096 O O . SER A 1 9 ? 3.016 15.866 -1.802 1.00 0.00 45 SER A O 20
ATOM 29104 N N . SER A 1 10 ? 3.183 15.729 0.438 1.00 0.00 46 SER A N 20
ATOM 29105 C CA . SER A 1 10 ? 4.095 14.592 0.411 1.00 0.00 46 SER A CA 20
ATOM 29106 C C . SER A 1 10 ? 3.743 13.640 -0.729 1.00 0.00 46 SER A C 20
ATOM 29107 O O . SER A 1 10 ? 2.569 13.396 -1.010 1.00 0.00 46 SER A O 20
ATOM 29115 N N . THR A 1 11 ? 4.769 13.105 -1.384 1.00 0.00 47 THR A N 20
ATOM 29116 C CA . THR A 1 11 ? 4.569 12.182 -2.493 1.00 0.00 47 THR A CA 20
ATOM 29117 C C . THR A 1 11 ? 5.397 10.915 -2.310 1.00 0.00 47 THR A C 20
ATOM 29118 O O . THR A 1 11 ? 6.001 10.414 -3.259 1.00 0.00 47 THR A O 20
ATOM 29129 N N . ILE A 1 12 ? 5.421 10.401 -1.085 1.00 0.00 48 ILE A N 20
ATOM 29130 C CA . ILE A 1 12 ? 6.174 9.192 -0.779 1.00 0.00 48 ILE A CA 20
ATOM 29131 C C . ILE A 1 12 ? 5.540 7.969 -1.434 1.00 0.00 48 ILE A C 20
ATOM 29132 O O . ILE A 1 12 ? 6.224 6.993 -1.744 1.00 0.00 48 ILE A O 20
ATOM 29148 N N . PHE A 1 13 ? 4.229 8.029 -1.642 1.00 0.00 49 PHE A N 20
ATOM 29149 C CA . PHE A 1 13 ? 3.502 6.927 -2.261 1.00 0.00 49 PHE A CA 20
ATOM 29150 C C . PHE A 1 13 ? 3.056 7.296 -3.674 1.00 0.00 49 PHE A C 20
ATOM 29151 O O . PHE A 1 13 ? 1.978 6.902 -4.118 1.00 0.00 49 PHE A O 20
ATOM 29168 N N . SER A 1 14 ? 3.893 8.054 -4.373 1.00 0.00 50 SER A N 20
ATOM 29169 C CA . SER A 1 14 ? 3.584 8.480 -5.733 1.00 0.00 50 SER A CA 20
ATOM 29170 C C . SER A 1 14 ? 3.519 7.282 -6.676 1.00 0.00 50 SER A C 20
ATOM 29171 O O . SER A 1 14 ? 4.356 6.382 -6.614 1.00 0.00 50 SER A O 20
ATOM 29179 N N . GLY A 1 15 ? 2.517 7.279 -7.550 1.00 0.00 51 GLY A N 20
ATOM 29180 C CA . GLY A 1 15 ? 2.359 6.187 -8.493 1.00 0.00 51 GLY A CA 20
ATOM 29181 C C . GLY A 1 15 ? 2.438 4.828 -7.827 1.00 0.00 51 GLY A C 20
ATOM 29182 O O . GLY A 1 15 ? 3.063 3.907 -8.351 1.00 0.00 51 GLY A O 20
ATOM 29186 N N . VAL A 1 16 ? 1.803 4.703 -6.666 1.00 0.00 52 VAL A N 20
ATOM 29187 C CA . VAL A 1 16 ? 1.804 3.447 -5.925 1.00 0.00 52 VAL A CA 20
ATOM 29188 C C . VAL A 1 16 ? 0.384 2.945 -5.692 1.00 0.00 52 VAL A C 20
ATOM 29189 O O . VAL A 1 16 ? -0.293 3.379 -4.760 1.00 0.00 52 VAL A O 20
ATOM 29202 N N . ALA A 1 17 ? -0.062 2.028 -6.544 1.00 0.00 53 ALA A N 20
ATOM 29203 C CA . ALA A 1 17 ? -1.401 1.465 -6.429 1.00 0.00 53 ALA A CA 20
ATOM 29204 C C . ALA A 1 17 ? -1.393 0.198 -5.581 1.00 0.00 53 ALA A C 20
ATOM 29205 O O . ALA A 1 17 ? -0.820 -0.819 -5.973 1.00 0.00 53 ALA A O 20
ATOM 29212 N N . ILE A 1 18 ? -2.031 0.266 -4.417 1.00 0.00 54 ILE A N 20
ATOM 29213 C CA . ILE A 1 18 ? -2.097 -0.876 -3.514 1.00 0.00 54 ILE A CA 20
ATOM 29214 C C . ILE A 1 18 ? -3.440 -1.589 -3.626 1.00 0.00 54 ILE A C 20
ATOM 29215 O O . ILE A 1 18 ? -4.456 -0.973 -3.951 1.00 0.00 54 ILE A O 20
ATOM 29231 N N . TYR A 1 19 ? -3.439 -2.889 -3.354 1.00 0.00 55 TYR A N 20
ATOM 29232 C CA . TYR A 1 19 ? -4.657 -3.686 -3.424 1.00 0.00 55 TYR A CA 20
ATOM 29233 C C . TYR A 1 19 ? -4.807 -4.563 -2.185 1.00 0.00 55 TYR A C 20
ATOM 29234 O O . TYR A 1 19 ? -4.136 -5.586 -2.049 1.00 0.00 55 TYR A O 20
ATOM 29252 N N . VAL A 1 20 ? -5.694 -4.155 -1.283 1.00 0.00 56 VAL A N 20
ATOM 29253 C CA . VAL A 1 20 ? -5.935 -4.902 -0.055 1.00 0.00 56 VAL A CA 20
ATOM 29254 C C . VAL A 1 20 ? -6.812 -6.122 -0.317 1.00 0.00 56 VAL A C 20
ATOM 29255 O O . VAL A 1 20 ? -7.900 -6.008 -0.880 1.00 0.00 56 VAL A O 20
ATOM 29268 N N . ASN A 1 21 ? -6.330 -7.290 0.095 1.00 0.00 57 ASN A N 20
ATOM 29269 C CA . ASN A 1 21 ? -7.070 -8.532 -0.095 1.00 0.00 57 ASN A CA 20
ATOM 29270 C C . ASN A 1 21 ? -7.372 -9.196 1.245 1.00 0.00 57 ASN A C 20
ATOM 29271 O O . ASN A 1 21 ? -6.475 -9.709 1.913 1.00 0.00 57 ASN A O 20
ATOM 29282 N N . GLY A 1 22 ? -8.645 -9.182 1.632 1.00 0.00 58 GLY A N 20
ATOM 29283 C CA . GLY A 1 22 ? -9.044 -9.786 2.890 1.00 0.00 58 GLY A CA 20
ATOM 29284 C C . GLY A 1 22 ? -8.838 -8.857 4.070 1.00 0.00 58 GLY A C 20
ATOM 29285 O O . GLY A 1 22 ? -8.264 -7.777 3.926 1.00 0.00 58 GLY A O 20
ATOM 29289 N N . TYR A 1 23 ? -9.308 -9.276 5.240 1.00 0.00 59 TYR A N 20
ATOM 29290 C CA . TYR A 1 23 ? -9.176 -8.472 6.449 1.00 0.00 59 TYR A CA 20
ATOM 29291 C C . TYR A 1 23 ? -7.735 -8.011 6.642 1.00 0.00 59 TYR A C 20
ATOM 29292 O O . TYR A 1 23 ? -6.793 -8.786 6.472 1.00 0.00 59 TYR A O 20
ATOM 29310 N N . THR A 1 24 ? -7.569 -6.741 7.000 1.00 0.00 60 THR A N 20
ATOM 29311 C CA . THR A 1 24 ? -6.244 -6.175 7.216 1.00 0.00 60 THR A CA 20
ATOM 29312 C C . THR A 1 24 ? -6.261 -5.155 8.350 1.00 0.00 60 THR A C 20
ATOM 29313 O O . THR A 1 24 ? -7.315 -4.635 8.714 1.00 0.00 60 THR A O 20
ATOM 29324 N N . ASP A 1 25 ? -5.086 -4.874 8.903 1.00 0.00 61 ASP A N 20
ATOM 29325 C CA . ASP A 1 25 ? -4.965 -3.914 9.994 1.00 0.00 61 ASP A CA 20
ATOM 29326 C C . ASP A 1 25 ? -3.947 -2.830 9.655 1.00 0.00 61 ASP A C 20
ATOM 29327 O O . ASP A 1 25 ? -2.738 -3.063 9.637 1.00 0.00 61 ASP A O 20
ATOM 29336 N N . PRO A 1 26 ? -4.445 -1.616 9.378 1.00 0.00 62 PRO A N 20
ATOM 29337 C CA . PRO A 1 26 ? -5.882 -1.326 9.395 1.00 0.00 62 PRO A CA 20
ATOM 29338 C C . PRO A 1 26 ? -6.623 -2.000 8.246 1.00 0.00 62 PRO A C 20
ATOM 29339 O O . PRO A 1 26 ? -6.038 -2.769 7.483 1.00 0.00 62 PRO A O 20
ATOM 29350 N N . SER A 1 27 ? -7.914 -1.707 8.128 1.00 0.00 63 SER A N 20
ATOM 29351 C CA . SER A 1 27 ? -8.736 -2.288 7.073 1.00 0.00 63 SER A CA 20
ATOM 29352 C C . SER A 1 27 ? -8.463 -1.608 5.735 1.00 0.00 63 SER A C 20
ATOM 29353 O O . SER A 1 27 ? -7.651 -0.687 5.648 1.00 0.00 63 SER A O 20
ATOM 29361 N N . ALA A 1 28 ? -9.148 -2.069 4.693 1.00 0.00 64 ALA A N 20
ATOM 29362 C CA . ALA A 1 28 ? -8.982 -1.504 3.359 1.00 0.00 64 ALA A CA 20
ATOM 29363 C C . ALA A 1 28 ? -9.479 -0.064 3.307 1.00 0.00 64 ALA A C 20
ATOM 29364 O O . ALA A 1 28 ? -8.868 0.790 2.664 1.00 0.00 64 ALA A O 20
ATOM 29371 N N . GLU A 1 29 ? -10.590 0.199 3.987 1.00 0.00 65 GLU A N 20
ATOM 29372 C CA . GLU A 1 29 ? -11.169 1.538 4.016 1.00 0.00 65 GLU A CA 20
ATOM 29373 C C . GLU A 1 29 ? -10.140 2.566 4.477 1.00 0.00 65 GLU A C 20
ATOM 29374 O O . GLU A 1 29 ? -9.990 3.624 3.869 1.00 0.00 65 GLU A O 20
ATOM 29386 N N . GLU A 1 30 ? -9.435 2.245 5.558 1.00 0.00 66 GLU A N 20
ATOM 29387 C CA . GLU A 1 30 ? -8.421 3.141 6.102 1.00 0.00 66 GLU A CA 20
ATOM 29388 C C . GLU A 1 30 ? -7.378 3.488 5.044 1.00 0.00 66 GLU A C 20
ATOM 29389 O O . GLU A 1 30 ? -7.159 4.659 4.731 1.00 0.00 66 GLU A O 20
ATOM 29401 N N . LEU A 1 31 ? -6.735 2.462 4.496 1.00 0.00 67 LEU A N 20
ATOM 29402 C CA . LEU A 1 31 ? -5.713 2.657 3.473 1.00 0.00 67 LEU A CA 20
ATOM 29403 C C . LEU A 1 31 ? -6.289 3.381 2.260 1.00 0.00 67 LEU A C 20
ATOM 29404 O O . LEU A 1 31 ? -5.627 4.228 1.659 1.00 0.00 67 LEU A O 20
ATOM 29420 N N . ARG A 1 32 ? -7.525 3.044 1.908 1.00 0.00 68 ARG A N 20
ATOM 29421 C CA . ARG A 1 32 ? -8.189 3.663 0.767 1.00 0.00 68 ARG A CA 20
ATOM 29422 C C . ARG A 1 32 ? -7.947 5.169 0.748 1.00 0.00 68 ARG A C 20
ATOM 29423 O O . ARG A 1 32 ? -7.522 5.728 -0.263 1.00 0.00 68 ARG A O 20
ATOM 29444 N N . LYS A 1 33 ? -8.221 5.821 1.873 1.00 0.00 69 LYS A N 20
ATOM 29445 C CA . LYS A 1 33 ? -8.033 7.263 1.988 1.00 0.00 69 LYS A CA 20
ATOM 29446 C C . LYS A 1 33 ? -6.559 7.605 2.181 1.00 0.00 69 LYS A C 20
ATOM 29447 O O . LYS A 1 33 ? -5.967 8.323 1.373 1.00 0.00 69 LYS A O 20
ATOM 29466 N N . LEU A 1 34 ? -5.972 7.087 3.254 1.00 0.00 70 LEU A N 20
ATOM 29467 C CA . LEU A 1 34 ? -4.566 7.337 3.552 1.00 0.00 70 LEU A CA 20
ATOM 29468 C C . LEU A 1 34 ? -3.743 7.413 2.270 1.00 0.00 70 LEU A C 20
ATOM 29469 O O . LEU A 1 34 ? -2.913 8.306 2.105 1.00 0.00 70 LEU A O 20
ATOM 29485 N N . MET A 1 35 ? -3.980 6.469 1.364 1.00 0.00 71 MET A N 20
ATOM 29486 C CA . MET A 1 35 ? -3.262 6.431 0.095 1.00 0.00 71 MET A CA 20
ATOM 29487 C C . MET A 1 35 ? -3.453 7.733 -0.677 1.00 0.00 71 MET A C 20
ATOM 29488 O O . MET A 1 35 ? -2.520 8.522 -0.821 1.00 0.00 71 MET A O 20
ATOM 29502 N N . MET A 1 36 ? -4.668 7.949 -1.171 1.00 0.00 72 MET A N 20
ATOM 29503 C CA . MET A 1 36 ? -4.980 9.156 -1.928 1.00 0.00 72 MET A CA 20
ATOM 29504 C C . MET A 1 36 ? -4.468 10.399 -1.205 1.00 0.00 72 MET A C 20
ATOM 29505 O O . MET A 1 36 ? -3.901 11.300 -1.824 1.00 0.00 72 MET A O 20
ATOM 29519 N N . LEU A 1 37 ? -4.673 10.441 0.107 1.00 0.00 73 LEU A N 20
ATOM 29520 C CA . LEU A 1 37 ? -4.233 11.573 0.914 1.00 0.00 73 LEU A CA 20
ATOM 29521 C C . LEU A 1 37 ? -2.755 11.869 0.676 1.00 0.00 73 LEU A C 20
ATOM 29522 O O . LEU A 1 37 ? -2.343 13.029 0.632 1.00 0.00 73 LEU A O 20
ATOM 29538 N N . HIS A 1 38 ? -1.963 10.813 0.521 1.00 0.00 74 HIS A N 20
ATOM 29539 C CA . HIS A 1 38 ? -0.531 10.960 0.285 1.00 0.00 74 HIS A CA 20
ATOM 29540 C C . HIS A 1 38 ? -0.175 10.577 -1.148 1.00 0.00 74 HIS A C 20
ATOM 29541 O O . HIS A 1 38 ? 0.931 10.112 -1.420 1.00 0.00 74 HIS A O 20
ATOM 29555 N N . GLY A 1 39 ? -1.121 10.775 -2.062 1.00 0.00 75 GLY A N 20
ATOM 29556 C CA . GLY A 1 39 ? -0.887 10.444 -3.455 1.00 0.00 75 GLY A CA 20
ATOM 29557 C C . GLY A 1 39 ? -1.177 8.988 -3.761 1.00 0.00 75 GLY A C 20
ATOM 29558 O O . GLY A 1 39 ? -1.573 8.647 -4.875 1.00 0.00 75 GLY A O 20
ATOM 29562 N N . GLY A 1 40 ? -0.978 8.125 -2.770 1.00 0.00 76 GLY A N 20
ATOM 29563 C CA . GLY A 1 40 ? -1.224 6.707 -2.959 1.00 0.00 76 GLY A CA 20
ATOM 29564 C C . GLY A 1 40 ? -2.505 6.438 -3.724 1.00 0.00 76 GLY A C 20
ATOM 29565 O O . GLY A 1 40 ? -3.370 7.308 -3.823 1.00 0.00 76 GLY A O 20
ATOM 29569 N N . GLN A 1 41 ? -2.625 5.232 -4.269 1.00 0.00 77 GLN A N 20
ATOM 29570 C CA . GLN A 1 41 ? -3.808 4.852 -5.031 1.00 0.00 77 GLN A CA 20
ATOM 29571 C C . GLN A 1 41 ? -4.323 3.485 -4.593 1.00 0.00 77 GLN A C 20
ATOM 29572 O O . GLN A 1 41 ? -3.569 2.665 -4.069 1.00 0.00 77 GLN A O 20
ATOM 29586 N N . TYR A 1 42 ? -5.611 3.246 -4.811 1.00 0.00 78 TYR A N 20
ATOM 29587 C CA . TYR A 1 42 ? -6.228 1.979 -4.436 1.00 0.00 78 TYR A CA 20
ATOM 29588 C C . TYR A 1 42 ? -6.874 1.309 -5.645 1.00 0.00 78 TYR A C 20
ATOM 29589 O O . TYR A 1 42 ? -7.523 1.965 -6.461 1.00 0.00 78 TYR A O 20
ATOM 29607 N N . HIS A 1 43 ? -6.691 -0.004 -5.754 1.00 0.00 79 HIS A N 20
ATOM 29608 C CA . HIS A 1 43 ? -7.256 -0.765 -6.862 1.00 0.00 79 HIS A CA 20
ATOM 29609 C C . HIS A 1 43 ? -8.265 -1.792 -6.357 1.00 0.00 79 HIS A C 20
ATOM 29610 O O . HIS A 1 43 ? -8.108 -2.349 -5.270 1.00 0.00 79 HIS A O 20
ATOM 29624 N N . VAL A 1 44 ? -9.301 -2.039 -7.152 1.00 0.00 80 VAL A N 20
ATOM 29625 C CA . VAL A 1 44 ? -10.334 -2.999 -6.786 1.00 0.00 80 VAL A CA 20
ATOM 29626 C C . VAL A 1 44 ? -10.392 -4.152 -7.782 1.00 0.00 80 VAL A C 20
ATOM 29627 O O . VAL A 1 44 ? -10.995 -5.191 -7.512 1.00 0.00 80 VAL A O 20
ATOM 29640 N N . TYR A 1 45 ? -9.761 -3.961 -8.935 1.00 0.00 81 TYR A N 20
ATOM 29641 C CA . TYR A 1 45 ? -9.741 -4.984 -9.974 1.00 0.00 81 TYR A CA 20
ATOM 29642 C C . TYR A 1 45 ? -8.501 -5.864 -9.850 1.00 0.00 81 TYR A C 20
ATOM 29643 O O . TYR A 1 45 ? -8.437 -6.952 -10.422 1.00 0.00 81 TYR A O 20
ATOM 29661 N N . TYR A 1 46 ? -7.517 -5.384 -9.097 1.00 0.00 82 TYR A N 20
ATOM 29662 C CA . TYR A 1 46 ? -6.277 -6.124 -8.898 1.00 0.00 82 TYR A CA 20
ATOM 29663 C C . TYR A 1 46 ? -5.656 -6.517 -10.235 1.00 0.00 82 TYR A C 20
ATOM 29664 O O . TYR A 1 46 ? -5.385 -7.692 -10.485 1.00 0.00 82 TYR A O 20
ATOM 29682 N N . SER A 1 47 ? -5.432 -5.525 -11.090 1.00 0.00 83 SER A N 20
ATOM 29683 C CA . SER A 1 47 ? -4.846 -5.766 -12.404 1.00 0.00 83 SER A CA 20
ATOM 29684 C C . SER A 1 47 ? -3.324 -5.816 -12.318 1.00 0.00 83 SER A C 20
ATOM 29685 O O . SER A 1 47 ? -2.655 -4.783 -12.346 1.00 0.00 83 SER A O 20
ATOM 29693 N N . ARG A 1 48 ? -2.783 -7.026 -12.215 1.00 0.00 84 ARG A N 20
ATOM 29694 C CA . ARG A 1 48 ? -1.340 -7.212 -12.124 1.00 0.00 84 ARG A CA 20
ATOM 29695 C C . ARG A 1 48 ? -0.603 -6.168 -12.958 1.00 0.00 84 ARG A C 20
ATOM 29696 O O . ARG A 1 48 ? 0.299 -5.490 -12.467 1.00 0.00 84 ARG A O 20
ATOM 29717 N N . SER A 1 49 ? -0.994 -6.045 -14.222 1.00 0.00 85 SER A N 20
ATOM 29718 C CA . SER A 1 49 ? -0.369 -5.087 -15.126 1.00 0.00 85 SER A CA 20
ATOM 29719 C C . SER A 1 49 ? -0.451 -3.672 -14.560 1.00 0.00 85 SER A C 20
ATOM 29720 O O . SER A 1 49 ? 0.547 -2.953 -14.506 1.00 0.00 85 SER A O 20
ATOM 29728 N N . LYS A 1 50 ? -1.648 -3.279 -14.138 1.00 0.00 86 LYS A N 20
ATOM 29729 C CA . LYS A 1 50 ? -1.863 -1.952 -13.575 1.00 0.00 86 LYS A CA 20
ATOM 29730 C C . LYS A 1 50 ? -1.297 -1.862 -12.161 1.00 0.00 86 LYS A C 20
ATOM 29731 O O . LYS A 1 50 ? -0.338 -1.131 -11.910 1.00 0.00 86 LYS A O 20
ATOM 29750 N N . THR A 1 51 ? -1.894 -2.612 -11.240 1.00 0.00 87 THR A N 20
ATOM 29751 C CA . THR A 1 51 ? -1.449 -2.618 -9.853 1.00 0.00 87 THR A CA 20
ATOM 29752 C C . THR A 1 51 ? 0.061 -2.809 -9.760 1.00 0.00 87 THR A C 20
ATOM 29753 O O . THR A 1 51 ? 0.701 -3.248 -10.716 1.00 0.00 87 THR A O 20
ATOM 29764 N N . THR A 1 52 ? 0.625 -2.478 -8.603 1.00 0.00 88 THR A N 20
ATOM 29765 C CA . THR A 1 52 ? 2.060 -2.613 -8.386 1.00 0.00 88 THR A CA 20
ATOM 29766 C C . THR A 1 52 ? 2.353 -3.526 -7.201 1.00 0.00 88 THR A C 20
ATOM 29767 O O . THR A 1 52 ? 3.154 -4.456 -7.304 1.00 0.00 88 THR A O 20
ATOM 29778 N N . HIS A 1 53 ? 1.700 -3.256 -6.075 1.00 0.00 89 HIS A N 20
ATOM 29779 C CA . HIS A 1 53 ? 1.890 -4.055 -4.870 1.00 0.00 89 HIS A CA 20
ATOM 29780 C C . HIS A 1 53 ? 0.579 -4.703 -4.435 1.00 0.00 89 HIS A C 20
ATOM 29781 O O . HIS A 1 53 ? -0.482 -4.411 -4.988 1.00 0.00 89 HIS A O 20
ATOM 29795 N N . ILE A 1 54 ? 0.660 -5.582 -3.443 1.00 0.00 90 ILE A N 20
ATOM 29796 C CA . ILE A 1 54 ? -0.520 -6.270 -2.934 1.00 0.00 90 ILE A CA 20
ATOM 29797 C C . ILE A 1 54 ? -0.517 -6.315 -1.410 1.00 0.00 90 ILE A C 20
ATOM 29798 O O . ILE A 1 54 ? 0.303 -7.003 -0.801 1.00 0.00 90 ILE A O 20
ATOM 29814 N N . ILE A 1 55 ? -1.439 -5.578 -0.800 1.00 0.00 91 ILE A N 20
ATOM 29815 C CA . ILE A 1 55 ? -1.544 -5.536 0.653 1.00 0.00 91 ILE A CA 20
ATOM 29816 C C . ILE A 1 55 ? -2.364 -6.709 1.180 1.00 0.00 91 ILE A C 20
ATOM 29817 O O . ILE A 1 55 ? -3.562 -6.810 0.916 1.00 0.00 91 ILE A O 20
ATOM 29833 N N . ALA A 1 56 ? -1.710 -7.593 1.926 1.00 0.00 92 ALA A N 20
ATOM 29834 C CA . ALA A 1 56 ? -2.379 -8.757 2.493 1.00 0.00 92 ALA A CA 20
ATOM 29835 C C . ALA A 1 56 ? -1.674 -9.233 3.759 1.00 0.00 92 ALA A C 20
ATOM 29836 O O . ALA A 1 56 ? -0.455 -9.407 3.776 1.00 0.00 92 ALA A O 20
ATOM 29843 N N . THR A 1 57 ? -2.448 -9.442 4.819 1.00 0.00 93 THR A N 20
ATOM 29844 C CA . THR A 1 57 ? -1.897 -9.896 6.090 1.00 0.00 93 THR A CA 20
ATOM 29845 C C . THR A 1 57 ? -1.488 -11.363 6.019 1.00 0.00 93 THR A C 20
ATOM 29846 O O . THR A 1 57 ? -0.383 -11.729 6.417 1.00 0.00 93 THR A O 20
ATOM 29857 N N . ASN A 1 58 ? -2.387 -12.199 5.510 1.00 0.00 94 ASN A N 20
ATOM 29858 C CA . ASN A 1 58 ? -2.119 -13.627 5.387 1.00 0.00 94 ASN A CA 20
ATOM 29859 C C . ASN A 1 58 ? -2.873 -14.223 4.202 1.00 0.00 94 ASN A C 20
ATOM 29860 O O . ASN A 1 58 ? -4.019 -13.857 3.934 1.00 0.00 94 ASN A O 20
ATOM 29871 N N . LEU A 1 59 ? -2.224 -15.142 3.496 1.00 0.00 95 LEU A N 20
ATOM 29872 C CA . LEU A 1 59 ? -2.834 -15.789 2.339 1.00 0.00 95 LEU A CA 20
ATOM 29873 C C . LEU A 1 59 ? -2.666 -17.304 2.412 1.00 0.00 95 LEU A C 20
ATOM 29874 O O . LEU A 1 59 ? -1.636 -17.819 2.847 1.00 0.00 95 LEU A O 20
ATOM 29890 N N . PRO A 1 60 ? -3.702 -18.035 1.974 1.00 0.00 96 PRO A N 20
ATOM 29891 C CA . PRO A 1 60 ? -3.692 -19.501 1.977 1.00 0.00 96 PRO A CA 20
ATOM 29892 C C . PRO A 1 60 ? -2.724 -20.077 0.949 1.00 0.00 96 PRO A C 20
ATOM 29893 O O . PRO A 1 60 ? -2.275 -19.374 0.044 1.00 0.00 96 PRO A O 20
ATOM 29904 N N . ASN A 1 61 ? -2.407 -21.359 1.094 1.00 0.00 97 ASN A N 20
ATOM 29905 C CA . ASN A 1 61 ? -1.491 -22.029 0.178 1.00 0.00 97 ASN A CA 20
ATOM 29906 C C . ASN A 1 61 ? -1.875 -21.753 -1.273 1.00 0.00 97 ASN A C 20
ATOM 29907 O O . ASN A 1 61 ? -1.021 -21.452 -2.105 1.00 0.00 97 ASN A O 20
ATOM 29918 N N . ALA A 1 62 ? -3.167 -21.857 -1.568 1.00 0.00 98 ALA A N 20
ATOM 29919 C CA . ALA A 1 62 ? -3.665 -21.617 -2.916 1.00 0.00 98 ALA A CA 20
ATOM 29920 C C . ALA A 1 62 ? -3.236 -20.244 -3.423 1.00 0.00 98 ALA A C 20
ATOM 29921 O O . ALA A 1 62 ? -2.644 -20.124 -4.495 1.00 0.00 98 ALA A O 20
ATOM 29928 N N . LYS A 1 63 ? -3.539 -19.210 -2.645 1.00 0.00 99 LYS A N 20
ATOM 29929 C CA . LYS A 1 63 ? -3.185 -17.845 -3.014 1.00 0.00 99 LYS A CA 20
ATOM 29930 C C . LYS A 1 63 ? -1.677 -17.704 -3.194 1.00 0.00 99 LYS A C 20
ATOM 29931 O O . LYS A 1 63 ? -1.204 -17.304 -4.259 1.00 0.00 99 LYS A O 20
ATOM 29950 N N . ILE A 1 64 ? -0.927 -18.035 -2.148 1.00 0.00 100 ILE A N 20
ATOM 29951 C CA . ILE A 1 64 ? 0.527 -17.948 -2.193 1.00 0.00 100 ILE A CA 20
ATOM 29952 C C . ILE A 1 64 ? 1.055 -18.277 -3.585 1.00 0.00 100 ILE A C 20
ATOM 29953 O O . ILE A 1 64 ? 1.663 -17.434 -4.246 1.00 0.00 100 ILE A O 20
ATOM 29969 N N . LYS A 1 65 ? 0.818 -19.507 -4.026 1.00 0.00 101 LYS A N 20
ATOM 29970 C CA . LYS A 1 65 ? 1.266 -19.948 -5.342 1.00 0.00 101 LYS A CA 20
ATOM 29971 C C . LYS A 1 65 ? 0.701 -19.052 -6.438 1.00 0.00 101 LYS A C 20
ATOM 29972 O O . LYS A 1 65 ? 1.443 -18.341 -7.115 1.00 0.00 101 LYS A O 20
ATOM 29991 N N . GLU A 1 66 ? -0.618 -19.091 -6.607 1.00 0.00 102 GLU A N 20
ATOM 29992 C CA . GLU A 1 66 ? -1.281 -18.281 -7.622 1.00 0.00 102 GLU A CA 20
ATOM 29993 C C . GLU A 1 66 ? -0.699 -16.871 -7.659 1.00 0.00 102 GLU A C 20
ATOM 29994 O O . GLU A 1 66 ? -0.728 -16.201 -8.692 1.00 0.00 102 GLU A O 20
ATOM 30006 N N . LEU A 1 67 ? -0.171 -16.425 -6.524 1.00 0.00 103 LEU A N 20
ATOM 30007 C CA . LEU A 1 67 ? 0.418 -15.094 -6.425 1.00 0.00 103 LEU A CA 20
ATOM 30008 C C . LEU A 1 67 ? 1.939 -15.164 -6.515 1.00 0.00 103 LEU A C 20
ATOM 30009 O O . LEU A 1 67 ? 2.647 -14.378 -5.884 1.00 0.00 103 LEU A O 20
ATOM 30025 N N . LYS A 1 68 ? 2.437 -16.110 -7.305 1.00 0.00 104 LYS A N 20
ATOM 30026 C CA . LYS A 1 68 ? 3.874 -16.281 -7.481 1.00 0.00 104 LYS A CA 20
ATOM 30027 C C . LYS A 1 68 ? 4.488 -15.062 -8.162 1.00 0.00 104 LYS A C 20
ATOM 30028 O O . LYS A 1 68 ? 3.854 -14.421 -8.999 1.00 0.00 104 LYS A O 20
ATOM 30047 N N . GLY A 1 69 ? 5.728 -14.748 -7.798 1.00 0.00 105 GLY A N 20
ATOM 30048 C CA . GLY A 1 69 ? 6.407 -13.607 -8.385 1.00 0.00 105 GLY A CA 20
ATOM 30049 C C . GLY A 1 69 ? 5.979 -12.294 -7.761 1.00 0.00 105 GLY A C 20
ATOM 30050 O O . GLY A 1 69 ? 6.818 -11.489 -7.357 1.00 0.00 105 GLY A O 20
ATOM 30054 N N . GLU A 1 70 ? 4.670 -12.076 -7.684 1.00 0.00 106 GLU A N 20
ATOM 30055 C CA . GLU A 1 70 ? 4.133 -10.849 -7.107 1.00 0.00 106 GLU A CA 20
ATOM 30056 C C . GLU A 1 70 ? 4.809 -10.532 -5.776 1.00 0.00 106 GLU A C 20
ATOM 30057 O O . GLU A 1 70 ? 5.458 -11.390 -5.176 1.00 0.00 106 GLU A O 20
ATOM 30069 N N . LYS A 1 71 ? 4.654 -9.294 -5.321 1.00 0.00 107 LYS A N 20
ATOM 30070 C CA . LYS A 1 71 ? 5.248 -8.861 -4.061 1.00 0.00 107 LYS A CA 20
ATOM 30071 C C . LYS A 1 71 ? 4.169 -8.540 -3.032 1.00 0.00 107 LYS A C 20
ATOM 30072 O O . LYS A 1 71 ? 3.506 -7.506 -3.115 1.00 0.00 107 LYS A O 20
ATOM 30091 N N . VAL A 1 72 ? 3.998 -9.432 -2.062 1.00 0.00 108 VAL A N 20
ATOM 30092 C CA . VAL A 1 72 ? 3.001 -9.242 -1.015 1.00 0.00 108 VAL A CA 20
ATOM 30093 C C . VAL A 1 72 ? 3.576 -8.453 0.155 1.00 0.00 108 VAL A C 20
ATOM 30094 O O . VAL A 1 72 ? 4.450 -8.939 0.874 1.00 0.00 108 VAL A O 20
ATOM 30107 N N . ILE A 1 73 ? 3.081 -7.235 0.341 1.00 0.00 109 ILE A N 20
ATOM 30108 C CA . ILE A 1 73 ? 3.545 -6.379 1.426 1.00 0.00 109 ILE A CA 20
ATOM 30109 C C . ILE A 1 73 ? 2.472 -6.219 2.497 1.00 0.00 109 ILE A C 20
ATOM 30110 O O . ILE A 1 73 ? 1.293 -6.040 2.188 1.00 0.00 109 ILE A O 20
ATOM 30126 N N . ARG A 1 74 ? 2.888 -6.283 3.758 1.00 0.00 110 ARG A N 20
ATOM 30127 C CA . ARG A 1 74 ? 1.962 -6.145 4.876 1.00 0.00 110 ARG A CA 20
ATOM 30128 C C . ARG A 1 74 ? 1.336 -4.754 4.894 1.00 0.00 110 ARG A C 20
ATOM 30129 O O . ARG A 1 74 ? 1.903 -3.784 4.390 1.00 0.00 110 ARG A O 20
ATOM 30150 N N . PRO A 1 75 ? 0.137 -4.652 5.488 1.00 0.00 111 PRO A N 20
ATOM 30151 C CA . PRO A 1 75 ? -0.592 -3.384 5.586 1.00 0.00 111 PRO A CA 20
ATOM 30152 C C . PRO A 1 75 ? 0.075 -2.404 6.544 1.00 0.00 111 PRO A C 20
ATOM 30153 O O . PRO A 1 75 ? -0.185 -1.202 6.498 1.00 0.00 111 PRO A O 20
ATOM 30164 N N . GLU A 1 76 ? 0.937 -2.925 7.412 1.00 0.00 112 GLU A N 20
ATOM 30165 C CA . GLU A 1 76 ? 1.641 -2.094 8.381 1.00 0.00 112 GLU A CA 20
ATOM 30166 C C . GLU A 1 76 ? 2.680 -1.215 7.691 1.00 0.00 112 GLU A C 20
ATOM 30167 O O . GLU A 1 76 ? 2.869 -0.055 8.058 1.00 0.00 112 GLU A O 20
ATOM 30179 N N . TRP A 1 77 ? 3.351 -1.776 6.692 1.00 0.00 113 TRP A N 20
ATOM 30180 C CA . TRP A 1 77 ? 4.371 -1.043 5.951 1.00 0.00 113 TRP A CA 20
ATOM 30181 C C . TRP A 1 77 ? 3.915 0.382 5.660 1.00 0.00 113 TRP A C 20
ATOM 30182 O O . TRP A 1 77 ? 4.692 1.329 5.786 1.00 0.00 113 TRP A O 20
ATOM 30203 N N . ILE A 1 78 ? 2.653 0.528 5.272 1.00 0.00 114 ILE A N 20
ATOM 30204 C CA . ILE A 1 78 ? 2.095 1.839 4.965 1.00 0.00 114 ILE A CA 20
ATOM 30205 C C . ILE A 1 78 ? 1.970 2.691 6.223 1.00 0.00 114 ILE A C 20
ATOM 30206 O O . ILE A 1 78 ? 2.501 3.799 6.291 1.00 0.00 114 ILE A O 20
ATOM 30222 N N . VAL A 1 79 ? 1.264 2.165 7.220 1.00 0.00 115 VAL A N 20
ATOM 30223 C CA . VAL A 1 79 ? 1.071 2.876 8.478 1.00 0.00 115 VAL A CA 20
ATOM 30224 C C . VAL A 1 79 ? 2.374 3.505 8.959 1.00 0.00 115 VAL A C 20
ATOM 30225 O O . VAL A 1 79 ? 2.445 4.713 9.183 1.00 0.00 115 VAL A O 20
ATOM 30238 N N . GLU A 1 80 ? 3.402 2.678 9.115 1.00 0.00 116 GLU A N 20
ATOM 30239 C CA . GLU A 1 80 ? 4.703 3.154 9.571 1.00 0.00 116 GLU A CA 20
ATOM 30240 C C . GLU A 1 80 ? 5.205 4.292 8.687 1.00 0.00 116 GLU A C 20
ATOM 30241 O O . GLU A 1 80 ? 5.606 5.346 9.181 1.00 0.00 116 GLU A O 20
ATOM 30253 N N . SER A 1 81 ? 5.180 4.071 7.376 1.00 0.00 117 SER A N 20
ATOM 30254 C CA . SER A 1 81 ? 5.637 5.075 6.423 1.00 0.00 117 SER A CA 20
ATOM 30255 C C . SER A 1 81 ? 4.935 6.409 6.661 1.00 0.00 117 SER A C 20
ATOM 30256 O O . SER A 1 81 ? 5.563 7.468 6.627 1.00 0.00 117 SER A O 20
ATOM 30264 N N . ILE A 1 82 ? 3.630 6.349 6.901 1.00 0.00 118 ILE A N 20
ATOM 30265 C CA . ILE A 1 82 ? 2.843 7.551 7.146 1.00 0.00 118 ILE A CA 20
ATOM 30266 C C . ILE A 1 82 ? 3.296 8.255 8.420 1.00 0.00 118 ILE A C 20
ATOM 30267 O O . ILE A 1 82 ? 3.686 9.422 8.393 1.00 0.00 118 ILE A O 20
ATOM 30283 N N . LYS A 1 83 ? 3.244 7.537 9.537 1.00 0.00 119 LYS A N 20
ATOM 30284 C CA . LYS A 1 83 ? 3.652 8.090 10.823 1.00 0.00 119 LYS A CA 20
ATOM 30285 C C . LYS A 1 83 ? 5.050 8.694 10.736 1.00 0.00 119 LYS A C 20
ATOM 30286 O O . LYS A 1 83 ? 5.276 9.824 11.167 1.00 0.00 119 LYS A O 20
ATOM 30305 N N . ALA A 1 84 ? 5.985 7.934 10.175 1.00 0.00 120 ALA A N 20
ATOM 30306 C CA . ALA A 1 84 ? 7.359 8.396 10.029 1.00 0.00 120 ALA A CA 20
ATOM 30307 C C . ALA A 1 84 ? 7.438 9.598 9.094 1.00 0.00 120 ALA A C 20
ATOM 30308 O O . ALA A 1 84 ? 8.222 10.519 9.317 1.00 0.00 120 ALA A O 20
ATOM 30315 N N . GLY A 1 85 ? 6.620 9.582 8.046 1.00 0.00 121 GLY A N 20
ATOM 30316 C CA . GLY A 1 85 ? 6.613 10.676 7.093 1.00 0.00 121 GLY A CA 20
ATOM 30317 C C . GLY A 1 85 ? 7.564 10.443 5.936 1.00 0.00 121 GLY A C 20
ATOM 30318 O O . GLY A 1 85 ? 8.126 11.390 5.385 1.00 0.00 121 GLY A O 20
ATOM 30322 N N . ARG A 1 86 ? 7.747 9.179 5.568 1.00 0.00 122 ARG A N 20
ATOM 30323 C CA . ARG A 1 86 ? 8.639 8.824 4.471 1.00 0.00 122 ARG A CA 20
ATOM 30324 C C . ARG A 1 86 ? 8.519 7.342 4.130 1.00 0.00 122 ARG A C 20
ATOM 30325 O O . ARG A 1 86 ? 8.311 6.506 5.011 1.00 0.00 122 ARG A O 20
ATOM 30346 N N . LEU A 1 87 ? 8.650 7.023 2.847 1.00 0.00 123 LEU A N 20
ATOM 30347 C CA . LEU A 1 87 ? 8.555 5.641 2.389 1.00 0.00 123 LEU A CA 20
ATOM 30348 C C . LEU A 1 87 ? 9.687 4.797 2.967 1.00 0.00 123 LEU A C 20
ATOM 30349 O O . LEU A 1 87 ? 10.863 5.131 2.819 1.00 0.00 123 LEU A O 20
ATOM 30365 N N . LEU A 1 88 ? 9.323 3.701 3.624 1.00 0.00 124 LEU A N 20
ATOM 30366 C CA . LEU A 1 88 ? 10.308 2.807 4.223 1.00 0.00 124 LEU A CA 20
ATOM 30367 C C . LEU A 1 88 ? 10.539 1.583 3.343 1.00 0.00 124 LEU A C 20
ATOM 30368 O O . LEU A 1 88 ? 9.842 1.381 2.348 1.00 0.00 124 LEU A O 20
ATOM 30384 N N . SER A 1 89 ? 11.519 0.767 3.717 1.00 0.00 125 SER A N 20
ATOM 30385 C CA . SER A 1 89 ? 11.843 -0.436 2.960 1.00 0.00 125 SER A CA 20
ATOM 30386 C C . SER A 1 89 ? 10.725 -1.468 3.077 1.00 0.00 125 SER A C 20
ATOM 30387 O O . SER A 1 89 ? 10.139 -1.647 4.145 1.00 0.00 125 SER A O 20
ATOM 30395 N N . TYR A 1 90 ? 10.435 -2.144 1.971 1.00 0.00 126 TYR A N 20
ATOM 30396 C CA . TYR A 1 90 ? 9.386 -3.156 1.947 1.00 0.00 126 TYR A CA 20
ATOM 30397 C C . TYR A 1 90 ? 9.983 -4.560 1.970 1.00 0.00 126 TYR A C 20
ATOM 30398 O O . TYR A 1 90 ? 9.331 -5.518 2.386 1.00 0.00 126 TYR A O 20
ATOM 30416 N N . ILE A 1 91 ? 11.228 -4.674 1.519 1.00 0.00 127 ILE A N 20
ATOM 30417 C CA . ILE A 1 91 ? 11.915 -5.959 1.489 1.00 0.00 127 ILE A CA 20
ATOM 30418 C C . ILE A 1 91 ? 11.571 -6.795 2.718 1.00 0.00 127 ILE A C 20
ATOM 30419 O O . ILE A 1 91 ? 11.069 -7.914 2.617 1.00 0.00 127 ILE A O 20
ATOM 30435 N N . PRO A 1 92 ? 11.847 -6.239 3.907 1.00 0.00 128 PRO A N 20
ATOM 30436 C CA . PRO A 1 92 ? 11.573 -6.914 5.179 1.00 0.00 128 PRO A CA 20
ATOM 30437 C C . PRO A 1 92 ? 10.079 -7.026 5.466 1.00 0.00 128 PRO A C 20
ATOM 30438 O O . PRO A 1 92 ? 9.654 -7.839 6.287 1.00 0.00 128 PRO A O 20
ATOM 30449 N N . TYR A 1 93 ? 9.288 -6.204 4.786 1.00 0.00 129 TYR A N 20
ATOM 30450 C CA . TYR A 1 93 ? 7.842 -6.209 4.970 1.00 0.00 129 TYR A CA 20
ATOM 30451 C C . TYR A 1 93 ? 7.172 -7.177 3.999 1.00 0.00 129 TYR A C 20
ATOM 30452 O O . TYR A 1 93 ? 6.001 -7.520 4.157 1.00 0.00 129 TYR A O 20
ATOM 30470 N N . GLN A 1 94 ? 7.925 -7.612 2.994 1.00 0.00 130 GLN A N 20
ATOM 30471 C CA . GLN A 1 94 ? 7.406 -8.540 1.997 1.00 0.00 130 GLN A CA 20
ATOM 30472 C C . GLN A 1 94 ? 6.920 -9.828 2.653 1.00 0.00 130 GLN A C 20
ATOM 30473 O O . GLN A 1 94 ? 7.351 -10.178 3.752 1.00 0.00 130 GLN A O 20
ATOM 30487 N N . LEU A 1 95 ? 6.021 -10.531 1.972 1.00 0.00 131 LEU A N 20
ATOM 30488 C CA . LEU A 1 95 ? 5.476 -11.781 2.489 1.00 0.00 131 LEU A CA 20
ATOM 30489 C C . LEU A 1 95 ? 5.677 -12.916 1.490 1.00 0.00 131 LEU A C 20
ATOM 30490 O O . LEU A 1 95 ? 5.839 -12.682 0.292 1.00 0.00 131 LEU A O 20
ATOM 30506 N N . TYR A 1 96 ? 5.662 -14.147 1.990 1.00 0.00 132 TYR A N 20
ATOM 30507 C CA . TYR A 1 96 ? 5.842 -15.319 1.142 1.00 0.00 132 TYR A CA 20
ATOM 30508 C C . TYR A 1 96 ? 6.819 -15.025 0.007 1.00 0.00 132 TYR A C 20
ATOM 30509 O O . TYR A 1 96 ? 6.539 -15.305 -1.159 1.00 0.00 132 TYR A O 20
ATOM 30527 N N . THR A 1 97 ? 7.970 -14.460 0.358 1.00 0.00 133 THR A N 20
ATOM 30528 C CA . THR A 1 97 ? 8.990 -14.127 -0.629 1.00 0.00 133 THR A CA 20
ATOM 30529 C C . THR A 1 97 ? 9.225 -15.287 -1.590 1.00 0.00 133 THR A C 20
ATOM 30530 O O . THR A 1 97 ? 9.573 -15.082 -2.752 1.00 0.00 133 THR A O 20
#

Nearest PDB structures (foldseek):
  2ebw-assembly1_A  TM=9.302E-01  e=5.466E-17  Homo sapiens
  4id3-assembly2_B  TM=9.426E-01  e=3.673E-09  Saccharomyces cerevisiae S288C
  8tlq-assembly1_B  TM=8.687E-01  e=1.696E-08  Saccharomyces cerevisiae
  5vx7-assembly1_A  TM=8.332E-01  e=9.319E-09  Saccharomyces cerevisiae S288C
  3pc8-assembly1_A  TM=7.993E-01  e=3.555E-05  Mus musculus

Solvent-accessible surface area: 6411 Å² total; per-residue (Å²): 130,123,99,87,106,108,59,102,111,43,108,34,0,70,54,20,1,0,33,17,42,62,193,10,64,38,58,33,106,76,0,95,65,48,0,111,125,17,40,12,91,60,34,114,178,76,33,206,103,140,9,67,32,4,0,0,52,113,10,75,133,74,69,54,166,100,19,180,71,80,71,10,0,78,0,62,10,0,15,82,0,34,165,68,42,138,74,30,69,82,112,83,43,18,46,100,131

CATH classification: 3.40.50.10190

InterPro domains:
  IPR001126 UmuC domain [PF00817] (422-451)
  IPR001126 UmuC domain [PF00817] (505-622)
  IPR001126 UmuC domain [PS50173] (419-653)
  IPR001357 BRCT domain [PF00533] (45-118)
  IPR001357 BRCT domain [PS50172] (44-131)
  IPR001357 BRCT domain [SM00292] (46-121)
  IPR012112 DNA repair protein Rev1 [PIRSF036573] (1-1250)
  IPR017961 DNA polymerase, Y-family, little finger domain [PF11799] (709-828)
  IPR025527 HUWE1/REV1, ubiquitin-binding motif [PF14377] (934-954)
  IPR025527 HUWE1/REV1, ubiquitin-binding motif [PF14377] (1013-1042)
  IPR031991 DNA repair protein Rev1, C-terminal [PF16727] (1167-1248)
  IPR036420 BRCT domain superfamily [G3DSA:3.40.50.10190] (38-133)
  IPR036420 BRCT domain superfamily [SSF52113] (41-131)
  IPR036775 DNA polymerase, Y-family, little finger domain superfamily [G3DSA:3.30.1490.100] (708-833)
  IPR036775 DNA polymerase, Y-family, little finger domain superfamily [SSF100879] (708-822)
  IPR038401 Rev1, C-terminal domain superfamily [G3DSA:1.20.58.1280] (1140-1242)
  IPR043128 Reverse transcriptase/Diguanylate cyclase domain [G3DSA:3.30.70.270] (380-452)
  IPR043128 Reverse transcriptase/Diguanylate cyclase domain [G3DSA:3.30.70.270] (538-631)
  IPR043502 DNA/RNA polymerase superfamily [SSF56672] (400-703)
  IPR047346 DNA repair protein REV1, ubiquitin-binding motif 1/2 [cd19318] (929-962)

GO terms:
  GO:0090734 site of DNA damage (C, IC)
  GO:0060090 molecular adaptor activity (F, IDA)
  GO:0043596 nuclear replication fork (C, IDA)
  GO:0090734 site of DNA damage (C, IDA)
  GO:0003677 DNA binding (F, IDA)
  GO:0030674 protein-macromolecule adaptor activity (F, IDA)
  GO:0017125 deoxycytidyl transferase activity (F, IDA)
  GO:0043130 ubiquitin binding (F, IDA)
  GO:0016446 somatic hypermutation of immunoglobulin genes (P, IDA)
  GO:0019985 translesion synthesis (P, IDA)
  GO:0071897 DNA biosynthetic process (P, IDA)
  GO:0005634 nucleus (C, EXP)
  GO:0003684 damaged DNA binding (F, IC)
  GO:0140431 DNA-(abasic site) binding (F, IC)
  GO:0017125 deoxycytidyl transferase activity (F, IMP)
  GO:0005515 protein binding (F, IPI)
  GO:0003684 damaged DNA binding (F, TAS)
  GO:0042276 error-prone translesion synthesis (P, TAS)
  GO:0005654 nucleoplasm (C, TAS)
  GO:0017125 deoxycytidyl transferase activity (F, TAS)

Organism: Homo sapiens (NCBI:txid9606)

Secondary structure (DSSP, 8-state):
---S--S----TTTT-EEEE-SS-SS-HHHHHHHHHHTT-EE-SS--SSS--EEE-S---TTHHHHTSSS--B-THHHHHHHHHTS---SGGGBS--

Sequence (97 aa):
GSSGSSGTSSTIFSGVAIYVNGYTDPSAEELRKLMMLHGGQYHVYYSRSKTTHIIATNLPNAKIKELKGEKVIRPEWIVESIKAGRLLSYIPYQLYTGSSGSSGTSSTIFSGVAIYVNGYTDPSAEELRKLMMLHGGQYHVYYSRSKTTHIIATNLPNAKIKELKGEKVIRPEWIVESIKAGRLLSYIPYQLYTGSSGSSGTSSTIFSGVAIYVNGYTDPSAEELRKLMMLHGGQYHVYYSRSKTTHIIATNLPNAKIKELKGEKVIRPEWIVESIKAGRLLSYIPYQLYTGSSGSSGTSSTIFSGVAIYVNGYTDPSAEELRKLMMLHGGQYHVYYSRSKTTHIIATNLPNAKIKELKGEKVIRPEWIVESIKAGRLLSYIPYQLYTGSSGSSGTSSTIFSGVAIYVNGYTDPSAEELRKLMMLHGGQYHVYYSRSKTTHIIATNLPNAKIKELKGEKVIRPEWIVESIKAGRLLSYIPYQLYTGSSGSSGTSSTIFSGVAIYVNGYTDPSAEELRKLMMLHGGQYHVYYSRSKTTHIIATNLPNAKIKELKGEKVIRPEWIVESIKAGRLLSYIPYQLYTGSSGSSGTSSTIFSGVAIYVNGYTDPSAEELRKLMMLHGGQYHVYYSRSKTTHIIATNLPNAKIKELKGEKVIRPEWIVESIKAGRLLSYIPYQLYTGSSGSSGTSSTIFSGVAIYVNGYTDPSAEELRKLMMLHGGQYHVYYSRSKTTHIIATNLPNAKIKELKGEKVIRPEWIVESIKAGRLLSYIPYQLYTGSSGSSGTSSTIFSGVAIYVNGYTDPSAEELRKLMMLHGGQYHVYYSRSKTTHIIATNLPNAKIKELKGEKVIRPEWIVESIKAGRLLSYIPYQLYTGSSGSSGTSSTIFSGVAIYVNGYTDPSAEELRKLMMLHGGQYHVYYSRSKTTHIIATNLPNAKIKELKGEKVIRPEWIVESIKAGRLLSYIPYQLYTGSSGSSGTSSTIFSGVAIYVNGYTDPSAEELRKLMMLHGGQYHVYYSRSKTTHIIATNLPNAKIKELKGEKVIRPEWIVESIKAGRLLSYIPYQLYTGSSGSSGTSSTIFSGVAIYVNGYTDPSAEELRKLMMLHGGQYHVYYSRSKTTHIIATNLPNAKIKELKGEKVIRPEWIVESIKAGRLLSYIPYQLYTGSSGSSGTSSTIFSGVAIYVNGYTDPSAEELRKLMMLHGGQYHVYYSRSKTTHIIATNLPNAKIKELKGEKVIRPEWIVESIKAGRLLSYIPYQLYTGSSGSSGTSSTIFSGVAIYVNGYTDPSAEELRKLMMLHGGQYHVYYSRSKTTHIIATNLPNAKIKELKGEKVIRPEWIVESIKAGRLLSYIPYQLYTGSSGSSGTSSTIFSGVAIYVNGYTDPSAEELRKLMMLHGGQYHVYYSRSKTTHIIATNLPNAKIKELKGEKVIRPEWIVESIKAGRLLSYIPYQLYTGSSGSSGTSSTIFSGVAIYVNGYTDPSAEELRKLMMLHGGQYHVYYSRSKTTHIIATNLPNAKIKELKGEKVIRPEWIVESIKAGRLLSYIPYQLYTGSSGSSGTSSTIFSGVAIYVNGYTDPSAEELRKLMMLHGGQYHVYYSRSKTTHIIATNLPNAKIKELKGEKVIRPEWIVESIKAGRLLSYIPYQLYTGSSGSSGTSSTIFSGVAIYVNGYTDPSAEELRKLMMLHGGQYHVYYSRSKTTHIIATNLPNAKIKELKGEKVIRPEWIVESIKAGRLLSYIPYQLYTGSSGSSGTSSTIFSGVAIYVNGYTDPSAEELRKLMMLHGGQYHVYYSRSKTTHIIATNLPNAKIKELKGEKVIRPEWIVESIKAGRLLSYIPYQLYTGSSGSSGTSSTIFSGVAIYVNGYTDPSAEELRKLMMLHGGQYHVYYSRSKTTHIIATNLPNAKIKELKGEKVIRPEWIVESIKAGRLLSYIPYQLYT

Radius of gyration: 13.73 Å; Cα contacts (8 Å, |Δi|>4): 135; chains: 1; bounding box: 23×48×26 Å